Protein 7RKH (pdb70)

Solvent-accessible surface area: 84657 Å² total; per-residue (Å²): 64,18,6,0,1,0,1,0,2,20,0,41,45,8,19,18,8,37,2,1,0,0,0,0,0,1,1,40,13,50,4,2,22,0,0,0,0,3,0,10,10,9,0,1,34,33,11,13,85,31,46,14,104,69,102,14,12,13,2,0,0,45,62,5,3,25,2,13,22,17,0,0,12,2,3,13,11,2,35,4,52,3,37,105,38,1,0,0,0,0,0,25,0,2,37,68,0,11,56,80,8,95,154,34,53,29,149,16,126,9,1,47,3,23,15,25,0,0,67,5,0,11,83,19,0,73,102,0,0,106,59,67,5,20,151,70,47,104,95,6,21,0,0,2,0,0,3,2,25,16,6,32,19,36,21,0,22,5,0,2,28,0,0,7,24,0,23,142,133,17,36,158,89,37,0,0,0,0,1,0,0,16,1,14,48,29,156,61,82,17,30,8,63,3,0,23,40,6,2,80,65,0,25,47,55,15,2,85,4,11,0,0,0,0,28,3,88,71,108,13,76,161,83,6,13,77,92,0,21,106,37,0,68,14,19,64,104,27,12,0,17,5,44,72,46,130,22,39,1,31,11,0,39,21,0,41,147,49,120,1,13,86,40,0,72,76,22,0,97,2,59,121,21,120,38,81,158,124,17,124,106,110,1,51,93,30,47,65,46,2,79,90,17,4,147,51,41,99,106,31,98,90,60,2,66,0,0,0,0,2,40,62,3,105,59,122,79,2,6,25,1,4,20,25,0,0,38,1,0,1,15,91,25,146,64,60,24,69,29,24,53,1,59,1,47,19,1,31,85,134,26,66,159,134,42,125,104,124,24,99,86,6,50,101,94,0,58,51,12,58,0,0,0,0,3,8,32,73,18,54,200,7,5,54,0,2,7,39,0,0,74,61,0,52,128,57,28,20,16,0,0,0,0,13,10,0,0,8,2,0,0,5,0,1,0,65,76,51,29,51,77,123,98,1,9,7,35,57,59,72,99,166,87,168,50,101,31,36,3,1,26,77,102,162,76,21,42,2,69,92,46,0,51,5,52,123,137,3,115,98,0,41,0,25,91,0,33,11,164,70,80,77,8,95,9,7,0,47,7,112,49,1,3,20,56,172,30,14,117,55,0,56,79,151,10,0,33,0,0,0,28,20,129,84,36,116,42,6,0,0,0,0,11,120,77,13,87,0,0,0,0,0,0,0,16,0,6,13,38,4,62,9,58,98,3,8,49,0,0,14,0,0,0,0,15,17,24,70,38,24,53,127,15,15,155,92,37,57,185,65,19,5,0,0,0,1,0,2,20,0,41,44,7,19,18,8,39,2,1,0,0,0,0,0,1,0,41,13,50,3,2,22,0,0,0,0,3,0,10,10,8,0,1,34,32,10,12,85,33,45,14,105,69,100,13,12,12,2,0,0,45,59,5,3,22,1,14,23,18,0,1,12,2,3,13,11,3,35,4,51,3,38,105,39,0,0,0,0,0,0,26,0,2,37,67,0,10,56,80,8,99,152,35,52,26,150,15,125,8,0,47,3,22,16,25,0,0,68,6,0,10,81,18,0,72,104,0,0,107,60,68,5,21,152,69,48,103,94,7,21,0,0,2,0,0,1,2,25,17,8,32,20,35,21,0,22,4,0,1,28,0,0,6,25,0,22,141,133,18,36,159,89,38,1,0,0,0,1,0,0,16,2,12,48,28,151,62,83,16,32,8,63,3,0,24,39,7,3,82,65,0,25,46,54,15,2,86,4,11,0,0,0,0,27,3,90,70,106,13,76,162,82,6,13,77,92,0,21,105,38,0,70,15,20,64,105,27,12,1,17,6,42,73,47,130,25,39,1,31,11,0,37,20,0,41,148,50,116,1,13,86,39,0,70,76,23,0,96,3,58,122,22,121,38,79,159,126,16,126,106,112,2,53,93,29,46,67,45,2,78,89,18,5,148,50,41,100,105,31,97,90,61,2,68,0,0,0,0,2,41,63,2,105,62,122,78,2,5,25,1,3,21,25,0,0,38,1,0,1,16,93,25,150,62,59,25,67,29,24,54,1,60,2,48,18,1,32,85,132,25,66,158,136,43,127,103,121,24,100,84,6,49,102,94,0,57,50,13,57,0,0,0,0,3,8,33,73,17,55,199,7,5,55,0,2,8,40,0,0,76,61,0,53,129,58,29,20,15,0,0,0,0,13,10,0,0,7,2,0,0,4,0,2,0,63,76,50,30,51,79,122,100,1,9,6,35,57,57,74,100,167,85,169,51,99,30,36,3,0,26,78,101,163,76,19,41,2,70,92,46,0,51,6,53,123,136,3,116,97,0,40,0,24,92,0,33,11,163,70,81,76,8,95,8,6,0,46,7,113,48,1,3,20,56,173,32,14,118,56,0,56,80,150,10,0,33,0,0,0,29,21,129,84,36,116,43,4,0,0,0,0,12,121,77,13,86,0,0,0,0,0,0,0,16,0,6,12,38,4,64,9,59,96,4,8,48,0,0,14,0,0,0,0,16,16,25,70,39,23,54,129,15,16,158,93,38,57,185,65,18,6,0,0,0,1,0,3,19,0,41,45,9,17,18,8,38,3,1,0,0,0,0,0,0,1,41,13,52,4,2,23,0,0,0,0,3,0,10,11,9,0,1,35,32,10,13,85,31,45,13,104,70,100,13,12,14,2,0,0,46,60,4,3,25,1,14,24,18,0,0,12,2,3,12,11,3,34,4,53,3,37,107,38,1,0,0,0,0,0,25,0,2,38,68,0,11,55,79,8,96,155,34,51,27,151,17,129,10,1,46,3,21,16,25,0,0,67,6,0,10,82,18,0,73,103,0,0,106,58,67,5,20,151,70,46,105,96,8,20,0,0,2,0,0,2,2,26,17,7,31,21,36,21,0,21,5,0,2,26,0,0,8,24,0,22,141,131,17,37,158,87,38,1,0,0,0,1,0,0,16,1,14,48,29,154,62,80,17,32,8,62,2,0,23,40,7,2,82,64,0,24,47,55,14,2,85,5,11,0,0,0,0,26,3,88,71,105,13,76,162,84,6,13,76,92,0,22,106,38,0,69,15,20,64,104,27,12,1,17,5,43,73,47,128,22,39,2,29,11,0,37,19,0,42,148,50,116,0,13,85,40,0,73,77,22,0,94,2,58,122,22,119,40,79,156,125,17,127,106,112,1,53,93,28,47,66,44,2,79,90,18,5,146,52,42,98,105,31,97,90,61,2,66,0,0,0,0,2,40,60,3,106,62,123,79,2,5,25,1,3,22,25,0,0,37,1,0,2,16,92,25,150,63,58,26,70,28,24,55,1,59,2,46,18,1,33,85,133,25,65,160,134,44,122,104,123,25,101,86,7,51,104,93,0,56,51,13,58,0,0,0,0,3,8,32,73,18,55,200,7,4,55,0,2,7,38,0,0,75,59,0,50,124,57,28,20,16,0,0,0,0,13,11,0,0,7,2,0,0,6,0,1,0,62,75,52,29,51,79,122,99,1,9,7,36,56,57,75,100,166,89,169,50,100,30,36,3,1,27,77,102,161,76,19,42,2,70,93,46,0,51,5,53,121,138,2,116,95,0,40,0,24,91,0,34,12,165,70,79,76,8,93,9,6,0,47,7,112,47,1,3,21,56,173,32,15,116,56,0,57,78,152,9,0,33,0,0,0,28,21,129,85,37,116,43,5,0,0,0,1,12,120,78,13,86,0,0,0,0,0,0,0,16,0,6,13,38,4,64,9,58,97,3,8,49,0,0,15,0,0,0,0,14,17,24,70,37,22,53,127,15,15,158,92,38,58,185,65,19,6,0,0,0,1,0,3,20,0,39,44,8,18,18,9,39,2,1,0,0,0,0,0,1,0,40,14,51,3,2,23,0,0,0,0,2,0,10,10,10,0,1,35,32,10,13,83,31,45,12,104,70,102,13,12,14,2,0,0,44,61,4,3,22,0,14,24,17,0,0,13,2,3,13,11,2,34,5,52,3,37,106,38,1,0,0,0,0,0,26,0,2,38,68,0,10,56,79,8,95,155,34,51,26,150,17,128,10,1,47,4,22,16,25,0,0,68,6,0,10,82,19,0,74,104,0,0,104,60,67,6,19,152,71,48,104,95,7,20,0,0,2,0,0,2,2,26,17,8,31,20,38,21,0,22,5,0,1,27,0,0,7,25,0,22,142,131,17,37,158,86,38,1,0,0,0,1,0,0,16,1,13,49,27,152,61,83,17,32,8,64,3,0,24,39,6,2,82,64,0,26,47,55,15,2,87,4,11,0,0,0,0,28,2,89,71,106,13,76,161,84,7,13,76,91,0,20,105,40,0,70,16,19,64,105,26,13,0,17,4,41,73,47,129,23,40,1,29,12,0,36,20,0,42,147,49,118,1,14,85,41,1,71,76,22,0,95,2,59,122,21,120,39,79,158,125,16,124,106,112,1,51,94,29,48,64,45,2,79,91,18,4,147,53,40,99,105,30,99,92,60,1,66,0,0,0,0,2,38,60,2,105,60,124,80,2,6,25,1,4,20,25,0,0,37,1,0,2,14,92,24,149,63,58,25,69,30,24,54,1,59,1,46,18,1,32,85,132,25,65,158,134,42,125,103,122,24,98,86,6,51,103,94,0,57,51,13,58,0,0,0,0,2,8,33,74,20,55,200,6,5,57,0,2,8,39,0,0,75,62,0,52,126,57,28,20,14,0,0,0,0,13,10,0,0,8,3,0,0,4,0,2,0,64,76,51,28,52,79,122,100,1,8,6,36,56,57,75,100,166,88,169,49,99,30,34,3,1,27,78,100,163,76,19,41,2,68,91,47,0,50,5,53,121,139,3,118,95,0,41,0,25,91,0,33,12,166,72,80,76,7,95,9,6,0,46,6,112,48,1,4,20,55,174,31,14,116,55,0,55,80,149,11,0,33,0,0,0,28,21,128,85,37,119,44,5,0,0,0,1,12,119,77,12,86,0,0,0,0,0,0,0,16,0,7,13,38,4,64,9,59,97,3,8,50,0,0,16,0,0,0,0,15,17,25,70,38,22,54,128,15,15,157,92,37,58,182

Sequence (2236 aa):
MKYVVVSGGVISGIGKGVLASSTGMLLKTLGLKVTSIKIDPYMNIDAGTMSPLEHGECFVLDDGGETDLDLGNYERYLGITLSRDHNITTGKIYSHVISRERRGDYLGKTVQIVPHLTNAIQDWIQRVSKIPVDDTGLEPDVCIIELGGTVGDIESAPFVEALRQFQFEVGRENFALIHVSLVPVIHGEQKTKPTQAAIKDLRSLGLIPDMIACRCSEELNRSTIDKIAMFCHVGPEQVVNVHDVNSTYHVPLLLLKQHMIDYLHSRLKLGEVPLTLEDKERGSQLLTNWENMTKNLDDSDDVVKIALVGKYTNLKDSYLSVTKSLEHASMKCRRQLEILWVEASNLEPETQEVDKNKFHDSWNKLSSADGILVPGGFGTRGIEGMILAAKWARESGVPFLGVCLGLQVAAIEFARNVIGRPNSSSTEFLDETLLAPEDQVVITMRLGLRPTIFQPNSEWSNIRKLYGEVNEVHERHRHRYEINPKIVNDMESRGFIFVGKDETGQRCEIFELKGHPYYVGTQYHPEYTSKVLEPSRPFWGLVAAASGTLGEVIKDINLMKYVVVSGGVISGIGKGVLASSTGMLLKTLGLKVTSIKIDPYMNIDAGTMSPLEHGECFVLDDGGETDLDLGNYERYLGITLSRDHNITTGKIYSHVISRERRGDYLGKTVQIVPHLTNAIQDWIQRVSKIPVDDTGLEPDVCIIELGGTVGDIESAPFVEALRQFQFEVGRENFALIHVSLVPVIHGEQKTKPTQAAIKDLRSLGLIPDMIACRCSEELNRSTIDKIAMFCHVGPEQVVNVHDVNSTYHVPLLLLKQHMIDYLHSRLKLGEVPLTLEDKERGSQLLTNWENMTKNLDDSDDVVKIALVGKYTNLKDSYLSVTKSLEHASMKCRRQLEILWVEASNLEPETQEVDKNKFHDSWNKLSSADGILVPGGFGTRGIEGMILAAKWARESGVPFLGVCLGLQVAAIEFARNVIGRPNSSSTEFLDETLLAPEDQVVITMRLGLRPTIFQPNSEWSNIRKLYGEVNEVHERHRHRYEINPKIVNDMESRGFIFVGKDETGQRCEIFELKGHPYYVGTQYHPEYTSKVLEPSRPFWGLVAAASGTLGEVIKDINLMKYVVVSGGVISGIGKGVLASSTGMLLKTLGLKVTSIKIDPYMNIDAGTMSPLEHGECFVLDDGGETDLDLGNYERYLGITLSRDHNITTGKIYSHVISRERRGDYLGKTVQIVPHLTNAIQDWIQRVSKIPVDDTGLEPDVCIIELGGTVGDIESAPFVEALRQFQFEVGRENFALIHVSLVPVIHGEQKTKPTQAAIKDLRSLGLIPDMIACRCSEELNRSTIDKIAMFCHVGPEQVVNVHDVNSTYHVPLLLLKQHMIDYLHSRLKLGEVPLTLEDKERGSQLLTNWENMTKNLDDSDDVVKIALVGKYTNLKDSYLSVTKSLEHASMKCRRQLEILWVEASNLEPETQEVDKNKFHDSWNKLSSADGILVPGGFGTRGIEGMILAAKWARESGVPFLGVCLGLQVAAIEFARNVIGRPNSSSTEFLDETLLAPEDQVVITMRLGLRPTIFQPNSEWSNIRKLYGEVNEVHERHRHRYEINPKIVNDMESRGFIFVGKDETGQRCEIFELKGHPYYVGTQYHPEYTSKVLEPSRPFWGLVAAASGTLGEVIKDINLMKYVVVSGGVISGIGKGVLASSTGMLLKTLGLKVTSIKIDPYMNIDAGTMSPLEHGECFVLDDGGETDLDLGNYERYLGITLSRDHNITTGKIYSHVISRERRGDYLGKTVQIVPHLTNAIQDWIQRVSKIPVDDTGLEPDVCIIELGGTVGDIESAPFVEALRQFQFEVGRENFALIHVSLVPVIHGEQKTKPTQAAIKDLRSLGLIPDMIACRCSEELNRSTIDKIAMFCHVGPEQVVNVHDVNSTYHVPLLLLKQHMIDYLHSRLKLGEVPLTLEDKERGSQLLTNWENMTKNLDDSDDVVKIALVGKYTNLKDSYLSVTKSLEHASMKCRRQLEILWVEASNLEPETQEVDKNKFHDSWNKLSSADGILVPGGFGTRGIEGMILAAKWARESGVPFLGVCLGLQVAAIEFARNVIGRPNSSSTEFLDETLLAPEDQVVITMRLGLRPTIFQPNSEWSNIRKLYGEVNEVHERHRHRYEINPKIVNDMESRGFIFVGKDETGQRCEIFELKGHPYYVGTQYHPEYTSKVLEPSRPFWGLVAAASGTLGEVIKDINL

Foldseek 3Di:
DFEEEEAAAPWFPFCSLLVLLLLQLLVLLQLFFEAEAEEALDQDLACQPPDQVPQAAFFFAQVFGTHRCSVLSNCFSNVWGADSLSYHYNNNLVVVVVVCVVVCVVVPDDQDLPPRSLVSVLVSCVVRQQAGTDPVRHGGDYYYYYYGDHQPPPSCLSVLLSVLVNCVVDDQLRYAYEYEYEQEADPNDGDCVSVLVRQVSCVVSPHAHQAYEYEYQDFDDVVNLVVNCVSRVYDSLRYFTQHPDPDSLCRSVSCVVSCVVVSNCVSNVVVPPDDDPVSNVSSNVSVVLSVVLVVLQVPLEAEAEEEEEAAPLVVVSNCVLVVLLLVLLCSVVSYHYDYLSAHLLLCDVVVCVVPVPNNVSNVVSLVVHLAYEYEDYDAQRRLVSLLVSLVVCVVVQRAYEQEASGVVSNLVSCVCPPLPPVDAEDPRNDPPDPDDRHFKDFPCWDWRWAKKFFDDPLVVDLLVLLVEPDGIDIFTATDGMDGDQVCQVSSCVRQFDLGIAHPVSRGGAKTAGPVHPHHIYGNGDQSSVQHNNRRRSSSSCRRCSSVVNSVVSSVVNHD/DFEEEEAAAPWFPFCSLLVLLLLQLLVLLQLFFEAEAEEALDQDLACQPPDQVPQAAFFFAQVFGTHRCSVLSNCFSNVWGADSLSYHYNNNLVVVVVVCVVVCVVVPDDQDLPPRSLVSVLVSCVVRQQAGTDPVRHGGDYYYYYYGDHQPPPSCLSVLLSVLVNCVVDDQLRYAYEYEYEQEADPNDGDCVSVLVRQVSCVVSPHAHQAYEYEYQDFDDVVNLVVNCVSRVYDSLRYFTQHPDPDSLCRSVSCVVSCVVVSNCVSNVVVPPDDDPVSNVSSNVSVVLSVVLVVLQVPLEAEAEEEEEAAPLVVVSNCVLVVLLLVLLCSVVSYHYDYLSAHLLLCDVVVCVVPVPNNVSNVVSLVVHLAYEYEDYDAQRRLVSLLVSLVVCVVVQRAYEQEASGVVSNLVSCVCPPLPPVDAEDPRNDPPDPDDRHFKDFPCWDWRWAKKFFDDPLVVDLLVLLVEPDGIDIFTATDGMDGDQVCQVSSCVRQFDLGIAHPVSRGGAKTAGPVHPHHIYGNGDQSSVQHNNRRRSSSSCRRCSSVVNSVVSSVVNHD/DFEEEEAAAPWFPFCSLLVLLLLQLLVLLQLFFEAEAEEALDQDLACQPPDQVPQAAFFFAQVFGTHRCSVLSNCFSNVWGADSLSYHYNNNLVVVVVVCVVVCVVVPDDQDLPPRSLVSVLVSCVVRQQAGTDPVRHGGDYYYYYYGDHQPPPSCLSVLLSVLVNCVVDDQLRYAYEYEYEQEADPNDGDCVSVLVRQVSCVVSPHAHQAYEYEYQDFDDVVNLVVNCVSRVYDSLRYFTQHPDPDSLCRSVSCVVSCVVVSNCVSNVVVPPDDDPVSNVSSNVSVVLSVVLVVLQVPLEAEAEEEEEAAPLVVVSNCVLVVLLLVLLCSVVSYHYDYLSAHLLLCDVVVCVVPVPNNVSNVVSLVVHLAYEYEDYDAQRRLVSLLVSLVVCVVVQRAYEQEASGVVSNLVSCVCPPLPPVDAEDPRNDPPDPDDRHFKDFPCWDWRWAKKFFDDPLVVDLLVLLVEPDGIDIFTATDGMDGDQVCQVSSCVRQFDLGIAHPVSRGGAKTAGPVHPHHIYGNGDQSSVQHNNRRRSSSSCRRCSSVVNSVVSSVVNHD/DFEEEEAAAPWFPFCSLLVLLLLQLLVLLQLFFEAEAEEALDQDLACQPPDQVPQAAFFFAQVFGTHRCSVLSNCFSNVWGADSLSYHYNNNLVVVVVVCVVVCVVVPDDQDLPPRSLVSVLVSCVVRQQQGTDPVRHGGDYYYYYYGDHQPPPSCLSVLLSVLVNCVVDDQLRYAYEYEYEQEADPNDGDCVSVLVRQVSCVVSPHAHQAYEYEYQDFDDVVNLVVNCVSRVYDSLRYFTQHPDPDSLCRSVSCVVSCVVVSNCVSNVVVPPDDDPVSNVSSNVSVVLSVVLVVLQVPLEAEAEEEEEAAPLVVVSNCVLVVLLLVLLCSVVSYHYDYLSAHLLLCDVVVCVVPVPNNVSNVVSLVVHLAYEYEDYDAQRRLVSLLVSLVVCVVVQRAYEQEASGVVSNLVSCVCPPLPPVDAEDPRNDPPDPDDRHFKDFPCWDWRWAKKFFDDPLVVDLLVLLVEPDGIDIFTATDGMDGDQVCQVSSCVRQFDLGIAHPVSRGGAKTAGPVHPHHIYGNGDQSSVQHNNRRRSSSSCRRCSSVVNSVVSSVVNHD

B-factor: mean 43.9, std 13.52, range [17.15, 84.76]

Structure (mmCIF, N/CA/C/O backbone):
data_7RKH
#
_entry.id   7RKH
#
_cell.length_a   1.00
_cell.length_b   1.00
_cell.length_c   1.00
_cell.angle_alpha   90.00
_cell.angle_beta   90.00
_cell.angle_gamma   90.00
#
_symmetry.space_group_name_H-M   'P 1'
#
loop_
_entity.id
_entity.type
_entity.pdbx_description
1 polymer 'CTP synthase'
2 non-polymer "URIDINE 5'-TRIPHOSPHATE"
3 non-polymer "ADENOSINE-5'-TRIPHOSPHATE"
4 non-polymer 'MAGNESIUM ION'
#
loop_
_atom_site.group_PDB
_atom_site.id
_atom_site.type_symbol
_atom_site.label_atom_id
_atom_site.label_alt_id
_atom_site.label_comp_id
_atom_site.label_asym_id
_atom_site.label_entity_id
_atom_site.label_seq_id
_atom_site.pdbx_PDB_ins_code
_atom_site.Cartn_x
_atom_site.Cartn_y
_atom_site.Cartn_z
_atom_site.occupancy
_atom_site.B_iso_or_equiv
_atom_site.auth_seq_id
_atom_site.auth_comp_id
_atom_site.auth_asym_id
_atom_site.auth_atom_id
_atom_site.pdbx_PDB_model_num
ATOM 1 N N . MET A 1 1 ? 162.029 195.942 150.233 1.00 37.34 1 MET D N 1
ATOM 2 C CA . MET A 1 1 ? 160.970 194.927 150.339 1.00 37.34 1 MET D CA 1
ATOM 3 C C . MET A 1 1 ? 160.827 194.468 151.784 1.00 37.34 1 MET D C 1
ATOM 4 O O . MET A 1 1 ? 161.815 194.118 152.408 1.00 37.34 1 MET D O 1
ATOM 20 N N . LYS A 1 2 ? 159.621 194.457 152.342 1.00 37.34 2 LYS D N 1
ATOM 21 C CA . LYS A 1 2 ? 159.298 193.803 153.620 1.00 37.34 2 LYS D CA 1
ATOM 22 C C . LYS A 1 2 ? 158.885 192.355 153.360 1.00 37.34 2 LYS D C 1
ATOM 23 O O . LYS A 1 2 ? 158.285 192.075 152.335 1.00 37.34 2 LYS D O 1
ATOM 42 N N . TYR A 1 3 ? 159.152 191.451 154.282 1.00 37.34 3 TYR D N 1
ATOM 43 C CA . TYR A 1 3 ? 158.834 190.035 154.214 1.00 37.34 3 TYR D CA 1
ATOM 44 C C . TYR A 1 3 ? 158.041 189.618 155.442 1.00 37.34 3 TYR D C 1
ATOM 45 O O . TYR A 1 3 ? 158.516 189.742 156.563 1.00 37.34 3 TYR D O 1
ATOM 63 N N . VAL A 1 4 ? 156.874 189.016 155.237 1.00 37.34 4 VAL D N 1
ATOM 64 C CA . VAL A 1 4 ? 156.148 188.283 156.285 1.00 37.34 4 VAL D CA 1
ATOM 65 C C . VAL A 1 4 ? 156.263 186.810 155.950 1.00 37.34 4 VAL D C 1
ATOM 66 O O . VAL A 1 4 ? 155.693 186.374 154.971 1.00 37.34 4 VAL D O 1
ATOM 79 N N . VAL A 1 5 ? 156.966 186.015 156.739 1.00 37.34 5 VAL D N 1
ATOM 80 C CA . VAL A 1 5 ? 156.975 184.562 156.597 1.00 37.34 5 VAL D CA 1
ATOM 81 C C . VAL A 1 5 ? 155.839 183.984 157.420 1.00 37.34 5 VAL D C 1
ATOM 82 O O . VAL A 1 5 ? 155.756 184.236 158.608 1.00 37.34 5 VAL D O 1
ATOM 95 N N . VAL A 1 6 ? 154.972 183.184 156.828 1.00 37.34 6 VAL D N 1
ATOM 96 C CA . VAL A 1 6 ? 153.932 182.420 157.521 1.00 37.34 6 VAL D CA 1
ATOM 97 C C . VAL A 1 6 ? 154.325 180.961 157.492 1.00 37.34 6 VAL D C 1
ATOM 98 O O . VAL A 1 6 ? 154.603 180.421 156.430 1.00 37.34 6 VAL D O 1
ATOM 111 N N . SER A 1 7 ? 154.395 180.310 158.642 1.00 37.34 7 SER D N 1
ATOM 112 C CA . SER A 1 7 ? 155.114 179.052 158.779 1.00 37.34 7 SER D CA 1
ATOM 113 C C . SER A 1 7 ? 154.434 178.025 159.663 1.00 37.34 7 SER D C 1
ATOM 114 O O . SER A 1 7 ? 153.662 178.357 160.552 1.00 37.34 7 SER D O 1
ATOM 122 N N . GLY A 1 8 ? 154.839 176.784 159.433 1.00 37.34 8 GLY D N 1
ATOM 123 C CA . GLY A 1 8 ? 154.866 175.705 160.402 1.00 37.34 8 GLY D CA 1
ATOM 124 C C . GLY A 1 8 ? 153.577 175.297 161.060 1.00 37.34 8 GLY D C 1
ATOM 125 O O . GLY A 1 8 ? 152.526 175.305 160.438 1.00 37.34 8 GLY D O 1
ATOM 129 N N . GLY A 1 9 ? 153.724 174.837 162.296 1.00 37.34 9 GLY D N 1
ATOM 130 C CA . GLY A 1 9 ? 152.718 174.143 163.080 1.00 37.34 9 GLY D CA 1
ATOM 131 C C . GLY A 1 9 ? 152.945 172.641 163.118 1.00 37.34 9 GLY D C 1
ATOM 132 O O . GLY A 1 9 ? 153.649 172.078 162.288 1.00 37.34 9 GLY D O 1
ATOM 136 N N . VAL A 1 10 ? 152.311 171.968 164.071 1.00 37.34 10 VAL D N 1
ATOM 137 C CA . VAL A 1 10 ? 152.375 170.502 164.239 1.00 37.34 10 VAL D CA 1
ATOM 138 C C . VAL A 1 10 ? 151.711 169.698 163.117 1.00 37.34 10 VAL D C 1
ATOM 139 O O . VAL A 1 10 ? 152.002 168.520 162.961 1.00 37.34 10 VAL D O 1
ATOM 152 N N . ILE A 1 11 ? 150.843 170.326 162.328 1.00 37.34 11 ILE D N 1
ATOM 153 C CA . ILE A 1 11 ? 150.140 169.760 161.174 1.00 37.34 11 ILE D CA 1
ATOM 154 C C . ILE A 1 11 ? 150.188 170.729 159.990 1.00 37.34 11 ILE D C 1
ATOM 155 O O . ILE A 1 11 ? 150.196 171.937 160.169 1.00 37.34 11 ILE D O 1
ATOM 171 N N . SER A 1 12 ? 150.147 170.204 158.776 1.00 42.75 12 SER D N 1
ATOM 172 C CA . SER A 1 12 ? 149.636 170.911 157.599 1.00 42.75 12 SER D CA 1
ATOM 173 C C . SER A 1 12 ? 148.102 170.813 157.545 1.00 42.75 12 SER D C 1
ATOM 174 O O . SER A 1 12 ? 147.484 170.114 158.343 1.00 42.75 12 SER D O 1
ATOM 182 N N . GLY A 1 13 ? 147.447 171.513 156.637 1.00 39.27 13 GLY D N 1
ATOM 183 C CA . GLY A 1 13 ? 145.987 171.523 156.522 1.00 39.27 13 GLY D CA 1
ATOM 184 C C . GLY A 1 13 ? 145.274 172.315 157.615 1.00 39.27 13 GLY D C 1
ATOM 185 O O . GLY A 1 13 ? 144.185 171.938 158.033 1.00 39.27 13 GLY D O 1
ATOM 189 N N . ILE A 1 14 ? 145.908 173.369 158.117 1.00 37.42 14 ILE D N 1
ATOM 190 C CA . ILE A 1 14 ? 145.514 174.062 159.347 1.00 37.42 14 ILE D CA 1
ATOM 191 C C . ILE A 1 14 ? 144.983 175.475 159.108 1.00 37.42 14 ILE D C 1
ATOM 192 O O . ILE A 1 14 ? 144.044 175.898 159.767 1.00 37.42 14 ILE D O 1
ATOM 208 N N . GLY A 1 15 ? 145.582 176.216 158.191 1.00 37.34 15 GLY D N 1
ATOM 209 C CA . GLY A 1 15 ? 145.278 177.610 157.923 1.00 37.34 15 GLY D CA 1
ATOM 210 C C . GLY A 1 15 ? 146.451 178.481 157.504 1.00 37.34 15 GLY D C 1
ATOM 211 O O . GLY A 1 15 ? 146.266 179.688 157.495 1.00 37.34 15 GLY D O 1
ATOM 215 N N . LYS A 1 16 ? 147.656 177.982 157.196 1.00 37.34 16 LYS D N 1
ATOM 216 C CA . LYS A 1 16 ? 148.748 178.889 156.799 1.00 37.34 16 LYS D CA 1
ATOM 217 C C . LYS A 1 16 ? 148.356 179.694 155.567 1.00 37.34 16 LYS D C 1
ATOM 218 O O . LYS A 1 16 ? 148.566 180.892 155.563 1.00 37.34 16 LYS D O 1
ATOM 237 N N . GLY A 1 17 ? 147.769 179.073 154.556 1.00 37.34 17 GLY D N 1
ATOM 238 C CA . GLY A 1 17 ? 147.296 179.715 153.356 1.00 37.34 17 GLY D CA 1
ATOM 239 C C . GLY A 1 17 ? 146.172 180.700 153.603 1.00 37.34 17 GLY D C 1
ATOM 240 O O . GLY A 1 17 ? 146.256 181.839 153.153 1.00 37.34 17 GLY D O 1
ATOM 244 N N . VAL A 1 18 ? 145.143 180.349 154.367 1.00 37.34 18 VAL D N 1
ATOM 245 C CA . VAL A 1 18 ? 144.086 181.314 154.695 1.00 37.34 18 VAL D CA 1
ATOM 246 C C . VAL A 1 18 ? 144.625 182.468 155.531 1.00 37.34 18 VAL D C 1
ATOM 247 O O . VAL A 1 18 ? 144.264 183.611 155.281 1.00 37.34 18 VAL D O 1
ATOM 260 N N . LEU A 1 19 ? 145.512 182.221 156.486 1.00 37.34 19 LEU D N 1
ATOM 261 C CA . LEU A 1 19 ? 146.080 183.251 157.333 1.00 37.34 19 LEU D CA 1
ATOM 262 C C . LEU A 1 19 ? 147.070 184.139 156.587 1.00 37.34 19 LEU D C 1
ATOM 263 O O . LEU A 1 19 ? 147.038 185.348 156.764 1.00 37.34 19 LEU D O 1
ATOM 279 N N . ALA A 1 20 ? 147.904 183.582 155.716 1.00 37.34 20 ALA D N 1
ATOM 280 C CA . ALA A 1 20 ? 148.761 184.317 154.797 1.00 37.34 20 ALA D CA 1
ATOM 281 C C . ALA A 1 20 ? 147.941 185.206 153.874 1.00 37.34 20 ALA D C 1
ATOM 282 O O . ALA A 1 20 ? 148.185 186.404 153.799 1.00 37.34 20 ALA D O 1
ATOM 289 N N . SER A 1 21 ? 146.911 184.653 153.239 1.00 37.34 21 SER D N 1
ATOM 290 C CA . SER A 1 21 ? 146.006 185.374 152.347 1.00 37.34 21 SER D CA 1
ATOM 291 C C . SER A 1 21 ? 145.270 186.490 153.061 1.00 37.34 21 SER D C 1
ATOM 292 O O . SER A 1 21 ? 145.225 187.607 152.570 1.00 37.34 21 SER D O 1
ATOM 300 N N . SER A 1 22 ? 144.759 186.222 154.259 1.00 37.34 22 SER D N 1
ATOM 301 C CA . SER A 1 22 ? 144.157 187.223 155.127 1.00 37.34 22 SER D CA 1
ATOM 302 C C . SER A 1 22 ? 145.137 188.307 155.550 1.00 37.34 22 SER D C 1
ATOM 303 O O . SER A 1 22 ? 144.803 189.473 155.472 1.00 37.34 22 SER D O 1
ATOM 311 N N . THR A 1 23 ? 146.357 187.964 155.955 1.00 37.34 23 THR D N 1
ATOM 312 C CA . THR A 1 23 ? 147.384 188.929 156.366 1.00 37.34 23 THR D CA 1
ATOM 313 C C . THR A 1 23 ? 147.750 189.835 155.216 1.00 37.34 23 THR D C 1
ATOM 314 O O . THR A 1 23 ? 147.754 191.047 155.359 1.00 37.34 23 THR D O 1
ATOM 325 N N . GLY A 1 24 ? 147.996 189.260 154.047 1.00 37.34 24 GLY D N 1
ATOM 326 C CA . GLY A 1 24 ? 148.297 190.029 152.856 1.00 37.34 24 GLY D CA 1
ATOM 327 C C . GLY A 1 24 ? 147.145 190.925 152.441 1.00 37.34 24 GLY D C 1
ATOM 328 O O . GLY A 1 24 ? 147.378 192.068 152.074 1.00 37.34 24 GLY D O 1
ATOM 332 N N . MET A 1 25 ? 145.902 190.458 152.558 1.00 37.34 25 MET D N 1
ATOM 333 C CA . MET A 1 25 ? 144.713 191.254 152.270 1.00 37.34 25 MET D CA 1
ATOM 334 C C . MET A 1 25 ? 144.629 192.452 153.216 1.00 37.34 25 MET D C 1
ATOM 335 O O . MET A 1 25 ? 144.511 193.586 152.769 1.00 37.34 25 MET D O 1
ATOM 349 N N . LEU A 1 26 ? 144.838 192.239 154.516 1.00 37.34 26 LEU D N 1
ATOM 350 C CA . LEU A 1 26 ? 144.916 193.312 155.496 1.00 37.34 26 LEU D CA 1
ATOM 351 C C . LEU A 1 26 ? 146.043 194.303 155.223 1.00 37.34 26 LEU D C 1
ATOM 352 O O . LEU A 1 26 ? 145.793 195.494 155.311 1.00 37.34 26 LEU D O 1
ATOM 368 N N . LEU A 1 27 ? 147.245 193.897 154.837 1.00 37.34 27 LEU D N 1
ATOM 369 C CA . LEU A 1 27 ? 148.288 194.858 154.477 1.00 37.34 27 LEU D CA 1
ATOM 370 C C . LEU A 1 27 ? 147.899 195.649 153.234 1.00 37.34 27 LEU D C 1
ATOM 371 O O . LEU A 1 27 ? 148.146 196.845 153.167 1.00 37.34 27 LEU D O 1
ATOM 387 N N . LYS A 1 28 ? 147.180 195.041 152.295 1.00 37.34 28 LYS D N 1
ATOM 388 C CA . LYS A 1 28 ? 146.610 195.734 151.144 1.00 37.34 28 LYS D CA 1
ATOM 389 C C . LYS A 1 28 ? 145.565 196.774 151.538 1.00 37.34 28 LYS D C 1
ATOM 390 O O . LYS A 1 28 ? 145.433 197.779 150.863 1.00 37.34 28 LYS D O 1
ATOM 409 N N . THR A 1 29 ? 144.874 196.638 152.661 1.00 38.02 29 THR D N 1
ATOM 410 C CA . THR A 1 29 ? 143.972 197.682 153.171 1.00 38.02 29 THR D CA 1
ATOM 411 C C . THR A 1 29 ? 144.696 198.941 153.646 1.00 38.02 29 THR D C 1
ATOM 412 O O . THR A 1 29 ? 144.097 200.006 153.631 1.00 38.02 29 THR D O 1
ATOM 423 N N . LEU A 1 30 ? 145.989 198.882 153.977 1.00 38.35 30 LEU D N 1
ATOM 424 C CA . LEU A 1 30 ? 146.839 200.061 154.198 1.00 38.35 30 LEU D CA 1
ATOM 425 C C . LEU A 1 30 ? 147.335 200.690 152.884 1.00 38.35 30 LEU D C 1
ATOM 426 O O . LEU A 1 30 ? 148.093 201.649 152.905 1.00 38.35 30 LEU D O 1
ATOM 442 N N . GLY A 1 31 ? 146.950 200.142 151.734 1.00 41.54 31 GLY D N 1
ATOM 443 C CA . GLY A 1 31 ? 147.391 200.588 150.414 1.00 41.54 31 GLY D CA 1
ATOM 444 C C . GLY A 1 31 ? 148.729 200.014 149.962 1.00 41.54 31 GLY D C 1
ATOM 445 O O . GLY A 1 31 ? 149.204 200.359 148.886 1.00 41.54 31 GLY D O 1
ATOM 449 N N . LEU A 1 32 ? 149.339 199.133 150.751 1.00 37.34 32 LEU D N 1
ATOM 450 C CA . LEU A 1 32 ? 150.580 198.452 150.385 1.00 37.34 32 LEU D CA 1
ATOM 451 C C . LEU A 1 32 ? 150.345 197.547 149.182 1.00 37.34 32 LEU D C 1
ATOM 452 O O . LEU A 1 32 ? 149.316 196.889 149.077 1.00 37.34 32 LEU D O 1
ATOM 468 N N . LYS A 1 33 ? 151.311 197.483 148.281 1.00 37.34 33 LYS D N 1
ATOM 469 C CA . LYS A 1 33 ? 151.336 196.525 147.178 1.00 37.34 33 LYS D CA 1
ATOM 470 C C . LYS A 1 33 ? 151.872 195.215 147.729 1.00 37.34 33 LYS D C 1
ATOM 471 O O . LYS A 1 33 ? 153.002 195.181 148.201 1.00 37.34 33 LYS D O 1
ATOM 490 N N . VAL A 1 34 ? 151.083 194.154 147.721 1.00 37.34 34 VAL D N 1
ATOM 491 C CA . VAL A 1 34 ? 151.432 192.894 148.386 1.00 37.34 34 VAL D CA 1
ATOM 492 C C . VAL A 1 34 ? 151.615 191.789 147.365 1.00 37.34 34 VAL D C 1
ATOM 493 O O . VAL A 1 34 ? 150.689 191.480 146.635 1.00 37.34 34 VAL D O 1
ATOM 506 N N . THR A 1 35 ? 152.779 191.163 147.339 1.00 37.34 35 THR D N 1
ATOM 507 C CA . THR A 1 35 ? 153.041 189.918 146.615 1.00 37.34 35 THR D CA 1
ATOM 508 C C . THR A 1 35 ? 153.118 188.735 147.569 1.00 37.34 35 THR D C 1
ATOM 509 O O . THR A 1 35 ? 153.068 188.880 148.785 1.00 37.34 35 THR D O 1
ATOM 520 N N . SER A 1 36 ? 153.225 187.538 147.030 1.00 37.34 36 SER D N 1
ATOM 521 C CA . SER A 1 36 ? 153.245 186.300 147.790 1.00 37.34 36 SER D CA 1
ATOM 522 C C . SER A 1 36 ? 154.106 185.259 147.105 1.00 37.34 36 SER D C 1
ATOM 523 O O . SER A 1 36 ? 154.029 185.120 145.896 1.00 37.34 36 SER D O 1
ATOM 531 N N . ILE A 1 37 ? 154.837 184.466 147.872 1.00 37.34 37 ILE D N 1
ATOM 532 C CA . ILE A 1 37 ? 155.597 183.316 147.393 1.00 37.34 37 ILE D CA 1
ATOM 533 C C . ILE A 1 37 ? 155.177 182.108 148.215 1.00 37.34 37 ILE D C 1
ATOM 534 O O . ILE A 1 37 ? 155.189 182.167 149.431 1.00 37.34 37 ILE D O 1
ATOM 550 N N . LYS A 1 38 ? 154.852 180.989 147.588 1.00 37.34 38 LYS D N 1
ATOM 551 C CA . LYS A 1 38 ? 154.651 179.712 148.270 1.00 37.34 38 LYS D CA 1
ATOM 552 C C . LYS A 1 38 ? 155.934 178.912 148.172 1.00 37.34 38 LYS D C 1
ATOM 553 O O . LYS A 1 38 ? 156.514 178.820 147.102 1.00 37.34 38 LYS D O 1
ATOM 572 N N . ILE A 1 39 ? 156.386 178.330 149.271 1.00 37.34 39 ILE D N 1
ATOM 573 C CA . ILE A 1 39 ? 157.431 177.319 149.262 1.00 37.34 39 ILE D CA 1
ATOM 574 C C . ILE A 1 39 ? 156.764 175.987 149.572 1.00 37.34 39 ILE D C 1
ATOM 575 O O . ILE A 1 39 ? 156.289 175.769 150.675 1.00 37.34 39 ILE D O 1
ATOM 591 N N . ASP A 1 40 ? 156.748 175.076 148.618 1.00 37.34 40 ASP D N 1
ATOM 592 C CA . ASP A 1 40 ? 156.313 173.700 148.794 1.00 37.34 40 ASP D CA 1
ATOM 593 C C . ASP A 1 40 ? 157.551 172.809 148.844 1.00 37.34 40 ASP D C 1
ATOM 594 O O . ASP A 1 40 ? 158.090 172.464 147.802 1.00 37.34 40 ASP D O 1
ATOM 603 N N . PRO A 1 41 ? 158.055 172.426 150.022 1.00 37.34 41 PRO D N 1
ATOM 604 C CA . PRO A 1 41 ? 159.217 171.567 150.131 1.00 37.34 41 PRO D CA 1
ATOM 605 C C . PRO A 1 41 ? 158.863 170.135 149.742 1.00 37.34 41 PRO D C 1
ATOM 606 O O . PRO A 1 41 ? 158.695 169.283 150.589 1.00 37.34 41 PRO D O 1
ATOM 617 N N . TYR A 1 42 ? 158.714 169.870 148.453 1.00 37.34 42 TYR D N 1
ATOM 618 C CA . TYR A 1 42 ? 158.525 168.550 147.884 1.00 37.34 42 TYR D CA 1
ATOM 619 C C . TYR A 1 42 ? 159.294 168.374 146.571 1.00 37.34 42 TYR D C 1
ATOM 620 O O . TYR A 1 42 ? 159.645 169.337 145.894 1.00 37.34 42 TYR D O 1
ATOM 638 N N . MET A 1 43 ? 159.601 167.139 146.201 1.00 37.34 43 MET D N 1
ATOM 639 C CA . MET A 1 43 ? 160.417 166.822 145.035 1.00 37.34 43 MET D CA 1
ATOM 640 C C . MET A 1 43 ? 159.731 167.111 143.710 1.00 37.34 43 MET D C 1
ATOM 641 O O . MET A 1 43 ? 160.395 167.153 142.683 1.00 37.34 43 MET D O 1
ATOM 655 N N . ASN A 1 44 ? 158.416 167.285 143.698 1.00 37.34 44 ASN D N 1
ATOM 656 C CA . ASN A 1 44 ? 157.684 167.598 142.485 1.00 37.34 44 ASN D CA 1
ATOM 657 C C . ASN A 1 44 ? 158.110 168.975 141.985 1.00 37.34 44 ASN D C 1
ATOM 658 O O . ASN A 1 44 ? 158.072 169.940 142.747 1.00 37.34 44 ASN D O 1
ATOM 669 N N . ILE A 1 45 ? 158.515 169.110 140.728 1.00 37.34 45 ILE D N 1
ATOM 670 C CA . ILE A 1 45 ? 158.826 170.431 140.176 1.00 37.34 45 ILE D CA 1
ATOM 671 C C . ILE A 1 45 ? 157.582 171.315 140.137 1.00 37.34 45 ILE D C 1
ATOM 672 O O . ILE A 1 45 ? 157.680 172.517 140.339 1.00 37.34 45 ILE D O 1
ATOM 688 N N . ASP A 1 46 ? 156.406 170.740 139.947 1.00 37.34 46 ASP D N 1
ATOM 689 C CA . ASP A 1 46 ? 155.133 171.446 139.904 1.00 37.34 46 ASP D CA 1
ATOM 690 C C . ASP A 1 46 ? 153.994 170.491 140.303 1.00 37.34 46 ASP D C 1
ATOM 691 O O . ASP A 1 46 ? 154.202 169.289 140.440 1.00 37.34 46 ASP D O 1
ATOM 700 N N . ALA A 1 47 ? 152.775 170.999 140.477 1.00 40.05 47 ALA D N 1
ATOM 701 C CA . ALA A 1 47 ? 151.613 170.169 140.805 1.00 40.05 47 ALA D CA 1
ATOM 702 C C . ALA A 1 47 ? 150.914 169.577 139.564 1.00 40.05 47 ALA D C 1
ATOM 703 O O . ALA A 1 47 ? 149.800 169.082 139.660 1.00 40.05 47 ALA D O 1
ATOM 710 N N . GLY A 1 48 ? 151.526 169.625 138.385 1.00 43.64 48 GLY D N 1
ATOM 711 C CA . GLY A 1 48 ? 150.869 169.294 137.126 1.00 43.64 48 GLY D CA 1
ATOM 712 C C . GLY A 1 48 ? 150.492 167.828 136.970 1.00 43.64 48 GLY D C 1
ATOM 713 O O . GLY A 1 48 ? 149.398 167.514 136.518 1.00 43.64 48 GLY D O 1
ATOM 717 N N . THR A 1 49 ? 151.371 166.923 137.387 1.00 45.89 49 THR D N 1
ATOM 718 C CA . THR A 1 49 ? 151.166 165.464 137.316 1.00 45.89 49 THR D CA 1
ATOM 719 C C . THR A 1 49 ? 150.953 164.830 138.695 1.00 45.89 49 THR D C 1
ATOM 720 O O . THR A 1 49 ? 151.251 163.663 138.890 1.00 45.89 49 THR D O 1
ATOM 731 N N . MET A 1 50 ? 150.452 165.587 139.669 1.00 44.66 50 MET D N 1
ATOM 732 C CA . MET A 1 50 ? 149.921 165.059 140.936 1.00 44.66 50 MET D CA 1
ATOM 733 C C . MET A 1 50 ? 148.439 164.663 140.787 1.00 44.66 50 MET D C 1
ATOM 734 O O . MET A 1 50 ? 147.773 165.068 139.837 1.00 44.66 50 MET D O 1
ATOM 748 N N . SER A 1 51 ? 147.911 163.880 141.728 1.00 52.39 51 SER D N 1
ATOM 749 C CA . SER A 1 51 ? 146.492 163.486 141.823 1.00 52.39 51 SER D CA 1
ATOM 750 C C . SER A 1 51 ? 145.834 164.068 143.089 1.00 52.39 51 SER D C 1
ATOM 751 O O . SER A 1 51 ? 146.446 164.039 144.154 1.00 52.39 51 SER D O 1
ATOM 759 N N . PRO A 1 52 ? 144.596 164.597 143.024 1.00 58.08 52 PRO D N 1
ATOM 760 C CA . PRO A 1 52 ? 144.052 165.544 144.006 1.00 58.08 52 PRO D CA 1
ATOM 761 C C . PRO A 1 52 ? 143.685 164.990 145.389 1.00 58.08 52 PRO D C 1
ATOM 762 O O . PRO A 1 52 ? 143.206 165.736 146.238 1.00 58.08 52 PRO D O 1
ATOM 773 N N . LEU A 1 53 ? 143.924 163.711 145.666 1.00 63.22 53 LEU D N 1
ATOM 774 C CA . LEU A 1 53 ? 143.795 163.154 147.018 1.00 63.22 53 LEU D CA 1
ATOM 775 C C . LEU A 1 53 ? 144.870 163.680 147.985 1.00 63.22 53 LEU D C 1
ATOM 776 O O . LEU A 1 53 ? 144.700 163.634 149.200 1.00 63.22 53 LEU D O 1
ATOM 792 N N . GLU A 1 54 ? 145.973 164.191 147.451 1.00 59.70 54 GLU D N 1
ATOM 793 C CA . GLU A 1 54 ? 147.019 164.887 148.185 1.00 59.70 54 GLU D CA 1
ATOM 794 C C . GLU A 1 54 ? 147.005 166.353 147.752 1.00 59.70 54 GLU D C 1
ATOM 795 O O . GLU A 1 54 ? 147.087 166.658 146.564 1.00 59.70 54 GLU D O 1
ATOM 807 N N . HIS A 1 55 ? 146.864 167.273 148.707 1.00 59.40 55 HIS D N 1
ATOM 808 C CA . HIS A 1 55 ? 146.903 168.731 148.496 1.00 59.40 55 HIS D CA 1
ATOM 809 C C . HIS A 1 55 ? 145.824 169.334 147.566 1.00 59.40 55 HIS D C 1
ATOM 810 O O . HIS A 1 55 ? 145.963 170.462 147.101 1.00 59.40 55 HIS D O 1
ATOM 824 N N . GLY A 1 56 ? 144.712 168.635 147.334 1.00 54.74 56 GLY D N 1
ATOM 825 C CA . GLY A 1 56 ? 143.534 169.146 146.630 1.00 54.74 56 GLY D CA 1
ATOM 826 C C . GLY A 1 56 ? 143.742 169.433 145.142 1.00 54.74 56 GLY D C 1
ATOM 827 O O . GLY A 1 56 ? 144.537 168.789 144.468 1.00 54.74 56 GLY D O 1
ATOM 831 N N . GLU A 1 57 ? 142.988 170.384 144.596 1.00 47.36 57 GLU D N 1
ATOM 832 C CA . GLU A 1 57 ? 143.076 170.774 143.189 1.00 47.36 57 GLU D CA 1
ATOM 833 C C . GLU A 1 57 ? 144.463 171.297 142.778 1.00 47.36 57 GLU D C 1
ATOM 834 O O . GLU A 1 57 ? 145.150 171.981 143.529 1.00 47.36 57 GLU D O 1
ATOM 846 N N . CYS A 1 58 ? 144.780 171.097 141.502 1.00 44.78 58 CYS D N 1
ATOM 847 C CA . CYS A 1 58 ? 145.747 171.905 140.772 1.00 44.78 58 CYS D CA 1
ATOM 848 C C . CYS A 1 58 ? 145.190 173.309 140.494 1.00 44.78 58 CYS D C 1
ATOM 849 O O . CYS A 1 58 ? 144.021 173.455 140.141 1.00 44.78 58 CYS D O 1
ATOM 857 N N . PHE A 1 59 ? 146.020 174.343 140.595 1.00 37.34 59 PHE D N 1
ATOM 858 C CA . PHE A 1 59 ? 145.681 175.708 140.198 1.00 37.34 59 PHE D CA 1
ATOM 859 C C . PHE A 1 59 ? 146.490 176.124 138.970 1.00 37.34 59 PHE D C 1
ATOM 860 O O . PHE A 1 59 ? 147.709 175.982 138.974 1.00 37.34 59 PHE D O 1
ATOM 877 N N . VAL A 1 60 ? 145.851 176.659 137.930 1.00 37.34 60 VAL D N 1
ATOM 878 C CA . VAL A 1 60 ? 146.526 177.085 136.697 1.00 37.34 60 VAL D CA 1
ATOM 879 C C . VAL A 1 60 ? 146.729 178.591 136.674 1.00 37.34 60 VAL D C 1
ATOM 880 O O . VAL A 1 60 ? 145.817 179.361 136.950 1.00 37.34 60 VAL D O 1
ATOM 893 N N . LEU A 1 61 ? 147.944 179.010 136.349 1.00 37.34 61 LEU D N 1
ATOM 894 C CA . LEU A 1 61 ? 148.372 180.403 136.272 1.00 37.34 61 LEU D CA 1
ATOM 895 C C . LEU A 1 61 ? 148.228 180.964 134.861 1.00 37.34 61 LEU D C 1
ATOM 896 O O . LEU A 1 61 ? 148.031 180.213 133.916 1.00 37.34 61 LEU D O 1
ATOM 912 N N . ASP A 1 62 ? 148.386 182.271 134.669 1.00 38.46 62 ASP D N 1
ATOM 913 C CA . ASP A 1 62 ? 148.349 182.862 133.323 1.00 38.46 62 ASP D CA 1
ATOM 914 C C . ASP A 1 62 ? 149.430 182.294 132.396 1.00 38.46 62 ASP D C 1
ATOM 915 O O . ASP A 1 62 ? 149.174 182.052 131.226 1.00 38.46 62 ASP D O 1
ATOM 924 N N . ASP A 1 63 ? 150.630 182.029 132.906 1.00 37.34 63 ASP D N 1
ATOM 925 C CA . ASP A 1 63 ? 151.745 181.443 132.152 1.00 37.34 63 ASP D CA 1
ATOM 926 C C . ASP A 1 63 ? 151.601 179.926 131.942 1.00 37.34 63 ASP D C 1
ATOM 927 O O . ASP A 1 63 ? 152.454 179.293 131.324 1.00 37.34 63 ASP D O 1
ATOM 936 N N . GLY A 1 64 ? 150.521 179.320 132.437 1.00 37.76 64 GLY D N 1
ATOM 937 C CA . GLY A 1 64 ? 150.270 177.886 132.355 1.00 37.76 64 GLY D CA 1
ATOM 938 C C . GLY A 1 64 ? 151.015 177.062 133.401 1.00 37.76 64 GLY D C 1
ATOM 939 O O . GLY A 1 64 ? 151.090 175.847 133.267 1.00 37.76 64 GLY D O 1
ATOM 943 N N . GLY A 1 65 ? 151.577 177.685 134.435 1.00 37.34 65 GLY D N 1
ATOM 944 C CA . GLY A 1 65 ? 152.068 176.977 135.608 1.00 37.34 65 GLY D CA 1
ATOM 945 C C . GLY A 1 65 ? 150.954 176.189 136.284 1.00 37.34 65 GLY D C 1
ATOM 946 O O . GLY A 1 65 ? 149.844 176.678 136.406 1.00 37.34 65 GLY D O 1
ATOM 950 N N . GLU A 1 66 ? 151.242 174.970 136.721 1.00 39.81 66 GLU D N 1
ATOM 951 C CA . GLU A 1 66 ? 150.310 174.117 137.450 1.00 39.81 66 GLU D CA 1
ATOM 952 C C . GLU A 1 66 ? 150.801 174.012 138.884 1.00 39.81 66 GLU D C 1
ATOM 953 O O . GLU A 1 66 ? 151.890 173.513 139.144 1.00 39.81 66 GLU D O 1
ATOM 965 N N . THR A 1 67 ? 150.046 174.527 139.837 1.00 37.34 67 THR D N 1
ATOM 966 C CA . THR A 1 67 ? 150.593 174.932 141.137 1.00 37.34 67 THR D CA 1
ATOM 967 C C . THR A 1 67 ? 149.684 174.573 142.295 1.00 37.34 67 THR D C 1
ATOM 968 O O . THR A 1 67 ? 148.535 174.192 142.118 1.00 37.34 67 THR D O 1
ATOM 979 N N . ASP A 1 68 ? 150.222 174.642 143.503 1.00 38.98 68 ASP D N 1
ATOM 980 C CA . ASP A 1 68 ? 149.472 174.451 144.733 1.00 38.98 68 ASP D CA 1
ATOM 981 C C . ASP A 1 68 ? 148.302 175.445 144.835 1.00 38.98 68 ASP D C 1
ATOM 982 O O . ASP A 1 68 ? 148.441 176.622 144.502 1.00 38.98 68 ASP D O 1
ATOM 991 N N . LEU A 1 69 ? 147.148 174.978 145.308 1.00 38.02 69 LEU D N 1
ATOM 992 C CA . LEU A 1 69 ? 145.957 175.800 145.477 1.00 38.02 69 LEU D CA 1
ATOM 993 C C . LEU A 1 69 ? 146.136 177.020 146.394 1.00 38.02 69 LEU D C 1
ATOM 994 O O . LEU A 1 69 ? 145.313 177.936 146.374 1.00 38.02 69 LEU D O 1
ATOM 1010 N N . ASP A 1 70 ? 147.232 177.120 147.133 1.00 37.34 70 ASP D N 1
ATOM 1011 C CA . ASP A 1 70 ? 147.637 178.323 147.831 1.00 37.34 70 ASP D CA 1
ATOM 1012 C C . ASP A 1 70 ? 147.913 179.500 146.909 1.00 37.34 70 ASP D C 1
ATOM 1013 O O . ASP A 1 70 ? 147.528 180.613 147.247 1.00 37.34 70 ASP D O 1
ATOM 1022 N N . LEU A 1 71 ? 148.476 179.295 145.716 1.00 37.34 71 LEU D N 1
ATOM 1023 C CA . LEU A 1 71 ? 148.626 180.396 144.775 1.00 37.34 71 LEU D CA 1
ATOM 1024 C C . LEU A 1 71 ? 147.259 180.913 144.353 1.00 37.34 71 LEU D C 1
ATOM 1025 O O . LEU A 1 71 ? 147.067 182.114 144.246 1.00 37.34 71 LEU D O 1
ATOM 1041 N N . GLY A 1 72 ? 146.268 180.036 144.222 1.00 37.34 72 GLY D N 1
ATOM 1042 C CA . GLY A 1 72 ? 144.886 180.433 144.002 1.00 37.34 72 GLY D CA 1
ATOM 1043 C C . GLY A 1 72 ? 144.283 181.223 145.147 1.00 37.34 72 GLY D C 1
ATOM 1044 O O . GLY A 1 72 ? 143.569 182.186 144.906 1.00 37.34 72 GLY D O 1
ATOM 1048 N N . ASN A 1 73 ? 144.598 180.884 146.391 1.00 37.34 73 ASN D N 1
ATOM 1049 C CA . ASN A 1 73 ? 144.186 181.694 147.530 1.00 37.34 73 ASN D CA 1
ATOM 1050 C C . ASN A 1 73 ? 144.782 183.097 147.441 1.00 37.34 73 ASN D C 1
ATOM 1051 O O . ASN A 1 73 ? 144.061 184.072 147.603 1.00 37.34 73 ASN D O 1
ATOM 1062 N N . TYR A 1 74 ? 146.067 183.221 147.131 1.00 37.34 74 TYR D N 1
ATOM 1063 C CA . TYR A 1 74 ? 146.715 184.516 147.040 1.00 37.34 74 TYR D CA 1
ATOM 1064 C C . TYR A 1 74 ? 146.145 185.339 145.892 1.00 37.34 74 TYR D C 1
ATOM 1065 O O . TYR A 1 74 ? 145.836 186.508 146.077 1.00 37.34 74 TYR D O 1
ATOM 1083 N N . GLU A 1 75 ? 145.961 184.746 144.712 1.00 37.34 75 GLU D N 1
ATOM 1084 C CA . GLU A 1 75 ? 145.401 185.439 143.556 1.00 37.34 75 GLU D CA 1
ATOM 1085 C C . GLU A 1 75 ? 144.029 186.019 143.867 1.00 37.34 75 GLU D C 1
ATOM 1086 O O . GLU A 1 75 ? 143.792 187.185 143.547 1.00 37.34 75 GLU D O 1
ATOM 1098 N N . ARG A 1 76 ? 143.139 185.273 144.536 1.00 37.34 76 ARG D N 1
ATOM 1099 C CA . ARG A 1 76 ? 141.793 185.776 144.825 1.00 37.34 76 ARG D CA 1
ATOM 1100 C C . ARG A 1 76 ? 141.694 186.734 146.011 1.00 37.34 76 ARG D C 1
ATOM 1101 O O . ARG A 1 76 ? 140.910 187.663 145.930 1.00 37.34 76 ARG D O 1
ATOM 1122 N N . TYR A 1 77 ? 142.470 186.568 147.080 1.00 37.34 77 TYR D N 1
ATOM 1123 C CA . TYR A 1 77 ? 142.435 187.489 148.227 1.00 37.34 77 TYR D CA 1
ATOM 1124 C C . TYR A 1 77 ? 143.196 188.772 147.929 1.00 37.34 77 TYR D C 1
ATOM 1125 O O . TYR A 1 77 ? 142.684 189.866 148.143 1.00 37.34 77 TYR D O 1
ATOM 1143 N N . LEU A 1 78 ? 144.434 188.649 147.458 1.00 37.34 78 LEU D N 1
ATOM 1144 C CA . LEU A 1 78 ? 145.289 189.804 147.202 1.00 37.34 78 LEU D CA 1
ATOM 1145 C C . LEU A 1 78 ? 144.903 190.495 145.898 1.00 37.34 78 LEU D C 1
ATOM 1146 O O . LEU A 1 78 ? 145.222 191.663 145.718 1.00 37.34 78 LEU D O 1
ATOM 1162 N N . GLY A 1 79 ? 144.207 189.819 144.987 1.00 37.34 79 GLY D N 1
ATOM 1163 C CA . GLY A 1 79 ? 143.862 190.382 143.690 1.00 37.34 79 GLY D CA 1
ATOM 1164 C C . GLY A 1 79 ? 145.110 190.651 142.872 1.00 37.34 79 GLY D C 1
ATOM 1165 O O . GLY A 1 79 ? 145.357 191.788 142.503 1.00 37.34 79 GLY D O 1
ATOM 1169 N N . ILE A 1 80 ? 145.895 189.614 142.625 1.00 37.34 80 ILE D N 1
ATOM 1170 C CA . ILE A 1 80 ? 147.194 189.668 141.955 1.00 37.34 80 ILE D CA 1
ATOM 1171 C C . ILE A 1 80 ? 147.314 188.516 140.970 1.00 37.34 80 ILE D C 1
ATOM 1172 O O . ILE A 1 80 ? 146.597 187.533 141.084 1.00 37.34 80 ILE D O 1
ATOM 1188 N N . THR A 1 81 ? 148.227 188.626 140.017 1.00 37.34 81 THR D N 1
ATOM 1189 C CA . THR A 1 81 ? 148.554 187.565 139.067 1.00 37.34 81 THR D CA 1
ATOM 1190 C C . THR A 1 81 ? 149.946 187.037 139.349 1.00 37.34 81 THR D C 1
ATOM 1191 O O . THR A 1 81 ? 150.902 187.801 139.332 1.00 37.34 81 THR D O 1
ATOM 1202 N N . LEU A 1 82 ? 150.080 185.739 139.556 1.00 37.34 82 LEU D N 1
ATOM 1203 C CA . LEU A 1 82 ? 151.341 185.082 139.856 1.00 37.34 82 LEU D CA 1
ATOM 1204 C C . LEU A 1 82 ? 151.925 184.348 138.645 1.00 37.34 82 LEU D C 1
ATOM 1205 O O . LEU A 1 82 ? 151.209 183.926 137.740 1.00 37.34 82 LEU D O 1
ATOM 1221 N N . SER A 1 83 ? 153.242 184.187 138.621 1.00 37.34 83 SER D N 1
ATOM 1222 C CA . SER A 1 83 ? 153.969 183.360 137.665 1.00 37.34 83 SER D CA 1
ATOM 1223 C C . SER A 1 83 ? 154.358 182.029 138.301 1.00 37.34 83 SER D C 1
ATOM 1224 O O . SER A 1 83 ? 154.371 181.915 139.522 1.00 37.34 83 SER D O 1
ATOM 1232 N N . ARG A 1 84 ? 154.755 181.015 137.531 1.00 37.34 84 ARG D N 1
ATOM 1233 C CA . ARG A 1 84 ? 155.298 179.767 138.084 1.00 37.34 84 ARG D CA 1
ATOM 1234 C C . ARG A 1 84 ? 156.552 179.963 138.946 1.00 37.34 84 ARG D C 1
ATOM 1235 O O . ARG A 1 84 ? 156.889 179.086 139.725 1.00 37.34 84 ARG D O 1
ATOM 1256 N N . ASP A 1 85 ? 157.210 181.107 138.889 1.00 37.34 85 ASP D N 1
ATOM 1257 C CA . ASP A 1 85 ? 158.291 181.479 139.800 1.00 37.34 85 ASP D CA 1
ATOM 1258 C C . ASP A 1 85 ? 157.833 181.798 141.225 1.00 37.34 85 ASP D C 1
ATOM 1259 O O . ASP A 1 85 ? 158.625 181.670 142.151 1.00 37.34 85 ASP D O 1
ATOM 1268 N N . HIS A 1 86 ? 156.580 182.183 141.443 1.00 37.34 86 HIS D N 1
ATOM 1269 C CA . HIS A 1 86 ? 156.023 182.448 142.768 1.00 37.34 86 HIS D CA 1
ATOM 1270 C C . HIS A 1 86 ? 155.752 181.186 143.579 1.00 37.34 86 HIS D C 1
ATOM 1271 O O . HIS A 1 86 ? 155.399 181.288 144.745 1.00 37.34 86 HIS D O 1
ATOM 1285 N N . ASN A 1 87 ? 155.943 179.999 143.014 1.00 37.34 87 ASN D N 1
ATOM 1286 C CA . ASN A 1 87 ? 156.018 178.759 143.763 1.00 37.34 87 ASN D CA 1
ATOM 1287 C C . ASN A 1 87 ? 157.447 178.208 143.704 1.00 37.34 87 ASN D C 1
ATOM 1288 O O . ASN A 1 87 ? 157.915 177.838 142.635 1.00 37.34 87 ASN D O 1
ATOM 1299 N N . ILE A 1 88 ? 158.127 178.103 144.839 1.00 37.34 88 ILE D N 1
ATOM 1300 C CA . ILE A 1 88 ? 159.436 177.461 144.967 1.00 37.34 88 ILE D CA 1
ATOM 1301 C C . ILE A 1 88 ? 159.200 176.035 145.447 1.00 37.34 88 ILE D C 1
ATOM 1302 O O . ILE A 1 88 ? 158.421 175.825 146.366 1.00 37.34 88 ILE D O 1
ATOM 1318 N N . THR A 1 89 ? 159.883 175.041 144.895 1.00 37.34 89 THR D N 1
ATOM 1319 C CA . THR A 1 89 ? 159.811 173.664 145.392 1.00 37.34 89 THR D CA 1
ATOM 1320 C C . THR A 1 89 ? 161.194 173.085 145.604 1.00 37.34 89 THR D C 1
ATOM 1321 O O . THR A 1 89 ? 162.155 173.567 145.015 1.00 37.34 89 THR D O 1
ATOM 1332 N N . THR A 1 90 ? 161.329 172.046 146.422 1.00 37.34 90 THR D N 1
ATOM 1333 C CA . THR A 1 90 ? 162.573 171.272 146.508 1.00 37.34 90 THR D CA 1
ATOM 1334 C C . THR A 1 90 ? 163.011 170.816 145.120 1.00 37.34 90 THR D C 1
ATOM 1335 O O . THR A 1 90 ? 164.138 171.073 144.728 1.00 37.34 90 THR D O 1
ATOM 1346 N N . GLY A 1 91 ? 162.110 170.259 144.314 1.00 37.34 91 GLY D N 1
ATOM 1347 C CA . GLY A 1 91 ? 162.383 169.887 142.933 1.00 37.34 91 GLY D CA 1
ATOM 1348 C C . GLY A 1 91 ? 162.929 171.034 142.097 1.00 37.34 91 GLY D C 1
ATOM 1349 O O . GLY A 1 91 ? 163.956 170.877 141.455 1.00 37.34 91 GLY D O 1
ATOM 1353 N N . LYS A 1 92 ? 162.320 172.214 142.148 1.00 37.34 92 LYS D N 1
ATOM 1354 C CA . LYS A 1 92 ? 162.786 173.400 141.418 1.00 37.34 92 LYS D CA 1
ATOM 1355 C C . LYS A 1 92 ? 164.156 173.875 141.855 1.00 37.34 92 LYS D C 1
ATOM 1356 O O . LYS A 1 92 ? 164.992 174.151 141.010 1.00 37.34 92 LYS D O 1
ATOM 1375 N N . ILE A 1 93 ? 164.399 173.981 143.150 1.00 37.34 93 ILE D N 1
ATOM 1376 C CA . ILE A 1 93 ? 165.624 174.591 143.646 1.00 37.34 93 ILE D CA 1
ATOM 1377 C C . ILE A 1 93 ? 166.830 173.670 143.538 1.00 37.34 93 ILE D C 1
ATOM 1378 O O . ILE A 1 93 ? 167.898 174.120 143.157 1.00 37.34 93 ILE D O 1
ATOM 1394 N N . TYR A 1 94 ? 166.681 172.372 143.766 1.00 37.34 94 TYR D N 1
ATOM 1395 C CA . TYR A 1 94 ? 167.771 171.435 143.521 1.00 37.34 94 TYR D CA 1
ATOM 1396 C C . TYR A 1 94 ? 168.084 171.366 142.038 1.00 37.34 94 TYR D C 1
ATOM 1397 O O . TYR A 1 94 ? 169.239 171.490 141.658 1.00 37.34 94 TYR D O 1
ATOM 1415 N N . SER A 1 95 ? 167.073 171.288 141.178 1.00 37.34 95 SER D N 1
ATOM 1416 C CA . SER A 1 95 ? 167.256 171.312 139.732 1.00 37.34 95 SER D CA 1
ATOM 1417 C C . SER A 1 95 ? 167.991 172.570 139.258 1.00 37.34 95 SER D C 1
ATOM 1418 O O . SER A 1 95 ? 168.893 172.481 138.428 1.00 37.34 95 SER D O 1
ATOM 1426 N N . HIS A 1 96 ? 167.696 173.729 139.842 1.00 37.34 96 HIS D N 1
ATOM 1427 C CA . HIS A 1 96 ? 168.364 175.004 139.589 1.00 37.34 96 HIS D CA 1
ATOM 1428 C C . HIS A 1 96 ? 169.855 174.995 139.924 1.00 37.34 96 HIS D C 1
ATOM 1429 O O . HIS A 1 96 ? 170.660 175.280 139.048 1.00 37.34 96 HIS D O 1
ATOM 1443 N N . VAL A 1 97 ? 170.266 174.621 141.140 1.00 37.34 97 VAL D N 1
ATOM 1444 C CA . VAL A 1 97 ? 171.695 174.612 141.498 1.00 37.34 97 VAL D CA 1
ATOM 1445 C C . VAL A 1 97 ? 172.445 173.456 140.859 1.00 37.34 97 VAL D C 1
ATOM 1446 O O . VAL A 1 97 ? 173.625 173.597 140.580 1.00 37.34 97 VAL D O 1
ATOM 1459 N N . ILE A 1 98 ? 171.802 172.330 140.572 1.00 37.34 98 ILE D N 1
ATOM 1460 C CA . ILE A 1 98 ? 172.441 171.217 139.869 1.00 37.34 98 ILE D CA 1
ATOM 1461 C C . ILE A 1 98 ? 172.723 171.614 138.420 1.00 37.34 98 ILE D C 1
ATOM 1462 O O . ILE A 1 98 ? 173.816 171.395 137.931 1.00 37.34 98 ILE D O 1
ATOM 1478 N N . SER A 1 99 ? 171.811 172.312 137.745 1.00 37.34 99 SER D N 1
ATOM 1479 C CA . SER A 1 99 ? 172.067 172.891 136.419 1.00 37.34 99 SER D CA 1
ATOM 1480 C C . SER A 1 99 ? 173.202 173.908 136.444 1.00 37.34 99 SER D C 1
ATOM 1481 O O . SER A 1 99 ? 174.090 173.879 135.607 1.00 37.34 99 SER D O 1
ATOM 1489 N N . ARG A 1 100 ? 173.221 174.778 137.446 1.00 37.34 100 ARG D N 1
ATOM 1490 C CA . ARG A 1 100 ? 174.227 175.822 137.659 1.00 37.34 100 ARG D CA 1
ATOM 1491 C C . ARG A 1 100 ? 175.613 175.254 137.998 1.00 37.34 100 ARG D C 1
ATOM 1492 O O . ARG A 1 100 ? 176.617 175.776 137.536 1.00 37.34 100 ARG D O 1
ATOM 1513 N N . GLU A 1 101 ? 175.697 174.128 138.700 1.00 37.34 101 GLU D N 1
ATOM 1514 C CA . GLU A 1 101 ? 176.942 173.381 138.914 1.00 37.34 101 GLU D CA 1
ATOM 1515 C C . GLU A 1 101 ? 177.447 172.719 137.641 1.00 37.34 101 GLU D C 1
ATOM 1516 O O . GLU A 1 101 ? 178.621 172.853 137.320 1.00 37.34 101 GLU D O 1
ATOM 1528 N N . ARG A 1 102 ? 176.574 172.063 136.874 1.00 37.34 102 ARG D N 1
ATOM 1529 C CA . ARG A 1 102 ? 176.925 171.461 135.582 1.00 37.34 102 ARG D CA 1
ATOM 1530 C C . ARG A 1 102 ? 177.399 172.483 134.557 1.00 37.34 102 ARG D C 1
ATOM 1531 O O . ARG A 1 102 ? 178.288 172.197 133.762 1.00 37.34 102 ARG D O 1
ATOM 1552 N N . ARG A 1 103 ? 176.852 173.693 134.609 1.00 37.34 103 ARG D N 1
ATOM 1553 C CA . ARG A 1 103 ? 177.242 174.855 133.803 1.00 37.34 103 ARG D CA 1
ATOM 1554 C C . ARG A 1 103 ? 178.552 175.505 134.258 1.00 37.34 103 ARG D C 1
ATOM 1555 O O . ARG A 1 103 ? 179.058 176.386 133.581 1.00 37.34 103 ARG D O 1
ATOM 1576 N N . GLY A 1 104 ? 179.131 175.069 135.369 1.00 37.97 104 GLY D N 1
ATOM 1577 C CA . GLY A 1 104 ? 180.409 175.563 135.880 1.00 37.97 104 GLY D CA 1
ATOM 1578 C C . GLY A 1 104 ? 180.327 176.873 136.662 1.00 37.97 104 GLY D C 1
ATOM 1579 O O . GLY A 1 104 ? 181.365 177.420 137.020 1.00 37.97 104 GLY D O 1
ATOM 1583 N N . ASP A 1 105 ? 179.132 177.391 136.953 1.00 39.33 105 ASP D N 1
ATOM 1584 C CA . ASP A 1 105 ? 178.965 178.734 137.514 1.00 39.33 105 ASP D CA 1
ATOM 1585 C C . ASP A 1 105 ? 179.539 178.902 138.922 1.00 39.33 105 ASP D C 1
ATOM 1586 O O . ASP A 1 105 ? 179.812 180.018 139.347 1.00 39.33 105 ASP D O 1
ATOM 1595 N N . TYR A 1 106 ? 179.760 177.813 139.655 1.00 37.34 106 TYR D N 1
ATOM 1596 C CA . TYR A 1 106 ? 180.308 177.832 141.015 1.00 37.34 106 TYR D CA 1
ATOM 1597 C C . TYR A 1 106 ? 181.843 177.771 141.071 1.00 37.34 106 TYR D C 1
ATOM 1598 O O . TYR A 1 106 ? 182.418 177.520 142.129 1.00 37.34 106 TYR D O 1
ATOM 1616 N N . LEU A 1 107 ? 182.522 178.021 139.943 1.00 37.36 107 LEU D N 1
ATOM 1617 C CA . LEU A 1 107 ? 183.950 178.358 139.852 1.00 37.36 107 LEU D CA 1
ATOM 1618 C C . LEU A 1 107 ? 184.876 177.367 140.560 1.00 37.36 107 LEU D C 1
ATOM 1619 O O . LEU A 1 107 ? 185.805 177.742 141.266 1.00 37.36 107 LEU D O 1
ATOM 1635 N N . GLY A 1 108 ? 184.612 176.079 140.408 1.00 39.78 108 GLY D N 1
ATOM 1636 C CA . GLY A 1 108 ? 185.465 175.035 140.944 1.00 39.78 108 GLY D CA 1
ATOM 1637 C C . GLY A 1 108 ? 185.328 174.749 142.430 1.00 39.78 108 GLY D C 1
ATOM 1638 O O . GLY A 1 108 ? 186.000 173.845 142.914 1.00 39.78 108 GLY D O 1
ATOM 1642 N N . LYS A 1 109 ? 184.475 175.456 143.165 1.00 37.76 109 LYS D N 1
ATOM 1643 C CA . LYS A 1 109 ? 184.212 175.177 144.581 1.00 37.76 109 LYS D CA 1
ATOM 1644 C C . LYS A 1 109 ? 183.260 173.990 144.765 1.00 37.76 109 LYS D C 1
ATOM 1645 O O . LYS A 1 109 ? 182.488 173.659 143.874 1.00 37.76 109 LYS D O 1
ATOM 1664 N N . THR A 1 110 ? 183.273 173.358 145.934 1.00 37.34 110 THR D N 1
ATOM 1665 C CA . THR A 1 110 ? 182.278 172.370 146.362 1.00 37.34 110 THR D CA 1
ATOM 1666 C C . THR A 1 110 ? 180.930 173.049 146.507 1.00 37.34 110 THR D C 1
ATOM 1667 O O . THR A 1 110 ? 180.747 173.886 147.385 1.00 37.34 110 THR D O 1
ATOM 1678 N N . VAL A 1 111 ? 179.969 172.632 145.707 1.00 37.34 111 VAL D N 1
ATOM 1679 C CA . VAL A 1 111 ? 178.596 173.085 145.834 1.00 37.34 111 VAL D CA 1
ATOM 1680 C C . VAL A 1 111 ? 177.932 172.307 146.970 1.00 37.34 111 VAL D C 1
ATOM 1681 O O . VAL A 1 111 ? 177.948 171.087 146.994 1.00 37.34 111 VAL D O 1
ATOM 1694 N N . GLN A 1 112 ? 177.374 173.006 147.947 1.00 37.34 112 GLN D N 1
ATOM 1695 C CA . GLN A 1 112 ? 176.875 172.479 149.218 1.00 37.34 112 GLN D CA 1
ATOM 1696 C C . GLN A 1 112 ? 175.512 173.077 149.526 1.00 37.34 112 GLN D C 1
ATOM 1697 O O . GLN A 1 112 ? 175.178 174.134 149.010 1.00 37.34 112 GLN D O 1
ATOM 1711 N N . ILE A 1 113 ? 174.744 172.478 150.432 1.00 37.34 113 ILE D N 1
ATOM 1712 C CA . ILE A 1 113 ? 173.429 173.010 150.790 1.00 37.34 113 ILE D CA 1
ATOM 1713 C C . ILE A 1 113 ? 173.551 174.381 151.457 1.00 37.34 113 ILE D C 1
ATOM 1714 O O . ILE A 1 113 ? 172.929 175.324 150.993 1.00 37.34 113 ILE D O 1
ATOM 1730 N N . VAL A 1 114 ? 174.441 174.556 152.429 1.00 37.34 114 VAL D N 1
ATOM 1731 C CA . VAL A 1 114 ? 174.930 175.872 152.878 1.00 37.34 114 VAL D CA 1
ATOM 1732 C C . VAL A 1 114 ? 176.369 175.997 152.382 1.00 37.34 114 VAL D C 1
ATOM 1733 O O . VAL A 1 114 ? 177.142 175.084 152.637 1.00 37.34 114 VAL D O 1
ATOM 1746 N N . PRO A 1 115 ? 176.777 177.051 151.666 1.00 37.34 115 PRO D N 1
ATOM 1747 C CA . PRO A 1 115 ? 175.995 178.229 151.328 1.00 37.34 115 PRO D CA 1
ATOM 1748 C C . PRO A 1 115 ? 175.170 178.126 150.038 1.00 37.34 115 PRO D C 1
ATOM 1749 O O . PRO A 1 115 ? 174.282 178.933 149.845 1.00 37.34 115 PRO D O 1
ATOM 1760 N N . HIS A 1 116 ? 175.451 177.203 149.127 1.00 37.34 116 HIS D N 1
ATOM 1761 C CA . HIS A 1 116 ? 175.062 177.381 147.730 1.00 37.34 116 HIS D CA 1
ATOM 1762 C C . HIS A 1 116 ? 173.578 177.203 147.462 1.00 37.34 116 HIS D C 1
ATOM 1763 O O . HIS A 1 116 ? 173.006 178.002 146.730 1.00 37.34 116 HIS D O 1
ATOM 1777 N N . LEU A 1 117 ? 172.923 176.209 148.055 1.00 37.34 117 LEU D N 1
ATOM 1778 C CA . LEU A 1 117 ? 171.485 176.034 147.889 1.00 37.34 117 LEU D CA 1
ATOM 1779 C C . LEU A 1 117 ? 170.706 177.077 148.677 1.00 37.34 117 LEU D C 1
ATOM 1780 O O . LEU A 1 117 ? 169.766 177.650 148.155 1.00 37.34 117 LEU D O 1
ATOM 1796 N N . THR A 1 118 ? 171.110 177.417 149.891 1.00 37.34 118 THR D N 1
ATOM 1797 C CA . THR A 1 118 ? 170.439 178.457 150.668 1.00 37.34 118 THR D CA 1
ATOM 1798 C C . THR A 1 118 ? 170.650 179.847 150.096 1.00 37.34 118 THR D C 1
ATOM 1799 O O . THR A 1 118 ? 169.727 180.648 150.169 1.00 37.34 118 THR D O 1
ATOM 1810 N N . ASN A 1 119 ? 171.780 180.146 149.456 1.00 37.34 119 ASN D N 1
ATOM 1811 C CA . ASN A 1 119 ? 171.946 181.344 148.644 1.00 37.34 119 ASN D CA 1
ATOM 1812 C C . ASN A 1 119 ? 170.950 181.346 147.504 1.00 37.34 119 ASN D C 1
ATOM 1813 O O . ASN A 1 119 ? 170.217 182.306 147.360 1.00 37.34 119 ASN D O 1
ATOM 1824 N N . ALA A 1 120 ? 170.868 180.271 146.722 1.00 37.34 120 ALA D N 1
ATOM 1825 C CA . ALA A 1 120 ? 169.932 180.172 145.616 1.00 37.34 120 ALA D CA 1
ATOM 1826 C C . ALA A 1 120 ? 168.471 180.379 146.030 1.00 37.34 120 ALA D C 1
ATOM 1827 O O . ALA A 1 120 ? 167.740 181.044 145.315 1.00 37.34 120 ALA D O 1
ATOM 1834 N N . ILE A 1 121 ? 168.041 179.903 147.200 1.00 37.34 121 ILE D N 1
ATOM 1835 C CA . ILE A 1 121 ? 166.697 180.160 147.744 1.00 37.34 121 ILE D CA 1
ATOM 1836 C C . ILE A 1 121 ? 166.514 181.646 148.053 1.00 37.34 121 ILE D C 1
ATOM 1837 O O . ILE A 1 121 ? 165.512 182.239 147.682 1.00 37.34 121 ILE D O 1
ATOM 1853 N N . GLN A 1 122 ? 167.472 182.283 148.717 1.00 37.34 122 GLN D N 1
ATOM 1854 C CA . GLN A 1 122 ? 167.442 183.716 149.016 1.00 37.34 122 GLN D CA 1
ATOM 1855 C C . GLN A 1 122 ? 167.488 184.593 147.763 1.00 37.34 122 GLN D C 1
ATOM 1856 O O . GLN A 1 122 ? 166.800 185.598 147.689 1.00 37.34 122 GLN D O 1
ATOM 1870 N N . ASP A 1 123 ? 168.241 184.206 146.747 1.00 37.34 123 ASP D N 1
ATOM 1871 C CA . ASP A 1 123 ? 168.274 184.875 145.459 1.00 37.34 123 ASP D CA 1
ATOM 1872 C C . ASP A 1 123 ? 166.947 184.757 144.725 1.00 37.34 123 ASP D C 1
ATOM 1873 O O . ASP A 1 123 ? 166.477 185.732 144.161 1.00 37.34 123 ASP D O 1
ATOM 1882 N N . TRP A 1 124 ? 166.315 183.589 144.751 1.00 37.34 124 TRP D N 1
ATOM 1883 C CA . TRP A 1 124 ? 165.001 183.379 144.167 1.00 37.34 124 TRP D CA 1
ATOM 1884 C C . TRP A 1 124 ? 163.950 184.242 144.846 1.00 37.34 124 TRP D C 1
ATOM 1885 O O . TRP A 1 124 ? 163.214 184.945 144.169 1.00 37.34 124 TRP D O 1
ATOM 1906 N N . ILE A 1 125 ? 163.903 184.271 146.176 1.00 37.34 125 ILE D N 1
ATOM 1907 C CA . ILE A 1 125 ? 162.954 185.107 146.908 1.00 37.34 125 ILE D CA 1
ATOM 1908 C C . ILE A 1 125 ? 163.179 186.577 146.559 1.00 37.34 125 ILE D C 1
ATOM 1909 O O . ILE A 1 125 ? 162.220 187.262 146.211 1.00 37.34 125 ILE D O 1
ATOM 1925 N N . GLN A 1 126 ? 164.416 187.080 146.568 1.00 37.34 126 GLN D N 1
ATOM 1926 C CA . GLN A 1 126 ? 164.689 188.467 146.189 1.00 37.34 126 GLN D CA 1
ATOM 1927 C C . GLN A 1 126 ? 164.334 188.782 144.742 1.00 37.34 126 GLN D C 1
ATOM 1928 O O . GLN A 1 126 ? 163.635 189.759 144.514 1.00 37.34 126 GLN D O 1
ATOM 1942 N N . ARG A 1 127 ? 164.700 187.952 143.765 1.00 37.34 127 ARG D N 1
ATOM 1943 C CA . ARG A 1 127 ? 164.271 188.123 142.369 1.00 37.34 127 ARG D CA 1
ATOM 1944 C C . ARG A 1 127 ? 162.753 188.206 142.242 1.00 37.34 127 ARG D C 1
ATOM 1945 O O . ARG A 1 127 ? 162.216 189.165 141.707 1.00 37.34 127 ARG D O 1
ATOM 1966 N N . VAL A 1 128 ? 162.048 187.203 142.733 1.00 37.34 128 VAL D N 1
ATOM 1967 C CA . VAL A 1 128 ? 160.628 186.994 142.457 1.00 37.34 128 VAL D CA 1
ATOM 1968 C C . VAL A 1 128 ? 159.732 187.963 143.217 1.00 37.34 128 VAL D C 1
ATOM 1969 O O . VAL A 1 128 ? 158.716 188.405 142.700 1.00 37.34 128 VAL D O 1
ATOM 1982 N N . SER A 1 129 ? 160.115 188.375 144.418 1.00 37.34 129 SER D N 1
ATOM 1983 C CA . SER A 1 129 ? 159.377 189.382 145.178 1.00 37.34 129 SER D CA 1
ATOM 1984 C C . SER A 1 129 ? 159.379 190.764 144.527 1.00 37.34 129 SER D C 1
ATOM 1985 O O . SER A 1 129 ? 158.493 191.554 144.809 1.00 37.34 129 SER D O 1
ATOM 1993 N N . LYS A 1 130 ? 160.301 191.063 143.611 1.00 37.34 130 LYS D N 1
ATOM 1994 C CA . LYS A 1 130 ? 160.333 192.313 142.853 1.00 37.34 130 LYS D CA 1
ATOM 1995 C C . LYS A 1 130 ? 159.518 192.288 141.560 1.00 37.34 130 LYS D C 1
ATOM 1996 O O . LYS A 1 130 ? 159.299 193.334 140.957 1.00 37.34 130 LYS D O 1
ATOM 2015 N N . ILE A 1 131 ? 159.032 191.129 141.127 1.00 37.34 131 ILE D N 1
ATOM 2016 C CA . ILE A 1 131 ? 158.177 191.016 139.946 1.00 37.34 131 ILE D CA 1
ATOM 2017 C C . ILE A 1 131 ? 156.844 191.728 140.227 1.00 37.34 131 ILE D C 1
ATOM 2018 O O . ILE A 1 131 ? 156.224 191.421 141.241 1.00 37.34 131 ILE D O 1
ATOM 2034 N N . PRO A 1 132 ? 156.368 192.647 139.366 1.00 37.34 132 PRO D N 1
ATOM 2035 C CA . PRO A 1 132 ? 155.048 193.245 139.490 1.00 37.34 132 PRO D CA 1
ATOM 2036 C C . PRO A 1 132 ? 153.937 192.209 139.333 1.00 37.34 132 PRO D C 1
ATOM 2037 O O . PRO A 1 132 ? 153.926 191.462 138.365 1.00 37.34 132 PRO D O 1
ATOM 2048 N N . VAL A 1 133 ? 152.990 192.173 140.257 1.00 37.34 133 VAL D N 1
ATOM 2049 C CA . VAL A 1 133 ? 151.881 191.201 140.289 1.00 37.34 133 VAL D CA 1
ATOM 2050 C C . VAL A 1 133 ? 150.498 191.843 140.397 1.00 37.34 133 VAL D C 1
ATOM 2051 O O . VAL A 1 133 ? 149.519 191.214 140.016 1.00 37.34 133 VAL D O 1
ATOM 2064 N N . ASP A 1 134 ? 150.406 193.089 140.864 1.00 50.01 134 ASP D N 1
ATOM 2065 C CA . ASP A 1 134 ? 149.260 193.979 140.690 1.00 50.01 134 ASP D CA 1
ATOM 2066 C C . ASP A 1 134 ? 149.138 194.450 139.246 1.00 50.01 134 ASP D C 1
ATOM 2067 O O . ASP A 1 134 ? 150.114 194.488 138.500 1.00 50.01 134 ASP D O 1
ATOM 2076 N N . ASP A 1 135 ? 147.958 194.938 138.883 1.00 57.73 135 ASP D N 1
ATOM 2077 C CA . ASP A 1 135 ? 147.710 195.588 137.592 1.00 57.73 135 ASP D CA 1
ATOM 2078 C C . ASP A 1 135 ? 148.294 197.009 137.497 1.00 57.73 135 ASP D C 1
ATOM 2079 O O . ASP A 1 135 ? 148.441 197.539 136.397 1.00 57.73 135 ASP D O 1
ATOM 2088 N N . THR A 1 136 ? 148.701 197.629 138.606 1.00 52.52 136 THR D N 1
ATOM 2089 C CA . THR A 1 136 ? 149.435 198.907 138.604 1.00 52.52 136 THR D CA 1
ATOM 2090 C C . THR A 1 136 ? 150.835 198.792 137.999 1.00 52.52 136 THR D C 1
ATOM 2091 O O . THR A 1 136 ? 151.402 199.797 137.585 1.00 52.52 136 THR D O 1
ATOM 2102 N N . GLY A 1 137 ? 151.409 197.589 137.909 1.00 47.65 137 GLY D N 1
ATOM 2103 C CA . GLY A 1 137 ? 152.709 197.351 137.271 1.00 47.65 137 GLY D CA 1
ATOM 2104 C C . GLY A 1 137 ? 153.924 197.866 138.044 1.00 47.65 137 GLY D C 1
ATOM 2105 O O . GLY A 1 137 ? 155.035 197.883 137.520 1.00 47.65 137 GLY D O 1
ATOM 2109 N N . LEU A 1 138 ? 153.728 198.285 139.292 1.00 39.70 138 LEU D N 1
ATOM 2110 C CA . LEU A 1 138 ? 154.781 198.731 140.197 1.00 39.70 138 LEU D CA 1
ATOM 2111 C C . LEU A 1 138 ? 155.355 197.560 140.989 1.00 39.70 138 LEU D C 1
ATOM 2112 O O . LEU A 1 138 ? 154.688 196.561 141.225 1.00 39.70 138 LEU D O 1
ATOM 2128 N N . GLU A 1 139 ? 156.595 197.689 141.437 1.00 37.34 139 GLU D N 1
ATOM 2129 C CA . GLU A 1 139 ? 157.247 196.716 142.310 1.00 37.34 139 GLU D CA 1
ATOM 2130 C C . GLU A 1 139 ? 156.520 196.596 143.667 1.00 37.34 139 GLU D C 1
ATOM 2131 O O . GLU A 1 139 ? 156.105 197.619 144.207 1.00 37.34 139 GLU D O 1
ATOM 2143 N N . PRO A 1 140 ? 156.354 195.395 144.251 1.00 37.34 140 PRO D N 1
ATOM 2144 C CA . PRO A 1 140 ? 155.676 195.205 145.534 1.00 37.34 140 PRO D CA 1
ATOM 2145 C C . PRO A 1 140 ? 156.364 195.865 146.741 1.00 37.34 140 PRO D C 1
ATOM 2146 O O . PRO A 1 140 ? 157.563 196.118 146.736 1.00 37.34 140 PRO D O 1
ATOM 2157 N N . ASP A 1 141 ? 155.618 196.115 147.813 1.00 37.34 141 ASP D N 1
ATOM 2158 C CA . ASP A 1 141 ? 156.117 196.650 149.087 1.00 37.34 141 ASP D CA 1
ATOM 2159 C C . ASP A 1 141 ? 156.373 195.557 150.120 1.00 37.34 141 ASP D C 1
ATOM 2160 O O . ASP A 1 141 ? 157.380 195.569 150.823 1.00 37.34 141 ASP D O 1
ATOM 2169 N N . VAL A 1 142 ? 155.443 194.615 150.210 1.00 37.34 142 VAL D N 1
ATOM 2170 C CA . VAL A 1 142 ? 155.491 193.475 151.115 1.00 37.34 142 VAL D CA 1
ATOM 2171 C C . VAL A 1 142 ? 155.396 192.195 150.305 1.00 37.34 142 VAL D C 1
ATOM 2172 O O . VAL A 1 142 ? 154.582 192.101 149.396 1.00 37.34 142 VAL D O 1
ATOM 2185 N N . CYS A 1 143 ? 156.188 191.190 150.635 1.00 37.34 143 CYS D N 1
ATOM 2186 C CA . CYS A 1 143 ? 156.051 189.834 150.149 1.00 37.34 143 CYS D CA 1
ATOM 2187 C C . CYS A 1 143 ? 155.648 188.907 151.294 1.00 37.34 143 CYS D C 1
ATOM 2188 O O . CYS A 1 143 ? 156.374 188.781 152.273 1.00 37.34 143 CYS D O 1
ATOM 2196 N N . ILE A 1 144 ? 154.496 188.251 151.198 1.00 37.34 144 ILE D N 1
ATOM 2197 C CA . ILE A 1 144 ? 154.131 187.161 152.102 1.00 37.34 144 ILE D CA 1
ATOM 2198 C C . ILE A 1 144 ? 154.824 185.888 151.621 1.00 37.34 144 ILE D C 1
ATOM 2199 O O . ILE A 1 144 ? 154.545 185.416 150.535 1.00 37.34 144 ILE D O 1
ATOM 2215 N N . ILE A 1 145 ? 155.703 185.287 152.399 1.00 37.34 145 ILE D N 1
ATOM 2216 C CA . ILE A 1 145 ? 156.279 183.985 152.069 1.00 37.34 145 ILE D CA 1
ATOM 2217 C C . ILE A 1 145 ? 155.528 182.966 152.894 1.00 37.34 145 ILE D C 1
ATOM 2218 O O . ILE A 1 145 ? 155.524 183.043 154.107 1.00 37.34 145 ILE D O 1
ATOM 2234 N N . GLU A 1 146 ? 154.896 181.986 152.281 1.00 37.34 146 GLU D N 1
ATOM 2235 C CA . GLU A 1 146 ? 154.289 180.905 153.032 1.00 37.34 146 GLU D CA 1
ATOM 2236 C C . GLU A 1 146 ? 155.136 179.648 152.881 1.00 37.34 146 GLU D C 1
ATOM 2237 O O . GLU A 1 146 ? 155.261 179.083 151.799 1.00 37.34 146 GLU D O 1
ATOM 2249 N N . LEU A 1 147 ? 155.719 179.196 153.986 1.00 37.34 147 LEU D N 1
ATOM 2250 C CA . LEU A 1 147 ? 156.472 177.959 154.062 1.00 37.34 147 LEU D CA 1
ATOM 2251 C C . LEU A 1 147 ? 155.487 176.814 154.292 1.00 37.34 147 LEU D C 1
ATOM 2252 O O . LEU A 1 147 ? 154.924 176.683 155.371 1.00 37.34 147 LEU D O 1
ATOM 2268 N N . GLY A 1 148 ? 155.256 176.004 153.275 1.00 37.34 148 GLY D N 1
ATOM 2269 C CA . GLY A 1 148 ? 154.406 174.832 153.307 1.00 37.34 148 GLY D CA 1
ATOM 2270 C C . GLY A 1 148 ? 154.978 173.700 154.154 1.00 37.34 148 GLY D C 1
ATOM 2271 O O . GLY A 1 148 ? 156.170 173.664 154.436 1.00 37.34 148 GLY D O 1
ATOM 2275 N N . GLY A 1 149 ? 154.146 172.750 154.554 1.00 37.34 149 GLY D N 1
ATOM 2276 C CA . GLY A 1 149 ? 154.556 171.655 155.422 1.00 37.34 149 GLY D CA 1
ATOM 2277 C C . GLY A 1 149 ? 154.792 172.069 156.871 1.00 37.34 149 GLY D C 1
ATOM 2278 O O . GLY A 1 149 ? 154.293 173.090 157.336 1.00 37.34 149 GLY D O 1
ATOM 2282 N N . THR A 1 150 ? 155.550 171.268 157.604 1.00 38.47 150 THR D N 1
ATOM 2283 C CA . THR A 1 150 ? 155.871 171.464 159.014 1.00 38.47 150 THR D CA 1
ATOM 2284 C C . THR A 1 150 ? 157.345 171.840 159.161 1.00 38.47 150 THR D C 1
ATOM 2285 O O . THR A 1 150 ? 158.232 171.358 158.467 1.00 38.47 150 THR D O 1
ATOM 2296 N N . VAL A 1 151 ? 157.634 172.767 160.060 1.00 37.34 151 VAL D N 1
ATOM 2297 C CA . VAL A 1 151 ? 158.998 173.129 160.431 1.00 37.34 151 VAL D CA 1
ATOM 2298 C C . VAL A 1 151 ? 159.621 171.949 161.180 1.00 37.34 151 VAL D C 1
ATOM 2299 O O . VAL A 1 151 ? 158.994 171.383 162.066 1.00 37.34 151 VAL D O 1
ATOM 2312 N N . GLY A 1 152 ? 160.833 171.535 160.821 1.00 40.66 152 GLY D N 1
ATOM 2313 C CA . GLY A 1 152 ? 161.460 170.347 161.408 1.00 40.66 152 GLY D CA 1
ATOM 2314 C C . GLY A 1 152 ? 161.185 169.042 160.670 1.00 40.66 152 GLY D C 1
ATOM 2315 O O . GLY A 1 152 ? 161.683 167.997 161.078 1.00 40.66 152 GLY D O 1
ATOM 2319 N N . ASP A 1 153 ? 160.469 169.092 159.548 1.00 41.11 153 ASP D N 1
ATOM 2320 C CA . ASP A 1 153 ? 160.546 168.086 158.489 1.00 41.11 153 ASP D CA 1
ATOM 2321 C C . ASP A 1 153 ? 161.957 168.030 157.894 1.00 41.11 153 ASP D C 1
ATOM 2322 O O . ASP A 1 153 ? 162.636 169.048 157.801 1.00 41.11 153 ASP D O 1
ATOM 2331 N N . ILE A 1 154 ? 162.387 166.877 157.396 1.00 37.34 154 ILE D N 1
ATOM 2332 C CA . ILE A 1 154 ? 163.638 166.774 156.641 1.00 37.34 154 ILE D CA 1
ATOM 2333 C C . ILE A 1 154 ? 163.574 167.534 155.308 1.00 37.34 154 ILE D C 1
ATOM 2334 O O . ILE A 1 154 ? 164.558 168.113 154.868 1.00 37.34 154 ILE D O 1
ATOM 2350 N N . GLU A 1 155 ? 162.398 167.646 154.715 1.00 37.34 155 GLU D N 1
ATOM 2351 C CA . GLU A 1 155 ? 162.196 168.359 153.463 1.00 37.34 155 GLU D CA 1
ATOM 2352 C C . GLU A 1 155 ? 162.311 169.862 153.590 1.00 37.34 155 GLU D C 1
ATOM 2353 O O . GLU A 1 155 ? 162.765 170.520 152.666 1.00 37.34 155 GLU D O 1
ATOM 2365 N N . SER A 1 156 ? 161.863 170.417 154.715 1.00 37.34 156 SER D N 1
ATOM 2366 C CA . SER A 1 156 ? 161.872 171.869 154.928 1.00 37.34 156 SER D CA 1
ATOM 2367 C C . SER A 1 156 ? 163.205 172.392 155.462 1.00 37.34 156 SER D C 1
ATOM 2368 O O . SER A 1 156 ? 163.444 173.584 155.380 1.00 37.34 156 SER D O 1
ATOM 2376 N N . ALA A 1 157 ? 164.126 171.536 155.898 1.00 37.34 157 ALA D N 1
ATOM 2377 C CA . ALA A 1 157 ? 165.444 171.875 156.431 1.00 37.34 157 ALA D CA 1
ATOM 2378 C C . ALA A 1 157 ? 166.266 172.888 155.600 1.00 37.34 157 ALA D C 1
ATOM 2379 O O . ALA A 1 157 ? 166.681 173.896 156.171 1.00 37.34 157 ALA D O 1
ATOM 2386 N N . PRO A 1 158 ? 166.473 172.726 154.276 1.00 37.34 158 PRO D N 1
ATOM 2387 C CA . PRO A 1 158 ? 167.153 173.737 153.472 1.00 37.34 158 PRO D CA 1
ATOM 2388 C C . PRO A 1 158 ? 166.424 175.082 153.420 1.00 37.34 158 PRO D C 1
ATOM 2389 O O . PRO A 1 158 ? 167.064 176.120 153.352 1.00 37.34 158 PRO D O 1
ATOM 2400 N N . PHE A 1 159 ? 165.098 175.106 153.465 1.00 37.34 159 PHE D N 1
ATOM 2401 C CA . PHE A 1 159 ? 164.323 176.344 153.426 1.00 37.34 159 PHE D CA 1
ATOM 2402 C C . PHE A 1 159 ? 164.327 177.075 154.754 1.00 37.34 159 PHE D C 1
ATOM 2403 O O . PHE A 1 159 ? 164.440 178.287 154.757 1.00 37.34 159 PHE D O 1
ATOM 2420 N N . VAL A 1 160 ? 164.261 176.388 155.888 1.00 37.34 160 VAL D N 1
ATOM 2421 C CA . VAL A 1 160 ? 164.408 177.062 157.183 1.00 37.34 160 VAL D CA 1
ATOM 2422 C C . VAL A 1 160 ? 165.811 177.638 157.376 1.00 37.34 160 VAL D C 1
ATOM 2423 O O . VAL A 1 160 ? 165.904 178.755 157.850 1.00 37.34 160 VAL D O 1
ATOM 2436 N N . GLU A 1 161 ? 166.892 176.991 156.925 1.00 37.34 161 GLU D N 1
ATOM 2437 C CA . GLU A 1 161 ? 168.228 177.605 156.902 1.00 37.34 161 GLU D CA 1
ATOM 2438 C C . GLU A 1 161 ? 168.272 178.835 156.003 1.00 37.34 161 GLU D C 1
ATOM 2439 O O . GLU A 1 161 ? 168.762 179.881 156.414 1.00 37.34 161 GLU D O 1
ATOM 2451 N N . ALA A 1 162 ? 167.711 178.760 154.799 1.00 37.34 162 ALA D N 1
ATOM 2452 C CA . ALA A 1 162 ? 167.609 179.914 153.926 1.00 37.34 162 ALA D CA 1
ATOM 2453 C C . ALA A 1 162 ? 166.845 181.063 154.573 1.00 37.34 162 ALA D C 1
ATOM 2454 O O . ALA A 1 162 ? 167.284 182.193 154.485 1.00 37.34 162 ALA D O 1
ATOM 2461 N N . LEU A 1 163 ? 165.739 180.796 155.259 1.00 37.34 163 LEU D N 1
ATOM 2462 C CA . LEU A 1 163 ? 164.936 181.827 155.894 1.00 37.34 163 LEU D CA 1
ATOM 2463 C C . LEU A 1 163 ? 165.606 182.431 157.126 1.00 37.34 163 LEU D C 1
ATOM 2464 O O . LEU A 1 163 ? 165.553 183.647 157.275 1.00 37.34 163 LEU D O 1
ATOM 2480 N N . ARG A 1 164 ? 166.298 181.664 157.975 1.00 37.34 164 ARG D N 1
ATOM 2481 C CA . ARG A 1 164 ? 167.048 182.258 159.081 1.00 37.34 164 ARG D CA 1
ATOM 2482 C C . ARG A 1 164 ? 168.271 183.040 158.627 1.00 37.34 164 ARG D C 1
ATOM 2483 O O . ARG A 1 164 ? 168.595 184.042 159.239 1.00 37.34 164 ARG D O 1
ATOM 2504 N N . GLN A 1 165 ? 168.935 182.654 157.543 1.00 37.34 165 GLN D N 1
ATOM 2505 C CA . GLN A 1 165 ? 169.921 183.500 156.889 1.00 37.34 165 GLN D CA 1
ATOM 2506 C C . GLN A 1 165 ? 169.293 184.762 156.284 1.00 37.34 165 GLN D C 1
ATOM 2507 O O . GLN A 1 165 ? 169.805 185.861 156.483 1.00 37.34 165 GLN D O 1
ATOM 2521 N N . PHE A 1 166 ? 168.146 184.644 155.620 1.00 37.34 166 PHE D N 1
ATOM 2522 C CA . PHE A 1 166 ? 167.458 185.763 155.004 1.00 37.34 166 PHE D CA 1
ATOM 2523 C C . PHE A 1 166 ? 167.062 186.830 156.013 1.00 37.34 166 PHE D C 1
ATOM 2524 O O . PHE A 1 166 ? 167.236 188.008 155.746 1.00 37.34 166 PHE D O 1
ATOM 2541 N N . GLN A 1 167 ? 166.614 186.428 157.198 1.00 37.34 167 GLN D N 1
ATOM 2542 C CA . GLN A 1 167 ? 166.321 187.293 158.332 1.00 37.34 167 GLN D CA 1
ATOM 2543 C C . GLN A 1 167 ? 167.466 188.237 158.736 1.00 37.34 167 GLN D C 1
ATOM 2544 O O . GLN A 1 167 ? 167.196 189.229 159.399 1.00 37.34 167 GLN D O 1
ATOM 2558 N N . PHE A 1 168 ? 168.724 187.942 158.399 1.00 37.34 168 PHE D N 1
ATOM 2559 C CA . PHE A 1 168 ? 169.875 188.821 158.612 1.00 37.34 168 PHE D CA 1
ATOM 2560 C C . PHE A 1 168 ? 170.414 189.450 157.332 1.00 37.34 168 PHE D C 1
ATOM 2561 O O . PHE A 1 168 ? 171.034 190.504 157.398 1.00 37.34 168 PHE D O 1
ATOM 2578 N N . GLU A 1 169 ? 170.185 188.870 156.160 1.00 37.34 169 GLU D N 1
ATOM 2579 C CA . GLU A 1 169 ? 170.451 189.556 154.901 1.00 37.34 169 GLU D CA 1
ATOM 2580 C C . GLU A 1 169 ? 169.558 190.773 154.745 1.00 37.34 169 GLU D C 1
ATOM 2581 O O . GLU A 1 169 ? 170.063 191.862 154.503 1.00 37.34 169 GLU D O 1
ATOM 2593 N N . VAL A 1 170 ? 168.254 190.643 154.946 1.00 37.34 170 VAL D N 1
ATOM 2594 C CA . VAL A 1 170 ? 167.354 191.792 155.110 1.00 37.34 170 VAL D CA 1
ATOM 2595 C C . VAL A 1 170 ? 167.375 192.209 156.582 1.00 37.34 170 VAL D C 1
ATOM 2596 O O . VAL A 1 170 ? 167.617 191.390 157.454 1.00 37.34 170 VAL D O 1
ATOM 2609 N N . GLY A 1 171 ? 167.183 193.475 156.913 1.00 37.34 171 GLY D N 1
ATOM 2610 C CA . GLY A 1 171 ? 167.188 193.875 158.327 1.00 37.34 171 GLY D CA 1
ATOM 2611 C C . GLY A 1 171 ? 165.993 193.330 159.122 1.00 37.34 171 GLY D C 1
ATOM 2612 O O . GLY A 1 171 ? 164.973 192.958 158.547 1.00 37.34 171 GLY D O 1
ATOM 2616 N N . ARG A 1 172 ? 166.042 193.361 160.455 1.00 37.34 172 ARG D N 1
ATOM 2617 C CA . ARG A 1 172 ? 164.914 192.928 161.298 1.00 37.34 172 ARG D CA 1
ATOM 2618 C C . ARG A 1 172 ? 163.645 193.711 161.005 1.00 37.34 172 ARG D C 1
ATOM 2619 O O . ARG A 1 172 ? 162.583 193.121 160.906 1.00 37.34 172 ARG D O 1
ATOM 2640 N N . GLU A 1 173 ? 163.727 195.013 160.784 1.00 37.34 173 GLU D N 1
ATOM 2641 C CA . GLU A 1 173 ? 162.584 195.843 160.376 1.00 37.34 173 GLU D CA 1
ATOM 2642 C C . GLU A 1 173 ? 161.969 195.444 159.026 1.00 37.34 173 GLU D C 1
ATOM 2643 O O . GLU A 1 173 ? 160.916 195.959 158.668 1.00 37.34 173 GLU D O 1
ATOM 2655 N N . ASN A 1 174 ? 162.615 194.560 158.268 1.00 37.34 174 ASN D N 1
ATOM 2656 C CA . ASN A 1 174 ? 162.149 194.059 156.986 1.00 37.34 174 ASN D CA 1
ATOM 2657 C C . ASN A 1 174 ? 161.653 192.620 157.031 1.00 37.34 174 ASN D C 1
ATOM 2658 O O . ASN A 1 174 ? 161.066 192.204 156.058 1.00 37.34 174 ASN D O 1
ATOM 2669 N N . PHE A 1 175 ? 161.841 191.844 158.088 1.00 37.34 175 PHE D N 1
ATOM 2670 C CA . PHE A 1 175 ? 161.435 190.447 158.160 1.00 37.34 175 PHE D CA 1
ATOM 2671 C C . PHE A 1 175 ? 160.649 190.197 159.428 1.00 37.34 175 PHE D C 1
ATOM 2672 O O . PHE A 1 175 ? 161.164 190.469 160.506 1.00 37.34 175 PHE D O 1
ATOM 2689 N N . ALA A 1 176 ? 159.462 189.621 159.332 1.00 37.34 176 ALA D N 1
ATOM 2690 C CA . ALA A 1 176 ? 158.696 189.148 160.472 1.00 37.34 176 ALA D CA 1
ATOM 2691 C C . ALA A 1 176 ? 158.189 187.732 160.226 1.00 37.34 176 ALA D C 1
ATOM 2692 O O . ALA A 1 176 ? 157.808 187.397 159.115 1.00 37.34 176 ALA D O 1
ATOM 2699 N N . LEU A 1 177 ? 158.200 186.884 161.246 1.00 37.34 177 LEU D N 1
ATOM 2700 C CA . LEU A 1 177 ? 157.745 185.500 161.174 1.00 37.34 177 LEU D CA 1
ATOM 2701 C C . LEU A 1 177 ? 156.439 185.314 161.944 1.00 37.34 177 LEU D C 1
ATOM 2702 O O . LEU A 1 177 ? 156.390 185.563 163.140 1.00 37.34 177 LEU D O 1
ATOM 2718 N N . ILE A 1 178 ? 155.407 184.794 161.299 1.00 37.34 178 ILE D N 1
ATOM 2719 C CA . ILE A 1 178 ? 154.182 184.315 161.927 1.00 37.34 178 ILE D CA 1
ATOM 2720 C C . ILE A 1 178 ? 154.228 182.795 161.958 1.00 37.34 178 ILE D C 1
ATOM 2721 O O . ILE A 1 178 ? 154.430 182.154 160.931 1.00 37.34 178 ILE D O 1
ATOM 2737 N N . HIS A 1 179 ? 154.033 182.193 163.119 1.00 37.34 179 HIS D N 1
ATOM 2738 C CA . HIS A 1 179 ? 153.920 180.753 163.248 1.00 37.34 179 HIS D CA 1
ATOM 2739 C C . HIS A 1 179 ? 152.478 180.380 163.498 1.00 37.34 179 HIS D C 1
ATOM 2740 O O . HIS A 1 179 ? 151.867 180.902 164.413 1.00 37.34 179 HIS D O 1
ATOM 2754 N N . VAL A 1 180 ? 151.916 179.490 162.700 1.00 37.34 180 VAL D N 1
ATOM 2755 C CA . VAL A 1 180 ? 150.538 179.029 162.858 1.00 37.34 180 VAL D CA 1
ATOM 2756 C C . VAL A 1 180 ? 150.585 177.691 163.577 1.00 37.34 180 VAL D C 1
ATOM 2757 O O . VAL A 1 180 ? 151.356 176.831 163.192 1.00 37.34 180 VAL D O 1
ATOM 2770 N N . SER A 1 181 ? 149.815 177.482 164.638 1.00 37.34 181 SER D N 1
ATOM 2771 C CA . SER A 1 181 ? 149.858 176.228 165.411 1.00 37.34 181 SER D CA 1
ATOM 2772 C C . SER A 1 181 ? 148.485 175.789 165.903 1.00 37.34 181 SER D C 1
ATOM 2773 O O . SER A 1 181 ? 147.572 176.589 166.053 1.00 37.34 181 SER D O 1
ATOM 2781 N N . LEU A 1 182 ? 148.324 174.493 166.130 1.00 37.34 182 LEU D N 1
ATOM 2782 C CA . LEU A 1 182 ? 147.084 173.903 166.609 1.00 37.34 182 LEU D CA 1
ATOM 2783 C C . LEU A 1 182 ? 147.055 173.932 168.130 1.00 37.34 182 LEU D C 1
ATOM 2784 O O . LEU A 1 182 ? 147.965 173.414 168.767 1.00 37.34 182 LEU D O 1
ATOM 2800 N N . VAL A 1 183 ? 145.991 174.490 168.699 1.00 37.34 183 VAL D N 1
ATOM 2801 C CA . VAL A 1 183 ? 145.637 174.327 170.110 1.00 37.34 183 VAL D CA 1
ATOM 2802 C C . VAL A 1 183 ? 144.502 173.311 170.186 1.00 37.34 183 VAL D C 1
ATOM 2803 O O . VAL A 1 183 ? 143.354 173.695 169.976 1.00 37.34 183 VAL D O 1
ATOM 2816 N N . PRO A 1 184 ? 144.764 172.015 170.413 1.00 37.34 184 PRO D N 1
ATOM 2817 C CA . PRO A 1 184 ? 143.687 171.054 170.533 1.00 37.34 184 PRO D CA 1
ATOM 2818 C C . PRO A 1 184 ? 142.913 171.255 171.828 1.00 37.34 184 PRO D C 1
ATOM 2819 O O . PRO A 1 184 ? 143.443 171.728 172.831 1.00 37.34 184 PRO D O 1
ATOM 2830 N N . VAL A 1 185 ? 141.645 170.869 171.809 1.00 42.53 185 VAL D N 1
ATOM 2831 C CA . VAL A 1 185 ? 140.776 170.879 172.984 1.00 42.53 185 VAL D CA 1
ATOM 2832 C C . VAL A 1 185 ? 140.438 169.444 173.348 1.00 42.53 185 VAL D C 1
ATOM 2833 O O . VAL A 1 185 ? 139.909 168.704 172.527 1.00 42.53 185 VAL D O 1
ATOM 2846 N N . ILE A 1 186 ? 140.763 169.042 174.568 1.00 48.82 186 ILE D N 1
ATOM 2847 C CA . ILE A 1 186 ? 140.697 167.660 175.048 1.00 48.82 186 ILE D CA 1
ATOM 2848 C C . ILE A 1 186 ? 139.995 167.688 176.406 1.00 48.82 186 ILE D C 1
ATOM 2849 O O . ILE A 1 186 ? 140.528 168.228 177.364 1.00 48.82 186 ILE D O 1
ATOM 2865 N N . HIS A 1 187 ? 138.768 167.172 176.494 1.00 55.04 187 HIS D N 1
ATOM 2866 C CA . HIS A 1 187 ? 137.909 167.265 177.689 1.00 55.04 187 HIS D CA 1
ATOM 2867 C C . HIS A 1 187 ? 137.689 168.702 178.189 1.00 55.04 187 HIS D C 1
ATOM 2868 O O . HIS A 1 187 ? 137.635 168.961 179.388 1.00 55.04 187 HIS D O 1
ATOM 2882 N N . GLY A 1 188 ? 137.621 169.670 177.278 1.00 51.04 188 GLY D N 1
ATOM 2883 C CA . GLY A 1 188 ? 137.481 171.082 177.610 1.00 51.04 188 GLY D CA 1
ATOM 2884 C C . GLY A 1 188 ? 138.736 171.743 178.183 1.00 51.04 188 GLY D C 1
ATOM 2885 O O . GLY A 1 188 ? 138.713 172.938 178.466 1.00 51.04 188 GLY D O 1
ATOM 2889 N N . GLU A 1 189 ? 139.851 171.030 178.320 1.00 48.25 189 GLU D N 1
ATOM 2890 C CA . GLU A 1 189 ? 141.166 171.648 178.454 1.00 48.25 189 GLU D CA 1
ATOM 2891 C C . GLU A 1 189 ? 141.645 172.124 177.084 1.00 48.25 189 GLU D C 1
ATOM 2892 O O . GLU A 1 189 ? 141.689 171.333 176.149 1.00 48.25 189 GLU D O 1
ATOM 2904 N N . GLN A 1 190 ? 142.061 173.379 176.948 1.00 43.98 190 GLN D N 1
ATOM 2905 C CA . GLN A 1 190 ? 142.830 173.841 175.792 1.00 43.98 190 GLN D CA 1
ATOM 2906 C C . GLN A 1 190 ? 144.310 173.549 176.048 1.00 43.98 190 GLN D C 1
ATOM 2907 O O . GLN A 1 190 ? 144.871 174.034 177.024 1.00 43.98 190 GLN D O 1
ATOM 2921 N N . LYS A 1 191 ? 144.949 172.741 175.206 1.00 41.47 191 LYS D N 1
ATOM 2922 C CA . LYS A 1 191 ? 146.308 172.228 175.454 1.00 41.47 191 LYS D CA 1
ATOM 2923 C C . LYS A 1 191 ? 147.357 173.088 174.756 1.00 41.47 191 LYS D C 1
ATOM 2924 O O . LYS A 1 191 ? 147.379 173.177 173.541 1.00 41.47 191 LYS D O 1
ATOM 2943 N N . THR A 1 192 ? 148.272 173.692 175.505 1.00 50.11 192 THR D N 1
ATOM 2944 C CA . THR A 1 192 ? 149.357 174.544 174.968 1.00 50.11 192 THR D CA 1
ATOM 2945 C C . THR A 1 192 ? 150.591 173.768 174.489 1.00 50.11 192 THR D C 1
ATOM 2946 O O . THR A 1 192 ? 151.385 174.302 173.720 1.00 50.11 192 THR D O 1
ATOM 2957 N N . LYS A 1 193 ? 150.774 172.514 174.914 1.00 54.46 193 LYS D N 1
ATOM 2958 C CA . LYS A 1 193 ? 151.999 171.727 174.707 1.00 54.46 193 LYS D CA 1
ATOM 2959 C C . LYS A 1 193 ? 152.384 171.491 173.247 1.00 54.46 193 LYS D C 1
ATOM 2960 O O . LYS A 1 193 ? 153.567 171.640 172.964 1.00 54.46 193 LYS D O 1
ATOM 2979 N N . PRO A 1 194 ? 151.470 171.265 172.284 1.00 45.72 194 PRO D N 1
ATOM 2980 C CA . PRO A 1 194 ? 151.861 171.139 170.889 1.00 45.72 194 PRO D CA 1
ATOM 2981 C C . PRO A 1 194 ? 152.466 172.429 170.349 1.00 45.72 194 PRO D C 1
ATOM 2982 O O . PRO A 1 194 ? 153.459 172.381 169.640 1.00 45.72 194 PRO D O 1
ATOM 2993 N N . THR A 1 195 ? 151.955 173.593 170.744 1.00 39.04 195 THR D N 1
ATOM 2994 C CA . THR A 1 195 ? 152.531 174.885 170.343 1.00 39.04 195 THR D CA 1
ATOM 2995 C C . THR A 1 195 ? 153.873 175.143 171.016 1.00 39.04 195 THR D C 1
ATOM 2996 O O . THR A 1 195 ? 154.778 175.627 170.357 1.00 39.04 195 THR D O 1
ATOM 3007 N N . GLN A 1 196 ? 154.067 174.729 172.273 1.00 41.11 196 GLN D N 1
ATOM 3008 C CA . GLN A 1 196 ? 155.360 174.833 172.953 1.00 41.11 196 GLN D CA 1
ATOM 3009 C C . GLN A 1 196 ? 156.429 174.000 172.241 1.00 41.11 196 GLN D C 1
ATOM 3010 O O . GLN A 1 196 ? 157.522 174.493 171.999 1.00 41.11 196 GLN D O 1
ATOM 3024 N N . ALA A 1 197 ? 156.105 172.767 171.843 1.00 37.34 197 ALA D N 1
ATOM 3025 C CA . ALA A 1 197 ? 156.978 171.925 171.037 1.00 37.34 197 ALA D CA 1
ATOM 3026 C C . ALA A 1 197 ? 157.311 172.581 169.697 1.00 37.34 197 ALA D C 1
ATOM 3027 O O . ALA A 1 197 ? 158.467 172.601 169.296 1.00 37.34 197 ALA D O 1
ATOM 3034 N N . ALA A 1 198 ? 156.316 173.170 169.031 1.00 37.34 198 ALA D N 1
ATOM 3035 C CA . ALA A 1 198 ? 156.492 173.827 167.750 1.00 37.34 198 ALA D CA 1
ATOM 3036 C C . ALA A 1 198 ? 157.383 175.070 167.841 1.00 37.34 198 ALA D C 1
ATOM 3037 O O . ALA A 1 198 ? 158.258 175.251 167.007 1.00 37.34 198 ALA D O 1
ATOM 3044 N N . ILE A 1 199 ? 157.238 175.904 168.871 1.00 37.34 199 ILE D N 1
ATOM 3045 C CA . ILE A 1 199 ? 158.097 177.076 169.072 1.00 37.34 199 ILE D CA 1
ATOM 3046 C C . ILE A 1 199 ? 159.508 176.678 169.490 1.00 37.34 199 ILE D C 1
ATOM 3047 O O . ILE A 1 199 ? 160.462 177.306 169.046 1.00 37.34 199 ILE D O 1
ATOM 3063 N N . LYS A 1 200 ? 159.695 175.602 170.255 1.00 37.34 200 LYS D N 1
ATOM 3064 C CA . LYS A 1 200 ? 161.037 175.066 170.499 1.00 37.34 200 LYS D CA 1
ATOM 3065 C C . LYS A 1 200 ? 161.679 174.454 169.245 1.00 37.34 200 LYS D C 1
ATOM 3066 O O . LYS A 1 200 ? 162.865 174.662 169.032 1.00 37.34 200 LYS D O 1
ATOM 3085 N N . ASP A 1 201 ? 160.937 173.794 168.368 1.00 37.34 201 ASP D N 1
ATOM 3086 C CA . ASP A 1 201 ? 161.434 173.398 167.050 1.00 37.34 201 ASP D CA 1
ATOM 3087 C C . ASP A 1 201 ? 161.814 174.606 166.191 1.00 37.34 201 ASP D C 1
ATOM 3088 O O . ASP A 1 201 ? 162.853 174.579 165.551 1.00 37.34 201 ASP D O 1
ATOM 3097 N N . LEU A 1 202 ? 161.061 175.707 166.201 1.00 37.34 202 LEU D N 1
ATOM 3098 C CA . LEU A 1 202 ? 161.496 176.940 165.548 1.00 37.34 202 LEU D CA 1
ATOM 3099 C C . LEU A 1 202 ? 162.822 177.447 166.115 1.00 37.34 202 LEU D C 1
ATOM 3100 O O . LEU A 1 202 ? 163.768 177.640 165.359 1.00 37.34 202 LEU D O 1
ATOM 3116 N N . ARG A 1 203 ? 162.908 177.645 167.435 1.00 37.34 203 ARG D N 1
ATOM 3117 C CA . ARG A 1 203 ? 164.130 178.132 168.088 1.00 37.34 203 ARG D CA 1
ATOM 3118 C C . ARG A 1 203 ? 165.316 177.232 167.802 1.00 37.34 203 ARG D C 1
ATOM 3119 O O . ARG A 1 203 ? 166.405 177.719 167.551 1.00 37.34 203 ARG D O 1
ATOM 3140 N N . SER A 1 204 ? 165.101 175.923 167.780 1.00 37.34 204 SER D N 1
ATOM 3141 C CA . SER A 1 204 ? 166.097 174.917 167.439 1.00 37.34 204 SER D CA 1
ATOM 3142 C C . SER A 1 204 ? 166.694 175.116 166.048 1.00 37.34 204 SER D C 1
ATOM 3143 O O . SER A 1 204 ? 167.886 174.960 165.833 1.00 37.34 204 SER D O 1
ATOM 3151 N N . LEU A 1 205 ? 165.892 175.550 165.089 1.00 37.34 205 LEU D N 1
ATOM 3152 C CA . LEU A 1 205 ? 166.311 175.868 163.727 1.00 37.34 205 LEU D CA 1
ATOM 3153 C C . LEU A 1 205 ? 166.758 177.322 163.562 1.00 37.34 205 LEU D C 1
ATOM 3154 O O . LEU A 1 205 ? 167.031 177.756 162.451 1.00 37.34 205 LEU D O 1
ATOM 3170 N N . GLY A 1 206 ? 166.856 178.078 164.650 1.00 37.34 206 GLY D N 1
ATOM 3171 C CA . GLY A 1 206 ? 167.367 179.441 164.692 1.00 37.34 206 GLY D CA 1
ATOM 3172 C C . GLY A 1 206 ? 166.379 180.530 164.295 1.00 37.34 206 GLY D C 1
ATOM 3173 O O . GLY A 1 206 ? 166.796 181.608 163.892 1.00 37.34 206 GLY D O 1
ATOM 3177 N N . LEU A 1 207 ? 165.082 180.278 164.405 1.00 37.34 207 LEU D N 1
ATOM 3178 C CA . LEU A 1 207 ? 164.019 181.229 164.108 1.00 37.34 207 LEU D CA 1
ATOM 3179 C C . LEU A 1 207 ? 163.228 181.534 165.375 1.00 37.34 207 LEU D C 1
ATOM 3180 O O . LEU A 1 207 ? 163.002 180.663 166.205 1.00 37.34 207 LEU D O 1
ATOM 3196 N N . ILE A 1 208 ? 162.773 182.770 165.522 1.00 37.34 208 ILE D N 1
ATOM 3197 C CA . ILE A 1 208 ? 161.937 183.207 166.645 1.00 37.34 208 ILE D CA 1
ATOM 3198 C C . ILE A 1 208 ? 160.655 183.823 166.068 1.00 37.34 208 ILE D C 1
ATOM 3199 O O . ILE A 1 208 ? 160.751 184.723 165.240 1.00 37.34 208 ILE D O 1
ATOM 3215 N N . PRO A 1 209 ? 159.457 183.369 166.460 1.00 37.34 209 PRO D N 1
ATOM 3216 C CA . PRO A 1 209 ? 158.209 183.928 165.961 1.00 37.34 209 PRO D CA 1
ATOM 3217 C C . PRO A 1 209 ? 157.997 185.367 166.438 1.00 37.34 209 PRO D C 1
ATOM 3218 O O . PRO A 1 209 ? 158.071 185.662 167.622 1.00 37.34 209 PRO D O 1
ATOM 3229 N N . ASP A 1 210 ? 157.649 186.273 165.540 1.00 37.34 210 ASP D N 1
ATOM 3230 C CA . ASP A 1 210 ? 157.127 187.591 165.880 1.00 37.34 210 ASP D CA 1
ATOM 3231 C C . ASP A 1 210 ? 155.636 187.569 166.190 1.00 37.34 210 ASP D C 1
ATOM 3232 O O . ASP A 1 210 ? 155.167 188.395 166.956 1.00 37.34 210 ASP D O 1
ATOM 3241 N N . MET A 1 211 ? 154.905 186.603 165.657 1.00 37.34 211 MET D N 1
ATOM 3242 C CA . MET A 1 211 ? 153.523 186.290 165.977 1.00 37.34 211 MET D CA 1
ATOM 3243 C C . MET A 1 211 ? 153.358 184.796 166.193 1.00 37.34 211 MET D C 1
ATOM 3244 O O . MET A 1 211 ? 153.934 184.002 165.453 1.00 37.34 211 MET D O 1
ATOM 3258 N N . ILE A 1 212 ? 152.487 184.417 167.113 1.00 37.34 212 ILE D N 1
ATOM 3259 C CA . ILE A 1 212 ? 151.838 183.112 167.132 1.00 37.34 212 ILE D CA 1
ATOM 3260 C C . ILE A 1 212 ? 150.405 183.293 166.651 1.00 37.34 212 ILE D C 1
ATOM 3261 O O . ILE A 1 212 ? 149.679 184.107 167.200 1.00 37.34 212 ILE D O 1
ATOM 3277 N N . ALA A 1 213 ? 149.962 182.522 165.670 1.00 37.34 213 ALA D N 1
ATOM 3278 C CA . ALA A 1 213 ? 148.556 182.335 165.377 1.00 37.34 213 ALA D CA 1
ATOM 3279 C C . ALA A 1 213 ? 148.127 180.953 165.845 1.00 37.34 213 ALA D C 1
ATOM 3280 O O . ALA A 1 213 ? 148.686 179.940 165.439 1.00 37.34 213 ALA D O 1
ATOM 3287 N N . CYS A 1 214 ? 147.118 180.897 166.692 1.00 37.67 214 CYS D N 1
ATOM 3288 C CA . CYS A 1 214 ? 146.601 179.661 167.235 1.00 37.67 214 CYS D CA 1
ATOM 3289 C C . CYS A 1 214 ? 145.255 179.359 166.609 1.00 37.67 214 CYS D C 1
ATOM 3290 O O . CYS A 1 214 ? 144.333 180.169 166.642 1.00 37.67 214 CYS D O 1
ATOM 3298 N N . ARG A 1 215 ? 145.172 178.173 166.034 1.00 40.65 215 ARG D N 1
ATOM 3299 C CA . ARG A 1 215 ? 143.985 177.613 165.424 1.00 40.65 215 ARG D CA 1
ATOM 3300 C C . ARG A 1 215 ? 143.357 176.690 166.451 1.00 40.65 215 ARG D C 1
ATOM 3301 O O . ARG A 1 215 ? 144.026 175.813 166.986 1.00 40.65 215 ARG D O 1
ATOM 3322 N N . CYS A 1 216 ? 142.097 176.924 166.779 1.00 42.53 216 CYS D N 1
ATOM 3323 C CA . CYS A 1 216 ? 141.428 176.222 167.862 1.00 42.53 216 CYS D CA 1
ATOM 3324 C C . CYS A 1 216 ? 139.940 176.075 167.551 1.00 42.53 216 CYS D C 1
ATOM 3325 O O . CYS A 1 216 ? 139.360 176.943 166.905 1.00 42.53 216 CYS D O 1
ATOM 3333 N N . SER A 1 217 ? 139.283 175.037 168.048 1.00 48.32 217 SER D N 1
ATOM 3334 C CA . SER A 1 217 ? 137.834 174.951 167.897 1.00 48.32 217 SER D CA 1
ATOM 3335 C C . SER A 1 217 ? 136.868 175.856 168.673 1.00 48.32 217 SER D C 1
ATOM 3336 O O . SER A 1 217 ? 135.651 175.765 168.549 1.00 48.32 217 SER D O 1
ATOM 3344 N N . GLU A 1 218 ? 137.422 176.772 169.450 1.00 48.26 218 GLU D N 1
ATOM 3345 C CA . GLU A 1 218 ? 136.761 177.739 170.313 1.00 48.26 218 GLU D CA 1
ATOM 3346 C C . GLU A 1 218 ? 137.718 178.905 170.585 1.00 48.26 218 GLU D C 1
ATOM 3347 O O . GLU A 1 218 ? 138.894 178.836 170.260 1.00 48.26 218 GLU D O 1
ATOM 3359 N N . GLU A 1 219 ? 137.246 180.012 171.144 1.00 48.78 219 GLU D N 1
ATOM 3360 C CA . GLU A 1 219 ? 138.122 181.125 171.478 1.00 48.78 219 GLU D CA 1
ATOM 3361 C C . GLU A 1 219 ? 139.123 180.705 172.559 1.00 48.78 219 GLU D C 1
ATOM 3362 O O . GLU A 1 219 ? 138.750 180.053 173.537 1.00 48.78 219 GLU D O 1
ATOM 3374 N N . LEU A 1 220 ? 140.392 181.100 172.428 1.00 46.12 220 LEU D N 1
ATOM 3375 C CA . LEU A 1 220 ? 141.368 180.831 173.475 1.00 46.12 220 LEU D CA 1
ATOM 3376 C C . LEU A 1 220 ? 140.936 181.481 174.794 1.00 46.12 220 LEU D C 1
ATOM 3377 O O . LEU A 1 220 ? 140.515 182.635 174.810 1.00 46.12 220 LEU D O 1
ATOM 3393 N N . ASN A 1 221 ? 141.094 180.777 175.909 1.00 52.93 221 ASN D N 1
ATOM 3394 C CA . ASN A 1 221 ? 140.959 181.344 177.253 1.00 52.93 221 ASN D CA 1
ATOM 3395 C C . ASN A 1 221 ? 142.132 182.302 177.520 1.00 52.93 221 ASN D C 1
ATOM 3396 O O . ASN A 1 221 ? 143.231 182.050 177.033 1.00 52.93 221 ASN D O 1
ATOM 3407 N N . ARG A 1 222 ? 141.992 183.340 178.351 1.00 55.70 222 ARG D N 1
ATOM 3408 C CA . ARG A 1 222 ? 143.157 184.156 178.775 1.00 55.70 222 ARG D CA 1
ATOM 3409 C C . ARG A 1 222 ? 144.194 183.380 179.572 1.00 55.70 222 ARG D C 1
ATOM 3410 O O . ARG A 1 222 ? 145.373 183.669 179.432 1.00 55.70 222 ARG D O 1
ATOM 3431 N N . SER A 1 223 ? 143.811 182.320 180.277 1.00 51.13 223 SER D N 1
ATOM 3432 C CA . SER A 1 223 ? 144.765 181.334 180.810 1.00 51.13 223 SER D CA 1
ATOM 3433 C C . SER A 1 223 ? 145.641 180.752 179.694 1.00 51.13 223 SER D C 1
ATOM 3434 O O . SER A 1 223 ? 146.867 180.778 179.768 1.00 51.13 223 SER D O 1
ATOM 3442 N N . THR A 1 224 ? 145.025 180.286 178.611 1.00 48.67 224 THR D N 1
ATOM 3443 C CA . THR A 1 224 ? 145.722 179.692 177.466 1.00 48.67 224 THR D CA 1
ATOM 3444 C C . THR A 1 224 ? 146.639 180.696 176.781 1.00 48.67 224 THR D C 1
ATOM 3445 O O . THR A 1 224 ? 147.801 180.388 176.557 1.00 48.67 224 THR D O 1
ATOM 3456 N N . ILE A 1 225 ? 146.175 181.911 176.492 1.00 48.79 225 ILE D N 1
ATOM 3457 C CA . ILE A 1 225 ? 147.013 182.963 175.899 1.00 48.79 225 ILE D CA 1
ATOM 3458 C C . ILE A 1 225 ? 148.198 183.299 176.805 1.00 48.79 225 ILE D C 1
ATOM 3459 O O . ILE A 1 225 ? 149.320 183.394 176.323 1.00 48.79 225 ILE D O 1
ATOM 3475 N N . ASP A 1 226 ? 147.985 183.432 178.116 1.00 50.67 226 ASP D N 1
ATOM 3476 C CA . ASP A 1 226 ? 149.066 183.742 179.053 1.00 50.67 226 ASP D CA 1
ATOM 3477 C C . ASP A 1 226 ? 150.072 182.597 179.172 1.00 50.67 226 ASP D C 1
ATOM 3478 O O . ASP A 1 226 ? 151.270 182.851 179.195 1.00 50.67 226 ASP D O 1
ATOM 3487 N N . LYS A 1 227 ? 149.627 181.337 179.204 1.00 47.26 227 LYS D N 1
ATOM 3488 C CA . LYS A 1 227 ? 150.525 180.178 179.226 1.00 47.26 227 LYS D CA 1
ATOM 3489 C C . LYS A 1 227 ? 151.309 180.042 177.922 1.00 47.26 227 LYS D C 1
ATOM 3490 O O . LYS A 1 227 ? 152.494 179.742 177.955 1.00 47.26 227 LYS D O 1
ATOM 3509 N N . ILE A 1 228 ? 150.726 180.366 176.776 1.00 46.27 228 ILE D N 1
ATOM 3510 C CA . ILE A 1 228 ? 151.482 180.479 175.524 1.00 46.27 228 ILE D CA 1
ATOM 3511 C C . ILE A 1 228 ? 152.538 181.579 175.667 1.00 46.27 228 ILE D C 1
ATOM 3512 O O . ILE A 1 228 ? 153.711 181.298 175.485 1.00 46.27 228 ILE D O 1
ATOM 3528 N N . ALA A 1 229 ? 152.180 182.783 176.090 1.00 47.87 229 ALA D N 1
ATOM 3529 C CA . ALA A 1 229 ? 153.131 183.876 176.270 1.00 47.87 229 ALA D CA 1
ATOM 3530 C C . ALA A 1 229 ? 154.168 183.659 177.399 1.00 47.87 229 ALA D C 1
ATOM 3531 O O . ALA A 1 229 ? 155.162 184.374 177.462 1.00 47.87 229 ALA D O 1
ATOM 3538 N N . MET A 1 230 ? 153.987 182.693 178.306 1.00 53.53 230 MET D N 1
ATOM 3539 C CA . MET A 1 230 ? 155.034 182.242 179.235 1.00 53.53 230 MET D CA 1
ATOM 3540 C C . MET A 1 230 ? 156.035 181.284 178.579 1.00 53.53 230 MET D C 1
ATOM 3541 O O . MET A 1 230 ? 157.235 181.517 178.643 1.00 53.53 230 MET D O 1
ATOM 3555 N N . PHE A 1 231 ? 155.569 180.168 178.016 1.00 49.36 231 PHE D N 1
ATOM 3556 C CA . PHE A 1 231 ? 156.429 179.056 177.583 1.00 49.36 231 PHE D CA 1
ATOM 3557 C C . PHE A 1 231 ? 156.942 179.203 176.151 1.00 49.36 231 PHE D C 1
ATOM 3558 O O . PHE A 1 231 ? 157.916 178.555 175.781 1.00 49.36 231 PHE D O 1
ATOM 3575 N N . CYS A 1 232 ? 156.329 180.088 175.373 1.00 50.56 232 CYS D N 1
ATOM 3576 C CA . CYS A 1 232 ? 156.861 180.672 174.149 1.00 50.56 232 CYS D CA 1
ATOM 3577 C C . CYS A 1 232 ? 157.260 182.107 174.512 1.00 50.56 232 CYS D C 1
ATOM 3578 O O . CYS A 1 232 ? 156.502 182.798 175.179 1.00 50.56 232 CYS D O 1
ATOM 3586 N N . HIS A 1 233 ? 158.437 182.591 174.139 1.00 47.18 233 HIS D N 1
ATOM 3587 C CA . HIS A 1 233 ? 158.942 183.875 174.666 1.00 47.18 233 HIS D CA 1
ATOM 3588 C C . HIS A 1 233 ? 158.431 185.048 173.836 1.00 47.18 233 HIS D C 1
ATOM 3589 O O . HIS A 1 233 ? 159.164 185.656 173.065 1.00 47.18 233 HIS D O 1
ATOM 3603 N N . VAL A 1 234 ? 157.145 185.344 174.005 1.00 45.21 234 VAL D N 1
ATOM 3604 C CA . VAL A 1 234 ? 156.383 186.371 173.293 1.00 45.21 234 VAL D CA 1
ATOM 3605 C C . VAL A 1 234 ? 155.497 187.163 174.259 1.00 45.21 234 VAL D C 1
ATOM 3606 O O . VAL A 1 234 ? 155.165 186.692 175.336 1.00 45.21 234 VAL D O 1
ATOM 3619 N N . GLY A 1 235 ? 155.087 188.371 173.889 1.00 43.74 235 GLY D N 1
ATOM 3620 C CA . GLY A 1 235 ? 154.045 189.109 174.611 1.00 43.74 235 GLY D CA 1
ATOM 3621 C C . GLY A 1 235 ? 152.626 188.644 174.273 1.00 43.74 235 GLY D C 1
ATOM 3622 O O . GLY A 1 235 ? 152.412 188.093 173.206 1.00 43.74 235 GLY D O 1
ATOM 3626 N N . PRO A 1 236 ? 151.617 188.865 175.125 1.00 45.37 236 PRO D N 1
ATOM 3627 C CA . PRO A 1 236 ? 150.247 188.454 174.846 1.00 45.37 236 PRO D CA 1
ATOM 3628 C C . PRO A 1 236 ? 149.612 189.174 173.648 1.00 45.37 236 PRO D C 1
ATOM 3629 O O . PRO A 1 236 ? 148.670 188.653 173.063 1.00 45.37 236 PRO D O 1
ATOM 3640 N N . GLU A 1 237 ? 150.126 190.323 173.212 1.00 45.37 237 GLU D N 1
ATOM 3641 C CA . GLU A 1 237 ? 149.711 190.983 171.970 1.00 45.37 237 GLU D CA 1
ATOM 3642 C C . GLU A 1 237 ? 150.176 190.231 170.713 1.00 45.37 237 GLU D C 1
ATOM 3643 O O . GLU A 1 237 ? 149.609 190.398 169.637 1.00 45.37 237 GLU D O 1
ATOM 3655 N N . GLN A 1 238 ? 151.210 189.397 170.848 1.00 41.70 238 GLN D N 1
ATOM 3656 C CA . GLN A 1 238 ? 151.790 188.582 169.792 1.00 41.70 238 GLN D CA 1
ATOM 3657 C C . GLN A 1 238 ? 151.070 187.247 169.589 1.00 41.70 238 GLN D C 1
ATOM 3658 O O . GLN A 1 238 ? 151.462 186.486 168.718 1.00 41.70 238 GLN D O 1
ATOM 3672 N N . VAL A 1 239 ? 150.043 186.918 170.369 1.00 38.00 239 VAL D N 1
ATOM 3673 C CA . VAL A 1 239 ? 149.209 185.730 170.157 1.00 38.00 239 VAL D CA 1
ATOM 3674 C C . VAL A 1 239 ? 147.874 186.156 169.549 1.00 38.00 239 VAL D C 1
ATOM 3675 O O . VAL A 1 239 ? 147.161 186.971 170.129 1.00 38.00 239 VAL D O 1
ATOM 3688 N N . VAL A 1 240 ? 147.502 185.583 168.407 1.00 37.34 240 VAL D N 1
ATOM 3689 C CA . VAL A 1 240 ? 146.184 185.737 167.776 1.00 37.34 240 VAL D CA 1
ATOM 3690 C C . VAL A 1 240 ? 145.452 184.411 167.782 1.00 37.34 240 VAL D C 1
ATOM 3691 O O . VAL A 1 240 ? 146.045 183.340 167.804 1.00 37.34 240 VAL D O 1
ATOM 3704 N N . ASN A 1 241 ? 144.137 184.492 167.834 1.00 42.37 241 ASN D N 1
ATOM 3705 C CA . ASN A 1 241 ? 143.217 183.432 168.187 1.00 42.37 241 ASN D CA 1
ATOM 3706 C C . ASN A 1 241 ? 142.219 183.306 167.034 1.00 42.37 241 ASN D C 1
ATOM 3707 O O . ASN A 1 241 ? 141.366 184.167 166.851 1.00 42.37 241 ASN D O 1
ATOM 3718 N N . VAL A 1 242 ? 142.374 182.260 166.231 1.00 43.09 242 VAL D N 1
ATOM 3719 C CA . VAL A 1 242 ? 141.703 182.090 164.949 1.00 43.09 242 VAL D CA 1
ATOM 3720 C C . VAL A 1 242 ? 140.785 180.876 165.034 1.00 43.09 242 VAL D C 1
ATOM 3721 O O . VAL A 1 242 ? 141.201 179.738 164.822 1.00 43.09 242 VAL D O 1
ATOM 3734 N N . HIS A 1 243 ? 139.534 181.106 165.411 1.00 48.60 243 HIS D N 1
ATOM 3735 C CA . HIS A 1 243 ? 138.672 180.104 166.046 1.00 48.60 243 HIS D CA 1
ATOM 3736 C C . HIS A 1 243 ? 137.589 179.496 165.146 1.00 48.60 243 HIS D C 1
ATOM 3737 O O . HIS A 1 243 ? 136.403 179.572 165.442 1.00 48.60 243 HIS D O 1
ATOM 3751 N N . ASP A 1 244 ? 137.974 178.816 164.067 1.00 51.34 244 ASP D N 1
ATOM 3752 C CA . ASP A 1 244 ? 137.067 177.971 163.265 1.00 51.34 244 ASP D CA 1
ATOM 3753 C C . ASP A 1 244 ? 135.794 178.722 162.811 1.00 51.34 244 ASP D C 1
ATOM 3754 O O . ASP A 1 244 ? 134.665 178.292 163.046 1.00 51.34 244 ASP D O 1
ATOM 3763 N N . VAL A 1 245 ? 135.968 179.887 162.192 1.00 50.72 245 VAL D N 1
ATOM 3764 C CA . VAL A 1 245 ? 134.882 180.775 161.777 1.00 50.72 245 VAL D CA 1
ATOM 3765 C C . VAL A 1 245 ? 133.997 180.109 160.718 1.00 50.72 245 VAL D C 1
ATOM 3766 O O . VAL A 1 245 ? 134.454 179.278 159.933 1.00 50.72 245 VAL D O 1
ATOM 3779 N N . ASN A 1 246 ? 132.720 180.493 160.669 1.00 51.84 246 ASN D N 1
ATOM 3780 C CA . ASN A 1 246 ? 131.735 179.950 159.733 1.00 51.84 246 ASN D CA 1
ATOM 3781 C C . ASN A 1 246 ? 132.056 180.182 158.246 1.00 51.84 246 ASN D C 1
ATOM 3782 O O . ASN A 1 246 ? 131.545 179.455 157.396 1.00 51.84 246 ASN D O 1
ATOM 3793 N N . SER A 1 247 ? 132.904 181.161 157.907 1.00 45.58 247 SER D N 1
ATOM 3794 C CA . SER A 1 247 ? 133.461 181.333 156.564 1.00 45.58 247 SER D CA 1
ATOM 3795 C C . SER A 1 247 ? 134.817 182.033 156.570 1.00 45.58 247 SER D C 1
ATOM 3796 O O . SER A 1 247 ? 135.074 182.881 157.422 1.00 45.58 247 SER D O 1
ATOM 3804 N N . THR A 1 248 ? 135.680 181.723 155.604 1.00 39.83 248 THR D N 1
ATOM 3805 C CA . THR A 1 248 ? 137.035 182.280 155.506 1.00 39.83 248 THR D CA 1
ATOM 3806 C C . THR A 1 248 ? 137.067 183.777 155.231 1.00 39.83 248 THR D C 1
ATOM 3807 O O . THR A 1 248 ? 138.068 184.412 155.534 1.00 39.83 248 THR D O 1
ATOM 3818 N N . TYR A 1 249 ? 135.997 184.381 154.718 1.00 39.36 249 TYR D N 1
ATOM 3819 C CA . TYR A 1 249 ? 135.882 185.823 154.516 1.00 39.36 249 TYR D CA 1
ATOM 3820 C C . TYR A 1 249 ? 135.852 186.593 155.842 1.00 39.36 249 TYR D C 1
ATOM 3821 O O . TYR A 1 249 ? 136.279 187.741 155.900 1.00 39.36 249 TYR D O 1
ATOM 3839 N N . HIS A 1 250 ? 135.446 185.956 156.936 1.00 41.41 250 HIS D N 1
ATOM 3840 C CA . HIS A 1 250 ? 135.521 186.524 158.277 1.00 41.41 250 HIS D CA 1
ATOM 3841 C C . HIS A 1 250 ? 136.911 186.446 158.917 1.00 41.41 250 HIS D C 1
ATOM 3842 O O . HIS A 1 250 ? 137.184 187.226 159.819 1.00 41.41 250 HIS D O 1
ATOM 3856 N N . VAL A 1 251 ? 137.829 185.582 158.470 1.00 37.34 251 VAL D N 1
ATOM 3857 C CA . VAL A 1 251 ? 139.167 185.447 159.085 1.00 37.34 251 VAL D CA 1
ATOM 3858 C C . VAL A 1 251 ? 139.974 186.750 159.072 1.00 37.34 251 VAL D C 1
ATOM 3859 O O . VAL A 1 251 ? 140.506 187.093 160.120 1.00 37.34 251 VAL D O 1
ATOM 3872 N N . PRO A 1 252 ? 140.032 187.542 157.987 1.00 37.34 252 PRO D N 1
ATOM 3873 C CA . PRO A 1 252 ? 140.678 188.842 158.031 1.00 37.34 252 PRO D CA 1
ATOM 3874 C C . PRO A 1 252 ? 140.110 189.759 159.104 1.00 37.34 252 PRO D C 1
ATOM 3875 O O . PRO A 1 252 ? 140.845 190.512 159.718 1.00 37.34 252 PRO D O 1
ATOM 3886 N N . LEU A 1 253 ? 138.812 189.687 159.365 1.00 37.34 253 LEU D N 1
ATOM 3887 C CA . LEU A 1 253 ? 138.141 190.537 160.331 1.00 37.34 253 LEU D CA 1
ATOM 3888 C C . LEU A 1 253 ? 138.395 190.106 161.785 1.00 37.34 253 LEU D C 1
ATOM 3889 O O . LEU A 1 253 ? 138.483 190.979 162.638 1.00 37.34 253 LEU D O 1
ATOM 3905 N N . LEU A 1 254 ? 138.657 188.826 162.079 1.00 37.34 254 LEU D N 1
ATOM 3906 C CA . LEU A 1 254 ? 139.302 188.431 163.345 1.00 37.34 254 LEU D CA 1
ATOM 3907 C C . LEU A 1 254 ? 140.688 189.055 163.492 1.00 37.34 254 LEU D C 1
ATOM 3908 O O . LEU A 1 254 ? 140.975 189.721 164.473 1.00 37.34 254 LEU D O 1
ATOM 3924 N N . LEU A 1 255 ? 141.566 188.848 162.525 1.00 37.34 255 LEU D N 1
ATOM 3925 C CA . LEU A 1 255 ? 142.949 189.291 162.615 1.00 37.34 255 LEU D CA 1
ATOM 3926 C C . LEU A 1 255 ? 143.048 190.814 162.723 1.00 37.34 255 LEU D C 1
ATOM 3927 O O . LEU A 1 255 ? 143.914 191.332 163.422 1.00 37.34 255 LEU D O 1
ATOM 3943 N N . LEU A 1 256 ? 142.122 191.527 162.093 1.00 37.34 256 LEU D N 1
ATOM 3944 C CA . LEU A 1 256 ? 141.968 192.969 162.167 1.00 37.34 256 LEU D CA 1
ATOM 3945 C C . LEU A 1 256 ? 141.538 193.445 163.560 1.00 37.34 256 LEU D C 1
ATOM 3946 O O . LEU A 1 256 ? 142.225 194.285 164.139 1.00 37.34 256 LEU D O 1
ATOM 3962 N N . LYS A 1 257 ? 140.461 192.895 164.138 1.00 38.83 257 LYS D N 1
ATOM 3963 C CA . LYS A 1 257 ? 139.987 193.291 165.469 1.00 38.83 257 LYS D CA 1
ATOM 3964 C C . LYS A 1 257 ? 140.937 192.913 166.599 1.00 38.83 257 LYS D C 1
ATOM 3965 O O . LYS A 1 257 ? 141.036 193.642 167.574 1.00 38.83 257 LYS D O 1
ATOM 3984 N N . GLN A 1 258 ? 141.685 191.822 166.457 1.00 37.34 258 GLN D N 1
ATOM 3985 C CA . GLN A 1 258 ? 142.718 191.398 167.410 1.00 37.34 258 GLN D CA 1
ATOM 3986 C C . GLN A 1 258 ? 144.036 192.186 167.313 1.00 37.34 258 GLN D C 1
ATOM 3987 O O . GLN A 1 258 ? 145.030 191.797 167.914 1.00 37.34 258 GLN D O 1
ATOM 4001 N N . HIS A 1 259 ? 144.076 193.296 166.573 1.00 38.81 259 HIS D N 1
ATOM 4002 C CA . HIS A 1 259 ? 145.239 194.190 166.452 1.00 38.81 259 HIS D CA 1
ATOM 4003 C C . HIS A 1 259 ? 146.481 193.557 165.825 1.00 38.81 259 HIS D C 1
ATOM 4004 O O . HIS A 1 259 ? 147.579 194.073 165.997 1.00 38.81 259 HIS D O 1
ATOM 4018 N N . MET A 1 260 ? 146.335 192.494 165.036 1.00 39.90 260 MET D N 1
ATOM 4019 C CA . MET A 1 260 ? 147.464 191.938 164.302 1.00 39.90 260 MET D CA 1
ATOM 4020 C C . MET A 1 260 ? 148.058 192.960 163.345 1.00 39.90 260 MET D C 1
ATOM 4021 O O . MET A 1 260 ? 149.269 193.089 163.240 1.00 39.90 260 MET D O 1
ATOM 4035 N N . ILE A 1 261 ? 147.218 193.714 162.651 1.00 40.60 261 ILE D N 1
ATOM 4036 C CA . ILE A 1 261 ? 147.685 194.714 161.698 1.00 40.60 261 ILE D CA 1
ATOM 4037 C C . ILE A 1 261 ? 148.449 195.839 162.398 1.00 40.60 261 ILE D C 1
ATOM 4038 O O . ILE A 1 261 ? 149.462 196.286 161.878 1.00 40.60 261 ILE D O 1
ATOM 4054 N N . ASP A 1 262 ? 148.032 196.247 163.598 1.00 43.43 262 ASP D N 1
ATOM 4055 C CA . ASP A 1 262 ? 148.735 197.255 164.394 1.00 43.43 262 ASP D CA 1
ATOM 4056 C C . ASP A 1 262 ? 150.099 196.751 164.868 1.00 43.43 262 ASP D C 1
ATOM 4057 O O . ASP A 1 262 ? 151.075 197.497 164.855 1.00 43.43 262 ASP D O 1
ATOM 4066 N N . TYR A 1 263 ? 150.193 195.475 165.243 1.00 37.34 263 TYR D N 1
ATOM 4067 C CA . TYR A 1 263 ? 151.461 194.843 165.557 1.00 37.34 263 TYR D CA 1
ATOM 4068 C C . TYR A 1 263 ? 152.381 194.818 164.339 1.00 37.34 263 TYR D C 1
ATOM 4069 O O . TYR A 1 263 ? 153.488 195.334 164.409 1.00 37.34 263 TYR D O 1
ATOM 4087 N N . LEU A 1 264 ? 151.934 194.278 163.202 1.00 37.34 264 LEU D N 1
ATOM 4088 C CA . LEU A 1 264 ? 152.746 194.208 161.983 1.00 37.34 264 LEU D CA 1
ATOM 4089 C C . LEU A 1 264 ? 153.142 195.593 161.485 1.00 37.34 264 LEU D C 1
ATOM 4090 O O . LEU A 1 264 ? 154.271 195.765 161.044 1.00 37.34 264 LEU D O 1
ATOM 4106 N N . HIS A 1 265 ? 152.270 196.589 161.596 1.00 40.69 265 HIS D N 1
ATOM 4107 C CA . HIS A 1 265 ? 152.570 197.954 161.183 1.00 40.69 265 HIS D CA 1
ATOM 4108 C C . HIS A 1 265 ? 153.763 198.520 161.931 1.00 40.69 265 HIS D C 1
ATOM 4109 O O . HIS A 1 265 ? 154.699 198.999 161.307 1.00 40.69 265 HIS D O 1
ATOM 4123 N N . SER A 1 266 ? 153.785 198.388 163.250 1.00 37.80 266 SER D N 1
ATOM 4124 C CA . SER A 1 266 ? 154.915 198.744 164.099 1.00 37.80 266 SER D CA 1
ATOM 4125 C C . SER A 1 266 ? 156.151 197.860 163.867 1.00 37.80 266 SER D C 1
ATOM 4126 O O . SER A 1 266 ? 157.240 198.361 163.608 1.00 37.80 266 SER D O 1
ATOM 4134 N N . ARG A 1 267 ? 155.993 196.536 163.881 1.00 37.34 267 ARG D N 1
ATOM 4135 C CA . ARG A 1 267 ? 157.071 195.545 163.779 1.00 37.34 267 ARG D CA 1
ATOM 4136 C C . ARG A 1 267 ? 157.831 195.588 162.453 1.00 37.34 267 ARG D C 1
ATOM 4137 O O . ARG A 1 267 ? 159.023 195.299 162.435 1.00 37.34 267 ARG D O 1
ATOM 4158 N N . LEU A 1 268 ? 157.171 195.935 161.352 1.00 37.34 268 LEU D N 1
ATOM 4159 C CA . LEU A 1 268 ? 157.791 196.120 160.041 1.00 37.34 268 LEU D CA 1
ATOM 4160 C C . LEU A 1 268 ? 157.953 197.589 159.643 1.00 37.34 268 LEU D C 1
ATOM 4161 O O . LEU A 1 268 ? 158.339 197.869 158.511 1.00 37.34 268 LEU D O 1
ATOM 4177 N N . LYS A 1 269 ? 157.675 198.542 160.539 1.00 38.84 269 LYS D N 1
ATOM 4178 C CA . LYS A 1 269 ? 157.813 199.986 160.286 1.00 38.84 269 LYS D CA 1
ATOM 4179 C C . LYS A 1 269 ? 157.038 200.428 159.033 1.00 38.84 269 LYS D C 1
ATOM 4180 O O . LYS A 1 269 ? 157.549 201.171 158.205 1.00 38.84 269 LYS D O 1
ATOM 4199 N N . LEU A 1 270 ? 155.808 199.954 158.848 1.00 39.44 270 LEU D N 1
ATOM 4200 C CA . LEU A 1 270 ? 155.075 200.105 157.586 1.00 39.44 270 LEU D CA 1
ATOM 4201 C C . LEU A 1 270 ? 154.649 201.538 157.272 1.00 39.44 270 LEU D C 1
ATOM 4202 O O . LEU A 1 270 ? 154.507 201.877 156.105 1.00 39.44 270 LEU D O 1
ATOM 4218 N N . GLY A 1 271 ? 154.539 202.404 158.273 1.00 45.08 271 GLY D N 1
ATOM 4219 C CA . GLY A 1 271 ? 154.355 203.835 158.048 1.00 45.08 271 GLY D CA 1
ATOM 4220 C C . GLY A 1 271 ? 155.539 204.521 157.351 1.00 45.08 271 GLY D C 1
ATOM 4221 O O . GLY A 1 271 ? 155.385 205.635 156.855 1.00 45.08 271 GLY D O 1
ATOM 4225 N N . GLU A 1 272 ? 156.707 203.875 157.291 1.00 49.18 272 GLU D N 1
ATOM 4226 C CA . GLU A 1 272 ? 157.890 204.352 156.568 1.00 49.18 272 GLU D CA 1
ATOM 4227 C C . GLU A 1 272 ? 157.942 203.913 155.101 1.00 49.18 272 GLU D C 1
ATOM 4228 O O . GLU A 1 272 ? 158.810 204.370 154.360 1.00 49.18 272 GLU D O 1
ATOM 4240 N N . VAL A 1 273 ? 157.028 203.057 154.648 1.00 48.29 273 VAL D N 1
ATOM 4241 C CA . VAL A 1 273 ? 156.835 202.818 153.212 1.00 48.29 273 VAL D CA 1
ATOM 4242 C C . VAL A 1 273 ? 156.172 204.064 152.594 1.00 48.29 273 VAL D C 1
ATOM 4243 O O . VAL A 1 273 ? 155.166 204.533 153.126 1.00 48.29 273 VAL D O 1
ATOM 4256 N N . PRO A 1 274 ? 156.676 204.628 151.481 1.00 51.54 274 PRO D N 1
ATOM 4257 C CA . PRO A 1 274 ? 156.002 205.708 150.781 1.00 51.54 274 PRO D CA 1
ATOM 4258 C C . PRO A 1 274 ? 154.704 205.213 150.154 1.00 51.54 274 PRO D C 1
ATOM 4259 O O . PRO A 1 274 ? 154.697 204.274 149.360 1.00 51.54 274 PRO D O 1
ATOM 4270 N N . LEU A 1 275 ? 153.598 205.860 150.499 1.00 53.60 275 LEU D N 1
ATOM 4271 C CA . LEU A 1 275 ? 152.262 205.555 150.001 1.00 53.60 275 LEU D CA 1
ATOM 4272 C C . LEU A 1 275 ? 151.575 206.857 149.612 1.00 53.60 275 LEU D C 1
ATOM 4273 O O . LEU A 1 275 ? 151.623 207.842 150.350 1.00 53.60 275 LEU D O 1
ATOM 4289 N N . THR A 1 276 ? 150.927 206.861 148.456 1.00 61.99 276 THR D N 1
ATOM 4290 C CA . THR A 1 276 ? 150.201 208.025 147.946 1.00 61.99 276 THR D CA 1
ATOM 4291 C C . THR A 1 276 ? 148.770 208.064 148.467 1.00 61.99 276 THR D C 1
ATOM 4292 O O . THR A 1 276 ? 148.239 207.059 148.931 1.00 61.99 276 THR D O 1
ATOM 4303 N N . LEU A 1 277 ? 148.095 209.207 148.361 1.00 64.62 277 LEU D N 1
ATOM 4304 C CA . LEU A 1 277 ? 146.689 209.322 148.752 1.00 64.62 277 LEU D CA 1
ATOM 4305 C C . LEU A 1 277 ? 145.800 208.398 147.906 1.00 64.62 277 LEU D C 1
ATOM 4306 O O . LEU A 1 277 ? 144.810 207.883 148.414 1.00 64.62 277 LEU D O 1
ATOM 4322 N N . GLU A 1 278 ? 146.172 208.094 146.663 1.00 66.66 278 GLU D N 1
ATOM 4323 C CA . GLU A 1 278 ? 145.466 207.098 145.847 1.00 66.66 278 GLU D CA 1
ATOM 4324 C C . GLU A 1 278 ? 145.635 205.682 146.418 1.00 66.66 278 GLU D C 1
ATOM 4325 O O . GLU A 1 278 ? 144.665 204.937 146.505 1.00 66.66 278 GLU D O 1
ATOM 4337 N N . ASP A 1 279 ? 146.838 205.304 146.861 1.00 64.76 279 ASP D N 1
ATOM 4338 C CA . ASP A 1 279 ? 147.093 204.002 147.475 1.00 64.76 279 ASP D CA 1
ATOM 4339 C C . ASP A 1 279 ? 146.280 203.805 148.742 1.00 64.76 279 ASP D C 1
ATOM 4340 O O . ASP A 1 279 ? 145.580 202.802 148.876 1.00 64.76 279 ASP D O 1
ATOM 4349 N N . LYS A 1 280 ? 146.324 204.761 149.672 1.00 59.59 280 LYS D N 1
ATOM 4350 C CA . LYS A 1 280 ? 145.517 204.668 150.892 1.00 59.59 280 LYS D CA 1
ATOM 4351 C C . LYS A 1 280 ? 144.023 204.714 150.587 1.00 59.59 280 LYS D C 1
ATOM 4352 O O . LYS A 1 280 ? 143.243 204.053 151.266 1.00 59.59 280 LYS D O 1
ATOM 4371 N N . GLU A 1 281 ? 143.602 205.413 149.537 1.00 60.72 281 GLU D N 1
ATOM 4372 C CA . GLU A 1 281 ? 142.203 205.408 149.112 1.00 60.72 281 GLU D CA 1
ATOM 4373 C C . GLU A 1 281 ? 141.781 204.020 148.628 1.00 60.72 281 GLU D C 1
ATOM 4374 O O . GLU A 1 281 ? 140.842 203.465 149.188 1.00 60.72 281 GLU D O 1
ATOM 4386 N N . ARG A 1 282 ? 142.514 203.403 147.685 1.00 57.14 282 ARG D N 1
ATOM 4387 C CA . ARG A 1 282 ? 142.253 202.014 147.260 1.00 57.14 282 ARG D CA 1
ATOM 4388 C C . ARG A 1 282 ? 142.251 201.052 148.442 1.00 57.14 282 ARG D C 1
ATOM 4389 O O . ARG A 1 282 ? 141.388 200.191 148.527 1.00 57.14 282 ARG D O 1
ATOM 4410 N N . GLY A 1 283 ? 143.169 201.236 149.387 1.00 50.68 283 GLY D N 1
ATOM 4411 C CA . GLY A 1 283 ? 143.269 200.401 150.575 1.00 50.68 283 GLY D CA 1
ATOM 4412 C C . GLY A 1 283 ? 142.033 200.491 151.464 1.00 50.68 283 GLY D C 1
ATOM 4413 O O . GLY A 1 283 ? 141.442 199.474 151.813 1.00 50.68 283 GLY D O 1
ATOM 4417 N N . SER A 1 284 ? 141.587 201.701 151.779 1.00 53.65 284 SER D N 1
ATOM 4418 C CA . SER A 1 284 ? 140.370 201.934 152.558 1.00 53.65 284 SER D CA 1
ATOM 4419 C C . SER A 1 284 ? 139.108 201.462 151.830 1.00 53.65 284 SER D C 1
ATOM 4420 O O . SER A 1 284 ? 138.255 200.818 152.438 1.00 53.65 284 SER D O 1
ATOM 4428 N N . GLN A 1 285 ? 139.019 201.675 150.513 1.00 52.30 285 GLN D N 1
ATOM 4429 C CA . GLN A 1 285 ? 137.929 201.146 149.710 1.00 52.30 285 GLN D CA 1
ATOM 4430 C C . GLN A 1 285 ? 137.864 199.615 149.811 1.00 52.30 285 GLN D C 1
ATOM 4431 O O . GLN A 1 285 ? 136.798 199.090 150.109 1.00 52.30 285 GLN D O 1
ATOM 4445 N N . LEU A 1 286 ? 138.977 198.892 149.663 1.00 46.62 286 LEU D N 1
ATOM 4446 C CA . LEU A 1 286 ? 139.021 197.443 149.862 1.00 46.62 286 LEU D CA 1
ATOM 4447 C C . LEU A 1 286 ? 138.489 197.030 151.237 1.00 46.62 286 LEU D C 1
ATOM 4448 O O . LEU A 1 286 ? 137.677 196.115 151.319 1.00 46.62 286 LEU D O 1
ATOM 4464 N N . LEU A 1 287 ? 138.867 197.716 152.313 1.00 46.71 287 LEU D N 1
ATOM 4465 C CA . LEU A 1 287 ? 138.334 197.400 153.628 1.00 46.71 287 LEU D CA 1
ATOM 4466 C C . LEU A 1 287 ? 136.804 197.534 153.659 1.00 46.71 287 LEU D C 1
ATOM 4467 O O . LEU A 1 287 ? 136.112 196.623 154.104 1.00 46.71 287 LEU D O 1
ATOM 4483 N N . THR A 1 288 ? 136.260 198.633 153.132 1.00 46.67 288 THR D N 1
ATOM 4484 C CA . THR A 1 288 ? 134.811 198.839 153.097 1.00 46.67 288 THR D CA 1
ATOM 4485 C C . THR A 1 288 ? 134.112 197.813 152.213 1.00 46.67 288 THR D C 1
ATOM 4486 O O . THR A 1 288 ? 133.115 197.242 152.628 1.00 46.67 288 THR D O 1
ATOM 4497 N N . ASN A 1 289 ? 134.665 197.479 151.047 1.00 45.35 289 ASN D N 1
ATOM 4498 C CA . ASN A 1 289 ? 134.158 196.395 150.200 1.00 45.35 289 ASN D CA 1
ATOM 4499 C C . ASN A 1 289 ? 134.105 195.057 150.957 1.00 45.35 289 ASN D C 1
ATOM 4500 O O . ASN A 1 289 ? 133.107 194.351 150.908 1.00 45.35 289 ASN D O 1
ATOM 4511 N N . TRP A 1 290 ? 135.157 194.702 151.685 1.00 40.34 290 TRP D N 1
ATOM 4512 C CA . TRP A 1 290 ? 135.259 193.420 152.369 1.00 40.34 290 TRP D CA 1
ATOM 4513 C C . TRP A 1 290 ? 134.277 193.312 153.529 1.00 40.34 290 TRP D C 1
ATOM 4514 O O . TRP A 1 290 ? 133.591 192.309 153.709 1.00 40.34 290 TRP D O 1
ATOM 4535 N N . GLU A 1 291 ? 134.146 194.382 154.303 1.00 47.20 291 GLU D N 1
ATOM 4536 C CA . GLU A 1 291 ? 133.138 194.488 155.351 1.00 47.20 291 GLU D CA 1
ATOM 4537 C C . GLU A 1 291 ? 131.709 194.462 154.791 1.00 47.20 291 GLU D C 1
ATOM 4538 O O . GLU A 1 291 ? 130.864 193.759 155.334 1.00 47.20 291 GLU D O 1
ATOM 4550 N N . ASN A 1 292 ? 131.430 195.127 153.666 1.00 48.49 292 ASN D N 1
ATOM 4551 C CA . ASN A 1 292 ? 130.144 194.995 152.977 1.00 48.49 292 ASN D CA 1
ATOM 4552 C C . ASN A 1 292 ? 129.855 193.546 152.565 1.00 48.49 292 ASN D C 1
ATOM 4553 O O . ASN A 1 292 ? 128.832 192.997 152.950 1.00 48.49 292 ASN D O 1
ATOM 4564 N N . MET A 1 293 ? 130.733 192.883 151.811 1.00 47.80 293 MET D N 1
ATOM 4565 C CA . MET A 1 293 ? 130.455 191.510 151.377 1.00 47.80 293 MET D CA 1
ATOM 4566 C C . MET A 1 293 ? 130.368 190.516 152.537 1.00 47.80 293 MET D C 1
ATOM 4567 O O . MET A 1 293 ? 129.492 189.664 152.520 1.00 47.80 293 MET D O 1
ATOM 4581 N N . THR A 1 294 ? 131.164 190.647 153.595 1.00 49.12 294 THR D N 1
ATOM 4582 C CA . THR A 1 294 ? 131.011 189.786 154.780 1.00 49.12 294 THR D CA 1
ATOM 4583 C C . THR A 1 294 ? 129.685 189.998 155.492 1.00 49.12 294 THR D C 1
ATOM 4584 O O . THR A 1 294 ? 129.013 189.021 155.808 1.00 49.12 294 THR D O 1
ATOM 4595 N N . LYS A 1 295 ? 129.239 191.247 155.681 1.00 53.94 295 LYS D N 1
ATOM 4596 C CA . LYS A 1 295 ? 127.898 191.525 156.207 1.00 53.94 295 LYS D CA 1
ATOM 4597 C C . LYS A 1 295 ? 126.805 190.915 155.327 1.00 53.94 295 LYS D C 1
ATOM 4598 O O . LYS A 1 295 ? 125.922 190.241 155.832 1.00 53.94 295 LYS D O 1
ATOM 4617 N N . ASN A 1 296 ? 126.900 191.081 154.013 1.00 54.02 296 ASN D N 1
ATOM 4618 C CA . ASN A 1 296 ? 125.963 190.488 153.067 1.00 54.02 296 ASN D CA 1
ATOM 4619 C C . ASN A 1 296 ? 125.924 188.961 153.178 1.00 54.02 296 ASN D C 1
ATOM 4620 O O . ASN A 1 296 ? 124.840 188.395 153.240 1.00 54.02 296 ASN D O 1
ATOM 4631 N N . LEU A 1 297 ? 127.072 188.287 153.253 1.00 55.89 297 LEU D N 1
ATOM 4632 C CA . LEU A 1 297 ? 127.141 186.841 153.479 1.00 55.89 297 LEU D CA 1
ATOM 4633 C C . LEU A 1 297 ? 126.466 186.429 154.797 1.00 55.89 297 LEU D C 1
ATOM 4634 O O . LEU A 1 297 ? 125.725 185.454 154.840 1.00 55.89 297 LEU D O 1
ATOM 4650 N N . ASP A 1 298 ? 126.699 187.175 155.871 1.00 62.95 298 ASP D N 1
ATOM 4651 C CA . ASP A 1 298 ? 126.147 186.914 157.201 1.00 62.95 298 ASP D CA 1
ATOM 4652 C C . ASP A 1 298 ? 124.618 187.131 157.264 1.00 62.95 298 ASP D C 1
ATOM 4653 O O . ASP A 1 298 ? 123.877 186.325 157.822 1.00 62.95 298 ASP D O 1
ATOM 4662 N N . ASP A 1 299 ? 124.139 188.226 156.671 1.00 64.43 299 ASP D N 1
ATOM 4663 C CA . ASP A 1 299 ? 122.746 188.684 156.692 1.00 64.43 299 ASP D CA 1
ATOM 4664 C C . ASP A 1 299 ? 121.848 187.893 155.725 1.00 64.43 299 ASP D C 1
ATOM 4665 O O . ASP A 1 299 ? 120.826 187.330 156.118 1.00 64.43 299 ASP D O 1
ATOM 4674 N N . SER A 1 300 ? 122.225 187.840 154.449 1.00 64.43 300 SER D N 1
ATOM 4675 C CA . SER A 1 300 ? 121.376 187.373 153.349 1.00 74.79 300 SER D CA 1
ATOM 4676 C C . SER A 1 300 ? 121.362 185.843 153.221 1.00 74.79 300 SER D C 1
ATOM 4677 O O . SER A 1 300 ? 122.008 185.246 152.361 1.00 74.79 300 SER D O 1
ATOM 4684 N N . ASP A 1 301 ? 120.620 185.209 154.127 1.00 76.40 301 ASP D N 1
ATOM 4685 C CA . ASP A 1 301 ? 120.639 183.767 154.402 1.00 76.40 301 ASP D CA 1
ATOM 4686 C C . ASP A 1 301 ? 119.676 182.906 153.550 1.00 76.40 301 ASP D C 1
ATOM 4687 O O . ASP A 1 301 ? 119.531 181.713 153.811 1.00 76.40 301 ASP D O 1
ATOM 4696 N N . ASP A 1 302 ? 118.975 183.465 152.558 1.00 66.98 302 ASP D N 1
ATOM 4697 C CA . ASP A 1 302 ? 118.030 182.685 151.747 1.00 66.98 302 ASP D CA 1
ATOM 4698 C C . ASP A 1 302 ? 118.704 181.768 150.703 1.00 66.98 302 ASP D C 1
ATOM 4699 O O . ASP A 1 302 ? 119.522 182.213 149.898 1.00 66.98 302 ASP D O 1
ATOM 4708 N N . VAL A 1 303 ? 118.344 180.487 150.691 1.00 50.97 303 VAL D N 1
ATOM 4709 C CA . VAL A 1 30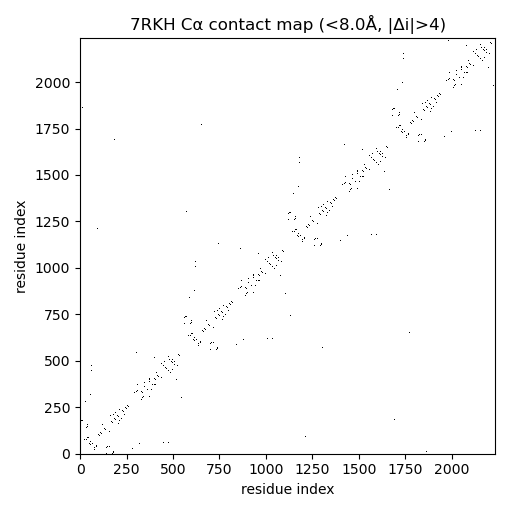3 ? 119.108 179.396 150.061 1.00 50.97 303 VAL D CA 1
ATOM 4710 C C . VAL A 1 303 ? 119.068 179.358 148.526 1.00 50.97 303 VAL D C 1
ATOM 4711 O O . VAL A 1 303 ? 118.051 179.650 147.901 1.00 50.97 303 VAL D O 1
ATOM 4724 N N . VAL A 1 304 ? 120.169 178.919 147.915 1.00 47.83 304 VAL D N 1
ATOM 4725 C CA . VAL A 1 304 ? 120.227 178.332 146.570 1.00 47.83 304 VAL D CA 1
ATOM 4726 C C . VAL A 1 304 ? 121.057 177.048 146.603 1.00 47.83 304 VAL D C 1
ATOM 4727 O O . VAL A 1 304 ? 122.152 177.033 147.156 1.00 47.83 304 VAL D O 1
ATOM 4740 N N . LYS A 1 305 ? 120.560 175.964 146.008 1.00 47.83 305 LYS D N 1
ATOM 4741 C CA . LYS A 1 305 ? 121.238 174.668 145.994 1.00 47.83 305 LYS D CA 1
ATOM 4742 C C . LYS A 1 305 ? 121.830 174.403 144.618 1.00 47.83 305 LYS D C 1
ATOM 4743 O O . LYS A 1 305 ? 121.080 174.202 143.667 1.00 47.83 305 LYS D O 1
ATOM 4762 N N . ILE A 1 306 ? 123.155 174.332 144.505 1.00 47.83 306 ILE D N 1
ATOM 4763 C CA . ILE A 1 306 ? 123.827 173.958 143.257 1.00 47.83 306 ILE D CA 1
ATOM 4764 C C . ILE A 1 306 ? 124.391 172.554 143.413 1.00 47.83 306 ILE D C 1
ATOM 4765 O O . ILE A 1 306 ? 125.191 172.292 144.309 1.00 47.83 306 ILE D O 1
ATOM 4781 N N . ALA A 1 307 ? 123.974 171.627 142.559 1.00 47.83 307 ALA D N 1
ATOM 4782 C CA . ALA A 1 307 ? 124.483 170.265 142.586 1.00 47.83 307 ALA D CA 1
ATOM 4783 C C . ALA A 1 307 ? 125.755 170.167 141.760 1.00 47.83 307 ALA D C 1
ATOM 4784 O O . ALA A 1 307 ? 125.761 170.486 140.576 1.00 47.83 307 ALA D O 1
ATOM 4791 N N . LEU A 1 308 ? 126.827 169.721 142.391 1.00 47.83 308 LEU D N 1
ATOM 4792 C CA . LEU A 1 308 ? 128.131 169.586 141.780 1.00 47.83 308 LEU D CA 1
ATOM 4793 C C . LEU A 1 308 ? 128.401 168.099 141.611 1.00 47.83 308 LEU D C 1
ATOM 4794 O O . LEU A 1 308 ? 128.517 167.362 142.585 1.00 47.83 308 LEU D O 1
ATOM 4810 N N . VAL A 1 309 ? 128.483 167.662 140.359 1.00 47.83 309 VAL D N 1
ATOM 4811 C CA . VAL A 1 309 ? 128.580 166.249 139.993 1.00 47.83 309 VAL D CA 1
ATOM 4812 C C . VAL A 1 309 ? 129.992 165.937 139.493 1.00 47.83 309 VAL D C 1
ATOM 4813 O O . VAL A 1 309 ? 130.383 166.407 138.433 1.00 47.83 309 VAL D O 1
ATOM 4826 N N . GLY A 1 310 ? 130.753 165.110 140.211 1.00 47.83 310 GLY D N 1
ATOM 4827 C CA . GLY A 1 310 ? 132.124 164.745 139.830 1.00 47.83 310 GLY D CA 1
ATOM 4828 C C . GLY A 1 310 ? 132.770 163.656 140.687 1.00 47.83 310 GLY D C 1
ATOM 4829 O O . GLY A 1 310 ? 132.156 163.171 141.636 1.00 47.83 310 GLY D O 1
ATOM 4833 N N . LYS A 1 311 ? 134.011 163.264 140.362 1.00 50.93 311 LYS D N 1
ATOM 4834 C CA . LYS A 1 311 ? 134.858 162.370 141.186 1.00 50.93 311 LYS D CA 1
ATOM 4835 C C . LYS A 1 311 ? 135.224 163.010 142.524 1.00 50.93 311 LYS D C 1
ATOM 4836 O O . LYS A 1 311 ? 135.194 164.227 142.625 1.00 50.93 311 LYS D O 1
ATOM 4855 N N . TYR A 1 312 ? 135.652 162.223 143.506 1.00 55.49 312 TYR D N 1
ATOM 4856 C CA . TYR A 1 312 ? 136.291 162.667 144.763 1.00 55.49 312 TYR D CA 1
ATOM 4857 C C . TYR A 1 312 ? 135.526 163.726 145.565 1.00 55.49 312 TYR D C 1
ATOM 4858 O O . TYR A 1 312 ? 136.113 164.439 146.376 1.00 55.49 312 TYR D O 1
ATOM 4876 N N . THR A 1 313 ? 134.218 163.871 145.364 1.00 48.90 313 THR D N 1
ATOM 4877 C CA . THR A 1 313 ? 133.416 164.938 145.985 1.00 48.90 313 THR D CA 1
ATOM 4878 C C . THR A 1 313 ? 133.285 164.811 147.507 1.00 48.90 313 THR D C 1
ATOM 4879 O O . THR A 1 313 ? 132.767 165.714 148.157 1.00 48.90 313 THR D O 1
ATOM 4890 N N . ASN A 1 314 ? 133.805 163.747 148.116 1.00 56.95 314 ASN D N 1
ATOM 4891 C CA . ASN A 1 314 ? 134.024 163.616 149.559 1.00 56.95 314 ASN D CA 1
ATOM 4892 C C . ASN A 1 314 ? 135.200 164.462 150.098 1.00 56.95 314 ASN D C 1
ATOM 4893 O O . ASN A 1 314 ? 135.218 164.800 151.278 1.00 56.95 314 ASN D O 1
ATOM 4904 N N . LEU A 1 315 ? 136.173 164.804 149.249 1.00 54.93 315 LEU D N 1
ATOM 4905 C CA . LEU A 1 315 ? 137.368 165.598 149.543 1.00 54.93 315 LEU D CA 1
ATOM 4906 C C . LEU A 1 315 ? 137.182 167.026 149.007 1.00 54.93 315 LEU D C 1
ATOM 4907 O O . LEU A 1 315 ? 137.529 167.324 147.869 1.00 54.93 315 LEU D O 1
ATOM 4923 N N . LYS A 1 316 ? 136.578 167.930 149.778 1.00 49.85 316 LYS D N 1
ATOM 4924 C CA . LYS A 1 316 ? 135.998 169.179 149.241 1.00 49.85 316 LYS D CA 1
ATOM 4925 C C . LYS A 1 316 ? 137.041 170.173 148.698 1.00 49.85 316 LYS D C 1
ATOM 4926 O O . LYS A 1 316 ? 136.743 170.934 147.781 1.00 49.85 316 LYS D O 1
ATOM 4945 N N . ASP A 1 317 ? 138.296 170.079 149.144 1.00 55.55 317 ASP D N 1
ATOM 4946 C CA . ASP A 1 317 ? 139.442 170.809 148.570 1.00 55.55 317 ASP D CA 1
ATOM 4947 C C . ASP A 1 317 ? 139.890 170.282 147.205 1.00 55.55 317 ASP D C 1
ATOM 4948 O O . ASP A 1 317 ? 140.643 170.947 146.508 1.00 55.55 317 ASP D O 1
ATOM 4957 N N . SER A 1 318 ? 139.382 169.142 146.749 1.00 48.80 318 SER D N 1
ATOM 4958 C CA . SER A 1 318 ? 139.505 168.701 145.360 1.00 48.80 318 SER D CA 1
ATOM 4959 C C . SER A 1 318 ? 138.809 169.633 144.361 1.00 48.80 318 SER D C 1
ATOM 4960 O O . SER A 1 318 ? 139.012 169.491 143.161 1.00 48.80 318 SER D O 1
ATOM 4968 N N . TYR A 1 319 ? 137.991 170.572 144.842 1.00 47.83 319 TYR D N 1
ATOM 4969 C CA . TYR A 1 319 ? 137.236 171.552 144.075 1.00 47.83 319 TYR D CA 1
ATOM 4970 C C . TYR A 1 319 ? 137.263 172.929 144.745 1.00 47.83 319 TYR D C 1
ATOM 4971 O O . TYR A 1 319 ? 136.259 173.631 144.744 1.00 47.83 319 TYR D O 1
ATOM 4989 N N . LEU A 1 320 ? 138.363 173.332 145.379 1.00 47.83 320 LEU D N 1
ATOM 4990 C CA . LEU A 1 320 ? 138.415 174.576 146.134 1.00 47.83 320 LEU D CA 1
ATOM 4991 C C . LEU A 1 320 ? 138.071 175.790 145.269 1.00 47.83 320 LEU D C 1
ATOM 4992 O O . LEU A 1 320 ? 137.244 176.604 145.663 1.00 47.83 320 LEU D O 1
ATOM 5008 N N . SER A 1 321 ? 138.651 175.935 144.088 1.00 47.83 321 SER D N 1
ATOM 5009 C CA . SER A 1 321 ? 138.400 177.066 143.203 1.00 47.83 321 SER D CA 1
ATOM 5010 C C . SER A 1 321 ? 136.971 177.079 142.700 1.00 47.83 321 SER D C 1
ATOM 5011 O O . SER A 1 321 ? 136.352 178.129 142.710 1.00 47.83 321 SER D O 1
ATOM 5019 N N . VAL A 1 322 ? 136.391 175.936 142.353 1.00 47.83 322 VAL D N 1
ATOM 5020 C CA . VAL A 1 322 ? 134.974 175.796 142.032 1.00 47.83 322 VAL D CA 1
ATOM 5021 C C . VAL A 1 322 ? 134.114 176.240 143.202 1.00 47.83 322 VAL D C 1
ATOM 5022 O O . VAL A 1 322 ? 133.246 177.079 143.025 1.00 47.83 322 VAL D O 1
ATOM 5035 N N . THR A 1 323 ? 134.370 175.728 144.400 1.00 47.83 323 THR D N 1
ATOM 5036 C CA . THR A 1 323 ? 133.635 176.068 145.615 1.00 47.83 323 THR D CA 1
ATOM 5037 C C . THR A 1 323 ? 133.689 177.560 145.878 1.00 47.83 323 THR D C 1
ATOM 5038 O O . THR A 1 323 ? 132.672 178.172 146.149 1.00 47.83 323 THR D O 1
ATOM 5049 N N . LYS A 1 324 ? 134.866 178.174 145.756 1.00 47.83 324 LYS D N 1
ATOM 5050 C CA . LYS A 1 324 ? 135.059 179.602 146.000 1.00 47.83 324 LYS D CA 1
ATOM 5051 C C . LYS A 1 324 ? 134.424 180.443 144.901 1.00 47.83 324 LYS D C 1
ATOM 5052 O O . LYS A 1 324 ? 133.735 181.400 145.199 1.00 47.83 324 LYS D O 1
ATOM 5071 N N . SER A 1 325 ? 134.543 180.044 143.646 1.00 47.83 325 SER D N 1
ATOM 5072 C CA . SER A 1 325 ? 133.895 180.687 142.510 1.00 47.83 325 SER D CA 1
ATOM 5073 C C . SER A 1 325 ? 132.369 180.674 142.641 1.00 47.83 325 SER D C 1
ATOM 5074 O O . SER A 1 325 ? 131.730 181.704 142.449 1.00 47.83 325 SER D O 1
ATOM 5082 N N . LEU A 1 326 ? 131.772 179.553 143.054 1.00 47.83 326 LEU D N 1
ATOM 5083 C CA . LEU A 1 326 ? 130.357 179.457 143.402 1.00 47.83 326 LEU D CA 1
ATOM 5084 C C . LEU A 1 326 ? 129.968 180.364 144.564 1.00 47.83 326 LEU D C 1
ATOM 5085 O O . LEU A 1 326 ? 128.932 181.009 144.507 1.00 47.83 326 LEU D O 1
ATOM 5101 N N . GLU A 1 327 ? 130.772 180.458 145.612 1.00 47.83 327 GLU D N 1
ATOM 5102 C CA . GLU A 1 327 ? 130.532 181.408 146.689 1.00 47.83 327 GLU D CA 1
ATOM 5103 C C . GLU A 1 327 ? 130.595 182.857 146.213 1.00 47.83 327 GLU D C 1
ATOM 5104 O O . GLU A 1 327 ? 129.741 183.639 146.586 1.00 47.83 327 GLU D O 1
ATOM 5116 N N . HIS A 1 328 ? 131.533 183.251 145.358 1.00 47.83 328 HIS D N 1
ATOM 5117 C CA . HIS A 1 328 ? 131.619 184.626 144.870 1.00 47.83 328 HIS D CA 1
ATOM 5118 C C . HIS A 1 328 ? 130.366 185.003 144.103 1.00 47.83 328 HIS D C 1
ATOM 5119 O O . HIS A 1 328 ? 129.797 186.063 144.320 1.00 47.83 328 HIS D O 1
ATOM 5133 N N . ALA A 1 329 ? 129.899 184.108 143.241 1.00 47.83 329 ALA D N 1
ATOM 5134 C CA . ALA A 1 329 ? 128.661 184.266 142.501 1.00 47.83 329 ALA D CA 1
ATOM 5135 C C . ALA A 1 329 ? 127.458 184.356 143.447 1.00 47.83 329 ALA D C 1
ATOM 5136 O O . ALA A 1 329 ? 126.663 185.286 143.355 1.00 47.83 329 ALA D O 1
ATOM 5143 N N . SER A 1 330 ? 127.345 183.438 144.402 1.00 48.53 330 SER D N 1
ATOM 5144 C CA . SER A 1 330 ? 126.246 183.433 145.354 1.00 48.53 330 SER D CA 1
ATOM 5145 C C . SER A 1 330 ? 126.227 184.660 146.251 1.00 48.53 330 SER D C 1
ATOM 5146 O O . SER A 1 330 ? 125.167 185.239 146.448 1.00 48.53 330 SER D O 1
ATOM 5154 N N . MET A 1 331 ? 127.374 185.128 146.740 1.00 51.21 331 MET D N 1
ATOM 5155 C CA . MET A 1 331 ? 127.462 186.365 147.524 1.00 51.21 331 MET D CA 1
ATOM 5156 C C . MET A 1 331 ? 127.088 187.588 146.688 1.00 51.21 331 MET D C 1
ATOM 5157 O O . MET A 1 331 ? 126.358 188.443 147.172 1.00 51.21 331 MET D O 1
ATOM 5171 N N . LYS A 1 332 ? 127.476 187.649 145.411 1.00 52.27 332 LYS D N 1
ATOM 5172 C CA . LYS A 1 332 ? 127.083 188.729 144.493 1.00 52.27 332 LYS D CA 1
ATOM 5173 C C . LYS A 1 332 ? 125.563 188.792 144.305 1.00 52.27 332 LYS D C 1
ATOM 5174 O O . LYS A 1 332 ? 124.988 189.873 144.253 1.00 52.27 332 LYS D O 1
ATOM 5193 N N . CYS A 1 333 ? 124.904 187.633 144.278 1.00 54.51 333 CYS D N 1
ATOM 5194 C CA . CYS A 1 333 ? 123.444 187.483 144.231 1.00 54.51 333 CYS D CA 1
ATOM 5195 C C . CYS A 1 333 ? 122.745 187.595 145.601 1.00 54.51 333 CYS D C 1
ATOM 5196 O O . CYS A 1 333 ? 121.527 187.476 145.672 1.00 54.51 333 CYS D O 1
ATOM 5204 N N . ARG A 1 334 ? 123.494 187.773 146.691 1.00 59.32 334 ARG D N 1
ATOM 5205 C CA . ARG A 1 334 ? 123.016 187.780 148.082 1.00 59.32 334 ARG D CA 1
ATOM 5206 C C . ARG A 1 334 ? 122.148 186.564 148.427 1.00 59.32 334 ARG D C 1
ATOM 5207 O O . ARG A 1 334 ? 121.074 186.700 149.004 1.00 59.32 334 ARG D O 1
ATOM 5228 N N . ARG A 1 335 ? 122.627 185.361 148.084 1.00 56.11 335 ARG D N 1
ATOM 5229 C CA . ARG A 1 335 ? 121.991 184.076 148.420 1.00 56.11 335 ARG D CA 1
ATOM 5230 C C . ARG A 1 335 ? 122.928 183.125 149.143 1.00 56.11 335 ARG D C 1
ATOM 5231 O O . ARG A 1 335 ? 124.119 183.080 148.863 1.00 56.11 335 ARG D O 1
ATOM 5252 N N . GLN A 1 336 ? 122.380 182.352 150.067 1.00 53.77 336 GLN D N 1
ATOM 5253 C CA . GLN A 1 336 ? 123.107 181.333 150.808 1.00 53.77 336 GLN D CA 1
ATOM 5254 C C . GLN A 1 336 ? 123.321 180.114 149.919 1.00 53.77 336 GLN D C 1
ATOM 5255 O O . GLN A 1 336 ? 1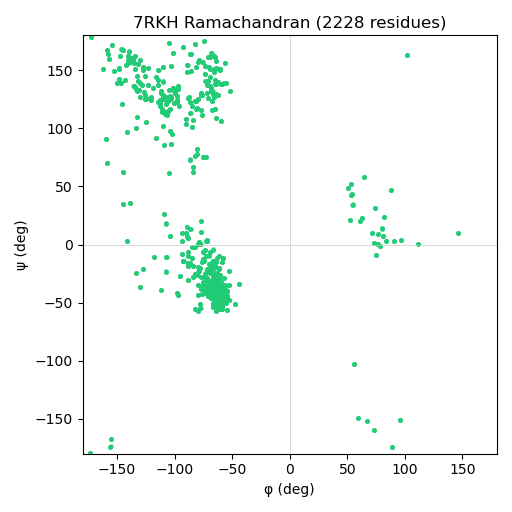22.375 179.425 149.578 1.00 53.77 336 GLN D O 1
ATOM 5269 N N . LEU A 1 337 ? 124.554 179.842 149.527 1.00 47.83 337 LEU D N 1
ATOM 5270 C CA . LEU A 1 337 ? 124.884 178.671 148.733 1.00 47.83 337 LEU D CA 1
ATOM 5271 C C . LEU A 1 337 ? 124.902 177.412 149.596 1.00 47.83 337 LEU D C 1
ATOM 5272 O O . LEU A 1 337 ? 125.615 177.347 150.590 1.00 47.83 337 LEU D O 1
ATOM 5288 N N . GLU A 1 338 ? 124.223 176.373 149.139 1.00 47.83 338 GLU D N 1
ATOM 5289 C CA . GLU A 1 338 ? 124.531 174.993 149.490 1.00 47.83 338 GLU D CA 1
ATOM 5290 C C . GLU A 1 338 ? 125.067 174.272 148.257 1.00 47.83 338 GLU D C 1
ATOM 5291 O O . GLU A 1 338 ? 124.480 174.353 147.176 1.00 47.83 338 GLU D O 1
ATOM 5303 N N . ILE A 1 339 ? 126.181 173.559 148.411 1.00 47.83 339 ILE D N 1
ATOM 5304 C CA . ILE A 1 339 ? 126.693 172.680 147.356 1.00 47.83 339 ILE D CA 1
ATOM 5305 C C . ILE A 1 339 ? 126.240 171.263 147.680 1.00 47.83 339 ILE D C 1
ATOM 5306 O O . ILE A 1 339 ? 126.525 170.730 148.750 1.00 47.83 339 ILE D O 1
ATOM 5322 N N . LEU A 1 340 ? 125.529 170.641 146.749 1.00 47.83 340 LEU D N 1
ATOM 5323 C CA . LEU A 1 340 ? 125.109 169.250 146.883 1.00 47.83 340 LEU D CA 1
ATOM 5324 C C . LEU A 1 340 ? 126.206 168.382 146.262 1.00 47.83 340 LEU D C 1
ATOM 5325 O O . LEU A 1 340 ? 126.365 168.362 145.044 1.00 47.83 340 LEU D O 1
ATOM 5341 N N . TRP A 1 341 ? 127.023 167.749 147.094 1.00 47.83 341 TRP D N 1
ATOM 5342 C CA . TRP A 1 341 ? 128.241 167.045 146.688 1.00 47.83 341 TRP D CA 1
ATOM 5343 C C . TRP A 1 341 ? 127.945 165.650 146.126 1.00 47.83 341 TRP D C 1
ATOM 5344 O O . TRP A 1 341 ? 128.032 164.649 146.828 1.00 47.83 341 TRP D O 1
ATOM 5365 N N . VAL A 1 342 ? 127.573 165.581 144.852 1.00 47.83 342 VAL D N 1
ATOM 5366 C CA . VAL A 1 342 ? 127.108 164.361 144.189 1.00 47.83 342 VAL D CA 1
ATOM 5367 C C . VAL A 1 342 ? 128.277 163.589 143.565 1.00 47.83 342 VAL D C 1
ATOM 5368 O O . VAL A 1 342 ? 128.855 163.999 142.560 1.00 47.83 342 VAL D O 1
ATOM 5381 N N . GLU A 1 343 ? 128.641 162.449 144.156 1.00 47.83 343 GLU D N 1
ATOM 5382 C CA . GLU A 1 343 ? 129.603 161.499 143.583 1.00 47.83 343 GLU D CA 1
ATOM 5383 C C . GLU A 1 343 ? 129.050 160.921 142.283 1.00 47.83 343 GLU D C 1
ATOM 5384 O O . GLU A 1 343 ? 128.108 160.135 142.309 1.00 47.83 343 GLU D O 1
ATOM 5396 N N . ALA A 1 344 ? 129.611 161.307 141.139 1.00 47.83 344 ALA D N 1
ATOM 5397 C CA . ALA A 1 344 ? 129.019 161.026 139.832 1.00 47.83 344 ALA D CA 1
ATOM 5398 C C . ALA A 1 344 ? 128.788 159.531 139.572 1.00 47.83 344 ALA D C 1
ATOM 5399 O O . ALA A 1 344 ? 127.791 159.151 138.972 1.00 47.83 344 ALA D O 1
ATOM 5406 N N . SER A 1 345 ? 129.686 158.679 140.059 1.00 47.83 345 SER D N 1
ATOM 5407 C CA . SER A 1 345 ? 129.586 157.222 139.988 1.00 47.83 345 SER D CA 1
ATOM 5408 C C . SER A 1 345 ? 128.329 156.665 140.667 1.00 47.83 345 SER D C 1
ATOM 5409 O O . SER A 1 345 ? 127.751 155.694 140.178 1.00 47.83 345 SER D O 1
ATOM 5417 N N . ASN A 1 346 ? 127.844 157.280 141.752 1.00 47.83 346 ASN D N 1
ATOM 5418 C CA . ASN A 1 346 ? 126.675 156.783 142.471 1.00 47.83 346 ASN D CA 1
ATOM 5419 C C . ASN A 1 346 ? 125.394 156.897 141.632 1.00 47.83 346 ASN D C 1
ATOM 5420 O O . ASN A 1 346 ? 124.506 156.070 141.797 1.00 47.83 346 ASN D O 1
ATOM 5431 N N . LEU A 1 347 ? 125.312 157.861 140.710 1.00 47.83 347 LEU D N 1
ATOM 5432 C CA . LEU A 1 347 ? 124.192 158.023 139.780 1.00 47.83 347 LEU D CA 1
ATOM 5433 C C . LEU A 1 347 ? 124.108 156.910 138.725 1.00 47.83 347 LEU D C 1
ATOM 5434 O O . LEU A 1 347 ? 123.053 156.728 138.118 1.00 47.83 347 LEU D O 1
ATOM 5450 N N . GLU A 1 348 ? 125.202 156.189 138.465 1.00 49.32 348 GLU D N 1
ATOM 5451 C CA . GLU A 1 348 ? 125.228 155.122 137.462 1.00 49.32 348 GLU D CA 1
ATOM 5452 C C . GLU A 1 348 ? 124.440 153.884 137.939 1.00 49.32 348 GLU D C 1
ATOM 5453 O O . GLU A 1 348 ? 124.609 153.475 139.094 1.00 49.32 348 GLU D O 1
ATOM 5465 N N . PRO A 1 349 ? 123.622 153.235 137.081 1.00 55.06 349 PRO D N 1
ATOM 5466 C CA . PRO A 1 349 ? 122.762 152.120 137.492 1.00 55.06 349 PRO D CA 1
ATOM 5467 C C . PRO A 1 349 ? 123.512 150.942 138.126 1.00 55.06 349 PRO D C 1
ATOM 5468 O O . PRO A 1 349 ? 122.992 150.281 139.017 1.00 55.06 349 PRO D O 1
ATOM 5479 N N . GLU A 1 350 ? 124.769 150.723 137.750 1.00 61.36 350 GLU D N 1
ATOM 5480 C CA . GLU A 1 350 ? 125.634 149.700 138.349 1.00 61.36 350 GLU D CA 1
ATOM 5481 C C . GLU A 1 350 ? 125.868 149.897 139.862 1.00 61.36 350 GLU D C 1
ATOM 5482 O O . GLU A 1 350 ? 126.068 148.919 140.577 1.00 61.36 350 GLU D O 1
ATOM 5494 N N . THR A 1 351 ? 125.775 151.127 140.388 1.00 56.24 351 THR D N 1
ATOM 5495 C CA . THR A 1 351 ? 125.780 151.385 141.840 1.00 56.24 351 THR D CA 1
ATOM 5496 C C . THR A 1 351 ? 124.545 150.803 142.514 1.00 56.24 351 THR D C 1
ATOM 5497 O O . THR A 1 351 ? 124.659 150.253 143.604 1.00 56.24 351 THR D O 1
ATOM 5508 N N . GLN A 1 352 ? 123.373 150.887 141.882 1.00 56.36 352 GLN D N 1
ATOM 5509 C CA . GLN A 1 352 ? 122.088 150.469 142.459 1.00 56.36 352 GLN D CA 1
ATOM 5510 C C . GLN A 1 352 ? 122.068 148.962 142.790 1.00 56.36 352 GLN D C 1
ATOM 5511 O O . GLN A 1 352 ? 121.422 148.536 143.743 1.00 56.36 352 GLN D O 1
ATOM 5525 N N . GLU A 1 353 ? 122.821 148.152 142.045 1.00 68.72 353 GLU D N 1
ATOM 5526 C CA . GLU A 1 353 ? 123.013 146.718 142.305 1.00 68.72 353 GLU D CA 1
ATOM 5527 C C . GLU A 1 353 ? 123.905 146.439 143.530 1.00 68.72 353 GLU D C 1
ATOM 5528 O O . GLU A 1 353 ? 123.756 145.405 144.184 1.00 68.72 353 GLU D O 1
ATOM 5540 N N . VAL A 1 354 ? 124.835 147.345 143.850 1.00 66.39 354 VAL D N 1
ATOM 5541 C CA . VAL A 1 354 ? 125.692 147.274 145.043 1.00 66.39 354 VAL D CA 1
ATOM 5542 C C . VAL A 1 354 ? 124.946 147.813 146.260 1.00 66.39 354 VAL D C 1
ATOM 5543 O O . VAL A 1 354 ? 124.800 147.116 147.257 1.00 66.39 354 VAL D O 1
ATOM 5556 N N . ASP A 1 355 ? 124.446 149.044 146.167 1.00 64.07 355 ASP D N 1
ATOM 5557 C CA . ASP A 1 355 ? 123.764 149.770 147.233 1.00 64.07 355 ASP D CA 1
ATOM 5558 C C . ASP A 1 355 ? 122.644 150.672 146.693 1.00 64.07 355 ASP D C 1
ATOM 5559 O O . ASP A 1 355 ? 122.880 151.630 145.954 1.00 64.07 355 ASP D O 1
ATOM 5568 N N . LYS A 1 356 ? 121.421 150.418 147.157 1.00 58.93 356 LYS D N 1
ATOM 5569 C CA . LYS A 1 356 ? 120.260 151.289 146.939 1.00 58.93 356 LYS D CA 1
ATOM 5570 C C . LYS A 1 356 ? 120.508 152.693 147.502 1.00 58.93 356 LYS D C 1
ATOM 5571 O O . LYS A 1 356 ? 120.203 153.683 146.842 1.00 58.93 356 LYS D O 1
ATOM 5590 N N . ASN A 1 357 ? 121.070 152.786 148.706 1.00 59.96 357 ASN D N 1
ATOM 5591 C CA . ASN A 1 357 ? 121.062 154.016 149.495 1.00 59.96 357 ASN D CA 1
ATOM 5592 C C . ASN A 1 357 ? 121.899 155.117 148.838 1.00 59.96 357 ASN D C 1
ATOM 5593 O O . ASN A 1 357 ? 121.361 156.178 148.549 1.00 59.96 357 ASN D O 1
ATOM 5604 N N . LYS A 1 358 ? 123.173 154.866 148.515 1.00 50.92 358 LYS D N 1
ATOM 5605 C CA . LYS A 1 358 ? 124.013 155.831 147.784 1.00 50.92 358 LYS D CA 1
ATOM 5606 C C . LYS A 1 358 ? 123.396 156.239 146.445 1.00 50.92 358 LYS D C 1
ATOM 5607 O O . LYS A 1 358 ? 123.355 157.431 146.151 1.00 50.92 358 LYS D O 1
ATOM 5626 N N . PHE A 1 359 ? 122.876 155.305 145.644 1.00 41.50 359 PHE D N 1
ATOM 5627 C CA . PHE A 1 359 ? 122.216 155.657 144.380 1.00 41.50 359 PHE D CA 1
ATOM 5628 C C . PHE A 1 359 ? 121.014 156.586 144.614 1.00 41.50 359 PHE D C 1
ATOM 5629 O O . PHE A 1 359 ? 120.942 157.646 144.006 1.00 41.50 359 PHE D O 1
ATOM 5646 N N . HIS A 1 360 ? 120.116 156.258 145.544 1.00 40.29 360 HIS D N 1
ATOM 5647 C CA . HIS A 1 360 ? 118.936 157.082 145.815 1.00 40.29 360 HIS D CA 1
ATOM 5648 C C . HIS A 1 360 ? 119.266 158.413 146.496 1.00 40.29 360 HIS D C 1
ATOM 5649 O O . HIS A 1 360 ? 118.703 159.426 146.102 1.00 40.29 360 HIS D O 1
ATOM 5663 N N . ASP A 1 361 ? 120.197 158.466 147.451 1.00 41.72 361 ASP D N 1
ATOM 5664 C CA . ASP A 1 361 ? 120.619 159.736 148.052 1.00 41.72 361 ASP D CA 1
ATOM 5665 C C . ASP A 1 361 ? 121.273 160.646 147.010 1.00 41.72 361 ASP D C 1
ATOM 5666 O O . ASP A 1 361 ? 120.942 161.827 146.944 1.00 41.72 361 ASP D O 1
ATOM 5675 N N . SER A 1 362 ? 122.144 160.114 146.148 1.00 34.19 362 SER D N 1
ATOM 5676 C CA . SER A 1 362 ? 122.803 160.917 145.118 1.00 34.19 362 SER D CA 1
ATOM 5677 C C . SER A 1 362 ? 121.837 161.415 144.043 1.00 34.19 362 SER D C 1
ATOM 5678 O O . SER A 1 362 ? 121.872 162.600 143.714 1.00 34.19 362 SER D O 1
ATOM 5686 N N . TRP A 1 363 ? 120.915 160.579 143.554 1.00 28.54 363 TRP D N 1
ATOM 5687 C CA . TRP A 1 363 ? 119.860 161.021 142.632 1.00 28.54 363 TRP D CA 1
ATOM 5688 C C . TRP A 1 363 ? 118.836 161.950 143.279 1.00 28.54 363 TRP D C 1
ATOM 5689 O O . TRP A 1 363 ? 118.386 162.883 142.626 1.00 28.54 363 TRP D O 1
ATOM 5710 N N . ASN A 1 364 ? 118.485 161.762 144.550 1.00 31.44 364 ASN D N 1
ATOM 5711 C CA . ASN A 1 364 ? 117.638 162.705 145.270 1.00 31.44 364 ASN D CA 1
ATOM 5712 C C . ASN A 1 364 ? 118.325 164.074 145.419 1.00 31.44 364 ASN D C 1
ATOM 5713 O O . ASN A 1 364 ? 117.727 165.085 145.075 1.00 31.44 364 ASN D O 1
ATOM 5724 N N . LYS A 1 365 ? 119.602 164.114 145.827 1.00 29.87 365 LYS D N 1
ATOM 5725 C CA . LYS A 1 365 ? 120.414 165.342 145.852 1.00 29.87 365 LYS D CA 1
ATOM 5726 C C . LYS A 1 365 ? 120.448 165.999 144.478 1.00 29.87 365 LYS D C 1
ATOM 5727 O O . LYS A 1 365 ? 120.137 167.176 144.380 1.00 29.87 365 LYS D O 1
ATOM 5746 N N . LEU A 1 366 ? 120.728 165.257 143.407 1.00 27.08 366 LEU D N 1
ATOM 5747 C CA . LEU A 1 366 ? 120.723 165.814 142.053 1.00 27.08 366 LEU D CA 1
ATOM 5748 C C . LEU A 1 366 ? 119.347 166.377 141.672 1.00 27.08 366 LEU D C 1
ATOM 5749 O O . LEU A 1 366 ? 119.258 167.475 141.149 1.00 27.08 366 LEU D O 1
ATOM 5765 N N . SER A 1 367 ? 118.271 165.679 142.022 1.00 29.51 367 SER D N 1
ATOM 5766 C CA . SER A 1 367 ? 116.904 166.155 141.842 1.00 29.51 367 SER D CA 1
ATOM 5767 C C . SER A 1 367 ? 116.585 167.399 142.675 1.00 29.51 367 SER D C 1
ATOM 5768 O O . SER A 1 367 ? 115.716 168.179 142.305 1.00 29.51 367 SER D O 1
ATOM 5776 N N . SER A 1 368 ? 117.276 167.609 143.798 1.00 29.71 368 SER D N 1
ATOM 5777 C CA . SER A 1 368 ? 117.102 168.752 144.699 1.00 29.71 368 SER D CA 1
ATOM 5778 C C . SER A 1 368 ? 117.773 170.035 144.200 1.00 29.71 368 SER D C 1
ATOM 5779 O O . SER A 1 368 ? 117.756 171.044 144.891 1.00 29.71 368 SER D O 1
ATOM 5787 N N . ALA A 1 369 ? 118.387 170.016 143.019 1.00 27.39 369 ALA D N 1
ATOM 5788 C CA . ALA A 1 369 ? 119.109 171.141 142.455 1.00 27.39 369 ALA D CA 1
ATOM 5789 C C . ALA A 1 369 ? 118.221 172.323 142.056 1.00 27.39 369 ALA D C 1
ATOM 5790 O O . ALA A 1 369 ? 117.234 172.174 141.336 1.00 27.39 369 ALA D O 1
ATOM 5797 N N . ASP A 1 370 ? 118.645 173.523 142.418 1.00 31.57 370 ASP D N 1
ATOM 5798 C CA . ASP A 1 370 ? 118.234 174.750 141.738 1.00 31.57 370 ASP D CA 1
ATOM 5799 C C . ASP A 1 370 ? 119.073 174.996 140.470 1.00 31.57 370 ASP D C 1
ATOM 5800 O O . ASP A 1 370 ? 118.599 175.608 139.521 1.00 31.57 370 ASP D O 1
ATOM 5809 N N . GLY A 1 371 ? 120.296 174.467 140.429 1.00 27.96 371 GLY D N 1
ATOM 5810 C CA . GLY A 1 371 ? 121.204 174.480 139.287 1.00 27.96 371 GLY D CA 1
ATOM 5811 C C . GLY A 1 371 ? 122.237 173.360 139.395 1.00 27.96 371 GLY D C 1
ATOM 5812 O O . GLY A 1 371 ? 122.416 172.782 140.464 1.00 27.96 371 GLY D O 1
ATOM 5816 N N . ILE A 1 372 ? 122.919 173.039 138.303 1.00 47.83 372 ILE D N 1
ATOM 5817 C CA . ILE A 1 372 ? 123.843 171.912 138.182 1.00 47.83 372 ILE D CA 1
ATOM 5818 C C . ILE A 1 372 ? 125.167 172.378 137.580 1.00 47.83 372 ILE D C 1
ATOM 5819 O O . ILE A 1 372 ? 125.223 173.159 136.633 1.00 47.83 372 ILE D O 1
ATOM 5835 N N . LEU A 1 373 ? 126.250 171.858 138.120 1.00 47.83 373 LEU D N 1
ATOM 5836 C CA . LEU A 1 373 ? 127.595 172.084 137.660 1.00 47.83 373 LEU D CA 1
ATOM 5837 C C . LEU A 1 373 ? 128.260 170.736 137.403 1.00 47.83 373 LEU D C 1
ATOM 5838 O O . LEU A 1 373 ? 128.308 169.891 138.292 1.00 47.83 373 LEU D O 1
ATOM 5854 N N . VAL A 1 374 ? 128.842 170.566 136.225 1.00 47.83 374 VAL D N 1
ATOM 5855 C CA . VAL A 1 374 ? 129.798 169.504 135.950 1.00 47.83 374 VAL D CA 1
ATOM 5856 C C . VAL A 1 374 ? 131.157 170.176 135.780 1.00 47.83 374 VAL D C 1
ATOM 5857 O O . VAL A 1 374 ? 131.393 170.818 134.755 1.00 47.83 374 VAL D O 1
ATOM 5870 N N . PRO A 1 375 ? 132.020 170.127 136.802 1.00 47.83 375 PRO D N 1
ATOM 5871 C CA . PRO A 1 375 ? 133.331 170.746 136.762 1.00 47.83 375 PRO D CA 1
ATOM 5872 C C . PRO A 1 375 ? 134.309 169.946 135.896 1.00 47.83 375 PRO D C 1
ATOM 5873 O O . PRO A 1 375 ? 134.001 168.851 135.429 1.00 47.83 375 PRO D O 1
ATOM 5884 N N . GLY A 1 376 ? 135.515 170.486 135.706 1.00 50.06 376 GLY D N 1
ATOM 5885 C CA . GLY A 1 376 ? 136.623 169.710 135.155 1.00 50.06 376 GLY D CA 1
ATOM 5886 C C . GLY A 1 376 ? 136.975 168.516 136.041 1.00 50.06 376 GLY D C 1
ATOM 5887 O O . GLY A 1 376 ? 136.763 168.550 137.253 1.00 50.06 376 GLY D O 1
ATOM 5891 N N . GLY A 1 377 ? 137.482 167.451 135.430 1.00 58.06 377 GLY D N 1
ATOM 5892 C CA . GLY A 1 377 ? 137.678 166.166 136.084 1.00 58.06 377 GLY D CA 1
ATOM 5893 C C . GLY A 1 377 ? 139.011 165.512 135.762 1.00 58.06 377 GLY D C 1
ATOM 5894 O O . GLY A 1 377 ? 139.668 165.814 134.768 1.00 58.06 377 GLY D O 1
ATOM 5898 N N . PHE A 1 378 ? 139.416 164.630 136.671 1.00 63.65 378 PHE D N 1
ATOM 5899 C CA . PHE A 1 378 ? 140.761 164.059 136.763 1.00 63.65 378 PHE D CA 1
ATOM 5900 C C . PHE A 1 378 ? 140.941 162.730 136.020 1.00 63.65 378 PHE D C 1
ATOM 5901 O O . PHE A 1 378 ? 142.068 162.272 135.838 1.00 63.65 378 PHE D O 1
ATOM 5918 N N . GLY A 1 379 ? 139.848 162.080 135.617 1.00 69.98 379 GLY D N 1
ATOM 5919 C CA . GLY A 1 379 ? 139.877 160.786 134.935 1.00 69.98 379 GLY D CA 1
ATOM 5920 C C . GLY A 1 379 ? 138.532 160.269 134.420 1.00 69.98 379 GLY D C 1
ATOM 5921 O O . GLY A 1 379 ? 137.497 160.901 134.567 1.00 69.98 379 GLY D O 1
ATOM 5925 N N . THR A 1 380 ? 138.550 159.093 133.806 1.00 68.05 380 THR D N 1
ATOM 5926 C CA . THR A 1 380 ? 137.417 158.462 133.103 1.00 68.05 380 THR D CA 1
ATOM 5927 C C . THR A 1 380 ? 136.319 157.910 134.018 1.00 68.05 380 THR D C 1
ATOM 5928 O O . THR A 1 380 ? 135.142 157.965 133.652 1.00 68.05 380 THR D O 1
ATOM 5939 N N . ARG A 1 381 ? 136.673 157.377 135.196 1.00 65.21 381 ARG D N 1
ATOM 5940 C CA . ARG A 1 381 ? 135.738 156.723 136.133 1.00 65.21 381 ARG D CA 1
ATOM 5941 C C . ARG A 1 381 ? 134.630 157.682 136.593 1.00 65.21 381 ARG D C 1
ATOM 5942 O O . ARG A 1 381 ? 134.870 158.587 137.382 1.00 65.21 381 ARG D O 1
ATOM 5963 N N . GLY A 1 382 ? 133.415 157.492 136.083 1.00 55.12 382 GLY D N 1
ATOM 5964 C CA . GLY A 1 382 ? 132.270 158.377 136.315 1.00 55.12 382 GLY D CA 1
ATOM 5965 C C . GLY A 1 382 ? 131.784 159.181 135.104 1.00 55.12 382 GLY D C 1
ATOM 5966 O O . GLY A 1 382 ? 130.829 159.933 135.266 1.00 55.12 382 GLY D O 1
ATOM 5970 N N . ILE A 1 383 ? 132.385 159.064 133.910 1.00 52.35 383 ILE D N 1
ATOM 5971 C CA . ILE A 1 383 ? 131.920 159.790 132.706 1.00 52.35 383 ILE D CA 1
ATOM 5972 C C . ILE A 1 383 ? 130.433 159.531 132.408 1.00 52.35 383 ILE D C 1
ATOM 5973 O O . ILE A 1 383 ? 129.694 160.485 132.192 1.00 52.35 383 ILE D O 1
ATOM 5989 N N . GLU A 1 384 ? 129.940 158.294 132.479 1.00 48.95 384 GLU D N 1
ATOM 5990 C CA . GLU A 1 384 ? 128.505 158.017 132.303 1.00 48.95 384 GLU D CA 1
ATOM 5991 C C . GLU A 1 384 ? 127.666 158.672 133.405 1.00 48.95 384 GLU D C 1
ATOM 5992 O O . GLU A 1 384 ? 126.649 159.298 133.118 1.00 48.95 384 GLU D O 1
ATOM 6004 N N . GLY A 1 385 ? 128.122 158.628 134.654 1.00 47.83 385 GLY D N 1
ATOM 6005 C CA . GLY A 1 385 ? 127.515 159.338 135.778 1.00 47.83 385 GLY D CA 1
ATOM 6006 C C . GLY A 1 385 ? 127.357 160.842 135.545 1.00 47.83 385 GLY D C 1
ATOM 6007 O O . GLY A 1 385 ? 126.333 161.432 135.877 1.00 47.83 385 GLY D O 1
ATOM 6011 N N . MET A 1 386 ? 128.348 161.474 134.925 1.00 47.83 386 MET D N 1
ATOM 6012 C CA . MET A 1 386 ? 128.280 162.879 134.525 1.00 47.83 386 MET D CA 1
ATOM 6013 C C . MET A 1 386 ? 127.387 163.110 133.293 1.00 47.83 386 MET D C 1
ATOM 6014 O O . MET A 1 386 ? 126.710 164.131 133.223 1.00 47.83 386 MET D O 1
ATOM 6028 N N . ILE A 1 387 ? 127.307 162.166 132.349 1.00 47.83 387 ILE D N 1
ATOM 6029 C CA . ILE A 1 387 ? 126.411 162.244 131.183 1.00 47.83 387 ILE D CA 1
ATOM 6030 C C . ILE A 1 387 ? 124.943 162.116 131.620 1.00 47.83 387 ILE D C 1
ATOM 6031 O O . ILE A 1 387 ? 124.073 162.798 131.082 1.00 47.83 387 ILE D O 1
ATOM 6047 N N . LEU A 1 388 ? 124.655 161.298 132.632 1.00 47.83 388 LEU D N 1
ATOM 6048 C CA . LEU A 1 388 ? 123.325 161.175 133.239 1.00 47.83 388 LEU D CA 1
ATOM 6049 C C . LEU A 1 388 ? 122.847 162.508 133.835 1.00 47.83 388 LEU D C 1
ATOM 6050 O O . LEU A 1 388 ? 121.717 162.922 133.606 1.00 47.83 388 LEU D O 1
ATOM 6066 N N . ALA A 1 389 ? 123.710 163.210 134.565 1.00 47.83 389 ALA D N 1
ATOM 6067 C CA . ALA A 1 389 ? 123.372 164.504 135.152 1.00 47.83 389 ALA D CA 1
ATOM 6068 C C . ALA A 1 389 ? 123.286 165.620 134.103 1.00 47.83 389 ALA D C 1
ATOM 6069 O O . ALA A 1 389 ? 122.377 166.437 134.146 1.00 47.83 389 ALA D O 1
ATOM 6076 N N . ALA A 1 390 ? 124.163 165.602 133.105 1.00 47.83 390 ALA D N 1
ATOM 6077 C CA . ALA A 1 390 ? 124.071 166.461 131.938 1.00 47.83 390 ALA D CA 1
ATOM 6078 C C . ALA A 1 390 ? 122.731 166.293 131.215 1.00 47.83 390 ALA D C 1
ATOM 6079 O O . ALA A 1 390 ? 122.119 167.296 130.848 1.00 47.83 390 ALA D O 1
ATOM 6086 N N . LYS A 1 391 ? 122.247 165.048 131.064 1.00 47.83 391 LYS D N 1
ATOM 6087 C CA . LYS A 1 391 ? 120.933 164.741 130.493 1.00 47.83 391 LYS D CA 1
ATOM 6088 C C . LYS A 1 391 ? 119.824 165.291 131.368 1.00 47.83 391 LYS D C 1
ATOM 6089 O O . LYS A 1 391 ? 119.035 166.090 130.886 1.00 47.83 391 LYS D O 1
ATOM 6108 N N . TRP A 1 392 ? 119.769 164.908 132.645 1.00 47.83 392 TRP D N 1
ATOM 6109 C CA . TRP A 1 392 ? 118.671 165.291 133.532 1.00 47.83 392 TRP D CA 1
ATOM 6110 C C . TRP A 1 392 ? 118.497 166.810 133.662 1.00 47.83 392 TRP D C 1
ATOM 6111 O O . TRP A 1 392 ? 117.374 167.304 133.675 1.00 47.83 392 TRP D O 1
ATOM 6132 N N . ALA A 1 393 ? 119.589 167.573 133.660 1.00 47.83 393 ALA D N 1
ATOM 6133 C CA . ALA A 1 393 ? 119.541 169.031 133.605 1.00 47.83 393 ALA D CA 1
ATOM 6134 C C . ALA A 1 393 ? 118.973 169.578 132.288 1.00 47.83 393 ALA D C 1
ATOM 6135 O O . ALA A 1 393 ? 118.191 170.528 132.288 1.00 47.83 393 ALA D O 1
ATOM 6142 N N . ARG A 1 394 ? 119.344 168.980 131.150 1.00 47.83 394 ARG D N 1
ATOM 6143 C CA . ARG A 1 394 ? 118.819 169.357 129.830 1.00 47.83 394 ARG D CA 1
ATOM 6144 C C . ARG A 1 394 ? 117.329 169.038 129.731 1.00 47.83 394 ARG D C 1
ATOM 6145 O O . ARG A 1 394 ? 116.532 169.873 129.317 1.00 47.83 394 ARG D O 1
ATOM 6166 N N . GLU A 1 395 ? 116.955 167.839 130.163 1.00 47.83 395 GLU D N 1
ATOM 6167 C CA . GLU A 1 395 ? 115.589 167.326 130.143 1.00 47.83 395 GLU D CA 1
ATOM 6168 C C . GLU A 1 395 ? 114.643 168.140 131.041 1.00 47.83 395 GLU D C 1
ATOM 6169 O O . GLU A 1 395 ? 113.559 168.517 130.612 1.00 47.83 395 GLU D O 1
ATOM 6181 N N . SER A 1 396 ? 115.051 168.441 132.276 1.00 47.83 396 SER D N 1
ATOM 6182 C CA . SER A 1 396 ? 114.201 169.090 133.284 1.00 47.83 396 SER D CA 1
ATOM 6183 C C . SER A 1 396 ? 114.319 170.615 133.333 1.00 47.83 396 SER D C 1
ATOM 6184 O O . SER A 1 396 ? 113.688 171.260 134.153 1.00 47.83 396 SER D O 1
ATOM 6192 N N . GLY A 1 397 ? 115.104 171.225 132.453 1.00 47.83 397 GLY D N 1
ATOM 6193 C CA . GLY A 1 397 ? 115.271 172.679 132.367 1.00 47.83 397 GLY D CA 1
ATOM 6194 C C . GLY A 1 397 ? 116.159 173.302 133.447 1.00 47.83 397 GLY D C 1
ATOM 6195 O O . GLY A 1 397 ? 116.340 174.516 133.445 1.00 47.83 397 GLY D O 1
ATOM 6199 N N . VAL A 1 398 ? 116.721 172.514 134.369 1.00 47.83 398 VAL D N 1
ATOM 6200 C CA . VAL A 1 398 ? 117.573 173.011 135.458 1.00 47.83 398 VAL D CA 1
ATOM 6201 C C . VAL A 1 398 ? 118.831 173.672 134.889 1.00 47.83 398 VAL D C 1
ATOM 6202 O O . VAL A 1 398 ? 119.499 173.052 134.069 1.00 47.83 398 VAL D O 1
ATOM 6215 N N . PRO A 1 399 ? 119.182 174.906 135.295 1.00 47.83 399 PRO D N 1
ATOM 6216 C CA . PRO A 1 399 ? 120.383 175.581 134.832 1.00 47.83 399 PRO D CA 1
ATOM 6217 C C . PRO A 1 399 ? 121.657 174.745 134.979 1.00 47.83 399 PRO D C 1
ATOM 6218 O O . PRO A 1 399 ? 121.900 174.192 136.039 1.00 47.83 399 PRO D O 1
ATOM 6229 N N . PHE A 1 400 ? 122.477 174.669 133.940 1.00 47.83 400 PHE D N 1
ATOM 6230 C CA . PHE A 1 400 ? 123.641 173.810 133.827 1.00 47.83 400 PHE D CA 1
ATOM 6231 C C . PHE A 1 400 ? 124.867 174.593 133.358 1.00 47.83 400 PHE D C 1
ATOM 6232 O O . PHE A 1 400 ? 124.821 175.301 132.349 1.00 47.83 400 PHE D O 1
ATOM 6249 N N . LEU A 1 401 ? 125.990 174.380 134.033 1.00 47.83 401 LEU D N 1
ATOM 6250 C CA . LEU A 1 401 ? 127.305 174.758 133.547 1.00 47.83 401 LEU D CA 1
ATOM 6251 C C . LEU A 1 401 ? 128.203 173.532 133.429 1.00 47.83 401 LEU D C 1
ATOM 6252 O O . LEU A 1 401 ? 128.411 172.803 134.390 1.00 47.83 401 LEU D O 1
ATOM 6268 N N . GLY A 1 402 ? 128.781 173.340 132.257 1.00 47.83 402 GLY D N 1
ATOM 6269 C CA . GLY A 1 402 ? 129.810 172.354 132.002 1.00 47.83 402 GLY D CA 1
ATOM 6270 C C . GLY A 1 402 ? 131.168 173.015 131.841 1.00 47.83 402 GLY D C 1
ATOM 6271 O O . GLY A 1 402 ? 131.433 173.670 130.841 1.00 47.83 402 GLY D O 1
ATOM 6275 N N . VAL A 1 403 ? 132.073 172.805 132.783 1.00 47.83 403 VAL D N 1
ATOM 6276 C CA . VAL A 1 403 ? 133.437 173.327 132.706 1.00 47.83 403 VAL D CA 1
ATOM 6277 C C . VAL A 1 403 ? 134.365 172.198 132.307 1.00 47.83 403 VAL D C 1
ATOM 6278 O O . VAL A 1 403 ? 134.394 171.161 132.959 1.00 47.83 403 VAL D O 1
ATOM 6291 N N . CYS A 1 404 ? 135.135 172.405 131.242 1.00 47.83 404 CYS D N 1
ATOM 6292 C CA . CYS A 1 404 ? 136.137 171.475 130.728 1.00 47.83 404 CYS D CA 1
ATOM 6293 C C . CYS A 1 404 ? 135.557 170.079 130.408 1.00 47.83 404 CYS D C 1
ATOM 6294 O O . CYS A 1 404 ? 134.846 169.940 129.414 1.00 47.83 404 CYS D O 1
ATOM 6302 N N . LEU A 1 405 ? 135.770 169.061 131.247 1.00 47.83 405 LEU D N 1
ATOM 6303 C CA . LEU A 1 405 ? 135.091 167.765 131.149 1.00 47.83 405 LEU D CA 1
ATOM 6304 C C . LEU A 1 405 ? 133.568 167.931 131.097 1.00 47.83 405 LEU D C 1
ATOM 6305 O O . LEU A 1 405 ? 132.899 167.231 130.354 1.00 47.83 405 LEU D O 1
ATOM 6321 N N . GLY A 1 406 ? 133.018 168.916 131.795 1.00 47.83 406 GLY D N 1
ATOM 6322 C CA . GLY A 1 406 ? 131.623 169.310 131.701 1.00 47.83 406 GLY D CA 1
ATOM 6323 C C . GLY A 1 406 ? 131.157 169.674 130.295 1.00 47.83 406 GLY D C 1
ATOM 6324 O O . GLY A 1 406 ? 130.143 169.155 129.855 1.00 47.83 406 GLY D O 1
ATOM 6328 N N . LEU A 1 407 ? 131.874 170.531 129.571 1.00 47.83 407 LEU D N 1
ATOM 6329 C CA . LEU A 1 407 ? 131.566 170.804 128.162 1.00 47.83 407 LEU D CA 1
ATOM 6330 C C . LEU A 1 407 ? 131.651 169.511 127.355 1.00 47.83 407 LEU D C 1
ATOM 6331 O O . LEU A 1 407 ? 130.787 169.241 126.530 1.00 47.83 407 LEU D O 1
ATOM 6347 N N . GLN A 1 408 ? 132.665 168.688 127.601 1.00 49.29 408 GLN D N 1
ATOM 6348 C CA . GLN A 1 408 ? 132.833 167.455 126.840 1.00 49.29 408 GLN D CA 1
ATOM 6349 C C . GLN A 1 408 ? 131.671 166.473 127.083 1.00 49.29 408 GLN D C 1
ATOM 6350 O O . GLN A 1 408 ? 131.054 166.036 126.117 1.00 49.29 408 GLN D O 1
ATOM 6364 N N . VAL A 1 409 ? 131.258 166.211 128.329 1.00 47.83 409 VAL D N 1
ATOM 6365 C CA . VAL A 1 409 ? 130.044 165.418 128.590 1.00 47.83 409 VAL D CA 1
ATOM 6366 C C . VAL A 1 409 ? 128.758 166.091 128.092 1.00 47.83 409 VAL D C 1
ATOM 6367 O O . VAL A 1 409 ? 127.861 165.389 127.651 1.00 47.83 409 VAL D O 1
ATOM 6380 N N . ALA A 1 410 ? 128.649 167.419 128.085 1.00 47.83 410 ALA D N 1
ATOM 6381 C CA . ALA A 1 410 ? 127.472 168.097 127.545 1.00 47.83 410 ALA D CA 1
ATOM 6382 C C . ALA A 1 410 ? 127.326 167.892 126.031 1.00 47.83 410 ALA D C 1
ATOM 6383 O O . ALA A 1 410 ? 126.218 167.704 125.546 1.00 47.83 410 ALA D O 1
ATOM 6390 N N . ALA A 1 411 ? 128.430 167.922 125.288 1.00 51.65 411 ALA D N 1
ATOM 6391 C CA . ALA A 1 411 ? 128.396 167.688 123.854 1.00 51.65 411 ALA D CA 1
ATOM 6392 C C . ALA A 1 411 ? 128.124 166.205 123.528 1.00 51.65 411 ALA D C 1
ATOM 6393 O O . ALA A 1 411 ? 127.335 165.902 122.646 1.00 51.65 411 ALA D O 1
ATOM 6400 N N . ILE A 1 412 ? 128.734 165.285 124.278 1.00 52.39 412 ILE D N 1
ATOM 6401 C CA . ILE A 1 412 ? 128.509 163.837 124.214 1.00 52.39 412 ILE D CA 1
ATOM 6402 C C . ILE A 1 412 ? 127.032 163.495 124.472 1.00 52.39 412 ILE D C 1
ATOM 6403 O O . ILE A 1 412 ? 126.418 162.767 123.702 1.00 52.39 412 ILE D O 1
ATOM 6419 N N . GLU A 1 413 ? 126.429 164.026 125.533 1.00 50.27 413 GLU D N 1
ATOM 6420 C CA . GLU A 1 413 ? 125.029 163.806 125.863 1.00 50.27 413 GLU D CA 1
ATOM 6421 C C . GLU A 1 413 ? 124.078 164.303 124.764 1.00 50.27 413 GLU D C 1
ATOM 6422 O O . GLU A 1 413 ? 123.188 163.584 124.320 1.00 50.27 413 GLU D O 1
ATOM 6434 N N . PHE A 1 414 ? 124.306 165.512 124.270 1.00 56.34 414 PHE D N 1
ATOM 6435 C CA . PHE A 1 414 ? 123.538 166.103 123.197 1.00 56.34 414 PHE D CA 1
ATOM 6436 C C . PHE A 1 414 ? 123.688 165.334 121.888 1.00 56.34 414 PHE D C 1
ATOM 6437 O O . PHE A 1 414 ? 122.704 165.091 121.189 1.00 56.34 414 PHE D O 1
ATOM 6454 N N . ALA A 1 415 ? 124.885 164.857 121.563 1.00 60.70 415 ALA D N 1
ATOM 6455 C CA . ALA A 1 415 ? 125.053 163.982 120.416 1.00 60.70 415 ALA D CA 1
ATOM 6456 C C . ALA A 1 415 ? 124.238 162.686 120.570 1.00 60.70 415 ALA D C 1
ATOM 6457 O O . ALA A 1 415 ? 123.500 162.313 119.656 1.00 60.70 415 ALA D O 1
ATOM 6464 N N . ARG A 1 416 ? 124.280 162.059 121.748 1.00 58.22 416 ARG D N 1
ATOM 6465 C CA . ARG A 1 416 ? 123.567 160.810 122.041 1.00 58.22 416 ARG D CA 1
ATOM 6466 C C . ARG A 1 416 ? 122.046 160.954 122.042 1.00 58.22 416 ARG D C 1
ATOM 6467 O O . ARG A 1 416 ? 121.363 160.048 121.572 1.00 58.22 416 ARG D O 1
ATOM 6488 N N . ASN A 1 417 ? 121.516 162.078 122.515 1.00 39.69 417 ASN D N 1
ATOM 6489 C CA . ASN A 1 417 ? 120.090 162.221 122.801 1.00 39.69 417 ASN D CA 1
ATOM 6490 C C . ASN A 1 417 ? 119.354 163.292 121.975 1.00 39.69 417 ASN D C 1
ATOM 6491 O O . ASN A 1 417 ? 118.132 163.324 122.005 1.00 39.69 417 ASN D O 1
ATOM 6502 N N . VAL A 1 418 ? 120.042 164.159 121.233 1.00 39.69 418 VAL D N 1
ATOM 6503 C CA . VAL A 1 418 ? 119.408 165.260 120.475 1.00 39.69 418 VAL D CA 1
ATOM 6504 C C . VAL A 1 418 ? 119.841 165.338 119.012 1.00 39.69 418 VAL D C 1
ATOM 6505 O O . VAL A 1 418 ? 119.001 165.590 118.150 1.00 39.69 418 VAL D O 1
ATOM 6518 N N . ILE A 1 419 ? 121.105 165.057 118.690 1.00 39.69 419 ILE D N 1
ATOM 6519 C CA . ILE A 1 419 ? 121.528 164.899 117.288 1.00 39.69 419 ILE D CA 1
ATOM 6520 C C . ILE A 1 419 ? 121.051 163.551 116.725 1.00 39.69 419 ILE D C 1
ATOM 6521 O O . ILE A 1 419 ? 120.714 163.450 115.549 1.00 39.69 419 ILE D O 1
ATOM 6537 N N . GLY A 1 420 ? 120.993 162.519 117.570 1.00 39.69 420 GLY D N 1
ATOM 6538 C CA . GLY A 1 420 ? 120.609 161.165 117.187 1.00 39.69 420 GLY D CA 1
ATOM 6539 C C . GLY A 1 420 ? 121.781 160.320 116.701 1.00 39.69 420 GLY D C 1
ATOM 6540 O O . GLY A 1 420 ? 121.691 159.679 115.657 1.00 39.69 420 GLY D O 1
ATOM 6544 N N . ARG A 1 421 ? 122.891 160.338 117.440 1.00 39.69 421 ARG D N 1
ATOM 6545 C CA . ARG A 1 421 ? 124.058 159.461 117.281 1.00 39.69 421 ARG D CA 1
ATOM 6546 C C . ARG A 1 421 ? 124.093 158.478 118.470 1.00 39.69 421 ARG D C 1
ATOM 6547 O O . ARG A 1 421 ? 124.717 158.789 119.480 1.00 39.69 421 ARG D O 1
ATOM 6568 N N . PRO A 1 422 ? 123.406 157.325 118.451 1.00 39.69 422 PRO D N 1
ATOM 6569 C CA . PRO A 1 422 ? 123.061 156.600 119.688 1.00 39.69 422 PRO D CA 1
ATOM 6570 C C . PRO A 1 422 ? 124.217 155.902 120.426 1.00 39.69 422 PRO D C 1
ATOM 6571 O O . PRO A 1 422 ? 123.988 155.184 121.399 1.00 39.69 422 PRO D O 1
ATOM 6582 N N . ASN A 1 423 ? 125.444 156.074 119.946 1.00 39.69 423 ASN D N 1
ATOM 6583 C CA . ASN A 1 423 ? 126.670 155.396 120.351 1.00 39.69 423 ASN D CA 1
ATOM 6584 C C . ASN A 1 423 ? 127.896 156.333 120.374 1.00 39.69 423 ASN D C 1
ATOM 6585 O O . ASN A 1 423 ? 129.012 155.861 120.592 1.00 39.69 423 ASN D O 1
ATOM 6596 N N . SER A 1 424 ? 127.742 157.635 120.106 1.00 39.69 424 SER D N 1
ATOM 6597 C CA . SER A 1 424 ? 128.879 158.565 120.010 1.00 39.69 424 SER D CA 1
ATOM 6598 C C . SER A 1 424 ? 129.614 158.756 121.343 1.00 39.69 424 SER D C 1
ATOM 6599 O O . SER A 1 424 ? 129.020 158.619 122.412 1.00 39.69 424 SER D O 1
ATOM 6607 N N . SER A 1 425 ? 130.930 158.994 121.312 1.00 39.69 425 SER D N 1
ATOM 6608 C CA . SER A 1 425 ? 131.751 158.864 122.523 1.00 39.69 425 SER D CA 1
ATOM 6609 C C . SER A 1 425 ? 133.052 159.680 122.537 1.00 39.69 425 SER D C 1
ATOM 6610 O O . SER A 1 425 ? 133.331 160.509 121.675 1.00 39.69 425 SER D O 1
ATOM 6618 N N . SER A 1 426 ? 133.850 159.459 123.576 1.00 39.69 426 SER D N 1
ATOM 6619 C CA . SER A 1 426 ? 135.067 160.165 123.954 1.00 39.69 426 SER D CA 1
ATOM 6620 C C . SER A 1 426 ? 136.309 159.292 123.763 1.00 39.69 426 SER D C 1
ATOM 6621 O O . SER A 1 426 ? 136.383 158.178 124.275 1.00 39.69 426 SER D O 1
ATOM 6629 N N . THR A 1 427 ? 137.313 159.823 123.067 1.00 39.69 427 THR D N 1
ATOM 6630 C CA . THR A 1 427 ? 138.608 159.162 122.873 1.00 39.69 427 THR D CA 1
ATOM 6631 C C . THR A 1 427 ? 139.319 158.949 124.204 1.00 39.69 427 THR D C 1
ATOM 6632 O O . THR A 1 427 ? 140.061 157.989 124.366 1.00 39.69 427 THR D O 1
ATOM 6643 N N . GLU A 1 428 ? 139.100 159.831 125.177 1.00 39.69 428 GLU D N 1
ATOM 6644 C CA . GLU A 1 428 ? 139.612 159.656 126.531 1.00 39.69 428 GLU D CA 1
ATOM 6645 C C . GLU A 1 428 ? 138.940 158.467 127.229 1.00 39.69 428 GLU D C 1
ATOM 6646 O O . GLU A 1 428 ? 139.620 157.652 127.844 1.00 39.69 428 GLU D O 1
ATOM 6658 N N . PHE A 1 429 ? 137.616 158.349 127.113 1.00 39.69 429 PHE D N 1
ATOM 6659 C CA . PHE A 1 429 ? 136.811 157.341 127.802 1.00 39.69 429 PHE D CA 1
ATOM 6660 C C . PHE A 1 429 ? 137.028 155.923 127.257 1.00 39.69 429 PHE D C 1
ATOM 6661 O O . PHE A 1 429 ? 137.159 154.996 128.045 1.00 39.69 429 PHE D O 1
ATOM 6678 N N . LEU A 1 430 ? 137.070 155.738 125.933 1.00 39.69 430 LEU D N 1
ATOM 6679 C CA . LEU A 1 430 ? 137.219 154.431 125.282 1.00 39.69 430 LEU D CA 1
ATOM 6680 C C . LEU A 1 430 ? 138.097 154.514 124.031 1.00 39.69 430 LEU D C 1
ATOM 6681 O O . LEU A 1 430 ? 137.966 155.429 123.221 1.00 39.69 430 LEU D O 1
ATOM 6697 N N . ASP A 1 431 ? 138.918 153.483 123.824 1.00 39.69 431 ASP D N 1
ATOM 6698 C CA . ASP A 1 431 ? 139.664 153.258 122.578 1.00 39.69 431 ASP D CA 1
ATOM 6699 C C . ASP A 1 431 ? 139.795 151.752 122.244 1.00 39.69 431 ASP D C 1
ATOM 6700 O O . ASP A 1 431 ? 140.820 151.286 121.757 1.00 39.69 431 ASP D O 1
ATOM 6709 N N . GLU A 1 432 ? 138.774 150.951 122.569 1.00 39.69 432 GLU D N 1
ATOM 6710 C CA . GLU A 1 432 ? 138.748 149.494 122.342 1.00 39.69 432 GLU D CA 1
ATOM 6711 C C . GLU A 1 432 ? 138.562 149.100 120.870 1.00 39.69 432 GLU D C 1
ATOM 6712 O O . GLU A 1 432 ? 138.994 148.029 120.450 1.00 39.69 432 GLU D O 1
ATOM 6724 N N . THR A 1 433 ? 137.958 149.972 120.069 1.00 39.69 433 THR D N 1
ATOM 6725 C CA . THR A 1 433 ? 137.962 149.926 118.604 1.00 39.69 433 THR D CA 1
ATOM 6726 C C . THR A 1 433 ? 138.105 151.341 118.054 1.00 39.69 433 THR D C 1
ATOM 6727 O O . THR A 1 433 ? 137.835 152.312 118.760 1.00 39.69 433 THR D O 1
ATOM 6737 N N . LEU A 1 434 ? 138.493 151.475 116.788 1.00 39.69 434 LEU D N 1
ATOM 6738 C CA . LEU A 1 434 ? 138.553 152.750 116.076 1.00 39.69 434 LEU D CA 1
ATOM 6739 C C . LEU A 1 434 ? 137.147 153.230 115.695 1.00 39.69 434 LEU D C 1
ATOM 6740 O O . LEU A 1 434 ? 136.724 153.135 114.543 1.00 39.69 434 LEU D O 1
ATOM 6756 N N . LEU A 1 435 ? 136.414 153.728 116.688 1.00 39.69 435 LEU D N 1
ATOM 6757 C CA . LEU A 1 435 ? 135.066 154.278 116.556 1.00 39.69 435 LEU D CA 1
ATOM 6758 C C . LEU A 1 435 ? 135.025 155.399 115.504 1.00 39.69 435 LEU D C 1
ATOM 6759 O O . LEU A 1 435 ? 135.900 156.252 115.459 1.00 39.69 435 LEU D O 1
ATOM 6775 N N . ALA A 1 436 ? 133.985 155.440 114.683 1.00 39.69 436 ALA D N 1
ATOM 6776 C CA . ALA A 1 436 ? 133.721 156.562 113.785 1.00 39.69 436 ALA D CA 1
ATOM 6777 C C . ALA A 1 436 ? 133.050 157.785 114.463 1.00 39.69 436 ALA D C 1
ATOM 6778 O O . ALA A 1 436 ? 133.477 158.907 114.192 1.00 39.69 436 ALA D O 1
ATOM 6785 N N . PRO A 1 437 ? 132.034 157.647 115.344 1.00 39.69 437 PRO D N 1
ATOM 6786 C CA . PRO A 1 437 ? 131.376 158.789 115.984 1.00 39.69 437 PRO D CA 1
ATOM 6787 C C . PRO A 1 437 ? 132.134 159.280 117.239 1.00 39.69 437 PRO D C 1
ATOM 6788 O O . PRO A 1 437 ? 131.629 159.240 118.357 1.00 39.69 437 PRO D O 1
ATOM 6799 N N . GLU A 1 438 ? 133.373 159.745 117.078 1.00 39.69 438 GLU D N 1
ATOM 6800 C CA . GLU A 1 438 ? 134.146 160.356 118.170 1.00 39.69 438 GLU D CA 1
ATOM 6801 C C . GLU A 1 438 ? 133.836 161.855 118.291 1.00 39.69 438 GLU D C 1
ATOM 6802 O O . GLU A 1 438 ? 134.173 162.649 117.412 1.00 39.69 438 GLU D O 1
ATOM 6814 N N . ASP A 1 439 ? 133.204 162.258 119.394 1.00 39.69 439 ASP D N 1
ATOM 6815 C CA . ASP A 1 439 ? 132.884 163.662 119.680 1.00 39.69 439 ASP D CA 1
ATOM 6816 C C . ASP A 1 439 ? 134.009 164.383 120.424 1.00 39.69 439 ASP D C 1
ATOM 6817 O O . ASP A 1 439 ? 134.187 165.581 120.259 1.00 39.69 439 ASP D O 1
ATOM 6826 N N . GLN A 1 440 ? 134.778 163.665 121.237 1.00 39.69 440 GLN D N 1
ATOM 6827 C CA . GLN A 1 440 ? 135.891 164.207 122.009 1.00 39.69 440 GLN D CA 1
ATOM 6828 C C . GLN A 1 440 ? 137.196 163.502 121.615 1.00 39.69 440 GLN D C 1
ATOM 6829 O O . GLN A 1 440 ? 137.267 162.275 121.634 1.00 39.69 440 GLN D O 1
ATOM 6843 N N . VAL A 1 441 ? 138.205 164.276 121.206 1.00 39.69 441 VAL D N 1
ATOM 6844 C CA . VAL A 1 441 ? 139.426 163.868 120.473 1.00 39.69 441 VAL D CA 1
ATOM 6845 C C . VAL A 1 441 ? 140.636 164.700 120.927 1.00 39.69 441 VAL D C 1
ATOM 6846 O O . VAL A 1 441 ? 140.456 165.690 121.626 1.00 39.69 441 VAL D O 1
ATOM 6859 N N . VAL A 1 442 ? 141.867 164.321 120.572 1.00 39.69 442 VAL D N 1
ATOM 6860 C CA . VAL A 1 442 ? 143.103 165.035 120.963 1.00 39.69 442 VAL D CA 1
ATOM 6861 C C . VAL A 1 442 ? 143.581 165.969 119.845 1.00 39.69 442 VAL D C 1
ATOM 6862 O O . VAL A 1 442 ? 143.659 165.550 118.694 1.00 39.69 442 VAL D O 1
ATOM 6875 N N . ILE A 1 443 ? 143.960 167.206 120.187 1.00 39.69 443 ILE D N 1
ATOM 6876 C CA . ILE A 1 443 ? 144.712 168.132 119.310 1.00 39.69 443 ILE D CA 1
ATOM 6877 C C . ILE A 1 443 ? 145.703 168.983 120.120 1.00 39.69 443 ILE D C 1
ATOM 6878 O O . ILE A 1 443 ? 145.331 169.883 120.858 1.00 39.69 443 ILE D O 1
ATOM 6894 N N . THR A 1 444 ? 151.765 168.379 124.493 1.00 39.69 456 THR D N 1
ATOM 6895 C CA . THR A 1 444 ? 151.211 167.370 125.412 1.00 39.69 456 THR D CA 1
ATOM 6896 C C . THR A 1 444 ? 150.099 167.908 126.321 1.00 39.69 456 THR D C 1
ATOM 6897 O O . THR A 1 444 ? 149.429 167.130 126.999 1.00 39.69 456 THR D O 1
ATOM 6908 N N . MET A 1 445 ? 149.875 169.222 126.344 1.00 39.69 457 MET D N 1
ATOM 6909 C CA . MET A 1 445 ? 148.823 169.897 127.113 1.00 39.69 457 MET D CA 1
ATOM 6910 C C . MET A 1 445 ? 148.592 171.305 126.573 1.00 39.69 457 MET D C 1
ATOM 6911 O O . MET A 1 445 ? 149.522 171.937 126.087 1.00 39.69 457 MET D O 1
ATOM 6925 N N . ARG A 1 446 ? 147.378 171.832 126.707 1.00 59.57 458 ARG D N 1
ATOM 6926 C CA . ARG A 1 446 ? 147.065 173.241 126.420 1.00 59.57 458 ARG D CA 1
ATOM 6927 C C . ARG A 1 446 ? 146.751 173.954 127.725 1.00 59.57 458 ARG D C 1
ATOM 6928 O O . ARG A 1 446 ? 145.767 173.640 128.392 1.00 59.57 458 ARG D O 1
ATOM 6949 N N . LEU A 1 447 ? 147.614 174.901 128.076 1.00 52.62 459 LEU D N 1
ATOM 6950 C CA . LEU A 1 447 ? 147.703 175.528 129.389 1.00 52.62 459 LEU D CA 1
ATOM 6951 C C . LEU A 1 447 ? 147.774 177.048 129.281 1.00 52.62 459 LEU D C 1
ATOM 6952 O O . LEU A 1 447 ? 148.244 177.586 128.276 1.00 52.62 459 LEU D O 1
ATOM 6968 N N . GLY A 1 448 ? 147.354 177.736 130.340 1.00 47.83 460 GLY D N 1
ATOM 6969 C CA . GLY A 1 448 ? 147.572 179.173 130.509 1.00 47.83 460 GLY D CA 1
ATOM 6970 C C . GLY A 1 448 ? 146.492 180.071 129.929 1.00 47.83 460 GLY D C 1
ATOM 6971 O O . GLY A 1 448 ? 145.442 179.608 129.499 1.00 47.83 460 GLY D O 1
ATOM 6975 N N . LEU A 1 449 ? 146.720 181.377 129.970 1.00 47.83 461 LEU D N 1
ATOM 6976 C CA . LEU A 1 449 ? 145.783 182.394 129.518 1.00 47.83 461 LEU D CA 1
ATOM 6977 C C . LEU A 1 449 ? 145.771 182.483 127.994 1.00 47.83 461 LEU D C 1
ATOM 6978 O O . LEU A 1 449 ? 146.769 182.855 127.384 1.00 47.83 461 LEU D O 1
ATOM 6994 N N . ARG A 1 450 ? 144.631 182.165 127.382 1.00 53.13 462 ARG D N 1
ATOM 6995 C CA . ARG A 1 450 ? 144.427 182.164 125.924 1.00 53.13 462 ARG D CA 1
ATOM 6996 C C . ARG A 1 450 ? 143.200 183.009 125.561 1.00 53.13 462 ARG D C 1
ATOM 6997 O O . ARG A 1 450 ? 142.275 183.080 126.369 1.00 53.13 462 ARG D O 1
ATOM 7018 N N . PRO A 1 451 ? 143.151 183.633 124.373 1.00 57.20 463 PRO D N 1
ATOM 7019 C CA . PRO A 1 451 ? 141.988 184.385 123.924 1.00 57.20 463 PRO D CA 1
ATOM 7020 C C . PRO A 1 451 ? 140.917 183.452 123.350 1.00 57.20 463 PRO D C 1
ATOM 7021 O O . PRO A 1 451 ? 141.146 182.748 122.378 1.00 57.20 463 PRO D O 1
ATOM 7032 N N . THR A 1 452 ? 139.713 183.516 123.891 1.00 62.09 464 THR D N 1
ATOM 7033 C CA . THR A 1 452 ? 138.504 183.026 123.232 1.00 62.09 464 THR D CA 1
ATOM 7034 C C . THR A 1 452 ? 137.815 184.215 122.587 1.00 62.09 464 THR D C 1
ATOM 7035 O O . THR A 1 452 ? 137.550 185.217 123.238 1.00 62.09 464 THR D O 1
ATOM 7046 N N . ILE A 1 453 ? 137.508 184.116 121.303 1.00 65.17 465 ILE D N 1
ATOM 7047 C CA . ILE A 1 453 ? 136.766 185.106 120.528 1.00 65.17 465 ILE D CA 1
ATOM 7048 C C . ILE A 1 453 ? 135.320 184.627 120.384 1.00 65.17 465 ILE D C 1
ATOM 7049 O O . ILE A 1 453 ? 135.070 183.454 120.117 1.00 65.17 465 ILE D O 1
ATOM 7065 N N . PHE A 1 454 ? 134.358 185.524 120.601 1.00 67.05 466 PHE D N 1
ATOM 7066 C CA . PHE A 1 454 ? 132.942 185.271 120.338 1.00 67.05 466 PHE D CA 1
ATOM 7067 C C . PHE A 1 454 ? 132.633 185.263 118.838 1.00 67.05 466 PHE D C 1
ATOM 7068 O O . PHE A 1 454 ? 133.113 186.106 118.080 1.00 67.05 466 PHE D O 1
ATOM 7085 N N . GLN A 1 455 ? 131.768 184.342 118.414 1.00 71.68 467 GLN D N 1
ATOM 7086 C CA . GLN A 1 455 ? 131.315 184.250 117.029 1.00 71.68 467 GLN D CA 1
ATOM 7087 C C . GLN A 1 455 ? 130.324 185.390 116.679 1.00 71.68 467 GLN D C 1
ATOM 7088 O O . GLN A 1 455 ? 129.628 185.878 117.574 1.00 71.68 467 GLN D O 1
ATOM 7102 N N . PRO A 1 456 ? 130.194 185.820 115.413 1.00 74.79 468 PRO D N 1
ATOM 7103 C CA . PRO A 1 456 ? 129.563 187.107 115.089 1.00 74.79 468 PRO D CA 1
ATOM 7104 C C . PRO A 1 456 ? 128.075 187.245 115.438 1.00 74.79 468 PRO D C 1
ATOM 7105 O O . PRO A 1 456 ? 127.636 188.292 115.911 1.00 74.79 468 PRO D O 1
ATOM 7116 N N . ASN A 1 457 ? 127.298 186.180 115.239 1.00 75.86 469 ASN D N 1
ATOM 7117 C CA . ASN A 1 457 ? 125.856 186.142 115.505 1.00 75.86 469 ASN D CA 1
ATOM 7118 C C . ASN A 1 457 ? 125.512 185.617 116.914 1.00 75.86 469 ASN D C 1
ATOM 7119 O O . ASN A 1 457 ? 124.352 185.359 117.222 1.00 75.86 469 ASN D O 1
ATOM 7130 N N . SER A 1 458 ? 126.506 185.454 117.791 1.00 70.33 470 SER D N 1
ATOM 7131 C CA . SER A 1 458 ? 126.321 184.902 119.141 1.00 70.33 470 SER D CA 1
ATOM 7132 C C . SER A 1 458 ? 125.555 185.795 120.129 1.00 70.33 470 SER D C 1
ATOM 7133 O O . SER A 1 458 ? 125.284 185.350 121.243 1.00 70.33 470 SER D O 1
ATOM 7141 N N . GLU A 1 459 ? 125.211 187.043 119.806 1.00 70.24 471 GLU D N 1
ATOM 7142 C CA . GLU A 1 459 ? 124.729 188.017 120.800 1.00 70.24 471 GLU D CA 1
ATOM 7143 C C . GLU A 1 459 ? 123.380 187.673 121.467 1.00 70.24 471 GLU D C 1
ATOM 7144 O O . GLU A 1 459 ? 123.094 188.163 122.555 1.00 70.24 471 GLU D O 1
ATOM 7156 N N . TRP A 1 460 ? 122.570 186.780 120.894 1.00 63.64 472 TRP D N 1
ATOM 7157 C CA . TRP A 1 460 ? 121.387 186.243 121.572 1.00 63.64 472 TRP D CA 1
ATOM 7158 C C . TRP A 1 460 ? 121.746 185.509 122.875 1.00 63.64 472 TRP D C 1
ATOM 7159 O O . TRP A 1 460 ? 120.958 185.506 123.820 1.00 63.64 472 TRP D O 1
ATOM 7180 N N . SER A 1 461 ? 122.920 184.872 122.928 1.00 61.05 473 SER D N 1
ATOM 7181 C CA . SER A 1 461 ? 123.302 183.970 124.019 1.00 61.05 473 SER D CA 1
ATOM 7182 C C . SER A 1 461 ? 123.529 184.704 125.333 1.00 61.05 473 SER D C 1
ATOM 7183 O O . SER A 1 461 ? 124.151 185.765 125.407 1.00 61.05 473 SER D O 1
ATOM 7191 N N . ASN A 1 462 ? 123.012 184.112 126.397 1.00 59.83 474 ASN D N 1
ATOM 7192 C CA . ASN A 1 462 ? 123.063 184.662 127.740 1.00 59.83 474 ASN D CA 1
ATOM 7193 C C . ASN A 1 462 ? 124.498 184.688 128.260 1.00 59.83 474 ASN D C 1
ATOM 7194 O O . ASN A 1 462 ? 124.870 185.638 128.941 1.00 59.83 474 ASN D O 1
ATOM 7205 N N . ILE A 1 463 ? 125.326 183.706 127.899 1.00 58.02 475 ILE D N 1
ATOM 7206 C CA . ILE A 1 463 ? 126.736 183.667 128.282 1.00 58.02 475 ILE D CA 1
ATOM 7207 C C . ILE A 1 463 ? 127.528 184.845 127.731 1.00 58.02 475 ILE D C 1
ATOM 7208 O O . ILE A 1 463 ? 128.223 185.508 128.490 1.00 58.02 475 ILE D O 1
ATOM 7224 N N . ARG A 1 464 ? 127.377 185.215 126.460 1.00 67.60 476 ARG D N 1
ATOM 7225 C CA . ARG A 1 464 ? 127.987 186.451 125.963 1.00 67.60 476 ARG D CA 1
ATOM 7226 C C . ARG A 1 464 ? 127.440 187.669 126.696 1.00 67.60 476 ARG D C 1
ATOM 7227 O O . ARG A 1 464 ? 128.207 188.516 127.129 1.00 67.60 476 ARG D O 1
ATOM 7248 N N . LYS A 1 465 ? 126.130 187.737 126.916 1.00 64.72 477 LYS D N 1
ATOM 7249 C CA . LYS A 1 465 ? 125.490 188.858 127.617 1.00 64.72 477 LYS D CA 1
ATOM 7250 C C . LYS A 1 465 ? 125.952 189.007 129.074 1.00 64.72 477 LYS D C 1
ATOM 7251 O O . LYS A 1 465 ? 125.973 190.120 129.577 1.00 64.72 477 LYS D O 1
ATOM 7270 N N . LEU A 1 466 ? 126.402 187.933 129.726 1.00 58.57 478 LEU D N 1
ATOM 7271 C CA . LEU A 1 466 ? 127.084 187.934 131.028 1.00 58.57 478 LEU D CA 1
ATOM 7272 C C . LEU A 1 466 ? 128.525 188.463 130.975 1.00 58.57 478 LEU D C 1
ATOM 7273 O O . LEU A 1 466 ? 128.993 189.046 131.948 1.00 58.57 478 LEU D O 1
ATOM 7289 N N . TYR A 1 467 ? 129.252 188.298 129.876 1.00 60.43 479 TYR D N 1
ATOM 7290 C CA . TYR A 1 467 ? 130.516 189.018 129.657 1.00 60.43 479 TYR D CA 1
ATOM 7291 C C . TYR A 1 467 ? 130.308 190.458 129.176 1.00 60.43 479 TYR D C 1
ATOM 7292 O O . TYR A 1 467 ? 131.160 191.311 129.412 1.00 60.43 479 TYR D O 1
ATOM 7310 N N . GLY A 1 468 ? 129.163 190.748 128.559 1.00 69.11 480 GLY D N 1
ATOM 7311 C CA . GLY A 1 468 ? 128.773 192.064 128.074 1.00 69.11 480 GLY D CA 1
ATOM 7312 C C . GLY A 1 468 ? 129.087 192.282 126.594 1.00 69.11 480 GLY D C 1
ATOM 7313 O O . GLY A 1 468 ? 129.107 191.352 125.798 1.00 69.11 480 GLY D O 1
ATOM 7317 N N . GLU A 1 469 ? 129.341 193.525 126.210 1.00 69.64 481 GLU D N 1
ATOM 7318 C CA . GLU A 1 469 ? 129.568 193.960 124.825 1.00 69.64 481 GLU D CA 1
ATOM 7319 C C . GLU A 1 469 ? 130.856 193.409 124.165 1.00 69.64 481 GLU D C 1
ATOM 7320 O O . GLU A 1 469 ? 131.053 193.561 122.958 1.00 69.64 481 GLU D O 1
ATOM 7332 N N . VAL A 1 470 ? 131.768 192.847 124.958 1.00 67.05 482 VAL D N 1
ATOM 7333 C CA . VAL A 1 470 ? 133.134 192.493 124.553 1.00 67.05 482 VAL D CA 1
ATOM 7334 C C . VAL A 1 470 ? 133.174 191.385 123.487 1.00 67.05 482 VAL D C 1
ATOM 7335 O O . VAL A 1 470 ? 132.269 190.559 123.403 1.00 67.05 482 VAL D O 1
ATOM 7348 N N . ASN A 1 471 ? 134.209 191.388 122.640 1.00 66.79 483 ASN D N 1
ATOM 7349 C CA . ASN A 1 471 ? 134.440 190.399 121.578 1.00 66.79 483 ASN D CA 1
ATOM 7350 C C . ASN A 1 471 ? 135.381 189.246 121.972 1.00 66.79 483 ASN D C 1
ATOM 7351 O O . ASN A 1 471 ? 135.285 188.148 121.435 1.00 66.79 483 ASN D O 1
ATOM 7362 N N . GLU A 1 472 ? 136.289 189.496 122.914 1.00 66.45 484 GLU D N 1
ATOM 7363 C CA . GLU A 1 472 ? 137.248 188.536 123.468 1.00 66.45 484 GLU D CA 1
ATOM 7364 C C . GLU A 1 472 ? 136.955 188.282 124.949 1.00 66.45 484 GLU D C 1
ATOM 7365 O O . GLU A 1 472 ? 136.698 189.214 125.699 1.00 66.45 484 GLU D O 1
ATOM 7377 N N . VAL A 1 473 ? 137.101 187.043 125.407 1.00 59.63 485 VAL D N 1
ATOM 7378 C CA . VAL A 1 473 ? 137.320 186.740 126.827 1.00 59.63 485 VAL D CA 1
ATOM 7379 C C . VAL A 1 473 ? 138.666 186.059 126.952 1.00 59.63 485 VAL D C 1
ATOM 7380 O O . VAL A 1 473 ? 139.000 185.189 126.160 1.00 59.63 485 VAL D O 1
ATOM 7393 N N . HIS A 1 474 ? 139.469 186.476 127.924 1.00 57.55 486 HIS D N 1
ATOM 7394 C CA . HIS A 1 474 ? 140.789 185.911 128.210 1.00 57.55 486 HIS D CA 1
ATOM 7395 C C . HIS A 1 474 ? 140.675 185.023 129.442 1.00 57.55 486 HIS D C 1
ATOM 7396 O O . HIS A 1 474 ? 140.321 185.488 130.517 1.00 57.55 486 HIS D O 1
ATOM 7410 N N . GLU A 1 475 ? 140.929 183.731 129.287 1.00 47.87 487 GLU D N 1
ATOM 7411 C CA . GLU A 1 475 ? 140.632 182.708 130.296 1.00 47.87 487 GLU D CA 1
ATOM 7412 C C . GLU A 1 475 ? 141.659 181.567 130.247 1.00 47.87 487 GLU D C 1
ATOM 7413 O O . GLU A 1 475 ? 142.403 181.419 129.276 1.00 47.87 487 GLU D O 1
ATOM 7425 N N . ARG A 1 476 ? 141.740 180.769 131.313 1.00 47.83 488 ARG D N 1
ATOM 7426 C CA . ARG A 1 476 ? 142.830 179.813 131.531 1.00 47.83 488 ARG D CA 1
ATOM 7427 C C . ARG A 1 476 ? 142.431 178.392 131.184 1.00 47.83 488 ARG D C 1
ATOM 7428 O O . ARG A 1 476 ? 141.364 177.928 131.560 1.00 47.83 488 ARG D O 1
ATOM 7449 N N . HIS A 1 477 ? 143.298 177.691 130.474 1.00 47.92 489 HIS D N 1
ATOM 7450 C CA . HIS A 1 477 ? 143.035 176.369 129.924 1.00 47.92 489 HIS D CA 1
ATOM 7451 C C . HIS A 1 477 ? 143.831 175.268 130.622 1.00 47.92 489 HIS D C 1
ATOM 7452 O O . HIS A 1 477 ? 144.896 175.522 131.173 1.00 47.92 489 HIS D O 1
ATOM 7466 N N . ARG A 1 478 ? 143.306 174.041 130.616 1.00 51.10 490 ARG D N 1
ATOM 7467 C CA . ARG A 1 478 ? 143.965 172.829 131.119 1.00 51.10 490 ARG D CA 1
ATOM 7468 C C . ARG A 1 478 ? 143.331 171.586 130.494 1.00 51.10 490 ARG D C 1
ATOM 7469 O O . ARG A 1 478 ? 142.580 170.863 131.140 1.00 51.10 490 ARG D O 1
ATOM 7490 N N . HIS A 1 479 ? 143.564 171.382 129.204 1.00 57.25 491 HIS D N 1
ATOM 7491 C CA . HIS A 1 479 ? 142.982 170.259 128.471 1.00 57.25 491 HIS D CA 1
ATOM 7492 C C . HIS A 1 479 ? 143.867 169.792 127.316 1.00 57.25 491 HIS D C 1
ATOM 7493 O O . HIS A 1 479 ? 144.438 170.579 126.578 1.00 57.25 491 HIS D O 1
ATOM 7507 N N . ARG A 1 480 ? 143.965 168.479 127.152 1.00 71.71 492 ARG D N 1
ATOM 7508 C CA . ARG A 1 480 ? 144.621 167.810 126.019 1.00 71.71 492 ARG D CA 1
ATOM 7509 C C . ARG A 1 480 ? 143.590 167.384 124.967 1.00 71.71 492 ARG D C 1
ATOM 7510 O O . ARG A 1 480 ? 143.779 167.591 123.771 1.00 71.71 492 ARG D O 1
ATOM 7531 N N . TYR A 1 481 ? 142.459 166.859 125.423 1.00 70.25 493 TYR D N 1
ATOM 7532 C CA . TYR A 1 481 ? 141.267 166.584 124.621 1.00 70.25 493 TYR D CA 1
ATOM 7533 C C . TYR A 1 481 ? 140.403 167.829 124.401 1.00 70.25 493 TYR D C 1
ATOM 7534 O O . TYR A 1 481 ? 140.334 168.699 125.266 1.00 70.25 493 TYR D O 1
ATOM 7552 N N . GLU A 1 482 ? 139.652 167.878 123.304 1.00 69.26 494 GLU D N 1
ATOM 7553 C CA . GLU A 1 482 ? 138.476 168.751 123.144 1.00 69.26 494 GLU D CA 1
ATOM 7554 C C . GLU A 1 482 ? 137.492 168.200 122.100 1.00 69.26 494 GLU D C 1
ATOM 7555 O O . GLU A 1 482 ? 137.573 167.034 121.724 1.00 69.26 494 GLU D O 1
ATOM 7567 N N . ILE A 1 483 ? 136.516 169.004 121.668 1.00 69.60 495 ILE D N 1
ATOM 7568 C CA . ILE A 1 483 ? 135.491 168.601 120.699 1.00 69.60 495 ILE D CA 1
ATOM 7569 C C . ILE A 1 483 ? 136.079 168.392 119.293 1.00 69.60 495 ILE D C 1
ATOM 7570 O O . ILE A 1 483 ? 136.959 169.124 118.852 1.00 69.60 495 ILE D O 1
ATOM 7586 N N . ASN A 1 484 ? 135.558 167.405 118.564 1.00 76.86 496 ASN D N 1
ATOM 7587 C CA . ASN A 1 484 ? 135.880 167.119 117.166 1.00 76.86 496 ASN D CA 1
ATOM 7588 C C . ASN A 1 484 ? 135.382 168.241 116.222 1.00 76.86 496 ASN D C 1
ATOM 7589 O O . ASN A 1 484 ? 134.173 168.395 116.061 1.00 76.86 496 ASN D O 1
ATOM 7600 N N . PRO A 1 485 ? 136.261 168.978 115.522 1.00 78.00 497 PRO D N 1
ATOM 7601 C CA . PRO A 1 485 ? 135.886 170.160 114.738 1.00 78.00 497 PRO D CA 1
ATOM 7602 C C . PRO A 1 485 ? 135.041 169.875 113.491 1.00 78.00 497 PRO D C 1
ATOM 7603 O O . PRO A 1 485 ? 134.427 170.791 112.962 1.00 78.00 497 PRO D O 1
ATOM 7614 N N . LYS A 1 486 ? 134.962 168.627 113.015 1.00 80.76 498 LYS D N 1
ATOM 7615 C CA . LYS A 1 486 ? 134.069 168.249 111.902 1.00 80.76 498 LYS D CA 1
ATOM 7616 C C . LYS A 1 486 ? 132.603 168.076 112.323 1.00 80.76 498 LYS D C 1
ATOM 7617 O O . LYS A 1 486 ? 131.719 168.185 111.493 1.00 80.76 498 LYS D O 1
ATOM 7636 N N . ILE A 1 487 ? 132.342 167.812 113.603 1.00 79.98 499 ILE D N 1
ATOM 7637 C CA . ILE A 1 487 ? 130.994 167.546 114.140 1.00 79.98 499 ILE D CA 1
ATOM 7638 C C . ILE A 1 487 ? 130.235 168.836 114.474 1.00 79.98 499 ILE D C 1
ATOM 7639 O O . ILE A 1 487 ? 129.009 168.871 114.432 1.00 79.98 499 ILE D O 1
ATOM 7655 N N . VAL A 1 488 ? 130.938 169.920 114.802 1.00 80.22 500 VAL D N 1
ATOM 7656 C CA . VAL A 1 488 ? 130.313 171.095 115.430 1.00 80.22 500 VAL D CA 1
ATOM 7657 C C . VAL A 1 488 ? 129.222 171.739 114.575 1.00 80.22 500 VAL D C 1
ATOM 7658 O O . VAL A 1 488 ? 128.183 172.092 115.117 1.00 80.22 500 VAL D O 1
ATOM 7671 N N . ASN A 1 489 ? 129.387 171.837 113.253 1.00 84.76 501 ASN D N 1
ATOM 7672 C CA . ASN A 1 489 ? 128.375 172.457 112.394 1.00 84.76 501 ASN D CA 1
ATOM 7673 C C . ASN A 1 489 ? 127.102 171.595 112.231 1.00 84.76 501 ASN D C 1
ATOM 7674 O O . ASN A 1 489 ? 126.040 172.132 111.926 1.00 84.76 501 ASN D O 1
ATOM 7685 N N . ASP A 1 490 ? 127.179 170.283 112.477 1.00 81.27 502 ASP D N 1
ATOM 7686 C CA . ASP A 1 490 ? 126.009 169.407 112.607 1.00 81.27 502 ASP D CA 1
ATOM 7687 C C . ASP A 1 490 ? 125.343 169.613 113.981 1.00 81.27 502 ASP D C 1
ATOM 7688 O O . ASP A 1 490 ? 124.130 169.779 114.080 1.00 81.27 502 ASP D O 1
ATOM 7697 N N . MET A 1 491 ? 126.134 169.714 115.047 1.00 74.17 503 MET D N 1
ATOM 7698 C CA . MET A 1 491 ? 125.642 169.971 116.403 1.00 74.17 503 MET D CA 1
ATOM 7699 C C . MET A 1 491 ? 124.973 171.350 116.562 1.00 74.17 503 MET D C 1
ATOM 7700 O O . MET A 1 491 ? 123.945 171.465 117.234 1.00 74.17 503 MET D O 1
ATOM 7714 N N . GLU A 1 492 ? 125.461 172.382 115.872 1.00 73.55 504 GLU D N 1
ATOM 7715 C CA . GLU A 1 492 ? 124.799 173.689 115.846 1.00 73.55 504 GLU D CA 1
ATOM 7716 C C . GLU A 1 492 ? 123.399 173.656 115.205 1.00 73.55 504 GLU D C 1
ATOM 7717 O O . GLU A 1 492 ? 122.560 174.485 115.553 1.00 73.55 504 GLU D O 1
ATOM 7729 N N . SER A 1 493 ? 123.091 172.698 114.322 1.00 76.08 505 SER D N 1
ATOM 7730 C CA . SER A 1 493 ? 121.779 172.630 113.651 1.00 76.08 505 SER D CA 1
ATOM 7731 C C . SER A 1 493 ? 120.613 172.395 114.626 1.00 76.08 505 SER D C 1
ATOM 7732 O O . SER A 1 493 ? 119.521 172.933 114.434 1.00 76.08 505 SER D O 1
ATOM 7740 N N . ARG A 1 494 ? 120.849 171.648 115.707 1.00 69.48 506 ARG D N 1
ATOM 7741 C CA . ARG A 1 494 ? 119.881 171.378 116.778 1.00 69.48 506 ARG D CA 1
ATOM 7742 C C . ARG A 1 494 ? 119.940 172.415 117.920 1.00 69.48 506 ARG D C 1
ATOM 7743 O O . ARG A 1 494 ? 119.318 172.221 118.956 1.00 69.48 506 ARG D O 1
ATOM 7764 N N . GLY A 1 495 ? 120.672 173.522 117.745 1.00 62.38 507 GLY D N 1
ATOM 7765 C CA . GLY A 1 495 ? 120.716 174.666 118.670 1.00 62.38 507 GLY D CA 1
ATOM 7766 C C . GLY A 1 495 ? 121.859 174.712 119.685 1.00 62.38 507 GLY D C 1
ATOM 7767 O O . GLY A 1 495 ? 121.878 175.618 120.513 1.00 62.38 507 GLY D O 1
ATOM 7771 N N . PHE A 1 496 ? 122.810 173.781 119.652 1.00 60.14 508 PHE D N 1
ATOM 7772 C CA . PHE A 1 496 ? 123.984 173.745 120.544 1.00 60.14 508 PHE D CA 1
ATOM 7773 C C . PHE A 1 496 ? 125.112 174.639 119.991 1.00 60.14 508 PHE D C 1
ATOM 7774 O O . PHE A 1 496 ? 126.128 174.176 119.490 1.00 60.14 508 PHE D O 1
ATOM 7791 N N . ILE A 1 497 ? 124.876 175.948 119.969 1.00 58.73 509 ILE D N 1
ATOM 7792 C CA . ILE A 1 497 ? 125.733 176.930 119.298 1.00 58.73 509 ILE D CA 1
ATOM 7793 C C . ILE A 1 497 ? 127.064 177.102 120.039 1.00 58.73 509 ILE D C 1
ATOM 7794 O O . ILE A 1 497 ? 127.091 177.473 121.215 1.00 58.73 509 ILE D O 1
ATOM 7810 N N . PHE A 1 498 ? 128.189 176.942 119.345 1.00 60.34 510 PHE D N 1
ATOM 7811 C CA . PHE A 1 498 ? 129.514 177.242 119.883 1.00 60.34 510 PHE D CA 1
ATOM 7812 C C . PHE A 1 498 ? 129.788 178.743 119.800 1.00 60.34 510 PHE D C 1
ATOM 7813 O O . PHE A 1 498 ? 130.506 179.247 118.941 1.00 60.34 510 PHE D O 1
ATOM 7830 N N . VAL A 1 499 ? 129.173 179.443 120.748 1.00 59.39 511 VAL D N 1
ATOM 7831 C CA . VAL A 1 499 ? 129.234 180.876 121.002 1.00 59.39 511 VAL D CA 1
ATOM 7832 C C . VAL A 1 499 ? 130.644 181.482 120.937 1.00 59.39 511 VAL D C 1
ATOM 7833 O O . VAL A 1 499 ? 130.778 182.619 120.487 1.00 59.39 511 VAL D O 1
ATOM 7846 N N . GLY A 1 500 ? 131.699 180.773 121.340 1.00 60.31 512 GLY D N 1
ATOM 7847 C CA . GLY A 1 500 ? 133.067 181.282 121.269 1.00 60.31 512 GLY D CA 1
ATOM 7848 C C . GLY A 1 500 ? 134.129 180.216 121.038 1.00 60.31 512 GLY D C 1
ATOM 7849 O O . GLY A 1 500 ? 133.947 179.051 121.391 1.00 60.31 512 GLY D O 1
ATOM 7853 N N . LYS A 1 501 ? 135.235 180.616 120.411 1.00 65.46 513 LYS D N 1
ATOM 7854 C CA . LYS A 1 501 ? 136.291 179.756 119.863 1.00 65.46 513 LYS D CA 1
ATOM 7855 C C . LYS A 1 501 ? 137.672 180.406 119.978 1.00 65.46 513 LYS D C 1
ATOM 7856 O O . LYS A 1 501 ? 137.780 181.611 120.173 1.00 65.46 513 LYS D O 1
ATOM 7875 N N . ASP A 1 502 ? 138.724 179.632 119.748 1.00 70.30 514 ASP D N 1
ATOM 7876 C CA . ASP A 1 502 ? 140.055 180.154 119.441 1.00 70.30 514 ASP D CA 1
ATOM 7877 C C . ASP A 1 502 ? 140.007 181.079 118.208 1.00 70.30 514 ASP D C 1
ATOM 7878 O O . ASP A 1 502 ? 139.137 180.924 117.355 1.00 70.30 514 ASP D O 1
ATOM 7887 N N . GLU A 1 503 ? 140.950 182.003 118.048 1.00 78.56 515 GLU D N 1
ATOM 7888 C CA . GLU A 1 503 ? 140.979 182.942 116.914 1.00 78.56 515 GLU D CA 1
ATOM 7889 C C . GLU A 1 503 ? 141.100 182.245 115.549 1.00 78.56 515 GLU D C 1
ATOM 7890 O O . GLU A 1 503 ? 140.749 182.808 114.514 1.00 78.56 515 GLU D O 1
ATOM 7902 N N . THR A 1 504 ? 141.568 181.001 115.543 1.00 79.70 516 THR D N 1
ATOM 7903 C CA . THR A 1 504 ? 141.659 180.126 114.371 1.00 79.70 516 THR D CA 1
ATOM 7904 C C . THR A 1 504 ? 140.303 179.671 113.837 1.00 79.70 516 THR D C 1
ATOM 7905 O O . THR A 1 504 ? 140.206 179.260 112.682 1.00 79.70 516 THR D O 1
ATOM 7916 N N . GLY A 1 505 ? 139.264 179.656 114.669 1.00 77.20 517 GLY D N 1
ATOM 7917 C CA . GLY A 1 505 ? 138.019 178.933 114.403 1.00 77.20 517 GLY D CA 1
ATOM 7918 C C . GLY A 1 505 ? 138.101 177.407 114.569 1.00 77.20 517 GLY D C 1
ATOM 7919 O O . GLY A 1 505 ? 137.075 176.738 114.535 1.00 77.20 517 GLY D O 1
ATOM 7923 N N . GLN A 1 506 ? 139.293 176.830 114.762 1.00 78.11 518 GLN D N 1
ATOM 7924 C CA . GLN A 1 506 ? 139.507 175.375 114.794 1.00 78.11 518 GLN D CA 1
ATOM 7925 C C . GLN A 1 506 ? 139.288 174.731 116.178 1.00 78.11 518 GLN D C 1
ATOM 7926 O O . GLN A 1 506 ? 139.163 173.510 116.274 1.00 78.11 518 GLN D O 1
ATOM 7940 N N . ARG A 1 507 ? 139.252 175.524 117.257 1.00 70.39 519 ARG D N 1
ATOM 7941 C CA . ARG A 1 507 ? 139.093 175.063 118.656 1.00 70.39 519 ARG D CA 1
ATOM 7942 C C . ARG A 1 507 ? 137.857 175.691 119.299 1.00 70.39 519 ARG D C 1
ATOM 7943 O O . ARG A 1 507 ? 137.743 176.914 119.295 1.00 70.39 519 ARG D O 1
ATOM 7964 N N . CYS A 1 508 ? 136.940 174.902 119.850 1.00 66.91 520 CYS D N 1
ATOM 7965 C CA . CYS A 1 508 ? 135.656 175.398 120.378 1.00 66.91 520 CYS D CA 1
ATOM 7966 C C . CYS A 1 508 ? 135.687 175.563 121.901 1.00 66.91 520 CYS D C 1
ATOM 7967 O O . CYS A 1 508 ? 136.100 174.661 122.618 1.00 66.91 520 CYS D O 1
ATOM 7975 N N . GLU A 1 509 ? 135.261 176.719 122.413 1.00 57.89 521 GLU D N 1
ATOM 7976 C CA . GLU A 1 509 ? 135.640 177.167 123.760 1.00 57.89 521 GLU D CA 1
ATOM 7977 C C . GLU A 1 509 ? 134.507 177.698 124.641 1.00 57.89 521 GLU D C 1
ATOM 7978 O O . GLU A 1 509 ? 134.618 177.609 125.858 1.00 57.89 521 GLU D O 1
ATOM 7990 N N . ILE A 1 510 ? 133.405 178.186 124.067 1.00 48.98 522 ILE D N 1
ATOM 7991 C CA . ILE A 1 510 ? 132.152 178.454 124.773 1.00 48.98 522 ILE D CA 1
ATOM 7992 C C . ILE A 1 510 ? 131.003 177.934 123.927 1.00 48.98 522 ILE D C 1
ATOM 7993 O O . ILE A 1 510 ? 130.952 178.211 122.733 1.00 48.98 522 ILE D O 1
ATOM 8009 N N . PHE A 1 511 ? 130.041 177.261 124.534 1.00 47.83 523 PHE D N 1
ATOM 8010 C CA . PHE A 1 511 ? 128.756 176.969 123.906 1.00 47.83 523 PHE D CA 1
ATOM 8011 C C . PHE A 1 511 ? 127.588 177.416 124.787 1.00 47.83 523 PHE D C 1
ATOM 8012 O O . PHE A 1 511 ? 127.693 177.417 126.010 1.00 47.83 523 PHE D O 1
ATOM 8029 N N . GLU A 1 512 ? 126.457 177.727 124.161 1.00 51.63 524 GLU D N 1
ATOM 8030 C CA . GLU A 1 512 ? 125.148 177.802 124.812 1.00 51.63 524 GLU D CA 1
ATOM 8031 C C . GLU A 1 512 ? 124.090 177.076 123.976 1.00 51.63 524 GLU D C 1
ATOM 8032 O O . GLU A 1 512 ? 124.016 177.257 122.763 1.00 51.63 524 GLU D O 1
ATOM 8044 N N . LEU A 1 513 ? 123.256 176.258 124.606 1.00 49.94 525 LEU D N 1
ATOM 8045 C CA . LEU A 1 513 ? 122.094 175.632 123.978 1.00 49.94 525 LEU D CA 1
ATOM 8046 C C . LEU A 1 513 ? 120.895 176.591 123.954 1.00 49.94 525 LEU D C 1
ATOM 8047 O O . LEU A 1 513 ? 120.449 177.052 125.000 1.00 49.94 525 LEU D O 1
ATOM 8063 N N . LYS A 1 514 ? 120.345 176.860 122.764 1.00 52.67 526 LYS D N 1
ATOM 8064 C CA . LYS A 1 514 ? 119.192 177.762 122.552 1.00 52.67 526 LYS D CA 1
ATOM 8065 C C . LYS A 1 514 ? 117.926 177.391 123.331 1.00 52.67 526 LYS D C 1
ATOM 8066 O O . LYS A 1 514 ? 117.301 178.259 123.931 1.00 52.67 526 LYS D O 1
ATOM 8085 N N . GLY A 1 515 ? 117.544 176.115 123.318 1.00 47.94 527 GLY D N 1
ATOM 8086 C CA . GLY A 1 515 ? 116.277 175.604 123.851 1.00 47.94 527 GLY D CA 1
ATOM 8087 C C . GLY A 1 515 ? 116.187 175.469 125.373 1.00 47.94 527 GLY D C 1
ATOM 8088 O O . GLY A 1 515 ? 115.370 174.691 125.861 1.00 47.94 527 GLY D O 1
ATOM 8092 N N . HIS A 1 516 ? 117.038 176.164 126.127 1.00 47.83 528 HIS D N 1
ATOM 8093 C CA . HIS A 1 516 ? 117.189 176.021 127.574 1.00 47.83 528 HIS D CA 1
ATOM 8094 C C . HIS A 1 516 ? 117.550 177.368 128.219 1.00 47.83 528 HIS D C 1
ATOM 8095 O O . HIS A 1 516 ? 118.350 178.102 127.639 1.00 47.83 528 HIS D O 1
ATOM 8109 N N . PRO A 1 517 ? 116.991 177.741 129.385 1.00 47.83 529 PRO D N 1
ATOM 8110 C CA . PRO A 1 517 ? 117.238 179.051 129.988 1.00 47.83 529 PRO D CA 1
ATOM 8111 C C . PRO A 1 517 ? 118.706 179.300 130.351 1.00 47.83 529 PRO D C 1
ATOM 8112 O O . PRO A 1 517 ? 119.165 180.440 130.287 1.00 47.83 529 PRO D O 1
ATOM 8123 N N . TYR A 1 518 ? 119.448 178.251 130.714 1.00 47.83 530 TYR D N 1
ATOM 8124 C CA . TYR A 1 518 ? 120.884 178.321 130.952 1.00 47.83 530 TYR D CA 1
ATOM 8125 C C . TYR A 1 518 ? 121.514 176.926 130.851 1.00 47.83 530 TYR D C 1
ATOM 8126 O O . TYR A 1 518 ? 121.582 176.205 131.836 1.00 47.83 530 TYR D O 1
ATOM 8144 N N . TYR A 1 519 ? 121.979 176.517 129.676 1.00 47.83 531 TYR D N 1
ATOM 8145 C CA . TYR A 1 519 ? 122.720 175.265 129.489 1.00 47.83 531 TYR D CA 1
ATOM 8146 C C . TYR A 1 519 ? 123.938 175.569 128.638 1.00 47.83 531 TYR D C 1
ATOM 8147 O O . TYR A 1 519 ? 123.840 175.782 127.430 1.00 47.83 531 TYR D O 1
ATOM 8165 N N . VAL A 1 520 ? 125.069 175.697 129.323 1.00 47.83 532 VAL D N 1
ATOM 8166 C CA . VAL A 1 520 ? 126.270 176.384 128.860 1.00 47.83 532 VAL D CA 1
ATOM 8167 C C . VAL A 1 520 ? 127.481 175.528 129.178 1.00 47.83 532 VAL D C 1
ATOM 8168 O O . VAL A 1 520 ? 127.468 174.740 130.120 1.00 47.83 532 VAL D O 1
ATOM 8181 N N . GLY A 1 521 ? 128.572 175.708 128.454 1.00 47.83 533 GLY D N 1
ATOM 8182 C CA . GLY A 1 521 ? 129.853 175.193 128.898 1.00 47.83 533 GLY D CA 1
ATOM 8183 C C . GLY A 1 521 ? 131.046 175.903 128.297 1.00 47.83 533 GLY D C 1
ATOM 8184 O O . GLY A 1 521 ? 130.948 176.566 127.270 1.00 47.83 533 GLY D O 1
ATOM 8188 N N . THR A 1 522 ? 132.175 175.754 128.975 1.00 47.83 534 THR D N 1
ATOM 8189 C CA . THR A 1 522 ? 133.437 176.430 128.688 1.00 47.83 534 THR D CA 1
ATOM 8190 C C . THR A 1 522 ? 134.558 175.412 128.601 1.00 47.83 534 THR D C 1
ATOM 8191 O O . THR A 1 522 ? 134.637 174.497 129.415 1.00 47.83 534 THR D O 1
ATOM 8202 N N . GLN A 1 523 ? 135.445 175.543 127.623 1.00 49.87 535 GLN D N 1
ATOM 8203 C CA . GLN A 1 523 ? 136.626 174.688 127.545 1.00 49.87 535 GLN D CA 1
ATOM 8204 C C . GLN A 1 523 ? 137.738 175.179 128.488 1.00 49.87 535 GLN D C 1
ATOM 8205 O O . GLN A 1 523 ? 138.530 174.384 128.985 1.00 49.87 535 GLN D O 1
ATOM 8219 N N . TYR A 1 524 ? 137.764 176.475 128.799 1.00 47.83 536 TYR D N 1
ATOM 8220 C CA . TYR A 1 524 ? 138.562 177.041 129.877 1.00 47.83 536 TYR D CA 1
ATOM 8221 C C . TYR A 1 524 ? 137.945 176.753 131.238 1.00 47.83 536 TYR D C 1
ATOM 8222 O O . TYR A 1 524 ? 136.741 176.553 131.358 1.00 47.83 536 TYR D O 1
ATOM 8240 N N . HIS A 1 525 ? 138.791 176.788 132.260 1.00 47.83 537 HIS D N 1
ATOM 8241 C CA . HIS A 1 525 ? 138.454 176.780 133.675 1.00 47.83 537 HIS D CA 1
ATOM 8242 C C . HIS A 1 525 ? 138.154 178.206 134.142 1.00 47.83 537 HIS D C 1
ATOM 8243 O O . HIS A 1 525 ? 139.088 178.983 134.341 1.00 47.83 537 HIS D O 1
ATOM 8257 N N . PRO A 1 526 ? 136.883 178.613 134.284 1.00 47.83 538 PRO D N 1
ATOM 8258 C CA . PRO A 1 526 ? 136.544 179.973 134.653 1.00 47.83 538 PRO D CA 1
ATOM 8259 C C . PRO A 1 526 ? 136.771 180.228 136.143 1.00 47.83 538 PRO D C 1
ATOM 8260 O O . PRO A 1 526 ? 136.774 181.376 136.562 1.00 47.83 538 PRO D O 1
ATOM 8271 N N . GLU A 1 527 ? 136.936 179.193 136.968 1.00 47.83 539 GLU D N 1
ATOM 8272 C CA . GLU A 1 527 ? 137.191 179.347 138.392 1.00 47.83 539 GLU D CA 1
ATOM 8273 C C . GLU A 1 527 ? 138.462 180.125 138.652 1.00 47.83 539 GLU D C 1
ATOM 8274 O O . GLU A 1 527 ? 138.502 180.954 139.551 1.00 47.83 539 GLU D O 1
ATOM 8286 N N . TYR A 1 528 ? 139.516 179.850 137.889 1.00 47.83 540 TYR D N 1
ATOM 8287 C CA . TYR A 1 528 ? 140.854 180.346 138.181 1.00 47.83 540 TYR D CA 1
ATOM 8288 C C . TYR A 1 528 ? 140.985 181.855 138.034 1.00 47.83 540 TYR D C 1
ATOM 8289 O O . TYR A 1 528 ? 141.864 182.448 138.639 1.00 47.83 540 TYR D O 1
ATOM 8307 N N . THR A 1 529 ? 140.088 182.489 137.289 1.00 47.83 541 THR D N 1
ATOM 8308 C CA . THR A 1 529 ? 140.022 183.941 137.123 1.00 47.83 541 THR D CA 1
ATOM 8309 C C . THR A 1 529 ? 139.064 184.635 138.101 1.00 47.83 541 THR D C 1
ATOM 8310 O O . THR A 1 529 ? 139.100 185.856 138.184 1.00 47.83 541 THR D O 1
ATOM 8321 N N . SER A 1 530 ? 138.262 183.914 138.895 1.00 48.55 542 SER D N 1
ATOM 8322 C CA . SER A 1 530 ? 137.300 184.501 139.848 1.00 48.55 542 SER D CA 1
ATOM 8323 C C . SER A 1 530 ? 137.949 185.311 140.983 1.00 48.55 542 SER D C 1
ATOM 8324 O O . SER A 1 530 ? 138.955 184.902 141.556 1.00 48.55 542 SER D O 1
ATOM 8332 N N . LYS A 1 531 ? 137.365 186.466 141.326 1.00 51.35 543 LYS D N 1
ATOM 8333 C CA . LYS A 1 531 ? 137.783 187.335 142.440 1.00 51.35 543 LYS D CA 1
ATOM 8334 C C . LYS A 1 531 ? 136.627 187.556 143.411 1.00 51.35 543 LYS D C 1
ATOM 8335 O O . LYS A 1 531 ? 135.472 187.555 143.013 1.00 51.35 543 LYS D O 1
ATOM 8354 N N . VAL A 1 532 ? 136.929 187.795 144.683 1.00 51.15 544 VAL D N 1
ATOM 8355 C CA . VAL A 1 532 ? 135.930 187.834 145.770 1.00 51.15 544 VAL D CA 1
ATOM 8356 C C . VAL A 1 532 ? 134.821 188.866 145.532 1.00 51.15 544 VAL D C 1
ATOM 8357 O O . VAL A 1 532 ? 133.651 188.606 145.803 1.00 51.15 544 VAL D O 1
ATOM 8370 N N . LEU A 1 533 ? 135.192 190.029 144.998 1.00 59.15 545 LEU D N 1
ATOM 8371 C CA . LEU A 1 533 ? 134.311 191.161 144.734 1.00 59.15 545 LEU D CA 1
ATOM 8372 C C . LEU A 1 533 ? 133.725 191.148 143.306 1.00 59.15 545 LEU D C 1
ATOM 8373 O O . LEU A 1 533 ? 132.751 191.847 143.033 1.00 59.15 545 LEU D O 1
ATOM 8389 N N . GLU A 1 534 ? 134.274 190.337 142.398 1.00 56.83 546 GLU D N 1
ATOM 8390 C CA . GLU A 1 534 ? 133.866 190.198 140.993 1.00 56.83 546 GLU D CA 1
ATOM 8391 C C . GLU A 1 534 ? 133.940 188.722 140.555 1.00 56.83 546 GLU D C 1
ATOM 8392 O O . GLU A 1 534 ? 135.018 188.240 140.202 1.00 56.83 546 GLU D O 1
ATOM 8404 N N . PRO A 1 535 ? 132.824 187.974 140.584 1.00 50.58 547 PRO D N 1
ATOM 8405 C CA . PRO A 1 535 ? 132.814 186.558 140.247 1.00 50.58 547 PRO D CA 1
ATOM 8406 C C . PRO A 1 535 ? 133.148 186.295 138.781 1.00 50.58 547 PRO D C 1
ATOM 8407 O O . PRO A 1 535 ? 132.992 187.155 137.921 1.00 50.58 547 PRO D O 1
ATOM 8418 N N . SER A 1 536 ? 133.505 185.052 138.498 1.00 49.14 548 SER D N 1
ATOM 8419 C CA . SER A 1 536 ? 133.646 184.555 137.138 1.00 49.14 548 SER D CA 1
ATOM 8420 C C . SER A 1 536 ? 132.292 184.511 136.447 1.00 49.14 548 SER D C 1
ATOM 8421 O O . SER A 1 536 ? 131.335 183.965 136.993 1.00 49.14 548 SER D O 1
ATOM 8429 N N . ARG A 1 537 ? 132.179 185.069 135.243 1.00 48.49 549 ARG D N 1
ATOM 8430 C CA . ARG A 1 537 ? 130.873 185.265 134.587 1.00 48.49 549 ARG D CA 1
ATOM 8431 C C . ARG A 1 537 ? 130.068 183.979 134.337 1.00 48.49 549 ARG D C 1
ATOM 8432 O O . ARG A 1 537 ? 128.892 183.991 134.665 1.00 48.49 549 ARG D O 1
ATOM 8453 N N . PRO A 1 538 ? 130.623 182.843 133.887 1.00 47.83 550 PRO D N 1
ATOM 8454 C CA . PRO A 1 538 ? 129.863 181.601 133.758 1.00 47.83 550 PRO D CA 1
ATOM 8455 C C . PRO A 1 538 ? 129.234 181.096 135.068 1.00 47.83 550 PRO D C 1
ATOM 8456 O O . PRO A 1 538 ? 128.104 180.611 135.054 1.00 47.83 550 PRO D O 1
ATOM 8467 N N . PHE A 1 539 ? 129.934 181.246 136.196 1.00 47.83 551 PHE D N 1
ATOM 8468 C CA . PHE A 1 539 ? 129.473 180.894 137.540 1.00 47.83 551 PHE D CA 1
ATOM 8469 C C . PHE A 1 539 ? 128.476 181.917 138.082 1.00 47.83 551 PHE D C 1
ATOM 8470 O O . PHE A 1 539 ? 127.526 181.535 138.749 1.00 47.83 551 PHE D O 1
ATOM 8487 N N . TRP A 1 540 ? 128.638 183.205 137.785 1.00 48.41 552 TRP D N 1
ATOM 8488 C CA . TRP A 1 540 ? 127.632 184.220 138.116 1.00 48.41 552 TRP D CA 1
ATOM 8489 C C . TRP A 1 540 ? 126.334 183.945 137.368 1.00 48.41 552 TRP D C 1
ATOM 8490 O O . TRP A 1 540 ? 125.281 183.885 137.990 1.00 48.41 552 TRP D O 1
ATOM 8511 N N . GLY A 1 541 ? 126.419 183.637 136.074 1.00 47.83 553 GLY D N 1
ATOM 8512 C CA . GLY A 1 541 ? 125.304 183.157 135.275 1.00 47.83 553 GLY D CA 1
ATOM 8513 C C . GLY A 1 541 ? 124.621 181.926 135.837 1.00 47.83 553 GLY D C 1
ATOM 8514 O O . GLY A 1 541 ? 123.409 181.935 136.000 1.00 47.83 553 GLY D O 1
ATOM 8518 N N . LEU A 1 542 ? 125.371 180.890 136.213 1.00 47.83 554 LEU D N 1
ATOM 8519 C CA . LEU A 1 542 ? 124.795 179.679 136.801 1.00 47.83 554 LEU D CA 1
ATOM 8520 C C . LEU A 1 542 ? 124.012 179.984 138.075 1.00 47.83 554 LEU D C 1
ATOM 8521 O O . LEU A 1 542 ? 122.851 179.611 138.185 1.00 47.83 554 LEU D O 1
ATOM 8537 N N . VAL A 1 543 ? 124.609 180.660 139.053 1.00 47.83 555 VAL D N 1
ATOM 8538 C CA . VAL A 1 543 ? 123.922 180.924 140.321 1.00 47.83 555 VAL D CA 1
ATOM 8539 C C . VAL A 1 543 ? 122.759 181.896 140.125 1.00 47.83 555 VAL D C 1
ATOM 8540 O O . VAL A 1 543 ? 121.706 181.706 140.723 1.00 47.83 555 VAL D O 1
ATOM 8553 N N . ALA A 1 544 ? 122.873 182.894 139.252 1.00 47.83 556 ALA D N 1
ATOM 8554 C CA . ALA A 1 544 ? 121.781 183.816 138.966 1.00 47.83 556 ALA D CA 1
ATOM 8555 C C . ALA A 1 544 ? 120.602 183.107 138.287 1.00 47.83 556 ALA D C 1
ATOM 8556 O O . ALA A 1 544 ? 119.460 183.291 138.697 1.00 47.83 556 ALA D O 1
ATOM 8563 N N . ALA A 1 545 ? 120.854 182.235 137.312 1.00 47.83 557 ALA D N 1
ATOM 8564 C CA . ALA A 1 545 ? 119.834 181.396 136.700 1.00 47.83 557 ALA D CA 1
ATOM 8565 C C . ALA A 1 545 ? 119.162 180.471 137.722 1.00 47.83 557 ALA D C 1
ATOM 8566 O O . ALA A 1 545 ? 117.937 180.423 137.798 1.00 47.83 557 ALA D O 1
ATOM 8573 N N . ALA A 1 546 ? 119.933 179.796 138.570 1.00 47.83 558 ALA D N 1
ATOM 8574 C CA . ALA A 1 546 ? 119.413 178.930 139.618 1.00 47.83 558 ALA D CA 1
ATOM 8575 C C . ALA A 1 546 ? 118.557 179.692 140.644 1.00 47.83 558 ALA D C 1
ATOM 8576 O O . ALA A 1 546 ? 117.565 179.178 141.149 1.00 47.83 558 ALA D O 1
ATOM 8583 N N . SER A 1 547 ? 118.899 180.948 140.923 1.00 47.83 559 SER D N 1
ATOM 8584 C CA . SER A 1 547 ? 118.134 181.848 141.786 1.00 47.83 559 SER D CA 1
ATOM 8585 C C . SER A 1 547 ? 116.863 182.397 141.118 1.00 47.83 559 SER D C 1
ATOM 8586 O O . SER A 1 547 ? 116.038 183.009 141.788 1.00 47.83 559 SER D O 1
ATOM 8594 N N . GLY A 1 548 ? 116.701 182.231 139.802 1.00 53.21 560 GLY D N 1
ATOM 8595 C CA . GLY A 1 548 ? 115.629 182.847 139.013 1.00 53.21 560 GLY D CA 1
ATOM 8596 C C . GLY A 1 548 ? 115.839 184.334 138.698 1.00 53.21 560 GLY D C 1
ATOM 8597 O O . GLY A 1 548 ? 114.926 185.002 138.216 1.00 53.21 560 GLY D O 1
ATOM 8601 N N . THR A 1 549 ? 117.029 184.861 138.995 1.00 57.29 561 THR D N 1
ATOM 8602 C CA . THR A 1 549 ? 117.387 186.290 138.950 1.00 57.29 561 THR D CA 1
ATOM 8603 C C . THR A 1 549 ? 118.306 186.632 137.777 1.00 57.29 561 THR D C 1
ATOM 8604 O O . THR A 1 549 ? 118.978 187.662 137.806 1.00 57.29 561 THR D O 1
ATOM 8615 N N . LEU A 1 550 ? 118.395 185.781 136.750 1.00 56.54 562 LEU D N 1
ATOM 8616 C CA . LEU A 1 550 ? 119.364 185.931 135.661 1.00 56.54 562 LEU D CA 1
ATOM 8617 C C . LEU A 1 550 ? 119.205 187.240 134.894 1.00 56.54 562 LEU D C 1
ATOM 8618 O O . LEU A 1 550 ? 120.185 187.939 134.682 1.00 56.54 562 LEU D O 1
ATOM 8634 N N . GLY A 1 551 ? 117.984 187.607 134.528 1.00 67.77 563 GLY D N 1
ATOM 8635 C CA . GLY A 1 551 ? 117.703 188.875 133.867 1.00 67.77 563 GLY D CA 1
ATOM 8636 C C . GLY A 1 551 ? 118.160 190.084 134.678 1.00 67.77 563 GLY D C 1
ATOM 8637 O O . GLY A 1 551 ? 118.796 190.980 134.139 1.00 67.77 563 GLY D O 1
ATOM 8641 N N . GLU A 1 552 ? 117.935 190.090 135.989 1.00 68.42 564 GLU D N 1
ATOM 8642 C CA . GLU A 1 552 ? 118.369 191.180 136.870 1.00 68.42 564 GLU D CA 1
ATOM 8643 C C . GLU A 1 552 ? 119.903 191.284 136.939 1.00 68.42 564 GLU D C 1
ATOM 86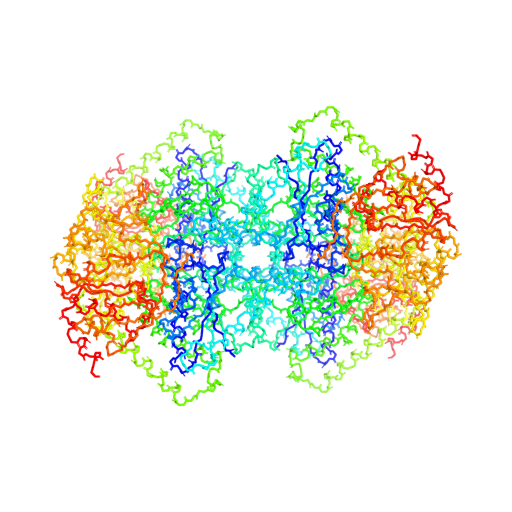44 O O . GLU A 1 552 ? 120.451 192.382 136.906 1.00 68.42 564 GLU D O 1
ATOM 8656 N N . VAL A 1 553 ? 120.616 190.155 136.976 1.00 69.72 565 VAL D N 1
ATOM 8657 C CA . VAL A 1 553 ? 122.087 190.115 136.954 1.00 69.72 565 VAL D CA 1
ATOM 8658 C C . VAL A 1 553 ? 122.652 190.518 135.590 1.00 69.72 565 VAL D C 1
ATOM 8659 O O . VAL A 1 553 ? 123.608 191.286 135.528 1.00 69.72 565 VAL D O 1
ATOM 8672 N N . ILE A 1 554 ? 122.056 190.066 134.488 1.00 75.75 566 ILE D N 1
ATOM 8673 C CA . ILE A 1 554 ? 122.462 190.469 133.138 1.00 75.75 566 ILE D CA 1
ATOM 8674 C C . ILE A 1 554 ? 122.215 191.972 132.938 1.00 75.75 566 ILE D C 1
ATOM 8675 O O . ILE A 1 554 ? 123.032 192.656 132.323 1.00 75.75 566 ILE D O 1
ATOM 8691 N N . LYS A 1 555 ? 121.147 192.521 133.517 1.00 74.08 567 LYS D N 1
ATOM 8692 C CA . LYS A 1 555 ? 120.842 193.959 133.499 1.00 74.08 567 LYS D CA 1
ATOM 8693 C C . LYS A 1 555 ? 121.862 194.791 134.280 1.00 74.08 567 LYS D C 1
ATOM 8694 O O . LYS A 1 555 ? 122.243 195.858 133.820 1.00 74.08 567 LYS D O 1
ATOM 8713 N N . ASP A 1 556 ? 122.341 194.308 135.425 1.00 82.75 568 ASP D N 1
ATOM 8714 C CA . ASP A 1 556 ? 123.369 194.992 136.230 1.00 82.75 568 ASP D CA 1
ATOM 8715 C C . ASP A 1 556 ? 124.722 195.045 135.499 1.00 82.75 568 ASP D C 1
ATOM 8716 O O . ASP A 1 556 ? 125.426 196.051 135.536 1.00 82.75 568 ASP D O 1
ATOM 8725 N N . ILE A 1 557 ? 125.085 193.979 134.786 1.00 30.00 569 ILE D N 1
ATOM 8726 C CA . ILE A 1 557 ? 126.349 193.889 134.044 1.00 30.00 569 ILE D CA 1
ATOM 8727 C C . ILE A 1 557 ? 126.379 194.857 132.851 1.00 30.00 569 ILE D C 1
ATOM 8728 O O . ILE A 1 557 ? 127.367 195.554 132.635 1.00 30.00 569 ILE D O 1
ATOM 8744 N N . ASN A 1 558 ? 125.306 194.912 132.060 1.00 30.00 570 ASN D N 1
ATOM 8745 C CA . ASN A 1 558 ? 125.239 195.675 130.804 1.00 30.00 570 ASN D CA 1
ATOM 8746 C C . ASN A 1 558 ? 124.888 197.170 130.969 1.00 30.00 570 ASN D C 1
ATOM 8747 O O . ASN A 1 558 ? 124.837 197.916 129.992 1.00 30.00 570 ASN D O 1
ATOM 8758 N N . LEU A 1 559 ? 124.640 197.630 132.190 1.00 30.00 571 LEU D N 1
ATOM 8759 C CA . LEU A 1 559 ? 124.229 198.999 132.500 1.00 30.00 571 LEU D CA 1
ATOM 8760 C C . LEU A 1 559 ? 125.295 200.033 132.101 1.00 30.00 571 LEU D C 1
ATOM 8761 O O . LEU A 1 559 ? 126.379 200.099 132.680 1.00 30.00 571 LEU D O 1
ATOM 8777 N N . MET B 1 1 ? 173.971 195.958 185.749 1.00 37.34 1 MET A N 1
ATOM 8778 C CA . MET B 1 1 ? 175.030 194.943 185.644 1.00 37.34 1 MET A CA 1
ATOM 8779 C C . MET B 1 1 ? 175.174 194.483 184.199 1.00 37.34 1 MET A C 1
ATOM 8780 O O . MET B 1 1 ? 174.186 194.132 183.575 1.00 37.34 1 MET A O 1
ATOM 8796 N N . LYS B 1 2 ? 176.380 194.471 183.641 1.00 37.34 2 LYS A N 1
ATOM 8797 C CA . LYS B 1 2 ? 176.703 193.816 182.364 1.00 37.34 2 LYS A CA 1
ATOM 8798 C C . LYS B 1 2 ? 177.116 192.368 182.625 1.00 37.34 2 LYS A C 1
ATOM 8799 O O . LYS B 1 2 ? 177.716 192.089 183.651 1.00 37.34 2 LYS A O 1
ATOM 8818 N N . TYR B 1 3 ? 176.849 191.463 181.704 1.00 37.34 3 TYR A N 1
ATOM 8819 C CA . TYR B 1 3 ? 177.167 190.048 181.773 1.00 37.34 3 TYR A CA 1
ATOM 8820 C C . TYR B 1 3 ? 177.961 189.630 180.546 1.00 37.34 3 TYR A C 1
ATOM 8821 O O . TYR B 1 3 ? 177.486 189.752 179.425 1.00 37.34 3 TYR A O 1
ATOM 8839 N N . VAL B 1 4 ? 179.128 189.028 180.751 1.00 37.34 4 VAL A N 1
ATOM 8840 C CA . VAL B 1 4 ? 179.854 188.294 179.704 1.00 37.34 4 VAL A CA 1
ATOM 8841 C C . VAL B 1 4 ? 179.739 186.821 180.041 1.00 37.34 4 VAL A C 1
ATOM 8842 O O . VAL B 1 4 ? 180.309 186.386 181.020 1.00 37.34 4 VAL A O 1
ATOM 8855 N N . VAL B 1 5 ? 179.036 186.026 179.252 1.00 37.34 5 VAL A N 1
ATOM 8856 C CA . VAL B 1 5 ? 179.027 184.573 179.395 1.00 37.34 5 VAL A CA 1
ATOM 8857 C C . VAL B 1 5 ? 180.164 183.994 178.573 1.00 37.34 5 VAL A C 1
ATOM 8858 O O . VAL B 1 5 ? 180.247 184.245 177.385 1.00 37.34 5 VAL A O 1
ATOM 8871 N N . VAL B 1 6 ? 181.031 183.195 179.166 1.00 37.34 6 VAL A N 1
ATOM 8872 C CA . VAL B 1 6 ? 182.071 182.430 178.474 1.00 37.34 6 VAL A CA 1
ATOM 8873 C C . VAL B 1 6 ? 181.678 180.971 178.504 1.00 37.34 6 VAL A C 1
ATOM 8874 O O . VAL B 1 6 ? 181.400 180.432 179.567 1.00 37.34 6 VAL A O 1
ATOM 8887 N N . SER B 1 7 ? 181.608 180.319 177.355 1.00 37.34 7 SER A N 1
ATOM 8888 C CA . SER B 1 7 ? 180.889 179.061 177.219 1.00 37.34 7 SER A CA 1
ATOM 8889 C C . SER B 1 7 ? 181.570 178.033 176.336 1.00 37.34 7 SER A C 1
ATOM 8890 O O . SER B 1 7 ? 182.342 178.364 175.447 1.00 37.34 7 SER A O 1
ATOM 8898 N N . GLY B 1 8 ? 181.165 176.792 176.567 1.00 37.34 8 GLY A N 1
ATOM 8899 C CA . GLY B 1 8 ? 181.138 175.712 175.599 1.00 37.34 8 GLY A CA 1
ATOM 8900 C C . GLY B 1 8 ? 182.427 175.304 174.941 1.00 37.34 8 GLY A C 1
ATOM 8901 O O . GLY B 1 8 ? 183.478 175.313 175.563 1.00 37.34 8 GLY A O 1
ATOM 8905 N N . GLY B 1 9 ? 182.280 174.843 173.706 1.00 37.34 9 GLY A N 1
ATOM 8906 C CA . GLY B 1 9 ? 183.286 174.148 172.922 1.00 37.34 9 GLY A CA 1
ATOM 8907 C C . GLY B 1 9 ? 183.060 172.646 172.886 1.00 37.34 9 GLY A C 1
ATOM 8908 O O . GLY B 1 9 ? 182.356 172.084 173.716 1.00 37.34 9 GLY A O 1
ATOM 8912 N N . VAL B 1 10 ? 183.694 171.972 171.933 1.00 37.34 10 VAL A N 1
ATOM 8913 C CA . VAL B 1 10 ? 183.630 170.506 171.767 1.00 37.34 10 VAL A CA 1
ATOM 8914 C C . VAL B 1 10 ? 184.294 169.703 172.890 1.00 37.34 10 VAL A C 1
ATOM 8915 O O . VAL B 1 10 ? 184.003 168.525 173.047 1.00 37.34 10 VAL A O 1
ATOM 8928 N N . ILE B 1 11 ? 185.162 170.332 173.678 1.00 37.34 11 ILE A N 1
ATOM 8929 C CA . ILE B 1 11 ? 185.865 169.767 174.833 1.00 37.34 11 ILE A CA 1
ATOM 8930 C C . ILE B 1 11 ? 185.816 170.737 176.016 1.00 37.34 11 ILE A C 1
ATOM 8931 O O . ILE B 1 11 ? 185.808 171.945 175.836 1.00 37.34 11 ILE A O 1
ATOM 8947 N N . SER B 1 12 ? 185.857 170.213 177.230 1.00 42.75 12 SER A N 1
ATOM 8948 C CA . SER B 1 12 ? 186.368 170.922 178.407 1.00 42.75 12 SER A CA 1
ATOM 8949 C C . SER B 1 12 ? 187.902 170.824 178.461 1.00 42.75 12 SER A C 1
ATOM 8950 O O . SER B 1 12 ? 188.520 170.124 177.664 1.00 42.75 12 SER A O 1
ATOM 8958 N N . GLY B 1 13 ? 188.557 171.525 179.369 1.00 39.27 13 GLY A N 1
ATOM 8959 C CA . GLY B 1 13 ? 190.017 171.535 179.484 1.00 39.27 13 GLY A CA 1
ATOM 8960 C C . GLY B 1 13 ? 190.730 172.326 178.390 1.00 39.27 13 GLY A C 1
ATOM 8961 O O . GLY B 1 13 ? 191.819 171.949 177.973 1.00 39.27 13 GLY A O 1
ATOM 8965 N N . ILE B 1 14 ? 190.096 173.380 177.887 1.00 37.42 14 ILE A N 1
ATOM 8966 C CA . ILE B 1 14 ? 190.490 174.071 176.656 1.00 37.42 14 ILE A CA 1
ATOM 8967 C C . ILE B 1 14 ? 191.021 175.485 176.894 1.00 37.42 14 ILE A C 1
ATOM 8968 O O . ILE B 1 14 ? 191.960 175.907 176.235 1.00 37.42 14 ILE A O 1
ATOM 8984 N N . GLY B 1 15 ? 190.422 176.227 177.811 1.00 37.34 15 GLY A N 1
ATOM 8985 C CA . GLY B 1 15 ? 190.725 177.621 178.077 1.00 37.34 15 GLY A CA 1
ATOM 8986 C C . GLY B 1 15 ? 189.552 178.492 178.495 1.00 37.34 15 GLY A C 1
ATOM 8987 O O . GLY B 1 15 ? 189.737 179.699 178.503 1.00 37.34 15 GLY A O 1
ATOM 8991 N N . LYS B 1 16 ? 188.347 177.993 178.804 1.00 37.34 16 LYS A N 1
ATOM 8992 C CA . LYS B 1 16 ? 187.255 178.900 179.200 1.00 37.34 16 LYS A CA 1
ATOM 8993 C C . LYS B 1 16 ? 187.647 179.707 180.431 1.00 37.34 16 LYS A C 1
ATOM 8994 O O . LYS B 1 16 ? 187.437 180.905 180.434 1.00 37.34 16 LYS A O 1
ATOM 9013 N N . GLY B 1 17 ? 188.234 179.087 181.443 1.00 37.34 17 GLY A N 1
ATOM 9014 C CA . GLY B 1 17 ? 188.707 179.730 182.642 1.00 37.34 17 GLY A CA 1
ATOM 9015 C C . GLY B 1 17 ? 189.830 180.715 182.394 1.00 37.34 17 GLY A C 1
ATOM 9016 O O . GLY B 1 17 ? 189.746 181.854 182.843 1.00 37.34 17 GLY A O 1
ATOM 9020 N N . VAL B 1 18 ? 190.860 180.363 181.631 1.00 37.34 18 VAL A N 1
ATOM 9021 C CA . VAL B 1 18 ? 191.917 181.328 181.302 1.00 37.34 18 VAL A CA 1
ATOM 9022 C C . VAL B 1 18 ? 191.378 182.481 180.465 1.00 37.34 18 VAL A C 1
ATOM 9023 O O . VAL B 1 18 ? 191.738 183.624 180.714 1.00 37.34 18 VAL A O 1
ATOM 9036 N N . LEU B 1 19 ? 190.491 182.233 179.510 1.00 37.34 19 LEU A N 1
ATOM 9037 C CA . LEU B 1 19 ? 189.923 183.262 178.662 1.00 37.34 19 LEU A CA 1
ATOM 9038 C C . LEU B 1 19 ? 188.932 184.151 179.407 1.00 37.34 19 LEU A C 1
ATOM 9039 O O . LEU B 1 19 ? 188.964 185.360 179.229 1.00 37.34 19 LEU A O 1
ATOM 9055 N N . ALA B 1 20 ? 188.098 183.594 180.279 1.00 37.34 20 ALA A N 1
ATOM 9056 C CA . ALA B 1 20 ? 187.241 184.330 181.197 1.00 37.34 20 ALA A CA 1
ATOM 9057 C C . ALA B 1 20 ? 188.061 185.220 182.119 1.00 37.34 20 ALA A C 1
ATOM 9058 O O . ALA B 1 20 ? 187.817 186.418 182.193 1.00 37.34 20 ALA A O 1
ATOM 9065 N N . SER B 1 21 ? 189.091 184.668 182.755 1.00 37.34 21 SER A N 1
ATOM 9066 C CA . SER B 1 21 ? 189.996 185.390 183.646 1.00 37.34 21 SER A CA 1
ATOM 9067 C C . SER B 1 21 ? 190.732 186.505 182.931 1.00 37.34 21 SER A C 1
ATOM 9068 O O . SER B 1 21 ? 190.777 187.623 183.421 1.00 37.34 21 SER A O 1
ATOM 9076 N N . SER B 1 22 ? 191.243 186.236 181.734 1.00 37.34 22 SER A N 1
ATOM 9077 C CA . SER B 1 22 ? 191.845 187.236 180.865 1.00 37.34 22 SER A CA 1
ATOM 9078 C C . SER B 1 22 ? 190.865 188.320 180.441 1.00 37.34 22 SER A C 1
ATOM 9079 O O . SER B 1 22 ? 191.199 189.486 180.518 1.00 37.34 22 SER A O 1
ATOM 9087 N N . THR B 1 23 ? 189.645 187.976 180.036 1.00 37.34 23 THR A N 1
ATOM 9088 C CA . THR B 1 23 ? 188.618 188.941 179.624 1.00 37.34 23 THR A CA 1
ATOM 9089 C C . THR B 1 23 ? 188.252 189.848 180.773 1.00 37.34 23 THR A C 1
ATOM 9090 O O . THR B 1 23 ? 188.248 191.060 180.629 1.00 37.34 23 THR A O 1
ATOM 9101 N N . GLY B 1 24 ? 188.006 189.274 181.942 1.00 37.34 24 GLY A N 1
ATOM 9102 C CA . GLY B 1 24 ? 187.704 190.044 183.133 1.00 37.34 24 GLY A CA 1
ATOM 9103 C C . GLY B 1 24 ? 188.856 190.941 183.547 1.00 37.34 24 GLY A C 1
ATOM 9104 O O . GLY B 1 24 ? 188.623 192.084 183.913 1.00 37.34 24 GLY A O 1
ATOM 9108 N N . MET B 1 25 ? 190.099 190.474 183.431 1.00 37.34 25 MET A N 1
ATOM 9109 C CA . MET B 1 25 ? 191.288 191.270 183.718 1.00 37.34 25 MET A CA 1
ATOM 9110 C C . MET B 1 25 ? 191.372 192.467 182.771 1.00 37.34 25 MET A C 1
ATOM 9111 O O . MET B 1 25 ? 191.490 193.602 183.217 1.00 37.34 25 MET A O 1
ATOM 9125 N N . LEU B 1 26 ? 191.163 192.253 181.471 1.00 37.34 26 LEU A N 1
ATOM 9126 C CA . LEU B 1 26 ? 191.085 193.325 180.490 1.00 37.34 26 LEU A CA 1
ATOM 9127 C C . LEU B 1 26 ? 189.958 194.316 180.762 1.00 37.34 26 LEU A C 1
ATOM 9128 O O . LEU B 1 26 ? 190.208 195.507 180.673 1.00 37.34 26 LEU A O 1
ATOM 9144 N N . LEU B 1 27 ? 188.756 193.910 181.148 1.00 37.34 27 LEU A N 1
ATOM 9145 C CA . LEU B 1 27 ? 187.713 194.872 181.507 1.00 37.34 27 LEU A CA 1
ATOM 9146 C C . LEU B 1 27 ? 188.102 195.664 182.750 1.00 37.34 27 LEU A C 1
ATOM 9147 O O . LEU B 1 27 ? 187.855 196.860 182.816 1.00 37.34 27 LEU A O 1
ATOM 9163 N N . LYS B 1 28 ? 188.821 195.057 183.689 1.00 37.34 28 LYS A N 1
ATOM 9164 C CA . LYS B 1 28 ? 189.390 195.751 184.840 1.00 37.34 28 LYS A CA 1
ATOM 9165 C C . LYS B 1 28 ? 190.435 196.790 184.445 1.00 37.34 28 LYS A C 1
ATOM 9166 O O . LYS B 1 28 ? 190.567 197.796 185.119 1.00 37.34 28 LYS A O 1
ATOM 9185 N N . THR B 1 29 ? 191.126 196.654 183.322 1.00 38.02 29 THR A N 1
ATOM 9186 C CA . THR B 1 29 ? 192.028 197.697 182.811 1.00 38.02 29 THR A CA 1
ATOM 9187 C C . THR B 1 29 ? 191.304 198.956 182.335 1.00 38.02 29 THR A C 1
ATOM 9188 O O . THR B 1 29 ? 191.903 200.021 182.349 1.00 38.02 29 THR A O 1
ATOM 9199 N N . LEU B 1 30 ? 190.011 198.896 182.004 1.00 38.35 30 LEU A N 1
ATOM 9200 C CA . LEU B 1 30 ? 189.161 200.075 181.782 1.00 38.35 30 LEU A CA 1
ATOM 9201 C C . LEU B 1 30 ? 188.665 200.705 183.095 1.00 38.35 30 LEU A C 1
ATOM 9202 O O . LEU B 1 30 ? 187.907 201.664 183.073 1.00 38.35 30 LEU A O 1
ATOM 9218 N N . GLY B 1 31 ? 189.050 200.158 184.246 1.00 41.54 31 GLY A N 1
ATOM 9219 C CA . GLY B 1 31 ? 188.609 200.605 185.565 1.00 41.54 31 GLY A CA 1
ATOM 9220 C C . GLY B 1 31 ? 187.271 200.032 186.018 1.00 41.54 31 GLY A C 1
ATOM 9221 O O . GLY B 1 31 ? 186.796 200.377 187.093 1.00 41.54 31 GLY A O 1
ATOM 9225 N N . LEU B 1 32 ? 186.661 199.150 185.229 1.00 37.34 32 LEU A N 1
ATOM 9226 C CA . LEU B 1 32 ? 185.420 198.469 185.596 1.00 37.34 32 LEU A CA 1
ATOM 9227 C C . LEU B 1 32 ? 185.655 197.565 186.800 1.00 37.34 32 LEU A C 1
ATOM 9228 O O . LEU B 1 32 ? 186.684 196.907 186.905 1.00 37.34 32 LEU A O 1
ATOM 9244 N N . LYS B 1 33 ? 184.689 197.502 187.701 1.00 37.34 33 LYS A N 1
ATOM 9245 C CA . LYS B 1 33 ? 184.664 196.545 188.804 1.00 37.34 33 LYS A CA 1
ATOM 9246 C C . LYS B 1 33 ? 184.128 195.234 188.255 1.00 37.34 33 LYS A C 1
ATOM 9247 O O . LYS B 1 33 ? 182.998 195.200 187.782 1.00 37.34 33 LYS A O 1
ATOM 9266 N N . VAL B 1 34 ? 184.917 194.173 188.264 1.00 37.34 34 VAL A N 1
ATOM 9267 C CA . VAL B 1 34 ? 184.568 192.913 187.600 1.00 37.34 34 VAL A CA 1
ATOM 9268 C C . VAL B 1 34 ? 184.385 191.809 188.622 1.00 37.34 34 VAL A C 1
ATOM 9269 O O . VAL B 1 34 ? 185.311 191.500 189.352 1.00 37.34 34 VAL A O 1
ATOM 9282 N N . THR B 1 35 ? 183.221 191.182 188.648 1.00 37.34 35 THR A N 1
ATOM 9283 C CA . THR B 1 35 ? 182.959 189.938 189.373 1.00 37.34 35 THR A CA 1
ATOM 9284 C C . THR B 1 35 ? 182.883 188.754 188.420 1.00 37.34 35 THR A C 1
ATOM 9285 O O . THR B 1 35 ? 182.933 188.898 187.204 1.00 37.34 35 THR A O 1
ATOM 9296 N N . SER B 1 36 ? 182.776 187.558 188.960 1.00 37.34 36 SER A N 1
ATOM 9297 C CA . SER B 1 36 ? 182.756 186.319 188.201 1.00 37.34 36 SER A CA 1
ATOM 9298 C C . SER B 1 36 ? 181.895 185.279 188.887 1.00 37.34 36 SER A C 1
ATOM 9299 O O . SER B 1 36 ? 181.972 185.141 190.096 1.00 37.34 36 SER A O 1
ATOM 9307 N N . ILE B 1 37 ? 181.164 184.485 188.121 1.00 37.34 37 ILE A N 1
ATOM 9308 C CA . ILE B 1 37 ? 180.404 183.335 188.601 1.00 37.34 37 ILE A CA 1
ATOM 9309 C C . ILE B 1 37 ? 180.825 182.126 187.780 1.00 37.34 37 ILE A C 1
ATOM 9310 O O . ILE B 1 37 ? 180.813 182.184 186.564 1.00 37.34 37 ILE A O 1
ATOM 9326 N N . LYS B 1 38 ? 181.150 181.008 188.408 1.00 37.34 38 LYS A N 1
ATOM 9327 C CA . LYS B 1 38 ? 181.351 179.730 187.727 1.00 37.34 38 LYS A CA 1
ATOM 9328 C C . LYS B 1 38 ? 180.068 178.930 187.826 1.00 37.34 38 LYS A C 1
ATOM 9329 O O . LYS B 1 38 ? 179.488 178.839 188.896 1.00 37.34 38 LYS A O 1
ATOM 9348 N N . ILE B 1 39 ? 179.616 178.347 186.727 1.00 37.34 39 ILE A N 1
ATOM 9349 C CA . ILE B 1 39 ? 178.571 177.336 186.737 1.00 37.34 39 ILE A CA 1
ATOM 9350 C C . ILE B 1 39 ? 179.238 176.004 186.428 1.00 37.34 39 ILE A C 1
ATOM 9351 O O . ILE B 1 39 ? 179.714 175.785 185.325 1.00 37.34 39 ILE A O 1
ATOM 9367 N N . ASP B 1 40 ? 179.254 175.094 187.383 1.00 37.34 40 ASP A N 1
ATOM 9368 C CA . ASP B 1 40 ? 179.690 173.718 187.208 1.00 37.34 40 ASP A CA 1
ATOM 9369 C C . ASP B 1 40 ? 178.452 172.827 187.159 1.00 37.34 40 ASP A C 1
ATOM 9370 O O . ASP B 1 40 ? 177.913 172.482 188.201 1.00 37.34 40 ASP A O 1
ATOM 9379 N N . PRO B 1 41 ? 177.948 172.442 185.981 1.00 37.34 41 PRO A N 1
ATOM 9380 C CA . PRO B 1 41 ? 176.786 171.583 185.873 1.00 37.34 41 PRO A CA 1
ATOM 9381 C C . PRO B 1 41 ? 177.140 170.152 186.263 1.00 37.34 41 PRO A C 1
ATOM 9382 O O . PRO B 1 41 ? 177.308 169.299 185.417 1.00 37.34 41 PRO A O 1
ATOM 9393 N N . TYR B 1 42 ? 177.289 169.888 187.552 1.00 37.34 42 TYR A N 1
ATOM 9394 C CA . TYR B 1 42 ? 177.478 168.568 188.123 1.00 37.34 42 TYR A CA 1
ATOM 9395 C C . TYR B 1 42 ? 176.709 168.393 189.436 1.00 37.34 42 TYR A C 1
ATOM 9396 O O . TYR B 1 42 ? 176.358 169.357 190.112 1.00 37.34 42 TYR A O 1
ATOM 9414 N N . MET B 1 43 ? 176.402 167.159 189.807 1.00 37.34 43 MET A N 1
ATOM 9415 C CA . MET B 1 43 ? 175.586 166.843 190.973 1.00 37.34 43 MET A CA 1
ATOM 9416 C C . MET B 1 43 ? 176.272 167.133 192.298 1.00 37.34 43 MET A C 1
ATOM 9417 O O . MET B 1 43 ? 175.608 167.176 193.325 1.00 37.34 43 MET A O 1
ATOM 9431 N N . ASN B 1 44 ? 177.587 167.307 192.310 1.00 37.34 44 ASN A N 1
ATOM 9432 C CA . ASN B 1 44 ? 178.318 167.621 193.523 1.00 37.34 44 ASN A CA 1
ATOM 9433 C C . ASN B 1 44 ? 177.892 168.999 194.021 1.00 37.34 44 ASN A C 1
ATOM 9434 O O . ASN B 1 44 ? 177.930 169.963 193.259 1.00 37.34 44 ASN A O 1
ATOM 9445 N N . ILE B 1 45 ? 177.487 169.135 195.278 1.00 37.34 45 ILE A N 1
ATOM 9446 C CA . ILE B 1 45 ? 177.176 170.456 195.829 1.00 37.34 45 ILE A CA 1
ATOM 9447 C C . ILE B 1 45 ? 178.420 171.340 195.867 1.00 37.34 45 ILE A C 1
ATOM 9448 O O . ILE B 1 45 ? 178.322 172.542 195.664 1.00 37.34 45 ILE A O 1
ATOM 9464 N N . ASP B 1 46 ? 179.596 170.766 196.058 1.00 37.34 46 ASP A N 1
ATOM 9465 C CA . ASP B 1 46 ? 180.869 171.472 196.101 1.00 37.34 46 ASP A CA 1
ATOM 9466 C C . ASP B 1 46 ? 182.008 170.517 195.703 1.00 37.34 46 ASP A C 1
ATOM 9467 O O . ASP B 1 46 ? 181.800 169.315 195.567 1.00 37.34 46 ASP A O 1
ATOM 9476 N N . ALA B 1 47 ? 183.227 171.025 195.528 1.00 40.05 47 ALA A N 1
ATOM 9477 C CA . ALA B 1 47 ? 184.389 170.194 195.201 1.00 40.05 47 ALA A CA 1
ATOM 9478 C C . ALA B 1 47 ? 185.088 169.604 196.443 1.00 40.05 47 ALA A C 1
ATOM 9479 O O . ALA B 1 47 ? 186.202 169.109 196.347 1.00 40.05 47 ALA A O 1
ATOM 9486 N N . GLY B 1 48 ? 184.476 169.653 197.622 1.00 43.64 48 GLY A N 1
ATOM 9487 C CA . GLY B 1 48 ? 185.133 169.323 198.881 1.00 43.64 48 GLY A CA 1
ATOM 9488 C C . GLY B 1 48 ? 185.510 167.857 199.038 1.00 43.64 48 GLY A C 1
ATOM 9489 O O . GLY B 1 48 ? 186.604 167.544 199.491 1.00 43.64 48 GLY A O 1
ATOM 9493 N N . THR B 1 49 ? 184.631 166.952 198.622 1.00 45.89 49 THR A N 1
ATOM 9494 C CA . THR B 1 49 ? 184.836 165.493 198.694 1.00 45.89 49 THR A CA 1
ATOM 9495 C C . THR B 1 49 ? 185.049 164.857 197.316 1.00 45.89 49 THR A C 1
ATOM 9496 O O . THR B 1 49 ? 184.751 163.690 197.122 1.00 45.89 49 THR A O 1
ATOM 9507 N N . MET B 1 50 ? 185.550 165.614 196.341 1.00 44.66 50 MET A N 1
ATOM 9508 C CA . MET B 1 50 ? 186.082 165.085 195.075 1.00 44.66 50 MET A CA 1
ATOM 9509 C C . MET B 1 50 ? 187.564 164.689 195.225 1.00 44.66 50 MET A C 1
ATOM 9510 O O . MET B 1 50 ? 188.229 165.095 196.174 1.00 44.66 50 MET A O 1
ATOM 9524 N N . SER B 1 51 ? 188.092 163.905 194.284 1.00 52.39 51 SER A N 1
ATOM 9525 C CA . SER B 1 51 ? 189.511 163.511 194.190 1.00 52.39 51 SER A CA 1
ATOM 9526 C C . SER B 1 51 ? 190.169 164.092 192.923 1.00 52.39 51 SER A C 1
ATOM 9527 O O . SER B 1 51 ? 189.557 164.062 191.858 1.00 52.39 51 SER A O 1
ATOM 9535 N N . PRO B 1 52 ? 191.407 164.621 192.988 1.00 58.08 52 PRO A N 1
ATOM 9536 C CA . PRO B 1 52 ? 191.951 165.567 192.005 1.00 58.08 52 PRO A CA 1
ATOM 9537 C C . PRO B 1 52 ? 192.318 165.012 190.623 1.00 58.08 52 PRO A C 1
ATOM 9538 O O . PRO B 1 52 ? 192.797 165.758 189.773 1.00 58.08 52 PRO A O 1
ATOM 9549 N N . LEU B 1 53 ? 192.079 163.733 190.347 1.00 63.22 53 LEU A N 1
ATOM 9550 C CA . LEU B 1 53 ? 192.209 163.175 188.996 1.00 63.22 53 LEU A CA 1
ATOM 9551 C C . LEU B 1 53 ? 191.134 163.700 188.028 1.00 63.22 53 LEU A C 1
ATOM 9552 O O . LEU B 1 53 ? 191.304 163.653 186.813 1.00 63.22 53 LEU A O 1
ATOM 9568 N N . GLU B 1 54 ? 190.030 164.211 188.561 1.00 59.70 54 GLU A N 1
ATOM 9569 C CA . GLU B 1 54 ? 188.985 164.906 187.827 1.00 59.70 54 GLU A CA 1
ATOM 9570 C C . GLU B 1 54 ? 188.998 166.373 188.258 1.00 59.70 54 GLU A C 1
ATOM 9571 O O . GLU B 1 54 ? 188.916 166.679 189.446 1.00 59.70 54 GLU A O 1
ATOM 9583 N N . HIS B 1 55 ? 189.139 167.292 187.302 1.00 59.40 55 HIS A N 1
ATOM 9584 C CA . HIS B 1 55 ? 189.100 168.750 187.512 1.00 59.40 55 HIS A CA 1
ATOM 9585 C C . HIS B 1 55 ? 190.179 169.354 188.442 1.00 59.40 55 HIS A C 1
ATOM 9586 O O . HIS B 1 55 ? 190.040 170.482 188.906 1.00 59.40 55 HIS A O 1
ATOM 9600 N N . GLY B 1 56 ? 191.291 168.655 188.674 1.00 54.74 56 GLY A N 1
ATOM 9601 C CA . GLY B 1 56 ? 192.469 169.167 189.378 1.00 54.74 56 GLY A CA 1
ATOM 9602 C C . GLY B 1 56 ? 192.261 169.455 190.866 1.00 54.74 56 GLY A C 1
ATOM 9603 O O . GLY B 1 56 ? 191.466 168.812 191.540 1.00 54.74 56 GLY A O 1
ATOM 9607 N N . GLU B 1 57 ? 193.014 170.407 191.411 1.00 47.36 57 GLU A N 1
ATOM 9608 C CA . GLU B 1 57 ? 192.926 170.798 192.818 1.00 47.36 57 GLU A CA 1
ATOM 9609 C C . GLU B 1 57 ? 191.539 171.322 193.228 1.00 47.36 57 GLU A C 1
ATOM 9610 O O . GLU B 1 57 ? 190.852 172.005 192.476 1.00 47.36 57 GLU A O 1
ATOM 9622 N N . CYS B 1 58 ? 191.222 171.123 194.504 1.00 44.78 58 CYS A N 1
ATOM 9623 C CA . CYS B 1 58 ? 190.255 171.931 195.233 1.00 44.78 58 CYS A CA 1
ATOM 9624 C C . CYS B 1 58 ? 190.812 173.336 195.510 1.00 44.78 58 CYS A C 1
ATOM 9625 O O . CYS B 1 58 ? 191.980 173.482 195.863 1.00 44.78 58 CYS A O 1
ATOM 9633 N N . PHE B 1 59 ? 189.981 174.369 195.408 1.00 37.34 59 PHE A N 1
ATOM 9634 C CA . PHE B 1 59 ? 190.320 175.735 195.804 1.00 37.34 59 PHE A CA 1
ATOM 9635 C C . PHE B 1 59 ? 189.511 176.152 197.031 1.00 37.34 59 PHE A C 1
ATOM 9636 O O . PHE B 1 59 ? 188.292 176.010 197.027 1.00 37.34 59 PHE A O 1
ATOM 9653 N N . VAL B 1 60 ? 190.150 176.688 198.071 1.00 37.34 60 VAL A N 1
ATOM 9654 C CA . VAL B 1 60 ? 189.475 177.115 199.304 1.00 37.34 60 VAL A CA 1
ATOM 9655 C C . VAL B 1 60 ? 189.271 178.621 199.325 1.00 37.34 60 VAL A C 1
ATOM 9656 O O . VAL B 1 60 ? 190.183 179.391 199.049 1.00 37.34 60 VAL A O 1
ATOM 9669 N N . LEU B 1 61 ? 188.056 179.040 199.650 1.00 37.34 61 LEU A N 1
ATOM 9670 C CA . LEU B 1 61 ? 187.628 180.433 199.725 1.00 37.34 61 LEU A CA 1
ATOM 9671 C C . LEU B 1 61 ? 187.772 180.995 201.136 1.00 37.34 61 LEU A C 1
ATOM 9672 O O . LEU B 1 61 ? 187.969 180.245 202.082 1.00 37.34 61 LEU A O 1
ATOM 9688 N N . ASP B 1 62 ? 187.614 182.302 201.327 1.00 38.46 62 ASP A N 1
ATOM 9689 C CA . ASP B 1 62 ? 187.650 182.895 202.672 1.00 38.46 62 ASP A CA 1
ATOM 9690 C C . ASP B 1 62 ? 186.569 182.327 203.600 1.00 38.46 62 ASP A C 1
ATOM 9691 O O . ASP B 1 62 ? 186.825 182.086 204.770 1.00 38.46 62 ASP A O 1
ATOM 9700 N N . ASP B 1 63 ? 185.369 182.062 203.090 1.00 37.34 63 ASP A N 1
ATOM 9701 C CA . ASP B 1 63 ? 184.254 181.476 203.844 1.00 37.34 63 ASP A CA 1
ATOM 9702 C C . ASP B 1 63 ? 184.399 179.959 204.055 1.00 37.34 63 ASP A C 1
ATOM 9703 O O . ASP B 1 63 ? 183.546 179.327 204.674 1.00 37.34 63 ASP A O 1
ATOM 9712 N N . GLY B 1 64 ? 185.479 179.353 203.561 1.00 37.76 64 GLY A N 1
ATOM 9713 C CA . GLY B 1 64 ? 185.730 177.919 203.644 1.00 37.76 64 GLY A CA 1
ATOM 9714 C C . GLY B 1 64 ? 184.985 177.094 202.599 1.00 37.76 64 GLY A C 1
ATOM 9715 O O . GLY B 1 64 ? 184.910 175.879 202.734 1.00 37.76 64 GLY A O 1
ATOM 9719 N N . GLY B 1 65 ? 184.423 177.716 201.564 1.00 37.34 65 GLY A N 1
ATOM 9720 C CA . GLY B 1 65 ? 183.932 177.007 200.392 1.00 37.34 65 GLY A CA 1
ATOM 9721 C C . GLY B 1 65 ? 185.047 176.219 199.717 1.00 37.34 65 GLY A C 1
ATOM 9722 O O . GLY B 1 65 ? 186.157 176.708 199.595 1.00 37.34 65 GLY A O 1
ATOM 9726 N N . GLU B 1 66 ? 184.759 174.999 199.281 1.00 39.81 66 GLU A N 1
ATOM 9727 C CA . GLU B 1 66 ? 185.691 174.146 198.553 1.00 39.81 66 GLU A CA 1
ATOM 9728 C C . GLU B 1 66 ? 185.200 174.039 197.119 1.00 39.81 66 GLU A C 1
ATOM 9729 O O . GLU B 1 66 ? 184.111 173.540 196.859 1.00 39.81 66 GLU A O 1
ATOM 9741 N N . THR B 1 67 ? 185.955 174.554 196.165 1.00 37.34 67 THR A N 1
ATOM 9742 C CA . THR B 1 67 ? 185.408 174.957 194.865 1.00 37.34 67 THR A CA 1
ATOM 9743 C C . THR B 1 67 ? 186.318 174.597 193.707 1.00 37.34 67 THR A C 1
ATOM 9744 O O . THR B 1 67 ? 187.467 174.217 193.885 1.00 37.34 67 THR A O 1
ATOM 9755 N N . ASP B 1 68 ? 185.780 174.665 192.499 1.00 38.98 68 ASP A N 1
ATOM 9756 C CA . ASP B 1 68 ? 186.530 174.473 191.270 1.00 38.98 68 ASP A CA 1
ATOM 9757 C C . ASP B 1 68 ? 187.700 175.467 191.167 1.00 38.98 68 ASP A C 1
ATOM 9758 O O . ASP B 1 68 ? 187.561 176.645 191.499 1.00 38.98 68 ASP A O 1
ATOM 9767 N N . LEU B 1 69 ? 188.854 175.000 190.694 1.00 38.02 69 LEU A N 1
ATOM 9768 C CA . LEU B 1 69 ? 190.045 175.822 190.525 1.00 38.02 69 LEU A CA 1
ATOM 9769 C C . LEU B 1 69 ? 189.866 177.041 189.607 1.00 38.02 69 LEU A C 1
ATOM 9770 O O . LEU B 1 69 ? 190.689 177.957 189.626 1.00 38.02 69 LEU A O 1
ATOM 9786 N N . ASP B 1 70 ? 188.770 177.140 188.867 1.00 37.34 70 ASP A N 1
ATOM 9787 C CA . ASP B 1 70 ? 188.365 178.343 188.168 1.00 37.34 70 ASP A CA 1
ATOM 9788 C C . ASP B 1 70 ? 188.089 179.520 189.089 1.00 37.34 70 ASP A C 1
ATOM 9789 O O . ASP B 1 70 ? 188.474 180.633 188.750 1.00 37.34 70 ASP A O 1
ATOM 9798 N N . LEU B 1 71 ? 187.526 179.316 190.282 1.00 37.34 71 LEU A N 1
ATOM 9799 C CA . LEU B 1 71 ? 187.375 180.418 191.222 1.00 37.34 71 LEU A CA 1
ATOM 9800 C C . LEU B 1 71 ? 188.742 180.936 191.644 1.00 37.34 71 LEU A C 1
ATOM 9801 O O . LEU B 1 71 ? 188.934 182.137 191.750 1.00 37.34 71 LEU A O 1
ATOM 9817 N N . GLY B 1 72 ? 189.733 180.059 191.776 1.00 37.34 72 GLY A N 1
ATOM 9818 C CA . GLY B 1 72 ? 191.115 180.456 191.996 1.00 37.34 72 GLY A CA 1
ATOM 9819 C C . GLY B 1 72 ? 191.718 181.245 190.850 1.00 37.34 72 GLY A C 1
ATOM 9820 O O . GLY B 1 72 ? 192.432 182.209 191.090 1.00 37.34 72 GLY A O 1
ATOM 9824 N N . ASN B 1 73 ? 191.403 180.905 189.606 1.00 37.34 73 ASN A N 1
ATOM 9825 C CA . ASN B 1 73 ? 191.816 181.714 188.467 1.00 37.34 73 ASN A CA 1
ATOM 9826 C C . ASN B 1 73 ? 191.219 183.117 188.554 1.00 37.34 73 ASN A C 1
ATOM 9827 O O . ASN B 1 73 ? 191.940 184.092 188.392 1.00 37.34 73 ASN A O 1
ATOM 9838 N N . TYR B 1 74 ? 189.934 183.241 188.864 1.00 37.34 74 TYR A N 1
ATOM 9839 C CA . TYR B 1 74 ? 189.286 184.536 188.954 1.00 37.34 74 TYR A CA 1
ATOM 9840 C C . TYR B 1 74 ? 189.856 185.361 190.101 1.00 37.34 74 TYR A C 1
ATOM 9841 O O . TYR B 1 74 ? 190.165 186.529 189.915 1.00 37.34 74 TYR A O 1
ATOM 9859 N N . GLU B 1 75 ? 190.040 184.769 191.282 1.00 37.34 75 GLU A N 1
ATOM 9860 C CA . GLU B 1 75 ? 190.600 185.463 192.437 1.00 37.34 75 GLU A CA 1
ATOM 9861 C C . GLU B 1 75 ? 191.972 186.043 192.126 1.00 37.34 75 GLU A C 1
ATOM 9862 O O . GLU B 1 75 ? 192.208 187.209 192.445 1.00 37.34 75 GLU A O 1
ATOM 9874 N N . ARG B 1 76 ? 192.862 185.296 191.458 1.00 37.34 76 ARG A N 1
ATOM 9875 C CA . ARG B 1 76 ? 194.208 185.799 191.168 1.00 37.34 76 ARG A CA 1
ATOM 9876 C C . ARG B 1 76 ? 194.307 186.756 189.982 1.00 37.34 76 ARG A C 1
ATOM 9877 O O . ARG B 1 76 ? 195.091 187.685 190.062 1.00 37.34 76 ARG A O 1
ATOM 9898 N N . TYR B 1 77 ? 193.531 186.589 188.913 1.00 37.34 77 TYR A N 1
ATOM 9899 C CA . TYR B 1 77 ? 193.566 187.509 187.765 1.00 37.34 77 TYR A CA 1
ATOM 9900 C C . TYR B 1 77 ? 192.805 188.792 188.062 1.00 37.34 77 TYR A C 1
ATOM 9901 O O . TYR B 1 77 ? 193.317 189.886 187.847 1.00 37.34 77 TYR A O 1
ATOM 9919 N N . LEU B 1 78 ? 191.567 188.669 188.532 1.00 37.34 78 LEU A N 1
ATOM 9920 C CA . LEU B 1 78 ? 190.712 189.824 188.787 1.00 37.34 78 LEU A CA 1
ATOM 9921 C C . LEU B 1 78 ? 191.097 190.517 190.091 1.00 37.34 78 LEU A C 1
ATOM 9922 O O . LEU B 1 78 ? 190.778 191.685 190.270 1.00 37.34 78 LEU A O 1
ATOM 9938 N N . GLY B 1 79 ? 191.793 189.842 191.002 1.00 37.34 79 GLY A N 1
ATOM 9939 C CA . GLY B 1 79 ? 192.138 190.406 192.299 1.00 37.34 79 GLY A CA 1
ATOM 9940 C C . GLY B 1 79 ? 190.890 190.675 193.117 1.00 37.34 79 GLY A C 1
ATOM 9941 O O . GLY B 1 79 ? 190.643 191.813 193.485 1.00 37.34 79 GLY A O 1
ATOM 9945 N N . ILE B 1 80 ? 190.105 189.639 193.364 1.00 37.34 80 ILE A N 1
ATOM 9946 C CA . ILE B 1 80 ? 188.806 189.693 194.034 1.00 37.34 80 ILE A CA 1
ATOM 9947 C C . ILE B 1 80 ? 188.686 188.542 195.020 1.00 37.34 80 ILE A C 1
ATOM 9948 O O . ILE B 1 80 ? 189.403 187.559 194.907 1.00 37.34 80 ILE A O 1
ATOM 9964 N N . THR B 1 81 ? 187.773 188.653 195.973 1.00 37.34 81 THR A N 1
ATOM 9965 C CA . THR B 1 81 ? 187.446 187.592 196.924 1.00 37.34 81 THR A CA 1
ATOM 9966 C C . THR B 1 81 ? 186.054 187.064 196.642 1.00 37.34 81 THR A C 1
ATOM 9967 O O . THR B 1 81 ? 185.098 187.828 196.658 1.00 37.34 81 THR A O 1
ATOM 9978 N N . LEU B 1 82 ? 185.920 185.766 196.436 1.00 37.34 82 LEU A N 1
ATOM 9979 C CA . LEU B 1 82 ? 184.659 185.108 196.137 1.00 37.34 82 LEU A CA 1
ATOM 9980 C C . LEU B 1 82 ? 184.075 184.375 197.348 1.00 37.34 82 LEU A C 1
ATOM 9981 O O . LEU B 1 82 ? 184.791 183.954 198.254 1.00 37.34 82 LEU A O 1
ATOM 9997 N N . SER B 1 83 ? 182.758 184.214 197.372 1.00 37.34 83 SER A N 1
ATOM 9998 C CA . SER B 1 83 ? 182.031 183.388 198.329 1.00 37.34 83 SER A CA 1
ATOM 9999 C C . SER B 1 83 ? 181.642 182.056 197.694 1.00 37.34 83 SER A C 1
ATOM 10000 O O . SER B 1 83 ? 181.629 181.941 196.473 1.00 37.34 83 SER A O 1
ATOM 10008 N N . ARG B 1 84 ? 181.245 181.043 198.465 1.00 37.34 84 ARG A N 1
ATOM 10009 C CA . ARG B 1 84 ? 180.702 179.795 197.913 1.00 37.34 84 ARG A CA 1
ATOM 10010 C C . ARG B 1 84 ? 179.449 179.990 197.051 1.00 37.34 84 ARG A C 1
ATOM 10011 O O . ARG B 1 84 ? 179.112 179.112 196.272 1.00 37.34 84 ARG A O 1
ATOM 10032 N N . ASP B 1 85 ? 178.790 181.134 197.107 1.00 37.34 85 ASP A N 1
ATOM 10033 C CA . ASP B 1 85 ? 177.709 181.505 196.195 1.00 37.34 85 ASP A CA 1
ATOM 10034 C C . ASP B 1 85 ? 178.168 181.822 194.770 1.00 37.34 85 ASP A C 1
ATOM 10035 O O . ASP B 1 85 ? 177.376 181.693 193.844 1.00 37.34 85 ASP A O 1
ATOM 10044 N N . HIS B 1 86 ? 179.421 182.207 194.552 1.00 37.34 86 HIS A N 1
ATOM 10045 C CA . HIS B 1 86 ? 179.978 182.471 193.226 1.00 37.34 86 HIS A CA 1
ATOM 10046 C C . HIS B 1 86 ? 180.249 181.209 192.417 1.00 37.34 86 HIS A C 1
ATOM 10047 O O . HIS B 1 86 ? 180.602 181.310 191.251 1.00 37.34 86 HIS A O 1
ATOM 10061 N N . ASN B 1 87 ? 180.058 180.022 192.983 1.00 37.34 87 ASN A N 1
ATOM 10062 C CA . ASN B 1 87 ? 179.983 178.781 192.235 1.00 37.34 87 ASN A CA 1
ATOM 10063 C C . ASN B 1 87 ? 178.554 178.230 192.294 1.00 37.34 87 ASN A C 1
ATOM 10064 O O . ASN B 1 87 ? 178.086 177.861 193.363 1.00 37.34 87 ASN A O 1
ATOM 10075 N N . ILE B 1 88 ? 177.875 178.124 191.159 1.00 37.34 88 ILE A N 1
ATOM 10076 C CA . ILE B 1 88 ? 176.566 177.482 191.032 1.00 37.34 88 ILE A CA 1
ATOM 10077 C C . ILE B 1 88 ? 176.802 176.055 190.553 1.00 37.34 88 ILE A C 1
ATOM 10078 O O . ILE B 1 88 ? 177.581 175.845 189.634 1.00 37.34 88 ILE A O 1
ATOM 10094 N N . THR B 1 89 ? 176.119 175.062 191.106 1.00 37.34 89 THR A N 1
ATOM 10095 C CA . THR B 1 89 ? 176.191 173.684 190.610 1.00 37.34 89 THR A CA 1
ATOM 10096 C C . THR B 1 89 ? 174.808 173.105 190.398 1.00 37.34 89 THR A C 1
ATOM 10097 O O . THR B 1 89 ? 173.847 173.587 190.987 1.00 37.34 89 THR A O 1
ATOM 10108 N N . THR B 1 90 ? 174.673 172.065 189.581 1.00 37.34 90 THR A N 1
ATOM 10109 C CA . THR B 1 90 ? 173.430 171.291 189.496 1.00 37.34 90 THR A CA 1
ATOM 10110 C C . THR B 1 90 ? 172.991 170.836 190.884 1.00 37.34 90 THR A C 1
ATOM 10111 O O . THR B 1 90 ? 171.864 171.094 191.276 1.00 37.34 90 THR A O 1
ATOM 10122 N N . GLY B 1 91 ? 173.892 170.280 191.691 1.00 37.34 91 GLY A N 1
ATOM 10123 C CA . GLY B 1 91 ? 173.619 169.909 193.072 1.00 37.34 91 GLY A CA 1
ATOM 10124 C C . GLY B 1 91 ? 173.073 171.057 193.907 1.00 37.34 91 GLY A C 1
ATOM 10125 O O . GLY B 1 91 ? 172.046 170.901 194.549 1.00 37.34 91 GLY A O 1
ATOM 10129 N N . LYS B 1 92 ? 173.682 172.237 193.855 1.00 37.34 92 LYS A N 1
ATOM 10130 C CA . LYS B 1 92 ? 173.216 173.424 194.584 1.00 37.34 92 LYS A CA 1
ATOM 10131 C C . LYS B 1 92 ? 171.846 173.898 194.146 1.00 37.34 92 LYS A C 1
ATOM 10132 O O . LYS B 1 92 ? 171.009 174.175 194.991 1.00 37.34 92 LYS A O 1
ATOM 10151 N N . ILE B 1 93 ? 171.603 174.003 192.851 1.00 37.34 93 ILE A N 1
ATOM 10152 C CA . ILE B 1 93 ? 170.378 174.612 192.354 1.00 37.34 93 ILE A CA 1
ATOM 10153 C C . ILE B 1 93 ? 169.172 173.691 192.463 1.00 37.34 93 ILE A C 1
ATOM 10154 O O . ILE B 1 93 ? 168.104 174.142 192.843 1.00 37.34 93 ILE A O 1
ATOM 10170 N N . TYR B 1 94 ? 169.321 172.393 192.236 1.00 37.34 94 TYR A N 1
ATOM 10171 C CA . TYR B 1 94 ? 168.231 171.456 192.482 1.00 37.34 94 TYR A CA 1
ATOM 10172 C C . TYR B 1 94 ? 167.918 171.389 193.965 1.00 37.34 94 TYR A C 1
ATOM 10173 O O . TYR B 1 94 ? 166.763 171.513 194.345 1.00 37.34 94 TYR A O 1
ATOM 10191 N N . SER B 1 95 ? 168.929 171.311 194.825 1.00 37.34 95 SER A N 1
ATOM 10192 C CA . SER B 1 95 ? 168.746 171.337 196.271 1.00 37.34 95 SER A CA 1
ATOM 10193 C C . SER B 1 95 ? 168.010 172.595 196.744 1.00 37.34 95 SER A C 1
ATOM 10194 O O . SER B 1 95 ? 167.108 172.507 197.574 1.00 37.34 95 SER A O 1
ATOM 10202 N N . HIS B 1 96 ? 168.305 173.754 196.159 1.00 37.34 96 HIS A N 1
ATOM 10203 C CA . HIS B 1 96 ? 167.637 175.029 196.411 1.00 37.34 96 HIS A CA 1
ATOM 10204 C C . HIS B 1 96 ? 166.146 175.019 196.075 1.00 37.34 96 HIS A C 1
ATOM 10205 O O . HIS B 1 96 ? 165.341 175.305 196.951 1.00 37.34 96 HIS A O 1
ATOM 10219 N N . VAL B 1 97 ? 165.735 174.644 194.860 1.00 37.34 97 VAL A N 1
ATOM 10220 C CA . VAL B 1 97 ? 164.306 174.635 194.501 1.00 37.34 97 VAL A CA 1
ATOM 10221 C C . VAL B 1 97 ? 163.557 173.479 195.141 1.00 37.34 97 VAL A C 1
ATOM 10222 O O . VAL B 1 97 ? 162.376 173.620 195.420 1.00 37.34 97 VAL A O 1
ATOM 10235 N N . ILE B 1 98 ? 164.200 172.353 195.429 1.00 37.34 98 ILE A N 1
ATOM 10236 C CA . ILE B 1 98 ? 163.561 171.241 196.133 1.00 37.34 98 ILE A CA 1
ATOM 10237 C C . ILE B 1 98 ? 163.278 171.639 197.582 1.00 37.34 98 ILE A C 1
ATOM 10238 O O . ILE B 1 98 ? 162.185 171.421 198.071 1.00 37.34 98 ILE A O 1
ATOM 10254 N N . SER B 1 99 ? 164.190 172.338 198.257 1.00 37.34 99 SER A N 1
ATOM 10255 C CA . SER B 1 99 ? 163.934 172.918 199.582 1.00 37.34 99 SER A CA 1
ATOM 10256 C C . SER B 1 99 ? 162.799 173.935 199.556 1.00 37.34 99 SER A C 1
ATOM 10257 O O . SER B 1 99 ? 161.911 173.907 200.393 1.00 37.34 99 SER A O 1
ATOM 10265 N N . ARG B 1 100 ? 162.780 174.804 198.553 1.00 37.34 100 ARG A N 1
ATOM 10266 C CA . ARG B 1 100 ? 161.774 175.848 198.339 1.00 37.34 100 ARG A CA 1
ATOM 10267 C C . ARG B 1 100 ? 160.388 175.279 198.000 1.00 37.34 100 ARG A C 1
ATOM 10268 O O . ARG B 1 100 ? 159.384 175.802 198.462 1.00 37.34 100 ARG A O 1
ATOM 10289 N N . GLU B 1 101 ? 160.304 174.153 197.299 1.00 37.34 101 GLU A N 1
ATOM 10290 C CA . GLU B 1 101 ? 159.059 173.405 197.086 1.00 37.34 101 GLU A CA 1
ATOM 10291 C C . GLU B 1 101 ? 158.554 172.744 198.359 1.00 37.34 101 GLU A C 1
ATOM 10292 O O . GLU B 1 101 ? 157.380 172.879 198.680 1.00 37.34 101 GLU A O 1
ATOM 10304 N N . ARG B 1 102 ? 159.427 172.089 199.127 1.00 37.34 102 ARG A N 1
ATOM 10305 C CA . ARG B 1 102 ? 159.076 171.488 200.420 1.00 37.34 102 ARG A CA 1
ATOM 10306 C C . ARG B 1 102 ? 158.602 172.511 201.444 1.00 37.34 102 ARG A C 1
ATOM 10307 O O . ARG B 1 102 ? 157.713 172.226 202.239 1.00 37.34 102 ARG A O 1
ATOM 10328 N N . ARG B 1 103 ? 159.149 173.721 201.391 1.00 37.34 103 ARG A N 1
ATOM 10329 C CA . ARG B 1 103 ? 158.758 174.884 202.195 1.00 37.34 103 ARG A CA 1
ATOM 10330 C C . ARG B 1 103 ? 157.448 175.533 201.740 1.00 37.34 103 ARG A C 1
ATOM 10331 O O . ARG B 1 103 ? 156.942 176.415 202.416 1.00 37.34 103 ARG A O 1
ATOM 10352 N N . GLY B 1 104 ? 156.870 175.096 200.629 1.00 37.97 104 GLY A N 1
ATOM 10353 C CA . GLY B 1 104 ? 155.592 175.590 200.117 1.00 37.97 104 GLY A CA 1
ATOM 10354 C C . GLY B 1 104 ? 155.674 176.899 199.334 1.00 37.97 104 GLY A C 1
ATOM 10355 O O . GLY B 1 104 ? 154.636 177.446 198.976 1.00 37.97 104 GLY A O 1
ATOM 10359 N N . ASP B 1 105 ? 156.869 177.417 199.043 1.00 39.33 105 ASP A N 1
ATOM 10360 C CA . ASP B 1 105 ? 157.035 178.759 198.481 1.00 39.33 105 ASP A CA 1
ATOM 10361 C C . ASP B 1 105 ? 156.462 178.926 197.073 1.00 39.33 105 ASP A C 1
ATOM 10362 O O . ASP B 1 105 ? 156.189 180.042 196.646 1.00 39.33 105 ASP A O 1
ATOM 10371 N N . TYR B 1 106 ? 156.241 177.836 196.340 1.00 37.34 106 TYR A N 1
ATOM 10372 C CA . TYR B 1 106 ? 155.693 177.854 194.980 1.00 37.34 106 TYR A CA 1
ATOM 10373 C C . TYR B 1 106 ? 154.158 177.793 194.924 1.00 37.34 106 TYR A C 1
ATOM 10374 O O . TYR B 1 106 ? 153.583 177.541 193.866 1.00 37.34 106 TYR A O 1
ATOM 10392 N N . LEU B 1 107 ? 153.479 178.044 196.052 1.00 37.36 107 LEU A N 1
ATOM 10393 C CA . LEU B 1 107 ? 152.051 178.381 196.142 1.00 37.36 107 LEU A CA 1
ATOM 10394 C C . LEU B 1 107 ? 151.125 177.389 195.435 1.00 37.36 107 LEU A C 1
ATOM 10395 O O . LEU B 1 107 ? 150.196 177.763 194.729 1.00 37.36 107 LEU A O 1
ATOM 10411 N N . GLY B 1 108 ? 151.389 176.101 195.588 1.00 39.78 108 GLY A N 1
ATOM 10412 C CA . GLY B 1 108 ? 150.536 175.057 195.053 1.00 39.78 108 GLY A CA 1
ATOM 10413 C C . GLY B 1 108 ? 150.674 174.769 193.567 1.00 39.78 108 GLY A C 1
ATOM 10414 O O . GLY B 1 108 ? 150.002 173.865 193.084 1.00 39.78 108 GLY A O 1
ATOM 10418 N N . LYS B 1 109 ? 151.527 175.476 192.832 1.00 37.76 109 LYS A N 1
ATOM 10419 C CA . LYS B 1 109 ? 151.790 175.195 191.416 1.00 37.76 109 LYS A CA 1
ATOM 10420 C C . LYS B 1 109 ? 152.742 174.008 191.233 1.00 37.76 109 LYS A C 1
ATOM 10421 O O . LYS B 1 109 ? 153.514 173.678 192.125 1.00 37.76 109 LYS A O 1
ATOM 10440 N N . THR B 1 110 ? 152.729 173.375 190.065 1.00 37.34 110 THR A N 1
ATOM 10441 C CA . THR B 1 110 ? 153.724 172.387 189.638 1.00 37.34 110 THR A CA 1
ATOM 10442 C C . THR B 1 110 ? 155.072 173.066 189.493 1.00 37.34 110 THR A C 1
ATOM 10443 O O . THR B 1 110 ? 155.255 173.902 188.614 1.00 37.34 110 THR A O 1
ATOM 10454 N N . VAL B 1 111 ? 156.033 172.650 190.293 1.00 37.34 111 VAL A N 1
ATOM 10455 C CA . VAL B 1 111 ? 157.406 173.103 190.166 1.00 37.34 111 VAL A CA 1
ATOM 10456 C C . VAL B 1 111 ? 158.071 172.324 189.031 1.00 37.34 111 VAL A C 1
ATOM 10457 O O . VAL B 1 111 ? 158.055 171.104 189.008 1.00 37.34 111 VAL A O 1
ATOM 10470 N N . GLN B 1 112 ? 158.629 173.022 188.053 1.00 37.34 112 GLN A N 1
ATOM 10471 C CA . GLN B 1 112 ? 159.128 172.494 186.783 1.00 37.34 112 GLN A CA 1
ATOM 10472 C C . GLN B 1 112 ? 160.491 173.092 186.474 1.00 37.34 112 GLN A C 1
ATOM 10473 O O . GLN B 1 112 ? 160.825 174.149 186.989 1.00 37.34 112 GLN A O 1
ATOM 10487 N N . ILE B 1 113 ? 161.259 172.492 185.569 1.00 37.34 113 ILE A N 1
ATOM 10488 C CA . ILE B 1 113 ? 162.574 173.024 185.211 1.00 37.34 113 ILE A CA 1
ATOM 10489 C C . ILE B 1 113 ? 162.452 174.394 184.542 1.00 37.34 113 ILE A C 1
ATOM 10490 O O . ILE B 1 113 ? 163.074 175.338 185.006 1.00 37.34 113 ILE A O 1
ATOM 10506 N N . VAL B 1 114 ? 161.562 174.568 183.570 1.00 37.34 114 VAL A N 1
ATOM 10507 C CA . VAL B 1 114 ? 161.073 175.884 183.120 1.00 37.34 114 VAL A CA 1
ATOM 10508 C C . VAL B 1 114 ? 159.634 176.009 183.616 1.00 37.34 114 VAL A C 1
ATOM 10509 O O . VAL B 1 114 ? 158.861 175.096 183.361 1.00 37.34 114 VAL A O 1
ATOM 10522 N N . PRO B 1 115 ? 159.226 177.064 184.331 1.00 37.34 115 PRO A N 1
ATOM 10523 C CA . PRO B 1 115 ? 160.007 178.242 184.668 1.00 37.34 115 PRO A CA 1
ATOM 10524 C C . PRO B 1 115 ? 160.832 178.140 185.958 1.00 37.34 115 PRO A C 1
ATOM 10525 O O . PRO B 1 115 ? 161.720 178.948 186.150 1.00 37.34 115 PRO A O 1
ATOM 10536 N N . HIS B 1 116 ? 160.551 177.218 186.870 1.00 37.34 116 HIS A N 1
ATOM 10537 C CA . HIS B 1 116 ? 160.940 177.398 188.266 1.00 37.34 116 HIS A CA 1
ATOM 10538 C C . HIS B 1 116 ? 162.424 177.220 188.535 1.00 37.34 116 HIS A C 1
ATOM 10539 O O . HIS B 1 116 ? 162.996 178.020 189.266 1.00 37.34 116 HIS A O 1
ATOM 10553 N N . LEU B 1 117 ? 163.079 176.226 187.943 1.00 37.34 117 LEU A N 1
ATOM 10554 C CA . LEU B 1 117 ? 164.517 176.051 188.109 1.00 37.34 117 LEU A CA 1
ATOM 10555 C C . LEU B 1 117 ? 165.296 177.093 187.320 1.00 37.34 117 LEU A C 1
ATOM 10556 O O . LEU B 1 117 ? 166.236 177.667 187.842 1.00 37.34 117 LEU A O 1
ATOM 10572 N N . THR B 1 118 ? 164.892 177.432 186.106 1.00 37.34 118 THR A N 1
ATOM 10573 C CA . THR B 1 118 ? 165.563 178.471 185.328 1.00 37.34 118 THR A CA 1
ATOM 10574 C C . THR B 1 118 ? 165.352 179.862 185.899 1.00 37.34 118 THR A C 1
ATOM 10575 O O . THR B 1 118 ? 166.275 180.663 185.825 1.00 37.34 118 THR A O 1
ATOM 10586 N N . ASN B 1 119 ? 164.222 180.161 186.538 1.00 37.34 119 ASN A N 1
ATOM 10587 C CA . ASN B 1 119 ? 164.056 181.360 187.349 1.00 37.34 119 ASN A CA 1
ATOM 10588 C C . ASN B 1 119 ? 165.052 181.363 188.489 1.00 37.34 119 ASN A C 1
ATOM 10589 O O . ASN B 1 119 ? 165.784 182.323 188.633 1.00 37.34 119 ASN A O 1
ATOM 10600 N N . ALA B 1 120 ? 165.134 180.289 189.272 1.00 37.34 120 ALA A N 1
ATOM 10601 C CA . ALA B 1 120 ? 166.069 180.191 190.379 1.00 37.34 120 ALA A CA 1
ATOM 10602 C C . ALA B 1 120 ? 167.530 180.398 189.965 1.00 37.34 120 ALA A C 1
ATOM 10603 O O . ALA B 1 120 ? 168.261 181.064 190.679 1.00 37.34 120 ALA A O 1
ATOM 10610 N N . ILE B 1 121 ? 167.961 179.921 188.795 1.00 37.34 121 ILE A N 1
ATOM 10611 C CA . ILE B 1 121 ? 169.305 180.178 188.251 1.00 37.34 121 ILE A CA 1
ATOM 10612 C C . ILE B 1 121 ? 169.488 181.663 187.941 1.00 37.34 121 ILE A C 1
ATOM 10613 O O . ILE B 1 121 ? 170.489 182.257 188.311 1.00 37.34 121 ILE A O 1
ATOM 10629 N N . GLN B 1 122 ? 168.530 182.300 187.276 1.00 37.34 122 GLN A N 1
ATOM 10630 C CA . GLN B 1 122 ? 168.559 183.732 186.976 1.00 37.34 122 GLN A CA 1
ATOM 10631 C C . GLN B 1 122 ? 168.513 184.610 188.228 1.00 37.34 122 GLN A C 1
ATOM 10632 O O . GLN B 1 122 ? 169.201 185.616 188.301 1.00 37.34 122 GLN A O 1
ATOM 10646 N N . ASP B 1 123 ? 167.760 184.224 189.244 1.00 37.34 123 ASP A N 1
ATOM 10647 C CA . ASP B 1 123 ? 167.727 184.894 190.532 1.00 37.34 123 ASP A CA 1
ATOM 10648 C C . ASP B 1 123 ? 169.054 184.777 191.266 1.00 37.34 123 ASP A C 1
ATOM 10649 O O . ASP B 1 123 ? 169.524 185.753 191.829 1.00 37.34 123 ASP A O 1
ATOM 10658 N N . TRP B 1 124 ? 169.686 183.609 191.241 1.00 37.34 124 TRP A N 1
ATOM 10659 C CA . TRP B 1 124 ? 171.000 183.400 191.825 1.00 37.34 124 TRP A CA 1
ATOM 10660 C C . TRP B 1 124 ? 172.051 184.262 191.146 1.00 37.34 124 TRP A C 1
ATOM 10661 O O . TRP B 1 124 ? 172.787 184.966 191.822 1.00 37.34 124 TRP A O 1
ATOM 10682 N N . ILE B 1 125 ? 172.098 184.290 189.816 1.00 37.34 125 ILE A N 1
ATOM 10683 C CA . ILE B 1 125 ? 173.047 185.126 189.083 1.00 37.34 125 ILE A CA 1
ATOM 10684 C C . ILE B 1 125 ? 172.822 186.596 189.431 1.00 37.34 125 ILE A C 1
ATOM 10685 O O . ILE B 1 125 ? 173.781 187.281 189.778 1.00 37.34 125 ILE A O 1
ATOM 10701 N N . GLN B 1 126 ? 171.585 187.099 189.421 1.00 37.34 126 GLN A N 1
ATOM 10702 C CA . GLN B 1 126 ? 171.312 188.486 189.799 1.00 37.34 126 GLN A CA 1
ATOM 10703 C C . GLN B 1 126 ? 171.666 188.802 191.246 1.00 37.34 126 GLN A C 1
ATOM 10704 O O . GLN B 1 126 ? 172.365 189.780 191.473 1.00 37.34 126 GLN A O 1
ATOM 10718 N N . ARG B 1 127 ? 171.300 187.973 192.223 1.00 37.34 127 ARG A N 1
ATOM 10719 C CA . ARG B 1 127 ? 171.729 188.146 193.619 1.00 37.34 127 ARG A CA 1
ATOM 10720 C C . ARG B 1 127 ? 173.247 188.229 193.746 1.00 37.34 127 ARG A C 1
ATOM 10721 O O . ARG B 1 127 ? 173.784 189.188 194.281 1.00 37.34 127 ARG A O 1
ATOM 10742 N N . VAL B 1 128 ? 173.952 187.226 193.256 1.00 37.34 128 VAL A N 1
ATOM 10743 C CA . VAL B 1 128 ? 175.372 187.017 193.533 1.00 37.34 128 VAL A CA 1
ATOM 10744 C C . VAL B 1 128 ? 176.268 187.985 192.772 1.00 37.34 128 VAL A C 1
ATOM 10745 O O . VAL B 1 128 ? 177.284 188.428 193.289 1.00 37.34 128 VAL A O 1
ATOM 10758 N N . SER B 1 129 ? 175.885 188.396 191.571 1.00 37.34 129 SER A N 1
ATOM 10759 C CA . SER B 1 129 ? 176.623 189.403 190.810 1.00 37.34 129 SER A CA 1
ATOM 10760 C C . SER B 1 129 ? 176.621 190.785 191.460 1.00 37.34 129 SER A C 1
ATOM 10761 O O . SER B 1 129 ? 177.507 191.575 191.177 1.00 37.34 129 SER A O 1
ATOM 10769 N N . LYS B 1 130 ? 175.699 191.085 192.375 1.00 37.34 130 LYS A N 1
ATOM 10770 C CA . LYS B 1 130 ? 175.667 192.336 193.132 1.00 37.34 130 LYS A CA 1
ATOM 10771 C C . LYS B 1 130 ? 176.481 192.312 194.425 1.00 37.34 130 LYS A C 1
ATOM 10772 O O . LYS B 1 130 ? 176.700 193.358 195.027 1.00 37.34 130 LYS A O 1
ATOM 10791 N N . ILE B 1 131 ? 176.968 191.153 194.859 1.00 37.34 131 ILE A N 1
ATOM 10792 C CA . ILE B 1 131 ? 177.822 191.042 196.040 1.00 37.34 131 ILE A CA 1
ATOM 10793 C C . ILE B 1 131 ? 179.155 191.753 195.759 1.00 37.34 131 ILE A C 1
ATOM 10794 O O . ILE B 1 131 ? 179.776 191.446 194.745 1.00 37.34 131 ILE A O 1
ATOM 10810 N N . PRO B 1 132 ? 179.631 192.673 196.619 1.00 37.34 132 PRO A N 1
ATOM 10811 C CA . PRO B 1 132 ? 180.951 193.271 196.495 1.00 37.34 132 PRO A CA 1
ATOM 10812 C C . PRO B 1 132 ? 182.062 192.236 196.653 1.00 37.34 132 PRO A C 1
ATOM 10813 O O . PRO B 1 132 ? 182.073 191.489 197.622 1.00 37.34 132 PRO A O 1
ATOM 10824 N N . VAL B 1 133 ? 183.009 192.199 195.729 1.00 37.34 133 VAL A N 1
ATOM 10825 C CA . VAL B 1 133 ? 184.118 191.227 195.698 1.00 37.34 133 VAL A CA 1
ATOM 10826 C C . VAL B 1 133 ? 185.501 191.869 195.590 1.00 37.34 133 VAL A C 1
ATOM 10827 O O . VAL B 1 133 ? 186.480 191.240 195.971 1.00 37.34 133 VAL A O 1
ATOM 10840 N N . ASP B 1 134 ? 185.593 193.115 195.122 1.00 50.01 134 ASP A N 1
ATOM 10841 C CA . ASP B 1 134 ? 186.739 194.005 195.295 1.00 50.01 134 ASP A CA 1
ATOM 10842 C C . ASP B 1 134 ? 186.861 194.477 196.739 1.00 50.01 134 ASP A C 1
ATOM 10843 O O . ASP B 1 134 ? 185.885 194.516 197.484 1.00 50.01 134 ASP A O 1
ATOM 10852 N N . ASP B 1 135 ? 188.041 194.966 197.101 1.00 57.73 135 ASP A N 1
ATOM 10853 C CA . ASP B 1 135 ? 188.289 195.617 198.392 1.00 57.73 135 ASP A CA 1
ATOM 10854 C C . ASP B 1 135 ? 187.704 197.038 198.485 1.00 57.73 135 ASP A C 1
ATOM 10855 O O . ASP B 1 135 ? 187.557 197.569 199.585 1.00 57.73 135 ASP A O 1
ATOM 10864 N N . THR B 1 136 ? 187.297 197.657 197.376 1.00 52.52 136 THR A N 1
ATOM 10865 C CA . THR B 1 136 ? 186.563 198.935 197.377 1.00 52.52 136 THR A CA 1
ATOM 10866 C C . THR B 1 136 ? 185.163 198.820 197.981 1.00 52.52 136 THR A C 1
ATOM 10867 O O . THR B 1 136 ? 184.596 199.825 198.394 1.00 52.52 136 THR A O 1
ATOM 10878 N N . GLY B 1 137 ? 184.589 197.617 198.072 1.00 47.65 137 GLY A N 1
ATOM 10879 C CA . GLY B 1 137 ? 183.289 197.380 198.710 1.00 47.65 137 GLY A CA 1
ATOM 10880 C C . GLY B 1 137 ? 182.074 197.894 197.937 1.00 47.65 137 GLY A C 1
ATOM 10881 O O . GLY B 1 137 ? 180.963 197.911 198.461 1.00 47.65 137 GLY A O 1
ATOM 10885 N N . LEU B 1 138 ? 182.271 198.312 196.689 1.00 39.70 138 LEU A N 1
ATOM 10886 C CA . LEU B 1 138 ? 181.218 198.757 195.783 1.00 39.70 138 LEU A CA 1
ATOM 10887 C C . LEU B 1 138 ? 180.644 197.585 194.992 1.00 39.70 138 LEU A C 1
ATOM 10888 O O . LEU B 1 138 ? 181.311 196.586 194.757 1.00 39.70 138 LEU A O 1
ATOM 10904 N N . GLU B 1 139 ? 179.404 197.713 194.544 1.00 37.34 139 GLU A N 1
ATOM 10905 C CA . GLU B 1 139 ? 178.752 196.739 193.671 1.00 37.34 139 GLU A CA 1
ATOM 10906 C C . GLU B 1 139 ? 179.479 196.618 192.315 1.00 37.34 139 GLU A C 1
ATOM 10907 O O . GLU B 1 139 ? 179.894 197.641 191.774 1.00 37.34 139 GLU A O 1
ATOM 10919 N N . PRO B 1 140 ? 179.646 195.417 191.732 1.00 37.34 140 PRO A N 1
ATOM 10920 C CA . PRO B 1 140 ? 180.324 195.226 190.449 1.00 37.34 140 PRO A CA 1
ATOM 10921 C C . PRO B 1 140 ? 179.636 195.885 189.241 1.00 37.34 140 PRO A C 1
ATOM 10922 O O . PRO B 1 140 ? 178.437 196.137 189.246 1.00 37.34 140 PRO A O 1
ATOM 10933 N N . ASP B 1 141 ? 180.382 196.134 188.169 1.00 37.34 141 ASP A N 1
ATOM 10934 C CA . ASP B 1 141 ? 179.883 196.668 186.895 1.00 37.34 141 ASP A CA 1
ATOM 10935 C C . ASP B 1 141 ? 179.627 195.574 185.863 1.00 37.34 141 ASP A C 1
ATOM 10936 O O . ASP B 1 141 ? 178.620 195.585 185.159 1.00 37.34 141 ASP A O 1
ATOM 10945 N N . VAL B 1 142 ? 180.557 194.632 185.774 1.00 37.34 142 VAL A N 1
ATOM 10946 C CA . VAL B 1 142 ? 180.510 193.491 184.870 1.00 37.34 142 VAL A CA 1
ATOM 10947 C C . VAL B 1 142 ? 180.605 192.211 185.681 1.00 37.34 142 VAL A C 1
ATOM 10948 O O . VAL B 1 142 ? 181.419 192.118 186.590 1.00 37.34 142 VAL A O 1
ATOM 10961 N N . CYS B 1 143 ? 179.813 191.206 185.352 1.00 37.34 143 CYS A N 1
ATOM 10962 C CA . CYS B 1 143 ? 179.950 189.851 185.839 1.00 37.34 143 CYS A CA 1
ATOM 10963 C C . CYS B 1 143 ? 180.353 188.923 184.695 1.00 37.34 143 CYS A C 1
ATOM 10964 O O . CYS B 1 143 ? 179.627 188.796 183.716 1.00 37.34 143 CYS A O 1
ATOM 10972 N N . ILE B 1 144 ? 181.505 188.267 184.791 1.00 37.34 144 ILE A N 1
ATOM 10973 C CA . ILE B 1 144 ? 181.871 187.176 183.889 1.00 37.34 144 ILE A CA 1
ATOM 10974 C C . ILE B 1 144 ? 181.178 185.903 184.371 1.00 37.34 144 ILE A C 1
ATOM 10975 O O . ILE B 1 144 ? 181.456 185.432 185.457 1.00 37.34 144 ILE A O 1
ATOM 10991 N N . ILE B 1 145 ? 180.299 185.302 183.593 1.00 37.34 145 ILE A N 1
ATOM 10992 C CA . ILE B 1 145 ? 179.723 184.000 183.924 1.00 37.34 145 ILE A CA 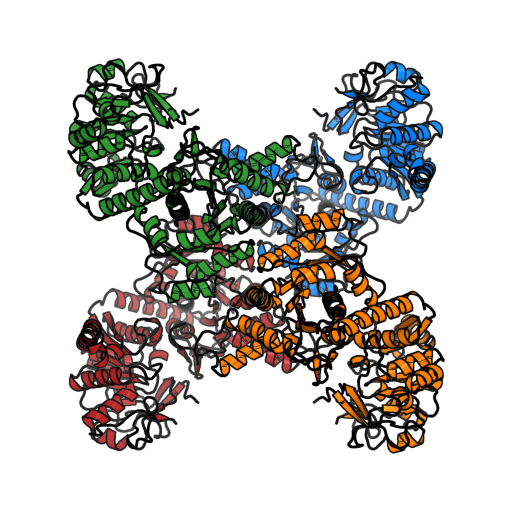1
ATOM 10993 C C . ILE B 1 145 ? 180.474 182.980 183.100 1.00 37.34 145 ILE A C 1
ATOM 10994 O O . ILE B 1 145 ? 180.478 183.056 181.887 1.00 37.34 145 ILE A O 1
ATOM 11010 N N . GLU B 1 146 ? 181.106 182.001 183.714 1.00 37.34 146 GLU A N 1
ATOM 11011 C CA . GLU B 1 146 ? 181.713 180.919 182.964 1.00 37.34 146 GLU A CA 1
ATOM 11012 C C . GLU B 1 146 ? 180.866 179.662 183.116 1.00 37.34 146 GLU A C 1
ATOM 11013 O O . GLU B 1 146 ? 180.741 179.098 184.199 1.00 37.34 146 GLU A O 1
ATOM 11025 N N . LEU B 1 147 ? 180.284 179.209 182.011 1.00 37.34 147 LEU A N 1
ATOM 11026 C CA . LEU B 1 147 ? 179.531 177.972 181.936 1.00 37.34 147 LEU A CA 1
ATOM 11027 C C . LEU B 1 147 ? 180.516 176.827 181.708 1.00 37.34 147 LEU A C 1
ATOM 11028 O O . LEU B 1 147 ? 181.079 176.695 180.629 1.00 37.34 147 LEU A O 1
ATOM 11044 N N . GLY B 1 148 ? 180.747 176.018 182.725 1.00 37.34 148 GLY A N 1
ATOM 11045 C CA . GLY B 1 148 ? 181.597 174.846 182.695 1.00 37.34 148 GLY A CA 1
ATOM 11046 C C . GLY B 1 148 ? 181.025 173.713 181.849 1.00 37.34 148 GLY A C 1
ATOM 11047 O O . GLY B 1 148 ? 179.833 173.677 181.566 1.00 37.34 148 GLY A O 1
ATOM 11051 N N . GLY B 1 149 ? 181.857 172.763 181.450 1.00 37.34 149 GLY A N 1
ATOM 11052 C CA . GLY B 1 149 ? 181.448 171.667 180.582 1.00 37.34 149 GLY A CA 1
ATOM 11053 C C . GLY B 1 149 ? 181.212 172.080 179.133 1.00 37.34 149 GLY A C 1
ATOM 11054 O O . GLY B 1 149 ? 181.711 173.100 178.667 1.00 37.34 149 GLY A O 1
ATOM 11058 N N . THR B 1 150 ? 180.454 171.278 178.401 1.00 38.47 150 THR A N 1
ATOM 11059 C CA . THR B 1 150 ? 180.133 171.473 176.990 1.00 38.47 150 THR A CA 1
ATOM 11060 C C . THR B 1 150 ? 178.659 171.848 176.843 1.00 38.47 150 THR A C 1
ATOM 11061 O O . THR B 1 150 ? 177.772 171.367 177.537 1.00 38.47 150 THR A O 1
ATOM 11072 N N . VAL B 1 151 ? 178.370 172.774 175.943 1.00 37.34 151 VAL A N 1
ATOM 11073 C CA . VAL B 1 151 ? 177.006 173.136 175.572 1.00 37.34 151 VAL A CA 1
ATOM 11074 C C . VAL B 1 151 ? 176.383 171.955 174.823 1.00 37.34 151 VAL A C 1
ATOM 11075 O O . VAL B 1 151 ? 177.011 171.388 173.938 1.00 37.34 151 VAL A O 1
ATOM 11088 N N . GLY B 1 152 ? 175.171 171.541 175.183 1.00 40.66 152 GLY A N 1
ATOM 11089 C CA . GLY B 1 152 ? 174.545 170.353 174.597 1.00 40.66 152 GLY A CA 1
ATOM 11090 C C . GLY B 1 152 ? 174.820 169.048 175.336 1.00 40.66 152 GLY A C 1
ATOM 11091 O O . GLY B 1 152 ? 174.322 168.003 174.929 1.00 40.66 152 GLY A O 1
ATOM 11095 N N . ASP B 1 153 ? 175.536 169.100 176.458 1.00 41.11 153 ASP A N 1
ATOM 11096 C CA . ASP B 1 153 ? 175.459 168.095 177.518 1.00 41.11 153 ASP A CA 1
ATOM 11097 C C . ASP B 1 153 ? 174.047 168.039 178.113 1.00 41.11 153 ASP A C 1
ATOM 11098 O O . ASP B 1 153 ? 173.368 169.057 178.205 1.00 41.11 153 ASP A O 1
ATOM 11107 N N . ILE B 1 154 ? 173.618 166.886 178.612 1.00 37.34 154 ILE A N 1
ATOM 11108 C CA . ILE B 1 154 ? 172.366 166.784 179.367 1.00 37.34 154 ILE A CA 1
ATOM 11109 C C . ILE B 1 154 ? 172.430 167.545 180.699 1.00 37.34 154 ILE A C 1
ATOM 11110 O O . ILE B 1 154 ? 171.446 168.124 181.138 1.00 37.34 154 ILE A O 1
ATOM 11126 N N . GLU B 1 155 ? 173.606 167.658 181.292 1.00 37.34 155 GLU A N 1
ATOM 11127 C CA . GLU B 1 155 ? 173.808 168.372 182.543 1.00 37.34 155 GLU A CA 1
ATOM 11128 C C . GLU B 1 155 ? 173.693 169.875 182.415 1.00 37.34 155 GLU A C 1
ATOM 11129 O O . GLU B 1 155 ? 173.238 170.534 183.338 1.00 37.34 155 GLU A O 1
ATOM 11141 N N . SER B 1 156 ? 174.141 170.429 181.290 1.00 37.34 156 SER A N 1
ATOM 11142 C CA . SER B 1 156 ? 174.132 171.881 181.075 1.00 37.34 156 SER A CA 1
ATOM 11143 C C . SER B 1 156 ? 172.799 172.403 180.541 1.00 37.34 156 SER A C 1
ATOM 11144 O O . SER B 1 156 ? 172.559 173.595 180.621 1.00 37.34 156 SER A O 1
ATOM 11152 N N . ALA B 1 157 ? 171.878 171.546 180.105 1.00 37.34 157 ALA A N 1
ATOM 11153 C CA . ALA B 1 157 ? 170.560 171.885 179.572 1.00 37.34 157 ALA A CA 1
ATOM 11154 C C . ALA B 1 157 ? 169.738 172.898 180.402 1.00 37.34 157 ALA A C 1
ATOM 11155 O O . ALA B 1 157 ? 169.323 173.906 179.830 1.00 37.34 157 ALA A O 1
ATOM 11162 N N . PRO B 1 158 ? 169.530 172.738 181.726 1.00 37.34 158 PRO A N 1
ATOM 11163 C CA . PRO B 1 158 ? 168.850 173.749 182.529 1.00 37.34 158 PRO A CA 1
ATOM 11164 C C . PRO B 1 158 ? 169.579 175.094 182.580 1.00 37.34 158 PRO A C 1
ATOM 11165 O O . PRO B 1 158 ? 168.939 176.132 182.647 1.00 37.34 158 PRO A O 1
ATOM 11176 N N . PHE B 1 159 ? 170.905 175.119 182.535 1.00 37.34 159 PHE A N 1
ATOM 11177 C CA . PHE B 1 159 ? 171.680 176.357 182.573 1.00 37.34 159 PHE A CA 1
ATOM 11178 C C . PHE B 1 159 ? 171.676 177.086 181.244 1.00 37.34 159 PHE A C 1
ATOM 11179 O O . PHE B 1 159 ? 171.563 178.298 181.240 1.00 37.34 159 PHE A O 1
ATOM 11196 N N . VAL B 1 160 ? 171.742 176.398 180.111 1.00 37.34 160 VAL A N 1
ATOM 11197 C CA . VAL B 1 160 ? 171.595 177.071 178.815 1.00 37.34 160 VAL A CA 1
ATOM 11198 C C . VAL B 1 160 ? 170.192 177.647 178.622 1.00 37.34 160 VAL A C 1
ATOM 11199 O O . VAL B 1 160 ? 170.099 178.763 178.146 1.00 37.34 160 VAL A O 1
ATOM 11212 N N . GLU B 1 161 ? 169.111 177.000 179.073 1.00 37.34 161 GLU A N 1
ATOM 11213 C CA . GLU B 1 161 ? 167.775 177.614 179.095 1.00 37.34 161 GLU A CA 1
ATOM 11214 C C . GLU B 1 161 ? 167.731 178.845 179.993 1.00 37.34 161 GLU A C 1
ATOM 11215 O O . GLU B 1 161 ? 167.241 179.890 179.581 1.00 37.34 161 GLU A O 1
ATOM 11227 N N . ALA B 1 162 ? 168.292 178.771 181.197 1.00 37.34 162 ALA A N 1
ATOM 11228 C CA . ALA B 1 162 ? 168.394 179.926 182.069 1.00 37.34 162 ALA A CA 1
ATOM 11229 C C . ALA B 1 162 ? 169.158 181.074 181.421 1.00 37.34 162 ALA A C 1
ATOM 11230 O O . ALA B 1 162 ? 168.718 182.204 181.508 1.00 37.34 162 ALA A O 1
ATOM 11237 N N . LEU B 1 163 ? 170.264 180.807 180.736 1.00 37.34 163 LEU A N 1
ATOM 11238 C CA . LEU B 1 163 ? 171.067 181.837 180.100 1.00 37.34 163 LEU A CA 1
ATOM 11239 C C . LEU B 1 163 ? 170.397 182.440 178.867 1.00 37.34 163 LEU A C 1
ATOM 11240 O O . LEU B 1 163 ? 170.450 183.656 178.717 1.00 37.34 163 LEU A O 1
ATOM 11256 N N . ARG B 1 164 ? 169.705 181.672 178.019 1.00 37.34 164 ARG A N 1
ATOM 11257 C CA . ARG B 1 164 ? 168.955 182.265 176.912 1.00 37.34 164 ARG A CA 1
ATOM 11258 C C . ARG B 1 164 ? 167.732 183.048 177.365 1.00 37.34 164 ARG A C 1
ATOM 11259 O O . ARG B 1 164 ? 167.408 184.049 176.752 1.00 37.34 164 ARG A O 1
ATOM 11280 N N . GLN B 1 165 ? 167.068 182.662 178.450 1.00 37.34 165 GLN A N 1
ATOM 11281 C CA . GLN B 1 165 ? 166.082 183.509 179.103 1.00 37.34 165 GLN A CA 1
ATOM 11282 C C . GLN B 1 165 ? 166.709 184.772 179.707 1.00 37.34 165 GLN A C 1
ATOM 11283 O O . GLN B 1 165 ? 166.197 185.870 179.507 1.00 37.34 165 GLN A O 1
ATOM 11297 N N . PHE B 1 166 ? 167.856 184.654 180.371 1.00 37.34 166 PHE A N 1
ATOM 11298 C CA . PHE B 1 166 ? 168.544 185.774 180.986 1.00 37.34 166 PHE A CA 1
ATOM 11299 C C . PHE B 1 166 ? 168.940 186.840 179.976 1.00 37.34 166 PHE A C 1
ATOM 11300 O O . PHE B 1 166 ? 168.766 188.018 180.242 1.00 37.34 166 PHE A O 1
ATOM 11317 N N . GLN B 1 167 ? 169.388 186.437 178.791 1.00 37.34 167 GLN A N 1
ATOM 11318 C CA . GLN B 1 167 ? 169.681 187.301 177.657 1.00 37.34 167 GLN A CA 1
ATOM 11319 C C . GLN B 1 167 ? 168.536 188.245 177.252 1.00 37.34 167 GLN A C 1
ATOM 11320 O O . GLN B 1 167 ? 168.806 189.236 176.588 1.00 37.34 167 GLN A O 1
ATOM 11334 N N . PHE B 1 168 ? 167.278 187.950 177.589 1.00 37.34 168 PHE A N 1
ATOM 11335 C CA . PHE B 1 168 ? 166.127 188.828 177.375 1.00 37.34 168 PHE A CA 1
ATOM 11336 C C . PHE B 1 168 ? 165.588 189.458 178.654 1.00 37.34 168 PHE A C 1
ATOM 11337 O O . PHE B 1 168 ? 164.968 190.512 178.587 1.00 37.34 168 PHE A O 1
ATOM 11354 N N . GLU B 1 169 ? 165.817 188.880 179.827 1.00 37.34 169 GLU A N 1
ATOM 11355 C CA . GLU B 1 169 ? 165.551 189.567 181.085 1.00 37.34 169 GLU A CA 1
ATOM 11356 C C . GLU B 1 169 ? 166.443 190.784 181.240 1.00 37.34 169 GLU A C 1
ATOM 11357 O O . GLU B 1 169 ? 165.938 191.873 181.481 1.00 37.34 169 GLU A O 1
ATOM 11369 N N . VAL B 1 170 ? 167.747 190.654 181.039 1.00 37.34 170 VAL A N 1
ATOM 11370 C CA . VAL B 1 170 ? 168.647 191.803 180.875 1.00 37.34 170 VAL A CA 1
ATOM 11371 C C . VAL B 1 170 ? 168.627 192.218 179.402 1.00 37.34 170 VAL A C 1
ATOM 11372 O O . VAL B 1 170 ? 168.385 191.399 178.531 1.00 37.34 170 VAL A O 1
ATOM 11385 N N . GLY B 1 171 ? 168.818 193.484 179.070 1.00 37.34 171 GLY A N 1
ATOM 11386 C CA . GLY B 1 171 ? 168.814 193.883 177.656 1.00 37.34 171 GLY A CA 1
ATOM 11387 C C . GLY B 1 171 ? 170.009 193.337 176.861 1.00 37.34 171 GLY A C 1
ATOM 11388 O O . GLY B 1 171 ? 171.029 192.966 177.437 1.00 37.34 171 GLY A O 1
ATOM 11392 N N . ARG B 1 172 ? 169.960 193.367 175.528 1.00 37.34 172 ARG A N 1
ATOM 11393 C CA . ARG B 1 172 ? 171.088 192.933 174.686 1.00 37.34 172 ARG A CA 1
ATOM 11394 C C . ARG B 1 172 ? 172.357 193.717 174.978 1.00 37.34 172 ARG A C 1
ATOM 11395 O O . ARG B 1 172 ? 173.419 193.127 175.078 1.00 37.34 172 ARG A O 1
ATOM 11416 N N . GLU B 1 173 ? 172.275 195.019 175.198 1.00 37.34 173 GLU A N 1
ATOM 11417 C CA . GLU B 1 173 ? 173.418 195.850 175.606 1.00 37.34 173 GLU A CA 1
ATOM 11418 C C . GLU B 1 173 ? 174.032 195.452 176.956 1.00 37.34 173 GLU A C 1
ATOM 11419 O O . GLU B 1 173 ? 175.085 195.967 177.314 1.00 37.34 173 GLU A O 1
ATOM 11431 N N . ASN B 1 174 ? 173.386 194.568 177.715 1.00 37.34 174 ASN A N 1
ATOM 11432 C CA . ASN B 1 174 ? 173.852 194.069 178.997 1.00 37.34 174 ASN A CA 1
ATOM 11433 C C . ASN B 1 174 ? 174.349 192.630 178.954 1.00 37.34 174 ASN A C 1
ATOM 11434 O O . ASN B 1 174 ? 174.935 192.215 179.927 1.00 37.34 174 ASN A O 1
ATOM 11445 N N . PHE B 1 175 ? 174.161 191.853 177.897 1.00 37.34 175 PHE A N 1
ATOM 11446 C CA . PHE B 1 175 ? 174.567 190.456 177.827 1.00 37.34 175 PHE A CA 1
ATOM 11447 C C . PHE B 1 175 ? 175.353 190.205 176.559 1.00 37.34 175 PHE A C 1
ATOM 11448 O O . PHE B 1 175 ? 174.838 190.476 175.481 1.00 37.34 175 PHE A O 1
ATOM 11465 N N . ALA B 1 176 ? 176.540 189.629 176.656 1.00 37.34 176 ALA A N 1
ATOM 11466 C CA . ALA B 1 176 ? 177.306 189.155 175.516 1.00 37.34 176 ALA A CA 1
ATOM 11467 C C . ALA B 1 176 ? 177.814 187.739 175.763 1.00 37.34 176 ALA A C 1
ATOM 11468 O O . ALA B 1 176 ? 178.194 187.405 176.875 1.00 37.34 176 ALA A O 1
ATOM 11475 N N . LEU B 1 177 ? 177.803 186.890 174.744 1.00 37.34 177 LEU A N 1
ATOM 11476 C CA . LEU B 1 177 ? 178.258 185.506 174.818 1.00 37.34 177 LEU A CA 1
ATOM 11477 C C . LEU B 1 177 ? 179.564 185.320 174.048 1.00 37.34 177 LEU A C 1
ATOM 11478 O O . LEU B 1 177 ? 179.613 185.568 172.852 1.00 37.34 177 LEU A O 1
ATOM 11494 N N . ILE B 1 178 ? 180.596 184.801 174.693 1.00 37.34 178 ILE A N 1
ATOM 11495 C CA . ILE B 1 178 ? 181.821 184.321 174.066 1.00 37.34 178 ILE A CA 1
ATOM 11496 C C . ILE B 1 178 ? 181.775 182.801 174.036 1.00 37.34 178 ILE A C 1
ATOM 11497 O O . ILE B 1 178 ? 181.573 182.161 175.064 1.00 37.34 178 ILE A O 1
ATOM 11513 N N . HIS B 1 179 ? 181.971 182.198 172.876 1.00 37.34 179 HIS A N 1
ATOM 11514 C CA . HIS B 1 179 ? 182.084 180.758 172.748 1.00 37.34 179 HIS A CA 1
ATOM 11515 C C . HIS B 1 179 ? 183.526 180.385 172.499 1.00 37.34 179 HIS A C 1
ATOM 11516 O O . HIS B 1 179 ? 184.137 180.906 171.583 1.00 37.34 179 HIS A O 1
ATOM 11530 N N . VAL B 1 180 ? 184.088 179.496 173.298 1.00 37.34 180 VAL A N 1
ATOM 11531 C CA . VAL B 1 180 ? 185.466 179.035 173.140 1.00 37.34 180 VAL A CA 1
ATOM 11532 C C . VAL B 1 180 ? 185.419 177.696 172.423 1.00 37.34 180 VAL A C 1
ATOM 11533 O O . VAL B 1 180 ? 184.648 176.836 172.808 1.00 37.34 180 VAL A O 1
ATOM 11546 N N . SER B 1 181 ? 186.189 177.486 171.362 1.00 37.34 181 SER A N 1
ATOM 11547 C CA . SER B 1 181 ? 186.147 176.232 170.590 1.00 37.34 181 SER A CA 1
ATOM 11548 C C . SER B 1 181 ? 187.520 175.792 170.099 1.00 37.34 181 SER A C 1
ATOM 11549 O O . SER B 1 181 ? 188.433 176.592 169.948 1.00 37.34 181 SER A O 1
ATOM 11557 N N . LEU B 1 182 ? 187.681 174.496 169.873 1.00 37.34 182 LEU A N 1
ATOM 11558 C CA . LEU B 1 182 ? 188.921 173.906 169.394 1.00 37.34 182 LEU A CA 1
ATOM 11559 C C . LEU B 1 182 ? 188.950 173.933 167.873 1.00 37.34 182 LEU A C 1
ATOM 11560 O O . LEU B 1 182 ? 188.040 173.415 167.237 1.00 37.34 182 LEU A O 1
ATOM 11576 N N . VAL B 1 183 ? 190.014 174.491 167.304 1.00 37.34 183 VAL A N 1
ATOM 11577 C CA . VAL B 1 183 ? 190.368 174.327 165.893 1.00 37.34 183 VAL A CA 1
ATOM 11578 C C . VAL B 1 183 ? 191.504 173.311 165.818 1.00 37.34 183 VAL A C 1
ATOM 11579 O O . VAL B 1 183 ? 192.651 173.695 166.028 1.00 37.34 183 VAL A O 1
ATOM 11592 N N . PRO B 1 184 ? 191.242 172.015 165.592 1.00 37.34 184 PRO A N 1
ATOM 11593 C CA . PRO B 1 184 ? 192.319 171.054 165.473 1.00 37.34 184 PRO A CA 1
ATOM 11594 C C . PRO B 1 184 ? 193.093 171.254 164.178 1.00 37.34 184 PRO A C 1
ATOM 11595 O O . PRO B 1 184 ? 192.563 171.726 163.175 1.00 37.34 184 PRO A O 1
ATOM 11606 N N . VAL B 1 185 ? 194.361 170.868 164.198 1.00 42.53 185 VAL A N 1
ATOM 11607 C CA . VAL B 1 185 ? 195.230 170.877 163.023 1.00 42.53 185 VAL A CA 1
ATOM 11608 C C . VAL B 1 185 ? 195.568 169.441 162.660 1.00 42.53 185 VAL A C 1
ATOM 11609 O O . VAL B 1 185 ? 196.097 168.702 163.482 1.00 42.53 185 VAL A O 1
ATOM 11622 N N . ILE B 1 186 ? 195.244 169.038 161.441 1.00 48.82 186 ILE A N 1
ATOM 11623 C CA . ILE B 1 186 ? 195.310 167.656 160.962 1.00 48.82 186 ILE A CA 1
ATOM 11624 C C . ILE B 1 186 ? 196.012 167.683 159.604 1.00 48.82 186 ILE A C 1
ATOM 11625 O O . ILE B 1 186 ? 195.479 168.222 158.645 1.00 48.82 186 ILE A O 1
ATOM 11641 N N . HIS B 1 187 ? 197.239 167.167 159.517 1.00 55.04 187 HIS A N 1
ATOM 11642 C CA . HIS B 1 187 ? 198.098 167.259 158.322 1.00 55.04 187 HIS A CA 1
ATOM 11643 C C . HIS B 1 187 ? 198.318 168.695 157.820 1.00 55.04 187 HIS A C 1
ATOM 11644 O O . HIS B 1 187 ? 198.372 168.953 156.621 1.00 55.04 187 HIS A O 1
ATOM 11658 N N . GLY B 1 188 ? 198.386 169.664 158.731 1.00 51.04 188 GLY A N 1
ATOM 11659 C CA . GLY B 1 188 ? 198.526 171.076 158.397 1.00 51.04 188 GLY A CA 1
ATOM 11660 C C . GLY B 1 188 ? 197.271 171.736 157.824 1.00 51.04 188 GLY A C 1
ATOM 11661 O O . GLY B 1 188 ? 197.294 172.931 157.539 1.00 51.04 188 GLY A O 1
ATOM 11665 N N . GLU B 1 189 ? 196.156 171.023 157.687 1.00 48.25 189 GLU A N 1
ATOM 11666 C CA . GLU B 1 189 ? 194.841 171.641 157.552 1.00 48.25 189 GLU A CA 1
ATOM 11667 C C . GLU B 1 189 ? 194.362 172.118 158.922 1.00 48.25 189 GLU A C 1
ATOM 11668 O O . GLU B 1 189 ? 194.318 171.328 159.857 1.00 48.25 189 GLU A O 1
ATOM 11680 N N . GLN B 1 190 ? 193.945 173.373 159.057 1.00 43.98 190 GLN A N 1
ATOM 11681 C CA . GLN B 1 190 ? 193.176 173.836 160.212 1.00 43.98 190 GLN A CA 1
ATOM 11682 C C . GLN B 1 190 ? 191.696 173.544 159.956 1.00 43.98 190 GLN A C 1
ATOM 11683 O O . GLN B 1 190 ? 191.135 174.028 158.980 1.00 43.98 190 GLN A O 1
ATOM 11697 N N . LYS B 1 191 ? 191.057 172.736 160.799 1.00 41.47 191 LYS A N 1
ATOM 11698 C CA . LYS B 1 191 ? 189.698 172.223 160.551 1.00 41.47 191 LYS A CA 1
ATOM 11699 C C . LYS B 1 191 ? 188.649 173.083 161.248 1.00 41.47 191 LYS A C 1
ATOM 11700 O O . LYS B 1 191 ? 188.627 173.173 162.463 1.00 41.47 191 LYS A O 1
ATOM 11719 N N . THR B 1 192 ? 187.734 173.687 160.498 1.00 50.11 192 THR A N 1
ATOM 11720 C CA . THR B 1 192 ? 186.649 174.539 161.035 1.00 50.11 192 THR A CA 1
ATOM 11721 C C . THR B 1 192 ? 185.415 173.763 161.514 1.00 50.11 192 THR A C 1
ATOM 11722 O O . THR B 1 192 ? 184.621 174.298 162.282 1.00 50.11 192 THR A O 1
ATOM 11733 N N . LYS B 1 193 ? 185.232 172.509 161.090 1.00 54.46 193 LYS A N 1
ATOM 11734 C CA . LYS B 1 193 ? 184.007 171.722 161.298 1.00 54.46 193 LYS A CA 1
ATOM 11735 C C . LYS B 1 193 ? 183.622 171.487 162.758 1.00 54.46 193 LYS A C 1
ATOM 11736 O O . LYS B 1 193 ? 182.439 171.636 163.041 1.00 54.46 193 LYS A O 1
ATOM 11755 N N . PRO B 1 194 ? 184.536 171.262 163.721 1.00 45.72 194 PRO A N 1
ATOM 11756 C CA . PRO B 1 194 ? 184.145 171.137 165.116 1.00 45.72 194 PRO A CA 1
ATOM 11757 C C . PRO B 1 194 ? 183.540 172.428 165.655 1.00 45.72 194 PRO A C 1
ATOM 11758 O O . PRO B 1 194 ? 182.547 172.380 166.364 1.00 45.72 194 PRO A O 1
ATOM 11769 N N . THR B 1 195 ? 184.051 173.591 165.259 1.00 39.04 195 THR A N 1
ATOM 11770 C CA . THR B 1 195 ? 183.474 174.884 165.659 1.00 39.04 195 THR A CA 1
ATOM 11771 C C . THR B 1 195 ? 182.132 175.141 164.985 1.00 39.04 195 THR A C 1
ATOM 11772 O O . THR B 1 195 ? 181.227 175.625 165.644 1.00 39.04 195 THR A O 1
ATOM 11783 N N . GLN B 1 196 ? 181.939 174.726 163.729 1.00 41.11 196 GLN A N 1
ATOM 11784 C CA . GLN B 1 196 ? 180.646 174.829 163.048 1.00 41.11 196 GLN A CA 1
ATOM 11785 C C . GLN B 1 196 ? 179.577 173.997 163.761 1.00 41.11 196 GLN A C 1
ATOM 11786 O O . GLN B 1 196 ? 178.484 174.490 164.002 1.00 41.11 196 GLN A O 1
ATOM 11800 N N . ALA B 1 197 ? 179.901 172.764 164.160 1.00 37.34 197 ALA A N 1
ATOM 11801 C CA . ALA B 1 197 ? 179.028 171.923 164.967 1.00 37.34 197 ALA A CA 1
ATOM 11802 C C . ALA B 1 197 ? 178.695 172.580 166.306 1.00 37.34 197 ALA A C 1
ATOM 11803 O O . ALA B 1 197 ? 177.538 172.600 166.707 1.00 37.34 197 ALA A O 1
ATOM 11810 N N . ALA B 1 198 ? 179.689 173.169 166.972 1.00 37.34 198 ALA A N 1
ATOM 11811 C CA . ALA B 1 198 ? 179.513 173.828 168.252 1.00 37.34 198 ALA A CA 1
ATOM 11812 C C . ALA B 1 198 ? 178.622 175.070 168.160 1.00 37.34 198 ALA A C 1
ATOM 11813 O O . ALA B 1 198 ? 177.747 175.252 168.994 1.00 37.34 198 ALA A O 1
ATOM 11820 N N . ILE B 1 199 ? 178.767 175.904 167.129 1.00 37.34 199 ILE A N 1
ATOM 11821 C CA . ILE B 1 199 ? 177.908 177.075 166.927 1.00 37.34 199 ILE A CA 1
ATOM 11822 C C . ILE B 1 199 ? 176.497 176.677 166.509 1.00 37.34 199 ILE A C 1
ATOM 11823 O O . ILE B 1 199 ? 175.543 177.305 166.953 1.00 37.34 199 ILE A O 1
ATOM 11839 N N . LYS B 1 200 ? 176.310 175.600 165.745 1.00 37.34 200 LYS A N 1
ATOM 11840 C CA . LYS B 1 200 ? 174.968 175.064 165.501 1.00 37.34 200 LYS A CA 1
ATOM 11841 C C . LYS B 1 200 ? 174.326 174.453 166.756 1.00 37.34 200 LYS A C 1
ATOM 11842 O O . LYS B 1 200 ? 173.140 174.661 166.969 1.00 37.34 200 LYS A O 1
ATOM 11861 N N . ASP B 1 201 ? 175.068 173.794 167.634 1.00 37.34 201 ASP A N 1
ATOM 11862 C CA . ASP B 1 201 ? 174.571 173.399 168.952 1.00 37.34 201 ASP A CA 1
ATOM 11863 C C . ASP B 1 201 ? 174.191 174.607 169.810 1.00 37.34 201 ASP A C 1
ATOM 11864 O O . ASP B 1 201 ? 173.152 174.581 170.450 1.00 37.34 201 ASP A O 1
ATOM 11873 N N . LEU B 1 202 ? 174.944 175.709 169.799 1.00 37.34 202 LEU A N 1
ATOM 11874 C CA . LEU B 1 202 ? 174.508 176.942 170.451 1.00 37.34 202 LEU A CA 1
ATOM 11875 C C . LEU B 1 202 ? 173.183 177.448 169.883 1.00 37.34 202 LEU A C 1
ATOM 11876 O O . LEU B 1 202 ? 172.236 177.642 170.639 1.00 37.34 202 LEU A O 1
ATOM 11892 N N . ARG B 1 203 ? 173.097 177.645 168.563 1.00 37.34 203 ARG A N 1
ATOM 11893 C CA . ARG B 1 203 ? 171.875 178.131 167.909 1.00 37.34 203 ARG A CA 1
ATOM 11894 C C . ARG B 1 203 ? 170.689 177.232 168.196 1.00 37.34 203 ARG A C 1
ATOM 11895 O O . ARG B 1 203 ? 169.600 177.719 168.446 1.00 37.34 203 ARG A O 1
ATOM 11916 N N . SER B 1 204 ? 170.904 175.923 168.219 1.00 37.34 204 SER A N 1
ATOM 11917 C CA . SER B 1 204 ? 169.908 174.917 168.561 1.00 37.34 204 SER A CA 1
ATOM 11918 C C . SER B 1 204 ? 169.311 175.117 169.952 1.00 37.34 204 SER A C 1
ATOM 11919 O O . SER B 1 204 ? 168.119 174.961 170.167 1.00 37.34 204 SER A O 1
ATOM 11927 N N . LEU B 1 205 ? 170.113 175.552 170.910 1.00 37.34 205 LEU A N 1
ATOM 11928 C CA . LEU B 1 205 ? 169.693 175.871 172.272 1.00 37.34 205 LEU A CA 1
ATOM 11929 C C . LEU B 1 205 ? 169.246 177.325 172.436 1.00 37.34 205 LEU A C 1
ATOM 11930 O O . LEU B 1 205 ? 168.973 177.760 173.546 1.00 37.34 205 LEU A O 1
ATOM 11946 N N . GLY B 1 206 ? 169.148 178.080 171.347 1.00 37.34 206 GLY A N 1
ATOM 11947 C CA . GLY B 1 206 ? 168.637 179.443 171.304 1.00 37.34 206 GLY A CA 1
ATOM 11948 C C . GLY B 1 206 ? 169.625 180.533 171.700 1.00 37.34 206 GLY A C 1
ATOM 11949 O O . GLY B 1 206 ? 169.208 181.611 172.102 1.00 37.34 206 GLY A O 1
ATOM 11953 N N . LEU B 1 207 ? 170.922 180.281 171.590 1.00 37.34 207 LEU A N 1
ATOM 11954 C CA . LEU B 1 207 ? 171.985 181.232 171.887 1.00 37.34 207 LEU A CA 1
ATOM 11955 C C . LEU B 1 207 ? 172.776 181.536 170.619 1.00 37.34 207 LEU A C 1
ATOM 11956 O O . LEU B 1 207 ? 173.002 180.664 169.790 1.00 37.34 207 LEU A O 1
ATOM 11972 N N . ILE B 1 208 ? 173.231 182.772 170.471 1.00 37.34 208 ILE A N 1
ATOM 11973 C CA . ILE B 1 208 ? 174.067 183.208 169.348 1.00 37.34 208 ILE A CA 1
ATOM 11974 C C . ILE B 1 208 ? 175.349 183.825 169.925 1.00 37.34 208 ILE A C 1
ATOM 11975 O O . ILE B 1 208 ? 175.253 184.725 170.752 1.00 37.34 208 ILE A O 1
ATOM 11991 N N . PRO B 1 209 ? 176.547 183.370 169.533 1.00 37.34 209 PRO A N 1
ATOM 11992 C CA . PRO B 1 209 ? 177.795 183.930 170.032 1.00 37.34 209 PRO A CA 1
ATOM 11993 C C . PRO B 1 209 ? 178.007 185.369 169.554 1.00 37.34 209 PRO A C 1
ATOM 11994 O O . PRO B 1 209 ? 177.933 185.663 168.369 1.00 37.34 209 PRO A O 1
ATOM 12005 N N . ASP B 1 210 ? 178.354 186.275 170.451 1.00 37.34 210 ASP A N 1
ATOM 12006 C CA . ASP B 1 210 ? 178.876 187.593 170.110 1.00 37.34 210 ASP A CA 1
ATOM 12007 C C . ASP B 1 210 ? 180.367 187.571 169.800 1.00 37.34 210 ASP A C 1
ATOM 12008 O O . ASP B 1 210 ? 180.836 188.396 169.033 1.00 37.34 210 ASP A O 1
ATOM 12017 N N . MET B 1 211 ? 181.098 186.606 170.334 1.00 37.34 211 MET A N 1
ATOM 12018 C CA . MET B 1 211 ? 182.480 186.293 170.014 1.00 37.34 211 MET A CA 1
ATOM 12019 C C . MET B 1 211 ? 182.646 184.798 169.800 1.00 37.34 211 MET A C 1
ATOM 12020 O O . MET B 1 211 ? 182.070 184.005 170.540 1.00 37.34 211 MET A O 1
ATOM 12034 N N . ILE B 1 212 ? 183.517 184.419 168.880 1.00 37.34 212 ILE A N 1
ATOM 12035 C CA . ILE B 1 212 ? 184.166 183.114 168.862 1.00 37.34 212 ILE A CA 1
ATOM 12036 C C . ILE B 1 212 ? 185.599 183.295 169.344 1.00 37.34 212 ILE A C 1
ATOM 12037 O O . ILE B 1 212 ? 186.325 184.109 168.794 1.00 37.34 212 ILE A O 1
ATOM 12053 N N . ALA B 1 213 ? 186.042 182.525 170.325 1.00 37.34 213 ALA A N 1
ATOM 12054 C CA . ALA B 1 213 ? 187.448 182.339 170.619 1.00 37.34 213 ALA A CA 1
ATOM 12055 C C . ALA B 1 213 ? 187.877 180.956 170.152 1.00 37.34 213 ALA A C 1
ATOM 12056 O O . ALA B 1 213 ? 187.318 179.944 170.559 1.00 37.34 213 ALA A O 1
ATOM 12063 N N . CYS B 1 214 ? 188.886 180.900 169.305 1.00 37.67 214 CYS A N 1
ATOM 12064 C CA . CYS B 1 214 ? 189.403 179.663 168.763 1.00 37.67 214 CYS A CA 1
ATOM 12065 C C . CYS B 1 214 ? 190.749 179.362 169.390 1.00 37.67 214 CYS A C 1
ATOM 12066 O O . CYS B 1 214 ? 191.671 180.172 169.356 1.00 37.67 214 CYS A O 1
ATOM 12074 N N . ARG B 1 215 ? 190.832 178.176 169.966 1.00 40.65 215 ARG A N 1
ATOM 12075 C CA . ARG B 1 215 ? 192.019 177.617 170.576 1.00 40.65 215 ARG A CA 1
ATOM 12076 C C . ARG B 1 215 ? 192.648 176.693 169.550 1.00 40.65 215 ARG A C 1
ATOM 12077 O O . ARG B 1 215 ? 191.979 175.816 169.016 1.00 40.65 215 ARG A O 1
ATOM 12098 N N . CYS B 1 216 ? 193.908 176.927 169.222 1.00 42.53 216 CYS A N 1
ATOM 12099 C CA . CYS B 1 216 ? 194.577 176.224 168.140 1.00 42.53 216 CYS A CA 1
ATOM 12100 C C . CYS B 1 216 ? 196.065 176.078 168.451 1.00 42.53 216 CYS A C 1
ATOM 12101 O O . CYS B 1 216 ? 196.645 176.946 169.097 1.00 42.53 216 CYS A O 1
ATOM 12109 N N . SER B 1 217 ? 196.722 175.039 167.955 1.00 48.32 217 SER A N 1
ATOM 12110 C CA . SER B 1 217 ? 198.171 174.954 168.107 1.00 48.32 217 SER A CA 1
ATOM 12111 C C . SER B 1 217 ? 199.137 175.858 167.330 1.00 48.32 217 SER A C 1
ATOM 12112 O O . SER B 1 217 ? 200.354 175.767 167.454 1.00 48.32 217 SER A O 1
ATOM 12120 N N . GLU B 1 218 ? 198.583 176.773 166.552 1.00 48.26 218 GLU A N 1
ATOM 12121 C CA . GLU B 1 218 ? 199.244 177.740 165.688 1.00 48.26 218 GLU A CA 1
ATOM 12122 C C . GLU B 1 218 ? 198.287 178.905 165.415 1.00 48.26 218 GLU A C 1
ATOM 12123 O O . GLU B 1 218 ? 197.111 178.836 165.740 1.00 48.26 218 GLU A O 1
ATOM 12135 N N . GLU B 1 219 ? 198.759 180.012 164.855 1.00 48.78 219 GLU A N 1
ATOM 12136 C CA . GLU B 1 219 ? 197.883 181.124 164.520 1.00 48.78 219 GLU A CA 1
ATOM 12137 C C . GLU B 1 219 ? 196.882 180.703 163.439 1.00 48.78 219 GLU A C 1
ATOM 12138 O O . GLU B 1 219 ? 197.255 180.050 162.462 1.00 48.78 219 GLU A O 1
ATOM 12150 N N . LEU B 1 220 ? 195.613 181.098 163.570 1.00 46.12 220 LEU A N 1
ATOM 12151 C CA . LEU B 1 220 ? 194.637 180.828 162.523 1.00 46.12 220 LEU A CA 1
ATOM 12152 C C . LEU B 1 220 ? 195.069 181.477 161.203 1.00 46.12 220 LEU A C 1
ATOM 12153 O O . LEU B 1 220 ? 195.490 182.631 161.186 1.00 46.12 220 LEU A O 1
ATOM 12169 N N . ASN B 1 221 ? 194.911 180.772 160.089 1.00 52.93 221 ASN A N 1
ATOM 12170 C CA . ASN B 1 221 ? 195.047 181.338 158.745 1.00 52.93 221 ASN A CA 1
ATOM 12171 C C . ASN B 1 221 ? 193.873 182.295 158.477 1.00 52.93 221 ASN A C 1
ATOM 12172 O O . ASN B 1 221 ? 192.774 182.044 158.964 1.00 52.93 221 ASN A O 1
ATOM 12183 N N . ARG B 1 222 ? 194.013 183.333 157.645 1.00 55.70 222 ARG A N 1
ATOM 12184 C CA . ARG B 1 222 ? 192.848 184.148 157.220 1.00 55.70 222 ARG A CA 1
ATOM 12185 C C . ARG B 1 222 ? 191.812 183.371 156.423 1.00 55.70 222 ARG A C 1
ATOM 12186 O O . ARG B 1 222 ? 190.633 183.660 156.563 1.00 55.70 222 ARG A O 1
ATOM 12207 N N . SER B 1 223 ? 192.195 182.311 155.719 1.00 51.13 223 SER A N 1
ATOM 12208 C CA . SER B 1 223 ? 191.241 181.324 155.187 1.00 51.13 223 SER A CA 1
ATOM 12209 C C . SER B 1 223 ? 190.365 180.743 156.303 1.00 51.13 223 SER A C 1
ATOM 12210 O O . SER B 1 223 ? 189.139 180.769 156.229 1.00 51.13 223 SER A O 1
ATOM 12218 N N . THR B 1 224 ? 190.981 180.278 157.387 1.00 48.67 224 THR A N 1
ATOM 12219 C CA . THR B 1 224 ? 190.284 179.685 158.532 1.00 48.67 224 THR A CA 1
ATOM 12220 C C . THR B 1 224 ? 189.367 180.690 159.216 1.00 48.67 224 THR A C 1
ATOM 12221 O O . THR B 1 224 ? 188.205 180.382 159.440 1.00 48.67 224 THR A O 1
ATOM 12232 N N . ILE B 1 225 ? 189.830 181.905 159.504 1.00 48.79 225 ILE A N 1
ATOM 12233 C CA . ILE B 1 225 ? 188.992 182.957 160.096 1.00 48.79 225 ILE A CA 1
ATOM 12234 C C . ILE B 1 225 ? 187.807 183.292 159.190 1.00 48.79 225 ILE A C 1
ATOM 12235 O O . ILE B 1 225 ? 186.685 183.388 159.672 1.00 48.79 225 ILE A O 1
ATOM 12251 N N . ASP B 1 226 ? 188.020 183.424 157.879 1.00 50.67 226 ASP A N 1
ATOM 12252 C CA . ASP B 1 226 ? 186.940 183.733 156.941 1.00 50.67 226 ASP A CA 1
ATOM 12253 C C . ASP B 1 226 ? 185.934 182.588 156.823 1.00 50.67 226 ASP A C 1
ATOM 12254 O O . ASP B 1 226 ? 184.736 182.842 156.800 1.00 50.67 226 ASP A O 1
ATOM 12263 N N . LYS B 1 227 ? 186.379 181.328 156.792 1.00 47.26 227 LYS A N 1
ATOM 12264 C CA . LYS B 1 227 ? 185.481 180.169 156.771 1.00 47.26 227 LYS A CA 1
ATOM 12265 C C . LYS B 1 227 ? 184.697 180.034 158.075 1.00 47.26 227 LYS A C 1
ATOM 12266 O O . LYS B 1 227 ? 183.512 179.734 158.042 1.00 47.26 227 LYS A O 1
ATOM 12285 N N . ILE B 1 228 ? 185.280 180.359 159.221 1.00 46.27 228 ILE A N 1
ATOM 12286 C CA . ILE B 1 228 ? 184.523 180.473 160.473 1.00 46.27 228 ILE A CA 1
ATOM 12287 C C . ILE B 1 228 ? 183.467 181.573 160.329 1.00 46.27 228 ILE A C 1
ATOM 12288 O O . ILE B 1 228 ? 182.294 181.292 160.511 1.00 46.27 228 ILE A O 1
ATOM 12304 N N . ALA B 1 229 ? 183.825 182.777 159.905 1.00 47.87 229 ALA A N 1
ATOM 12305 C CA . ALA B 1 229 ? 182.874 183.869 159.724 1.00 47.87 229 ALA A CA 1
ATOM 12306 C C . ALA B 1 229 ? 181.837 183.651 158.595 1.00 47.87 229 ALA A C 1
ATOM 12307 O O . ALA B 1 229 ? 180.843 184.366 158.531 1.00 47.87 229 ALA A O 1
ATOM 12314 N N . MET B 1 230 ? 182.019 182.684 157.689 1.00 53.53 230 MET A N 1
ATOM 12315 C CA . MET B 1 230 ? 180.972 182.232 156.760 1.00 53.53 230 MET A CA 1
ATOM 12316 C C . MET B 1 230 ? 179.971 181.275 157.417 1.00 53.53 230 MET A C 1
ATOM 12317 O O . MET B 1 230 ? 178.771 181.508 157.352 1.00 53.53 230 MET A O 1
ATOM 12331 N N . PHE B 1 231 ? 180.437 180.159 157.981 1.00 49.36 231 PHE A N 1
ATOM 12332 C CA . PHE B 1 231 ? 179.577 179.048 158.415 1.00 49.36 231 PHE A CA 1
ATOM 12333 C C . PHE B 1 231 ? 179.064 179.196 159.846 1.00 49.36 231 PHE A C 1
ATOM 12334 O O . PHE B 1 231 ? 178.090 178.548 160.217 1.00 49.36 231 PHE A O 1
ATOM 12351 N N . CYS B 1 232 ? 179.676 180.082 160.624 1.00 50.56 232 CYS A N 1
ATOM 12352 C CA . CYS B 1 232 ? 179.144 180.667 161.847 1.00 50.56 232 CYS A CA 1
ATOM 12353 C C . CYS B 1 232 ? 178.745 182.101 161.483 1.00 50.56 232 CYS A C 1
ATOM 12354 O O . CYS B 1 232 ? 179.503 182.792 160.815 1.00 50.56 232 CYS A O 1
ATOM 12362 N N . HIS B 1 233 ? 177.568 182.586 161.855 1.00 47.18 233 HIS A N 1
ATOM 12363 C CA . HIS B 1 233 ? 177.063 183.869 161.327 1.00 47.18 233 HIS A CA 1
ATOM 12364 C C . HIS B 1 233 ? 177.574 185.043 162.156 1.00 47.18 233 HIS A C 1
ATOM 12365 O O . HIS B 1 233 ? 176.841 185.652 162.926 1.00 47.18 233 HIS A O 1
ATOM 12379 N N . VAL B 1 234 ? 178.860 185.339 161.987 1.00 45.21 234 VAL A N 1
ATOM 12380 C CA . VAL B 1 234 ? 179.621 186.367 162.698 1.00 45.21 234 VAL A CA 1
ATOM 12381 C C . VAL B 1 234 ? 180.508 187.158 161.731 1.00 45.21 234 VAL A C 1
ATOM 12382 O O . VAL B 1 234 ? 180.840 186.686 160.655 1.00 45.21 234 VAL A O 1
ATOM 12395 N N . GLY B 1 235 ? 180.917 188.366 162.100 1.00 43.74 235 GLY A N 1
ATOM 12396 C CA . GLY B 1 235 ? 181.959 189.104 161.378 1.00 43.74 235 GLY A CA 1
ATOM 12397 C C . GLY B 1 235 ? 183.378 188.639 161.716 1.00 43.74 235 GLY A C 1
ATOM 12398 O O . GLY B 1 235 ? 183.592 188.089 162.784 1.00 43.74 235 GLY A O 1
ATOM 12402 N N . PRO B 1 236 ? 184.387 188.860 160.864 1.00 45.37 236 PRO A N 1
ATOM 12403 C CA . PRO B 1 236 ? 185.757 188.449 161.144 1.00 45.37 236 PRO A CA 1
ATOM 12404 C C . PRO B 1 236 ? 186.392 189.170 162.341 1.00 45.37 236 PRO A C 1
ATOM 12405 O O . PRO B 1 236 ? 187.334 188.650 162.927 1.00 45.37 236 PRO A O 1
ATOM 12416 N N . GLU B 1 237 ? 185.878 190.319 162.776 1.00 45.37 237 GLU A N 1
ATOM 12417 C CA . GLU B 1 237 ? 186.293 190.981 164.018 1.00 45.37 237 GLU A CA 1
ATOM 12418 C C . GLU B 1 237 ? 185.828 190.230 165.275 1.00 45.37 237 GLU A C 1
ATOM 12419 O O . GLU B 1 237 ? 186.395 190.398 166.351 1.00 45.37 237 GLU A O 1
ATOM 12431 N N . GLN B 1 238 ? 184.794 189.395 165.141 1.00 41.70 238 GLN A N 1
ATOM 12432 C CA . GLN B 1 238 ? 184.214 188.581 166.198 1.00 41.70 238 GLN A CA 1
ATOM 12433 C C . GLN B 1 238 ? 184.934 187.247 166.402 1.00 41.70 238 GLN A C 1
ATOM 12434 O O . GLN B 1 238 ? 184.542 186.486 167.273 1.00 41.70 238 GLN A O 1
ATOM 12448 N N . VAL B 1 239 ? 185.961 186.917 165.622 1.00 38.00 239 VAL A N 1
ATOM 12449 C CA . VAL B 1 239 ? 186.795 185.729 165.835 1.00 38.00 239 VAL A CA 1
ATOM 12450 C C . VAL B 1 239 ? 188.130 186.156 166.443 1.00 38.00 239 VAL A C 1
ATOM 12451 O O . VAL B 1 239 ? 188.843 186.971 165.863 1.00 38.00 239 VAL A O 1
ATOM 12464 N N . VAL B 1 240 ? 188.502 185.584 167.586 1.00 37.34 240 VAL A N 1
ATOM 12465 C CA . VAL B 1 240 ? 189.820 185.739 168.217 1.00 37.34 240 VAL A CA 1
ATOM 12466 C C . VAL B 1 240 ? 190.552 184.413 168.212 1.00 37.34 240 VAL A C 1
ATOM 12467 O O . VAL B 1 240 ? 189.959 183.342 168.191 1.00 37.34 240 VAL A O 1
ATOM 12480 N N . ASN B 1 241 ? 191.867 184.494 168.160 1.00 42.37 241 ASN A N 1
ATOM 12481 C CA . ASN B 1 241 ? 192.787 183.434 167.808 1.00 42.37 241 ASN A CA 1
ATOM 12482 C C . ASN B 1 241 ? 193.785 183.309 168.962 1.00 42.37 241 ASN A C 1
ATOM 12483 O O . ASN B 1 241 ? 194.638 184.170 169.144 1.00 42.37 241 ASN A O 1
ATOM 12494 N N . VAL B 1 242 ? 193.630 182.264 169.766 1.00 43.09 242 VAL A N 1
ATOM 12495 C CA . VAL B 1 242 ? 194.301 182.095 171.048 1.00 43.09 242 VAL A CA 1
ATOM 12496 C C . VAL B 1 242 ? 195.219 180.881 170.964 1.00 43.09 242 VAL A C 1
ATOM 12497 O O . VAL B 1 242 ? 194.803 179.743 171.177 1.00 43.09 242 VAL A O 1
ATOM 12510 N N . HIS B 1 243 ? 196.470 181.111 170.587 1.00 48.60 243 HIS A N 1
ATOM 12511 C CA . HIS B 1 243 ? 197.332 180.108 169.953 1.00 48.60 243 HIS A CA 1
ATOM 12512 C C . HIS B 1 243 ? 198.415 179.501 170.854 1.00 48.60 243 HIS A C 1
ATOM 12513 O O . HIS B 1 243 ? 199.601 179.577 170.558 1.00 48.60 243 HIS A O 1
ATOM 12527 N N . ASP B 1 244 ? 198.030 178.822 171.933 1.00 51.34 244 ASP A N 1
ATOM 12528 C CA . ASP B 1 244 ? 198.937 177.978 172.736 1.00 51.34 244 ASP A CA 1
ATOM 12529 C C . ASP B 1 244 ? 200.210 178.729 173.190 1.00 51.34 244 ASP A C 1
ATOM 12530 O O . ASP B 1 244 ? 201.339 178.299 172.955 1.00 51.34 244 ASP A O 1
ATOM 12539 N N . VAL B 1 245 ? 200.036 179.895 173.808 1.00 50.72 245 VAL A N 1
ATOM 12540 C CA . VAL B 1 245 ? 201.122 180.783 174.222 1.00 50.72 245 VAL A CA 1
ATOM 12541 C C . VAL B 1 245 ? 202.006 180.119 175.282 1.00 50.72 245 VAL A C 1
ATOM 12542 O O . VAL B 1 245 ? 201.549 179.288 176.067 1.00 50.72 245 VAL A O 1
ATOM 12555 N N . ASN B 1 246 ? 203.283 180.503 175.330 1.00 51.84 246 ASN A N 1
ATOM 12556 C CA . ASN B 1 246 ? 204.268 179.961 176.267 1.00 51.84 246 ASN A CA 1
ATOM 12557 C C . ASN B 1 246 ? 203.947 180.194 177.754 1.00 51.84 246 ASN A C 1
ATOM 12558 O O . ASN B 1 246 ? 204.458 179.468 178.605 1.00 51.84 246 ASN A O 1
ATOM 12569 N N . SER B 1 247 ? 203.099 181.173 178.092 1.00 45.58 247 SER A N 1
ATOM 12570 C CA . SER B 1 247 ? 202.542 181.346 179.435 1.00 45.58 247 SER A CA 1
ATOM 12571 C C . SER B 1 247 ? 201.186 182.046 179.428 1.00 45.58 247 SER A C 1
ATOM 12572 O O . SER B 1 247 ? 200.929 182.893 178.575 1.00 45.58 247 SER A O 1
ATOM 12580 N N . THR B 1 248 ? 200.323 181.737 180.394 1.00 39.83 248 THR A N 1
ATOM 12581 C CA . THR B 1 248 ? 198.968 182.294 180.491 1.00 39.83 248 THR A CA 1
ATOM 12582 C C . THR B 1 248 ? 198.935 183.791 180.765 1.00 39.83 248 THR A C 1
ATOM 12583 O O . THR B 1 248 ? 197.934 184.426 180.461 1.00 39.83 248 THR A O 1
ATOM 12594 N N . TYR B 1 249 ? 200.005 184.396 181.277 1.00 39.36 249 TYR A N 1
ATOM 12595 C CA . TYR B 1 249 ? 200.120 185.838 181.478 1.00 39.36 249 TYR A CA 1
ATOM 12596 C C . TYR B 1 249 ? 200.150 186.607 180.151 1.00 39.36 249 TYR A C 1
ATOM 12597 O O . TYR B 1 249 ? 199.723 187.755 180.092 1.00 39.36 249 TYR A O 1
ATOM 12615 N N . HIS B 1 250 ? 200.556 185.969 179.058 1.00 41.41 250 HIS A N 1
ATOM 12616 C CA . HIS B 1 250 ? 200.481 186.536 177.717 1.00 41.41 250 HIS A CA 1
ATOM 12617 C C . HIS B 1 250 ? 199.092 186.457 177.076 1.00 41.41 250 HIS A C 1
ATOM 12618 O O . HIS B 1 250 ? 198.819 187.236 176.174 1.00 41.41 250 HIS A O 1
ATOM 12632 N N . VAL B 1 251 ? 198.174 185.593 177.524 1.00 37.34 251 VAL A N 1
ATOM 12633 C CA . VAL B 1 251 ? 196.836 185.457 176.909 1.00 37.34 251 VAL A CA 1
ATOM 12634 C C . VAL B 1 251 ? 196.028 186.760 176.921 1.00 37.34 251 VAL A C 1
ATOM 12635 O O . VAL B 1 251 ? 195.497 187.102 175.872 1.00 37.34 251 VAL A O 1
ATOM 12648 N N . PRO B 1 252 ? 195.970 187.553 178.005 1.00 37.34 252 PRO A N 1
ATOM 12649 C CA . PRO B 1 252 ? 195.324 188.853 177.960 1.00 37.34 252 PRO A CA 1
ATOM 12650 C C . PRO B 1 252 ? 195.892 189.769 176.886 1.00 37.34 252 PRO A C 1
ATOM 12651 O O . PRO B 1 252 ? 195.157 190.522 176.271 1.00 37.34 252 PRO A O 1
ATOM 12662 N N . LEU B 1 253 ? 197.190 189.697 176.625 1.00 37.34 253 LEU A N 1
ATOM 12663 C CA . LEU B 1 253 ? 197.861 190.546 175.659 1.00 37.34 253 LEU A CA 1
ATOM 12664 C C . LEU B 1 253 ? 197.607 190.114 174.205 1.00 37.34 253 LEU A C 1
ATOM 12665 O O . LEU B 1 253 ? 197.519 190.986 173.351 1.00 37.34 253 LEU A O 1
ATOM 12681 N N . LEU B 1 254 ? 197.346 188.834 173.912 1.00 37.34 254 LEU A N 1
ATOM 12682 C CA . LEU B 1 254 ? 196.701 188.438 172.646 1.00 37.34 254 LEU A CA 1
ATOM 12683 C C . LEU B 1 254 ? 195.315 189.061 172.499 1.00 37.34 254 LEU A C 1
ATOM 12684 O O . LEU B 1 254 ? 195.028 189.726 171.517 1.00 37.34 254 LEU A O 1
ATOM 12700 N N . LEU B 1 255 ? 194.437 188.855 173.466 1.00 37.34 255 LEU A N 1
ATOM 12701 C CA . LEU B 1 255 ? 193.054 189.298 173.375 1.00 37.34 255 LEU A CA 1
ATOM 12702 C C . LEU B 1 255 ? 192.955 190.821 173.266 1.00 37.34 255 LEU A C 1
ATOM 12703 O O . LEU B 1 255 ? 192.089 191.338 172.566 1.00 37.34 255 LEU A O 1
ATOM 12719 N N . LEU B 1 256 ? 193.880 191.534 173.895 1.00 37.34 256 LEU A N 1
ATOM 12720 C CA . LEU B 1 256 ? 194.034 192.976 173.820 1.00 37.34 256 LEU A CA 1
ATOM 12721 C C . LEU B 1 256 ? 194.464 193.451 172.427 1.00 37.34 256 LEU A C 1
ATOM 12722 O O . LEU B 1 256 ? 193.777 194.291 171.847 1.00 37.34 256 LEU A O 1
ATOM 12738 N N . LYS B 1 257 ? 195.541 192.901 171.849 1.00 38.83 257 LYS A N 1
ATOM 12739 C CA . LYS B 1 257 ? 196.016 193.296 170.518 1.00 38.83 257 LYS A CA 1
ATOM 12740 C C . LYS B 1 257 ? 195.066 192.916 169.388 1.00 38.83 257 LYS A C 1
ATOM 12741 O O . LYS B 1 257 ? 194.967 193.645 168.412 1.00 38.83 257 LYS A O 1
ATOM 12760 N N . GLN B 1 258 ? 194.318 191.825 169.531 1.00 37.34 258 GLN A N 1
ATOM 12761 C CA . GLN B 1 258 ? 193.285 191.401 168.578 1.00 37.34 258 GLN A CA 1
ATOM 12762 C C . GLN B 1 258 ? 191.967 192.188 168.674 1.00 37.34 258 GLN A C 1
ATOM 12763 O O . GLN B 1 258 ? 190.973 191.799 168.074 1.00 37.34 258 GLN A O 1
ATOM 12777 N N . HIS B 1 259 ? 191.927 193.299 169.413 1.00 38.81 259 HIS A N 1
ATOM 12778 C CA . HIS B 1 259 ? 190.764 194.193 169.533 1.00 38.81 259 HIS A CA 1
ATOM 12779 C C . HIS B 1 259 ? 189.522 193.561 170.161 1.00 38.81 259 HIS A C 1
ATOM 12780 O O . HIS B 1 259 ? 188.424 194.076 169.988 1.00 38.81 259 HIS A O 1
ATOM 12794 N N . MET B 1 260 ? 189.668 192.498 170.951 1.00 39.90 260 MET A N 1
ATOM 12795 C CA . MET B 1 260 ? 188.539 191.943 171.685 1.00 39.90 260 MET A CA 1
ATOM 12796 C C . MET B 1 260 ? 187.944 192.966 172.641 1.00 39.90 260 MET A C 1
ATOM 12797 O O . MET B 1 260 ? 186.733 193.095 172.746 1.00 39.90 260 MET A O 1
ATOM 12811 N N . ILE B 1 261 ? 188.784 193.720 173.335 1.00 40.60 261 ILE A N 1
ATOM 12812 C CA . ILE B 1 261 ? 188.317 194.721 174.287 1.00 40.60 261 ILE A CA 1
ATOM 12813 C C . ILE B 1 261 ? 187.553 195.845 173.585 1.00 40.60 261 ILE A C 1
ATOM 12814 O O . ILE B 1 261 ? 186.540 196.293 174.105 1.00 40.60 261 ILE A O 1
ATOM 12830 N N . ASP B 1 262 ? 187.970 196.252 172.385 1.00 43.43 262 ASP A N 1
ATOM 12831 C CA . ASP B 1 262 ? 187.267 197.260 171.588 1.00 43.43 262 ASP A CA 1
ATOM 12832 C C . ASP B 1 262 ? 185.903 196.755 171.114 1.00 43.43 262 ASP A C 1
ATOM 12833 O O . ASP B 1 262 ? 184.927 197.501 171.127 1.00 43.43 262 ASP A O 1
ATOM 12842 N N . TYR B 1 263 ? 185.809 195.479 170.741 1.00 37.34 263 TYR A N 1
ATOM 12843 C CA . TYR B 1 263 ? 184.541 194.846 170.427 1.00 37.34 263 TYR A CA 1
ATOM 12844 C C . TYR B 1 263 ? 183.621 194.822 171.645 1.00 37.34 263 TYR A C 1
ATOM 12845 O O . TYR B 1 263 ? 182.514 195.338 171.574 1.00 37.34 263 TYR A O 1
ATOM 12863 N N . LEU B 1 264 ? 184.068 194.283 172.782 1.00 37.34 264 LEU A N 1
ATOM 12864 C CA . LEU B 1 264 ? 183.256 194.214 174.001 1.00 37.34 264 LEU A CA 1
ATOM 12865 C C . LEU B 1 264 ? 182.860 195.600 174.498 1.00 37.34 264 LEU A C 1
ATOM 12866 O O . LEU B 1 264 ? 181.731 195.772 174.939 1.00 37.34 264 LEU A O 1
ATOM 12882 N N . HIS B 1 265 ? 183.732 196.596 174.386 1.00 40.69 265 HIS A N 1
ATOM 12883 C CA . HIS B 1 265 ? 183.432 197.961 174.798 1.00 40.69 265 HIS A CA 1
ATOM 12884 C C . HIS B 1 265 ? 182.239 198.526 174.049 1.00 40.69 265 HIS A C 1
ATOM 12885 O O . HIS B 1 265 ? 181.302 199.006 174.673 1.00 40.69 265 HIS A O 1
ATOM 12899 N N . SER B 1 266 ? 182.217 198.393 172.730 1.00 37.80 266 SER A N 1
ATOM 12900 C CA . SER B 1 266 ? 181.087 198.748 171.881 1.00 37.80 266 SER A CA 1
ATOM 12901 C C . SER B 1 266 ? 179.851 197.864 172.114 1.00 37.80 266 SER A C 1
ATOM 12902 O O . SER B 1 266 ? 178.762 198.365 172.372 1.00 37.80 266 SER A O 1
ATOM 12910 N N . ARG B 1 267 ? 180.009 196.540 172.101 1.00 37.34 267 ARG A N 1
ATOM 12911 C CA . ARG B 1 267 ? 178.931 195.549 172.204 1.00 37.34 267 ARG A CA 1
ATOM 12912 C C . ARG B 1 267 ? 178.171 195.593 173.529 1.00 37.34 267 ARG A C 1
ATOM 12913 O O . ARG B 1 267 ? 176.979 195.304 173.548 1.00 37.34 267 ARG A O 1
ATOM 12934 N N . LEU B 1 268 ? 178.831 195.941 174.630 1.00 37.34 268 LEU A N 1
ATOM 12935 C CA . LEU B 1 268 ? 178.211 196.127 175.941 1.00 37.34 268 LEU A CA 1
ATOM 12936 C C . LEU B 1 268 ? 178.048 197.597 176.338 1.00 37.34 268 LEU A C 1
ATOM 12937 O O . LEU B 1 268 ? 177.662 197.878 177.469 1.00 37.34 268 LEU A O 1
ATOM 12953 N N . LYS B 1 269 ? 178.326 198.549 175.441 1.00 38.84 269 LYS A N 1
ATOM 12954 C CA . LYS B 1 269 ? 178.188 199.993 175.692 1.00 38.84 269 LYS A CA 1
ATOM 12955 C C . LYS B 1 269 ? 178.963 200.436 176.945 1.00 38.84 269 LYS A C 1
ATOM 12956 O O . LYS B 1 269 ? 178.452 201.180 177.772 1.00 38.84 269 LYS A O 1
ATOM 12975 N N . LEU B 1 270 ? 180.193 199.963 177.131 1.00 39.44 270 LEU A N 1
ATOM 12976 C CA . LEU B 1 270 ? 180.926 200.115 178.393 1.00 39.44 270 LEU A CA 1
ATOM 12977 C C . LEU B 1 270 ? 181.352 201.548 178.705 1.00 39.44 270 LEU A C 1
ATOM 12978 O O . LEU B 1 270 ? 181.493 201.888 179.872 1.00 39.44 270 LEU A O 1
ATOM 12994 N N . GLY B 1 271 ? 181.462 202.413 177.704 1.00 45.08 271 GLY A N 1
ATOM 12995 C CA . GLY B 1 271 ? 181.645 203.845 177.927 1.00 45.08 271 GLY A CA 1
ATOM 12996 C C . GLY B 1 271 ? 180.461 204.531 178.624 1.00 45.08 271 GLY A C 1
ATOM 12997 O O . GLY B 1 271 ? 180.615 205.646 179.119 1.00 45.08 271 GLY A O 1
ATOM 13001 N N . GLU B 1 272 ? 179.293 203.885 178.684 1.00 49.18 272 GLU A N 1
ATOM 13002 C CA . GLU B 1 272 ? 178.110 204.363 179.406 1.00 49.18 272 GLU A CA 1
ATOM 13003 C C . GLU B 1 272 ? 178.058 203.925 180.874 1.00 49.18 272 GLU A C 1
ATOM 13004 O O . GLU B 1 272 ? 177.190 204.382 181.614 1.00 49.18 272 GLU A O 1
ATOM 13016 N N . VAL B 1 273 ? 178.972 203.069 181.328 1.00 48.29 273 VAL A N 1
ATOM 13017 C CA . VAL B 1 273 ? 179.165 202.832 182.764 1.00 48.29 273 VAL A CA 1
ATOM 13018 C C . VAL B 1 273 ? 179.828 204.078 183.381 1.00 48.29 273 VAL A C 1
ATOM 13019 O O . VAL B 1 273 ? 180.834 204.547 182.849 1.00 48.29 273 VAL A O 1
ATOM 13032 N N . PRO B 1 274 ? 179.323 204.643 184.493 1.00 51.54 274 PRO A N 1
ATOM 13033 C CA . PRO B 1 274 ? 179.997 205.724 185.193 1.00 51.54 274 PRO A CA 1
ATOM 13034 C C . PRO B 1 274 ? 181.295 205.230 185.820 1.00 51.54 274 PRO A C 1
ATOM 13035 O O . PRO B 1 274 ? 181.302 204.291 186.615 1.00 51.54 274 PRO A O 1
ATOM 13046 N N . LEU B 1 275 ? 182.401 205.877 185.475 1.00 53.60 275 LEU A N 1
ATOM 13047 C CA . LEU B 1 275 ? 183.737 205.572 185.973 1.00 53.60 275 LEU A CA 1
ATOM 13048 C C . LEU B 1 275 ? 184.424 206.875 186.361 1.00 53.60 275 LEU A C 1
ATOM 13049 O O . LEU B 1 275 ? 184.376 207.859 185.622 1.00 53.60 275 LEU A O 1
ATOM 13065 N N . THR B 1 276 ? 185.072 206.880 187.517 1.00 61.99 276 THR A N 1
ATOM 13066 C CA . THR B 1 276 ? 185.798 208.044 188.026 1.00 61.99 276 THR A CA 1
ATOM 13067 C C . THR B 1 276 ? 187.229 208.083 187.505 1.00 61.99 276 THR A C 1
ATOM 13068 O O . THR B 1 276 ? 187.760 207.078 187.042 1.00 61.99 276 THR A O 1
ATOM 13079 N N . LEU B 1 277 ? 187.903 209.226 187.610 1.00 64.62 277 LEU A N 1
ATOM 13080 C CA . LEU B 1 277 ? 189.310 209.341 187.220 1.00 64.62 277 LEU A CA 1
ATOM 13081 C C . LEU B 1 277 ? 190.199 208.418 188.066 1.00 64.62 277 LEU A C 1
ATOM 13082 O O . LEU B 1 277 ? 191.189 207.902 187.559 1.00 64.62 277 LEU A O 1
ATOM 13098 N N . GLU B 1 278 ? 189.826 208.115 189.310 1.00 66.66 278 GLU A N 1
ATOM 13099 C CA . GLU B 1 278 ? 190.532 207.120 190.127 1.00 66.66 278 GLU A CA 1
ATOM 13100 C C . GLU B 1 278 ? 190.364 205.703 189.557 1.00 66.66 278 GLU A C 1
ATOM 13101 O O . GLU B 1 278 ? 191.334 204.958 189.471 1.00 66.66 278 GLU A O 1
ATOM 13113 N N . ASP B 1 279 ? 189.161 205.325 189.114 1.00 64.76 279 ASP A N 1
ATOM 13114 C CA . ASP B 1 279 ? 188.906 204.022 188.501 1.00 64.76 279 ASP A CA 1
ATOM 13115 C C . ASP B 1 279 ? 189.719 203.824 187.235 1.00 64.76 279 ASP A C 1
ATOM 13116 O O . ASP B 1 279 ? 190.419 202.821 187.102 1.00 64.76 279 ASP A O 1
ATOM 13125 N N . LYS B 1 280 ? 189.675 204.779 186.304 1.00 59.59 280 LYS A N 1
ATOM 13126 C CA . LYS B 1 280 ? 190.482 204.685 185.084 1.00 59.59 280 LYS A CA 1
ATOM 13127 C C . LYS B 1 280 ? 191.976 204.732 185.389 1.00 59.59 280 LYS A C 1
ATOM 13128 O O . LYS B 1 280 ? 192.756 204.070 184.711 1.00 59.59 280 LYS A O 1
ATOM 13147 N N . GLU B 1 281 ? 192.397 205.432 186.438 1.00 60.72 281 GLU A N 1
ATOM 13148 C CA . GLU B 1 281 ? 193.796 205.427 186.864 1.00 60.72 281 GLU A CA 1
ATOM 13149 C C . GLU B 1 281 ? 194.218 204.040 187.349 1.00 60.72 281 GLU A C 1
ATOM 13150 O O . GLU B 1 281 ? 195.157 203.484 186.790 1.00 60.72 281 GLU A O 1
ATOM 13162 N N . ARG B 1 282 ? 193.485 203.423 188.292 1.00 57.14 282 ARG A N 1
ATOM 13163 C CA . ARG B 1 282 ? 193.746 202.035 188.719 1.00 57.14 282 ARG A CA 1
ATOM 13164 C C . ARG B 1 282 ? 193.748 201.072 187.538 1.00 57.14 282 ARG A C 1
ATOM 13165 O O . ARG B 1 282 ? 194.612 200.211 187.453 1.00 57.14 282 ARG A O 1
ATOM 13186 N N . GLY B 1 283 ? 192.831 201.255 186.592 1.00 50.68 283 GLY A N 1
ATOM 13187 C CA . GLY B 1 283 ? 192.731 200.419 185.405 1.00 50.68 283 GLY A CA 1
ATOM 13188 C C . GLY B 1 283 ? 193.967 200.508 184.516 1.00 50.68 283 GLY A C 1
ATOM 13189 O O . GLY B 1 283 ? 194.558 199.491 184.168 1.00 50.68 283 GLY A O 1
ATOM 13193 N N . SER B 1 284 ? 194.413 201.718 184.200 1.00 53.65 284 SER A N 1
ATOM 13194 C CA . SER B 1 284 ? 195.630 201.950 183.421 1.00 53.65 284 SER A CA 1
ATOM 13195 C C . SER B 1 284 ? 196.892 201.479 184.150 1.00 53.65 284 SER A C 1
ATOM 13196 O O . SER B 1 284 ? 197.745 200.835 183.542 1.00 53.65 284 SER A O 1
ATOM 13204 N N . GLN B 1 285 ? 196.981 201.693 185.466 1.00 52.30 285 GLN A N 1
ATOM 13205 C CA . GLN B 1 285 ? 198.071 201.165 186.270 1.00 52.30 285 GLN A CA 1
ATOM 13206 C C . GLN B 1 285 ? 198.136 199.634 186.170 1.00 52.30 285 GLN A C 1
ATOM 13207 O O . GLN B 1 285 ? 199.202 199.109 185.873 1.00 52.30 285 GLN A O 1
ATOM 13221 N N . LEU B 1 286 ? 197.023 198.911 186.319 1.00 46.62 286 LEU A N 1
ATOM 13222 C CA . LEU B 1 286 ? 196.979 197.462 186.121 1.00 46.62 286 LEU A CA 1
ATOM 13223 C C . LEU B 1 286 ? 197.511 197.048 184.747 1.00 46.62 286 LEU A C 1
ATOM 13224 O O . LEU B 1 286 ? 198.323 196.133 184.666 1.00 46.62 286 LEU A O 1
ATOM 13240 N N . LEU B 1 287 ? 197.133 197.733 183.670 1.00 46.71 287 LEU A N 1
ATOM 13241 C CA . LEU B 1 287 ? 197.667 197.415 182.355 1.00 46.71 287 LEU A CA 1
ATOM 13242 C C . LEU B 1 287 ? 199.197 197.550 182.324 1.00 46.71 287 LEU A C 1
ATOM 13243 O O . LEU B 1 287 ? 199.889 196.638 181.880 1.00 46.71 287 LEU A O 1
ATOM 13259 N N . THR B 1 288 ? 199.740 198.649 182.851 1.00 46.67 288 THR A N 1
ATOM 13260 C CA . THR B 1 288 ? 201.189 198.855 182.886 1.00 46.67 288 THR A CA 1
ATOM 13261 C C . THR B 1 288 ? 201.888 197.830 183.771 1.00 46.67 288 THR A C 1
ATOM 13262 O O . THR B 1 288 ? 202.885 197.259 183.356 1.00 46.67 288 THR A O 1
ATOM 13273 N N . ASN B 1 289 ? 201.335 197.497 184.937 1.00 45.35 289 ASN A N 1
ATOM 13274 C CA . ASN B 1 289 ? 201.842 196.414 185.785 1.00 45.35 289 ASN A CA 1
ATOM 13275 C C . ASN B 1 289 ? 201.895 195.075 185.029 1.00 45.35 289 ASN A C 1
ATOM 13276 O O . ASN B 1 289 ? 202.894 194.369 185.079 1.00 45.35 289 ASN A O 1
ATOM 13287 N N . TRP B 1 290 ? 200.844 194.720 184.301 1.00 40.34 290 TRP A N 1
ATOM 13288 C CA . TRP B 1 290 ? 200.742 193.437 183.618 1.00 40.34 290 TRP A CA 1
ATOM 13289 C C . TRP B 1 290 ? 201.724 193.328 182.459 1.00 40.34 290 TRP A C 1
ATOM 13290 O O . TRP B 1 290 ? 202.410 192.325 182.280 1.00 40.34 290 TRP A O 1
ATOM 13311 N N . GLU B 1 291 ? 201.855 194.397 181.684 1.00 47.20 291 GLU A N 1
ATOM 13312 C CA . GLU B 1 291 ? 202.863 194.502 180.636 1.00 47.20 291 GLU A CA 1
ATOM 13313 C C . GLU B 1 291 ? 204.292 194.477 181.196 1.00 47.20 291 GLU A C 1
ATOM 13314 O O . GLU B 1 291 ? 205.137 193.774 180.654 1.00 47.20 291 GLU A O 1
ATOM 13326 N N . ASN B 1 292 ? 204.571 195.143 182.320 1.00 48.49 292 ASN A N 1
ATOM 13327 C CA . ASN B 1 292 ? 205.857 195.012 183.010 1.00 48.49 292 ASN A CA 1
ATOM 13328 C C . ASN B 1 292 ? 206.146 193.563 183.423 1.00 48.49 292 ASN A C 1
ATOM 13329 O O . ASN B 1 292 ? 207.169 193.014 183.039 1.00 48.49 292 ASN A O 1
ATOM 13340 N N . MET B 1 293 ? 205.268 192.901 184.178 1.00 47.80 293 MET A N 1
ATOM 13341 C CA . MET B 1 293 ? 205.546 191.528 184.613 1.00 47.80 293 MET A CA 1
ATOM 13342 C C . MET B 1 293 ? 205.633 190.533 183.454 1.00 47.80 293 MET A C 1
ATOM 13343 O O . MET B 1 293 ? 206.509 189.681 183.472 1.00 47.80 293 MET A O 1
ATOM 13357 N N . THR B 1 294 ? 204.837 190.663 182.395 1.00 49.12 294 THR A N 1
ATOM 13358 C CA . THR B 1 294 ? 204.991 189.801 181.211 1.00 49.12 294 THR A CA 1
ATOM 13359 C C . THR B 1 294 ? 206.317 190.013 180.499 1.00 49.12 294 THR A C 1
ATOM 13360 O O . THR B 1 294 ? 206.989 189.036 180.184 1.00 49.12 294 THR A O 1
ATOM 13371 N N . LYS B 1 295 ? 206.763 191.262 180.309 1.00 53.94 295 LYS A N 1
ATOM 13372 C CA . LYS B 1 295 ? 208.104 191.539 179.783 1.00 53.94 295 LYS A CA 1
ATOM 13373 C C . LYS B 1 295 ? 209.197 190.930 180.664 1.00 53.94 295 LYS A C 1
ATOM 13374 O O . LYS B 1 295 ? 210.080 190.256 180.160 1.00 53.94 295 LYS A O 1
ATOM 13393 N N . ASN B 1 296 ? 209.101 191.097 181.978 1.00 54.02 296 ASN A N 1
ATOM 13394 C CA . ASN B 1 296 ? 210.038 190.505 182.924 1.00 54.02 296 ASN A CA 1
ATOM 13395 C C . ASN B 1 296 ? 210.077 188.978 182.815 1.00 54.02 296 ASN A C 1
ATOM 13396 O O . ASN B 1 296 ? 211.162 188.412 182.753 1.00 54.02 296 ASN A O 1
ATOM 13407 N N . LEU B 1 297 ? 208.930 188.304 182.740 1.00 55.89 297 LEU A N 1
ATOM 13408 C CA . LEU B 1 297 ? 208.861 186.858 182.515 1.00 55.89 297 LEU A CA 1
ATOM 13409 C C . LEU B 1 297 ? 209.536 186.445 181.198 1.00 55.89 297 LEU A C 1
ATOM 13410 O O . LEU B 1 297 ? 210.277 185.470 181.156 1.00 55.89 297 LEU A O 1
ATOM 13426 N N . ASP B 1 298 ? 209.303 187.190 180.123 1.00 62.95 298 ASP A N 1
ATOM 13427 C CA . ASP B 1 298 ? 209.855 186.928 178.794 1.00 62.95 298 ASP A CA 1
ATOM 13428 C C . ASP B 1 298 ? 211.384 187.145 178.731 1.00 62.95 298 ASP A C 1
ATOM 13429 O O . ASP B 1 298 ? 212.125 186.338 178.173 1.00 62.95 298 ASP A O 1
ATOM 13438 N N . ASP B 1 299 ? 211.863 188.240 179.323 1.00 64.43 299 ASP A N 1
ATOM 13439 C CA . ASP B 1 299 ? 213.256 188.698 179.301 1.00 64.43 299 ASP A CA 1
ATOM 13440 C C . ASP B 1 299 ? 214.154 187.908 180.269 1.00 64.43 299 ASP A C 1
ATOM 13441 O O . ASP B 1 299 ? 215.176 187.345 179.877 1.00 64.43 299 ASP A O 1
ATOM 13450 N N . SER B 1 300 ? 213.777 187.857 181.545 1.00 64.43 300 SER A N 1
ATOM 13451 C CA . SER B 1 300 ? 214.626 187.391 182.646 1.00 74.79 300 SER A CA 1
ATOM 13452 C C . SER B 1 300 ? 214.640 185.861 182.775 1.00 74.79 300 SER A C 1
ATOM 13453 O O . SER B 1 300 ? 213.994 185.264 183.636 1.00 74.79 300 SER A O 1
ATOM 13460 N N . ASP B 1 301 ? 215.382 185.226 181.870 1.00 76.40 301 ASP A N 1
ATOM 13461 C CA . ASP B 1 301 ? 215.363 183.784 181.596 1.00 76.40 301 ASP A CA 1
ATOM 13462 C C . ASP B 1 301 ? 216.326 182.924 182.449 1.00 76.40 301 ASP A C 1
ATOM 13463 O O . ASP B 1 301 ? 216.471 181.730 182.189 1.00 76.40 301 ASP A O 1
ATOM 13472 N N . ASP B 1 302 ? 217.027 183.484 183.441 1.00 66.98 302 ASP A N 1
ATOM 13473 C CA . ASP B 1 302 ? 217.972 182.704 184.252 1.00 66.98 302 ASP A CA 1
ATOM 13474 C C . ASP B 1 302 ? 217.298 181.788 185.297 1.00 66.98 302 ASP A C 1
ATOM 13475 O O . ASP B 1 302 ? 216.480 182.234 186.102 1.00 66.98 302 ASP A O 1
ATOM 13484 N N . VAL B 1 303 ? 217.658 180.507 185.310 1.00 50.97 303 VAL A N 1
ATOM 13485 C CA . VAL B 1 303 ? 216.894 179.417 185.941 1.00 50.97 303 VAL A CA 1
ATOM 13486 C C . VAL B 1 303 ? 216.934 179.380 187.476 1.00 50.97 303 VAL A C 1
ATOM 13487 O O . VAL B 1 303 ? 217.951 179.673 188.101 1.00 50.97 303 VAL A O 1
ATOM 13500 N N . VAL B 1 304 ? 215.833 178.942 188.088 1.00 47.83 304 VAL A N 1
ATOM 13501 C CA . VAL B 1 304 ? 215.775 178.356 189.433 1.00 47.83 304 VAL A CA 1
ATOM 13502 C C . VAL B 1 304 ? 214.945 177.072 189.401 1.00 47.83 304 VAL A C 1
ATOM 13503 O O . VAL B 1 304 ? 213.850 177.056 188.848 1.00 47.83 304 VAL A O 1
ATOM 13516 N N . LYS B 1 305 ? 215.442 175.988 189.997 1.00 47.83 305 LYS A N 1
ATOM 13517 C CA . LYS B 1 305 ? 214.764 174.692 190.012 1.00 47.83 305 LYS A CA 1
ATOM 13518 C C . LYS B 1 305 ? 214.172 174.428 191.388 1.00 47.83 305 LYS A C 1
ATOM 13519 O O . LYS B 1 305 ? 214.922 174.228 192.340 1.00 47.83 305 LYS A O 1
ATOM 13538 N N . ILE B 1 306 ? 212.847 174.357 191.501 1.00 47.83 306 ILE A N 1
ATOM 13539 C CA . ILE B 1 306 ? 212.175 173.984 192.750 1.00 47.83 306 ILE A CA 1
ATOM 13540 C C . ILE B 1 306 ? 211.611 172.580 192.595 1.00 47.83 306 ILE A C 1
ATOM 13541 O O . ILE B 1 306 ? 210.811 172.317 191.699 1.00 47.83 306 ILE A O 1
ATOM 13557 N N . ALA B 1 307 ? 212.028 171.654 193.450 1.00 47.83 307 ALA A N 1
ATOM 13558 C CA . ALA B 1 307 ? 211.519 170.292 193.424 1.00 47.83 307 ALA A CA 1
ATOM 13559 C C . ALA B 1 307 ? 210.247 170.195 194.250 1.00 47.83 307 ALA A C 1
ATOM 13560 O O . ALA B 1 307 ? 210.241 170.515 195.433 1.00 47.83 307 ALA A O 1
ATOM 13567 N N . LEU B 1 308 ? 209.175 169.748 193.619 1.00 47.83 308 LEU A N 1
ATOM 13568 C CA . LEU B 1 308 ? 207.871 169.613 194.230 1.00 47.83 308 LEU A CA 1
ATOM 13569 C C . LEU B 1 308 ? 207.601 168.126 194.400 1.00 47.83 308 LEU A C 1
ATOM 13570 O O . LEU B 1 308 ? 207.485 167.389 193.427 1.00 47.83 308 LEU A O 1
ATOM 13586 N N . VAL B 1 309 ? 207.519 167.691 195.653 1.00 47.83 309 VAL A N 1
ATOM 13587 C CA . VAL B 1 309 ? 207.422 166.278 196.020 1.00 47.83 309 VAL A CA 1
ATOM 13588 C C . VAL B 1 309 ? 206.010 165.966 196.520 1.00 47.83 309 VAL A C 1
ATOM 13589 O O . VAL B 1 309 ? 205.619 166.437 197.579 1.00 47.83 309 VAL A O 1
ATOM 13602 N N . GLY B 1 310 ? 205.249 165.138 195.803 1.00 47.83 310 GLY A N 1
ATOM 13603 C CA . GLY B 1 310 ? 203.878 164.774 196.184 1.00 47.83 310 GLY A CA 1
ATOM 13604 C C . GLY B 1 310 ? 203.233 163.684 195.328 1.00 47.83 310 GLY A C 1
ATOM 13605 O O . GLY B 1 310 ? 203.847 163.198 194.379 1.00 47.83 310 GLY A O 1
ATOM 13609 N N . LYS B 1 311 ? 201.992 163.292 195.653 1.00 50.93 311 LYS A N 1
ATOM 13610 C CA . LYS B 1 311 ? 201.145 162.397 194.829 1.00 50.93 311 LYS A CA 1
ATOM 13611 C C . LYS B 1 311 ? 200.779 163.036 193.491 1.00 50.93 311 LYS A C 1
ATOM 13612 O O . LYS B 1 311 ? 200.809 164.253 193.389 1.00 50.93 311 LYS A O 1
ATOM 13631 N N . TYR B 1 312 ? 200.351 162.248 192.509 1.00 55.49 312 TYR A N 1
ATOM 13632 C CA . TYR B 1 312 ? 199.712 162.691 191.252 1.00 55.49 312 TYR A CA 1
ATOM 13633 C C . TYR B 1 312 ? 200.477 163.749 190.449 1.00 55.49 312 TYR A C 1
ATOM 13634 O O . TYR B 1 312 ? 199.890 164.461 189.637 1.00 55.49 312 TYR A O 1
ATOM 13652 N N . THR B 1 313 ? 201.785 163.894 190.650 1.00 48.90 313 THR A N 1
ATOM 13653 C CA . THR B 1 313 ? 202.587 164.961 190.028 1.00 48.90 313 THR A CA 1
ATOM 13654 C C . THR B 1 313 ? 202.718 164.833 188.506 1.00 48.90 313 THR A C 1
ATOM 13655 O O . THR B 1 313 ? 203.236 165.735 187.856 1.00 48.90 313 THR A O 1
ATOM 13666 N N . ASN B 1 314 ? 202.199 163.768 187.898 1.00 56.95 314 ASN A N 1
ATOM 13667 C CA . ASN B 1 314 ? 201.980 163.636 186.455 1.00 56.95 314 ASN A CA 1
ATOM 13668 C C . ASN B 1 314 ? 200.804 164.481 185.916 1.00 56.95 314 ASN A C 1
ATOM 13669 O O . ASN B 1 314 ? 200.786 164.818 184.735 1.00 56.95 314 ASN A O 1
ATOM 13680 N N . LEU B 1 315 ? 199.831 164.824 186.764 1.00 54.93 315 LEU A N 1
ATOM 13681 C CA . LEU B 1 315 ? 198.636 165.617 186.469 1.00 54.93 315 LEU A CA 1
ATOM 13682 C C . LEU B 1 315 ? 198.821 167.046 187.004 1.00 54.93 315 LEU A C 1
ATOM 13683 O O . LEU B 1 315 ? 198.474 167.345 188.142 1.00 54.93 315 LEU A O 1
ATOM 13699 N N . LYS B 1 316 ? 199.425 167.949 186.232 1.00 49.85 316 LYS A N 1
ATOM 13700 C CA . LYS B 1 316 ? 200.005 169.199 186.768 1.00 49.85 316 LYS A CA 1
ATOM 13701 C C . LYS B 1 316 ? 198.962 170.193 187.310 1.00 49.85 316 LYS A C 1
ATOM 13702 O O . LYS B 1 316 ? 199.260 170.955 188.226 1.00 49.85 316 LYS A O 1
ATOM 13721 N N . ASP B 1 317 ? 197.707 170.098 186.864 1.00 55.55 317 ASP A N 1
ATOM 13722 C CA . ASP B 1 317 ? 196.561 170.829 187.437 1.00 55.55 317 ASP A CA 1
ATOM 13723 C C . ASP B 1 317 ? 196.113 170.303 188.803 1.00 55.55 317 ASP A C 1
ATOM 13724 O O . ASP B 1 317 ? 195.360 170.969 189.499 1.00 55.55 317 ASP A O 1
ATOM 13733 N N . SER B 1 318 ? 196.621 169.164 189.260 1.00 48.80 318 SER A N 1
ATOM 13734 C CA . SER B 1 318 ? 196.498 168.724 190.649 1.00 48.80 318 SER A CA 1
ATOM 13735 C C . SER B 1 318 ? 197.193 169.657 191.647 1.00 48.80 318 SER A C 1
ATOM 13736 O O . SER B 1 318 ? 196.990 169.516 192.847 1.00 48.80 318 SER A O 1
ATOM 13744 N N . TYR B 1 319 ? 198.011 170.595 191.166 1.00 47.83 319 TYR A N 1
ATOM 13745 C CA . TYR B 1 319 ? 198.766 171.576 191.932 1.00 47.83 319 TYR A CA 1
ATOM 13746 C C . TYR B 1 319 ? 198.739 172.953 191.261 1.00 47.83 319 TYR A C 1
ATOM 13747 O O . TYR B 1 319 ? 199.743 173.655 191.261 1.00 47.83 319 TYR A O 1
ATOM 13765 N N . LEU B 1 320 ? 197.639 173.355 190.626 1.00 47.83 320 LEU A N 1
ATOM 13766 C CA . LEU B 1 320 ? 197.587 174.598 189.870 1.00 47.83 320 LEU A CA 1
ATOM 13767 C C . LEU B 1 320 ? 197.931 175.813 190.734 1.00 47.83 320 LEU A C 1
ATOM 13768 O O . LEU B 1 320 ? 198.758 176.627 190.339 1.00 47.83 320 LEU A O 1
ATOM 13784 N N . SER B 1 321 ? 197.351 175.959 191.915 1.00 47.83 321 SER A N 1
ATOM 13785 C CA . SER B 1 321 ? 197.601 177.091 192.799 1.00 47.83 321 SER A CA 1
ATOM 13786 C C . SER B 1 321 ? 199.030 177.104 193.302 1.00 47.83 321 SER A C 1
ATOM 13787 O O . SER B 1 321 ? 199.649 178.155 193.291 1.00 47.83 321 SER A O 1
ATOM 13795 N N . VAL B 1 322 ? 199.610 175.962 193.650 1.00 47.83 322 VAL A N 1
ATOM 13796 C CA . VAL B 1 322 ? 201.027 175.822 193.971 1.00 47.83 322 VAL A CA 1
ATOM 13797 C C . VAL B 1 322 ? 201.888 176.265 192.801 1.00 47.83 322 VAL A C 1
ATOM 13798 O O . VAL B 1 322 ? 202.755 177.105 192.977 1.00 47.83 322 VAL A O 1
ATOM 13811 N N . THR B 1 323 ? 201.632 175.752 191.603 1.00 47.83 323 THR A N 1
ATOM 13812 C CA . THR B 1 323 ? 202.367 176.091 190.388 1.00 47.83 323 THR A CA 1
ATOM 13813 C C . THR B 1 323 ? 202.313 177.583 190.124 1.00 47.83 323 THR A C 1
ATOM 13814 O O . THR B 1 323 ? 203.330 178.195 189.853 1.00 47.83 323 THR A O 1
ATOM 13825 N N . LYS B 1 324 ? 201.136 178.197 190.245 1.00 47.83 324 LYS A N 1
ATOM 13826 C CA . LYS B 1 324 ? 200.943 179.625 190.000 1.00 47.83 324 LYS A CA 1
ATOM 13827 C C . LYS B 1 324 ? 201.577 180.467 191.098 1.00 47.83 324 LYS A C 1
ATOM 13828 O O . LYS B 1 324 ? 202.266 181.424 190.799 1.00 47.83 324 LYS A O 1
ATOM 13847 N N . SER B 1 325 ? 201.458 180.069 192.354 1.00 47.83 325 SER A N 1
ATOM 13848 C CA . SER B 1 325 ? 202.106 180.713 193.489 1.00 47.83 325 SER A CA 1
ATOM 13849 C C . SER B 1 325 ? 203.632 180.700 193.358 1.00 47.83 325 SER A C 1
ATOM 13850 O O . SER B 1 325 ? 204.271 181.730 193.549 1.00 47.83 325 SER A O 1
ATOM 13858 N N . LEU B 1 326 ? 204.229 179.579 192.946 1.00 47.83 326 LEU A N 1
ATOM 13859 C CA . LEU B 1 326 ? 205.644 179.483 192.599 1.00 47.83 326 LEU A CA 1
ATOM 13860 C C . LEU B 1 326 ? 206.033 180.389 191.436 1.00 47.83 326 LEU A C 1
ATOM 13861 O O . LEU B 1 326 ? 207.069 181.034 191.492 1.00 47.83 326 LEU A O 1
ATOM 13877 N N . GLU B 1 327 ? 205.229 180.482 190.388 1.00 47.83 327 GLU A N 1
ATOM 13878 C CA . GLU B 1 327 ? 205.469 181.431 189.310 1.00 47.83 327 GLU A CA 1
ATOM 13879 C C . GLU B 1 327 ? 205.406 182.880 189.785 1.00 47.83 327 GLU A C 1
ATOM 13880 O O . GLU B 1 327 ? 206.260 183.662 189.411 1.00 47.83 327 GLU A O 1
ATOM 13892 N N . HIS B 1 328 ? 204.468 183.275 190.639 1.00 47.83 328 HIS A N 1
ATOM 13893 C CA . HIS B 1 328 ? 204.382 184.650 191.126 1.00 47.83 328 HIS A CA 1
ATOM 13894 C C . HIS B 1 328 ? 205.635 185.028 191.893 1.00 47.83 328 HIS A C 1
ATOM 13895 O O . HIS B 1 328 ? 206.204 186.088 191.675 1.00 47.83 328 HIS A O 1
ATOM 13909 N N . ALA B 1 329 ? 206.102 184.134 192.756 1.00 47.83 329 ALA A N 1
ATOM 13910 C CA . ALA B 1 329 ? 207.340 184.293 193.496 1.00 47.83 329 ALA A CA 1
ATOM 13911 C C . ALA B 1 329 ? 208.543 184.382 192.550 1.00 47.83 329 ALA A C 1
ATOM 13912 O O . ALA B 1 329 ? 209.338 185.312 192.641 1.00 47.83 329 ALA A O 1
ATOM 13919 N N . SER B 1 330 ? 208.656 183.463 191.595 1.00 48.53 330 SER A N 1
ATOM 13920 C CA . SER B 1 330 ? 209.755 183.457 190.644 1.00 48.53 330 SER A CA 1
ATOM 13921 C C . SER B 1 330 ? 209.774 184.683 189.746 1.00 48.53 330 SER A C 1
ATOM 13922 O O . SER B 1 330 ? 210.834 185.262 189.548 1.00 48.53 330 SER A O 1
ATOM 13930 N N . MET B 1 331 ? 208.627 185.151 189.256 1.00 51.21 331 MET A N 1
ATOM 13931 C CA . MET B 1 331 ? 208.539 186.387 188.471 1.00 51.21 331 MET A CA 1
ATOM 13932 C C . MET B 1 331 ? 208.913 187.611 189.306 1.00 51.21 331 MET A C 1
ATOM 13933 O O . MET B 1 331 ? 209.643 188.466 188.821 1.00 51.21 331 MET A O 1
ATOM 13947 N N . LYS B 1 332 ? 208.525 187.673 190.583 1.00 52.27 332 LYS A N 1
ATOM 13948 C CA . LYS B 1 332 ? 208.917 188.754 191.500 1.00 52.27 332 LYS A CA 1
ATOM 13949 C C . LYS B 1 332 ? 210.437 188.817 191.688 1.00 52.27 332 LYS A C 1
ATOM 13950 O O . LYS B 1 332 ? 211.012 189.898 191.739 1.00 52.27 332 LYS A O 1
ATOM 13969 N N . CYS B 1 333 ? 211.096 187.658 191.716 1.00 54.51 333 CYS A N 1
ATOM 13970 C CA . CYS B 1 333 ? 212.556 187.509 191.763 1.00 54.51 333 CYS A CA 1
ATOM 13971 C C . CYS B 1 333 ? 213.256 187.619 190.393 1.00 54.51 333 CYS A C 1
ATOM 13972 O O . CYS B 1 333 ? 214.474 187.501 190.323 1.00 54.51 333 CYS A O 1
ATOM 13980 N N . ARG B 1 334 ? 212.507 187.796 189.303 1.00 59.32 334 ARG A N 1
ATOM 13981 C CA . ARG B 1 334 ? 212.985 187.802 187.912 1.00 59.32 334 ARG A CA 1
ATOM 13982 C C . ARG B 1 334 ? 213.853 186.586 187.568 1.00 59.32 334 ARG A C 1
ATOM 13983 O O . ARG B 1 334 ? 214.927 186.722 186.991 1.00 59.32 334 ARG A O 1
ATOM 14004 N N . ARG B 1 335 ? 213.374 185.383 187.912 1.00 56.11 335 ARG A N 1
ATOM 14005 C CA . ARG B 1 335 ? 214.010 184.098 187.578 1.00 56.11 335 ARG A CA 1
ATOM 14006 C C . ARG B 1 335 ? 213.074 183.146 186.855 1.00 56.11 335 ARG A C 1
ATOM 14007 O O . ARG B 1 335 ? 211.883 183.101 187.135 1.00 56.11 335 ARG A O 1
ATOM 14028 N N . GLN B 1 336 ? 213.622 182.372 185.932 1.00 53.77 336 GLN A N 1
ATOM 14029 C CA . GLN B 1 336 ? 212.895 181.353 185.192 1.00 53.77 336 GLN A CA 1
ATOM 14030 C C . GLN B 1 336 ? 212.681 180.135 186.082 1.00 53.77 336 GLN A C 1
ATOM 14031 O O . GLN B 1 336 ? 213.627 179.446 186.424 1.00 53.77 336 GLN A O 1
ATOM 14045 N N . LEU B 1 337 ? 211.448 179.863 186.474 1.00 47.83 337 LEU A N 1
ATOM 14046 C CA . LEU B 1 337 ? 211.118 178.692 187.269 1.00 47.83 337 LEU A CA 1
ATOM 14047 C C . LEU B 1 337 ? 211.100 177.433 186.407 1.00 47.83 337 LEU A C 1
ATOM 14048 O O . LEU B 1 337 ? 210.387 177.367 185.413 1.00 47.83 337 LEU A O 1
ATOM 14064 N N . GLU B 1 338 ? 211.779 176.394 186.865 1.00 47.83 338 GLU A N 1
ATOM 14065 C CA . GLU B 1 338 ? 211.472 175.014 186.515 1.00 47.83 338 GLU A CA 1
ATOM 14066 C C . GLU B 1 338 ? 210.935 174.294 187.749 1.00 47.83 338 GLU A C 1
ATOM 14067 O O . GLU B 1 338 ? 211.522 174.376 188.830 1.00 47.83 338 GLU A O 1
ATOM 14079 N N . ILE B 1 339 ? 209.822 173.581 187.596 1.00 47.83 339 ILE A N 1
ATOM 14080 C CA . ILE B 1 339 ? 209.310 172.702 188.651 1.00 47.83 339 ILE A CA 1
ATOM 14081 C C . ILE B 1 339 ? 209.763 171.285 188.329 1.00 47.83 339 ILE A C 1
ATOM 14082 O O . ILE B 1 339 ? 209.478 170.751 187.259 1.00 47.83 339 ILE A O 1
ATOM 14098 N N . LEU B 1 340 ? 210.474 170.664 189.260 1.00 47.83 340 LEU A N 1
ATOM 14099 C CA . LEU B 1 340 ? 210.894 169.273 189.128 1.00 47.83 340 LEU A CA 1
ATOM 14100 C C . LEU B 1 340 ? 209.797 168.405 189.749 1.00 47.83 340 LEU A C 1
ATOM 14101 O O . LEU B 1 340 ? 209.638 168.387 190.967 1.00 47.83 340 LEU A O 1
ATOM 14117 N N . TRP B 1 341 ? 208.980 167.772 188.918 1.00 47.83 341 TRP A N 1
ATOM 14118 C CA . TRP B 1 341 ? 207.762 167.068 189.324 1.00 47.83 341 TRP A CA 1
ATOM 14119 C C . TRP B 1 341 ? 208.058 165.673 189.887 1.00 47.83 341 TRP A C 1
ATOM 14120 O O . TRP B 1 341 ? 207.971 164.672 189.186 1.00 47.83 341 TRP A O 1
ATOM 14141 N N . VAL B 1 342 ? 208.430 165.606 191.162 1.00 47.83 342 VAL A N 1
ATOM 14142 C CA . VAL B 1 342 ? 208.895 164.386 191.826 1.00 47.83 342 VAL A CA 1
ATOM 14143 C C . VAL B 1 342 ? 207.726 163.615 192.450 1.00 47.83 342 VAL A C 1
ATOM 14144 O O . VAL B 1 342 ? 207.148 164.026 193.455 1.00 47.83 342 VAL A O 1
ATOM 14157 N N . GLU B 1 343 ? 207.362 162.474 191.860 1.00 47.83 343 GLU A N 1
ATOM 14158 C CA . GLU B 1 343 ? 206.400 161.525 192.434 1.00 47.83 343 GLU A CA 1
ATOM 14159 C C . GLU B 1 343 ? 206.953 160.948 193.735 1.00 47.83 343 GLU A C 1
ATOM 14160 O O . GLU B 1 343 ? 207.895 160.162 193.709 1.00 47.83 343 GLU A O 1
ATOM 14172 N N . ALA B 1 344 ? 206.392 161.335 194.878 1.00 47.83 344 ALA A N 1
ATOM 14173 C CA . ALA B 1 344 ? 206.984 161.055 196.185 1.00 47.83 344 ALA A CA 1
ATOM 14174 C C . ALA B 1 344 ? 207.215 159.560 196.447 1.00 47.83 344 ALA A C 1
ATOM 14175 O O . ALA B 1 344 ? 208.212 159.181 197.047 1.00 47.83 344 ALA A O 1
ATOM 14182 N N . SER B 1 345 ? 206.317 158.708 195.960 1.00 47.83 345 SER A N 1
ATOM 14183 C CA . SER B 1 345 ? 206.417 157.251 196.033 1.00 47.83 345 SER A CA 1
ATOM 14184 C C . SER B 1 345 ? 207.674 156.693 195.354 1.00 47.83 345 SER A C 1
ATOM 14185 O O . SER B 1 345 ? 208.252 155.723 195.844 1.00 47.83 345 SER A O 1
ATOM 14193 N N . ASN B 1 346 ? 208.160 157.307 194.269 1.00 47.83 346 ASN A N 1
ATOM 14194 C CA . ASN B 1 346 ? 209.329 156.810 193.551 1.00 47.83 346 ASN A CA 1
ATOM 14195 C C . ASN B 1 346 ? 210.610 156.925 194.390 1.00 47.83 346 ASN A C 1
ATOM 14196 O O . ASN B 1 346 ? 211.498 156.098 194.226 1.00 47.83 346 ASN A O 1
ATOM 14207 N N . LEU B 1 347 ? 210.691 157.890 195.311 1.00 47.83 347 LEU A N 1
ATOM 14208 C CA . LEU B 1 347 ? 211.811 158.053 196.241 1.00 47.83 347 LEU A CA 1
ATOM 14209 C C . LEU B 1 347 ? 211.895 156.941 197.297 1.00 47.83 347 LEU A C 1
ATOM 14210 O O . LEU B 1 347 ? 212.950 156.759 197.904 1.00 47.83 347 LEU A O 1
ATOM 14226 N N . GLU B 1 348 ? 210.801 156.220 197.557 1.00 49.32 348 GLU A N 1
ATOM 14227 C CA . GLU B 1 348 ? 210.775 155.154 198.561 1.00 49.32 348 GLU A CA 1
ATOM 14228 C C . GLU B 1 348 ? 211.563 153.915 198.086 1.00 49.32 348 GLU A C 1
ATOM 14229 O O . GLU B 1 348 ? 211.395 153.505 196.931 1.00 49.32 348 GLU A O 1
ATOM 14241 N N . PRO B 1 349 ? 212.381 153.267 198.944 1.00 55.06 349 PRO A N 1
ATOM 14242 C CA . PRO B 1 349 ? 213.242 152.152 198.534 1.00 55.06 349 PRO A CA 1
ATOM 14243 C C . PRO B 1 349 ? 212.492 150.973 197.901 1.00 55.06 349 PRO A C 1
ATOM 14244 O O . PRO B 1 349 ? 213.012 150.311 197.011 1.00 55.06 349 PRO A O 1
ATOM 14255 N N . GLU B 1 350 ? 211.235 150.754 198.277 1.00 61.36 350 GLU A N 1
ATOM 14256 C CA . GLU B 1 350 ? 210.370 149.731 197.679 1.00 61.36 350 GLU A CA 1
ATOM 14257 C C . GLU B 1 350 ? 210.136 149.926 196.166 1.00 61.36 350 GLU A C 1
ATOM 14258 O O . GLU B 1 350 ? 209.936 148.948 195.452 1.00 61.36 350 GLU A O 1
ATOM 14270 N N . THR B 1 351 ? 210.229 151.156 195.639 1.00 56.24 351 THR A N 1
ATOM 14271 C CA . THR B 1 351 ? 210.224 151.413 194.187 1.00 56.24 351 THR A CA 1
ATOM 14272 C C . THR B 1 351 ? 211.459 150.830 193.513 1.00 56.24 351 THR A C 1
ATOM 14273 O O . THR B 1 351 ? 211.346 150.279 192.424 1.00 56.24 351 THR A O 1
ATOM 14284 N N . GLN B 1 352 ? 212.631 150.915 194.145 1.00 56.36 352 GLN A N 1
ATOM 14285 C CA . GLN B 1 352 ? 213.916 150.496 193.569 1.00 56.36 352 GLN A CA 1
ATOM 14286 C C . GLN B 1 352 ? 213.937 148.989 193.239 1.00 56.36 352 GLN A C 1
ATOM 14287 O O . GLN B 1 352 ? 214.583 148.562 192.287 1.00 56.36 352 GLN A O 1
ATOM 14301 N N . GLU B 1 353 ? 213.184 148.180 193.985 1.00 68.72 353 GLU A N 1
ATOM 14302 C CA . GLU B 1 353 ? 212.992 146.745 193.726 1.00 68.72 353 GLU A CA 1
ATOM 14303 C C . GLU B 1 353 ? 212.100 146.465 192.501 1.00 68.72 353 GLU A C 1
ATOM 14304 O O . GLU B 1 353 ? 212.249 145.431 191.848 1.00 68.72 353 GLU A O 1
ATOM 14316 N N . VAL B 1 354 ? 211.170 147.371 192.180 1.00 66.39 354 VAL A N 1
ATOM 14317 C CA . VAL B 1 354 ? 210.313 147.299 190.987 1.00 66.39 354 VAL A CA 1
ATOM 14318 C C . VAL B 1 354 ? 211.059 147.837 189.770 1.00 66.39 354 VAL A C 1
ATOM 14319 O O . VAL B 1 354 ? 211.205 147.139 188.774 1.00 66.39 354 VAL A O 1
ATOM 14332 N N . ASP B 1 355 ? 211.559 149.068 189.862 1.00 64.07 355 ASP A N 1
ATOM 14333 C CA . ASP B 1 355 ? 212.241 149.793 188.795 1.00 64.07 355 ASP A CA 1
ATOM 14334 C C . ASP B 1 355 ? 213.361 150.696 189.335 1.00 64.07 355 ASP A C 1
ATOM 14335 O O . ASP B 1 355 ? 213.125 151.654 190.073 1.00 64.07 355 ASP A O 1
ATOM 14344 N N . LYS B 1 356 ? 214.584 150.441 188.871 1.00 58.93 356 LYS A N 1
ATOM 14345 C CA . LYS B 1 356 ? 215.745 151.313 189.088 1.00 58.93 356 LYS A CA 1
ATOM 14346 C C . LYS B 1 356 ? 215.497 152.716 188.524 1.00 58.93 356 LYS A C 1
ATOM 14347 O O . LYS B 1 356 ? 215.802 153.707 189.183 1.00 58.93 356 LYS A O 1
ATOM 14366 N N . ASN B 1 357 ? 214.935 152.808 187.320 1.00 59.96 357 ASN A N 1
ATOM 14367 C CA . ASN B 1 357 ? 214.943 154.037 186.530 1.00 59.96 357 ASN A CA 1
ATOM 14368 C C . ASN B 1 357 ? 214.106 155.139 187.186 1.00 59.96 357 ASN A C 1
ATOM 14369 O O . ASN B 1 357 ? 214.644 156.200 187.474 1.00 59.96 357 ASN A O 1
ATOM 14380 N N . LYS B 1 358 ? 212.832 154.888 187.509 1.00 50.92 358 LYS A N 1
ATOM 14381 C CA . LYS B 1 358 ? 211.991 155.853 188.239 1.00 50.92 358 LYS A CA 1
ATOM 14382 C C . LYS B 1 358 ? 212.608 156.263 189.578 1.00 50.92 358 LYS A C 1
ATOM 14383 O O . LYS B 1 358 ? 212.649 157.455 189.870 1.00 50.92 358 LYS A O 1
ATOM 14402 N N . PHE B 1 359 ? 213.128 155.329 190.379 1.00 41.50 359 PHE A N 1
ATOM 14403 C CA . PHE B 1 359 ? 213.788 155.683 191.643 1.00 41.50 359 PHE A CA 1
ATOM 14404 C C . PHE B 1 359 ? 214.990 156.612 191.409 1.00 41.50 359 PHE A C 1
ATOM 14405 O O . PHE B 1 359 ? 215.062 157.672 192.016 1.00 41.50 359 PHE A O 1
ATOM 14422 N N . HIS B 1 360 ? 215.888 156.283 190.479 1.00 40.29 360 HIS A N 1
ATOM 14423 C CA . HIS B 1 360 ? 217.068 157.107 190.207 1.00 40.29 360 HIS A CA 1
ATOM 14424 C C . HIS B 1 360 ? 216.738 158.437 189.525 1.00 40.29 360 HIS A C 1
ATOM 14425 O O . HIS B 1 360 ? 217.301 159.450 189.918 1.00 40.29 360 HIS A O 1
ATOM 14439 N N . ASP B 1 361 ? 215.807 158.489 188.570 1.00 41.72 361 ASP A N 1
ATOM 14440 C CA . ASP B 1 361 ? 215.385 159.759 187.968 1.00 41.72 361 ASP A CA 1
ATOM 14441 C C . ASP B 1 361 ? 214.731 160.669 189.009 1.00 41.72 361 ASP A C 1
ATOM 14442 O O . ASP B 1 361 ? 215.062 161.850 189.074 1.00 41.72 361 ASP A O 1
ATOM 14451 N N . SER B 1 362 ? 213.860 160.138 189.871 1.00 34.19 362 SER A N 1
ATOM 14452 C CA . SER B 1 362 ? 213.201 160.942 190.900 1.00 34.19 362 SER A CA 1
ATOM 14453 C C . SER B 1 362 ? 214.166 161.441 191.975 1.00 34.19 362 SER A C 1
ATOM 14454 O O . SER B 1 362 ? 214.131 162.626 192.303 1.00 34.19 362 SER A O 1
ATOM 14462 N N . TRP B 1 363 ? 215.088 160.606 192.465 1.00 28.54 363 TRP A N 1
ATOM 14463 C CA . TRP B 1 363 ? 216.143 161.048 193.387 1.00 28.54 363 TRP A CA 1
ATOM 14464 C C . TRP B 1 363 ? 217.167 161.977 192.739 1.00 28.54 363 TRP A C 1
ATOM 14465 O O . TRP B 1 363 ? 217.617 162.911 193.391 1.00 28.54 363 TRP A O 1
ATOM 14486 N N . ASN B 1 364 ? 217.518 161.788 191.468 1.00 31.44 364 ASN A N 1
ATOM 14487 C CA . ASN B 1 364 ? 218.365 162.730 190.747 1.00 31.44 364 ASN A CA 1
ATOM 14488 C C . ASN B 1 364 ? 217.678 164.099 190.597 1.00 31.44 364 ASN A C 1
ATOM 14489 O O . ASN B 1 364 ? 218.276 165.111 190.940 1.00 31.44 364 ASN A O 1
ATOM 14500 N N . LYS B 1 365 ? 216.401 164.139 190.189 1.00 29.87 365 LYS A N 1
ATOM 14501 C CA . LYS B 1 365 ? 215.589 165.367 190.163 1.00 29.87 365 LYS A CA 1
ATOM 14502 C C . LYS B 1 365 ? 215.555 166.025 191.536 1.00 29.87 365 LYS A C 1
ATOM 14503 O O . LYS B 1 365 ? 215.866 167.202 191.633 1.00 29.87 365 LYS A O 1
ATOM 14522 N N . LEU B 1 366 ? 215.275 165.284 192.608 1.00 27.08 366 LEU A N 1
ATOM 14523 C CA . LEU B 1 366 ? 215.280 165.842 193.961 1.00 27.08 366 LEU A CA 1
ATOM 14524 C C . LEU B 1 366 ? 216.655 166.405 194.342 1.00 27.08 366 LEU A C 1
ATOM 14525 O O . LEU B 1 366 ? 216.744 167.504 194.864 1.00 27.08 366 LEU A O 1
ATOM 14541 N N . SER B 1 367 ? 217.732 165.707 193.993 1.00 29.51 367 SER A N 1
ATOM 14542 C CA . SER B 1 367 ? 219.099 166.184 194.172 1.00 29.51 367 SER A CA 1
ATOM 14543 C C . SER B 1 367 ? 219.417 167.427 193.338 1.00 29.51 367 SER A C 1
ATOM 14544 O O . SER B 1 367 ? 220.286 168.207 193.708 1.00 29.51 367 SER A O 1
ATOM 14552 N N . SER B 1 368 ? 218.727 167.636 192.215 1.00 29.71 368 SER A N 1
ATOM 14553 C CA . SER B 1 368 ? 218.901 168.778 191.313 1.00 29.71 368 SER A CA 1
ATOM 14554 C C . SER B 1 368 ? 218.229 170.061 191.811 1.00 29.71 368 SER A C 1
ATOM 14555 O O . SER B 1 368 ? 218.246 171.070 191.119 1.00 29.71 368 SER A O 1
ATOM 14563 N N . ALA B 1 369 ? 217.615 170.043 192.992 1.00 27.39 369 ALA A N 1
ATOM 14564 C CA . ALA B 1 369 ? 216.893 171.169 193.555 1.00 27.39 369 ALA A CA 1
ATOM 14565 C C . ALA B 1 369 ? 217.781 172.351 193.953 1.00 27.39 369 ALA A C 1
ATOM 14566 O O . ALA B 1 369 ? 218.768 172.203 194.673 1.00 27.39 369 ALA A O 1
ATOM 14573 N N . ASP B 1 370 ? 217.357 173.551 193.590 1.00 31.57 370 ASP A N 1
ATOM 14574 C CA . ASP B 1 370 ? 217.768 174.778 194.269 1.00 31.57 370 ASP A CA 1
ATOM 14575 C C . ASP B 1 370 ? 216.928 175.026 195.536 1.00 31.57 370 ASP A C 1
ATOM 14576 O O . ASP B 1 370 ? 217.402 175.638 196.485 1.00 31.57 370 ASP A O 1
ATOM 14585 N N . GLY B 1 371 ? 215.705 174.496 195.578 1.00 27.96 371 GLY A N 1
ATOM 14586 C CA . GLY B 1 371 ? 214.797 174.510 196.719 1.00 27.96 371 GLY A CA 1
ATOM 14587 C C . GLY B 1 371 ? 213.764 173.390 196.612 1.00 27.96 371 GLY A C 1
ATOM 14588 O O . GLY B 1 371 ? 213.586 172.811 195.544 1.00 27.96 371 GLY A O 1
ATOM 14592 N N . ILE B 1 372 ? 213.082 173.070 197.704 1.00 47.83 372 ILE A N 1
ATOM 14593 C CA . ILE B 1 372 ? 212.158 171.943 197.826 1.00 47.83 372 ILE A CA 1
ATOM 14594 C C . ILE B 1 372 ? 210.834 172.409 198.428 1.00 47.83 372 ILE A C 1
ATOM 14595 O O . ILE B 1 372 ? 210.778 173.191 199.374 1.00 47.83 372 ILE A O 1
ATOM 14611 N N . LEU B 1 373 ? 209.751 171.889 197.888 1.00 47.83 373 LEU A N 1
ATOM 14612 C CA . LEU B 1 373 ? 208.406 172.115 198.348 1.00 47.83 373 LEU A CA 1
ATOM 14613 C C . LEU B 1 373 ? 207.741 170.767 198.606 1.00 47.83 373 LEU A C 1
ATOM 14614 O O . LEU B 1 373 ? 207.694 169.921 197.718 1.00 47.83 373 LEU A O 1
ATOM 14630 N N . VAL B 1 374 ? 207.159 170.598 199.784 1.00 47.83 374 VAL A N 1
ATOM 14631 C CA . VAL B 1 374 ? 206.203 169.536 200.060 1.00 47.83 374 VAL A CA 1
ATOM 14632 C C . VAL B 1 374 ? 204.844 170.208 200.229 1.00 47.83 374 VAL A C 1
ATOM 14633 O O . VAL B 1 374 ? 204.608 170.851 201.253 1.00 47.83 374 VAL A O 1
ATOM 14646 N N . PRO B 1 375 ? 203.981 170.158 199.207 1.00 47.83 375 PRO A N 1
ATOM 14647 C CA . PRO B 1 375 ? 202.670 170.777 199.246 1.00 47.83 375 PRO A CA 1
ATOM 14648 C C . PRO B 1 375 ? 201.692 169.978 200.113 1.00 47.83 375 PRO A C 1
ATOM 14649 O O . PRO B 1 375 ? 202.000 168.883 200.581 1.00 47.83 375 PRO A O 1
ATOM 14660 N N . GLY B 1 376 ? 200.486 170.518 200.302 1.00 50.06 376 GLY A N 1
ATOM 14661 C CA . GLY B 1 376 ? 199.378 169.742 200.854 1.00 50.06 376 GLY A CA 1
ATOM 14662 C C . GLY B 1 376 ? 199.026 168.547 199.969 1.00 50.06 376 GLY A C 1
ATOM 14663 O O . GLY B 1 376 ? 199.239 168.580 198.757 1.00 50.06 376 GLY A O 1
ATOM 14667 N N . GLY B 1 377 ? 198.519 167.483 200.581 1.00 58.06 377 GLY A N 1
ATOM 14668 C CA . GLY B 1 377 ? 198.324 166.197 199.928 1.00 58.06 377 GLY A CA 1
ATOM 14669 C C . GLY B 1 377 ? 196.991 165.543 200.250 1.00 58.06 377 GLY A C 1
ATOM 14670 O O . GLY B 1 377 ? 196.334 165.846 201.244 1.00 58.06 377 GLY A O 1
ATOM 14674 N N . PHE B 1 378 ? 196.586 164.661 199.342 1.00 63.65 378 PHE A N 1
ATOM 14675 C CA . PHE B 1 378 ? 195.241 164.089 199.250 1.00 63.65 378 PHE A CA 1
ATOM 14676 C C . PHE B 1 378 ? 195.061 162.761 199.994 1.00 63.65 378 PHE A C 1
ATOM 14677 O O . PHE B 1 378 ? 193.934 162.303 200.177 1.00 63.65 378 PHE A O 1
ATOM 14694 N N . GLY B 1 379 ? 196.154 162.112 200.398 1.00 69.98 379 GLY A N 1
ATOM 14695 C CA . GLY B 1 379 ? 196.125 160.818 201.081 1.00 69.98 379 GLY A CA 1
ATOM 14696 C C . GLY B 1 379 ? 197.470 160.302 201.597 1.00 69.98 379 GLY A C 1
ATOM 14697 O O . GLY B 1 379 ? 198.505 160.934 201.449 1.00 69.98 379 GLY A O 1
ATOM 14701 N N . THR B 1 380 ? 197.452 159.126 202.212 1.00 68.05 380 THR A N 1
ATOM 14702 C CA . THR B 1 380 ? 198.585 158.496 202.916 1.00 68.05 380 THR A CA 1
ATOM 14703 C C . THR B 1 380 ? 199.683 157.943 202.001 1.00 68.05 380 THR A C 1
ATOM 14704 O O . THR B 1 380 ? 200.860 157.999 202.367 1.00 68.05 380 THR A O 1
ATOM 14715 N N . ARG B 1 381 ? 199.330 157.409 200.824 1.00 65.21 381 ARG A N 1
ATOM 14716 C CA . ARG B 1 381 ? 200.265 156.755 199.887 1.00 65.21 381 ARG A CA 1
ATOM 14717 C C . ARG B 1 381 ? 201.373 157.713 199.427 1.00 65.21 381 ARG A C 1
ATOM 14718 O O . ARG B 1 381 ? 201.133 158.618 198.637 1.00 65.21 381 ARG A O 1
ATOM 14739 N N . GLY B 1 382 ? 202.588 157.524 199.937 1.00 55.12 382 GLY A N 1
ATOM 14740 C CA . GLY B 1 382 ? 203.733 158.409 199.704 1.00 55.12 382 GLY A CA 1
ATOM 14741 C C . GLY B 1 382 ? 204.218 159.214 200.915 1.00 55.12 382 GLY A C 1
ATOM 14742 O O . GLY B 1 382 ? 205.173 159.966 200.752 1.00 55.12 382 GLY A O 1
ATOM 14746 N N . ILE B 1 383 ? 203.617 159.098 202.109 1.00 52.35 383 ILE A N 1
ATOM 14747 C CA . ILE B 1 383 ? 204.082 159.825 203.312 1.00 52.35 383 ILE A CA 1
ATOM 14748 C C . ILE B 1 383 ? 205.569 159.566 203.611 1.00 52.35 383 ILE A C 1
ATOM 14749 O O . ILE B 1 383 ? 206.308 160.521 203.826 1.00 52.35 383 ILE A O 1
ATOM 14765 N N . GLU B 1 384 ? 206.062 158.329 203.541 1.00 48.95 384 GLU A N 1
ATOM 14766 C CA . GLU B 1 384 ? 207.497 158.053 203.717 1.00 48.95 384 GLU A CA 1
ATOM 14767 C C . GLU B 1 384 ? 208.336 158.707 202.615 1.00 48.95 384 GLU A C 1
ATOM 14768 O O . GLU B 1 384 ? 209.353 159.333 202.901 1.00 48.95 384 GLU A O 1
ATOM 14780 N N . GLY B 1 385 ? 207.880 158.662 201.366 1.00 47.83 385 GLY A N 1
ATOM 14781 C CA . GLY B 1 385 ? 208.487 159.371 200.241 1.00 47.83 385 GLY A CA 1
ATOM 14782 C C . GLY B 1 385 ? 208.645 160.875 200.473 1.00 47.83 385 GLY A C 1
ATOM 14783 O O . GLY B 1 385 ? 209.669 161.465 200.140 1.00 47.83 385 GLY A O 1
ATOM 14787 N N . MET B 1 386 ? 207.654 161.507 201.092 1.00 47.83 386 MET A N 1
ATOM 14788 C CA . MET B 1 386 ? 207.722 162.913 201.491 1.00 47.83 386 MET A CA 1
ATOM 14789 C C . MET B 1 386 ? 208.615 163.145 202.723 1.00 47.83 386 MET A C 1
ATOM 14790 O O . MET B 1 386 ? 209.292 164.166 202.792 1.00 47.83 386 MET A O 1
ATOM 14804 N N . ILE B 1 387 ? 208.695 162.202 203.668 1.00 47.83 387 ILE A N 1
ATOM 14805 C CA . ILE B 1 387 ? 209.591 162.281 204.834 1.00 47.83 387 ILE A CA 1
ATOM 14806 C C . ILE B 1 387 ? 211.059 162.153 204.397 1.00 47.83 387 ILE A C 1
ATOM 14807 O O . ILE B 1 387 ? 211.928 162.835 204.935 1.00 47.83 387 ILE A O 1
ATOM 14823 N N . LEU B 1 388 ? 211.347 161.334 203.386 1.00 47.83 388 LEU A N 1
ATOM 14824 C CA . LEU B 1 388 ? 212.677 161.211 202.779 1.00 47.83 388 LEU A CA 1
ATOM 14825 C C . LEU B 1 388 ? 213.155 162.543 202.182 1.00 47.83 388 LEU A C 1
ATOM 14826 O O . LEU B 1 388 ? 214.285 162.957 202.411 1.00 47.83 388 LEU A O 1
ATOM 14842 N N . ALA B 1 389 ? 212.292 163.244 201.451 1.00 47.83 389 ALA A N 1
ATOM 14843 C CA . ALA B 1 389 ? 212.630 164.538 200.863 1.00 47.83 389 ALA A CA 1
ATOM 14844 C C . ALA B 1 389 ? 212.716 165.655 201.911 1.00 47.83 389 ALA A C 1
ATOM 14845 O O . ALA B 1 389 ? 213.624 166.472 201.867 1.00 47.83 389 ALA A O 1
ATOM 14852 N N . ALA B 1 390 ? 211.838 165.638 202.909 1.00 47.83 390 ALA A N 1
ATOM 14853 C CA . ALA B 1 390 ? 211.930 166.498 204.075 1.00 47.83 390 ALA A CA 1
ATOM 14854 C C . ALA B 1 390 ? 213.270 166.330 204.799 1.00 47.83 390 ALA A C 1
ATOM 14855 O O . ALA B 1 390 ? 213.882 167.334 205.165 1.00 47.83 390 ALA A O 1
ATOM 14862 N N . LYS B 1 391 ? 213.754 165.086 204.951 1.00 47.83 391 LYS A N 1
ATOM 14863 C CA . LYS B 1 391 ? 215.068 164.779 205.522 1.00 47.83 391 LYS A CA 1
ATOM 14864 C C . LYS B 1 391 ? 216.177 165.329 204.647 1.00 47.83 391 LYS A C 1
ATOM 14865 O O . LYS B 1 391 ? 216.966 166.128 205.128 1.00 47.83 391 LYS A O 1
ATOM 14884 N N . TRP B 1 392 ? 216.232 164.944 203.370 1.00 47.83 392 TRP A N 1
ATOM 14885 C CA . TRP B 1 392 ? 217.330 165.327 202.483 1.00 47.83 392 TRP A CA 1
ATOM 14886 C C . TRP B 1 392 ? 217.504 166.846 202.352 1.00 47.83 392 TRP A C 1
ATOM 14887 O O . TRP B 1 392 ? 218.627 167.340 202.338 1.00 47.83 392 TRP A O 1
ATOM 14908 N N . ALA B 1 393 ? 216.412 167.609 202.353 1.00 47.83 393 ALA A N 1
ATOM 14909 C CA . ALA B 1 393 ? 216.460 169.067 202.407 1.00 47.83 393 ALA A CA 1
ATOM 14910 C C . ALA B 1 393 ? 217.028 169.615 203.723 1.00 47.83 393 ALA A C 1
ATOM 14911 O O . ALA B 1 393 ? 217.810 170.565 203.722 1.00 47.83 393 ALA A O 1
ATOM 14918 N N . ARG B 1 394 ? 216.657 169.018 204.862 1.00 47.83 394 ARG A N 1
ATOM 14919 C CA . ARG B 1 394 ? 217.182 169.396 206.181 1.00 47.83 394 ARG A CA 1
ATOM 14920 C C . ARG B 1 394 ? 218.672 169.077 206.281 1.00 47.83 394 ARG A C 1
ATOM 14921 O O . ARG B 1 394 ? 219.468 169.913 206.694 1.00 47.83 394 ARG A O 1
ATOM 14942 N N . GLU B 1 395 ? 219.046 167.878 205.850 1.00 47.83 395 GLU A N 1
ATOM 14943 C CA . GLU B 1 395 ? 220.412 167.365 205.871 1.00 47.83 395 GLU A CA 1
ATOM 14944 C C . GLU B 1 395 ? 221.358 168.179 204.972 1.00 47.83 395 GLU A C 1
ATOM 14945 O O . GLU B 1 395 ? 222.442 168.556 205.401 1.00 47.83 395 GLU A O 1
ATOM 14957 N N . SER B 1 396 ? 220.950 168.478 203.737 1.00 47.83 396 SER A N 1
ATOM 14958 C CA . SER B 1 396 ? 221.800 169.127 202.728 1.00 47.83 396 SER A CA 1
ATOM 14959 C C . SER B 1 396 ? 221.682 170.651 202.678 1.00 47.83 396 SER A C 1
ATOM 14960 O O . SER B 1 396 ? 222.313 171.296 201.857 1.00 47.83 396 SER A O 1
ATOM 14968 N N . GLY B 1 397 ? 220.897 171.262 203.557 1.00 47.83 397 GLY A N 1
ATOM 14969 C CA . GLY B 1 397 ? 220.729 172.716 203.642 1.00 47.83 397 GLY A CA 1
ATOM 14970 C C . GLY B 1 397 ? 219.842 173.338 202.561 1.00 47.83 397 GLY A C 1
ATOM 14971 O O . GLY B 1 397 ? 219.660 174.552 202.562 1.00 47.83 397 GLY A O 1
ATOM 14975 N N . VAL B 1 398 ? 219.280 172.549 201.640 1.00 47.83 398 VAL A N 1
ATOM 14976 C CA . VAL B 1 398 ? 218.428 173.045 200.550 1.00 47.83 398 VAL A CA 1
ATOM 14977 C C . VAL B 1 398 ? 217.170 173.707 201.118 1.00 47.83 398 VAL A C 1
ATOM 14978 O O . VAL B 1 398 ? 216.502 173.087 201.939 1.00 47.83 398 VAL A O 1
ATOM 14991 N N . PRO B 1 399 ? 216.819 174.940 200.711 1.00 47.83 399 PRO A N 1
ATOM 14992 C CA . PRO B 1 399 ? 215.617 175.615 201.174 1.00 47.83 399 PRO A CA 1
ATOM 14993 C C . PRO B 1 399 ? 214.344 174.779 201.027 1.00 47.83 399 PRO A C 1
ATOM 14994 O O . PRO B 1 399 ? 214.101 174.225 199.968 1.00 47.83 399 PRO A O 1
ATOM 15005 N N . PHE B 1 400 ? 213.523 174.704 202.066 1.00 47.83 400 PHE A N 1
ATOM 15006 C CA . PHE B 1 400 ? 212.360 173.845 202.180 1.00 47.83 400 PHE A CA 1
ATOM 15007 C C . PHE B 1 400 ? 211.133 174.628 202.648 1.00 47.83 400 PHE A C 1
ATOM 15008 O O . PHE B 1 400 ? 211.179 175.337 203.656 1.00 47.83 400 PHE A O 1
ATOM 15025 N N . LEU B 1 401 ? 210.011 174.415 201.973 1.00 47.83 401 LEU A N 1
ATOM 15026 C CA . LEU B 1 401 ? 208.695 174.793 202.458 1.00 47.83 401 LEU A CA 1
ATOM 15027 C C . LEU B 1 401 ? 207.798 173.567 202.577 1.00 47.83 401 LEU A C 1
ATOM 15028 O O . LEU B 1 401 ? 207.590 172.837 201.617 1.00 47.83 401 LEU A O 1
ATOM 15044 N N . GLY B 1 402 ? 207.219 173.376 203.749 1.00 47.83 402 GLY A N 1
ATOM 15045 C CA . GLY B 1 402 ? 206.190 172.390 204.005 1.00 47.83 402 GLY A CA 1
ATOM 15046 C C . GLY B 1 402 ? 204.832 173.051 204.165 1.00 47.83 402 GLY A C 1
ATOM 15047 O O . GLY B 1 402 ? 204.567 173.707 205.165 1.00 47.83 402 GLY A O 1
ATOM 15051 N N . VAL B 1 403 ? 203.928 172.840 203.223 1.00 47.83 403 VAL A N 1
ATOM 15052 C CA . VAL B 1 403 ? 202.563 173.362 203.300 1.00 47.83 403 VAL A CA 1
ATOM 15053 C C . VAL B 1 403 ? 201.636 172.233 203.700 1.00 47.83 403 VAL A C 1
ATOM 15054 O O . VAL B 1 403 ? 201.607 171.196 203.049 1.00 47.83 403 VAL A O 1
ATOM 15067 N N . CYS B 1 404 ? 200.865 172.441 204.764 1.00 47.83 404 CYS A N 1
ATOM 15068 C CA . CYS B 1 404 ? 199.863 171.511 205.279 1.00 47.83 404 CYS A CA 1
ATOM 15069 C C . CYS B 1 404 ? 200.444 170.116 205.600 1.00 47.83 404 CYS A C 1
ATOM 15070 O O . CYS B 1 404 ? 201.154 169.978 206.595 1.00 47.83 404 CYS A O 1
ATOM 15078 N N . LEU B 1 405 ? 200.231 169.097 204.762 1.00 47.83 405 LEU A N 1
ATOM 15079 C CA . LEU B 1 405 ? 200.910 167.801 204.862 1.00 47.83 405 LEU A CA 1
ATOM 15080 C C . LEU B 1 405 ? 202.433 167.967 204.914 1.00 47.83 405 LEU A C 1
ATOM 15081 O O . LEU B 1 405 ? 203.102 167.268 205.657 1.00 47.83 405 LEU A O 1
ATOM 15097 N N . GLY B 1 406 ? 202.983 168.952 204.215 1.00 47.83 406 GLY A N 1
ATOM 15098 C CA . GLY B 1 406 ? 204.378 169.346 204.309 1.00 47.83 406 GLY A CA 1
ATOM 15099 C C . GLY B 1 406 ? 204.844 169.711 205.714 1.00 47.83 406 GLY A C 1
ATOM 15100 O O . GLY B 1 406 ? 205.858 169.193 206.155 1.00 47.83 406 GLY A O 1
ATOM 15104 N N . LEU B 1 407 ? 204.126 170.569 206.438 1.00 47.83 407 LEU A N 1
ATOM 15105 C CA . LEU B 1 407 ? 204.434 170.843 207.846 1.00 47.83 407 LEU A CA 1
ATOM 15106 C C . LEU B 1 407 ? 204.349 169.551 208.654 1.00 47.83 407 LEU A C 1
ATOM 15107 O O . LEU B 1 407 ? 205.213 169.282 209.480 1.00 47.83 407 LEU A O 1
ATOM 15123 N N . GLN B 1 408 ? 203.335 168.728 208.409 1.00 49.29 408 GLN A N 1
ATOM 15124 C CA . GLN B 1 408 ? 203.167 167.495 209.171 1.00 49.29 408 GLN A CA 1
ATOM 15125 C C . GLN B 1 408 ? 204.329 166.513 208.929 1.00 49.29 408 GLN A C 1
ATOM 15126 O O . GLN B 1 408 ? 204.946 166.077 209.896 1.00 49.29 408 GLN A O 1
ATOM 15140 N N . VAL B 1 409 ? 204.743 166.250 207.683 1.00 47.83 409 VAL A N 1
ATOM 15141 C CA . VAL B 1 409 ? 205.957 165.457 207.423 1.00 47.83 409 VAL A CA 1
ATOM 15142 C C . VAL B 1 409 ? 207.243 166.131 207.921 1.00 47.83 409 VAL A C 1
ATOM 15143 O O . VAL B 1 409 ? 208.140 165.429 208.363 1.00 47.83 409 VAL A O 1
ATOM 15156 N N . ALA B 1 410 ? 207.352 167.459 207.927 1.00 47.83 410 ALA A N 1
ATOM 15157 C CA . ALA B 1 410 ? 208.528 168.137 208.466 1.00 47.83 410 ALA A CA 1
ATOM 15158 C C . ALA B 1 410 ? 208.674 167.934 209.981 1.00 47.83 410 ALA A C 1
ATOM 15159 O O . ALA B 1 410 ? 209.782 167.746 210.466 1.00 47.83 410 ALA A O 1
ATOM 15166 N N . ALA B 1 411 ? 207.570 167.964 210.723 1.00 51.65 411 ALA A N 1
ATOM 15167 C CA . ALA B 1 411 ? 207.604 167.731 212.158 1.00 51.65 411 ALA A CA 1
ATOM 15168 C C . ALA B 1 411 ? 207.876 166.249 212.485 1.00 51.65 411 ALA A C 1
ATOM 15169 O O . ALA B 1 411 ? 208.665 165.947 213.367 1.00 51.65 411 ALA A O 1
ATOM 15176 N N . ILE B 1 412 ? 207.266 165.328 211.736 1.00 52.39 412 ILE A N 1
ATOM 15177 C CA . ILE B 1 412 ? 207.491 163.880 211.801 1.00 52.39 412 ILE A CA 1
ATOM 15178 C C . ILE B 1 412 ? 208.968 163.538 211.544 1.00 52.39 412 ILE A C 1
ATOM 15179 O O . ILE B 1 412 ? 209.582 162.811 212.314 1.00 52.39 412 ILE A O 1
ATOM 15195 N N . GLU B 1 413 ? 209.572 164.068 210.482 1.00 50.27 413 GLU A N 1
ATOM 15196 C CA . GLU B 1 413 ? 210.972 163.848 210.152 1.00 50.27 413 GLU A CA 1
ATOM 15197 C C . GLU B 1 413 ? 211.922 164.346 211.251 1.00 50.27 413 GLU A C 1
ATOM 15198 O O . GLU B 1 413 ? 212.812 163.628 211.696 1.00 50.27 413 GLU A O 1
ATOM 15210 N N . PHE B 1 414 ? 211.694 165.556 211.744 1.00 56.34 414 PHE A N 1
ATOM 15211 C CA . PHE B 1 414 ? 212.462 166.148 212.817 1.00 56.34 414 PHE A CA 1
ATOM 15212 C C . PHE B 1 414 ? 212.312 165.380 214.126 1.00 56.34 414 PHE A C 1
ATOM 15213 O O . PHE B 1 414 ? 213.296 165.137 214.826 1.00 56.34 414 PHE A O 1
ATOM 15230 N N . ALA B 1 415 ? 211.115 164.903 214.452 1.00 60.70 415 ALA A N 1
ATOM 15231 C CA . ALA B 1 415 ? 210.947 164.029 215.599 1.00 60.70 415 ALA A CA 1
ATOM 15232 C C . ALA B 1 415 ? 211.762 162.733 215.447 1.00 60.70 415 ALA A C 1
ATOM 15233 O O . ALA B 1 415 ? 212.500 162.361 216.361 1.00 60.70 415 ALA A O 1
ATOM 15240 N N . ARG B 1 416 ? 211.720 162.105 214.269 1.00 58.22 416 ARG A N 1
ATOM 15241 C CA . ARG B 1 416 ? 212.433 160.856 213.977 1.00 58.22 416 ARG A CA 1
ATOM 15242 C C . ARG B 1 416 ? 213.954 161.000 213.976 1.00 58.22 416 ARG A C 1
ATOM 15243 O O . ARG B 1 416 ? 214.637 160.094 214.447 1.00 58.22 416 ARG A O 1
ATOM 15264 N N . ASN B 1 417 ? 214.484 162.123 213.503 1.00 39.69 417 ASN A N 1
ATOM 15265 C CA . ASN B 1 417 ? 215.910 162.266 213.217 1.00 39.69 417 ASN A CA 1
ATOM 15266 C C . ASN B 1 417 ? 216.646 163.338 214.042 1.00 39.69 417 ASN A C 1
ATOM 15267 O O . ASN B 1 417 ? 217.868 163.370 214.012 1.00 39.69 417 ASN A O 1
ATOM 15278 N N . VAL B 1 418 ? 215.958 164.206 214.783 1.00 39.69 418 VAL A N 1
ATOM 15279 C CA . VAL B 1 418 ? 216.592 165.308 215.540 1.00 39.69 418 VAL A CA 1
ATOM 15280 C C . VAL B 1 418 ? 216.159 165.387 217.003 1.00 39.69 418 VAL A C 1
ATOM 15281 O O . VAL B 1 418 ? 216.998 165.640 217.865 1.00 39.69 418 VAL A O 1
ATOM 15294 N N . ILE B 1 419 ? 214.895 165.106 217.325 1.00 39.69 419 ILE A N 1
ATOM 15295 C CA . ILE B 1 419 ? 214.471 164.949 218.727 1.00 39.69 419 ILE A CA 1
ATOM 15296 C C . ILE B 1 419 ? 214.948 163.602 219.291 1.00 39.69 419 ILE A C 1
ATOM 15297 O O . ILE B 1 419 ? 215.285 163.502 220.467 1.00 39.69 419 ILE A O 1
ATOM 15313 N N . GLY B 1 420 ? 215.007 162.569 218.447 1.00 39.69 420 GLY A N 1
ATOM 15314 C CA . GLY B 1 420 ? 215.391 161.215 218.831 1.00 39.69 420 GLY A CA 1
ATOM 15315 C C . GLY B 1 420 ? 214.219 160.371 219.318 1.00 39.69 420 GLY A C 1
ATOM 15316 O O . GLY B 1 420 ? 214.309 159.731 220.363 1.00 39.69 420 GLY A O 1
ATOM 15320 N N . ARG B 1 421 ? 213.109 160.388 218.579 1.00 39.69 421 ARG A N 1
ATOM 15321 C CA . ARG B 1 421 ? 211.942 159.511 218.739 1.00 39.69 421 ARG A CA 1
ATOM 15322 C C . ARG B 1 421 ? 211.907 158.527 217.550 1.00 39.69 421 ARG A C 1
ATOM 15323 O O . ARG B 1 421 ? 211.283 158.837 216.540 1.00 39.69 421 ARG A O 1
ATOM 15344 N N . PRO B 1 422 ? 212.594 157.374 217.571 1.00 39.69 422 PRO A N 1
ATOM 15345 C CA . PRO B 1 422 ? 212.940 156.648 216.334 1.00 39.69 422 PRO A CA 1
ATOM 15346 C C . PRO B 1 422 ? 211.784 155.949 215.597 1.00 39.69 422 PRO A C 1
ATOM 15347 O O . PRO B 1 422 ? 212.013 155.230 214.624 1.00 39.69 422 PRO A O 1
ATOM 15358 N N . ASN B 1 423 ? 210.557 156.121 216.076 1.00 39.69 423 ASN A N 1
ATOM 15359 C CA . ASN B 1 423 ? 209.331 155.443 215.672 1.00 39.69 423 ASN A CA 1
ATOM 15360 C C . ASN B 1 423 ? 208.105 156.380 215.648 1.00 39.69 423 ASN A C 1
ATOM 15361 O O . ASN B 1 423 ? 206.989 155.907 215.430 1.00 39.69 423 ASN A O 1
ATOM 15372 N N . SER B 1 424 ? 208.259 157.682 215.915 1.00 39.69 424 SER A N 1
ATOM 15373 C CA . SER B 1 424 ? 207.121 158.612 216.010 1.00 39.69 424 SER A CA 1
ATOM 15374 C C . SER B 1 424 ? 206.387 158.802 214.676 1.00 39.69 424 SER A C 1
ATOM 15375 O O . SER B 1 424 ? 206.981 158.664 213.608 1.00 39.69 424 SER A O 1
ATOM 15383 N N . SER B 1 425 ? 205.071 159.039 214.707 1.00 39.69 425 SER A N 1
ATOM 15384 C CA . SER B 1 425 ? 204.250 158.908 213.496 1.00 39.69 425 SER A CA 1
ATOM 15385 C C . SER B 1 425 ? 202.949 159.724 213.481 1.00 39.69 425 SER A C 1
ATOM 15386 O O . SER B 1 425 ? 202.669 160.554 214.342 1.00 39.69 425 SER A O 1
ATOM 15394 N N . SER B 1 426 ? 202.151 159.502 212.442 1.00 39.69 426 SER A N 1
ATOM 15395 C CA . SER B 1 426 ? 200.934 160.208 212.063 1.00 39.69 426 SER A CA 1
ATOM 15396 C C . SER B 1 426 ? 199.692 159.335 212.255 1.00 39.69 426 SER A C 1
ATOM 15397 O O . SER B 1 426 ? 199.618 158.220 211.744 1.00 39.69 426 SER A O 1
ATOM 15405 N N . THR B 1 427 ? 198.688 159.866 212.950 1.00 39.69 427 THR A N 1
ATOM 15406 C CA . THR B 1 427 ? 197.393 159.205 213.145 1.00 39.69 427 THR A CA 1
ATOM 15407 C C . THR B 1 427 ? 196.682 158.991 211.814 1.00 39.69 427 THR A C 1
ATOM 15408 O O . THR B 1 427 ? 195.940 158.031 211.653 1.00 39.69 427 THR A O 1
ATOM 15419 N N . GLU B 1 428 ? 196.901 159.872 210.840 1.00 39.69 428 GLU A N 1
ATOM 15420 C CA . GLU B 1 428 ? 196.389 159.696 209.486 1.00 39.69 428 GLU A CA 1
ATOM 15421 C C . GLU B 1 428 ? 197.061 158.506 208.789 1.00 39.69 428 GLU A C 1
ATOM 15422 O O . GLU B 1 428 ? 196.382 157.691 208.175 1.00 39.69 428 GLU A O 1
ATOM 15434 N N . PHE B 1 429 ? 198.385 158.388 208.906 1.00 39.69 429 PHE A N 1
ATOM 15435 C CA . PHE B 1 429 ? 199.191 157.380 208.218 1.00 39.69 429 PHE A CA 1
ATOM 15436 C C . PHE B 1 429 ? 198.974 155.962 208.764 1.00 39.69 429 PHE A C 1
ATOM 15437 O O . PHE B 1 429 ? 198.843 155.035 207.977 1.00 39.69 429 PHE A O 1
ATOM 15454 N N . LEU B 1 430 ? 198.932 155.779 210.088 1.00 39.69 430 LEU A N 1
ATOM 15455 C CA . LEU B 1 430 ? 198.783 154.472 210.740 1.00 39.69 430 LEU A CA 1
ATOM 15456 C C . LEU B 1 430 ? 197.904 154.556 211.991 1.00 39.69 430 LEU A C 1
ATOM 15457 O O . LEU B 1 430 ? 198.035 155.472 212.800 1.00 39.69 430 LEU A O 1
ATOM 15473 N N . ASP B 1 431 ? 197.084 153.525 212.199 1.00 39.69 431 ASP A N 1
ATOM 15474 C CA . ASP B 1 431 ? 196.337 153.301 213.445 1.00 39.69 431 ASP A CA 1
ATOM 15475 C C . ASP B 1 431 ? 196.207 151.796 213.780 1.00 39.69 431 ASP A C 1
ATOM 15476 O O . ASP B 1 431 ? 195.181 151.330 214.268 1.00 39.69 431 ASP A O 1
ATOM 15485 N N . GLU B 1 432 ? 197.228 150.994 213.456 1.00 39.69 432 GLU A N 1
ATOM 15486 C CA . GLU B 1 432 ? 197.254 149.538 213.685 1.00 39.69 432 GLU A CA 1
ATOM 15487 C C . GLU B 1 432 ? 197.440 149.145 215.157 1.00 39.69 432 GLU A C 1
ATOM 15488 O O . GLU B 1 432 ? 197.008 148.074 215.578 1.00 39.69 432 GLU A O 1
ATOM 15500 N N . THR B 1 433 ? 198.043 150.018 215.957 1.00 39.69 433 THR A N 1
ATOM 15501 C CA . THR B 1 433 ? 198.039 149.973 217.422 1.00 39.69 433 THR A CA 1
ATOM 15502 C C . THR B 1 433 ? 197.896 151.389 217.971 1.00 39.69 433 THR A C 1
ATOM 15503 O O . THR B 1 433 ? 198.166 152.359 217.264 1.00 39.69 433 THR A O 1
ATOM 15513 N N . LEU B 1 434 ? 197.508 151.524 219.237 1.00 39.69 434 LEU A N 1
ATOM 15514 C CA . LEU B 1 434 ? 197.448 152.799 219.948 1.00 39.69 434 LEU A CA 1
ATOM 15515 C C . LEU B 1 434 ? 198.853 153.280 220.328 1.00 39.69 434 LEU A C 1
ATOM 15516 O O . LEU B 1 434 ? 199.276 153.186 221.481 1.00 39.69 434 LEU A O 1
ATOM 15532 N N . LEU B 1 435 ? 199.587 153.777 219.335 1.00 39.69 435 LEU A N 1
ATOM 15533 C CA . LEU B 1 435 ? 200.934 154.327 219.467 1.00 39.69 435 LEU A CA 1
ATOM 15534 C C . LEU B 1 435 ? 200.975 155.449 220.518 1.00 39.69 435 LEU A C 1
ATOM 15535 O O . LEU B 1 435 ? 200.100 156.302 220.562 1.00 39.69 435 LEU A O 1
ATOM 15551 N N . ALA B 1 436 ? 202.015 155.491 221.339 1.00 39.69 436 ALA A N 1
ATOM 15552 C CA . ALA B 1 436 ? 202.279 156.614 222.236 1.00 39.69 436 ALA A CA 1
ATOM 15553 C C . ALA B 1 436 ? 202.950 157.836 221.557 1.00 39.69 436 ALA A C 1
ATOM 15554 O O . ALA B 1 436 ? 202.523 158.959 221.827 1.00 39.69 436 ALA A O 1
ATOM 15561 N N . PRO B 1 437 ? 203.966 157.698 220.676 1.00 39.69 437 PRO A N 1
ATOM 15562 C CA . PRO B 1 437 ? 204.624 158.839 220.035 1.00 39.69 437 PRO A CA 1
ATOM 15563 C C . PRO B 1 437 ? 203.866 159.329 218.780 1.00 39.69 437 PRO A C 1
ATOM 15564 O O . PRO B 1 437 ? 204.371 159.288 217.662 1.00 39.69 437 PRO A O 1
ATOM 15575 N N . GLU B 1 438 ? 202.627 159.794 218.940 1.00 39.69 438 GLU A N 1
ATOM 15576 C CA . GLU B 1 438 ? 201.854 160.404 217.847 1.00 39.69 438 GLU A CA 1
ATOM 15577 C C . GLU B 1 438 ? 202.164 161.903 217.725 1.00 39.69 438 GLU A C 1
ATOM 15578 O O . GLU B 1 438 ? 201.827 162.698 218.603 1.00 39.69 438 GLU A O 1
ATOM 15590 N N . ASP B 1 439 ? 202.796 162.305 216.622 1.00 39.69 439 ASP A N 1
ATOM 15591 C CA . ASP B 1 439 ? 203.116 163.709 216.335 1.00 39.69 439 ASP A CA 1
ATOM 15592 C C . ASP B 1 439 ? 201.991 164.429 215.590 1.00 39.69 439 ASP A C 1
ATOM 15593 O O . ASP B 1 439 ? 201.813 165.627 215.754 1.00 39.69 439 ASP A O 1
ATOM 15602 N N . GLN B 1 440 ? 201.222 163.710 214.777 1.00 39.69 440 GLN A N 1
ATOM 15603 C CA . GLN B 1 440 ? 200.109 164.251 214.005 1.00 39.69 440 GLN A CA 1
ATOM 15604 C C . GLN B 1 440 ? 198.804 163.546 214.399 1.00 39.69 440 GLN A C 1
ATOM 15605 O O . GLN B 1 440 ? 198.733 162.319 214.381 1.00 39.69 440 GLN A O 1
ATOM 15619 N N . VAL B 1 441 ? 197.795 164.321 214.807 1.00 39.69 441 VAL A N 1
ATOM 15620 C CA . VAL B 1 441 ? 196.574 163.913 215.540 1.00 39.69 441 VAL A CA 1
ATOM 15621 C C . VAL B 1 441 ? 195.364 164.745 215.086 1.00 39.69 441 VAL A C 1
ATOM 15622 O O . VAL B 1 441 ? 195.544 165.734 214.386 1.00 39.69 441 VAL A O 1
ATOM 15635 N N . VAL B 1 442 ? 194.133 164.366 215.441 1.00 39.69 442 VAL A N 1
ATOM 15636 C CA . VAL B 1 442 ? 192.897 165.079 215.049 1.00 39.69 442 VAL A CA 1
ATOM 15637 C C . VAL B 1 442 ? 192.419 166.014 216.166 1.00 39.69 442 VAL A C 1
ATOM 15638 O O . VAL B 1 442 ? 192.340 165.596 217.317 1.00 39.69 442 VAL A O 1
ATOM 15651 N N . ILE B 1 443 ? 192.039 167.251 215.823 1.00 39.69 443 ILE A N 1
ATOM 15652 C CA . ILE B 1 443 ? 191.287 168.178 216.699 1.00 39.69 443 ILE A CA 1
ATOM 15653 C C . ILE B 1 443 ? 190.296 169.028 215.888 1.00 39.69 443 ILE A C 1
ATOM 15654 O O . ILE B 1 443 ? 190.668 169.927 215.149 1.00 39.69 443 ILE A O 1
ATOM 15670 N N . THR B 1 444 ? 184.235 168.419 211.515 1.00 39.69 456 THR A N 1
ATOM 15671 C CA . THR B 1 444 ? 184.789 167.409 210.597 1.00 39.69 456 THR A CA 1
ATOM 15672 C C . THR B 1 444 ? 185.901 167.947 209.687 1.00 39.69 456 THR A C 1
ATOM 15673 O O . THR B 1 444 ? 186.571 167.168 209.010 1.00 39.69 456 THR A O 1
ATOM 15684 N N . MET B 1 445 ? 186.125 169.261 209.663 1.00 39.69 457 MET A N 1
ATOM 15685 C CA . MET B 1 445 ? 187.177 169.935 208.894 1.00 39.69 457 MET A CA 1
ATOM 15686 C C . MET B 1 445 ? 187.408 171.344 209.433 1.00 39.69 457 MET A C 1
ATOM 15687 O O . MET B 1 445 ? 186.478 171.976 209.918 1.00 39.69 457 MET A O 1
ATOM 15701 N N . ARG B 1 446 ? 188.622 171.871 209.298 1.00 59.57 458 ARG A N 1
ATOM 15702 C CA . ARG B 1 446 ? 188.935 173.280 209.584 1.00 59.57 458 ARG A CA 1
ATOM 15703 C C . ARG B 1 446 ? 189.249 173.992 208.278 1.00 59.57 458 ARG A C 1
ATOM 15704 O O . ARG B 1 446 ? 190.233 173.677 207.612 1.00 59.57 458 ARG A O 1
ATOM 15725 N N . LEU B 1 447 ? 188.386 174.938 207.926 1.00 52.62 459 LEU A N 1
ATOM 15726 C CA . LEU B 1 447 ? 188.297 175.564 206.613 1.00 52.62 459 LEU A CA 1
ATOM 15727 C C . LEU B 1 447 ? 188.226 177.084 206.719 1.00 52.62 459 LEU A C 1
ATOM 15728 O O . LEU B 1 447 ? 187.755 177.623 207.724 1.00 52.62 459 LEU A O 1
ATOM 15744 N N . GLY B 1 448 ? 188.646 177.771 205.660 1.00 47.83 460 GLY A N 1
ATOM 15745 C CA . GLY B 1 448 ? 188.427 179.208 205.490 1.00 47.83 460 GLY A CA 1
ATOM 15746 C C . GLY B 1 448 ? 189.507 180.107 206.069 1.00 47.83 460 GLY A C 1
ATOM 15747 O O . GLY B 1 448 ? 190.557 179.644 206.499 1.00 47.83 460 GLY A O 1
ATOM 15751 N N . LEU B 1 449 ? 189.279 181.413 206.027 1.00 47.83 461 LEU A N 1
ATOM 15752 C CA . LEU B 1 449 ? 190.216 182.430 206.478 1.00 47.83 461 LEU A CA 1
ATOM 15753 C C . LEU B 1 449 ? 190.228 182.521 208.002 1.00 47.83 461 LEU A C 1
ATOM 15754 O O . LEU B 1 449 ? 189.230 182.893 208.611 1.00 47.83 461 LEU A O 1
ATOM 15770 N N . ARG B 1 450 ? 191.368 182.203 208.614 1.00 53.13 462 ARG A N 1
ATOM 15771 C CA . ARG B 1 450 ? 191.572 182.204 210.072 1.00 53.13 462 ARG A CA 1
ATOM 15772 C C . ARG B 1 450 ? 192.798 183.049 210.435 1.00 53.13 462 ARG A C 1
ATOM 15773 O O . ARG B 1 450 ? 193.723 183.120 209.627 1.00 53.13 462 ARG A O 1
ATOM 15794 N N . PRO B 1 451 ? 192.847 183.674 211.622 1.00 57.20 463 PRO A N 1
ATOM 15795 C CA . PRO B 1 451 ? 194.010 184.427 212.071 1.00 57.20 463 PRO A CA 1
ATOM 15796 C C . PRO B 1 451 ? 195.081 183.494 212.646 1.00 57.20 463 PRO A C 1
ATOM 15797 O O . PRO B 1 451 ? 194.852 182.791 213.618 1.00 57.20 463 PRO A O 1
ATOM 15808 N N . THR B 1 452 ? 196.285 183.558 212.105 1.00 62.09 464 THR A N 1
ATOM 15809 C CA . THR B 1 452 ? 197.494 183.069 212.764 1.00 62.09 464 THR A CA 1
ATOM 15810 C C . THR B 1 452 ? 198.183 184.259 213.408 1.00 62.09 464 THR A C 1
ATOM 15811 O O . THR B 1 452 ? 198.448 185.260 212.756 1.00 62.09 464 THR A O 1
ATOM 15822 N N . ILE B 1 453 ? 198.490 184.161 214.692 1.00 65.17 465 ILE A N 1
ATOM 15823 C CA . ILE B 1 453 ? 199.231 185.151 215.467 1.00 65.17 465 ILE A CA 1
ATOM 15824 C C . ILE B 1 453 ? 200.678 184.673 215.611 1.00 65.17 465 ILE A C 1
ATOM 15825 O O . ILE B 1 453 ? 200.928 183.500 215.879 1.00 65.17 465 ILE A O 1
ATOM 15841 N N . PHE B 1 454 ? 201.639 185.570 215.394 1.00 67.05 466 PHE A N 1
ATOM 15842 C CA . PHE B 1 454 ? 203.055 185.317 215.657 1.00 67.05 466 PHE A CA 1
ATOM 15843 C C . PHE B 1 454 ? 203.364 185.310 217.157 1.00 67.05 466 PHE A C 1
ATOM 15844 O O . PHE B 1 454 ? 202.884 186.154 217.914 1.00 67.05 466 PHE A O 1
ATOM 15861 N N . GLN B 1 455 ? 204.229 184.390 217.582 1.00 71.68 467 GLN A N 1
ATOM 15862 C CA . GLN B 1 455 ? 204.682 184.299 218.967 1.00 71.68 467 GLN A CA 1
ATOM 15863 C C . GLN B 1 455 ? 205.673 185.440 219.316 1.00 71.68 467 GLN A C 1
ATOM 15864 O O . GLN B 1 455 ? 206.369 185.927 218.421 1.00 71.68 467 GLN A O 1
ATOM 15878 N N . PRO B 1 456 ? 205.803 185.871 220.582 1.00 74.79 468 PRO A N 1
ATOM 15879 C CA . PRO B 1 456 ? 206.434 187.158 220.905 1.00 74.79 468 PRO A CA 1
ATOM 15880 C C . PRO B 1 456 ? 207.922 187.296 220.556 1.00 74.79 468 PRO A C 1
ATOM 15881 O O . PRO B 1 456 ? 208.360 188.343 220.082 1.00 74.79 468 PRO A O 1
ATOM 15892 N N . ASN B 1 457 ? 208.699 186.231 220.756 1.00 75.86 469 ASN A N 1
ATOM 15893 C CA . ASN B 1 457 ? 210.141 186.193 220.490 1.00 75.86 469 ASN A CA 1
ATOM 15894 C C . ASN B 1 457 ? 210.485 185.667 219.082 1.00 75.86 469 ASN A C 1
ATOM 15895 O O . ASN B 1 457 ? 211.645 185.409 218.774 1.00 75.86 469 ASN A O 1
ATOM 15906 N N . SER B 1 458 ? 209.491 185.503 218.205 1.00 70.33 470 SER A N 1
ATOM 15907 C CA . SER B 1 458 ? 209.676 184.950 216.855 1.00 70.33 470 SER A CA 1
ATOM 15908 C C . SER B 1 458 ? 210.442 185.842 215.867 1.00 70.33 470 SER A C 1
ATOM 15909 O O . SER B 1 458 ? 210.714 185.396 214.753 1.00 70.33 470 SER A O 1
ATOM 15917 N N . GLU B 1 459 ? 210.786 187.090 216.189 1.00 70.24 471 GLU A N 1
ATOM 15918 C CA . GLU B 1 459 ? 211.268 188.064 215.194 1.00 70.24 471 GLU A CA 1
ATOM 15919 C C . GLU B 1 459 ? 212.617 187.719 214.527 1.00 70.24 471 GLU A C 1
ATOM 15920 O O . GLU B 1 459 ? 212.903 188.208 213.439 1.00 70.24 471 GLU A O 1
ATOM 15932 N N . TRP B 1 460 ? 213.427 186.827 215.101 1.00 63.64 472 TRP A N 1
ATOM 15933 C CA . TRP B 1 460 ? 214.610 186.289 214.424 1.00 63.64 472 TRP A CA 1
ATOM 15934 C C . TRP B 1 460 ? 214.252 185.554 213.121 1.00 63.64 472 TRP A C 1
ATOM 15935 O O . TRP B 1 460 ? 215.040 185.550 212.176 1.00 63.64 472 TRP A O 1
ATOM 15956 N N . SER B 1 461 ? 213.078 184.917 213.069 1.00 61.05 473 SER A N 1
ATOM 15957 C CA . SER B 1 461 ? 212.696 184.014 211.979 1.00 61.05 473 SER A CA 1
ATOM 15958 C C . SER B 1 461 ? 212.469 184.747 210.664 1.00 61.05 473 SER A C 1
ATOM 15959 O O . SER B 1 461 ? 211.847 185.808 210.589 1.00 61.05 473 SER A O 1
ATOM 15967 N N . ASN B 1 462 ? 212.986 184.154 209.600 1.00 59.83 474 ASN A N 1
ATOM 15968 C CA . ASN B 1 462 ? 212.935 184.703 208.257 1.00 59.83 474 ASN A CA 1
ATOM 15969 C C . ASN B 1 462 ? 211.501 184.728 207.737 1.00 59.83 474 ASN A C 1
ATOM 15970 O O . ASN B 1 462 ? 211.129 185.677 207.055 1.00 59.83 474 ASN A O 1
ATOM 15981 N N . ILE B 1 463 ? 210.673 183.746 208.099 1.00 58.02 475 ILE A N 1
ATOM 15982 C CA . ILE B 1 463 ? 209.263 183.707 207.715 1.00 58.02 475 ILE A CA 1
ATOM 15983 C C . ILE B 1 463 ? 208.470 184.885 208.265 1.00 58.02 475 ILE A C 1
ATOM 15984 O O . ILE B 1 463 ? 207.775 185.547 207.505 1.00 58.02 475 ILE A O 1
ATOM 16000 N N . ARG B 1 464 ? 208.621 185.256 209.536 1.00 67.60 476 ARG A N 1
ATOM 16001 C CA . ARG B 1 464 ? 208.011 186.493 210.032 1.00 67.60 476 ARG A CA 1
ATOM 16002 C C . ARG B 1 464 ? 208.558 187.710 209.298 1.00 67.60 476 ARG A C 1
ATOM 16003 O O . ARG B 1 464 ? 207.791 188.556 208.864 1.00 67.60 476 ARG A O 1
ATOM 16024 N N . LYS B 1 465 ? 209.868 187.778 209.078 1.00 64.72 477 LYS A N 1
ATOM 16025 C CA . LYS B 1 465 ? 210.508 188.898 208.376 1.00 64.72 477 LYS A CA 1
ATOM 16026 C C . LYS B 1 465 ? 210.046 189.046 206.919 1.00 64.72 477 LYS A C 1
ATOM 16027 O O . LYS B 1 465 ? 210.025 190.159 206.415 1.00 64.72 477 LYS A O 1
ATOM 16046 N N . LEU B 1 466 ? 209.596 187.971 206.268 1.00 58.57 478 LEU A N 1
ATOM 16047 C CA . LEU B 1 466 ? 208.915 187.971 204.965 1.00 58.57 478 LEU A CA 1
ATOM 16048 C C . LEU B 1 466 ? 207.473 188.500 205.018 1.00 58.57 478 LEU A C 1
ATOM 16049 O O . LEU B 1 466 ? 207.006 189.082 204.044 1.00 58.57 478 LEU A O 1
ATOM 16065 N N . TYR B 1 467 ? 206.746 188.336 206.117 1.00 60.43 479 TYR A N 1
ATOM 16066 C CA . TYR B 1 467 ? 205.482 189.056 206.335 1.00 60.43 479 TYR A CA 1
ATOM 16067 C C . TYR B 1 467 ? 205.690 190.496 206.815 1.00 60.43 479 TYR A C 1
ATOM 16068 O O . TYR B 1 467 ? 204.838 191.349 206.578 1.00 60.43 479 TYR A O 1
ATOM 16086 N N . GLY B 1 468 ? 206.835 190.787 207.432 1.00 69.11 480 GLY A N 1
ATOM 16087 C CA . GLY B 1 468 ? 207.225 192.104 207.916 1.00 69.11 480 GLY A CA 1
ATOM 16088 C C . GLY B 1 468 ? 206.910 192.323 209.395 1.00 69.11 480 GLY A C 1
ATOM 16089 O O . GLY B 1 468 ? 206.890 191.394 210.192 1.00 69.11 480 GLY A O 1
ATOM 16093 N N . GLU B 1 469 ? 206.656 193.566 209.778 1.00 69.64 481 GLU A N 1
ATOM 16094 C CA . GLU B 1 469 ? 206.429 194.002 211.163 1.00 69.64 481 GLU A CA 1
ATOM 16095 C C . GLU B 1 469 ? 205.141 193.452 211.823 1.00 69.64 481 GLU A C 1
ATOM 16096 O O . GLU B 1 469 ? 204.944 193.605 213.030 1.00 69.64 481 GLU A O 1
ATOM 16108 N N . VAL B 1 470 ? 204.229 192.889 211.030 1.00 67.05 482 VAL A N 1
ATOM 16109 C CA . VAL B 1 470 ? 202.863 192.535 211.436 1.00 67.05 482 VAL A CA 1
ATOM 16110 C C . VAL B 1 470 ? 202.823 191.428 212.503 1.00 67.05 482 VAL A C 1
ATOM 16111 O O . VAL B 1 470 ? 203.728 190.602 212.587 1.00 67.05 482 VAL A O 1
ATOM 16124 N N . ASN B 1 471 ? 201.788 191.432 213.349 1.00 66.79 483 ASN A N 1
ATOM 16125 C CA . ASN B 1 471 ? 201.557 190.444 214.412 1.00 66.79 483 ASN A CA 1
ATOM 16126 C C . ASN B 1 471 ? 200.616 189.290 214.019 1.00 66.79 483 ASN A C 1
ATOM 16127 O O . ASN B 1 471 ? 200.712 188.193 214.557 1.00 66.79 483 ASN A O 1
ATOM 16138 N N . GLU B 1 472 ? 199.708 189.539 213.077 1.00 66.45 484 GLU A N 1
ATOM 16139 C CA . GLU B 1 472 ? 198.749 188.579 212.524 1.00 66.45 484 GLU A CA 1
ATOM 16140 C C . GLU B 1 472 ? 199.043 188.323 211.043 1.00 66.45 484 GLU A C 1
ATOM 16141 O O . GLU B 1 472 ? 199.300 189.255 210.292 1.00 66.45 484 GLU A O 1
ATOM 16153 N N . VAL B 1 473 ? 198.897 187.084 210.586 1.00 59.63 485 VAL A N 1
ATOM 16154 C CA . VAL B 1 473 ? 198.678 186.780 209.166 1.00 59.63 485 VAL A CA 1
ATOM 16155 C C . VAL B 1 473 ? 197.332 186.098 209.042 1.00 59.63 485 VAL A C 1
ATOM 16156 O O . VAL B 1 473 ? 196.998 185.229 209.834 1.00 59.63 485 VAL A O 1
ATOM 16169 N N . HIS B 1 474 ? 196.529 186.514 208.069 1.00 57.55 486 HIS A N 1
ATOM 16170 C CA . HIS B 1 474 ? 195.209 185.949 207.783 1.00 57.55 486 HIS A CA 1
ATOM 16171 C C . HIS B 1 474 ? 195.324 185.060 206.552 1.00 57.55 486 HIS A C 1
ATOM 16172 O O . HIS B 1 474 ? 195.678 185.524 205.477 1.00 57.55 486 HIS A O 1
ATOM 16186 N N . GLU B 1 475 ? 195.070 183.768 206.708 1.00 47.87 487 GLU A N 1
ATOM 16187 C CA . GLU B 1 475 ? 195.367 182.744 205.700 1.00 47.87 487 GLU A CA 1
ATOM 16188 C C . GLU B 1 475 ? 194.340 181.603 205.750 1.00 47.87 487 GLU A C 1
ATOM 16189 O O . GLU B 1 475 ? 193.596 181.456 206.721 1.00 47.87 487 GLU A O 1
ATOM 16201 N N . ARG B 1 476 ? 194.259 180.804 204.685 1.00 47.83 488 ARG A N 1
ATOM 16202 C CA . ARG B 1 476 ? 193.170 179.848 204.468 1.00 47.83 488 ARG A CA 1
ATOM 16203 C C . ARG B 1 476 ? 193.569 178.427 204.816 1.00 47.83 488 ARG A C 1
ATOM 16204 O O . ARG B 1 476 ? 194.636 177.963 204.441 1.00 47.83 488 ARG A O 1
ATOM 16225 N N . HIS B 1 477 ? 192.702 177.727 205.527 1.00 47.92 489 HIS A N 1
ATOM 16226 C CA . HIS B 1 477 ? 192.965 176.405 206.078 1.00 47.92 489 HIS A CA 1
ATOM 16227 C C . HIS B 1 477 ? 192.169 175.304 205.381 1.00 47.92 489 HIS A C 1
ATOM 16228 O O . HIS B 1 477 ? 191.104 175.557 204.829 1.00 47.92 489 HIS A O 1
ATOM 16242 N N . ARG B 1 478 ? 192.694 174.077 205.388 1.00 51.10 490 ARG A N 1
ATOM 16243 C CA . ARG B 1 478 ? 192.035 172.864 204.886 1.00 51.10 490 ARG A CA 1
ATOM 16244 C C . ARG B 1 478 ? 192.669 171.622 205.512 1.00 51.10 490 ARG A C 1
ATOM 16245 O O . ARG B 1 478 ? 193.421 170.898 204.867 1.00 51.10 490 ARG A O 1
ATOM 16266 N N . HIS B 1 479 ? 192.436 171.419 206.802 1.00 57.25 491 HIS A N 1
ATOM 16267 C CA . HIS B 1 479 ? 193.018 170.297 207.536 1.00 57.25 491 HIS A CA 1
ATOM 16268 C C . HIS B 1 479 ? 192.133 169.831 208.692 1.00 57.25 491 HIS A C 1
ATOM 16269 O O . HIS B 1 479 ? 191.562 170.618 209.429 1.00 57.25 491 HIS A O 1
ATOM 16283 N N . ARG B 1 480 ? 192.035 168.518 208.857 1.00 71.71 492 ARG A N 1
ATOM 16284 C CA . ARG B 1 480 ? 191.379 167.850 209.990 1.00 71.71 492 ARG A CA 1
ATOM 16285 C C . ARG B 1 480 ? 192.410 167.425 211.043 1.00 71.71 492 ARG A C 1
ATOM 16286 O O . ARG B 1 480 ? 192.221 167.633 212.239 1.00 71.71 492 ARG A O 1
ATOM 16307 N N . TYR B 1 481 ? 193.541 166.899 210.587 1.00 70.25 493 TYR A N 1
ATOM 16308 C CA . TYR B 1 481 ? 194.733 166.625 211.390 1.00 70.25 493 TYR A CA 1
ATOM 16309 C C . TYR B 1 481 ? 195.597 167.871 211.609 1.00 70.25 493 TYR A C 1
ATOM 16310 O O . TYR B 1 481 ? 195.666 168.740 210.743 1.00 70.25 493 TYR A O 1
ATOM 16328 N N . GLU B 1 482 ? 196.348 167.921 212.706 1.00 69.26 494 GLU A N 1
ATOM 16329 C CA . GLU B 1 482 ? 197.524 168.794 212.865 1.00 69.26 494 GLU A CA 1
ATOM 16330 C C . GLU B 1 482 ? 198.508 168.244 213.910 1.00 69.26 494 GLU A C 1
ATOM 16331 O O . GLU B 1 482 ? 198.427 167.078 214.287 1.00 69.26 494 GLU A O 1
ATOM 16343 N N . ILE B 1 483 ? 199.483 169.048 214.341 1.00 69.60 495 ILE A N 1
ATOM 16344 C CA . ILE B 1 483 ? 200.508 168.646 215.311 1.00 69.60 495 ILE A CA 1
ATOM 16345 C C . ILE B 1 483 ? 199.920 168.439 216.717 1.00 69.60 495 ILE A C 1
ATOM 16346 O O . ILE B 1 483 ? 199.040 169.171 217.157 1.00 69.60 495 ILE A O 1
ATOM 16362 N N . ASN B 1 484 ? 200.441 167.452 217.447 1.00 76.86 496 ASN A N 1
ATOM 16363 C CA . ASN B 1 484 ? 200.119 167.168 218.845 1.00 76.86 496 ASN A CA 1
ATOM 16364 C C . ASN B 1 484 ? 200.617 168.291 219.788 1.00 76.86 496 ASN A C 1
ATOM 16365 O O . ASN B 1 484 ? 201.826 168.445 219.949 1.00 76.86 496 ASN A O 1
ATOM 16376 N N . PRO B 1 485 ? 199.738 169.028 220.487 1.00 78.00 497 PRO A N 1
ATOM 16377 C CA . PRO B 1 485 ? 200.112 170.211 221.270 1.00 78.00 497 PRO A CA 1
ATOM 16378 C C . PRO B 1 485 ? 200.957 169.927 222.518 1.00 78.00 497 PRO A C 1
ATOM 16379 O O . PRO B 1 485 ? 201.571 170.844 223.046 1.00 78.00 497 PRO A O 1
ATOM 16390 N N . LYS B 1 486 ? 201.036 168.679 222.995 1.00 80.76 498 LYS A N 1
ATOM 16391 C CA . LYS B 1 486 ? 201.929 168.303 224.108 1.00 80.76 498 LYS A CA 1
ATOM 16392 C C . LYS B 1 486 ? 203.395 168.129 223.688 1.00 80.76 498 LYS A C 1
ATOM 16393 O O . LYS B 1 486 ? 204.279 168.239 224.518 1.00 80.76 498 LYS A O 1
ATOM 16412 N N . ILE B 1 487 ? 203.656 167.864 222.408 1.00 79.98 499 ILE A N 1
ATOM 16413 C CA . ILE B 1 487 ? 205.005 167.598 221.871 1.00 79.98 499 ILE A CA 1
ATOM 16414 C C . ILE B 1 487 ? 205.764 168.888 221.536 1.00 79.98 499 ILE A C 1
ATOM 16415 O O . ILE B 1 487 ? 206.989 168.923 221.578 1.00 79.98 499 ILE A O 1
ATOM 16431 N N . VAL B 1 488 ? 205.060 169.971 221.207 1.00 80.22 500 VAL A N 1
ATOM 16432 C CA . VAL B 1 488 ? 205.685 171.146 220.578 1.00 80.22 500 VAL A CA 1
ATOM 16433 C C . VAL B 1 488 ? 206.776 171.791 221.433 1.00 80.22 500 VAL A C 1
ATOM 16434 O O . VAL B 1 488 ? 207.815 172.143 220.891 1.00 80.22 500 VAL A O 1
ATOM 16447 N N . ASN B 1 489 ? 206.611 171.890 222.755 1.00 84.76 501 ASN A N 1
ATOM 16448 C CA . ASN B 1 489 ? 207.623 172.511 223.613 1.00 84.76 501 ASN A CA 1
ATOM 16449 C C . ASN B 1 489 ? 208.896 171.649 223.777 1.00 84.76 501 ASN A C 1
ATOM 16450 O O . ASN B 1 489 ? 209.958 172.186 224.082 1.00 84.76 501 ASN A O 1
ATOM 16461 N N . ASP B 1 490 ? 208.819 170.337 223.532 1.00 81.27 502 ASP A N 1
ATOM 16462 C CA . ASP B 1 490 ? 209.989 169.461 223.403 1.00 81.27 502 ASP A CA 1
ATOM 16463 C C . ASP B 1 490 ? 210.655 169.666 222.029 1.00 81.27 502 ASP A C 1
ATOM 16464 O O . ASP B 1 490 ? 211.868 169.832 221.930 1.00 81.27 502 ASP A O 1
ATOM 16473 N N . MET B 1 491 ? 209.864 169.766 220.963 1.00 74.17 503 MET A N 1
ATOM 16474 C CA . MET B 1 491 ? 210.357 170.021 219.607 1.00 74.17 503 MET A CA 1
ATOM 16475 C C . MET B 1 491 ? 211.025 171.400 219.447 1.00 74.17 503 MET A C 1
ATOM 16476 O O . MET B 1 491 ? 212.054 171.515 218.775 1.00 74.17 503 MET A O 1
ATOM 16490 N N . GLU B 1 492 ? 210.537 172.433 220.136 1.00 73.55 504 GLU A N 1
ATOM 16491 C CA . GLU B 1 492 ? 211.199 173.740 220.161 1.00 73.55 504 GLU A CA 1
ATOM 16492 C C . GLU B 1 492 ? 212.599 173.708 220.802 1.00 73.55 504 GLU A C 1
ATOM 16493 O O . GLU B 1 492 ? 213.438 174.537 220.453 1.00 73.55 504 GLU A O 1
ATOM 16505 N N . SER B 1 493 ? 212.907 172.751 221.686 1.00 76.08 505 SER A N 1
ATOM 16506 C CA . SER B 1 493 ? 214.219 172.683 222.357 1.00 76.08 505 SER A CA 1
ATOM 16507 C C . SER B 1 493 ? 215.385 172.448 221.382 1.00 76.08 505 SER A C 1
ATOM 16508 O O . SER B 1 493 ? 216.477 172.986 221.574 1.00 76.08 505 SER A O 1
ATOM 16516 N N . ARG B 1 494 ? 215.149 171.700 220.302 1.00 69.48 506 ARG A N 1
ATOM 16517 C CA . ARG B 1 494 ? 216.118 171.429 219.231 1.00 69.48 506 ARG A CA 1
ATOM 16518 C C . ARG B 1 494 ? 216.059 172.465 218.088 1.00 69.48 506 ARG A C 1
ATOM 16519 O O . ARG B 1 494 ? 216.681 172.270 217.053 1.00 69.48 506 ARG A O 1
ATOM 16540 N N . GLY B 1 495 ? 215.326 173.572 218.262 1.00 62.38 507 GLY A N 1
ATOM 16541 C CA . GLY B 1 495 ? 215.282 174.715 217.336 1.00 62.38 507 GLY A CA 1
ATOM 16542 C C . GLY B 1 495 ? 214.140 174.760 216.321 1.00 62.38 507 GLY A C 1
ATOM 16543 O O . GLY B 1 495 ? 214.121 175.665 215.492 1.00 62.38 507 GLY A O 1
ATOM 16547 N N . PHE B 1 496 ? 213.189 173.829 216.355 1.00 60.14 508 PHE A N 1
ATOM 16548 C CA . PHE B 1 496 ? 212.015 173.792 215.463 1.00 60.14 508 PHE A CA 1
ATOM 16549 C C . PHE B 1 496 ? 210.887 174.686 216.015 1.00 60.14 508 PHE A C 1
ATOM 16550 O O . PHE B 1 496 ? 209.871 174.224 216.516 1.00 60.14 508 PHE A O 1
ATOM 16567 N N . ILE B 1 497 ? 211.122 175.995 216.036 1.00 58.73 509 ILE A N 1
ATOM 16568 C CA . ILE B 1 497 ? 210.265 176.978 216.706 1.00 58.73 509 ILE A CA 1
ATOM 16569 C C . ILE B 1 497 ? 208.934 177.149 215.964 1.00 58.73 509 ILE A C 1
ATOM 16570 O O . ILE B 1 497 ? 208.907 177.519 214.788 1.00 58.73 509 ILE A O 1
ATOM 16586 N N . PHE B 1 498 ? 207.809 176.990 216.658 1.00 60.34 510 PHE A N 1
ATOM 16587 C CA . PHE B 1 498 ? 206.484 177.289 216.120 1.00 60.34 510 PHE A CA 1
ATOM 16588 C C . PHE B 1 498 ? 206.210 178.790 216.201 1.00 60.34 510 PHE A C 1
ATOM 16589 O O . PHE B 1 498 ? 205.492 179.295 217.060 1.00 60.34 510 PHE A O 1
ATOM 16606 N N . VAL B 1 499 ? 206.825 179.489 215.253 1.00 59.39 511 VAL A N 1
ATOM 16607 C CA . VAL B 1 499 ? 206.764 180.922 214.998 1.00 59.39 511 VAL A CA 1
ATOM 16608 C C . VAL B 1 499 ? 205.354 181.528 215.062 1.00 59.39 511 VAL A C 1
ATOM 16609 O O . VAL B 1 499 ? 205.220 182.665 215.511 1.00 59.39 511 VAL A O 1
ATOM 16622 N N . GLY B 1 500 ? 204.299 180.818 214.659 1.00 60.31 512 GLY A N 1
ATOM 16623 C CA . GLY B 1 500 ? 202.931 181.327 214.730 1.00 60.31 512 GLY A CA 1
ATOM 16624 C C . GLY B 1 500 ? 201.869 180.261 214.961 1.00 60.31 512 GLY A C 1
ATOM 16625 O O . GLY B 1 500 ? 202.051 179.096 214.610 1.00 60.31 512 GLY A O 1
ATOM 16629 N N . LYS B 1 501 ? 200.763 180.662 215.588 1.00 65.46 513 LYS A N 1
ATOM 16630 C CA . LYS B 1 501 ? 199.707 179.802 216.137 1.00 65.46 513 LYS A CA 1
ATOM 16631 C C . LYS B 1 501 ? 198.326 180.452 216.021 1.00 65.46 513 LYS A C 1
ATOM 16632 O O . LYS B 1 501 ? 198.218 181.657 215.825 1.00 65.46 513 LYS A O 1
ATOM 16651 N N . ASP B 1 502 ? 197.274 179.678 216.251 1.00 70.30 514 ASP A N 1
ATOM 16652 C CA . ASP B 1 502 ? 195.943 180.200 216.558 1.00 70.30 514 ASP A CA 1
ATOM 16653 C C . ASP B 1 502 ? 195.991 181.126 217.790 1.00 70.30 514 ASP A C 1
ATOM 16654 O O . ASP B 1 502 ? 196.861 180.972 218.643 1.00 70.30 514 ASP A O 1
ATOM 16663 N N . GLU B 1 503 ? 195.047 182.050 217.949 1.00 78.56 515 GLU A N 1
ATOM 16664 C CA . GLU B 1 503 ? 195.018 182.990 219.082 1.00 78.56 515 GLU A CA 1
ATOM 16665 C C . GLU B 1 503 ? 194.897 182.294 220.448 1.00 78.56 515 GLU A C 1
ATOM 16666 O O . GLU B 1 503 ? 195.248 182.858 221.482 1.00 78.56 515 GLU A O 1
ATOM 16678 N N . THR B 1 504 ? 194.429 181.050 220.455 1.00 79.70 516 THR A N 1
ATOM 16679 C CA . THR B 1 504 ? 194.338 180.176 221.628 1.00 79.70 516 THR A CA 1
ATOM 16680 C C . THR B 1 504 ? 195.694 179.722 222.162 1.00 79.70 516 THR A C 1
ATOM 16681 O O . THR B 1 504 ? 195.791 179.312 223.317 1.00 79.70 516 THR A O 1
ATOM 16692 N N . GLY B 1 505 ? 196.733 179.706 221.330 1.00 77.20 517 GLY A N 1
ATOM 16693 C CA . GLY B 1 505 ? 197.978 178.984 221.597 1.00 77.20 517 GLY A CA 1
ATOM 16694 C C . GLY B 1 505 ? 197.897 177.458 221.432 1.00 77.20 517 GLY A C 1
ATOM 16695 O O . GLY B 1 505 ? 198.923 176.789 221.467 1.00 77.20 517 GLY A O 1
ATOM 16699 N N . GLN B 1 506 ? 196.705 176.880 221.240 1.00 78.11 518 GLN A N 1
ATOM 16700 C CA . GLN B 1 506 ? 196.491 175.425 221.209 1.00 78.11 518 GLN A CA 1
ATOM 16701 C C . GLN B 1 506 ? 196.710 174.780 219.826 1.00 78.11 518 GLN A C 1
ATOM 16702 O O . GLN B 1 506 ? 196.835 173.559 219.731 1.00 78.11 518 GLN A O 1
ATOM 16716 N N . ARG B 1 507 ? 196.746 175.572 218.746 1.00 70.39 519 ARG A N 1
ATOM 16717 C CA . ARG B 1 507 ? 196.905 175.110 217.347 1.00 70.39 519 ARG A CA 1
ATOM 16718 C C . ARG B 1 507 ? 198.141 175.737 216.704 1.00 70.39 519 ARG A C 1
ATOM 16719 O O . ARG B 1 507 ? 198.255 176.960 216.707 1.00 70.39 519 ARG A O 1
ATOM 16740 N N . CYS B 1 508 ? 199.059 174.948 216.154 1.00 66.91 520 CYS A N 1
ATOM 16741 C CA . CYS B 1 508 ? 200.343 175.444 215.626 1.00 66.91 520 CYS A CA 1
ATOM 16742 C C . CYS B 1 508 ? 200.312 175.607 214.102 1.00 66.91 520 CYS A C 1
ATOM 16743 O O . CYS B 1 508 ? 199.899 174.705 213.386 1.00 66.91 520 CYS A O 1
ATOM 16751 N N . GLU B 1 509 ? 200.738 176.763 213.589 1.00 57.89 521 GLU A N 1
ATOM 16752 C CA . GLU B 1 509 ? 200.359 177.210 212.242 1.00 57.89 521 GLU A CA 1
ATOM 16753 C C . GLU B 1 509 ? 201.492 177.740 211.361 1.00 57.89 521 GLU A C 1
ATOM 16754 O O . GLU B 1 509 ? 201.381 177.650 210.144 1.00 57.89 521 GLU A O 1
ATOM 16766 N N . ILE B 1 510 ? 202.594 178.229 211.934 1.00 48.98 522 ILE A N 1
ATOM 16767 C CA . ILE B 1 510 ? 203.847 178.496 211.228 1.00 48.98 522 ILE A CA 1
ATOM 16768 C C . ILE B 1 510 ? 204.996 177.977 212.075 1.00 48.98 522 ILE A C 1
ATOM 16769 O O . ILE B 1 510 ? 205.047 178.255 213.269 1.00 48.98 522 ILE A O 1
ATOM 16785 N N . PHE B 1 511 ? 205.958 177.304 211.469 1.00 47.83 523 PHE A N 1
ATOM 16786 C CA . PHE B 1 511 ? 207.243 177.012 212.097 1.00 47.83 523 PHE A CA 1
ATOM 16787 C C . PHE B 1 511 ? 208.411 177.459 211.216 1.00 47.83 523 PHE A C 1
ATOM 16788 O O . PHE B 1 511 ? 208.306 177.459 209.993 1.00 47.83 523 PHE A O 1
ATOM 16805 N N . GLU B 1 512 ? 209.542 177.770 211.842 1.00 51.63 524 GLU A N 1
ATOM 16806 C CA . GLU B 1 512 ? 210.851 177.845 211.191 1.00 51.63 524 GLU A CA 1
ATOM 16807 C C . GLU B 1 512 ? 211.909 177.120 212.028 1.00 51.63 524 GLU A C 1
ATOM 16808 O O . GLU B 1 512 ? 211.983 177.302 213.240 1.00 51.63 524 GLU A O 1
ATOM 16820 N N . LEU B 1 513 ? 212.743 176.301 211.399 1.00 49.94 525 LEU A N 1
ATOM 16821 C CA . LEU B 1 513 ? 213.905 175.676 212.027 1.00 49.94 525 LEU A CA 1
ATOM 16822 C C . LEU B 1 513 ? 215.104 176.635 212.051 1.00 49.94 525 LEU A C 1
ATOM 16823 O O . LEU B 1 513 ? 215.550 177.095 211.004 1.00 49.94 525 LEU A O 1
ATOM 16839 N N . LYS B 1 514 ? 215.654 176.905 213.240 1.00 52.67 526 LYS A N 1
ATOM 16840 C CA . LYS B 1 514 ? 216.807 177.808 213.452 1.00 52.67 526 LYS A CA 1
ATOM 16841 C C . LYS B 1 514 ? 218.073 177.436 212.673 1.00 52.67 526 LYS A C 1
ATOM 16842 O O . LYS B 1 514 ? 218.698 178.304 212.073 1.00 52.67 526 LYS A O 1
ATOM 16861 N N . GLY B 1 515 ? 218.455 176.160 212.687 1.00 47.94 527 GLY A N 1
ATOM 16862 C CA . GLY B 1 515 ? 219.722 175.649 212.155 1.00 47.94 527 GLY A CA 1
ATOM 16863 C C . GLY B 1 515 ? 219.812 175.512 210.633 1.00 47.94 527 GLY A C 1
ATOM 16864 O O . GLY B 1 515 ? 220.629 174.734 210.146 1.00 47.94 527 GLY A O 1
ATOM 16868 N N . HIS B 1 516 ? 218.961 176.207 209.878 1.00 47.83 528 HIS A N 1
ATOM 16869 C CA . HIS B 1 516 ? 218.810 176.062 208.432 1.00 47.83 528 HIS A CA 1
ATOM 16870 C C . HIS B 1 516 ? 218.449 177.409 207.785 1.00 47.83 528 HIS A C 1
ATOM 16871 O O . HIS B 1 516 ? 217.649 178.143 208.365 1.00 47.83 528 HIS A O 1
ATOM 16885 N N . PRO B 1 517 ? 219.009 177.781 206.619 1.00 47.83 529 PRO A N 1
ATOM 16886 C CA . PRO B 1 517 ? 218.761 179.090 206.015 1.00 47.83 529 PRO A CA 1
ATOM 16887 C C . PRO B 1 517 ? 217.293 179.339 205.651 1.00 47.83 529 PRO A C 1
ATOM 16888 O O . PRO B 1 517 ? 216.834 180.479 205.714 1.00 47.83 529 PRO A O 1
ATOM 16899 N N . TYR B 1 518 ? 216.552 178.289 205.289 1.00 47.83 530 TYR A N 1
ATOM 16900 C CA . TYR B 1 518 ? 215.116 178.359 205.051 1.00 47.83 530 TYR A CA 1
ATOM 16901 C C . TYR B 1 518 ? 214.486 176.964 205.153 1.00 47.83 530 TYR A C 1
ATOM 16902 O O . TYR B 1 518 ? 214.418 176.242 204.169 1.00 47.83 530 TYR A O 1
ATOM 16920 N N . TYR B 1 519 ? 214.021 176.556 206.328 1.00 47.83 531 TYR A N 1
ATOM 16921 C CA . TYR B 1 519 ? 213.280 175.304 206.516 1.00 47.83 531 TYR A CA 1
ATOM 16922 C C . TYR B 1 519 ? 212.062 175.609 207.367 1.00 47.83 531 TYR A C 1
ATOM 16923 O O . TYR B 1 519 ? 212.159 175.823 208.575 1.00 47.83 531 TYR A O 1
ATOM 16941 N N . VAL B 1 520 ? 210.931 175.736 206.682 1.00 47.83 532 VAL A N 1
ATOM 16942 C CA . VAL B 1 520 ? 209.730 176.423 207.144 1.00 47.83 532 VAL A CA 1
ATOM 16943 C C . VAL B 1 520 ? 208.519 175.567 206.827 1.00 47.83 532 VAL A C 1
ATOM 16944 O O . VAL B 1 520 ? 208.532 174.778 205.885 1.00 47.83 532 VAL A O 1
ATOM 16957 N N . GLY B 1 521 ? 207.428 175.747 207.550 1.00 47.83 533 GLY A N 1
ATOM 16958 C CA . GLY B 1 521 ? 206.147 175.232 207.107 1.00 47.83 533 GLY A CA 1
ATOM 16959 C C . GLY B 1 521 ? 204.954 175.942 207.707 1.00 47.83 533 GLY A C 1
ATOM 16960 O O . GLY B 1 521 ? 205.051 176.606 208.733 1.00 47.83 533 GLY A O 1
ATOM 16964 N N . THR B 1 522 ? 203.825 175.792 207.029 1.00 47.83 534 THR A N 1
ATOM 16965 C CA . THR B 1 522 ? 202.563 176.469 207.315 1.00 47.83 534 THR A CA 1
ATOM 16966 C C . THR B 1 522 ? 201.442 175.450 207.403 1.00 47.83 534 THR A C 1
ATOM 16967 O O . THR B 1 522 ? 201.363 174.535 206.590 1.00 47.83 534 THR A O 1
ATOM 16978 N N . GLN B 1 523 ? 200.555 175.582 208.381 1.00 49.87 535 GLN A N 1
ATOM 16979 C CA . GLN B 1 523 ? 199.374 174.727 208.459 1.00 49.87 535 GLN A CA 1
ATOM 16980 C C . GLN B 1 523 ? 198.262 175.217 207.516 1.00 49.87 535 GLN A C 1
ATOM 16981 O O . GLN B 1 523 ? 197.470 174.422 207.019 1.00 49.87 535 GLN A O 1
ATOM 16995 N N . TYR B 1 524 ? 198.236 176.513 207.203 1.00 47.83 536 TYR A N 1
ATOM 16996 C CA . TYR B 1 524 ? 197.438 177.078 206.125 1.00 47.83 536 TYR A CA 1
ATOM 16997 C C . TYR B 1 524 ? 198.055 176.789 204.764 1.00 47.83 536 TYR A C 1
ATOM 16998 O O . TYR B 1 524 ? 199.259 176.589 204.644 1.00 47.83 536 TYR A O 1
ATOM 17016 N N . HIS B 1 525 ? 197.209 176.823 203.742 1.00 47.83 537 HIS A N 1
ATOM 17017 C CA . HIS B 1 525 ? 197.546 176.813 202.327 1.00 47.83 537 HIS A CA 1
ATOM 17018 C C . HIS B 1 525 ? 197.846 178.239 201.859 1.00 47.83 537 HIS A C 1
ATOM 17019 O O . HIS B 1 525 ? 196.912 179.016 201.659 1.00 47.83 537 HIS A O 1
ATOM 17033 N N . PRO B 1 526 ? 199.117 178.646 201.717 1.00 47.83 538 PRO A N 1
ATOM 17034 C CA . PRO B 1 526 ? 199.456 180.006 201.346 1.00 47.83 538 PRO A CA 1
ATOM 17035 C C . PRO B 1 526 ? 199.229 180.259 199.856 1.00 47.83 538 PRO A C 1
ATOM 17036 O O . PRO B 1 526 ? 199.226 181.407 199.436 1.00 47.83 538 PRO A O 1
ATOM 17047 N N . GLU B 1 527 ? 199.064 179.224 199.032 1.00 47.83 539 GLU A N 1
ATOM 17048 C CA . GLU B 1 527 ? 198.810 179.376 197.608 1.00 47.83 539 GLU A CA 1
ATOM 17049 C C . GLU B 1 527 ? 197.538 180.154 197.347 1.00 47.83 539 GLU A C 1
ATOM 17050 O O . GLU B 1 527 ? 197.499 180.982 196.447 1.00 47.83 539 GLU A O 1
ATOM 17062 N N . TYR B 1 528 ? 196.484 179.880 198.110 1.00 47.83 540 TYR A N 1
ATOM 17063 C CA . TYR B 1 528 ? 195.146 180.375 197.817 1.00 47.83 540 TYR A CA 1
ATOM 17064 C C . TYR B 1 528 ? 195.015 181.884 197.963 1.00 47.83 540 TYR A C 1
ATOM 17065 O O . TYR B 1 528 ? 194.136 182.477 197.357 1.00 47.83 540 TYR A O 1
ATOM 17083 N N . THR B 1 529 ? 195.912 182.519 198.708 1.00 47.83 541 THR A N 1
ATOM 17084 C CA . THR B 1 529 ? 195.978 183.971 198.872 1.00 47.83 541 THR A CA 1
ATOM 17085 C C . THR B 1 529 ? 196.936 184.664 197.894 1.00 47.83 541 THR A C 1
ATOM 17086 O O . THR B 1 529 ? 196.900 185.885 197.810 1.00 47.83 541 THR A O 1
ATOM 17097 N N . SER B 1 530 ? 197.738 183.943 197.101 1.00 48.55 542 SER A N 1
ATOM 17098 C CA . SER B 1 530 ? 198.700 184.529 196.147 1.00 48.55 542 SER A CA 1
ATOM 17099 C C . SER B 1 530 ? 198.051 185.338 195.011 1.00 48.55 542 SER A C 1
ATOM 17100 O O . SER B 1 530 ? 197.045 184.928 194.439 1.00 48.55 542 SER A O 1
ATOM 17108 N N . LYS B 1 531 ? 198.635 186.493 194.667 1.00 51.35 543 LYS A N 1
ATOM 17109 C CA . LYS B 1 531 ? 198.217 187.361 193.553 1.00 51.35 543 LYS A CA 1
ATOM 17110 C C . LYS B 1 531 ? 199.373 187.581 192.582 1.00 51.35 543 LYS A C 1
ATOM 17111 O O . LYS B 1 531 ? 200.528 187.580 192.980 1.00 51.35 543 LYS A O 1
ATOM 17130 N N . VAL B 1 532 ? 199.071 187.819 191.309 1.00 51.15 544 VAL A N 1
ATOM 17131 C CA . VAL B 1 532 ? 200.071 187.857 190.222 1.00 51.15 544 VAL A CA 1
ATOM 17132 C C . VAL B 1 532 ? 201.179 188.889 190.460 1.00 51.15 544 VAL A C 1
ATOM 17133 O O . VAL B 1 532 ? 202.349 188.629 190.189 1.00 51.15 544 VAL A O 1
ATOM 17146 N N . LEU B 1 533 ? 200.808 190.053 190.992 1.00 59.15 545 LEU A N 1
ATOM 17147 C CA . LEU B 1 533 ? 201.689 191.185 191.256 1.00 59.15 545 LEU A CA 1
ATOM 17148 C C . LEU B 1 533 ? 202.275 191.173 192.684 1.00 59.15 545 LEU A C 1
ATOM 17149 O O . LEU B 1 533 ? 203.249 191.873 192.956 1.00 59.15 545 LEU A O 1
ATOM 17165 N N . GLU B 1 534 ? 201.726 190.363 193.592 1.00 56.83 546 GLU A N 1
ATOM 17166 C CA . GLU B 1 534 ? 202.134 190.225 194.998 1.00 56.83 546 GLU A CA 1
ATOM 17167 C C . GLU B 1 534 ? 202.060 188.750 195.437 1.00 56.83 546 GLU A C 1
ATOM 17168 O O . GLU B 1 534 ? 200.982 188.268 195.790 1.00 56.83 546 GLU A O 1
ATOM 17180 N N . PRO B 1 535 ? 203.176 188.002 195.409 1.00 50.58 547 PRO A N 1
ATOM 17181 C CA . PRO B 1 535 ? 203.186 186.586 195.747 1.00 50.58 547 PRO A CA 1
ATOM 17182 C C . PRO B 1 535 ? 202.852 186.324 197.213 1.00 50.58 547 PRO A C 1
ATOM 17183 O O . PRO B 1 535 ? 203.008 187.185 198.072 1.00 50.58 547 PRO A O 1
ATOM 17194 N N . SER B 1 536 ? 202.495 185.082 197.497 1.00 49.14 548 SER A N 1
ATOM 17195 C CA . SER B 1 536 ? 202.354 184.586 198.858 1.00 49.14 548 SER A CA 1
ATOM 17196 C C . SER B 1 536 ? 203.708 184.543 199.549 1.00 49.14 548 SER A C 1
ATOM 17197 O O . SER B 1 536 ? 204.665 183.996 199.003 1.00 49.14 548 SER A O 1
ATOM 17205 N N . ARG B 1 537 ? 203.820 185.102 200.752 1.00 48.49 549 ARG A N 1
ATOM 17206 C CA . ARG B 1 537 ? 205.126 185.298 201.408 1.00 48.49 549 ARG A CA 1
ATOM 17207 C C . ARG B 1 537 ? 205.931 184.013 201.660 1.00 48.49 549 ARG A C 1
ATOM 17208 O O . ARG B 1 537 ? 207.108 184.025 201.332 1.00 48.49 549 ARG A O 1
ATOM 17229 N N . PRO B 1 538 ? 205.377 182.877 202.111 1.00 47.83 550 PRO A N 1
ATOM 17230 C CA . PRO B 1 538 ? 206.137 181.635 202.241 1.00 47.83 550 PRO A CA 1
ATOM 17231 C C . PRO B 1 538 ? 206.766 181.129 200.931 1.00 47.83 550 PRO A C 1
ATOM 17232 O O . PRO B 1 538 ? 207.896 180.644 200.946 1.00 47.83 550 PRO A O 1
ATOM 17243 N N . PHE B 1 539 ? 206.066 181.278 199.803 1.00 47.83 551 PHE A N 1
ATOM 17244 C CA . PHE B 1 539 ? 206.527 180.925 198.459 1.00 47.83 551 PHE A CA 1
ATOM 17245 C C . PHE B 1 539 ? 207.524 181.948 197.917 1.00 47.83 551 PHE A C 1
ATOM 17246 O O . PHE B 1 539 ? 208.474 181.565 197.250 1.00 47.83 551 PHE A O 1
ATOM 17263 N N . TRP B 1 540 ? 207.362 183.236 198.213 1.00 48.41 552 TRP A N 1
ATOM 17264 C CA . TRP B 1 540 ? 208.368 184.251 197.881 1.00 48.41 552 TRP A CA 1
ATOM 17265 C C . TRP B 1 540 ? 209.666 183.976 198.629 1.00 48.41 552 TRP A C 1
ATOM 17266 O O . TRP B 1 540 ? 210.719 183.916 198.007 1.00 48.41 552 TRP A O 1
ATOM 17287 N N . GLY B 1 541 ? 209.581 183.670 199.923 1.00 47.83 553 GLY A N 1
ATOM 17288 C CA . GLY B 1 541 ? 210.696 183.190 200.723 1.00 47.83 553 GLY A CA 1
ATOM 17289 C C . GLY B 1 541 ? 211.379 181.959 200.162 1.00 47.83 553 GLY A C 1
ATOM 17290 O O . GLY B 1 541 ? 212.591 181.968 199.999 1.00 47.83 553 GLY A O 1
ATOM 17294 N N . LEU B 1 542 ? 210.629 180.923 199.787 1.00 47.83 554 LEU A N 1
ATOM 17295 C CA . LEU B 1 542 ? 211.205 179.711 199.200 1.00 47.83 554 LEU A CA 1
ATOM 17296 C C . LEU B 1 542 ? 211.988 180.015 197.926 1.00 47.83 554 LEU A C 1
ATOM 17297 O O . LEU B 1 542 ? 213.149 179.642 197.817 1.00 47.83 554 LEU A O 1
ATOM 17313 N N . VAL B 1 543 ? 211.391 180.690 196.947 1.00 47.83 555 VAL A N 1
ATOM 17314 C CA . VAL B 1 543 ? 212.079 180.953 195.679 1.00 47.83 555 VAL A CA 1
ATOM 17315 C C . VAL B 1 543 ? 213.241 181.925 195.874 1.00 47.83 555 VAL A C 1
ATOM 17316 O O . VAL B 1 543 ? 214.295 181.735 195.277 1.00 47.83 555 VAL A O 1
ATOM 17329 N N . ALA B 1 544 ? 213.127 182.924 196.747 1.00 47.83 556 ALA A N 1
ATOM 17330 C CA . ALA B 1 544 ? 214.219 183.847 197.032 1.00 47.83 556 ALA A CA 1
ATOM 17331 C C . ALA B 1 544 ? 215.398 183.138 197.712 1.00 47.83 556 ALA A C 1
ATOM 17332 O O . ALA B 1 544 ? 216.540 183.322 197.302 1.00 47.83 556 ALA A O 1
ATOM 17339 N N . ALA B 1 545 ? 215.146 182.267 198.687 1.00 47.83 557 ALA A N 1
ATOM 17340 C CA . ALA B 1 545 ? 216.166 181.429 199.300 1.00 47.83 557 ALA A CA 1
ATOM 17341 C C . ALA B 1 545 ? 216.838 180.503 198.279 1.00 47.83 557 ALA A C 1
ATOM 17342 O O . ALA B 1 545 ? 218.063 180.455 198.203 1.00 47.83 557 ALA A O 1
ATOM 17349 N N . ALA B 1 546 ? 216.068 179.827 197.432 1.00 47.83 558 ALA A N 1
ATOM 17350 C CA . ALA B 1 546 ? 216.588 178.960 196.385 1.00 47.83 558 ALA A CA 1
ATOM 17351 C C . ALA B 1 546 ? 217.444 179.721 195.358 1.00 47.83 558 ALA A C 1
ATOM 17352 O O . ALA B 1 546 ? 218.436 179.207 194.854 1.00 47.83 558 ALA A O 1
ATOM 17359 N N . SER B 1 547 ? 217.102 180.977 195.078 1.00 47.83 559 SER A N 1
ATOM 17360 C CA . SER B 1 547 ? 217.867 181.876 194.214 1.00 47.83 559 SER A CA 1
ATOM 17361 C C . SER B 1 547 ? 219.138 182.426 194.882 1.00 47.83 559 SER A C 1
ATOM 17362 O O . SER B 1 547 ? 219.963 183.038 194.211 1.00 47.83 559 SER A O 1
ATOM 17370 N N . GLY B 1 548 ? 219.299 182.261 196.198 1.00 53.21 560 GLY A N 1
ATOM 17371 C CA . GLY B 1 548 ? 220.371 182.878 196.987 1.00 53.21 560 GLY A CA 1
ATOM 17372 C C . GLY B 1 548 ? 220.161 184.365 197.300 1.00 53.21 560 GLY A C 1
ATOM 17373 O O . GLY B 1 548 ? 221.074 185.034 197.782 1.00 53.21 560 GLY A O 1
ATOM 17377 N N . THR B 1 549 ? 218.971 184.892 197.003 1.00 57.29 561 THR A N 1
ATOM 17378 C CA . THR B 1 549 ? 218.613 186.321 197.046 1.00 57.29 561 THR A CA 1
ATOM 17379 C C . THR B 1 549 ? 217.694 186.664 198.219 1.00 57.29 561 THR A C 1
ATOM 17380 O O . THR B 1 549 ? 217.022 187.694 198.189 1.00 57.29 561 THR A O 1
ATOM 17391 N N . LEU B 1 550 ? 217.605 185.814 199.247 1.00 56.54 562 LEU A N 1
ATOM 17392 C CA . LEU B 1 550 ? 216.635 185.965 200.335 1.00 56.54 562 LEU A CA 1
ATOM 17393 C C . LEU B 1 550 ? 216.794 187.275 201.101 1.00 56.54 562 LEU A C 1
ATOM 17394 O O . LEU B 1 550 ? 215.814 187.974 201.312 1.00 56.54 562 LEU A O 1
ATOM 17410 N N . GLY B 1 551 ? 218.015 187.642 201.467 1.00 67.77 563 GLY A N 1
ATOM 17411 C CA . GLY B 1 551 ? 218.296 188.911 202.127 1.00 67.77 563 GLY A CA 1
ATOM 17412 C C . GLY B 1 551 ? 217.839 190.119 201.315 1.00 67.77 563 GLY A C 1
ATOM 17413 O O . GLY B 1 551 ? 217.203 191.015 201.853 1.00 67.77 563 GLY A O 1
ATOM 17417 N N . GLU B 1 552 ? 218.064 190.124 200.004 1.00 68.42 564 GLU A N 1
ATOM 17418 C CA . GLU B 1 552 ? 217.630 191.213 199.122 1.00 68.42 564 GLU A CA 1
ATOM 17419 C C . GLU B 1 552 ? 216.096 191.317 199.052 1.00 68.42 564 GLU A C 1
ATOM 17420 O O . GLU B 1 552 ? 215.548 192.415 199.084 1.00 68.42 564 GLU A O 1
ATOM 17432 N N . VAL B 1 553 ? 215.383 190.187 199.016 1.00 69.72 565 VAL A N 1
ATOM 17433 C CA . VAL B 1 553 ? 213.912 190.147 199.038 1.00 69.72 565 VAL A CA 1
ATOM 17434 C C . VAL B 1 553 ? 213.347 190.552 200.402 1.00 69.72 565 VAL A C 1
ATOM 17435 O O . VAL B 1 553 ? 212.391 191.319 200.463 1.00 69.72 565 VAL A O 1
ATOM 17448 N N . ILE B 1 554 ? 213.943 190.101 201.504 1.00 75.75 566 ILE A N 1
ATOM 17449 C CA . ILE B 1 554 ? 213.537 190.505 202.854 1.00 75.75 566 ILE A CA 1
ATOM 17450 C C . ILE B 1 554 ? 213.783 192.008 203.052 1.00 75.75 566 ILE A C 1
ATOM 17451 O O . ILE B 1 554 ? 212.966 192.692 203.667 1.00 75.75 566 ILE A O 1
ATOM 17467 N N . LYS B 1 555 ? 214.851 192.557 202.473 1.00 74.08 567 LYS A N 1
ATOM 17468 C CA . LYS B 1 555 ? 215.156 193.995 202.490 1.00 74.08 567 LYS A CA 1
ATOM 17469 C C . LYS B 1 555 ? 214.136 194.826 201.708 1.00 74.08 567 LYS A C 1
ATOM 17470 O O . LYS B 1 555 ? 213.755 195.893 202.167 1.00 74.08 567 LYS A O 1
ATOM 17489 N N . ASP B 1 556 ? 213.657 194.342 200.563 1.00 82.75 568 ASP A N 1
ATOM 17490 C CA . ASP B 1 556 ? 212.629 195.025 199.758 1.00 82.75 568 ASP A CA 1
ATOM 17491 C C . ASP B 1 556 ? 211.276 195.078 200.488 1.00 82.75 568 ASP A C 1
ATOM 17492 O O . ASP B 1 556 ? 210.572 196.084 200.450 1.00 82.75 568 ASP A O 1
ATOM 17501 N N . ILE B 1 557 ? 210.913 194.013 201.202 1.00 30.00 569 ILE A N 1
ATOM 17502 C CA . ILE B 1 557 ? 209.649 193.923 201.944 1.00 30.00 569 ILE A CA 1
ATOM 17503 C C . ILE B 1 557 ? 209.619 194.893 203.136 1.00 30.00 569 ILE A C 1
ATOM 17504 O O . ILE B 1 557 ? 208.631 195.590 203.352 1.00 30.00 569 ILE A O 1
ATOM 17520 N N . ASN B 1 558 ? 210.692 194.948 203.927 1.00 30.00 570 ASN A N 1
ATOM 17521 C CA . ASN B 1 558 ? 210.759 195.713 205.183 1.00 30.00 570 ASN A CA 1
ATOM 17522 C C . ASN B 1 558 ? 211.110 197.207 205.016 1.00 30.00 570 ASN A C 1
ATOM 17523 O O . ASN B 1 558 ? 211.160 197.954 205.993 1.00 30.00 570 ASN A O 1
ATOM 17534 N N . LEU B 1 559 ? 211.358 197.666 203.795 1.00 30.00 571 LEU A N 1
ATOM 17535 C CA . LEU B 1 559 ? 211.769 199.035 203.484 1.00 30.00 571 LEU A CA 1
ATOM 17536 C C . LEU B 1 559 ? 210.702 200.069 203.882 1.00 30.00 571 LEU A C 1
ATOM 17537 O O . LEU B 1 559 ? 209.618 200.135 203.303 1.00 30.00 571 LEU A O 1
ATOM 17553 N N . MET C 1 1 ? 173.984 140.048 150.225 1.00 37.34 1 MET B N 1
ATOM 17554 C CA . MET C 1 1 ? 175.042 141.063 150.331 1.00 37.34 1 MET B CA 1
ATOM 17555 C C . MET C 1 1 ? 175.185 141.522 151.777 1.00 37.34 1 MET B C 1
ATOM 17556 O O . MET C 1 1 ? 174.196 141.871 152.400 1.00 37.34 1 MET B O 1
ATOM 17572 N N . LYS C 1 2 ? 176.390 141.533 152.335 1.00 37.34 2 LYS B N 1
ATOM 17573 C CA . LYS C 1 2 ? 176.713 142.186 153.613 1.00 37.34 2 LYS B CA 1
ATOM 17574 C C . LYS C 1 2 ? 177.125 143.635 153.354 1.00 37.34 2 LYS B C 1
ATOM 17575 O O . LYS C 1 2 ? 177.726 143.915 152.329 1.00 37.34 2 LYS B O 1
ATOM 17594 N N . TYR C 1 3 ? 176.858 144.538 154.276 1.00 37.34 3 TYR B N 1
ATOM 17595 C CA . TYR C 1 3 ? 177.175 145.954 154.209 1.00 37.34 3 TYR B CA 1
ATOM 17596 C C . TYR C 1 3 ? 177.968 146.371 155.437 1.00 37.34 3 TYR B C 1
ATOM 17597 O O . TYR C 1 3 ? 177.492 146.247 156.558 1.00 37.34 3 TYR B O 1
ATOM 17615 N N . VAL C 1 4 ? 179.135 146.974 155.233 1.00 37.34 4 VAL B N 1
ATOM 17616 C CA . VAL C 1 4 ? 179.860 147.706 156.281 1.00 37.34 4 VAL B CA 1
ATOM 17617 C C . VAL C 1 4 ? 179.745 149.180 155.947 1.00 37.34 4 VAL B C 1
ATOM 17618 O O . VAL C 1 4 ? 180.315 149.616 154.968 1.00 37.34 4 VAL B O 1
ATOM 17631 N N . VAL C 1 5 ? 179.041 149.974 156.736 1.00 37.34 5 VAL B N 1
ATOM 17632 C CA . VAL C 1 5 ? 179.032 151.427 156.594 1.00 37.34 5 VAL B CA 1
ATOM 17633 C C . VAL C 1 5 ? 180.168 152.005 157.418 1.00 37.34 5 VAL B C 1
ATOM 17634 O O . VAL C 1 5 ? 180.250 151.753 158.606 1.00 37.34 5 VAL B O 1
ATOM 17647 N N . VAL C 1 6 ? 181.035 152.806 156.826 1.00 37.34 6 VAL B N 1
ATOM 17648 C CA . VAL C 1 6 ? 182.074 153.570 157.520 1.00 37.34 6 VAL B CA 1
ATOM 17649 C C . VAL C 1 6 ? 181.681 155.029 157.491 1.00 37.34 6 VAL B C 1
ATOM 17650 O O . VAL C 1 6 ? 181.403 155.569 156.429 1.00 37.34 6 VAL B O 1
ATOM 17663 N N . SER C 1 7 ? 181.610 155.679 158.641 1.00 37.34 7 SER B N 1
ATOM 17664 C CA . SER C 1 7 ? 180.891 156.937 158.778 1.00 37.34 7 SER B CA 1
ATOM 17665 C C . SER C 1 7 ? 181.570 157.964 159.663 1.00 37.34 7 SER B C 1
ATOM 17666 O O . SER C 1 7 ? 182.342 157.632 160.552 1.00 37.34 7 SER B O 1
ATOM 17674 N N . GLY C 1 8 ? 181.165 159.205 159.433 1.00 37.34 8 GLY B N 1
ATOM 17675 C CA . GLY C 1 8 ? 181.137 160.284 160.402 1.00 37.34 8 GLY B CA 1
ATOM 17676 C C . GLY C 1 8 ? 182.426 160.692 161.061 1.00 37.34 8 GLY B C 1
ATOM 17677 O O . GLY C 1 8 ? 183.477 160.684 160.440 1.00 37.34 8 GLY B O 1
ATOM 17681 N N . GLY C 1 9 ? 182.278 161.151 162.297 1.00 37.34 9 GLY B N 1
ATOM 17682 C CA . GLY C 1 9 ? 183.284 161.845 163.082 1.00 37.34 9 GLY B CA 1
ATOM 17683 C C . GLY C 1 9 ? 183.056 163.347 163.120 1.00 37.34 9 GLY B C 1
ATOM 17684 O O . GLY C 1 9 ? 182.352 163.910 162.290 1.00 37.34 9 GLY B O 1
ATOM 17688 N N . VAL C 1 10 ? 183.690 164.020 164.074 1.00 37.34 10 VAL B N 1
ATOM 17689 C CA . VAL C 1 10 ? 183.625 165.486 164.242 1.00 37.34 10 VAL B CA 1
ATOM 17690 C C . VAL C 1 10 ? 184.289 166.291 163.120 1.00 37.34 10 VAL B C 1
ATOM 17691 O O . VAL C 1 10 ? 183.998 167.469 162.965 1.00 37.34 10 VAL B O 1
ATOM 17704 N N . ILE C 1 11 ? 185.158 165.663 162.332 1.00 37.34 11 ILE B N 1
ATOM 17705 C CA . ILE C 1 11 ? 185.861 166.230 161.178 1.00 37.34 11 ILE B CA 1
ATOM 17706 C C . ILE C 1 11 ? 185.814 165.261 159.994 1.00 37.34 11 ILE B C 1
ATOM 17707 O O . ILE C 1 11 ? 185.806 164.053 160.172 1.00 37.34 11 ILE B O 1
ATOM 17723 N N . SER C 1 12 ? 185.855 165.786 158.780 1.00 42.75 12 SER B N 1
ATOM 17724 C CA . SER C 1 12 ? 186.367 165.080 157.603 1.00 42.75 12 SER B CA 1
ATOM 17725 C C . SER C 1 12 ? 187.901 165.178 157.550 1.00 42.75 12 SER B C 1
ATOM 17726 O O . SER C 1 12 ? 188.518 165.877 158.348 1.00 42.75 12 SER B O 1
ATOM 17734 N N . GLY C 1 13 ? 188.557 164.479 156.642 1.00 39.27 13 GLY B N 1
ATOM 17735 C CA . GLY C 1 13 ? 190.017 164.469 156.527 1.00 39.27 13 GLY B CA 1
ATOM 17736 C C . GLY C 1 13 ? 190.729 163.677 157.620 1.00 39.27 13 GLY B C 1
ATOM 17737 O O . GLY C 1 13 ? 191.818 164.054 158.039 1.00 39.27 13 GLY B O 1
ATOM 17741 N N . ILE C 1 14 ? 190.095 162.623 158.122 1.00 37.42 14 ILE B N 1
ATOM 17742 C CA . ILE C 1 14 ? 190.489 161.929 159.352 1.00 37.42 14 ILE B CA 1
ATOM 17743 C C . ILE C 1 14 ? 191.021 160.517 159.113 1.00 37.42 14 ILE B C 1
ATOM 17744 O O . ILE C 1 14 ? 191.959 160.094 159.772 1.00 37.42 14 ILE B O 1
ATOM 17760 N N . GLY C 1 15 ? 190.422 159.776 158.195 1.00 37.34 15 GLY B N 1
ATOM 17761 C CA . GLY C 1 15 ? 190.727 158.382 157.927 1.00 37.34 15 GLY B CA 1
ATOM 17762 C C . GLY C 1 15 ? 189.554 157.511 157.507 1.00 37.34 15 GLY B C 1
ATOM 17763 O O . GLY C 1 15 ? 189.739 156.304 157.498 1.00 37.34 15 GLY B O 1
ATOM 17767 N N . LYS C 1 16 ? 188.349 158.009 157.199 1.00 37.34 16 LYS B N 1
ATOM 17768 C CA . LYS C 1 16 ? 187.257 157.102 156.801 1.00 37.34 16 LYS B CA 1
ATOM 17769 C C . LYS C 1 16 ? 187.650 156.298 155.569 1.00 37.34 16 LYS B C 1
ATOM 17770 O O . LYS C 1 16 ? 187.440 155.100 155.564 1.00 37.34 16 LYS B O 1
ATOM 17789 N N . GLY C 1 17 ? 188.237 156.919 154.558 1.00 37.34 17 GLY B N 1
ATOM 17790 C CA . GLY C 1 17 ? 188.711 156.278 153.358 1.00 37.34 17 GLY B CA 1
ATOM 17791 C C . GLY C 1 17 ? 189.835 155.293 153.605 1.00 37.34 17 GLY B C 1
ATOM 17792 O O . GLY C 1 17 ? 189.752 154.154 153.155 1.00 37.34 17 GLY B O 1
ATOM 17796 N N . VAL C 1 18 ? 190.864 155.644 154.370 1.00 37.34 18 VAL B N 1
ATOM 17797 C CA . VAL C 1 18 ? 191.921 154.679 154.698 1.00 37.34 18 VAL B CA 1
ATOM 17798 C C . VAL C 1 18 ? 191.382 153.525 155.534 1.00 37.34 18 VAL B C 1
ATOM 17799 O O . VAL C 1 18 ? 191.743 152.382 155.283 1.00 37.34 18 VAL B O 1
ATOM 17812 N N . LEU C 1 19 ? 190.494 153.771 156.488 1.00 37.34 19 LEU B N 1
ATOM 17813 C CA . LEU C 1 19 ? 189.926 152.741 157.335 1.00 37.34 19 LEU B CA 1
ATOM 17814 C C . LEU C 1 19 ? 188.937 151.853 156.588 1.00 37.34 19 LEU B C 1
ATOM 17815 O O . LEU C 1 19 ? 188.969 150.644 156.765 1.00 37.34 19 LEU B O 1
ATOM 17831 N N . ALA C 1 20 ? 188.103 152.410 155.717 1.00 37.34 20 ALA B N 1
ATOM 17832 C CA . ALA C 1 20 ? 187.247 151.675 154.797 1.00 37.34 20 ALA B CA 1
ATOM 17833 C C . ALA C 1 20 ? 188.067 150.786 153.874 1.00 37.34 20 ALA B C 1
ATOM 17834 O O . ALA C 1 20 ? 187.824 149.588 153.799 1.00 37.34 20 ALA B O 1
ATOM 17841 N N . SER C 1 21 ? 189.097 151.340 153.240 1.00 37.34 21 SER B N 1
ATOM 17842 C CA . SER C 1 21 ? 190.003 150.619 152.348 1.00 37.34 21 SER B CA 1
ATOM 17843 C C . SER C 1 21 ? 190.739 149.503 153.062 1.00 37.34 21 SER B C 1
ATOM 17844 O O . SER C 1 21 ? 190.784 148.386 152.571 1.00 37.34 21 SER B O 1
ATOM 17852 N N . SER C 1 22 ? 191.249 149.771 154.260 1.00 37.34 22 SER B N 1
ATOM 17853 C CA . SER C 1 22 ? 191.851 148.770 155.128 1.00 37.34 22 SER B CA 1
ATOM 17854 C C . SER C 1 22 ? 190.871 147.686 155.551 1.00 37.34 22 SER B C 1
ATOM 17855 O O . SER C 1 22 ? 191.206 146.520 155.472 1.00 37.34 22 SER B O 1
ATOM 17863 N N . THR C 1 23 ? 189.651 148.028 155.955 1.00 37.34 23 THR B N 1
ATOM 17864 C CA . THR C 1 23 ? 188.624 147.063 156.366 1.00 37.34 23 THR B CA 1
ATOM 17865 C C . THR C 1 23 ? 188.259 146.157 155.215 1.00 37.34 23 THR B C 1
ATOM 17866 O O . THR C 1 23 ? 188.255 144.945 155.358 1.00 37.34 23 THR B O 1
ATOM 17877 N N . GLY C 1 24 ? 188.013 146.732 154.046 1.00 37.34 24 GLY B N 1
ATOM 17878 C CA . GLY C 1 24 ? 187.713 145.964 152.855 1.00 37.34 24 GLY B CA 1
ATOM 17879 C C . GLY C 1 24 ? 188.865 145.068 152.440 1.00 37.34 24 GLY B C 1
ATOM 17880 O O . GLY C 1 24 ? 188.633 143.925 152.073 1.00 37.34 24 GLY B O 1
ATOM 17884 N N . MET C 1 25 ? 190.108 145.535 152.558 1.00 37.34 25 MET B N 1
ATOM 17885 C CA . MET C 1 25 ? 191.297 144.740 152.270 1.00 37.34 25 MET B CA 1
ATOM 17886 C C . MET C 1 25 ? 191.381 143.541 153.216 1.00 37.34 25 MET B C 1
ATOM 17887 O O . MET C 1 25 ? 191.500 142.408 152.768 1.00 37.34 25 MET B O 1
ATOM 17901 N N . LEU C 1 26 ? 191.172 143.754 154.516 1.00 37.34 26 LEU B N 1
ATOM 17902 C CA . LEU C 1 26 ? 191.094 142.681 155.495 1.00 37.34 26 LEU B CA 1
ATOM 17903 C C . LEU C 1 26 ? 189.967 141.689 155.222 1.00 37.34 26 LEU B C 1
ATOM 17904 O O . LEU C 1 26 ? 190.217 140.498 155.309 1.00 37.34 26 LEU B O 1
ATOM 17920 N N . LEU C 1 27 ? 188.765 142.095 154.835 1.00 37.34 27 LEU B N 1
ATOM 17921 C CA . LEU C 1 27 ? 187.723 141.134 154.474 1.00 37.34 27 LEU B CA 1
ATOM 17922 C C . LEU C 1 27 ? 188.112 140.344 153.231 1.00 37.34 27 LEU B C 1
ATOM 17923 O O . LEU C 1 27 ? 187.866 139.147 153.164 1.00 37.34 27 LEU B O 1
ATOM 17939 N N . LYS C 1 28 ? 188.831 140.952 152.293 1.00 37.34 28 LYS B N 1
ATOM 17940 C CA . LYS C 1 28 ? 189.402 140.259 151.142 1.00 37.34 28 LYS B CA 1
ATOM 17941 C C . LYS C 1 28 ? 190.447 139.220 151.536 1.00 37.34 28 LYS B C 1
ATOM 17942 O O . LYS C 1 28 ? 190.580 138.215 150.861 1.00 37.34 28 LYS B O 1
ATOM 17961 N N . THR C 1 29 ? 191.138 139.355 152.659 1.00 38.02 29 THR B N 1
ATOM 17962 C CA . THR C 1 29 ? 192.040 138.312 153.169 1.00 38.02 29 THR B CA 1
ATOM 17963 C C . THR C 1 29 ? 191.316 137.052 153.644 1.00 38.02 29 THR B C 1
ATOM 17964 O O . THR C 1 29 ? 191.915 135.987 153.629 1.00 38.02 29 THR B O 1
ATOM 17975 N N . LEU C 1 30 ? 190.023 137.111 153.974 1.00 38.35 30 LEU B N 1
ATOM 17976 C CA . LEU C 1 30 ? 189.173 135.931 154.195 1.00 38.35 30 LEU B CA 1
ATOM 17977 C C . LEU C 1 30 ? 188.678 135.303 152.880 1.00 38.35 30 LEU B C 1
ATOM 17978 O O . LEU C 1 30 ? 187.920 134.344 152.901 1.00 38.35 30 LEU B O 1
ATOM 17994 N N . GLY C 1 31 ? 189.063 135.851 151.730 1.00 41.54 31 GLY B N 1
ATOM 17995 C CA . GLY C 1 31 ? 188.623 135.405 150.410 1.00 41.54 31 GLY B CA 1
ATOM 17996 C C . GLY C 1 31 ? 187.285 135.979 149.958 1.00 41.54 31 GLY B C 1
ATOM 17997 O O . GLY C 1 31 ? 186.810 135.634 148.882 1.00 41.54 31 GLY B O 1
ATOM 18001 N N . LEU C 1 32 ? 186.674 136.860 150.747 1.00 37.34 32 LEU B N 1
ATOM 18002 C CA . LEU C 1 32 ? 185.433 137.541 150.381 1.00 37.34 32 LEU B CA 1
ATOM 18003 C C . LEU C 1 32 ? 185.668 138.446 149.178 1.00 37.34 32 LEU B C 1
ATOM 18004 O O . LEU C 1 32 ? 186.697 139.104 149.073 1.00 37.34 32 LEU B O 1
ATOM 18020 N N . LYS C 1 33 ? 184.703 138.510 148.277 1.00 37.34 33 LYS B N 1
ATOM 18021 C CA . LYS C 1 33 ? 184.678 139.468 147.174 1.00 37.34 33 LYS B CA 1
ATOM 18022 C C . LYS C 1 33 ? 184.141 140.778 147.725 1.00 37.34 33 LYS B C 1
ATOM 18023 O O . LYS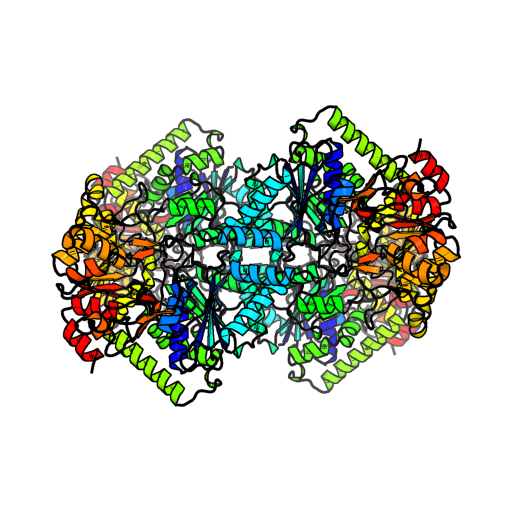 C 1 33 ? 183.011 140.812 148.197 1.00 37.34 33 LYS B O 1
ATOM 18042 N N . VAL C 1 34 ? 184.930 141.839 147.718 1.00 37.34 34 VAL B N 1
ATOM 18043 C CA . VAL C 1 34 ? 184.580 143.099 148.383 1.00 37.34 34 VAL B CA 1
ATOM 18044 C C . VAL C 1 34 ? 184.398 144.204 147.362 1.00 37.34 34 VAL B C 1
ATOM 18045 O O . VAL C 1 34 ? 185.324 144.514 146.633 1.00 37.34 34 VAL B O 1
ATOM 18058 N N . THR C 1 35 ? 183.233 144.830 147.336 1.00 37.34 35 THR B N 1
ATOM 18059 C CA . THR C 1 35 ? 182.971 146.075 146.612 1.00 37.34 35 THR B CA 1
ATOM 18060 C C . THR C 1 35 ? 182.894 147.258 147.566 1.00 37.34 35 THR B C 1
ATOM 18061 O O . THR C 1 35 ? 182.943 147.112 148.782 1.00 37.34 35 THR B O 1
ATOM 18072 N N . SER C 1 36 ? 182.787 148.455 147.028 1.00 37.34 36 SER B N 1
ATOM 18073 C CA . SER C 1 36 ? 182.766 149.693 147.788 1.00 37.34 36 SER B CA 1
ATOM 18074 C C . SER C 1 36 ? 181.905 150.734 147.103 1.00 37.34 36 SER B C 1
ATOM 18075 O O . SER C 1 36 ? 181.982 150.873 145.894 1.00 37.34 36 SER B O 1
ATOM 18083 N N . ILE C 1 37 ? 181.173 151.526 147.870 1.00 37.34 37 ILE B N 1
ATOM 18084 C CA . ILE C 1 37 ? 180.413 152.676 147.391 1.00 37.34 37 ILE B CA 1
ATOM 18085 C C . ILE C 1 37 ? 180.833 153.884 148.213 1.00 37.34 37 ILE B C 1
ATOM 18086 O O . ILE C 1 37 ? 180.820 153.825 149.429 1.00 37.34 37 ILE B O 1
ATOM 18102 N N . LYS C 1 38 ? 181.158 155.003 147.587 1.00 37.34 38 LYS B N 1
ATOM 18103 C CA . LYS C 1 38 ? 181.358 156.280 148.269 1.00 37.34 38 LYS B CA 1
ATOM 18104 C C . LYS C 1 38 ? 180.075 157.080 148.171 1.00 37.34 38 LYS B C 1
ATOM 18105 O O . LYS C 1 38 ? 179.495 157.172 147.101 1.00 37.34 38 LYS B O 1
ATOM 18124 N N . ILE C 1 39 ? 179.622 157.661 149.270 1.00 37.34 39 ILE B N 1
ATOM 18125 C CA . ILE C 1 39 ? 178.577 158.672 149.261 1.00 37.34 39 ILE B CA 1
ATOM 18126 C C . ILE C 1 39 ? 179.244 160.004 149.572 1.00 37.34 39 ILE B C 1
ATOM 18127 O O . ILE C 1 39 ? 179.718 160.222 150.675 1.00 37.34 39 ILE B O 1
ATOM 18143 N N . ASP C 1 40 ? 179.260 160.916 148.618 1.00 37.34 40 ASP B N 1
ATOM 18144 C CA . ASP C 1 40 ? 179.694 162.292 148.794 1.00 37.34 40 ASP B CA 1
ATOM 18145 C C . ASP C 1 40 ? 178.456 163.182 148.844 1.00 37.34 40 ASP B C 1
ATOM 18146 O O . ASP C 1 40 ? 177.917 163.527 147.802 1.00 37.34 40 ASP B O 1
ATOM 18155 N N . PRO C 1 41 ? 177.951 163.565 150.022 1.00 37.34 41 PRO B N 1
ATOM 18156 C CA . PRO C 1 41 ? 176.789 164.423 150.131 1.00 37.34 41 PRO B CA 1
ATOM 18157 C C . PRO C 1 41 ? 177.143 165.856 149.742 1.00 37.34 41 PRO B C 1
ATOM 18158 O O . PRO C 1 41 ? 177.310 166.707 150.590 1.00 37.34 41 PRO B O 1
ATOM 18169 N N . TYR C 1 42 ? 177.292 166.121 148.454 1.00 37.34 42 TYR B N 1
ATOM 18170 C CA . TYR C 1 42 ? 177.481 167.441 147.885 1.00 37.34 42 TYR B CA 1
ATOM 18171 C C . TYR C 1 42 ? 176.713 167.617 146.572 1.00 37.34 42 TYR B C 1
ATOM 18172 O O . TYR C 1 42 ? 176.362 166.655 145.894 1.00 37.34 42 TYR B O 1
ATOM 18190 N N . MET C 1 43 ? 176.406 168.852 146.202 1.00 37.34 43 MET B N 1
ATOM 18191 C CA . MET C 1 43 ? 175.590 169.170 145.036 1.00 37.34 43 MET B CA 1
ATOM 18192 C C . MET C 1 43 ? 176.277 168.881 143.711 1.00 37.34 43 MET B C 1
ATOM 18193 O O . MET C 1 43 ? 175.613 168.839 142.684 1.00 37.34 43 MET B O 1
ATOM 18207 N N . ASN C 1 44 ? 177.592 168.708 143.699 1.00 37.34 44 ASN B N 1
ATOM 18208 C CA . ASN C 1 44 ? 178.324 168.395 142.487 1.00 37.34 44 ASN B CA 1
ATOM 18209 C C . ASN C 1 44 ? 177.899 167.018 141.986 1.00 37.34 44 ASN B C 1
ATOM 18210 O O . ASN C 1 44 ? 177.937 166.053 142.748 1.00 37.34 44 ASN B O 1
ATOM 18221 N N . ILE C 1 45 ? 177.494 166.883 140.729 1.00 37.34 45 ILE B N 1
ATOM 18222 C CA . ILE C 1 45 ? 177.184 165.562 140.176 1.00 37.34 45 ILE B CA 1
ATOM 18223 C C . ILE C 1 45 ? 178.428 164.679 140.138 1.00 37.34 45 ILE B C 1
ATOM 18224 O O . ILE C 1 45 ? 178.330 163.477 140.339 1.00 37.34 45 ILE B O 1
ATOM 18240 N N . ASP C 1 46 ? 179.604 165.254 139.948 1.00 37.34 46 ASP B N 1
ATOM 18241 C CA . ASP C 1 46 ? 180.877 164.549 139.906 1.00 37.34 46 ASP B CA 1
ATOM 18242 C C . ASP C 1 46 ? 182.016 165.504 140.305 1.00 37.34 46 ASP B C 1
ATOM 18243 O O . ASP C 1 46 ? 181.807 166.706 140.443 1.00 37.34 46 ASP B O 1
ATOM 18252 N N . ALA C 1 47 ? 183.235 164.996 140.480 1.00 40.05 47 ALA B N 1
ATOM 18253 C CA . ALA C 1 47 ? 184.397 165.826 140.808 1.00 40.05 47 ALA B CA 1
ATOM 18254 C C . ALA C 1 47 ? 185.096 166.419 139.568 1.00 40.05 47 ALA B C 1
ATOM 18255 O O . ALA C 1 47 ? 186.210 166.914 139.664 1.00 40.05 47 ALA B O 1
ATOM 18262 N N . GLY C 1 48 ? 184.484 166.371 138.389 1.00 43.64 48 GLY B N 1
ATOM 18263 C CA . GLY C 1 48 ? 185.142 166.702 137.130 1.00 43.64 48 GLY B CA 1
ATOM 18264 C C . GLY C 1 48 ? 185.519 168.169 136.975 1.00 43.64 48 GLY B C 1
ATOM 18265 O O . GLY C 1 48 ? 186.613 168.483 136.523 1.00 43.64 48 GLY B O 1
ATOM 18269 N N . THR C 1 49 ? 184.639 169.073 137.391 1.00 45.89 49 THR B N 1
ATOM 18270 C CA . THR C 1 49 ? 184.844 170.532 137.321 1.00 45.89 49 THR B CA 1
ATOM 18271 C C . THR C 1 49 ? 185.056 171.166 138.700 1.00 45.89 49 THR B C 1
ATOM 18272 O O . THR C 1 49 ? 184.758 172.333 138.895 1.00 45.89 49 THR B O 1
ATOM 18283 N N . MET C 1 50 ? 185.557 170.409 139.674 1.00 44.66 50 MET B N 1
ATOM 18284 C CA . MET C 1 50 ? 186.087 170.937 140.942 1.00 44.66 50 MET B CA 1
ATOM 18285 C C . MET C 1 50 ? 187.569 171.333 140.793 1.00 44.66 50 MET B C 1
ATOM 18286 O O . MET C 1 50 ? 188.236 170.928 139.843 1.00 44.66 50 MET B O 1
ATOM 18300 N N . SER C 1 51 ? 188.097 172.116 141.735 1.00 52.39 51 SER B N 1
ATOM 18301 C CA . SER C 1 51 ? 189.515 172.510 141.830 1.00 52.39 51 SER B CA 1
ATOM 18302 C C . SER C 1 51 ? 190.173 171.928 143.097 1.00 52.39 51 SER B C 1
ATOM 18303 O O . SER C 1 51 ? 189.561 171.957 144.161 1.00 52.39 51 SER B O 1
ATOM 18311 N N . PRO C 1 52 ? 191.411 171.399 143.032 1.00 58.08 52 PRO B N 1
ATOM 18312 C CA . PRO C 1 52 ? 191.955 170.452 144.014 1.00 58.08 52 PRO B CA 1
ATOM 18313 C C . PRO C 1 52 ? 192.321 171.006 145.397 1.00 58.08 52 PRO B C 1
ATOM 18314 O O . PRO C 1 52 ? 192.800 170.260 146.246 1.00 58.08 52 PRO B O 1
ATOM 18325 N N . LEU C 1 53 ? 192.082 172.285 145.674 1.00 63.22 53 LEU B N 1
ATOM 18326 C CA . LEU C 1 53 ? 192.210 172.841 147.027 1.00 63.22 53 LEU B CA 1
ATOM 18327 C C . LEU C 1 53 ? 191.135 172.315 147.993 1.00 63.22 53 LEU B C 1
ATOM 18328 O O . LEU C 1 53 ? 191.304 172.361 149.208 1.00 63.22 53 LEU B O 1
ATOM 18344 N N . GLU C 1 54 ? 190.032 171.804 147.458 1.00 59.70 54 GLU B N 1
ATOM 18345 C CA . GLU C 1 54 ? 188.986 171.107 148.192 1.00 59.70 54 GLU B CA 1
ATOM 18346 C C . GLU C 1 54 ? 189.001 169.641 147.758 1.00 59.70 54 GLU B C 1
ATOM 18347 O O . GLU C 1 54 ? 188.919 169.337 146.570 1.00 59.70 54 GLU B O 1
ATOM 18359 N N . HIS C 1 55 ? 189.142 168.721 148.713 1.00 59.40 55 HIS B N 1
ATOM 18360 C CA . HIS C 1 55 ? 189.103 167.263 148.502 1.00 59.40 55 HIS B CA 1
ATOM 18361 C C . HIS C 1 55 ? 190.183 166.661 147.572 1.00 59.40 55 HIS B C 1
ATOM 18362 O O . HIS C 1 55 ? 190.044 165.533 147.107 1.00 59.40 55 HIS B O 1
ATOM 18376 N N . GLY C 1 56 ? 191.295 167.360 147.341 1.00 54.74 56 GLY B N 1
ATOM 18377 C CA . GLY C 1 56 ? 192.473 166.850 146.637 1.00 54.74 56 GLY B CA 1
ATOM 18378 C C . GLY C 1 56 ? 192.266 166.563 145.149 1.00 54.74 56 GLY B C 1
ATOM 18379 O O . GLY C 1 56 ? 191.471 167.207 144.475 1.00 54.74 56 GLY B O 1
ATOM 18383 N N . GLU C 1 57 ? 193.020 165.612 144.603 1.00 47.36 57 GLU B N 1
ATOM 18384 C CA . GLU C 1 57 ? 192.933 165.223 143.196 1.00 47.36 57 GLU B CA 1
ATOM 18385 C C . GLU C 1 57 ? 191.546 164.699 142.784 1.00 47.36 57 GLU B C 1
ATOM 18386 O O . GLU C 1 57 ? 190.859 164.015 143.534 1.00 47.36 57 GLU B O 1
ATOM 18398 N N . CYS C 1 58 ? 191.230 164.900 141.508 1.00 44.78 58 CYS B N 1
ATOM 18399 C CA . CYS C 1 58 ? 190.263 164.092 140.777 1.00 44.78 58 CYS B CA 1
ATOM 18400 C C . CYS C 1 58 ? 190.821 162.688 140.499 1.00 44.78 58 CYS B C 1
ATOM 18401 O O . CYS C 1 58 ? 191.990 162.542 140.146 1.00 44.78 58 CYS B O 1
ATOM 18409 N N . PHE C 1 59 ? 189.991 161.654 140.599 1.00 37.34 59 PHE B N 1
ATOM 18410 C CA . PHE C 1 59 ? 190.330 160.289 140.202 1.00 37.34 59 PHE B CA 1
ATOM 18411 C C . PHE C 1 59 ? 189.522 159.873 138.974 1.00 37.34 59 PHE B C 1
ATOM 18412 O O . PHE C 1 59 ? 188.303 160.015 138.977 1.00 37.34 59 PHE B O 1
ATOM 18429 N N . VAL C 1 60 ? 190.161 159.339 137.934 1.00 37.34 60 VAL B N 1
ATOM 18430 C CA . VAL C 1 60 ? 189.487 158.913 136.700 1.00 37.34 60 VAL B CA 1
ATOM 18431 C C . VAL C 1 60 ? 189.284 157.407 136.677 1.00 37.34 60 VAL B C 1
ATOM 18432 O O . VAL C 1 60 ? 190.197 156.637 136.953 1.00 37.34 60 VAL B O 1
ATOM 18445 N N . LEU C 1 61 ? 188.070 156.987 136.351 1.00 37.34 61 LEU B N 1
ATOM 18446 C CA . LEU C 1 61 ? 187.642 155.594 136.274 1.00 37.34 61 LEU B CA 1
ATOM 18447 C C . LEU C 1 61 ? 187.787 155.034 134.863 1.00 37.34 61 LEU B C 1
ATOM 18448 O O . LEU C 1 61 ? 187.984 155.785 133.918 1.00 37.34 61 LEU B O 1
ATOM 18464 N N . ASP C 1 62 ? 187.629 153.727 134.670 1.00 38.46 62 ASP B N 1
ATOM 18465 C CA . ASP C 1 62 ? 187.667 153.136 133.324 1.00 38.46 62 ASP B CA 1
ATOM 18466 C C . ASP C 1 62 ? 186.586 153.704 132.397 1.00 38.46 62 ASP B C 1
ATOM 18467 O O . ASP C 1 62 ? 186.843 153.947 131.227 1.00 38.46 62 ASP B O 1
ATOM 18476 N N . ASP C 1 63 ? 185.386 153.969 132.906 1.00 37.34 63 ASP B N 1
ATOM 18477 C CA . ASP C 1 63 ? 184.271 154.555 132.152 1.00 37.34 63 ASP B CA 1
ATOM 18478 C C . ASP C 1 63 ? 184.415 156.072 131.943 1.00 37.34 63 ASP B C 1
ATOM 18479 O O . ASP C 1 63 ? 183.562 156.705 131.324 1.00 37.34 63 ASP B O 1
ATOM 18488 N N . GLY C 1 64 ? 185.494 156.678 132.438 1.00 37.76 64 GLY B N 1
ATOM 18489 C CA . GLY C 1 64 ? 185.745 158.112 132.357 1.00 37.76 64 GLY B CA 1
ATOM 18490 C C . GLY C 1 64 ? 184.999 158.935 133.403 1.00 37.76 64 GLY B C 1
ATOM 18491 O O . GLY C 1 64 ? 184.924 160.151 133.269 1.00 37.76 64 GLY B O 1
ATOM 18495 N N . GLY C 1 65 ? 184.437 158.312 134.436 1.00 37.34 65 GLY B N 1
ATOM 18496 C CA . GLY C 1 65 ? 183.945 159.020 135.609 1.00 37.34 65 GLY B CA 1
ATOM 18497 C C . GLY C 1 65 ? 185.059 159.808 136.286 1.00 37.34 65 GLY B C 1
ATOM 18498 O O . GLY C 1 65 ? 186.169 159.319 136.408 1.00 37.34 65 GLY B O 1
ATOM 18502 N N . GLU C 1 66 ? 184.770 161.026 136.723 1.00 39.81 66 GLU B N 1
ATOM 18503 C CA . GLU C 1 66 ? 185.702 161.879 137.453 1.00 39.81 66 GLU B CA 1
ATOM 18504 C C . GLU C 1 66 ? 185.210 161.984 138.887 1.00 39.81 66 GLU B C 1
ATOM 18505 O O . GLU C 1 66 ? 184.121 162.483 139.146 1.00 39.81 66 GLU B O 1
ATOM 18517 N N . THR C 1 67 ? 185.965 161.469 139.840 1.00 37.34 67 THR B N 1
ATOM 18518 C CA . THR C 1 67 ? 185.418 161.063 141.139 1.00 37.34 67 THR B CA 1
ATOM 18519 C C . THR C 1 67 ? 186.326 161.422 142.298 1.00 37.34 67 THR B C 1
ATOM 18520 O O . THR C 1 67 ? 187.475 161.804 142.121 1.00 37.34 67 THR B O 1
ATOM 18531 N N . ASP C 1 68 ? 185.788 161.353 143.506 1.00 38.98 68 ASP B N 1
ATOM 18532 C CA . ASP C 1 68 ? 186.537 161.544 144.736 1.00 38.98 68 ASP B CA 1
ATOM 18533 C C . ASP C 1 68 ? 187.707 160.550 144.838 1.00 38.98 68 ASP B C 1
ATOM 18534 O O . ASP C 1 68 ? 187.569 159.373 144.505 1.00 38.98 68 ASP B O 1
ATOM 18543 N N . LEU C 1 69 ? 188.861 161.017 145.312 1.00 38.02 69 LEU B N 1
ATOM 18544 C CA . LEU C 1 69 ? 190.052 160.195 145.481 1.00 38.02 69 LEU B CA 1
ATOM 18545 C C . LEU C 1 69 ? 189.873 158.975 146.398 1.00 38.02 69 LEU B C 1
ATOM 18546 O O . LEU C 1 69 ? 190.696 158.059 146.378 1.00 38.02 69 LEU B O 1
ATOM 18562 N N . ASP C 1 70 ? 188.777 158.874 147.136 1.00 37.34 70 ASP B N 1
ATOM 18563 C CA . ASP C 1 70 ? 188.372 157.671 147.834 1.00 37.34 70 ASP B CA 1
ATOM 18564 C C . ASP C 1 70 ? 188.097 156.494 146.911 1.00 37.34 70 ASP B C 1
ATOM 18565 O O . ASP C 1 70 ? 188.482 155.381 147.249 1.00 37.34 70 ASP B O 1
ATOM 18574 N N . LEU C 1 71 ? 187.534 156.700 145.718 1.00 37.34 71 LEU B N 1
ATOM 18575 C CA . LEU C 1 71 ? 187.385 155.599 144.777 1.00 37.34 71 LEU B CA 1
ATOM 18576 C C . LEU C 1 71 ? 188.752 155.082 144.355 1.00 37.34 71 LEU B C 1
ATOM 18577 O O . LEU C 1 71 ? 188.944 153.881 144.248 1.00 37.34 71 LEU B O 1
ATOM 18593 N N . GLY C 1 72 ? 189.743 155.960 144.225 1.00 37.34 72 GLY B N 1
ATOM 18594 C CA . GLY C 1 72 ? 191.125 155.563 144.005 1.00 37.34 72 GLY B CA 1
ATOM 18595 C C . GLY C 1 72 ? 191.728 154.773 145.150 1.00 37.34 72 GLY B C 1
ATOM 18596 O O . GLY C 1 72 ? 192.442 153.810 144.909 1.00 37.34 72 GLY B O 1
ATOM 18600 N N . ASN C 1 73 ? 191.412 155.111 146.394 1.00 37.34 73 ASN B N 1
ATOM 18601 C CA . ASN C 1 73 ? 191.824 154.301 147.533 1.00 37.34 73 ASN B CA 1
ATOM 18602 C C . ASN C 1 73 ? 191.228 152.898 147.443 1.00 37.34 73 ASN B C 1
ATOM 18603 O O . ASN C 1 73 ? 191.949 151.923 147.605 1.00 37.34 73 ASN B O 1
ATOM 18614 N N . TYR C 1 74 ? 189.943 152.774 147.133 1.00 37.34 74 TYR B N 1
ATOM 18615 C CA . TYR C 1 74 ? 189.296 151.479 147.041 1.00 37.34 74 TYR B CA 1
ATOM 18616 C C . TYR C 1 74 ? 189.867 150.656 145.893 1.00 37.34 74 TYR B C 1
ATOM 18617 O O . TYR C 1 74 ? 190.176 149.487 146.078 1.00 37.34 74 TYR B O 1
ATOM 18635 N N . GLU C 1 75 ? 190.051 151.250 144.713 1.00 37.34 75 GLU B N 1
ATOM 18636 C CA . GLU C 1 75 ? 190.611 150.557 143.557 1.00 37.34 75 GLU B CA 1
ATOM 18637 C C . GLU C 1 75 ? 191.984 149.977 143.869 1.00 37.34 75 GLU B C 1
ATOM 18638 O O . GLU C 1 75 ? 192.221 148.811 143.549 1.00 37.34 75 GLU B O 1
ATOM 18650 N N . ARG C 1 76 ? 192.873 150.723 144.538 1.00 37.34 76 ARG B N 1
ATOM 18651 C CA . ARG C 1 76 ? 194.219 150.221 144.828 1.00 37.34 76 ARG B CA 1
ATOM 18652 C C . ARG C 1 76 ? 194.318 149.262 146.014 1.00 37.34 76 ARG B C 1
ATOM 18653 O O . ARG C 1 76 ? 195.102 148.333 145.933 1.00 37.34 76 ARG B O 1
ATOM 18674 N N . TYR C 1 77 ? 193.541 149.428 147.082 1.00 37.34 77 TYR B N 1
ATOM 18675 C CA . TYR C 1 77 ? 193.576 148.506 148.229 1.00 37.34 77 TYR B CA 1
ATOM 18676 C C . TYR C 1 77 ? 192.816 147.223 147.930 1.00 37.34 77 TYR B C 1
ATOM 18677 O O . TYR C 1 77 ? 193.328 146.129 148.144 1.00 37.34 77 TYR B O 1
ATOM 18695 N N . LEU C 1 78 ? 191.578 147.346 147.459 1.00 37.34 78 LEU B N 1
ATOM 18696 C CA . LEU C 1 78 ? 190.723 146.191 147.202 1.00 37.34 78 LEU B CA 1
ATOM 18697 C C . LEU C 1 78 ? 191.110 145.500 145.898 1.00 37.34 78 LEU B C 1
ATOM 18698 O O . LEU C 1 78 ? 190.791 144.332 145.718 1.00 37.34 78 LEU B O 1
ATOM 18714 N N . GLY C 1 79 ? 191.806 146.177 144.988 1.00 37.34 79 GLY B N 1
ATOM 18715 C CA . GLY C 1 79 ? 192.152 145.614 143.691 1.00 37.34 79 GLY B CA 1
ATOM 18716 C C . GLY C 1 79 ? 190.904 145.345 142.872 1.00 37.34 79 GLY B C 1
ATOM 18717 O O . GLY C 1 79 ? 190.658 144.208 142.503 1.00 37.34 79 GLY B O 1
ATOM 18721 N N . ILE C 1 80 ? 190.119 146.382 142.625 1.00 37.34 80 ILE B N 1
ATOM 18722 C CA . ILE C 1 80 ? 188.820 146.328 141.954 1.00 37.34 80 ILE B CA 1
ATOM 18723 C C . ILE C 1 80 ? 188.700 147.480 140.970 1.00 37.34 80 ILE B C 1
ATOM 18724 O O . ILE C 1 80 ? 189.417 148.463 141.084 1.00 37.34 80 ILE B O 1
ATOM 18740 N N . THR C 1 81 ? 187.788 147.370 140.016 1.00 37.34 81 THR B N 1
ATOM 18741 C CA . THR C 1 81 ? 187.461 148.431 139.067 1.00 37.34 81 THR B CA 1
ATOM 18742 C C . THR C 1 81 ? 186.069 148.959 139.348 1.00 37.34 81 THR B C 1
ATOM 18743 O O . THR C 1 81 ? 185.113 148.195 139.331 1.00 37.34 81 THR B O 1
ATOM 18754 N N . LEU C 1 82 ? 185.934 150.257 139.555 1.00 37.34 82 LEU B N 1
ATOM 18755 C CA . LEU C 1 82 ? 184.673 150.914 139.855 1.00 37.34 82 LEU B CA 1
ATOM 18756 C C . LEU C 1 82 ? 184.089 151.648 138.644 1.00 37.34 82 LEU B C 1
ATOM 18757 O O . LEU C 1 82 ? 184.805 152.070 137.740 1.00 37.34 82 LEU B O 1
ATOM 18773 N N . SER C 1 83 ? 182.772 151.808 138.620 1.00 37.34 83 SER B N 1
ATOM 18774 C CA . SER C 1 83 ? 182.045 152.635 137.664 1.00 37.34 83 SER B CA 1
ATOM 18775 C C . SER C 1 83 ? 181.656 153.966 138.300 1.00 37.34 83 SER B C 1
ATOM 18776 O O . SER C 1 83 ? 181.642 154.080 139.521 1.00 37.34 83 SER B O 1
ATOM 18784 N N . ARG C 1 84 ? 181.259 154.980 137.530 1.00 37.34 84 ARG B N 1
ATOM 18785 C CA . ARG C 1 84 ? 180.715 156.228 138.083 1.00 37.34 84 ARG B CA 1
ATOM 18786 C C . ARG C 1 84 ? 179.461 156.031 138.945 1.00 37.34 84 ARG B C 1
ATOM 18787 O O . ARG C 1 84 ? 179.123 156.908 139.724 1.00 37.34 84 ARG B O 1
ATOM 18808 N N . ASP C 1 85 ? 178.803 154.887 138.887 1.00 37.34 85 ASP B N 1
ATOM 18809 C CA . ASP C 1 85 ? 177.722 154.515 139.797 1.00 37.34 85 ASP B CA 1
ATOM 18810 C C . ASP C 1 85 ? 178.179 154.195 141.222 1.00 37.34 85 ASP B C 1
ATOM 18811 O O . ASP C 1 85 ? 177.387 154.323 142.148 1.00 37.34 85 ASP B O 1
ATOM 18820 N N . HIS C 1 86 ? 179.432 153.811 141.441 1.00 37.34 86 HIS B N 1
ATOM 18821 C CA . HIS C 1 86 ? 179.989 153.545 142.766 1.00 37.34 86 HIS B CA 1
ATOM 18822 C C . HIS C 1 86 ? 180.259 154.807 143.577 1.00 37.34 86 HIS B C 1
ATOM 18823 O O . HIS C 1 86 ? 180.612 154.705 144.744 1.00 37.34 86 HIS B O 1
ATOM 18837 N N . ASN C 1 87 ? 180.068 155.994 143.013 1.00 37.34 87 ASN B N 1
ATOM 18838 C CA . ASN C 1 87 ? 179.993 157.234 143.762 1.00 37.34 87 ASN B CA 1
ATOM 18839 C C . ASN C 1 87 ? 178.564 157.785 143.703 1.00 37.34 87 ASN B C 1
ATOM 18840 O O . ASN C 1 87 ? 178.096 158.155 142.634 1.00 37.34 87 ASN B O 1
ATOM 18851 N N . ILE C 1 88 ? 177.883 157.889 144.837 1.00 37.34 88 ILE B N 1
ATOM 18852 C CA . ILE C 1 88 ? 176.574 158.531 144.965 1.00 37.34 88 ILE B CA 1
ATOM 18853 C C . ILE C 1 88 ? 176.809 159.957 145.446 1.00 37.34 88 ILE B C 1
ATOM 18854 O O . ILE C 1 88 ? 177.588 160.167 146.365 1.00 37.34 88 ILE B O 1
ATOM 18870 N N . THR C 1 89 ? 176.126 160.951 144.894 1.00 37.34 89 THR B N 1
ATOM 18871 C CA . THR C 1 89 ? 176.198 162.328 145.391 1.00 37.34 89 THR B CA 1
ATOM 18872 C C . THR C 1 89 ? 174.814 162.906 145.603 1.00 37.34 89 THR B C 1
ATOM 18873 O O . THR C 1 89 ? 173.854 162.424 145.013 1.00 37.34 89 THR B O 1
ATOM 18884 N N . THR C 1 90 ? 174.679 163.945 146.421 1.00 37.34 90 THR B N 1
ATOM 18885 C CA . THR C 1 90 ? 173.435 164.719 146.507 1.00 37.34 90 THR B CA 1
ATOM 18886 C C . THR C 1 90 ? 172.997 165.175 145.119 1.00 37.34 90 THR B C 1
ATOM 18887 O O . THR C 1 90 ? 171.870 164.918 144.726 1.00 37.34 90 THR B O 1
ATOM 18898 N N . GLY C 1 91 ? 173.898 165.732 144.313 1.00 37.34 91 GLY B N 1
ATOM 18899 C CA . GLY C 1 91 ? 173.626 166.105 142.932 1.00 37.34 91 GLY B CA 1
ATOM 18900 C C . GLY C 1 91 ? 173.080 164.958 142.096 1.00 37.34 91 GLY B C 1
ATOM 18901 O O . GLY C 1 91 ? 172.054 165.115 141.453 1.00 37.34 91 GLY B O 1
ATOM 18905 N N . LYS C 1 92 ? 173.690 163.778 142.146 1.00 37.34 92 LYS B N 1
ATOM 18906 C CA . LYS C 1 92 ? 173.224 162.592 141.416 1.00 37.34 92 LYS B CA 1
ATOM 18907 C C . LYS C 1 92 ? 171.854 162.117 141.852 1.00 37.34 92 LYS B C 1
ATOM 18908 O O . LYS C 1 92 ? 171.019 161.841 141.007 1.00 37.34 92 LYS B O 1
ATOM 18927 N N . ILE C 1 93 ? 171.611 162.010 143.147 1.00 37.34 93 ILE B N 1
ATOM 18928 C CA . ILE C 1 93 ? 170.386 161.400 143.642 1.00 37.34 93 ILE B CA 1
ATOM 18929 C C . ILE C 1 93 ? 169.179 162.320 143.534 1.00 37.34 93 ILE B C 1
ATOM 18930 O O . ILE C 1 93 ? 168.112 161.870 143.153 1.00 37.34 93 ILE B O 1
ATOM 18946 N N . TYR C 1 94 ? 169.328 163.618 143.763 1.00 37.34 94 TYR B N 1
ATOM 18947 C CA . TYR C 1 94 ? 168.238 164.555 143.518 1.00 37.34 94 TYR B CA 1
ATOM 18948 C C . TYR C 1 94 ? 167.925 164.624 142.034 1.00 37.34 94 TYR B C 1
ATOM 18949 O O . TYR C 1 94 ? 166.771 164.500 141.654 1.00 37.34 94 TYR B O 1
ATOM 18967 N N . SER C 1 95 ? 168.937 164.703 141.175 1.00 37.34 95 SER B N 1
ATOM 18968 C CA . SER C 1 95 ? 168.754 164.679 139.729 1.00 37.34 95 SER B CA 1
ATOM 18969 C C . SER C 1 95 ? 168.020 163.421 139.254 1.00 37.34 95 SER B C 1
ATOM 18970 O O . SER C 1 95 ? 167.118 163.510 138.424 1.00 37.34 95 SER B O 1
ATOM 18978 N N . HIS C 1 96 ? 168.315 162.262 139.838 1.00 37.34 96 HIS B N 1
ATOM 18979 C CA . HIS C 1 96 ? 167.647 160.987 139.584 1.00 37.34 96 HIS B CA 1
ATOM 18980 C C . HIS C 1 96 ? 166.156 160.996 139.919 1.00 37.34 96 HIS B C 1
ATOM 18981 O O . HIS C 1 96 ? 165.352 160.711 139.042 1.00 37.34 96 HIS B O 1
ATOM 18995 N N . VAL C 1 97 ? 165.745 161.369 141.135 1.00 37.34 97 VAL B N 1
ATOM 18996 C CA . VAL C 1 97 ? 164.315 161.378 141.492 1.00 37.34 97 VAL B CA 1
ATOM 18997 C C . VAL C 1 97 ? 163.565 162.534 140.853 1.00 37.34 97 VAL B C 1
ATOM 18998 O O . VAL C 1 97 ? 162.386 162.392 140.574 1.00 37.34 97 VAL B O 1
ATOM 19011 N N . ILE C 1 98 ? 164.208 163.660 140.567 1.00 37.34 98 ILE B N 1
ATOM 19012 C CA . ILE C 1 98 ? 163.569 164.773 139.864 1.00 37.34 98 ILE B CA 1
ATOM 19013 C C . ILE C 1 98 ? 163.288 164.376 138.414 1.00 37.34 98 ILE B C 1
ATOM 19014 O O . ILE C 1 98 ? 162.195 164.595 137.925 1.00 37.34 98 ILE B O 1
ATOM 19030 N N . SER C 1 99 ? 164.200 163.679 137.740 1.00 37.34 99 SER B N 1
ATOM 19031 C CA . SER C 1 99 ? 163.945 163.100 136.413 1.00 37.34 99 SER B CA 1
ATOM 19032 C C . SER C 1 99 ? 162.810 162.083 136.438 1.00 37.34 99 SER B C 1
ATOM 19033 O O . SER C 1 99 ? 161.923 162.112 135.600 1.00 37.34 99 SER B O 1
ATOM 19041 N N . ARG C 1 100 ? 162.791 161.212 137.439 1.00 37.34 100 ARG B N 1
ATOM 19042 C CA . ARG C 1 100 ? 161.785 160.168 137.652 1.00 37.34 100 ARG B CA 1
ATOM 19043 C C . ARG C 1 100 ? 160.399 160.736 137.990 1.00 37.34 100 ARG B C 1
ATOM 19044 O O . ARG C 1 100 ? 159.395 160.214 137.528 1.00 37.34 100 ARG B O 1
ATOM 19065 N N . GLU C 1 101 ? 160.314 161.861 138.693 1.00 37.34 101 GLU B N 1
ATOM 19066 C CA . GLU C 1 101 ? 159.069 162.608 138.906 1.00 37.34 101 GLU B CA 1
ATOM 19067 C C . GLU C 1 101 ? 158.565 163.270 137.633 1.00 37.34 101 GLU B C 1
ATOM 19068 O O . GLU C 1 101 ? 157.391 163.136 137.312 1.00 37.34 101 GLU B O 1
ATOM 19080 N N . ARG C 1 102 ? 159.438 163.927 136.867 1.00 37.34 102 ARG B N 1
ATOM 19081 C CA . ARG C 1 102 ? 159.087 164.529 135.575 1.00 37.34 102 ARG B CA 1
ATOM 19082 C C . ARG C 1 102 ? 158.614 163.507 134.549 1.00 37.34 102 ARG B C 1
ATOM 19083 O O . ARG C 1 102 ? 157.725 163.793 133.754 1.00 37.34 102 ARG B O 1
ATOM 19104 N N . ARG C 1 103 ? 159.161 162.297 134.601 1.00 37.34 103 ARG B N 1
ATOM 19105 C CA . ARG C 1 103 ? 158.772 161.136 133.795 1.00 37.34 103 ARG B CA 1
ATOM 19106 C C . ARG C 1 103 ? 157.462 160.485 134.249 1.00 37.34 103 ARG B C 1
ATOM 19107 O O . ARG C 1 103 ? 156.956 159.604 133.572 1.00 37.34 103 ARG B O 1
ATOM 19128 N N . GLY C 1 104 ? 156.882 160.921 135.360 1.00 37.97 104 GLY B N 1
ATOM 19129 C CA . GLY C 1 104 ? 155.604 160.426 135.870 1.00 37.97 104 GLY B CA 1
ATOM 19130 C C . GLY C 1 104 ? 155.686 159.116 136.652 1.00 37.97 104 GLY B C 1
ATOM 19131 O O . GLY C 1 104 ? 154.648 158.568 137.009 1.00 37.97 104 GLY B O 1
ATOM 19135 N N . ASP C 1 105 ? 156.881 158.598 136.943 1.00 39.33 105 ASP B N 1
ATOM 19136 C CA . ASP C 1 105 ? 157.048 157.255 137.504 1.00 39.33 105 ASP B CA 1
ATOM 19137 C C . ASP C 1 105 ? 156.474 157.086 138.912 1.00 39.33 105 ASP B C 1
ATOM 19138 O O . ASP C 1 105 ? 156.201 155.970 139.336 1.00 39.33 105 ASP B O 1
ATOM 19147 N N . TYR C 1 106 ? 156.252 158.175 139.645 1.00 37.34 106 TYR B N 1
ATOM 19148 C CA . TYR C 1 106 ? 155.704 158.156 141.005 1.00 37.34 106 TYR B CA 1
ATOM 19149 C C . TYR C 1 106 ? 154.168 158.216 141.060 1.00 37.34 106 TYR B C 1
ATOM 19150 O O . TYR C 1 106 ? 153.593 158.467 142.118 1.00 37.34 106 TYR B O 1
ATOM 19168 N N . LEU C 1 107 ? 153.490 157.966 139.932 1.00 37.36 107 LEU B N 1
ATOM 19169 C CA . LEU C 1 107 ? 152.062 157.629 139.840 1.00 37.36 107 LEU B CA 1
ATOM 19170 C C . LEU C 1 107 ? 151.136 158.620 140.548 1.00 37.36 107 LEU B C 1
ATOM 19171 O O . LEU C 1 107 ? 150.206 158.244 141.253 1.00 37.36 107 LEU B O 1
ATOM 19187 N N . GLY C 1 108 ? 151.399 159.908 140.396 1.00 39.78 108 GLY B N 1
ATOM 19188 C CA . GLY C 1 108 ? 150.546 160.951 140.932 1.00 39.78 108 GLY B CA 1
ATOM 19189 C C . GLY C 1 108 ? 150.682 161.237 142.418 1.00 39.78 108 GLY B C 1
ATOM 19190 O O . GLY C 1 108 ? 150.010 162.141 142.902 1.00 39.78 108 GLY B O 1
ATOM 19194 N N . LYS C 1 109 ? 151.535 160.530 143.154 1.00 37.76 109 LYS B N 1
ATOM 19195 C CA . LYS C 1 109 ? 151.797 160.809 144.570 1.00 37.76 109 LYS B CA 1
ATOM 19196 C C . LYS C 1 109 ? 152.749 161.996 144.755 1.00 37.76 109 LYS B C 1
ATOM 19197 O O . LYS C 1 109 ? 153.521 162.327 143.864 1.00 37.76 109 LYS B O 1
ATOM 19216 N N . THR C 1 110 ? 152.735 162.627 145.924 1.00 37.34 110 THR B N 1
ATOM 19217 C CA . THR C 1 110 ? 153.730 163.615 146.352 1.00 37.34 110 THR B CA 1
ATOM 19218 C C . THR C 1 110 ? 155.078 162.937 146.498 1.00 37.34 110 THR B C 1
ATOM 19219 O O . THR C 1 110 ? 155.261 162.100 147.376 1.00 37.34 110 THR B O 1
ATOM 19230 N N . VAL C 1 111 ? 156.039 163.354 145.698 1.00 37.34 111 VAL B N 1
ATOM 19231 C CA . VAL C 1 111 ? 157.412 162.902 145.826 1.00 37.34 111 VAL B CA 1
ATOM 19232 C C . VAL C 1 111 ? 158.076 163.679 146.962 1.00 37.34 111 VAL B C 1
ATOM 19233 O O . VAL C 1 111 ? 158.059 164.899 146.986 1.00 37.34 111 VAL B O 1
ATOM 19246 N N . GLN C 1 112 ? 158.633 162.980 147.939 1.00 37.34 112 GLN B N 1
ATOM 19247 C CA . GLN C 1 112 ? 159.132 163.507 149.211 1.00 37.34 112 GLN B CA 1
ATOM 19248 C C . GLN C 1 112 ? 160.495 162.909 149.519 1.00 37.34 112 GLN B C 1
ATOM 19249 O O . GLN C 1 112 ? 160.829 161.853 149.003 1.00 37.34 112 GLN B O 1
ATOM 19263 N N . ILE C 1 113 ? 161.262 163.508 150.425 1.00 37.34 113 ILE B N 1
ATOM 19264 C CA . ILE C 1 113 ? 162.577 162.977 150.784 1.00 37.34 113 ILE B CA 1
ATOM 19265 C C . ILE C 1 113 ? 162.455 161.605 151.450 1.00 37.34 113 ILE B C 1
ATOM 19266 O O . ILE C 1 113 ? 163.078 160.663 150.986 1.00 37.34 113 ILE B O 1
ATOM 19282 N N . VAL C 1 114 ? 161.565 161.430 152.422 1.00 37.34 114 VAL B N 1
ATOM 19283 C CA . VAL C 1 114 ? 161.076 160.114 152.870 1.00 37.34 114 VAL B CA 1
ATOM 19284 C C . VAL C 1 114 ? 159.637 159.988 152.374 1.00 37.34 114 VAL B C 1
ATOM 19285 O O . VAL C 1 114 ? 158.864 160.901 152.629 1.00 37.34 114 VAL B O 1
ATOM 19298 N N . PRO C 1 115 ? 159.230 158.934 151.657 1.00 37.34 115 PRO B N 1
ATOM 19299 C CA . PRO C 1 115 ? 160.012 157.757 151.319 1.00 37.34 115 PRO B CA 1
ATOM 19300 C C . PRO C 1 115 ? 160.838 157.860 150.030 1.00 37.34 115 PRO B C 1
ATOM 19301 O O . PRO C 1 115 ? 161.726 157.054 149.837 1.00 37.34 115 PRO B O 1
ATOM 19312 N N . HIS C 1 116 ? 160.557 158.783 149.119 1.00 37.34 116 HIS B N 1
ATOM 19313 C CA . HIS C 1 116 ? 160.947 158.606 147.722 1.00 37.34 116 HIS B CA 1
ATOM 19314 C C . HIS C 1 116 ? 162.431 158.784 147.454 1.00 37.34 116 HIS B C 1
ATOM 19315 O O . HIS C 1 116 ? 163.003 157.986 146.722 1.00 37.34 116 HIS B O 1
ATOM 19329 N N . LEU C 1 117 ? 163.085 159.778 148.048 1.00 37.34 117 LEU B N 1
ATOM 19330 C CA . LEU C 1 117 ? 164.523 159.954 147.883 1.00 37.34 117 LEU B CA 1
ATOM 19331 C C . LEU C 1 117 ? 165.302 158.911 148.671 1.00 37.34 117 LEU B C 1
ATOM 19332 O O . LEU C 1 117 ? 166.243 158.338 148.149 1.00 37.34 117 LEU B O 1
ATOM 19348 N N . THR C 1 118 ? 164.898 158.570 149.884 1.00 37.34 118 THR B N 1
ATOM 19349 C CA . THR C 1 118 ? 165.569 157.530 150.661 1.00 37.34 118 THR B CA 1
ATOM 19350 C C . THR C 1 118 ? 165.358 156.140 150.089 1.00 37.34 118 THR B C 1
ATOM 19351 O O . THR C 1 118 ? 166.282 155.340 150.162 1.00 37.34 118 THR B O 1
ATOM 19362 N N . ASN C 1 119 ? 164.229 155.841 149.448 1.00 37.34 119 ASN B N 1
ATOM 19363 C CA . ASN C 1 119 ? 164.063 154.644 148.636 1.00 37.34 119 ASN B CA 1
ATOM 19364 C C . ASN C 1 119 ? 165.060 154.642 147.496 1.00 37.34 119 ASN B C 1
ATOM 19365 O O . ASN C 1 119 ? 165.793 153.682 147.352 1.00 37.34 119 ASN B O 1
ATOM 19376 N N . ALA C 1 120 ? 165.142 155.717 146.715 1.00 37.34 120 ALA B N 1
ATOM 19377 C CA . ALA C 1 120 ? 166.078 155.817 145.609 1.00 37.34 120 ALA B CA 1
ATOM 19378 C C . ALA C 1 120 ? 167.539 155.610 146.024 1.00 37.34 120 ALA B C 1
ATOM 19379 O O . ALA C 1 120 ? 168.271 154.946 145.309 1.00 37.34 120 ALA B O 1
ATOM 19386 N N . ILE C 1 121 ? 167.969 156.086 147.194 1.00 37.34 121 ILE B N 1
ATOM 19387 C CA . ILE C 1 121 ? 169.312 155.829 147.738 1.00 37.34 121 ILE B CA 1
ATOM 19388 C C . ILE C 1 121 ? 169.496 154.343 148.047 1.00 37.34 121 ILE B C 1
ATOM 19389 O O . ILE C 1 121 ? 170.498 153.751 147.676 1.00 37.34 121 ILE B O 1
ATOM 19405 N N . GLN C 1 122 ? 168.538 153.706 148.710 1.00 37.34 122 GLN B N 1
ATOM 19406 C CA . GLN C 1 122 ? 168.568 152.273 149.009 1.00 37.34 122 GLN B CA 1
ATOM 19407 C C . GLN C 1 122 ? 168.523 151.396 147.756 1.00 37.34 122 GLN B C 1
ATOM 19408 O O . GLN C 1 122 ? 169.211 150.391 147.682 1.00 37.34 122 GLN B O 1
ATOM 19422 N N . ASP C 1 123 ? 167.770 151.783 146.740 1.00 37.34 123 ASP B N 1
ATOM 19423 C CA . ASP C 1 123 ? 167.738 151.114 145.451 1.00 37.34 123 ASP B CA 1
ATOM 19424 C C . ASP C 1 123 ? 169.065 151.233 144.718 1.00 37.34 123 ASP B C 1
ATOM 19425 O O . ASP C 1 123 ? 169.535 150.258 144.154 1.00 37.34 123 ASP B O 1
ATOM 19434 N N . TRP C 1 124 ? 169.697 152.401 144.745 1.00 37.34 124 TRP B N 1
ATOM 19435 C CA . TRP C 1 124 ? 171.011 152.612 144.161 1.00 37.34 124 TRP B CA 1
ATOM 19436 C C . TRP C 1 124 ? 172.062 151.749 144.840 1.00 37.34 124 TRP B C 1
ATOM 19437 O O . TRP C 1 124 ? 172.798 151.046 144.163 1.00 37.34 124 TRP B O 1
ATOM 19458 N N . ILE C 1 125 ? 172.108 151.719 146.170 1.00 37.34 125 ILE B N 1
ATOM 19459 C CA . ILE C 1 125 ? 173.057 150.883 146.902 1.00 37.34 125 ILE B CA 1
ATOM 19460 C C . ILE C 1 125 ? 172.833 149.413 146.553 1.00 37.34 125 ILE B C 1
ATOM 19461 O O . ILE C 1 125 ? 173.792 148.729 146.205 1.00 37.34 125 ILE B O 1
ATOM 19477 N N . GLN C 1 126 ? 171.596 148.910 146.561 1.00 37.34 126 GLN B N 1
ATOM 19478 C CA . GLN C 1 126 ? 171.323 147.523 146.182 1.00 37.34 126 GLN B CA 1
ATOM 19479 C C . GLN C 1 126 ? 171.679 147.209 144.735 1.00 37.34 126 GLN B C 1
ATOM 19480 O O . GLN C 1 126 ? 172.378 146.232 144.507 1.00 37.34 126 GLN B O 1
ATOM 19494 N N . ARG C 1 127 ? 171.313 148.039 143.758 1.00 37.34 127 ARG B N 1
ATOM 19495 C CA . ARG C 1 127 ? 171.743 147.868 142.362 1.00 37.34 127 ARG B CA 1
ATOM 19496 C C . ARG C 1 127 ? 173.261 147.786 142.236 1.00 37.34 127 ARG B C 1
ATOM 19497 O O . ARG C 1 127 ? 173.798 146.827 141.701 1.00 37.34 127 ARG B O 1
ATOM 19518 N N . VAL C 1 128 ? 173.965 148.789 142.727 1.00 37.34 128 VAL B N 1
ATOM 19519 C CA . VAL C 1 128 ? 175.385 148.998 142.452 1.00 37.34 128 VAL B CA 1
ATOM 19520 C C . VAL C 1 128 ? 176.281 148.029 143.212 1.00 37.34 128 VAL B C 1
ATOM 19521 O O . VAL C 1 128 ? 177.298 147.588 142.695 1.00 37.34 128 VAL B O 1
ATOM 19534 N N . SER C 1 129 ? 175.898 147.617 144.413 1.00 37.34 129 SER B N 1
ATOM 19535 C CA . SER C 1 129 ? 176.636 146.610 145.173 1.00 37.34 129 SER B CA 1
ATOM 19536 C C . SER C 1 129 ? 176.634 145.228 144.521 1.00 37.34 129 SER B C 1
ATOM 19537 O O . SER C 1 129 ? 177.521 144.438 144.803 1.00 37.34 129 SER B O 1
ATOM 19545 N N . LYS C 1 130 ? 175.713 144.929 143.605 1.00 37.34 130 LYS B N 1
ATOM 19546 C CA . LYS C 1 130 ? 175.682 143.679 142.846 1.00 37.34 130 LYS B CA 1
ATOM 19547 C C . LYS C 1 130 ? 176.497 143.705 141.554 1.00 37.34 130 LYS B C 1
ATOM 19548 O O . LYS C 1 130 ? 176.717 142.659 140.951 1.00 37.34 130 LYS B O 1
ATOM 19567 N N . ILE C 1 131 ? 176.983 144.864 141.121 1.00 37.34 131 ILE B N 1
ATOM 19568 C CA . ILE C 1 131 ? 177.838 144.978 139.941 1.00 37.34 131 ILE B CA 1
ATOM 19569 C C . ILE C 1 131 ? 179.171 144.266 140.222 1.00 37.34 131 ILE B C 1
ATOM 19570 O O . ILE C 1 131 ? 179.791 144.573 141.236 1.00 37.34 131 ILE B O 1
ATOM 19586 N N . PRO C 1 132 ? 179.648 143.347 139.361 1.00 37.34 132 PRO B N 1
ATOM 19587 C CA . PRO C 1 132 ? 180.968 142.750 139.485 1.00 37.34 132 PRO B CA 1
ATOM 19588 C C . PRO C 1 132 ? 182.079 143.786 139.329 1.00 37.34 132 PRO B C 1
ATOM 19589 O O . PRO C 1 132 ? 182.090 144.533 138.361 1.00 37.34 132 PRO B O 1
ATOM 19600 N N . VAL C 1 133 ? 183.026 143.822 140.253 1.00 37.34 133 VAL B N 1
ATOM 19601 C CA . VAL C 1 133 ? 184.134 144.794 140.286 1.00 37.34 133 VAL B CA 1
ATOM 19602 C C . VAL C 1 133 ? 185.517 144.153 140.394 1.00 37.34 133 VAL B C 1
ATOM 19603 O O . VAL C 1 133 ? 186.496 144.782 140.014 1.00 37.34 133 VAL B O 1
ATOM 19616 N N . ASP C 1 134 ? 185.610 142.906 140.861 1.00 50.01 134 ASP B N 1
ATOM 19617 C CA . ASP C 1 134 ? 186.756 142.017 140.687 1.00 50.01 134 ASP B CA 1
ATOM 19618 C C . ASP C 1 134 ? 186.879 141.546 139.243 1.00 50.01 134 ASP B C 1
ATOM 19619 O O . ASP C 1 134 ? 185.903 141.508 138.497 1.00 50.01 134 ASP B O 1
ATOM 19628 N N . ASP C 1 135 ? 188.059 141.059 138.881 1.00 57.73 135 ASP B N 1
ATOM 19629 C CA . ASP C 1 135 ? 188.308 140.409 137.590 1.00 57.73 135 ASP B CA 1
ATOM 19630 C C . ASP C 1 135 ? 187.724 138.988 137.494 1.00 57.73 135 ASP B C 1
ATOM 19631 O O . ASP C 1 135 ? 187.578 138.458 136.394 1.00 57.73 135 ASP B O 1
ATOM 19640 N N . THR C 1 136 ? 187.317 138.368 138.603 1.00 52.52 136 THR B N 1
ATOM 19641 C CA . THR C 1 136 ? 186.583 137.089 138.600 1.00 52.52 136 THR B CA 1
ATOM 19642 C C . THR C 1 136 ? 185.183 137.204 137.994 1.00 52.52 136 THR B C 1
ATOM 19643 O O . THR C 1 136 ? 184.617 136.199 137.580 1.00 52.52 136 THR B O 1
ATOM 19654 N N . GLY C 1 137 ? 184.609 138.407 137.904 1.00 47.65 137 GLY B N 1
ATOM 19655 C CA . GLY C 1 137 ? 183.309 138.645 137.266 1.00 47.65 137 GLY B CA 1
ATOM 19656 C C . GLY C 1 137 ? 182.094 138.129 138.038 1.00 47.65 137 GLY B C 1
ATOM 19657 O O . GLY C 1 137 ? 180.983 138.112 137.514 1.00 47.65 137 GLY B O 1
ATOM 19661 N N . LEU C 1 138 ? 182.290 137.710 139.286 1.00 39.70 138 LEU B N 1
ATOM 19662 C CA . LEU C 1 138 ? 181.236 137.264 140.191 1.00 39.70 138 LEU B CA 1
ATOM 19663 C C . LEU C 1 138 ? 180.662 138.434 140.983 1.00 39.70 138 LEU B C 1
ATOM 19664 O O . LEU C 1 138 ? 181.328 139.433 141.219 1.00 39.70 138 LEU B O 1
ATOM 19680 N N . GLU C 1 139 ? 179.422 138.305 141.430 1.00 37.34 139 GLU B N 1
ATOM 19681 C CA . GLU C 1 139 ? 178.769 139.277 142.303 1.00 37.34 139 GLU B CA 1
ATOM 19682 C C . GLU C 1 139 ? 179.495 139.397 143.661 1.00 37.34 139 GLU B C 1
ATOM 19683 O O . GLU C 1 139 ? 179.910 138.374 144.201 1.00 37.34 139 GLU B O 1
ATOM 19695 N N . PRO C 1 140 ? 179.661 140.598 144.245 1.00 37.34 140 PRO B N 1
ATOM 19696 C CA . PRO C 1 140 ? 180.338 140.788 145.528 1.00 37.34 140 PRO B CA 1
ATOM 19697 C C . PRO C 1 140 ? 179.650 140.127 146.735 1.00 37.34 140 PRO B C 1
ATOM 19698 O O . PRO C 1 140 ? 178.451 139.874 146.729 1.00 37.34 140 PRO B O 1
ATOM 19709 N N . ASP C 1 141 ? 180.396 139.877 147.807 1.00 37.34 141 ASP B N 1
ATOM 19710 C CA . ASP C 1 141 ? 179.896 139.342 149.081 1.00 37.34 141 ASP B CA 1
ATOM 19711 C C . ASP C 1 141 ? 179.639 140.434 150.114 1.00 37.34 141 ASP B C 1
ATOM 19712 O O . ASP C 1 141 ? 178.632 140.422 150.817 1.00 37.34 141 ASP B O 1
ATOM 19721 N N . VAL C 1 142 ? 180.569 141.376 150.205 1.00 37.34 142 VAL B N 1
ATOM 19722 C CA . VAL C 1 142 ? 180.521 142.516 151.110 1.00 37.34 142 VAL B CA 1
ATOM 19723 C C . VAL C 1 142 ? 180.616 143.796 150.300 1.00 37.34 142 VAL B C 1
ATOM 19724 O O . VAL C 1 142 ? 181.430 143.891 149.392 1.00 37.34 142 VAL B O 1
ATOM 19737 N N . CYS C 1 143 ? 179.823 144.801 150.630 1.00 37.34 143 CYS B N 1
ATOM 19738 C CA . CYS C 1 143 ? 179.960 146.157 150.145 1.00 37.34 143 CYS B CA 1
ATOM 19739 C C . CYS C 1 143 ? 180.362 147.084 151.290 1.00 37.34 143 CYS B C 1
ATOM 19740 O O . CYS C 1 143 ? 179.636 147.210 152.269 1.00 37.34 143 CYS B O 1
ATOM 19748 N N . ILE C 1 144 ? 181.514 147.740 151.195 1.00 37.34 144 ILE B N 1
ATOM 19749 C CA . ILE C 1 144 ? 181.878 148.830 152.099 1.00 37.34 144 ILE B CA 1
ATOM 19750 C C . ILE C 1 144 ? 181.185 150.103 151.618 1.00 37.34 144 ILE B C 1
ATOM 19751 O O . ILE C 1 144 ? 181.465 150.576 150.533 1.00 37.34 144 ILE B O 1
ATOM 19767 N N . ILE C 1 145 ? 180.306 150.704 152.396 1.00 37.34 145 ILE B N 1
ATOM 19768 C CA . ILE C 1 145 ? 179.730 152.006 152.066 1.00 37.34 145 ILE B CA 1
ATOM 19769 C C . ILE C 1 145 ? 180.480 153.025 152.892 1.00 37.34 145 ILE B C 1
ATOM 19770 O O . ILE C 1 145 ? 180.484 152.947 154.105 1.00 37.34 145 ILE B O 1
ATOM 19786 N N . GLU C 1 146 ? 181.112 154.005 152.280 1.00 37.34 146 GLU B N 1
ATOM 19787 C CA . GLU C 1 146 ? 181.718 155.086 153.031 1.00 37.34 146 GLU B CA 1
ATOM 19788 C C . GLU C 1 146 ? 180.871 156.343 152.880 1.00 37.34 146 GLU B C 1
ATOM 19789 O O . GLU C 1 146 ? 180.746 156.908 151.798 1.00 37.34 146 GLU B O 1
ATOM 19801 N N . LEU C 1 147 ? 180.288 156.794 153.985 1.00 37.34 147 LEU B N 1
ATOM 19802 C CA . LEU C 1 147 ? 179.534 158.031 154.061 1.00 37.34 147 LEU B CA 1
ATOM 19803 C C . LEU C 1 147 ? 180.519 159.176 154.292 1.00 37.34 147 LEU B C 1
ATOM 19804 O O . LEU C 1 147 ? 181.081 159.307 155.371 1.00 37.34 147 LEU B O 1
ATOM 19820 N N . GLY C 1 148 ? 180.750 159.987 153.275 1.00 37.34 148 GLY B N 1
ATOM 19821 C CA . GLY C 1 148 ? 181.600 161.159 153.308 1.00 37.34 148 GLY B CA 1
ATOM 19822 C C . GLY C 1 148 ? 181.027 162.290 154.155 1.00 37.34 148 GLY B C 1
ATOM 19823 O O . GLY C 1 148 ? 179.835 162.326 154.437 1.00 37.34 148 GLY B O 1
ATOM 19827 N N . GLY C 1 149 ? 181.859 163.240 154.556 1.00 37.34 149 GLY B N 1
ATOM 19828 C CA . GLY C 1 149 ? 181.448 164.335 155.424 1.00 37.34 149 GLY B CA 1
ATOM 19829 C C . GLY C 1 149 ? 181.212 163.921 156.873 1.00 37.34 149 GLY B C 1
ATOM 19830 O O . GLY C 1 149 ? 181.711 162.900 157.337 1.00 37.34 149 GLY B O 1
ATOM 19834 N N . THR C 1 150 ? 180.453 164.721 157.605 1.00 38.47 150 THR B N 1
ATOM 19835 C CA . THR C 1 150 ? 180.132 164.525 159.015 1.00 38.47 150 THR B CA 1
ATOM 19836 C C . THR C 1 150 ? 178.658 164.148 159.162 1.00 38.47 150 THR B C 1
ATOM 19837 O O . THR C 1 150 ? 177.771 164.630 158.467 1.00 38.47 150 THR B O 1
ATOM 19848 N N . VAL C 1 151 ? 178.368 163.221 160.060 1.00 37.34 151 VAL B N 1
ATOM 19849 C CA . VAL C 1 151 ? 177.004 162.858 160.431 1.00 37.34 151 VAL B CA 1
ATOM 19850 C C . VAL C 1 151 ? 176.381 164.038 161.180 1.00 37.34 151 VAL B C 1
ATOM 19851 O O . VAL C 1 151 ? 177.007 164.604 162.066 1.00 37.34 151 VAL B O 1
ATOM 19864 N N . GLY C 1 152 ? 175.169 164.452 160.820 1.00 40.66 152 GLY B N 1
ATOM 19865 C CA . GLY C 1 152 ? 174.541 165.640 161.407 1.00 40.66 152 GLY B CA 1
ATOM 19866 C C . GLY C 1 152 ? 174.816 166.945 160.670 1.00 40.66 152 GLY B C 1
ATOM 19867 O O . GLY C 1 152 ? 174.318 167.990 161.078 1.00 40.66 152 GLY B O 1
ATOM 19871 N N . ASP C 1 153 ? 175.533 166.895 159.548 1.00 41.11 153 ASP B N 1
ATOM 19872 C CA . ASP C 1 153 ? 175.456 167.902 158.489 1.00 41.11 153 ASP B CA 1
ATOM 19873 C C . ASP C 1 153 ? 174.045 167.957 157.894 1.00 41.11 153 ASP B C 1
ATOM 19874 O O . ASP C 1 153 ? 173.366 166.939 157.800 1.00 41.11 153 ASP B O 1
ATOM 19883 N N . ILE C 1 154 ? 173.615 169.110 157.396 1.00 37.34 154 ILE B N 1
ATOM 19884 C CA . ILE C 1 154 ? 172.364 169.213 156.641 1.00 37.34 154 ILE B CA 1
ATOM 19885 C C . ILE C 1 154 ? 172.429 168.454 155.307 1.00 37.34 154 ILE B C 1
ATOM 19886 O O . ILE C 1 154 ? 171.445 167.875 154.867 1.00 37.34 154 ILE B O 1
ATOM 19902 N N . GLU C 1 155 ? 173.605 168.342 154.715 1.00 37.34 155 GLU B N 1
ATOM 19903 C CA . GLU C 1 155 ? 173.808 167.630 153.463 1.00 37.34 155 GLU B CA 1
ATOM 19904 C C . GLU C 1 155 ? 173.693 166.127 153.589 1.00 37.34 155 GLU B C 1
ATOM 19905 O O . GLU C 1 155 ? 173.240 165.469 152.665 1.00 37.34 155 GLU B O 1
ATOM 19917 N N . SER C 1 156 ? 174.141 165.571 154.714 1.00 37.34 156 SER B N 1
ATOM 19918 C CA . SER C 1 156 ? 174.132 164.119 154.927 1.00 37.34 156 SER B CA 1
ATOM 19919 C C . SER C 1 156 ? 172.799 163.596 155.460 1.00 37.34 156 SER B C 1
ATOM 19920 O O . SER C 1 156 ? 172.561 162.404 155.378 1.00 37.34 156 SER B O 1
ATOM 19928 N N . ALA C 1 157 ? 171.878 164.451 155.896 1.00 37.34 157 ALA B N 1
ATOM 19929 C CA . ALA C 1 157 ? 170.560 164.112 156.428 1.00 37.34 157 ALA B CA 1
ATOM 19930 C C . ALA C 1 157 ? 169.738 163.099 155.597 1.00 37.34 157 ALA B C 1
ATOM 19931 O O . ALA C 1 157 ? 169.323 162.091 156.167 1.00 37.34 157 ALA B O 1
ATOM 19938 N N . PRO C 1 158 ? 169.532 163.261 154.273 1.00 37.34 158 PRO B N 1
ATOM 19939 C CA . PRO C 1 158 ? 168.852 162.250 153.468 1.00 37.34 158 PRO B CA 1
ATOM 19940 C C . PRO C 1 158 ? 169.582 160.906 153.416 1.00 37.34 158 PRO B C 1
ATOM 19941 O O . PRO C 1 158 ? 168.942 159.867 153.347 1.00 37.34 158 PRO B O 1
ATOM 19952 N N . PHE C 1 159 ? 170.908 160.882 153.462 1.00 37.34 159 PHE B N 1
ATOM 19953 C CA . PHE C 1 159 ? 171.683 159.644 153.422 1.00 37.34 159 PHE B CA 1
ATOM 19954 C C . PHE C 1 159 ? 171.679 158.913 154.750 1.00 37.34 159 PHE B C 1
ATOM 19955 O O . PHE C 1 159 ? 171.566 157.701 154.753 1.00 37.34 159 PHE B O 1
ATOM 19972 N N . VAL C 1 160 ? 171.744 159.599 155.884 1.00 37.34 160 VAL B N 1
ATOM 19973 C CA . VAL C 1 160 ? 171.597 158.925 157.179 1.00 37.34 160 VAL B CA 1
ATOM 19974 C C . VAL C 1 160 ? 170.194 158.349 157.371 1.00 37.34 160 VAL B C 1
ATOM 19975 O O . VAL C 1 160 ? 170.101 157.231 157.845 1.00 37.34 160 VAL B O 1
ATOM 19988 N N . GLU C 1 161 ? 169.113 158.995 156.920 1.00 37.34 161 GLU B N 1
ATOM 19989 C CA . GLU C 1 161 ? 167.777 158.381 156.897 1.00 37.34 161 GLU B CA 1
ATOM 19990 C C . GLU C 1 161 ? 167.734 157.151 155.997 1.00 37.34 161 GLU B C 1
ATOM 19991 O O . GLU C 1 161 ? 167.244 156.105 156.408 1.00 37.34 161 GLU B O 1
ATOM 20003 N N . ALA C 1 162 ? 168.295 157.227 154.793 1.00 37.34 162 ALA B N 1
ATOM 20004 C CA . ALA C 1 162 ? 168.398 156.073 153.920 1.00 37.34 162 ALA B CA 1
ATOM 20005 C C . ALA C 1 162 ? 169.162 154.924 154.567 1.00 37.34 162 ALA B C 1
ATOM 20006 O O . ALA C 1 162 ? 168.723 153.794 154.479 1.00 37.34 162 ALA B O 1
ATOM 20013 N N . LEU C 1 163 ? 170.268 155.191 155.254 1.00 37.34 163 LEU B N 1
ATOM 20014 C CA . LEU C 1 163 ? 171.071 154.160 155.889 1.00 37.34 163 LEU B CA 1
ATOM 20015 C C . LEU C 1 163 ? 170.400 153.556 157.120 1.00 37.34 163 LEU B C 1
ATOM 20016 O O . LEU C 1 163 ? 170.453 152.340 157.269 1.00 37.34 163 LEU B O 1
ATOM 20032 N N . ARG C 1 164 ? 169.708 154.322 157.969 1.00 37.34 164 ARG B N 1
ATOM 20033 C CA . ARG C 1 164 ? 168.957 153.728 159.075 1.00 37.34 164 ARG B CA 1
ATOM 20034 C C . ARG C 1 164 ? 167.735 152.946 158.620 1.00 37.34 164 ARG B C 1
ATOM 20035 O O . ARG C 1 164 ? 167.411 151.943 159.231 1.00 37.34 164 ARG B O 1
ATOM 20056 N N . GLN C 1 165 ? 167.071 153.332 157.536 1.00 37.34 165 GLN B N 1
ATOM 20057 C CA . GLN C 1 165 ? 166.086 152.486 156.881 1.00 37.34 165 GLN B CA 1
ATOM 20058 C C . GLN C 1 165 ? 166.714 151.224 156.276 1.00 37.34 165 GLN B C 1
ATOM 20059 O O . GLN C 1 165 ? 166.202 150.125 156.474 1.00 37.34 165 GLN B O 1
ATOM 20073 N N . PHE C 1 166 ? 167.861 151.342 155.612 1.00 37.34 166 PHE B N 1
ATOM 20074 C CA . PHE C 1 166 ? 168.550 150.224 154.996 1.00 37.34 166 PHE B CA 1
ATOM 20075 C C . PHE C 1 166 ? 168.946 149.157 156.005 1.00 37.34 166 PHE B C 1
ATOM 20076 O O . PHE C 1 166 ? 168.772 147.979 155.738 1.00 37.34 166 PHE B O 1
ATOM 20093 N N . GLN C 1 167 ? 169.393 149.558 157.191 1.00 37.34 167 GLN B N 1
ATOM 20094 C CA . GLN C 1 167 ? 169.686 148.693 158.324 1.00 37.34 167 GLN B CA 1
ATOM 20095 C C . GLN C 1 167 ? 168.541 147.749 158.728 1.00 37.34 167 GLN B C 1
ATOM 20096 O O . GLN C 1 167 ? 168.811 146.757 159.391 1.00 37.34 167 GLN B O 1
ATOM 20110 N N . PHE C 1 168 ? 167.283 148.044 158.390 1.00 37.34 168 PHE B N 1
ATOM 20111 C CA . PHE C 1 168 ? 166.132 147.164 158.603 1.00 37.34 168 PHE B CA 1
ATOM 20112 C C . PHE C 1 168 ? 165.594 146.535 157.322 1.00 37.34 168 PHE B C 1
ATOM 20113 O O . PHE C 1 168 ? 164.974 145.481 157.388 1.00 37.34 168 PHE B O 1
ATOM 20130 N N . GLU C 1 169 ? 165.823 147.116 156.150 1.00 37.34 169 GLU B N 1
ATOM 20131 C CA . GLU C 1 169 ? 165.558 146.430 154.891 1.00 37.34 169 GLU B CA 1
ATOM 20132 C C . GLU C 1 169 ? 166.451 145.213 154.735 1.00 37.34 169 GLU B C 1
ATOM 20133 O O . GLU C 1 169 ? 165.947 144.124 154.493 1.00 37.34 169 GLU B O 1
ATOM 20145 N N . VAL C 1 170 ? 167.755 145.344 154.937 1.00 37.34 170 VAL B N 1
ATOM 20146 C CA . VAL C 1 170 ? 168.655 144.195 155.101 1.00 37.34 170 VAL B CA 1
ATOM 20147 C C . VAL C 1 170 ? 168.634 143.777 156.573 1.00 37.34 170 VAL B C 1
ATOM 20148 O O . VAL C 1 170 ? 168.391 144.596 157.445 1.00 37.34 170 VAL B O 1
ATOM 20161 N N . GLY C 1 171 ? 168.826 142.511 156.903 1.00 37.34 171 GLY B N 1
ATOM 20162 C CA . GLY C 1 171 ? 168.821 142.111 158.317 1.00 37.34 171 GLY B CA 1
ATOM 20163 C C . GLY C 1 171 ? 170.015 142.656 159.113 1.00 37.34 171 GLY B C 1
ATOM 20164 O O . GLY C 1 171 ? 171.035 143.028 158.538 1.00 37.34 171 GLY B O 1
ATOM 20168 N N . ARG C 1 172 ? 169.966 142.625 160.446 1.00 37.34 172 ARG B N 1
ATOM 20169 C CA . ARG C 1 172 ? 171.093 143.058 161.289 1.00 37.34 172 ARG B CA 1
ATOM 20170 C C . ARG C 1 172 ? 172.363 142.275 160.997 1.00 37.34 172 ARG B C 1
ATOM 20171 O O . ARG C 1 172 ? 173.424 142.865 160.898 1.00 37.34 172 ARG B O 1
ATOM 20192 N N . GLU C 1 173 ? 172.281 140.973 160.775 1.00 37.34 173 GLU B N 1
ATOM 20193 C CA . GLU C 1 173 ? 173.424 140.144 160.367 1.00 37.34 173 GLU B CA 1
ATOM 20194 C C . GLU C 1 173 ? 174.040 140.543 159.018 1.00 37.34 173 GLU B C 1
ATOM 20195 O O . GLU C 1 173 ? 175.093 140.028 158.660 1.00 37.34 173 GLU B O 1
ATOM 20207 N N . ASN C 1 174 ? 173.394 141.427 158.260 1.00 37.34 174 ASN B N 1
ATOM 20208 C CA . ASN C 1 174 ? 173.860 141.929 156.978 1.00 37.34 174 ASN B CA 1
ATOM 20209 C C . ASN C 1 174 ? 174.356 143.368 157.024 1.00 37.34 174 ASN B C 1
ATOM 20210 O O . ASN C 1 174 ? 174.943 143.784 156.051 1.00 37.34 174 ASN B O 1
ATOM 20221 N N . PHE C 1 175 ? 174.167 144.143 158.081 1.00 37.34 175 PHE B N 1
ATOM 20222 C CA . PHE C 1 175 ? 174.573 145.541 158.153 1.00 37.34 175 PHE B CA 1
ATOM 20223 C C . PHE C 1 175 ? 175.358 145.790 159.422 1.00 37.34 175 PHE B C 1
ATOM 20224 O O . PHE C 1 175 ? 174.843 145.518 160.500 1.00 37.34 175 PHE B O 1
ATOM 20241 N N . ALA C 1 176 ? 176.545 146.367 159.327 1.00 37.34 176 ALA B N 1
ATOM 20242 C CA . ALA C 1 176 ? 177.311 146.840 160.467 1.00 37.34 176 ALA B CA 1
ATOM 20243 C C . ALA C 1 176 ? 177.817 148.256 160.222 1.00 37.34 176 ALA B C 1
ATOM 20244 O O . ALA C 1 176 ? 178.199 148.591 159.111 1.00 37.34 176 ALA B O 1
ATOM 20251 N N . LEU C 1 177 ? 177.806 149.103 161.242 1.00 37.34 177 LEU B N 1
ATOM 20252 C CA . LEU C 1 177 ? 178.260 150.488 161.170 1.00 37.34 177 LEU B CA 1
ATOM 20253 C C . LEU C 1 177 ? 179.566 150.674 161.941 1.00 37.34 177 LEU B C 1
ATOM 20254 O O . LEU C 1 177 ? 179.615 150.424 163.137 1.00 37.34 177 LEU B O 1
ATOM 20270 N N . ILE C 1 178 ? 180.598 151.194 161.297 1.00 37.34 178 ILE B N 1
ATOM 20271 C CA . ILE C 1 178 ? 181.823 151.673 161.925 1.00 37.34 178 ILE B CA 1
ATOM 20272 C C . ILE C 1 178 ? 181.776 153.193 161.957 1.00 37.34 178 ILE B C 1
ATOM 20273 O O . ILE C 1 178 ? 181.575 153.835 160.930 1.00 37.34 178 ILE B O 1
ATOM 20289 N N . HIS C 1 179 ? 181.971 153.795 163.118 1.00 37.34 179 HIS B N 1
ATOM 20290 C CA . HIS C 1 179 ? 182.083 155.235 163.247 1.00 37.34 179 HIS B CA 1
ATOM 20291 C C . HIS C 1 179 ? 183.525 155.608 163.498 1.00 37.34 179 HIS B C 1
ATOM 20292 O O . HIS C 1 179 ? 184.136 155.086 164.413 1.00 37.34 179 HIS B O 1
ATOM 20306 N N . VAL C 1 180 ? 184.087 156.499 162.701 1.00 37.34 180 VAL B N 1
ATOM 20307 C CA . VAL C 1 180 ? 185.465 156.960 162.859 1.00 37.34 180 VAL B CA 1
ATOM 20308 C C . VAL C 1 180 ? 185.417 158.298 163.579 1.00 37.34 180 VAL B C 1
ATOM 20309 O O . VAL C 1 180 ? 184.646 159.158 163.194 1.00 37.34 180 VAL B O 1
ATOM 20322 N N . SER C 1 181 ? 186.187 158.507 164.640 1.00 37.34 181 SER B N 1
ATOM 20323 C CA . SER C 1 181 ? 186.143 159.760 165.413 1.00 37.34 181 SER B CA 1
ATOM 20324 C C . SER C 1 181 ? 187.516 160.200 165.906 1.00 37.34 181 SER B C 1
ATOM 20325 O O . SER C 1 181 ? 188.429 159.400 166.056 1.00 37.34 181 SER B O 1
ATOM 20333 N N . LEU C 1 182 ? 187.676 161.496 166.133 1.00 37.34 182 LEU B N 1
ATOM 20334 C CA . LEU C 1 182 ? 188.916 162.086 166.613 1.00 37.34 182 LEU B CA 1
ATOM 20335 C C . LEU C 1 182 ? 188.945 162.056 168.134 1.00 37.34 182 LEU B C 1
ATOM 20336 O O . LEU C 1 182 ? 188.034 162.574 168.771 1.00 37.34 182 LEU B O 1
ATOM 20352 N N . VAL C 1 183 ? 190.008 161.498 168.703 1.00 37.34 183 VAL B N 1
ATOM 20353 C CA . VAL C 1 183 ? 190.362 161.661 170.115 1.00 37.34 183 VAL B CA 1
ATOM 20354 C C . VAL C 1 183 ? 191.497 162.677 170.191 1.00 37.34 183 VAL B C 1
ATOM 20355 O O . VAL C 1 183 ? 192.645 162.294 169.982 1.00 37.34 183 VAL B O 1
ATOM 20368 N N . PRO C 1 184 ? 191.234 163.973 170.419 1.00 37.34 184 PRO B N 1
ATOM 20369 C CA . PRO C 1 184 ? 192.311 164.935 170.539 1.00 37.34 184 PRO B CA 1
ATOM 20370 C C . PRO C 1 184 ? 193.084 164.733 171.835 1.00 37.34 184 PRO B C 1
ATOM 20371 O O . PRO C 1 184 ? 192.554 164.260 172.837 1.00 37.34 184 PRO B O 1
ATOM 20382 N N . VAL C 1 185 ? 194.352 165.120 171.816 1.00 42.53 185 VAL B N 1
ATOM 20383 C CA . VAL C 1 185 ? 195.221 165.110 172.992 1.00 42.53 185 VAL B CA 1
ATOM 20384 C C . VAL C 1 185 ? 195.558 166.545 173.356 1.00 42.53 185 VAL B C 1
ATOM 20385 O O . VAL C 1 185 ? 196.087 167.285 172.536 1.00 42.53 185 VAL B O 1
ATOM 20398 N N . ILE C 1 186 ? 195.233 166.946 174.576 1.00 48.82 186 ILE B N 1
ATOM 20399 C CA . ILE C 1 186 ? 195.298 168.328 175.057 1.00 48.82 186 ILE B CA 1
ATOM 20400 C C . ILE C 1 186 ? 196.000 168.300 176.415 1.00 48.82 186 ILE B C 1
ATOM 20401 O O . ILE C 1 186 ? 195.466 167.759 177.372 1.00 48.82 186 ILE B O 1
ATOM 20417 N N . HIS C 1 187 ? 197.226 168.816 176.503 1.00 55.04 187 HIS B N 1
ATOM 20418 C CA . HIS C 1 187 ? 198.085 168.723 177.699 1.00 55.04 187 HIS B CA 1
ATOM 20419 C C . HIS C 1 187 ? 198.305 167.286 178.198 1.00 55.04 187 HIS B C 1
ATOM 20420 O O . HIS C 1 187 ? 198.359 167.027 179.397 1.00 55.04 187 HIS B O 1
ATOM 20434 N N . GLY C 1 188 ? 198.374 166.318 177.287 1.00 51.04 188 GLY B N 1
ATOM 20435 C CA . GLY C 1 188 ? 198.514 164.906 177.619 1.00 51.04 188 GLY B CA 1
ATOM 20436 C C . GLY C 1 188 ? 197.259 164.245 178.191 1.00 51.04 188 GLY B C 1
ATOM 20437 O O . GLY C 1 188 ? 197.282 163.050 178.474 1.00 51.04 188 GLY B O 1
ATOM 20441 N N . GLU C 1 189 ? 196.144 164.957 178.328 1.00 48.25 189 GLU B N 1
ATOM 20442 C CA . GLU C 1 189 ? 194.829 164.339 178.461 1.00 48.25 189 GLU B CA 1
ATOM 20443 C C . GLU C 1 189 ? 194.350 163.863 177.091 1.00 48.25 189 GLU B C 1
ATOM 20444 O O . GLU C 1 189 ? 194.307 164.654 176.156 1.00 48.25 189 GLU B O 1
ATOM 20456 N N . GLN C 1 190 ? 193.935 162.608 176.954 1.00 43.98 190 GLN B N 1
ATOM 20457 C CA . GLN C 1 190 ? 193.166 162.146 175.798 1.00 43.98 190 GLN B CA 1
ATOM 20458 C C . GLN C 1 190 ? 191.686 162.438 176.053 1.00 43.98 190 GLN B C 1
ATOM 20459 O O . GLN C 1 190 ? 191.125 161.952 177.029 1.00 43.98 190 GLN B O 1
ATOM 20473 N N . LYS C 1 191 ? 191.047 163.246 175.211 1.00 41.47 191 LYS B N 1
ATOM 20474 C CA . LYS C 1 191 ? 189.688 163.758 175.459 1.00 41.47 191 LYS B CA 1
ATOM 20475 C C . LYS C 1 191 ? 188.640 162.898 174.760 1.00 41.47 191 LYS B C 1
ATOM 20476 O O . LYS C 1 191 ? 188.618 162.810 173.545 1.00 41.47 191 LYS B O 1
ATOM 20495 N N . THR C 1 192 ? 187.725 162.294 175.509 1.00 50.11 192 THR B N 1
ATOM 20496 C CA . THR C 1 192 ? 186.640 161.442 174.971 1.00 50.11 192 THR B CA 1
ATOM 20497 C C . THR C 1 192 ? 185.406 162.218 174.492 1.00 50.11 192 THR B C 1
ATOM 20498 O O . THR C 1 192 ? 184.612 161.684 173.722 1.00 50.11 192 THR B O 1
ATOM 20509 N N . LYS C 1 193 ? 185.222 163.471 174.917 1.00 54.46 193 LYS B N 1
ATOM 20510 C CA . LYS C 1 193 ? 183.997 164.258 174.710 1.00 54.46 193 LYS B CA 1
ATOM 20511 C C . LYS C 1 193 ? 183.613 164.494 173.250 1.00 54.46 193 LYS B C 1
ATOM 20512 O O . LYS C 1 193 ? 182.430 164.345 172.966 1.00 54.46 193 LYS B O 1
ATOM 20531 N N . PRO C 1 194 ? 184.527 164.721 172.287 1.00 45.72 194 PRO B N 1
ATOM 20532 C CA . PRO C 1 194 ? 184.137 164.847 170.892 1.00 45.72 194 PRO B CA 1
ATOM 20533 C C . PRO C 1 194 ? 183.532 163.557 170.351 1.00 45.72 194 PRO B C 1
ATOM 20534 O O . PRO C 1 194 ? 182.540 163.605 169.642 1.00 45.72 194 PRO B O 1
ATOM 20545 N N . THR C 1 195 ? 184.043 162.393 170.746 1.00 39.04 195 THR B N 1
ATOM 20546 C CA . THR C 1 195 ? 183.468 161.101 170.345 1.00 39.04 195 THR B CA 1
ATOM 20547 C C . THR C 1 195 ? 182.126 160.843 171.017 1.00 39.04 195 THR B C 1
ATOM 20548 O O . THR C 1 195 ? 181.221 160.359 170.358 1.00 39.04 195 THR B O 1
ATOM 20559 N N . GLN C 1 196 ? 181.931 161.256 172.274 1.00 41.11 196 GLN B N 1
ATOM 20560 C CA . GLN C 1 196 ? 180.638 161.152 172.954 1.00 41.11 196 GLN B CA 1
ATOM 20561 C C . GLN C 1 196 ? 179.569 161.985 172.241 1.00 41.11 196 GLN B C 1
ATOM 20562 O O . GLN C 1 196 ? 178.476 161.491 171.999 1.00 41.11 196 GLN B O 1
ATOM 20576 N N . ALA C 1 197 ? 179.893 163.218 171.844 1.00 37.34 197 ALA B N 1
ATOM 20577 C CA . ALA C 1 197 ? 179.020 164.060 171.038 1.00 37.34 197 ALA B CA 1
ATOM 20578 C C . ALA C 1 197 ? 178.688 163.404 169.697 1.00 37.34 197 ALA B C 1
ATOM 20579 O O . ALA C 1 197 ? 177.532 163.384 169.296 1.00 37.34 197 ALA B O 1
ATOM 20586 N N . ALA C 1 198 ? 179.683 162.816 169.032 1.00 37.34 198 ALA B N 1
ATOM 20587 C CA . ALA C 1 198 ? 179.508 162.159 167.750 1.00 37.34 198 ALA B CA 1
ATOM 20588 C C . ALA C 1 198 ? 178.617 160.916 167.841 1.00 37.34 198 ALA B C 1
ATOM 20589 O O . ALA C 1 198 ? 177.742 160.735 167.006 1.00 37.34 198 ALA B O 1
ATOM 20596 N N . ILE C 1 199 ? 178.762 160.081 168.870 1.00 37.34 199 ILE B N 1
ATOM 20597 C CA . ILE C 1 199 ? 177.903 158.909 169.071 1.00 37.34 199 ILE B CA 1
ATOM 20598 C C . ILE C 1 199 ? 176.492 159.307 169.488 1.00 37.34 199 ILE B C 1
ATOM 20599 O O . ILE C 1 199 ? 175.538 158.679 169.044 1.00 37.34 199 ILE B O 1
ATOM 20615 N N . LYS C 1 200 ? 176.304 160.382 170.254 1.00 37.34 200 LYS B N 1
ATOM 20616 C CA . LYS C 1 200 ? 174.962 160.918 170.497 1.00 37.34 200 LYS B CA 1
ATOM 20617 C C . LYS C 1 200 ? 174.320 161.530 169.243 1.00 37.34 200 LYS B C 1
ATOM 20618 O O . LYS C 1 200 ? 173.134 161.322 169.030 1.00 37.34 200 LYS B O 1
ATOM 20637 N N . ASP C 1 201 ? 175.062 162.191 168.367 1.00 37.34 201 ASP B N 1
ATOM 20638 C CA . ASP C 1 201 ? 174.566 162.587 167.048 1.00 37.34 201 ASP B CA 1
ATOM 20639 C C . ASP C 1 201 ? 174.187 161.379 166.189 1.00 37.34 201 ASP B C 1
ATOM 20640 O O . ASP C 1 201 ? 173.148 161.406 165.549 1.00 37.34 201 ASP B O 1
ATOM 20649 N N . LEU C 1 202 ? 174.940 160.278 166.199 1.00 37.34 202 LEU B N 1
ATOM 20650 C CA . LEU C 1 202 ? 174.505 159.045 165.545 1.00 37.34 202 LEU B CA 1
ATOM 20651 C C . LEU C 1 202 ? 173.179 158.538 166.112 1.00 37.34 202 LEU B C 1
ATOM 20652 O O . LEU C 1 202 ? 172.234 158.345 165.355 1.00 37.34 202 LEU B O 1
ATOM 20668 N N . ARG C 1 203 ? 173.093 158.339 167.432 1.00 37.34 203 ARG B N 1
ATOM 20669 C CA . ARG C 1 203 ? 171.871 157.852 168.084 1.00 37.34 203 ARG B CA 1
ATOM 20670 C C . ARG C 1 203 ? 170.685 158.752 167.798 1.00 37.34 203 ARG B C 1
ATOM 20671 O O . ARG C 1 203 ? 169.596 158.264 167.546 1.00 37.34 203 ARG B O 1
ATOM 20692 N N . SER C 1 204 ? 170.899 160.061 167.776 1.00 37.34 204 SER B N 1
ATOM 20693 C CA . SER C 1 204 ? 169.903 161.067 167.435 1.00 37.34 204 SER B CA 1
ATOM 20694 C C . SER C 1 204 ? 169.307 160.868 166.044 1.00 37.34 204 SER B C 1
ATOM 20695 O O . SER C 1 204 ? 168.115 161.024 165.828 1.00 37.34 204 SER B O 1
ATOM 20703 N N . LEU C 1 205 ? 170.109 160.434 165.085 1.00 37.34 205 LEU B N 1
ATOM 20704 C CA . LEU C 1 205 ? 169.691 160.117 163.723 1.00 37.34 205 LEU B CA 1
ATOM 20705 C C . LEU C 1 205 ? 169.244 158.663 163.557 1.00 37.34 205 LEU B C 1
ATOM 20706 O O . LEU C 1 205 ? 168.972 158.229 162.446 1.00 37.34 205 LEU B O 1
ATOM 20722 N N . GLY C 1 206 ? 169.146 157.906 164.645 1.00 37.34 206 GLY B N 1
ATOM 20723 C CA . GLY C 1 206 ? 168.635 156.543 164.686 1.00 37.34 206 GLY B CA 1
ATOM 20724 C C . GLY C 1 206 ? 169.624 155.454 164.289 1.00 37.34 206 GLY B C 1
ATOM 20725 O O . GLY C 1 206 ? 169.207 154.376 163.886 1.00 37.34 206 GLY B O 1
ATOM 20729 N N . LEU C 1 207 ? 170.921 155.707 164.400 1.00 37.34 207 LEU B N 1
ATOM 20730 C CA . LEU C 1 207 ? 171.984 154.756 164.103 1.00 37.34 207 LEU B CA 1
ATOM 20731 C C . LEU C 1 207 ? 172.775 154.451 165.370 1.00 37.34 207 LEU B C 1
ATOM 20732 O O . LEU C 1 207 ? 173.000 155.322 166.201 1.00 37.34 207 LEU B O 1
ATOM 20748 N N . ILE C 1 208 ? 173.230 153.215 165.517 1.00 37.34 208 ILE B N 1
ATOM 20749 C CA . ILE C 1 208 ? 174.066 152.778 166.640 1.00 37.34 208 ILE B CA 1
ATOM 20750 C C . ILE C 1 208 ? 175.348 152.162 166.064 1.00 37.34 208 ILE B C 1
ATOM 20751 O O . ILE C 1 208 ? 175.253 151.263 165.235 1.00 37.34 208 ILE B O 1
ATOM 20767 N N . PRO C 1 209 ? 176.546 152.617 166.456 1.00 37.34 209 PRO B N 1
ATOM 20768 C CA . PRO C 1 209 ? 177.794 152.058 165.958 1.00 37.34 209 PRO B CA 1
ATOM 20769 C C . PRO C 1 209 ? 178.006 150.619 166.434 1.00 37.34 209 PRO B C 1
ATOM 20770 O O . PRO C 1 209 ? 177.932 150.324 167.618 1.00 37.34 209 PRO B O 1
ATOM 20781 N N . ASP C 1 210 ? 178.355 149.713 165.536 1.00 37.34 210 ASP B N 1
ATOM 20782 C CA . ASP C 1 210 ? 178.877 148.395 165.876 1.00 37.34 210 ASP B CA 1
ATOM 20783 C C . ASP C 1 210 ? 180.368 148.418 166.187 1.00 37.34 210 ASP B C 1
ATOM 20784 O O . ASP C 1 210 ? 180.837 147.592 166.953 1.00 37.34 210 ASP B O 1
ATOM 20793 N N . MET C 1 211 ? 181.099 149.384 165.654 1.00 37.34 211 MET B N 1
ATOM 20794 C CA . MET C 1 211 ? 182.481 149.697 165.975 1.00 37.34 211 MET B CA 1
ATOM 20795 C C . MET C 1 211 ? 182.645 151.191 166.191 1.00 37.34 211 MET B C 1
ATOM 20796 O O . MET C 1 211 ? 182.069 151.985 165.451 1.00 37.34 211 MET B O 1
ATOM 20810 N N . ILE C 1 212 ? 183.516 151.570 167.112 1.00 37.34 212 ILE B N 1
ATOM 20811 C CA . ILE C 1 212 ? 184.164 152.875 167.132 1.00 37.34 212 ILE B CA 1
ATOM 20812 C C . ILE C 1 212 ? 185.598 152.695 166.651 1.00 37.34 212 ILE B C 1
ATOM 20813 O O . ILE C 1 212 ? 186.324 151.881 167.200 1.00 37.34 212 ILE B O 1
ATOM 20829 N N . ALA C 1 213 ? 186.041 153.466 165.670 1.00 37.34 213 ALA B N 1
ATOM 20830 C CA . ALA C 1 213 ? 187.447 153.654 165.378 1.00 37.34 213 ALA B CA 1
ATOM 20831 C C . ALA C 1 213 ? 187.875 155.036 165.847 1.00 37.34 213 ALA B C 1
ATOM 20832 O O . ALA C 1 213 ? 187.316 156.049 165.441 1.00 37.34 213 ALA B O 1
ATOM 20839 N N . CYS C 1 214 ? 188.884 155.092 166.694 1.00 37.67 214 CYS B N 1
ATOM 20840 C CA . CYS C 1 214 ? 189.400 156.328 167.238 1.00 37.67 214 CYS B CA 1
ATOM 20841 C C . CYS C 1 214 ? 190.747 156.630 166.612 1.00 37.67 214 CYS B C 1
ATOM 20842 O O . CYS C 1 214 ? 191.669 155.821 166.645 1.00 37.67 214 CYS B O 1
ATOM 20850 N N . ARG C 1 215 ? 190.830 157.816 166.038 1.00 40.65 215 ARG B N 1
ATOM 20851 C CA . ARG C 1 215 ? 192.017 158.377 165.428 1.00 40.65 215 ARG B CA 1
ATOM 20852 C C . ARG C 1 215 ? 192.644 159.300 166.456 1.00 40.65 215 ARG B C 1
ATOM 20853 O O . ARG C 1 215 ? 191.974 160.176 166.991 1.00 40.65 215 ARG B O 1
ATOM 20874 N N . CYS C 1 216 ? 193.904 159.066 166.784 1.00 42.53 216 CYS B N 1
ATOM 20875 C CA . CYS C 1 216 ? 194.572 159.768 167.868 1.00 42.53 216 CYS B CA 1
ATOM 20876 C C . CYS C 1 216 ? 196.060 159.915 167.557 1.00 42.53 216 CYS B C 1
ATOM 20877 O O . CYS C 1 216 ? 196.641 159.048 166.911 1.00 42.53 216 CYS B O 1
ATOM 20885 N N . SER C 1 217 ? 196.717 160.953 168.055 1.00 48.32 217 SER B N 1
ATOM 20886 C CA . SER C 1 217 ? 198.166 161.040 167.905 1.00 48.32 217 SER B CA 1
ATOM 20887 C C . SER C 1 217 ? 199.132 160.135 168.681 1.00 48.32 217 SER B C 1
ATOM 20888 O O . SER C 1 217 ? 200.349 160.226 168.557 1.00 48.32 217 SER B O 1
ATOM 20896 N N . GLU C 1 218 ? 198.578 159.218 169.457 1.00 48.26 218 GLU B N 1
ATOM 20897 C CA . GLU C 1 218 ? 199.239 158.251 170.320 1.00 48.26 218 GLU B CA 1
ATOM 20898 C C . GLU C 1 218 ? 198.282 157.085 170.591 1.00 48.26 218 GLU B C 1
ATOM 20899 O O . GLU C 1 218 ? 197.106 157.154 170.266 1.00 48.26 218 GLU B O 1
ATOM 20911 N N . GLU C 1 219 ? 198.754 155.978 171.150 1.00 48.78 219 GLU B N 1
ATOM 20912 C CA . GLU C 1 219 ? 197.878 154.865 171.484 1.00 48.78 219 GLU B CA 1
ATOM 20913 C C . GLU C 1 219 ? 196.877 155.284 172.564 1.00 48.78 219 GLU B C 1
ATOM 20914 O O . GLU C 1 219 ? 197.249 155.936 173.543 1.00 48.78 219 GLU B O 1
ATOM 20926 N N . LEU C 1 220 ? 195.608 154.889 172.433 1.00 46.12 220 LEU B N 1
ATOM 20927 C CA . LEU C 1 220 ? 194.631 155.157 173.479 1.00 46.12 220 LEU B CA 1
ATOM 20928 C C . LEU C 1 220 ? 195.063 154.507 174.798 1.00 46.12 220 LEU B C 1
ATOM 20929 O O . LEU C 1 220 ? 195.484 153.353 174.814 1.00 46.12 220 LEU B O 1
ATOM 20945 N N . ASN C 1 221 ? 194.904 155.211 175.914 1.00 52.93 221 ASN B N 1
ATOM 20946 C CA . ASN C 1 221 ? 195.039 154.643 177.257 1.00 52.93 221 ASN B CA 1
ATOM 20947 C C . ASN C 1 221 ? 193.866 153.685 177.524 1.00 52.93 221 ASN B C 1
ATOM 20948 O O . ASN C 1 221 ? 192.767 153.937 177.036 1.00 52.93 221 ASN B O 1
ATOM 20959 N N . ARG C 1 222 ? 194.006 152.647 178.354 1.00 55.70 222 ARG B N 1
ATOM 20960 C CA . ARG C 1 222 ? 192.841 151.830 178.778 1.00 55.70 222 ARG B CA 1
ATOM 20961 C C . ARG C 1 222 ? 191.803 152.606 179.575 1.00 55.70 222 ARG B C 1
ATOM 20962 O O . ARG C 1 222 ? 190.625 152.316 179.434 1.00 55.70 222 ARG B O 1
ATOM 20983 N N . SER C 1 223 ? 192.186 153.666 180.280 1.00 51.13 223 SER B N 1
ATOM 20984 C CA . SER C 1 223 ? 191.231 154.651 180.813 1.00 51.13 223 SER B CA 1
ATOM 20985 C C . SER C 1 223 ? 190.356 155.233 179.697 1.00 51.13 223 SER B C 1
ATOM 20986 O O . SER C 1 223 ? 189.130 155.207 179.770 1.00 51.13 223 SER B O 1
ATOM 20994 N N . THR C 1 224 ? 190.972 155.700 178.614 1.00 48.67 224 THR B N 1
ATOM 20995 C CA . THR C 1 224 ? 190.275 156.294 177.469 1.00 48.67 224 THR B CA 1
ATOM 20996 C C . THR C 1 224 ? 189.359 155.290 176.783 1.00 48.67 224 THR B C 1
ATOM 20997 O O . THR C 1 224 ? 188.197 155.598 176.559 1.00 48.67 224 THR B O 1
ATOM 21008 N N . ILE C 1 225 ? 189.823 154.075 176.494 1.00 48.79 225 ILE B N 1
ATOM 21009 C CA . ILE C 1 225 ? 188.986 153.023 175.900 1.00 48.79 225 ILE B CA 1
ATOM 21010 C C . ILE C 1 225 ? 187.801 152.687 176.806 1.00 48.79 225 ILE B C 1
ATOM 21011 O O . ILE C 1 225 ? 186.679 152.591 176.323 1.00 48.79 225 ILE B O 1
ATOM 21027 N N . ASP C 1 226 ? 188.013 152.553 178.117 1.00 50.67 226 ASP B N 1
ATOM 21028 C CA . ASP C 1 226 ? 186.932 152.243 179.053 1.00 50.67 226 ASP B CA 1
ATOM 21029 C C . ASP C 1 226 ? 185.925 153.387 179.172 1.00 50.67 226 ASP B C 1
ATOM 21030 O O . ASP C 1 226 ? 184.727 153.133 179.195 1.00 50.67 226 ASP B O 1
ATOM 21039 N N . LYS C 1 227 ? 186.370 154.647 179.205 1.00 47.26 227 LYS B N 1
ATOM 21040 C CA . LYS C 1 227 ? 185.472 155.806 179.227 1.00 47.26 227 LYS B CA 1
ATOM 21041 C C . LYS C 1 227 ? 184.688 155.942 177.923 1.00 47.26 227 LYS B C 1
ATOM 21042 O O . LYS C 1 227 ? 183.503 156.242 177.955 1.00 47.26 227 LYS B O 1
ATOM 21061 N N . ILE C 1 228 ? 185.272 155.619 176.777 1.00 46.27 228 ILE B N 1
ATOM 21062 C CA . ILE C 1 228 ? 184.516 155.506 175.524 1.00 46.27 228 ILE B CA 1
ATOM 21063 C C . ILE C 1 228 ? 183.461 154.406 175.667 1.00 46.27 228 ILE B C 1
ATOM 21064 O O . ILE C 1 228 ? 182.288 154.686 175.484 1.00 46.27 228 ILE B O 1
ATOM 21080 N N . ALA C 1 229 ? 183.819 153.202 176.089 1.00 47.87 229 ALA B N 1
ATOM 21081 C CA . ALA C 1 229 ? 182.868 152.108 176.269 1.00 47.87 229 ALA B CA 1
ATOM 21082 C C . ALA C 1 229 ? 181.830 152.325 177.397 1.00 47.87 229 ALA B C 1
ATOM 21083 O O . ALA C 1 229 ? 180.837 151.609 177.460 1.00 47.87 229 ALA B O 1
ATOM 21090 N N . MET C 1 230 ? 182.011 153.291 178.305 1.00 53.53 230 MET B N 1
ATOM 21091 C CA . MET C 1 230 ? 180.963 153.741 179.233 1.00 53.53 230 MET B CA 1
ATOM 21092 C C . MET C 1 230 ? 179.962 154.699 178.577 1.00 53.53 230 MET B C 1
ATOM 21093 O O . MET C 1 230 ? 178.762 154.466 178.641 1.00 53.53 230 MET B O 1
ATOM 21107 N N . PHE C 1 231 ? 180.428 155.815 178.015 1.00 49.36 231 PHE B N 1
ATOM 21108 C CA . PHE C 1 231 ? 179.568 156.927 177.582 1.00 49.36 231 PHE B CA 1
ATOM 21109 C C . PHE C 1 231 ? 179.056 156.780 176.150 1.00 49.36 231 PHE B C 1
ATOM 21110 O O . PHE C 1 231 ? 178.082 157.428 175.779 1.00 49.36 231 PHE B O 1
ATOM 21127 N N . CYS C 1 232 ? 179.669 155.896 175.372 1.00 50.56 232 CYS B N 1
ATOM 21128 C CA . CYS C 1 232 ? 179.138 155.312 174.147 1.00 50.56 232 CYS B CA 1
ATOM 21129 C C . CYS C 1 232 ? 178.739 153.877 174.510 1.00 50.56 232 CYS B C 1
ATOM 21130 O O . CYS C 1 232 ? 179.497 153.186 175.177 1.00 50.56 232 CYS B O 1
ATOM 21138 N N . HIS C 1 233 ? 177.562 153.393 174.136 1.00 47.18 233 HIS B N 1
ATOM 21139 C CA . HIS C 1 233 ? 177.058 152.108 174.662 1.00 47.18 233 HIS B CA 1
ATOM 21140 C C . HIS C 1 233 ? 177.569 150.936 173.832 1.00 47.18 233 HIS B C 1
ATOM 21141 O O . HIS C 1 233 ? 176.837 150.328 173.061 1.00 47.18 233 HIS B O 1
ATOM 21155 N N . VAL C 1 234 ? 178.855 150.640 174.002 1.00 45.21 234 VAL B N 1
ATOM 21156 C CA . VAL C 1 234 ? 179.618 149.613 173.290 1.00 45.21 234 VAL B CA 1
ATOM 21157 C C . VAL C 1 234 ? 180.504 148.821 174.256 1.00 45.21 234 VAL B C 1
ATOM 21158 O O . VAL C 1 234 ? 180.835 149.292 175.333 1.00 45.21 234 VAL B O 1
ATOM 21171 N N . GLY C 1 235 ? 180.914 147.614 173.886 1.00 43.74 235 GLY B N 1
ATOM 21172 C CA . GLY C 1 235 ? 181.956 146.876 174.608 1.00 43.74 235 GLY B CA 1
ATOM 21173 C C . GLY C 1 235 ? 183.375 147.341 174.271 1.00 43.74 235 GLY B C 1
ATOM 21174 O O . GLY C 1 235 ? 183.589 147.892 173.204 1.00 43.74 235 GLY B O 1
ATOM 21178 N N . PRO C 1 236 ? 184.384 147.120 175.123 1.00 45.37 236 PRO B N 1
ATOM 21179 C CA . PRO C 1 236 ? 185.754 147.532 174.845 1.00 45.37 236 PRO B CA 1
ATOM 21180 C C . PRO C 1 236 ? 186.389 146.812 173.647 1.00 45.37 236 PRO B C 1
ATOM 21181 O O . PRO C 1 236 ? 187.331 147.333 173.062 1.00 45.37 236 PRO B O 1
ATOM 21192 N N . GLU C 1 237 ? 185.876 145.663 173.210 1.00 45.37 237 GLU B N 1
ATOM 21193 C CA . GLU C 1 237 ? 186.291 145.004 171.968 1.00 45.37 237 GLU B CA 1
ATOM 21194 C C . GLU C 1 237 ? 185.827 145.756 170.711 1.00 45.37 237 GLU B C 1
ATOM 21195 O O . GLU C 1 237 ? 186.394 145.589 169.635 1.00 45.37 237 GLU B O 1
ATOM 21207 N N . GLN C 1 238 ? 184.793 146.589 170.846 1.00 41.70 238 GLN B N 1
ATOM 21208 C CA . GLN C 1 238 ? 184.213 147.405 169.790 1.00 41.70 238 GLN B CA 1
ATOM 21209 C C . GLN C 1 238 ? 184.932 148.740 169.588 1.00 41.70 238 GLN B C 1
ATOM 21210 O O . GLN C 1 238 ? 184.541 149.501 168.717 1.00 41.70 238 GLN B O 1
ATOM 21224 N N . VAL C 1 239 ? 185.959 149.069 170.368 1.00 38.00 239 VAL B N 1
ATOM 21225 C CA . VAL C 1 239 ? 186.793 150.257 170.157 1.00 38.00 239 VAL B CA 1
ATOM 21226 C C . VAL C 1 239 ? 188.128 149.832 169.549 1.00 38.00 239 VAL B C 1
ATOM 21227 O O . VAL C 1 239 ? 188.841 149.017 170.129 1.00 38.00 239 VAL B O 1
ATOM 21240 N N . VAL C 1 240 ? 188.500 150.405 168.408 1.00 37.34 240 VAL B N 1
ATOM 21241 C CA . VAL C 1 240 ? 189.819 150.252 167.777 1.00 37.34 240 VAL B CA 1
ATOM 21242 C C . VAL C 1 240 ? 190.550 151.578 167.784 1.00 37.34 240 VAL B C 1
ATOM 21243 O O . VAL C 1 240 ? 189.957 152.649 167.806 1.00 37.34 240 VAL B O 1
ATOM 21256 N N . ASN C 1 241 ? 191.865 151.497 167.836 1.00 42.37 241 ASN B N 1
ATOM 21257 C CA . ASN C 1 241 ? 192.785 152.557 168.190 1.00 42.37 241 ASN B CA 1
ATOM 21258 C C . ASN C 1 241 ? 193.783 152.684 167.037 1.00 42.37 241 ASN B C 1
ATOM 21259 O O . ASN C 1 241 ? 194.637 151.823 166.854 1.00 42.37 241 ASN B O 1
ATOM 21270 N N . VAL C 1 242 ? 193.628 153.730 166.235 1.00 43.09 242 VAL B N 1
ATOM 21271 C CA . VAL C 1 242 ? 194.300 153.901 164.953 1.00 43.09 242 VAL B CA 1
ATOM 21272 C C . VAL C 1 242 ? 195.218 155.115 165.039 1.00 43.09 242 VAL B C 1
ATOM 21273 O O . VAL C 1 242 ? 194.801 156.253 164.827 1.00 43.09 242 VAL B O 1
ATOM 21286 N N . HIS C 1 243 ? 196.469 154.885 165.416 1.00 48.60 243 HIS B N 1
ATOM 21287 C CA . HIS C 1 243 ? 197.330 155.887 166.052 1.00 48.60 243 HIS B CA 1
ATOM 21288 C C . HIS C 1 243 ? 198.413 156.496 165.152 1.00 48.60 243 HIS B C 1
ATOM 21289 O O . HIS C 1 243 ? 199.599 156.420 165.449 1.00 48.60 243 HIS B O 1
ATOM 21303 N N . ASP C 1 244 ? 198.028 157.176 164.073 1.00 51.34 244 ASP B N 1
ATOM 21304 C CA . ASP C 1 244 ? 198.936 158.021 163.272 1.00 51.34 244 ASP B CA 1
ATOM 21305 C C . ASP C 1 244 ? 200.209 157.271 162.818 1.00 51.34 244 ASP B C 1
ATOM 21306 O O . ASP C 1 244 ? 201.338 157.701 163.054 1.00 51.34 244 ASP B O 1
ATOM 21315 N N . VAL C 1 245 ? 200.035 156.106 162.199 1.00 50.72 245 VAL B N 1
ATOM 21316 C CA . VAL C 1 245 ? 201.122 155.218 161.784 1.00 50.72 245 VAL B CA 1
ATOM 21317 C C . VAL C 1 245 ? 202.007 155.885 160.726 1.00 50.72 245 VAL B C 1
ATOM 21318 O O . VAL C 1 245 ? 201.550 156.716 159.941 1.00 50.72 245 VAL B O 1
ATOM 21331 N N . ASN C 1 246 ? 203.284 155.501 160.677 1.00 51.84 246 ASN B N 1
ATOM 21332 C CA . ASN C 1 246 ? 204.270 156.045 159.742 1.00 51.84 246 ASN B CA 1
ATOM 21333 C C . ASN C 1 246 ? 203.949 155.813 158.254 1.00 51.84 246 ASN B C 1
ATOM 21334 O O . ASN C 1 246 ? 204.460 156.541 157.405 1.00 51.84 246 ASN B O 1
ATOM 21345 N N . SER C 1 247 ? 203.102 154.834 157.915 1.00 45.58 247 SER B N 1
ATOM 21346 C CA . SER C 1 247 ? 202.545 154.662 156.571 1.00 45.58 247 SER B CA 1
ATOM 21347 C C . SER C 1 247 ? 201.189 153.962 156.577 1.00 45.58 247 SER B C 1
ATOM 21348 O O . SER C 1 247 ? 200.932 153.114 157.428 1.00 45.58 247 SER B O 1
ATOM 21356 N N . THR C 1 248 ? 200.327 154.272 155.610 1.00 39.83 248 THR B N 1
ATOM 21357 C CA . THR C 1 248 ? 198.972 153.715 155.512 1.00 39.83 248 THR B CA 1
ATOM 21358 C C . THR C 1 248 ? 198.940 152.218 155.236 1.00 39.83 248 THR B C 1
ATOM 21359 O O . THR C 1 248 ? 197.939 151.582 155.539 1.00 39.83 248 THR B O 1
ATOM 21370 N N . TYR C 1 249 ? 200.011 151.614 154.724 1.00 39.36 249 TYR B N 1
ATOM 21371 C CA . TYR C 1 249 ? 200.126 150.172 154.521 1.00 39.36 249 TYR B CA 1
ATOM 21372 C C . TYR C 1 249 ? 200.156 149.402 155.847 1.00 39.36 249 TYR B C 1
ATOM 21373 O O . TYR C 1 249 ? 199.729 148.254 155.904 1.00 39.36 249 TYR B O 1
ATOM 21391 N N . HIS C 1 250 ? 200.561 150.039 156.941 1.00 41.41 250 HIS B N 1
ATOM 21392 C CA . HIS C 1 250 ? 200.486 149.470 158.282 1.00 41.41 250 HIS B CA 1
ATOM 21393 C C . HIS C 1 250 ? 199.096 149.548 158.922 1.00 41.41 250 HIS B C 1
ATOM 21394 O O . HIS C 1 250 ? 198.822 148.767 159.823 1.00 41.41 250 HIS B O 1
ATOM 21408 N N . VAL C 1 251 ? 198.177 150.412 158.474 1.00 37.34 251 VAL B N 1
ATOM 21409 C CA . VAL C 1 251 ? 196.839 150.546 159.089 1.00 37.34 251 VAL B CA 1
ATOM 21410 C C . VAL C 1 251 ? 196.033 149.243 159.075 1.00 37.34 251 VAL B C 1
ATOM 21411 O O . VAL C 1 251 ? 195.500 148.899 160.123 1.00 37.34 251 VAL B O 1
ATOM 21424 N N . PRO C 1 252 ? 195.975 148.451 157.990 1.00 37.34 252 PRO B N 1
ATOM 21425 C CA . PRO C 1 252 ? 195.330 147.151 158.033 1.00 37.34 252 PRO B CA 1
ATOM 21426 C C . PRO C 1 252 ? 195.897 146.234 159.106 1.00 37.34 252 PRO B C 1
ATOM 21427 O O . PRO C 1 252 ? 195.162 145.480 159.720 1.00 37.34 252 PRO B O 1
ATOM 21438 N N . LEU C 1 253 ? 197.195 146.306 159.368 1.00 37.34 253 LEU B N 1
ATOM 21439 C CA . LEU C 1 253 ? 197.866 145.456 160.334 1.00 37.34 253 LEU B CA 1
ATOM 21440 C C . LEU C 1 253 ? 197.611 145.886 161.788 1.00 37.34 253 LEU B C 1
ATOM 21441 O O . LEU C 1 253 ? 197.523 145.013 162.641 1.00 37.34 253 LEU B O 1
ATOM 21457 N N . LEU C 1 254 ? 197.349 147.166 162.082 1.00 37.34 254 LEU B N 1
ATOM 21458 C CA . LEU C 1 254 ? 196.703 147.561 163.348 1.00 37.34 254 LEU B CA 1
ATOM 21459 C C . LEU C 1 254 ? 195.317 146.936 163.494 1.00 37.34 254 LEU B C 1
ATOM 21460 O O . LEU C 1 254 ? 195.030 146.270 164.475 1.00 37.34 254 LEU B O 1
ATOM 21476 N N . LEU C 1 255 ? 194.440 147.143 162.527 1.00 37.34 255 LEU B N 1
ATOM 21477 C CA . LEU C 1 255 ? 193.057 146.700 162.616 1.00 37.34 255 LEU B CA 1
ATOM 21478 C C . LEU C 1 255 ? 192.958 145.177 162.724 1.00 37.34 255 LEU B C 1
ATOM 21479 O O . LEU C 1 255 ? 192.092 144.659 163.422 1.00 37.34 255 LEU B O 1
ATOM 21495 N N . LEU C 1 256 ? 193.885 144.464 162.094 1.00 37.34 256 LEU B N 1
ATOM 21496 C CA . LEU C 1 256 ? 194.039 143.022 162.168 1.00 37.34 256 LEU B CA 1
ATOM 21497 C C . LEU C 1 256 ? 194.469 142.546 163.561 1.00 37.34 256 LEU B C 1
ATOM 21498 O O . LEU C 1 256 ? 193.781 141.706 164.139 1.00 37.34 256 LEU B O 1
ATOM 21514 N N . LYS C 1 257 ? 195.545 143.096 164.139 1.00 38.83 257 LYS B N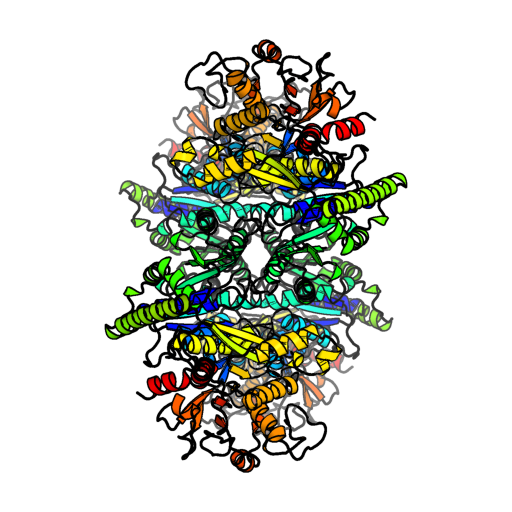 1
ATOM 21515 C CA . LYS C 1 257 ? 196.019 142.700 165.470 1.00 38.83 257 LYS B CA 1
ATOM 21516 C C . LYS C 1 257 ? 195.068 143.077 166.600 1.00 38.83 257 LYS B C 1
ATOM 21517 O O . LYS C 1 257 ? 194.969 142.348 167.575 1.00 38.83 257 LYS B O 1
ATOM 21536 N N . GLN C 1 258 ? 194.320 144.168 166.458 1.00 37.34 258 GLN B N 1
ATOM 21537 C CA . GLN C 1 258 ? 193.286 144.592 167.411 1.00 37.34 258 GLN B CA 1
ATOM 21538 C C . GLN C 1 258 ? 191.969 143.803 167.313 1.00 37.34 258 GLN B C 1
ATOM 21539 O O . GLN C 1 258 ? 190.974 144.192 167.914 1.00 37.34 258 GLN B O 1
ATOM 21553 N N . HIS C 1 259 ? 191.929 142.694 166.573 1.00 38.81 259 HIS B N 1
ATOM 21554 C CA . HIS C 1 259 ? 190.767 141.799 166.451 1.00 38.81 259 HIS B CA 1
ATOM 21555 C C . HIS C 1 259 ? 189.525 142.432 165.824 1.00 38.81 259 HIS B C 1
ATOM 21556 O O . HIS C 1 259 ? 188.427 141.916 165.995 1.00 38.81 259 HIS B O 1
ATOM 21570 N N . MET C 1 260 ? 189.671 143.495 165.035 1.00 39.90 260 MET B N 1
ATOM 21571 C CA . MET C 1 260 ? 188.542 144.051 164.301 1.00 39.90 260 MET B CA 1
ATOM 21572 C C . MET C 1 260 ? 187.948 143.029 163.343 1.00 39.90 260 MET B C 1
ATOM 21573 O O . MET C 1 260 ? 186.738 142.900 163.238 1.00 39.90 260 MET B O 1
ATOM 21587 N N . ILE C 1 261 ? 188.789 142.276 162.649 1.00 40.60 261 ILE B N 1
ATOM 21588 C CA . ILE C 1 261 ? 188.323 141.276 161.696 1.00 40.60 261 ILE B CA 1
ATOM 21589 C C . ILE C 1 261 ? 187.559 140.151 162.395 1.00 40.60 261 ILE B C 1
ATOM 21590 O O . ILE C 1 261 ? 186.546 139.704 161.875 1.00 40.60 261 ILE B O 1
ATOM 21606 N N . ASP C 1 262 ? 187.975 139.742 163.595 1.00 43.43 262 ASP B N 1
ATOM 21607 C CA . ASP C 1 262 ? 187.272 138.734 164.391 1.00 43.43 262 ASP B CA 1
ATOM 21608 C C . ASP C 1 262 ? 185.908 139.238 164.864 1.00 43.43 262 ASP B C 1
ATOM 21609 O O . ASP C 1 262 ? 184.932 138.491 164.851 1.00 43.43 262 ASP B O 1
ATOM 21618 N N . TYR C 1 263 ? 185.813 140.513 165.240 1.00 37.34 263 TYR B N 1
ATOM 21619 C CA . TYR C 1 263 ? 184.545 141.145 165.553 1.00 37.34 263 TYR B CA 1
ATOM 21620 C C . TYR C 1 263 ? 183.626 141.170 164.335 1.00 37.34 263 TYR B C 1
ATOM 21621 O O . TYR C 1 263 ? 182.519 140.654 164.404 1.00 37.34 263 TYR B O 1
ATOM 21639 N N . LEU C 1 264 ? 184.073 141.711 163.198 1.00 37.34 264 LEU B N 1
ATOM 21640 C CA . LEU C 1 264 ? 183.261 141.781 161.979 1.00 37.34 264 LEU B CA 1
ATOM 21641 C C . LEU C 1 264 ? 182.866 140.396 161.480 1.00 37.34 264 LEU B C 1
ATOM 21642 O O . LEU C 1 264 ? 181.737 140.224 161.039 1.00 37.34 264 LEU B O 1
ATOM 21658 N N . HIS C 1 265 ? 183.738 139.400 161.591 1.00 40.69 265 HIS B N 1
ATOM 21659 C CA . HIS C 1 265 ? 183.439 138.035 161.178 1.00 40.69 265 HIS B CA 1
ATOM 21660 C C . HIS C 1 265 ? 182.245 137.468 161.925 1.00 40.69 265 HIS B C 1
ATOM 21661 O O . HIS C 1 265 ? 181.310 136.989 161.301 1.00 40.69 265 HIS B O 1
ATOM 21675 N N . SER C 1 266 ? 182.223 137.600 163.244 1.00 37.80 266 SER B N 1
ATOM 21676 C CA . SER C 1 266 ? 181.093 137.243 164.093 1.00 37.80 266 SER B CA 1
ATOM 21677 C C . SER C 1 266 ? 179.857 138.127 163.860 1.00 37.80 266 SER B C 1
ATOM 21678 O O . SER C 1 266 ? 178.768 137.626 163.601 1.00 37.80 266 SER B O 1
ATOM 21686 N N . ARG C 1 267 ? 180.014 139.451 163.875 1.00 37.34 267 ARG B N 1
ATOM 21687 C CA . ARG C 1 267 ? 178.936 140.442 163.773 1.00 37.34 267 ARG B CA 1
ATOM 21688 C C . ARG C 1 267 ? 178.177 140.399 162.446 1.00 37.34 267 ARG B C 1
ATOM 21689 O O . ARG C 1 267 ? 176.984 140.688 162.428 1.00 37.34 267 ARG B O 1
ATOM 21710 N N . LEU C 1 268 ? 178.837 140.053 161.346 1.00 37.34 268 LEU B N 1
ATOM 21711 C CA . LEU C 1 268 ? 178.218 139.868 160.034 1.00 37.34 268 LEU B CA 1
ATOM 21712 C C . LEU C 1 268 ? 178.056 138.399 159.636 1.00 37.34 268 LEU B C 1
ATOM 21713 O O . LEU C 1 268 ? 177.671 138.119 158.504 1.00 37.34 268 LEU B O 1
ATOM 21729 N N . LYS C 1 269 ? 178.334 137.446 160.532 1.00 38.84 269 LYS B N 1
ATOM 21730 C CA . LYS C 1 269 ? 178.197 136.002 160.278 1.00 38.84 269 LYS B CA 1
ATOM 21731 C C . LYS C 1 269 ? 178.972 135.560 159.025 1.00 38.84 269 LYS B C 1
ATOM 21732 O O . LYS C 1 269 ? 178.462 134.818 158.197 1.00 38.84 269 LYS B O 1
ATOM 21751 N N . LEU C 1 270 ? 180.202 136.035 158.841 1.00 39.44 270 LEU B N 1
ATOM 21752 C CA . LEU C 1 270 ? 180.936 135.884 157.579 1.00 39.44 270 LEU B CA 1
ATOM 21753 C C . LEU C 1 270 ? 181.362 134.452 157.265 1.00 39.44 270 LEU B C 1
ATOM 21754 O O . LEU C 1 270 ? 181.505 134.113 156.098 1.00 39.44 270 LEU B O 1
ATOM 21770 N N . GLY C 1 271 ? 181.472 133.585 158.266 1.00 45.08 271 GLY B N 1
ATOM 21771 C CA . GLY C 1 271 ? 181.656 132.154 158.040 1.00 45.08 271 GLY B CA 1
ATOM 21772 C C . GLY C 1 271 ? 180.473 131.468 157.343 1.00 45.08 271 GLY B C 1
ATOM 21773 O O . GLY C 1 271 ? 180.627 130.354 156.846 1.00 45.08 271 GLY B O 1
ATOM 21777 N N . GLU C 1 272 ? 179.305 132.114 157.282 1.00 49.18 272 GLU B N 1
ATOM 21778 C CA . GLU C 1 272 ? 178.122 131.637 156.559 1.00 49.18 272 GLU B CA 1
ATOM 21779 C C . GLU C 1 272 ? 178.071 132.076 155.092 1.00 49.18 272 GLU B C 1
ATOM 21780 O O . GLU C 1 272 ? 177.203 131.619 154.350 1.00 49.18 272 GLU B O 1
ATOM 21792 N N . VAL C 1 273 ? 178.985 132.933 154.640 1.00 48.29 273 VAL B N 1
ATOM 21793 C CA . VAL C 1 273 ? 179.178 133.172 153.204 1.00 48.29 273 VAL B CA 1
ATOM 21794 C C . VAL C 1 273 ? 179.842 131.927 152.586 1.00 48.29 273 VAL B C 1
ATOM 21795 O O . VAL C 1 273 ? 180.848 131.458 153.118 1.00 48.29 273 VAL B O 1
ATOM 21808 N N . PRO C 1 274 ? 179.338 131.363 151.472 1.00 51.54 274 PRO B N 1
ATOM 21809 C CA . PRO C 1 274 ? 180.013 130.283 150.772 1.00 51.54 274 PRO B CA 1
ATOM 21810 C C . PRO C 1 274 ? 181.311 130.779 150.146 1.00 51.54 274 PRO B C 1
ATOM 21811 O O . PRO C 1 274 ? 181.318 131.718 149.352 1.00 51.54 274 PRO B O 1
ATOM 21822 N N . LEU C 1 275 ? 182.417 130.132 150.491 1.00 53.60 275 LEU B N 1
ATOM 21823 C CA . LEU C 1 275 ? 183.753 130.437 149.994 1.00 53.60 275 LEU B CA 1
ATOM 21824 C C . LEU C 1 275 ? 184.441 129.136 149.605 1.00 53.60 275 LEU B C 1
ATOM 21825 O O . LEU C 1 275 ? 184.393 128.150 150.342 1.00 53.60 275 LEU B O 1
ATOM 21841 N N . THR C 1 276 ? 185.089 129.132 148.449 1.00 61.99 276 THR B N 1
ATOM 21842 C CA . THR C 1 276 ? 185.816 127.968 147.939 1.00 61.99 276 THR B CA 1
ATOM 21843 C C . THR C 1 276 ? 187.246 127.930 148.460 1.00 61.99 276 THR B C 1
ATOM 21844 O O . THR C 1 276 ? 187.777 128.935 148.925 1.00 61.99 276 THR B O 1
ATOM 21855 N N . LEU C 1 277 ? 187.922 126.787 148.354 1.00 64.62 277 LEU B N 1
ATOM 21856 C CA . LEU C 1 277 ? 189.328 126.672 148.746 1.00 64.62 277 LEU B CA 1
ATOM 21857 C C . LEU C 1 277 ? 190.217 127.597 147.901 1.00 64.62 277 LEU B C 1
ATOM 21858 O O . LEU C 1 277 ? 191.206 128.112 148.409 1.00 64.62 277 LEU B O 1
ATOM 21874 N N . GLU C 1 278 ? 189.845 127.901 146.657 1.00 66.66 278 GLU B N 1
ATOM 21875 C CA . GLU C 1 278 ? 190.551 128.897 145.842 1.00 66.66 278 GLU B CA 1
ATOM 21876 C C . GLU C 1 278 ? 190.382 130.313 146.413 1.00 66.66 278 GLU B C 1
ATOM 21877 O O . GLU C 1 278 ? 191.351 131.058 146.501 1.00 66.66 278 GLU B O 1
ATOM 21889 N N . ASP C 1 279 ? 189.178 130.691 146.856 1.00 64.76 279 ASP B N 1
ATOM 21890 C CA . ASP C 1 279 ? 188.923 131.992 147.470 1.00 64.76 279 ASP B CA 1
ATOM 21891 C C . ASP C 1 279 ? 189.735 132.189 148.738 1.00 64.76 279 ASP B C 1
ATOM 21892 O O . ASP C 1 279 ? 190.435 133.192 148.872 1.00 64.76 279 ASP B O 1
ATOM 21901 N N . LYS C 1 280 ? 189.691 131.233 149.667 1.00 59.59 280 LYS B N 1
ATOM 21902 C CA . LYS C 1 280 ? 190.498 131.326 150.888 1.00 59.59 280 LYS B CA 1
ATOM 21903 C C . LYS C 1 280 ? 191.992 131.280 150.583 1.00 59.59 280 LYS B C 1
ATOM 21904 O O . LYS C 1 280 ? 192.771 131.941 151.263 1.00 59.59 280 LYS B O 1
ATOM 21923 N N . GLU C 1 281 ? 192.413 130.582 149.533 1.00 60.72 281 GLU B N 1
ATOM 21924 C CA . GLU C 1 281 ? 193.812 130.587 149.109 1.00 60.72 281 GLU B CA 1
ATOM 21925 C C . GLU C 1 281 ? 194.234 131.975 148.625 1.00 60.72 281 GLU B C 1
ATOM 21926 O O . GLU C 1 281 ? 195.173 132.531 149.186 1.00 60.72 281 GLU B O 1
ATOM 21938 N N . ARG C 1 282 ? 193.502 132.593 147.682 1.00 57.14 282 ARG B N 1
ATOM 21939 C CA . ARG C 1 282 ? 193.762 133.982 147.258 1.00 57.14 282 ARG B CA 1
ATOM 21940 C C . ARG C 1 282 ? 193.764 134.943 148.440 1.00 57.14 282 ARG B C 1
ATOM 21941 O O . ARG C 1 282 ? 194.626 135.805 148.526 1.00 57.14 282 ARG B O 1
ATOM 21962 N N . GLY C 1 283 ? 192.845 134.759 149.385 1.00 50.68 283 GLY B N 1
ATOM 21963 C CA . GLY C 1 283 ? 192.745 135.593 150.573 1.00 50.68 283 GLY B CA 1
ATOM 21964 C C . GLY C 1 283 ? 193.980 135.504 151.462 1.00 50.68 283 GLY B C 1
ATOM 21965 O O . GLY C 1 283 ? 194.571 136.521 151.812 1.00 50.68 283 GLY B O 1
ATOM 21969 N N . SER C 1 284 ? 194.426 134.294 151.777 1.00 53.65 284 SER B N 1
ATOM 21970 C CA . SER C 1 284 ? 195.643 134.061 152.557 1.00 53.65 284 SER B CA 1
ATOM 21971 C C . SER C 1 284 ? 196.905 134.533 151.829 1.00 53.65 284 SER B C 1
ATOM 21972 O O . SER C 1 284 ? 197.758 135.177 152.438 1.00 53.65 284 SER B O 1
ATOM 21980 N N . GLN C 1 285 ? 196.995 134.321 150.512 1.00 52.30 285 GLN B N 1
ATOM 21981 C CA . GLN C 1 285 ? 198.085 134.850 149.710 1.00 52.30 285 GLN B CA 1
ATOM 21982 C C . GLN C 1 285 ? 198.150 136.381 149.811 1.00 52.30 285 GLN B C 1
ATOM 21983 O O . GLN C 1 285 ? 199.215 136.906 150.110 1.00 52.30 285 GLN B O 1
ATOM 21997 N N . LEU C 1 286 ? 197.037 137.104 149.663 1.00 46.62 286 LEU B N 1
ATOM 21998 C CA . LEU C 1 286 ? 196.992 138.553 149.862 1.00 46.62 286 LEU B CA 1
ATOM 21999 C C . LEU C 1 286 ? 197.523 138.966 151.238 1.00 46.62 286 LEU B C 1
ATOM 22000 O O . LEU C 1 286 ? 198.335 139.881 151.320 1.00 46.62 286 LEU B O 1
ATOM 22016 N N . LEU C 1 287 ? 197.145 138.279 152.313 1.00 46.71 287 LEU B N 1
ATOM 22017 C CA . LEU C 1 287 ? 197.678 138.595 153.629 1.00 46.71 287 LEU B CA 1
ATOM 22018 C C . LEU C 1 287 ? 199.208 138.461 153.660 1.00 46.71 287 LEU B C 1
ATOM 22019 O O . LEU C 1 287 ? 199.899 139.372 154.106 1.00 46.71 287 LEU B O 1
ATOM 22035 N N . THR C 1 288 ? 199.752 137.363 153.133 1.00 46.67 288 THR B N 1
ATOM 22036 C CA . THR C 1 288 ? 201.201 137.157 153.099 1.00 46.67 288 THR B CA 1
ATOM 22037 C C . THR C 1 288 ? 201.900 138.183 152.215 1.00 46.67 288 THR B C 1
ATOM 22038 O O . THR C 1 288 ? 202.897 138.755 152.631 1.00 46.67 288 THR B O 1
ATOM 22049 N N . ASN C 1 289 ? 201.348 138.518 151.049 1.00 45.35 289 ASN B N 1
ATOM 22050 C CA . ASN C 1 289 ? 201.855 139.602 150.203 1.00 45.35 289 ASN B CA 1
ATOM 22051 C C . ASN C 1 289 ? 201.907 140.940 150.960 1.00 45.35 289 ASN B C 1
ATOM 22052 O O . ASN C 1 289 ? 202.905 141.646 150.912 1.00 45.35 289 ASN B O 1
ATOM 22063 N N . TRP C 1 290 ? 200.855 141.294 151.688 1.00 40.34 290 TRP B N 1
ATOM 22064 C CA . TRP C 1 290 ? 200.752 142.576 152.372 1.00 40.34 290 TRP B CA 1
ATOM 22065 C C . TRP C 1 290 ? 201.734 142.684 153.533 1.00 40.34 290 TRP B C 1
ATOM 22066 O O . TRP C 1 290 ? 202.419 143.687 153.713 1.00 40.34 290 TRP B O 1
ATOM 22087 N N . GLU C 1 291 ? 201.864 141.614 154.306 1.00 47.20 291 GLU B N 1
ATOM 22088 C CA . GLU C 1 291 ? 202.872 141.508 155.355 1.00 47.20 291 GLU B CA 1
ATOM 22089 C C . GLU C 1 291 ? 204.301 141.534 154.795 1.00 47.20 291 GLU B C 1
ATOM 22090 O O . GLU C 1 291 ? 205.146 142.237 155.339 1.00 47.20 291 GLU B O 1
ATOM 22102 N N . ASN C 1 292 ? 204.581 140.870 153.670 1.00 48.49 292 ASN B N 1
ATOM 22103 C CA . ASN C 1 292 ? 205.867 141.002 152.982 1.00 48.49 292 ASN B CA 1
ATOM 22104 C C . ASN C 1 292 ? 206.156 142.451 152.570 1.00 48.49 292 ASN B C 1
ATOM 22105 O O . ASN C 1 292 ? 207.179 143.001 152.956 1.00 48.49 292 ASN B O 1
ATOM 22116 N N . MET C 1 293 ? 205.278 143.114 151.816 1.00 47.80 293 MET B N 1
ATOM 22117 C CA . MET C 1 293 ? 205.556 144.488 151.383 1.00 47.80 293 MET B CA 1
ATOM 22118 C C . MET C 1 293 ? 205.642 145.481 152.543 1.00 47.80 293 MET B C 1
ATOM 22119 O O . MET C 1 293 ? 206.518 146.334 152.527 1.00 47.80 293 MET B O 1
ATOM 22133 N N . THR C 1 294 ? 204.846 145.350 153.601 1.00 49.12 294 THR B N 1
ATOM 22134 C CA . THR C 1 294 ? 204.998 146.210 154.786 1.00 49.12 294 THR B CA 1
ATOM 22135 C C . THR C 1 294 ? 206.324 145.999 155.498 1.00 49.12 294 THR B C 1
ATOM 22136 O O . THR C 1 294 ? 206.995 146.976 155.815 1.00 49.12 294 THR B O 1
ATOM 22147 N N . LYS C 1 295 ? 206.770 144.750 155.687 1.00 53.94 295 LYS B N 1
ATOM 22148 C CA . LYS C 1 295 ? 208.111 144.472 156.214 1.00 53.94 295 LYS B CA 1
ATOM 22149 C C . LYS C 1 295 ? 209.204 145.082 155.334 1.00 53.94 295 LYS B C 1
ATOM 22150 O O . LYS C 1 295 ? 210.087 145.757 155.840 1.00 53.94 295 LYS B O 1
ATOM 22169 N N . ASN C 1 296 ? 209.110 144.917 154.020 1.00 54.02 296 ASN B N 1
ATOM 22170 C CA . ASN C 1 296 ? 210.047 145.510 153.075 1.00 54.02 296 ASN B CA 1
ATOM 22171 C C . ASN C 1 296 ? 210.086 147.037 153.186 1.00 54.02 296 ASN B C 1
ATOM 22172 O O . ASN C 1 296 ? 211.169 147.604 153.249 1.00 54.02 296 ASN B O 1
ATOM 22183 N N . LEU C 1 297 ? 208.937 147.711 153.261 1.00 55.89 297 LEU B N 1
ATOM 22184 C CA . LEU C 1 297 ? 208.868 149.157 153.487 1.00 55.89 297 LEU B CA 1
ATOM 22185 C C . LEU C 1 297 ? 209.542 149.569 154.806 1.00 55.89 297 LEU B C 1
ATOM 22186 O O . LEU C 1 297 ? 210.283 150.544 154.849 1.00 55.89 297 LEU B O 1
ATOM 22202 N N . ASP C 1 298 ? 209.309 148.822 155.879 1.00 62.95 298 ASP B N 1
ATOM 22203 C CA . ASP C 1 298 ? 209.860 149.083 157.210 1.00 62.95 298 ASP B CA 1
ATOM 22204 C C . ASP C 1 298 ? 211.389 148.866 157.273 1.00 62.95 298 ASP B C 1
ATOM 22205 O O . ASP C 1 298 ? 212.130 149.672 157.832 1.00 62.95 298 ASP B O 1
ATOM 22214 N N . ASP C 1 299 ? 211.869 147.772 156.680 1.00 64.43 299 ASP B N 1
ATOM 22215 C CA . ASP C 1 299 ? 213.262 147.314 156.702 1.00 64.43 299 ASP B CA 1
ATOM 22216 C C . ASP C 1 299 ? 214.160 148.106 155.735 1.00 64.43 299 ASP B C 1
ATOM 22217 O O . ASP C 1 299 ? 215.182 148.669 156.129 1.00 64.43 299 ASP B O 1
ATOM 22226 N N . SER C 1 300 ? 213.784 148.159 154.459 1.00 64.43 300 SER B N 1
ATOM 22227 C CA . SER C 1 300 ? 214.633 148.626 153.360 1.00 74.79 300 SER B CA 1
ATOM 22228 C C . SER C 1 300 ? 214.647 150.156 153.232 1.00 74.79 300 SER B C 1
ATOM 22229 O O . SER C 1 300 ? 214.001 150.754 152.372 1.00 74.79 300 SER B O 1
ATOM 22236 N N . ASP C 1 301 ? 215.388 150.790 154.138 1.00 76.40 301 ASP B N 1
ATOM 22237 C CA . ASP C 1 301 ? 215.369 152.232 154.414 1.00 76.40 301 ASP B CA 1
ATOM 22238 C C . ASP C 1 301 ? 216.332 153.094 153.563 1.00 76.40 301 ASP B C 1
ATOM 22239 O O . ASP C 1 301 ? 216.476 154.287 153.824 1.00 76.40 301 ASP B O 1
ATOM 22248 N N . ASP C 1 302 ? 217.033 152.535 152.571 1.00 66.98 302 ASP B N 1
ATOM 22249 C CA . ASP C 1 302 ? 217.978 153.316 151.760 1.00 66.98 302 ASP B CA 1
ATOM 22250 C C . ASP C 1 302 ? 217.305 154.233 150.716 1.00 66.98 302 ASP B C 1
ATOM 22251 O O . ASP C 1 302 ? 216.487 153.788 149.911 1.00 66.98 302 ASP B O 1
ATOM 22260 N N . VAL C 1 303 ? 217.664 155.514 150.705 1.00 50.97 303 VAL B N 1
ATOM 22261 C CA . VAL C 1 303 ? 216.900 156.605 150.075 1.00 50.97 303 VAL B CA 1
ATOM 22262 C C . VAL C 1 303 ? 216.941 156.643 148.540 1.00 50.97 303 VAL B C 1
ATOM 22263 O O . VAL C 1 303 ? 217.958 156.352 147.915 1.00 50.97 303 VAL B O 1
ATOM 22276 N N . VAL C 1 304 ? 215.840 157.082 147.929 1.00 47.83 304 VAL B N 1
ATOM 22277 C CA . VAL C 1 304 ? 215.782 157.670 146.584 1.00 47.83 304 VAL B CA 1
ATOM 22278 C C . VAL C 1 304 ? 214.952 158.953 146.617 1.00 47.83 304 VAL B C 1
ATOM 22279 O O . VAL C 1 304 ? 213.857 158.968 147.169 1.00 47.83 304 VAL B O 1
ATOM 22292 N N . LYS C 1 305 ? 215.449 160.038 146.022 1.00 47.83 305 LYS B N 1
ATOM 22293 C CA . LYS C 1 305 ? 214.771 161.334 146.008 1.00 47.83 305 LYS B CA 1
ATOM 22294 C C . LYS C 1 305 ? 214.179 161.599 144.632 1.00 47.83 305 LYS B C 1
ATOM 22295 O O . LYS C 1 305 ? 214.929 161.800 143.682 1.00 47.83 305 LYS B O 1
ATOM 22314 N N . ILE C 1 306 ? 212.854 161.670 144.519 1.00 47.83 306 ILE B N 1
ATOM 22315 C CA . ILE C 1 306 ? 212.183 162.044 143.270 1.00 47.83 306 ILE B CA 1
ATOM 22316 C C . ILE C 1 306 ? 211.618 163.448 143.427 1.00 47.83 306 ILE B C 1
ATOM 22317 O O . ILE C 1 306 ? 210.818 163.709 144.322 1.00 47.83 306 ILE B O 1
ATOM 22333 N N . ALA C 1 307 ? 212.035 164.375 142.573 1.00 47.83 307 ALA B N 1
ATOM 22334 C CA . ALA C 1 307 ? 211.526 165.737 142.600 1.00 47.83 307 ALA B CA 1
ATOM 22335 C C . ALA C 1 307 ? 210.254 165.835 141.774 1.00 47.83 307 ALA B C 1
ATOM 22336 O O . ALA C 1 307 ? 210.249 165.516 140.590 1.00 47.83 307 ALA B O 1
ATOM 22343 N N . LEU C 1 308 ? 209.182 166.280 142.405 1.00 47.83 308 LEU B N 1
ATOM 22344 C CA . LEU C 1 308 ? 207.878 166.415 141.793 1.00 47.83 308 LEU B CA 1
ATOM 22345 C C . LEU C 1 308 ? 207.608 167.902 141.624 1.00 47.83 308 LEU B C 1
ATOM 22346 O O . LEU C 1 308 ? 207.491 168.639 142.599 1.00 47.83 308 LEU B O 1
ATOM 22362 N N . VAL C 1 309 ? 207.526 168.339 140.372 1.00 47.83 309 VAL B N 1
ATOM 22363 C CA . VAL C 1 309 ? 207.429 169.752 140.007 1.00 47.83 309 VAL B CA 1
ATOM 22364 C C . VAL C 1 309 ? 206.017 170.064 139.506 1.00 47.83 309 VAL B C 1
ATOM 22365 O O . VAL C 1 309 ? 205.627 169.594 138.446 1.00 47.83 309 VAL B O 1
ATOM 22378 N N . GLY C 1 310 ? 205.255 170.891 140.224 1.00 47.83 310 GLY B N 1
ATOM 22379 C CA . GLY C 1 310 ? 203.885 171.256 139.843 1.00 47.83 310 GLY B CA 1
ATOM 22380 C C . GLY C 1 310 ? 203.238 172.344 140.700 1.00 47.83 310 GLY B C 1
ATOM 22381 O O . GLY C 1 310 ? 203.851 172.829 141.649 1.00 47.83 310 GLY B O 1
ATOM 22385 N N . LYS C 1 311 ? 201.997 172.736 140.375 1.00 50.93 311 LYS B N 1
ATOM 22386 C CA . LYS C 1 311 ? 201.149 173.629 141.198 1.00 50.93 311 LYS B CA 1
ATOM 22387 C C . LYS C 1 311 ? 200.783 172.989 142.536 1.00 50.93 311 LYS B C 1
ATOM 22388 O O . LYS C 1 311 ? 200.813 171.772 142.637 1.00 50.93 311 LYS B O 1
ATOM 22407 N N . TYR C 1 312 ? 200.354 173.776 143.518 1.00 55.49 312 TYR B N 1
ATOM 22408 C CA . TYR C 1 312 ? 199.715 173.331 144.775 1.00 55.49 312 TYR B CA 1
ATOM 22409 C C . TYR C 1 312 ? 200.480 172.272 145.577 1.00 55.49 312 TYR B C 1
ATOM 22410 O O . TYR C 1 312 ? 199.893 171.559 146.387 1.00 55.49 312 TYR B O 1
ATOM 22428 N N . THR C 1 313 ? 201.788 172.127 145.376 1.00 48.90 313 THR B N 1
ATOM 22429 C CA . THR C 1 313 ? 202.590 171.060 145.997 1.00 48.90 313 THR B CA 1
ATOM 22430 C C . THR C 1 313 ? 202.720 171.187 147.519 1.00 48.90 313 THR B C 1
ATOM 22431 O O . THR C 1 313 ? 203.238 170.284 148.169 1.00 48.90 313 THR B O 1
ATOM 22442 N N . ASN C 1 314 ? 202.200 172.251 148.128 1.00 56.95 314 ASN B N 1
ATOM 22443 C CA . ASN C 1 314 ? 201.980 172.381 149.571 1.00 56.95 314 ASN B CA 1
ATOM 22444 C C . ASN C 1 314 ? 200.804 171.535 150.110 1.00 56.95 314 ASN B C 1
ATOM 22445 O O . ASN C 1 314 ? 200.786 171.196 151.290 1.00 56.95 314 ASN B O 1
ATOM 22456 N N . LEU C 1 315 ? 199.832 171.193 149.260 1.00 54.93 315 LEU B N 1
ATOM 22457 C CA . LEU C 1 315 ? 198.637 170.398 149.553 1.00 54.93 315 LEU B CA 1
ATOM 22458 C C . LEU C 1 315 ? 198.823 168.971 149.017 1.00 54.93 315 LEU B C 1
ATOM 22459 O O . LEU C 1 315 ? 198.477 168.673 147.879 1.00 54.93 315 LEU B O 1
ATOM 22475 N N . LYS C 1 316 ? 199.427 168.066 149.788 1.00 49.85 316 LYS B N 1
ATOM 22476 C CA . LYS C 1 316 ? 200.008 166.818 149.251 1.00 49.85 316 LYS B CA 1
ATOM 22477 C C . LYS C 1 316 ? 198.965 165.824 148.707 1.00 49.85 316 LYS B C 1
ATOM 22478 O O . LYS C 1 316 ? 199.264 165.063 147.790 1.00 49.85 316 LYS B O 1
ATOM 22497 N N . ASP C 1 317 ? 197.710 165.917 149.153 1.00 55.55 317 ASP B N 1
ATOM 22498 C CA . ASP C 1 317 ? 196.565 165.187 148.578 1.00 55.55 317 ASP B CA 1
ATOM 22499 C C . ASP C 1 317 ? 196.117 165.714 147.213 1.00 55.55 317 ASP B C 1
ATOM 22500 O O . ASP C 1 317 ? 195.364 165.049 146.516 1.00 55.55 317 ASP B O 1
ATOM 22509 N N . SER C 1 318 ? 196.625 166.855 146.758 1.00 48.80 318 SER B N 1
ATOM 22510 C CA . SER C 1 318 ? 196.502 167.296 145.369 1.00 48.80 318 SER B CA 1
ATOM 22511 C C . SER C 1 318 ? 197.199 166.364 144.370 1.00 48.80 318 SER B C 1
ATOM 22512 O O . SER C 1 318 ? 196.996 166.507 143.170 1.00 48.80 318 SER B O 1
ATOM 22520 N N . TYR C 1 319 ? 198.017 165.426 144.851 1.00 47.83 319 TYR B N 1
ATOM 22521 C CA . TYR C 1 319 ? 198.773 164.446 144.084 1.00 47.83 319 TYR B CA 1
ATOM 22522 C C . TYR C 1 319 ? 198.746 163.069 144.753 1.00 47.83 319 TYR B C 1
ATOM 22523 O O . TYR C 1 319 ? 199.750 162.367 144.753 1.00 47.83 319 TYR B O 1
ATOM 22541 N N . LEU C 1 320 ? 197.646 162.665 145.387 1.00 47.83 320 LEU B N 1
ATOM 22542 C CA . LEU C 1 320 ? 197.594 161.421 146.141 1.00 47.83 320 LEU B CA 1
ATOM 22543 C C . LEU C 1 320 ? 197.938 160.207 145.276 1.00 47.83 320 LEU B C 1
ATOM 22544 O O . LEU C 1 320 ? 198.765 159.394 145.670 1.00 47.83 320 LEU B O 1
ATOM 22560 N N . SER C 1 321 ? 197.359 160.063 144.095 1.00 47.83 321 SER B N 1
ATOM 22561 C CA . SER C 1 321 ? 197.610 158.932 143.210 1.00 47.83 321 SER B CA 1
ATOM 22562 C C . SER C 1 321 ? 199.040 158.919 142.707 1.00 47.83 321 SER B C 1
ATOM 22563 O O . SER C 1 321 ? 199.659 157.870 142.717 1.00 47.83 321 SER B O 1
ATOM 22571 N N . VAL C 1 322 ? 199.619 160.063 142.361 1.00 47.83 322 VAL B N 1
ATOM 22572 C CA . VAL C 1 322 ? 201.037 160.203 142.040 1.00 47.83 322 VAL B CA 1
ATOM 22573 C C . VAL C 1 322 ? 201.896 159.759 143.211 1.00 47.83 322 VAL B C 1
ATOM 22574 O O . VAL C 1 322 ? 202.764 158.920 143.034 1.00 47.83 322 VAL B O 1
ATOM 22587 N N . THR C 1 323 ? 201.640 160.271 144.409 1.00 47.83 323 THR B N 1
ATOM 22588 C CA . THR C 1 323 ? 202.374 159.930 145.624 1.00 47.83 323 THR B CA 1
ATOM 22589 C C . THR C 1 323 ? 202.320 158.438 145.886 1.00 47.83 323 THR B C 1
ATOM 22590 O O . THR C 1 323 ? 203.338 157.827 146.158 1.00 47.83 323 THR B O 1
ATOM 22601 N N . LYS C 1 324 ? 201.144 157.824 145.764 1.00 47.83 324 LYS B N 1
ATOM 22602 C CA . LYS C 1 324 ? 200.951 156.396 146.007 1.00 47.83 324 LYS B CA 1
ATOM 22603 C C . LYS C 1 324 ? 201.587 155.555 144.908 1.00 47.83 324 LYS B C 1
ATOM 22604 O O . LYS C 1 324 ? 202.276 154.599 145.206 1.00 47.83 324 LYS B O 1
ATOM 22623 N N . SER C 1 325 ? 201.468 155.955 143.653 1.00 47.83 325 SER B N 1
ATOM 22624 C CA . SER C 1 325 ? 202.117 155.312 142.517 1.00 47.83 325 SER B CA 1
ATOM 22625 C C . SER C 1 325 ? 203.643 155.326 142.649 1.00 47.83 325 SER B C 1
ATOM 22626 O O . SER C 1 325 ? 204.282 154.296 142.457 1.00 47.83 325 SER B O 1
ATOM 22634 N N . LEU C 1 326 ? 204.239 156.447 143.063 1.00 47.83 326 LEU B N 1
ATOM 22635 C CA . LEU C 1 326 ? 205.654 156.543 143.411 1.00 47.83 326 LEU B CA 1
ATOM 22636 C C . LEU C 1 326 ? 206.043 155.636 144.573 1.00 47.83 326 LEU B C 1
ATOM 22637 O O . LEU C 1 326 ? 207.079 154.991 144.516 1.00 47.83 326 LEU B O 1
ATOM 22653 N N . GLU C 1 327 ? 205.238 155.541 145.621 1.00 47.83 327 GLU B N 1
ATOM 22654 C CA . GLU C 1 327 ? 205.478 154.591 146.698 1.00 47.83 327 GLU B CA 1
ATOM 22655 C C . GLU C 1 327 ? 205.416 153.142 146.221 1.00 47.83 327 GLU B C 1
ATOM 22656 O O . GLU C 1 327 ? 206.270 152.360 146.594 1.00 47.83 327 GLU B O 1
ATOM 22668 N N . HIS C 1 328 ? 204.478 152.748 145.366 1.00 47.83 328 HIS B N 1
ATOM 22669 C CA . HIS C 1 328 ? 204.393 151.373 144.877 1.00 47.83 328 HIS B CA 1
ATOM 22670 C C . HIS C 1 328 ? 205.646 150.997 144.111 1.00 47.83 328 HIS B C 1
ATOM 22671 O O . HIS C 1 328 ? 206.215 149.937 144.328 1.00 47.83 328 HIS B O 1
ATOM 22685 N N . ALA C 1 329 ? 206.113 151.892 143.249 1.00 47.83 329 ALA B N 1
ATOM 22686 C CA . ALA C 1 329 ? 207.352 151.735 142.510 1.00 47.83 329 ALA B CA 1
ATOM 22687 C C . ALA C 1 329 ? 208.554 151.645 143.456 1.00 47.83 329 ALA B C 1
ATOM 22688 O O . ALA C 1 329 ? 209.350 150.715 143.364 1.00 47.83 329 ALA B O 1
ATOM 22695 N N . SER C 1 330 ? 208.667 152.562 144.411 1.00 48.53 330 SER B N 1
ATOM 22696 C CA . SER C 1 330 ? 209.765 152.567 145.364 1.00 48.53 330 SER B CA 1
ATOM 22697 C C . SER C 1 330 ? 209.784 151.340 146.260 1.00 48.53 330 SER B C 1
ATOM 22698 O O . SER C 1 330 ? 210.844 150.761 146.458 1.00 48.53 330 SER B O 1
ATOM 22706 N N . MET C 1 331 ? 208.637 150.872 146.749 1.00 51.21 331 MET B N 1
ATOM 22707 C CA . MET C 1 331 ? 208.549 149.635 147.532 1.00 51.21 331 MET B CA 1
ATOM 22708 C C . MET C 1 331 ? 208.924 148.412 146.696 1.00 51.21 331 MET B C 1
ATOM 22709 O O . MET C 1 331 ? 209.654 147.557 147.180 1.00 51.21 331 MET B O 1
ATOM 22723 N N . LYS C 1 332 ? 208.536 148.351 145.419 1.00 52.27 332 LYS B N 1
ATOM 22724 C CA . LYS C 1 332 ? 208.930 147.272 144.501 1.00 52.27 332 LYS B CA 1
ATOM 22725 C C . LYS C 1 332 ? 210.450 147.209 144.313 1.00 52.27 332 LYS B C 1
ATOM 22726 O O . LYS C 1 332 ? 211.025 146.128 144.261 1.00 52.27 332 LYS B O 1
ATOM 22745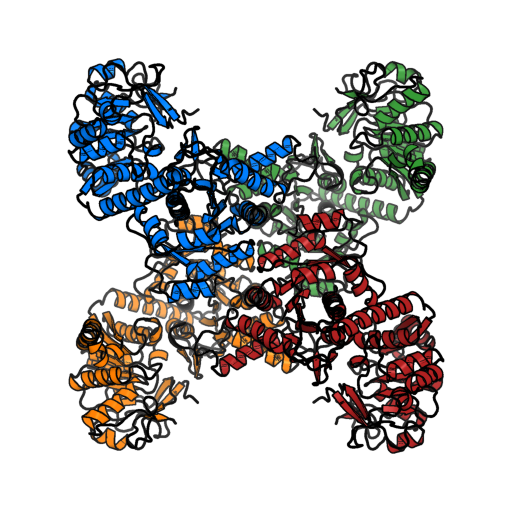 N N . CYS C 1 333 ? 211.109 148.368 144.287 1.00 54.51 333 CYS B N 1
ATOM 22746 C CA . CYS C 1 333 ? 212.569 148.519 144.241 1.00 54.51 333 CYS B CA 1
ATOM 22747 C C . CYS C 1 333 ? 213.267 148.406 145.611 1.00 54.51 333 CYS B C 1
ATOM 22748 O O . CYS C 1 333 ? 214.485 148.526 145.682 1.00 54.51 333 CYS B O 1
ATOM 22756 N N . ARG C 1 334 ? 212.518 148.228 146.701 1.00 59.32 334 ARG B N 1
ATOM 22757 C CA . ARG C 1 334 ? 212.995 148.221 148.092 1.00 59.32 334 ARG B CA 1
ATOM 22758 C C . ARG C 1 334 ? 213.863 149.437 148.437 1.00 59.32 334 ARG B C 1
ATOM 22759 O O . ARG C 1 334 ? 214.937 149.301 149.015 1.00 59.32 334 ARG B O 1
ATOM 22780 N N . ARG C 1 335 ? 213.384 150.640 148.095 1.00 56.11 335 ARG B N 1
ATOM 22781 C CA . ARG C 1 335 ? 214.019 151.925 148.431 1.00 56.11 335 ARG B CA 1
ATOM 22782 C C . ARG C 1 335 ? 213.082 152.875 149.154 1.00 56.11 335 ARG B C 1
ATOM 22783 O O . ARG C 1 335 ? 211.891 152.920 148.874 1.00 56.11 335 ARG B O 1
ATOM 22804 N N . GLN C 1 336 ? 213.629 153.648 150.079 1.00 53.77 336 GLN B N 1
ATOM 22805 C CA . GLN C 1 336 ? 212.901 154.667 150.820 1.00 53.77 336 GLN B CA 1
ATOM 22806 C C . GLN C 1 336 ? 212.688 155.886 149.931 1.00 53.77 336 GLN B C 1
ATOM 22807 O O . GLN C 1 336 ? 213.633 156.575 149.590 1.00 53.77 336 GLN B O 1
ATOM 22821 N N . LEU C 1 337 ? 211.455 156.158 149.538 1.00 47.83 337 LEU B N 1
ATOM 22822 C CA . LEU C 1 337 ? 211.125 157.329 148.745 1.00 47.83 337 LEU B CA 1
ATOM 22823 C C . LEU C 1 337 ? 211.106 158.588 149.608 1.00 47.83 337 LEU B C 1
ATOM 22824 O O . LEU C 1 337 ? 210.393 158.652 150.602 1.00 47.83 337 LEU B O 1
ATOM 22840 N N . GLU C 1 338 ? 211.785 159.627 149.152 1.00 47.83 338 GLU B N 1
ATOM 22841 C CA . GLU C 1 338 ? 211.476 161.007 149.503 1.00 47.83 338 GLU B CA 1
ATOM 22842 C C . GLU C 1 338 ? 210.941 161.728 148.270 1.00 47.83 338 GLU B C 1
ATOM 22843 O O . GLU C 1 338 ? 211.528 161.647 147.189 1.00 47.83 338 GLU B O 1
ATOM 22855 N N . ILE C 1 339 ? 209.826 162.441 148.424 1.00 47.83 339 ILE B N 1
ATOM 22856 C CA . ILE C 1 339 ? 209.315 163.320 147.369 1.00 47.83 339 ILE B CA 1
ATOM 22857 C C . ILE C 1 339 ? 209.767 164.737 147.693 1.00 47.83 339 ILE B C 1
ATOM 22858 O O . ILE C 1 339 ? 209.482 165.269 148.763 1.00 47.83 339 ILE B O 1
ATOM 22874 N N . LEU C 1 340 ? 210.478 165.359 146.763 1.00 47.83 340 LEU B N 1
ATOM 22875 C CA . LEU C 1 340 ? 210.898 166.750 146.897 1.00 47.83 340 LEU B CA 1
ATOM 22876 C C . LEU C 1 340 ? 209.801 167.618 146.276 1.00 47.83 340 LEU B C 1
ATOM 22877 O O . LEU C 1 340 ? 209.642 167.639 145.058 1.00 47.83 340 LEU B O 1
ATOM 22893 N N . TRP C 1 341 ? 208.983 168.251 147.108 1.00 47.83 341 TRP B N 1
ATOM 22894 C CA . TRP C 1 341 ? 207.765 168.955 146.702 1.00 47.83 341 TRP B CA 1
ATOM 22895 C C . TRP C 1 341 ? 208.061 170.350 146.140 1.00 47.83 341 TRP B C 1
ATOM 22896 O O . TRP C 1 341 ? 207.974 171.351 146.843 1.00 47.83 341 TRP B O 1
ATOM 22917 N N . VAL C 1 342 ? 208.434 170.419 144.866 1.00 47.83 342 VAL B N 1
ATOM 22918 C CA . VAL C 1 342 ? 208.899 171.640 144.204 1.00 47.83 342 VAL B CA 1
ATOM 22919 C C . VAL C 1 342 ? 207.730 172.411 143.580 1.00 47.83 342 VAL B C 1
ATOM 22920 O O . VAL C 1 342 ? 207.152 172.002 142.574 1.00 47.83 342 VAL B O 1
ATOM 22933 N N . GLU C 1 343 ? 207.365 173.551 144.171 1.00 47.83 343 GLU B N 1
ATOM 22934 C CA . GLU C 1 343 ? 206.403 174.501 143.598 1.00 47.83 343 GLU B CA 1
ATOM 22935 C C . GLU C 1 343 ? 206.957 175.080 142.298 1.00 47.83 343 GLU B C 1
ATOM 22936 O O . GLU C 1 343 ? 207.898 175.866 142.325 1.00 47.83 343 GLU B O 1
ATOM 22948 N N . ALA C 1 344 ? 206.396 174.694 141.154 1.00 47.83 344 ALA B N 1
ATOM 22949 C CA . ALA C 1 344 ? 206.989 174.975 139.847 1.00 47.83 344 ALA B CA 1
ATOM 22950 C C . ALA C 1 344 ? 207.219 176.471 139.588 1.00 47.83 344 ALA B C 1
ATOM 22951 O O . ALA C 1 344 ? 208.216 176.851 138.988 1.00 47.83 344 ALA B O 1
ATOM 22958 N N . SER C 1 345 ? 206.321 177.322 140.075 1.00 47.83 345 SER B N 1
ATOM 22959 C CA . SER C 1 345 ? 206.421 178.779 140.004 1.00 47.83 345 SER B CA 1
ATOM 22960 C C . SER C 1 345 ? 207.677 179.336 140.684 1.00 47.83 345 SER B C 1
ATOM 22961 O O . SER C 1 345 ? 208.255 180.308 140.195 1.00 47.83 345 SER B O 1
ATOM 22969 N N . ASN C 1 346 ? 208.162 178.721 141.769 1.00 47.83 346 ASN B N 1
ATOM 22970 C CA . ASN C 1 346 ? 209.330 179.218 142.488 1.00 47.83 346 ASN B CA 1
ATOM 22971 C C . ASN C 1 346 ? 210.612 179.105 141.650 1.00 47.83 346 ASN B C 1
ATOM 22972 O O . ASN C 1 346 ? 211.499 179.932 141.815 1.00 47.83 346 ASN B O 1
ATOM 22983 N N . LEU C 1 347 ? 210.694 178.141 140.728 1.00 47.83 347 LEU B N 1
ATOM 22984 C CA . LEU C 1 347 ? 211.815 177.980 139.798 1.00 47.83 347 LEU B CA 1
ATOM 22985 C C . LEU C 1 347 ? 211.899 179.093 138.743 1.00 47.83 347 LEU B C 1
ATOM 22986 O O . LEU C 1 347 ? 212.954 179.275 138.137 1.00 47.83 347 LEU B O 1
ATOM 23002 N N . GLU C 1 348 ? 210.805 179.814 138.483 1.00 49.32 348 GLU B N 1
ATOM 23003 C CA . GLU C 1 348 ? 210.779 180.881 137.480 1.00 49.32 348 GLU B CA 1
ATOM 23004 C C . GLU C 1 348 ? 211.566 182.119 137.958 1.00 49.32 348 GLU B C 1
ATOM 23005 O O . GLU C 1 348 ? 211.397 182.528 139.113 1.00 49.32 348 GLU B O 1
ATOM 23017 N N . PRO C 1 349 ? 212.385 182.769 137.101 1.00 55.06 349 PRO B N 1
ATOM 23018 C CA . PRO C 1 349 ? 213.244 183.884 137.512 1.00 55.06 349 PRO B CA 1
ATOM 23019 C C . PRO C 1 349 ? 212.494 185.061 138.146 1.00 55.06 349 PRO B C 1
ATOM 23020 O O . PRO C 1 349 ? 213.013 185.722 139.038 1.00 55.06 349 PRO B O 1
ATOM 23031 N N . GLU C 1 350 ? 211.237 185.280 137.770 1.00 61.36 350 GLU B N 1
ATOM 23032 C CA . GLU C 1 350 ? 210.371 186.303 138.369 1.00 61.36 350 GLU B CA 1
ATOM 23033 C C . GLU C 1 350 ? 210.137 186.105 139.882 1.00 61.36 350 GLU B C 1
ATOM 23034 O O . GLU C 1 350 ? 209.936 187.083 140.597 1.00 61.36 350 GLU B O 1
ATOM 23046 N N . THR C 1 351 ? 210.230 184.875 140.407 1.00 56.24 351 THR B N 1
ATOM 23047 C CA . THR C 1 351 ? 210.224 184.617 141.859 1.00 56.24 351 THR B CA 1
ATOM 23048 C C . THR C 1 351 ? 211.459 185.199 142.534 1.00 56.24 351 THR B C 1
ATOM 23049 O O . THR C 1 351 ? 211.344 185.748 143.624 1.00 56.24 351 THR B O 1
ATOM 23060 N N . GLN C 1 352 ? 212.631 185.115 141.902 1.00 56.36 352 GLN B N 1
ATOM 23061 C CA . GLN C 1 352 ? 213.916 185.533 142.480 1.00 56.36 352 GLN B CA 1
ATOM 23062 C C . GLN C 1 352 ? 213.935 187.040 142.812 1.00 56.36 352 GLN B C 1
ATOM 23063 O O . GLN C 1 352 ? 214.581 187.466 143.765 1.00 56.36 352 GLN B O 1
ATOM 23077 N N . GLU C 1 353 ? 213.182 187.850 142.066 1.00 68.72 353 GLU B N 1
ATOM 23078 C CA . GLU C 1 353 ? 212.990 189.284 142.327 1.00 68.72 353 GLU B CA 1
ATOM 23079 C C . GLU C 1 353 ? 212.097 189.563 143.552 1.00 68.72 353 GLU B C 1
ATOM 23080 O O . GLU C 1 353 ? 212.246 190.596 144.206 1.00 68.72 353 GLU B O 1
ATOM 23092 N N . VAL C 1 354 ? 211.167 188.656 143.871 1.00 66.39 354 VAL B N 1
ATOM 23093 C CA . VAL C 1 354 ? 210.310 188.727 145.064 1.00 66.39 354 VAL B CA 1
ATOM 23094 C C . VAL C 1 354 ? 211.056 188.188 146.281 1.00 66.39 354 VAL B C 1
ATOM 23095 O O . VAL C 1 354 ? 211.201 188.884 147.278 1.00 66.39 354 VAL B O 1
ATOM 23108 N N . ASP C 1 355 ? 211.556 186.957 146.188 1.00 64.07 355 ASP B N 1
ATOM 23109 C CA . ASP C 1 355 ? 212.238 186.231 147.254 1.00 64.07 355 ASP B CA 1
ATOM 23110 C C . ASP C 1 355 ? 213.358 185.329 146.714 1.00 64.07 355 ASP B C 1
ATOM 23111 O O . ASP C 1 355 ? 213.123 184.371 145.974 1.00 64.07 355 ASP B O 1
ATOM 23120 N N . LYS C 1 356 ? 214.581 185.583 147.178 1.00 58.93 356 LYS B N 1
ATOM 23121 C CA . LYS C 1 356 ? 215.742 184.713 146.961 1.00 58.93 356 LYS B CA 1
ATOM 23122 C C . LYS C 1 356 ? 215.494 183.308 147.523 1.00 58.93 356 LYS B C 1
ATOM 23123 O O . LYS C 1 356 ? 215.800 182.319 146.863 1.00 58.93 356 LYS B O 1
ATOM 23142 N N . ASN C 1 357 ? 214.932 183.215 148.727 1.00 59.96 357 ASN B N 1
ATOM 23143 C CA . ASN C 1 357 ? 214.940 181.985 149.515 1.00 59.96 357 ASN B CA 1
ATOM 23144 C C . ASN C 1 357 ? 214.103 180.884 148.858 1.00 59.96 357 ASN B C 1
ATOM 23145 O O . ASN C 1 357 ? 214.642 179.823 148.569 1.00 59.96 357 ASN B O 1
ATOM 23156 N N . LYS C 1 358 ? 212.829 181.134 148.534 1.00 50.92 358 LYS B N 1
ATOM 23157 C CA . LYS C 1 358 ? 211.990 180.169 147.803 1.00 50.92 358 LYS B CA 1
ATOM 23158 C C . LYS C 1 358 ? 212.608 179.762 146.464 1.00 50.92 358 LYS B C 1
ATOM 23159 O O . LYS C 1 358 ? 212.649 178.570 146.170 1.00 50.92 358 LYS B O 1
ATOM 23178 N N . PHE C 1 359 ? 213.128 180.696 145.663 1.00 41.50 359 PHE B N 1
ATOM 23179 C CA . PHE C 1 359 ? 213.788 180.345 144.400 1.00 41.50 359 PHE B CA 1
ATOM 23180 C C . PHE C 1 359 ? 214.990 179.416 144.634 1.00 41.50 359 PHE B C 1
ATOM 23181 O O . PHE C 1 359 ? 215.063 178.356 144.025 1.00 41.50 359 PHE B O 1
ATOM 23198 N N . HIS C 1 360 ? 215.888 179.744 145.564 1.00 40.29 360 HIS B N 1
ATOM 23199 C CA . HIS C 1 360 ? 217.068 178.920 145.835 1.00 40.29 360 HIS B CA 1
ATOM 23200 C C . HIS C 1 360 ? 216.738 177.589 146.516 1.00 40.29 360 HIS B C 1
ATOM 23201 O O . HIS C 1 360 ? 217.302 176.576 146.122 1.00 40.29 360 HIS B O 1
ATOM 23215 N N . ASP C 1 361 ? 215.807 177.535 147.470 1.00 41.72 361 ASP B N 1
ATOM 23216 C CA . ASP C 1 361 ? 215.385 176.265 148.071 1.00 41.72 361 ASP B CA 1
ATOM 23217 C C . ASP C 1 361 ? 214.732 175.355 147.028 1.00 41.72 361 ASP B C 1
ATOM 23218 O O . ASP C 1 361 ? 215.063 174.174 146.962 1.00 41.72 361 ASP B O 1
ATOM 23227 N N . SER C 1 362 ? 213.861 175.887 146.166 1.00 34.19 362 SER B N 1
ATOM 23228 C CA . SER C 1 362 ? 213.202 175.084 145.136 1.00 34.19 362 SER B CA 1
ATOM 23229 C C . SER C 1 362 ? 214.169 174.587 144.061 1.00 34.19 362 SER B C 1
ATOM 23230 O O . SER C 1 362 ? 214.134 173.402 143.732 1.00 34.19 362 SER B O 1
ATOM 23238 N N . TRP C 1 363 ? 215.091 175.423 143.573 1.00 28.54 363 TRP B N 1
ATOM 23239 C CA . TRP C 1 363 ? 216.146 174.982 142.651 1.00 28.54 363 TRP B CA 1
ATOM 23240 C C . TRP C 1 363 ? 217.170 174.053 143.298 1.00 28.54 363 TRP B C 1
ATOM 23241 O O . TRP C 1 363 ? 217.621 173.120 142.645 1.00 28.54 363 TRP B O 1
ATOM 23262 N N . ASN C 1 364 ? 217.521 174.241 144.569 1.00 31.44 364 ASN B N 1
ATOM 23263 C CA . ASN C 1 364 ? 218.368 173.298 145.289 1.00 31.44 364 ASN B CA 1
ATOM 23264 C C . ASN C 1 364 ? 217.681 171.929 145.438 1.00 31.44 364 ASN B C 1
ATOM 23265 O O . ASN C 1 364 ? 218.280 170.918 145.094 1.00 31.44 364 ASN B O 1
ATOM 23276 N N . LYS C 1 365 ? 216.404 171.888 145.845 1.00 29.87 365 LYS B N 1
ATOM 23277 C CA . LYS C 1 365 ? 215.592 170.660 145.869 1.00 29.87 365 LYS B CA 1
ATOM 23278 C C . LYS C 1 365 ? 215.559 170.003 144.495 1.00 29.87 365 LYS B C 1
ATOM 23279 O O . LYS C 1 365 ? 215.870 168.826 144.397 1.00 29.87 365 LYS B O 1
ATOM 23298 N N . LEU C 1 366 ? 215.279 170.746 143.424 1.00 27.08 366 LEU B N 1
ATOM 23299 C CA . LEU C 1 366 ? 215.285 170.189 142.070 1.00 27.08 366 LEU B CA 1
ATOM 23300 C C . LEU C 1 366 ? 216.661 169.626 141.690 1.00 27.08 366 LEU B C 1
ATOM 23301 O O . LEU C 1 366 ? 216.751 168.529 141.166 1.00 27.08 366 LEU B O 1
ATOM 23317 N N . SER C 1 367 ? 217.737 170.325 142.040 1.00 29.51 367 SER B N 1
ATOM 23318 C CA . SER C 1 367 ? 219.104 169.849 141.861 1.00 29.51 367 SER B CA 1
ATOM 23319 C C . SER C 1 367 ? 219.423 168.605 142.693 1.00 29.51 367 SER B C 1
ATOM 23320 O O . SER C 1 367 ? 220.292 167.825 142.323 1.00 29.51 367 SER B O 1
ATOM 23328 N N . SER C 1 368 ? 218.732 168.394 143.816 1.00 29.71 368 SER B N 1
ATOM 23329 C CA . SER C 1 368 ? 218.906 167.251 144.717 1.00 29.71 368 SER B CA 1
ATOM 23330 C C . SER C 1 368 ? 218.235 165.968 144.217 1.00 29.71 368 SER B C 1
ATOM 23331 O O . SER C 1 368 ? 218.252 164.959 144.908 1.00 29.71 368 SER B O 1
ATOM 23339 N N . ALA C 1 369 ? 217.622 165.987 143.036 1.00 27.39 369 ALA B N 1
ATOM 23340 C CA . ALA C 1 369 ? 216.900 164.862 142.471 1.00 27.39 369 ALA B CA 1
ATOM 23341 C C . ALA C 1 369 ? 217.789 163.681 142.072 1.00 27.39 369 ALA B C 1
ATOM 23342 O O . ALA C 1 369 ? 218.776 163.830 141.353 1.00 27.39 369 ALA B O 1
ATOM 23349 N N . ASP C 1 370 ? 217.365 162.480 142.434 1.00 31.57 370 ASP B N 1
ATOM 23350 C CA . ASP C 1 370 ? 217.776 161.254 141.754 1.00 31.57 370 ASP B CA 1
ATOM 23351 C C . ASP C 1 370 ? 216.938 161.008 140.485 1.00 31.57 370 ASP B C 1
ATOM 23352 O O . ASP C 1 370 ? 217.413 160.396 139.536 1.00 31.57 370 ASP B O 1
ATOM 23361 N N . GLY C 1 371 ? 215.715 161.536 140.444 1.00 27.96 371 GLY B N 1
ATOM 23362 C CA . GLY C 1 371 ? 214.807 161.524 139.301 1.00 27.96 371 GLY B CA 1
ATOM 23363 C C . GLY C 1 371 ? 213.774 162.643 139.409 1.00 27.96 371 GLY B C 1
ATOM 23364 O O . GLY C 1 371 ? 213.594 163.221 140.478 1.00 27.96 371 GLY B O 1
ATOM 23368 N N . ILE C 1 372 ? 213.092 162.964 138.317 1.00 47.83 372 ILE B N 1
ATOM 23369 C CA . ILE C 1 372 ? 212.168 164.091 138.196 1.00 47.83 372 ILE B CA 1
ATOM 23370 C C . ILE C 1 372 ? 210.844 163.625 137.593 1.00 47.83 372 ILE B C 1
ATOM 23371 O O . ILE C 1 372 ? 210.789 162.844 136.646 1.00 47.83 372 ILE B O 1
ATOM 23387 N N . LEU C 1 373 ? 209.761 164.145 138.133 1.00 47.83 373 LEU B N 1
ATOM 23388 C CA . LEU C 1 373 ? 208.416 163.918 137.673 1.00 47.83 373 LEU B CA 1
ATOM 23389 C C . LEU C 1 373 ? 207.751 165.266 137.416 1.00 47.83 373 LEU B C 1
ATOM 23390 O O . LEU C 1 373 ? 207.703 166.111 138.305 1.00 47.83 373 LEU B O 1
ATOM 23406 N N . VAL C 1 374 ? 207.170 165.436 136.237 1.00 47.83 374 VAL B N 1
ATOM 23407 C CA . VAL C 1 374 ? 206.213 166.498 135.962 1.00 47.83 374 VAL B CA 1
ATOM 23408 C C . VAL C 1 374 ? 204.855 165.826 135.792 1.00 47.83 374 VAL B C 1
ATOM 23409 O O . VAL C 1 374 ? 204.619 165.184 134.766 1.00 47.83 374 VAL B O 1
ATOM 23422 N N . PRO C 1 375 ? 203.991 165.874 136.813 1.00 47.83 375 PRO B N 1
ATOM 23423 C CA . PRO C 1 375 ? 202.680 165.255 136.773 1.00 47.83 375 PRO B CA 1
ATOM 23424 C C . PRO C 1 375 ? 201.702 166.055 135.906 1.00 47.83 375 PRO B C 1
ATOM 23425 O O . PRO C 1 375 ? 202.010 167.150 135.440 1.00 47.83 375 PRO B O 1
ATOM 23436 N N . GLY C 1 376 ? 200.497 165.515 135.716 1.00 50.06 376 GLY B N 1
ATOM 23437 C CA . GLY C 1 376 ? 199.389 166.291 135.165 1.00 50.06 376 GLY B CA 1
ATOM 23438 C C . GLY C 1 376 ? 199.036 167.484 136.051 1.00 50.06 376 GLY B C 1
ATOM 23439 O O . GLY C 1 376 ? 199.248 167.450 137.263 1.00 50.06 376 GLY B O 1
ATOM 23443 N N . GLY C 1 377 ? 198.529 168.549 135.440 1.00 58.06 377 GLY B N 1
ATOM 23444 C CA . GLY C 1 377 ? 198.332 169.834 136.094 1.00 58.06 377 GLY B CA 1
ATOM 23445 C C . GLY C 1 377 ? 196.999 170.488 135.772 1.00 58.06 377 GLY B C 1
ATOM 23446 O O . GLY C 1 377 ? 196.343 170.186 134.777 1.00 58.06 377 GLY B O 1
ATOM 23450 N N . PHE C 1 378 ? 196.594 171.370 136.681 1.00 63.65 378 PHE B N 1
ATOM 23451 C CA . PHE C 1 378 ? 195.249 171.940 136.773 1.00 63.65 378 PHE B CA 1
ATOM 23452 C C . PHE C 1 378 ? 195.069 173.269 136.030 1.00 63.65 378 PHE B C 1
ATOM 23453 O O . PHE C 1 378 ? 193.942 173.727 135.848 1.00 63.65 378 PHE B O 1
ATOM 23470 N N . GLY C 1 379 ? 196.162 173.920 135.628 1.00 69.98 379 GLY B N 1
ATOM 23471 C CA . GLY C 1 379 ? 196.132 175.214 134.946 1.00 69.98 379 GLY B CA 1
ATOM 23472 C C . GLY C 1 379 ? 197.478 175.731 134.432 1.00 69.98 379 GLY B C 1
ATOM 23473 O O . GLY C 1 379 ? 198.513 175.100 134.579 1.00 69.98 379 GLY B O 1
ATOM 23477 N N . THR C 1 380 ? 197.459 176.908 133.818 1.00 68.05 380 THR B N 1
ATOM 23478 C CA . THR C 1 380 ? 198.593 177.539 133.116 1.00 68.05 380 THR B CA 1
ATOM 23479 C C . THR C 1 380 ? 199.690 178.091 134.031 1.00 68.05 380 THR B C 1
ATOM 23480 O O . THR C 1 380 ? 200.867 178.037 133.666 1.00 68.05 380 THR B O 1
ATOM 23491 N N . ARG C 1 381 ? 199.335 178.624 135.209 1.00 65.21 381 ARG B N 1
ATOM 23492 C CA . ARG C 1 381 ? 200.270 179.278 136.147 1.00 65.21 381 ARG B CA 1
ATOM 23493 C C . ARG C 1 381 ? 201.378 178.319 136.607 1.00 65.21 381 ARG B C 1
ATOM 23494 O O . ARG C 1 381 ? 201.138 177.414 137.396 1.00 65.21 381 ARG B O 1
ATOM 23515 N N . GLY C 1 382 ? 202.593 178.509 136.097 1.00 55.12 382 GLY B N 1
ATOM 23516 C CA . GLY C 1 382 ? 203.738 177.625 136.330 1.00 55.12 382 GLY B CA 1
ATOM 23517 C C . GLY C 1 382 ? 204.225 176.821 135.119 1.00 55.12 382 GLY B C 1
ATOM 23518 O O . GLY C 1 382 ? 205.180 176.069 135.281 1.00 55.12 382 GLY B O 1
ATOM 23522 N N . ILE C 1 383 ? 203.624 176.938 133.924 1.00 52.35 383 ILE B N 1
ATOM 23523 C CA . ILE C 1 383 ? 204.090 176.213 132.720 1.00 52.35 383 ILE B CA 1
ATOM 23524 C C . ILE C 1 383 ? 205.577 176.472 132.423 1.00 52.35 383 ILE B C 1
ATOM 23525 O O . ILE C 1 383 ? 206.317 175.518 132.207 1.00 52.35 383 ILE B O 1
ATOM 23541 N N . GLU C 1 384 ? 206.070 177.709 132.495 1.00 48.95 384 GLU B N 1
ATOM 23542 C CA . GLU C 1 384 ? 207.505 177.987 132.319 1.00 48.95 384 GLU B CA 1
ATOM 23543 C C . GLU C 1 384 ? 208.344 177.332 133.421 1.00 48.95 384 GLU B C 1
ATOM 23544 O O . GLU C 1 384 ? 209.361 176.706 133.135 1.00 48.95 384 GLU B O 1
ATOM 23556 N N . GLY C 1 385 ? 207.887 177.375 134.670 1.00 47.83 385 GLY B N 1
ATOM 23557 C CA . GLY C 1 385 ? 208.494 176.665 135.794 1.00 47.83 385 GLY B CA 1
ATOM 23558 C C . GLY C 1 385 ? 208.652 175.161 135.561 1.00 47.83 385 GLY B C 1
ATOM 23559 O O . GLY C 1 385 ? 209.676 174.571 135.893 1.00 47.83 385 GLY B O 1
ATOM 23563 N N . MET C 1 386 ? 207.662 174.529 134.940 1.00 47.83 386 MET B N 1
ATOM 23564 C CA . MET C 1 386 ? 207.730 173.124 134.540 1.00 47.83 386 MET B CA 1
ATOM 23565 C C . MET C 1 386 ? 208.624 172.894 133.308 1.00 47.83 386 MET B C 1
ATOM 23566 O O . MET C 1 386 ? 209.301 171.873 133.238 1.00 47.83 386 MET B O 1
ATOM 23580 N N . ILE C 1 387 ? 208.704 173.838 132.365 1.00 47.83 387 ILE B N 1
ATOM 23581 C CA . ILE C 1 387 ? 209.600 173.761 131.199 1.00 47.83 387 ILE B CA 1
ATOM 23582 C C . ILE C 1 387 ? 211.068 173.889 131.637 1.00 47.83 387 ILE B C 1
ATOM 23583 O O . ILE C 1 387 ? 211.939 173.207 131.099 1.00 47.83 387 ILE B O 1
ATOM 23599 N N . LEU C 1 388 ? 211.356 174.707 132.649 1.00 47.83 388 LEU B N 1
ATOM 23600 C CA . LEU C 1 388 ? 212.685 174.830 133.256 1.00 47.83 388 LEU B CA 1
ATOM 23601 C C . LEU C 1 388 ? 213.163 173.497 133.852 1.00 47.83 388 LEU B C 1
ATOM 23602 O O . LEU C 1 388 ? 214.294 173.083 133.624 1.00 47.83 388 LEU B O 1
ATOM 23618 N N . ALA C 1 389 ? 212.300 172.794 134.582 1.00 47.83 389 ALA B N 1
ATOM 23619 C CA . ALA C 1 389 ? 212.638 171.500 135.168 1.00 47.83 389 ALA B CA 1
ATOM 23620 C C . ALA C 1 389 ? 212.725 170.385 134.119 1.00 47.83 389 ALA B C 1
ATOM 23621 O O . ALA C 1 389 ? 213.634 169.568 134.162 1.00 47.83 389 ALA B O 1
ATOM 23628 N N . ALA C 1 390 ? 211.848 170.403 133.121 1.00 47.83 390 ALA B N 1
ATOM 23629 C CA . ALA C 1 390 ? 211.941 169.544 131.954 1.00 47.83 390 ALA B CA 1
ATOM 23630 C C . ALA C 1 390 ? 213.281 169.713 131.231 1.00 47.83 390 ALA B C 1
ATOM 23631 O O . ALA C 1 390 ? 213.894 168.710 130.864 1.00 47.83 390 ALA B O 1
ATOM 23638 N N . LYS C 1 391 ? 213.765 170.958 131.081 1.00 47.83 391 LYS B N 1
ATOM 23639 C CA . LYS C 1 391 ? 215.079 171.265 130.510 1.00 47.83 391 LYS B CA 1
ATOM 23640 C C . LYS C 1 391 ? 216.188 170.715 131.386 1.00 47.83 391 LYS B C 1
ATOM 23641 O O . LYS C 1 391 ? 216.978 169.917 130.904 1.00 47.83 391 LYS B O 1
ATOM 23660 N N . TRP C 1 392 ? 216.242 171.098 132.663 1.00 47.83 392 TRP B N 1
ATOM 23661 C CA . TRP C 1 392 ? 217.340 170.715 133.550 1.00 47.83 392 TRP B CA 1
ATOM 23662 C C . TRP C 1 392 ? 217.515 169.196 133.680 1.00 47.83 392 TRP B C 1
ATOM 23663 O O . TRP C 1 392 ? 218.638 168.702 133.693 1.00 47.83 392 TRP B O 1
ATOM 23684 N N . ALA C 1 393 ? 216.423 168.433 133.677 1.00 47.83 393 ALA B N 1
ATOM 23685 C CA . ALA C 1 393 ? 216.471 166.975 133.622 1.00 47.83 393 ALA B CA 1
ATOM 23686 C C . ALA C 1 393 ? 217.040 166.428 132.305 1.00 47.83 393 ALA B C 1
ATOM 23687 O O . ALA C 1 393 ? 217.822 165.478 132.305 1.00 47.83 393 ALA B O 1
ATOM 23694 N N . ARG C 1 394 ? 216.669 167.026 131.167 1.00 47.83 394 ARG B N 1
ATOM 23695 C CA . ARG C 1 394 ? 217.195 166.650 129.847 1.00 47.83 394 ARG B CA 1
ATOM 23696 C C . ARG C 1 394 ? 218.685 166.969 129.749 1.00 47.83 394 ARG B C 1
ATOM 23697 O O . ARG C 1 394 ? 219.482 166.135 129.335 1.00 47.83 394 ARG B O 1
ATOM 23718 N N . GLU C 1 395 ? 219.058 168.168 130.181 1.00 47.83 395 GLU B N 1
ATOM 23719 C CA . GLU C 1 395 ? 220.424 168.682 130.162 1.00 47.83 395 GLU B CA 1
ATOM 23720 C C . GLU C 1 395 ? 221.370 167.868 131.060 1.00 47.83 395 GLU B C 1
ATOM 23721 O O . GLU C 1 395 ? 222.454 167.491 130.631 1.00 47.83 395 GLU B O 1
ATOM 23733 N N . SER C 1 396 ? 220.962 167.566 132.295 1.00 47.83 396 SER B N 1
ATOM 23734 C CA . SER C 1 396 ? 221.811 166.917 133.303 1.00 47.83 396 SER B CA 1
ATOM 23735 C C . SER C 1 396 ? 221.694 165.392 133.351 1.00 47.83 396 SER B C 1
ATOM 23736 O O . SER C 1 396 ? 222.325 164.747 134.171 1.00 47.83 396 SER B O 1
ATOM 23744 N N . GLY C 1 397 ? 220.909 164.782 132.471 1.00 47.83 397 GLY B N 1
ATOM 23745 C CA . GLY C 1 397 ? 220.743 163.328 132.384 1.00 47.83 397 GLY B CA 1
ATOM 23746 C C . GLY C 1 397 ? 219.854 162.705 133.464 1.00 47.83 397 GLY B C 1
ATOM 23747 O O . GLY C 1 397 ? 219.674 161.491 133.461 1.00 47.83 397 GLY B O 1
ATOM 23751 N N . VAL C 1 398 ? 219.292 163.492 134.386 1.00 47.83 398 VAL B N 1
ATOM 23752 C CA . VAL C 1 398 ? 218.439 162.995 135.474 1.00 47.83 398 VAL B CA 1
ATOM 23753 C C . VAL C 1 398 ? 217.182 162.334 134.905 1.00 47.83 398 VAL B C 1
ATOM 23754 O O . VAL C 1 398 ? 216.514 162.954 134.085 1.00 47.83 398 VAL B O 1
ATOM 23767 N N . PRO C 1 399 ? 216.831 161.099 135.310 1.00 47.83 399 PRO B N 1
ATOM 23768 C CA . PRO C 1 399 ? 215.630 160.424 134.846 1.00 47.83 399 PRO B CA 1
ATOM 23769 C C . PRO C 1 399 ? 214.356 161.260 134.993 1.00 47.83 399 PRO B C 1
ATOM 23770 O O . PRO C 1 399 ? 214.113 161.812 136.053 1.00 47.83 399 PRO B O 1
ATOM 23781 N N . PHE C 1 400 ? 213.537 161.336 133.954 1.00 47.83 400 PHE B N 1
ATOM 23782 C CA . PHE C 1 400 ? 212.372 162.195 133.841 1.00 47.83 400 PHE B CA 1
ATOM 23783 C C . PHE C 1 400 ? 211.147 161.411 133.371 1.00 47.83 400 PHE B C 1
ATOM 23784 O O . PHE C 1 400 ? 211.193 160.704 132.362 1.00 47.83 400 PHE B O 1
ATOM 23801 N N . LEU C 1 401 ? 210.023 161.624 134.045 1.00 47.83 401 LEU B N 1
ATOM 23802 C CA . LEU C 1 401 ? 208.709 161.246 133.559 1.00 47.83 401 LEU B CA 1
ATOM 23803 C C . LEU C 1 401 ? 207.810 162.471 133.441 1.00 47.83 401 LEU B C 1
ATOM 23804 O O . LEU C 1 401 ? 207.602 163.200 134.402 1.00 47.83 401 LEU B O 1
ATOM 23820 N N . GLY C 1 402 ? 207.233 162.664 132.269 1.00 47.83 402 GLY B N 1
ATOM 23821 C CA . GLY C 1 402 ? 206.204 163.649 132.014 1.00 47.83 402 GLY B CA 1
ATOM 23822 C C . GLY C 1 402 ? 204.846 162.988 131.852 1.00 47.83 402 GLY B C 1
ATOM 23823 O O . GLY C 1 402 ? 204.582 162.333 130.852 1.00 47.83 402 GLY B O 1
ATOM 23827 N N . VAL C 1 403 ? 203.941 163.198 132.794 1.00 47.83 403 VAL B N 1
ATOM 23828 C CA . VAL C 1 403 ? 202.577 162.675 132.716 1.00 47.83 403 VAL B CA 1
ATOM 23829 C C . VAL C 1 403 ? 201.649 163.804 132.317 1.00 47.83 403 VAL B C 1
ATOM 23830 O O . VAL C 1 403 ? 201.619 164.841 132.969 1.00 47.83 403 VAL B O 1
ATOM 23843 N N . CYS C 1 404 ? 200.879 163.597 131.251 1.00 47.83 404 CYS B N 1
ATOM 23844 C CA . CYS C 1 404 ? 199.877 164.527 130.737 1.00 47.83 404 CYS B CA 1
ATOM 23845 C C . CYS C 1 404 ? 200.457 165.923 130.418 1.00 47.83 404 CYS B C 1
ATOM 23846 O O . CYS C 1 404 ? 201.168 166.063 129.424 1.00 47.83 404 CYS B O 1
ATOM 23854 N N . LEU C 1 405 ? 200.243 166.941 131.257 1.00 47.83 405 LEU B N 1
ATOM 23855 C CA . LEU C 1 405 ? 200.922 168.237 131.160 1.00 47.83 405 LEU B CA 1
ATOM 23856 C C . LEU C 1 405 ? 202.445 168.072 131.108 1.00 47.83 405 LEU B C 1
ATOM 23857 O O . LEU C 1 405 ? 203.114 168.772 130.366 1.00 47.83 405 LEU B O 1
ATOM 23873 N N . GLY C 1 406 ? 202.995 167.087 131.806 1.00 47.83 406 GLY B N 1
ATOM 23874 C CA . GLY C 1 406 ? 204.390 166.693 131.713 1.00 47.83 406 GLY B CA 1
ATOM 23875 C C . GLY C 1 406 ? 204.857 166.330 130.307 1.00 47.83 406 GLY B C 1
ATOM 23876 O O . GLY C 1 406 ? 205.871 166.849 129.867 1.00 47.83 406 GLY B O 1
ATOM 23880 N N . LEU C 1 407 ? 204.140 165.473 129.582 1.00 47.83 407 LEU B N 1
ATOM 23881 C CA . LEU C 1 407 ? 204.449 165.200 128.173 1.00 47.83 407 LEU B CA 1
ATOM 23882 C C . LEU C 1 407 ? 204.364 166.493 127.367 1.00 47.83 407 LEU B C 1
ATOM 23883 O O . LEU C 1 407 ? 205.228 166.764 126.542 1.00 47.83 407 LEU B O 1
ATOM 23899 N N . GLN C 1 408 ? 203.350 167.316 127.612 1.00 49.29 408 GLN B N 1
ATOM 23900 C CA . GLN C 1 408 ? 203.181 168.549 126.852 1.00 49.29 408 GLN B CA 1
ATOM 23901 C C . GLN C 1 408 ? 204.343 169.531 127.096 1.00 49.29 408 GLN B C 1
ATOM 23902 O O . GLN C 1 408 ? 204.960 169.969 126.130 1.00 49.29 408 GLN B O 1
ATOM 23916 N N . VAL C 1 409 ? 204.756 169.793 128.342 1.00 47.83 409 VAL B N 1
ATOM 23917 C CA . VAL C 1 409 ? 205.969 170.586 128.603 1.00 47.83 409 VAL B CA 1
ATOM 23918 C C . VAL C 1 409 ? 207.256 169.914 128.106 1.00 47.83 409 VAL B C 1
ATOM 23919 O O . VAL C 1 409 ? 208.153 170.616 127.665 1.00 47.83 409 VAL B O 1
ATOM 23932 N N . ALA C 1 410 ? 207.365 168.586 128.098 1.00 47.83 410 ALA B N 1
ATOM 23933 C CA . ALA C 1 410 ? 208.542 167.908 127.559 1.00 47.83 410 ALA B CA 1
ATOM 23934 C C . ALA C 1 410 ? 208.689 168.114 126.045 1.00 47.83 410 ALA B C 1
ATOM 23935 O O . ALA C 1 410 ? 209.797 168.302 125.560 1.00 47.83 410 ALA B O 1
ATOM 23942 N N . ALA C 1 411 ? 207.585 168.084 125.301 1.00 51.65 411 ALA B N 1
ATOM 23943 C CA . ALA C 1 411 ? 207.620 168.318 123.867 1.00 51.65 411 ALA B CA 1
ATOM 23944 C C . ALA C 1 411 ? 207.892 169.801 123.542 1.00 51.65 411 ALA B C 1
ATOM 23945 O O . ALA C 1 411 ? 208.681 170.105 122.660 1.00 51.65 411 ALA B O 1
ATOM 23952 N N . ILE C 1 412 ? 207.281 170.721 124.292 1.00 52.39 412 ILE B N 1
ATOM 23953 C CA . ILE C 1 412 ? 207.506 172.169 124.229 1.00 52.39 412 ILE B CA 1
ATOM 23954 C C . ILE C 1 412 ? 208.982 172.511 124.487 1.00 52.39 412 ILE B C 1
ATOM 23955 O O . ILE C 1 412 ? 209.597 173.240 123.718 1.00 52.39 412 ILE B O 1
ATOM 23971 N N . GLU C 1 413 ? 209.585 171.980 125.548 1.00 50.27 413 GLU B N 1
ATOM 23972 C CA . GLU C 1 413 ? 210.985 172.201 125.879 1.00 50.27 413 GLU B CA 1
ATOM 23973 C C . GLU C 1 413 ? 211.937 171.704 124.780 1.00 50.27 413 GLU B C 1
ATOM 23974 O O . GLU C 1 413 ? 212.826 172.423 124.337 1.00 50.27 413 GLU B O 1
ATOM 23986 N N . PHE C 1 414 ? 211.709 170.495 124.286 1.00 56.34 414 PHE B N 1
ATOM 23987 C CA . PHE C 1 414 ? 212.478 169.905 123.213 1.00 56.34 414 PHE B CA 1
ATOM 23988 C C . PHE C 1 414 ? 212.328 170.674 121.904 1.00 56.34 414 PHE B C 1
ATOM 23989 O O . PHE C 1 414 ? 213.312 170.918 121.206 1.00 56.34 414 PHE B O 1
ATOM 24006 N N . ALA C 1 415 ? 211.131 171.151 121.579 1.00 60.70 415 ALA B N 1
ATOM 24007 C CA . ALA C 1 415 ? 210.963 172.026 120.432 1.00 60.70 415 ALA B CA 1
ATOM 24008 C C . ALA C 1 415 ? 211.778 173.322 120.587 1.00 60.70 415 ALA B C 1
ATOM 24009 O O . ALA C 1 415 ? 212.516 173.696 119.673 1.00 60.70 415 ALA B O 1
ATOM 24016 N N . ARG C 1 416 ? 211.735 173.949 121.765 1.00 58.22 416 ARG B N 1
ATOM 24017 C CA . ARG C 1 416 ? 212.448 175.198 122.058 1.00 58.22 416 ARG B CA 1
ATOM 24018 C C . ARG C 1 416 ? 213.969 175.054 122.060 1.00 58.22 416 ARG B C 1
ATOM 24019 O O . ARG C 1 416 ? 214.652 175.961 121.591 1.00 58.22 416 ARG B O 1
ATOM 24040 N N . ASN C 1 417 ? 214.499 173.930 122.533 1.00 39.69 417 ASN B N 1
ATOM 24041 C CA . ASN C 1 417 ? 215.925 173.788 122.819 1.00 39.69 417 ASN B CA 1
ATOM 24042 C C . ASN C 1 417 ? 216.661 172.717 121.993 1.00 39.69 417 ASN B C 1
ATOM 24043 O O . ASN C 1 417 ? 217.883 172.685 122.024 1.00 39.69 417 ASN B O 1
ATOM 24054 N N . VAL C 1 418 ? 215.974 171.850 121.251 1.00 39.69 418 VAL B N 1
ATOM 24055 C CA . VAL C 1 418 ? 216.608 170.750 120.493 1.00 39.69 418 VAL B CA 1
ATOM 24056 C C . VAL C 1 418 ? 216.176 170.672 119.030 1.00 39.69 418 VAL B C 1
ATOM 24057 O O . VAL C 1 418 ? 217.017 170.420 118.168 1.00 39.69 418 VAL B O 1
ATOM 24070 N N . ILE C 1 419 ? 214.912 170.953 118.707 1.00 39.69 419 ILE B N 1
ATOM 24071 C CA . ILE C 1 419 ? 214.490 171.111 117.305 1.00 39.69 419 ILE B CA 1
ATOM 24072 C C . ILE C 1 419 ? 214.967 172.459 116.743 1.00 39.69 419 ILE B C 1
ATOM 24073 O O . ILE C 1 419 ? 215.304 172.561 115.567 1.00 39.69 419 ILE B O 1
ATOM 24089 N N . GLY C 1 420 ? 215.024 173.491 117.588 1.00 39.69 420 GLY B N 1
ATOM 24090 C CA . GLY C 1 420 ? 215.408 174.845 117.206 1.00 39.69 420 GLY B CA 1
ATOM 24091 C C . GLY C 1 420 ? 214.236 175.690 116.719 1.00 39.69 420 GLY B C 1
ATOM 24092 O O . GLY C 1 420 ? 214.326 176.331 115.676 1.00 39.69 420 GLY B O 1
ATOM 24096 N N . ARG C 1 421 ? 213.125 175.672 117.458 1.00 39.69 421 ARG B N 1
ATOM 24097 C CA . ARG C 1 421 ? 211.958 176.548 117.299 1.00 39.69 421 ARG B CA 1
ATOM 24098 C C . ARG C 1 421 ? 211.923 177.531 118.488 1.00 39.69 421 ARG B C 1
ATOM 24099 O O . ARG C 1 421 ? 211.298 177.219 119.498 1.00 39.69 421 ARG B O 1
ATOM 24120 N N . PRO C 1 422 ? 212.609 178.684 118.470 1.00 39.69 422 PRO B N 1
ATOM 24121 C CA . PRO C 1 422 ? 212.954 179.409 119.707 1.00 39.69 422 PRO B CA 1
ATOM 24122 C C . PRO C 1 422 ? 211.797 180.106 120.445 1.00 39.69 422 PRO B C 1
ATOM 24123 O O . PRO C 1 422 ? 212.025 180.824 121.418 1.00 39.69 422 PRO B O 1
ATOM 24134 N N . ASN C 1 423 ? 210.570 179.934 119.964 1.00 39.69 423 ASN B N 1
ATOM 24135 C CA . ASN C 1 423 ? 209.344 180.612 120.369 1.00 39.69 423 ASN B CA 1
ATOM 24136 C C . ASN C 1 423 ? 208.118 179.674 120.391 1.00 39.69 423 ASN B C 1
ATOM 24137 O O . ASN C 1 423 ? 207.002 180.146 120.609 1.00 39.69 423 ASN B O 1
ATOM 24148 N N . SER C 1 424 ? 208.273 178.372 120.123 1.00 39.69 424 SER B N 1
ATOM 24149 C CA . SER C 1 424 ? 207.136 177.442 120.026 1.00 39.69 424 SER B CA 1
ATOM 24150 C C . SER C 1 424 ? 206.400 177.251 121.359 1.00 39.69 424 SER B C 1
ATOM 24151 O O . SER C 1 424 ? 206.994 177.387 122.428 1.00 39.69 424 SER B O 1
ATOM 24159 N N . SER C 1 425 ? 205.085 177.012 121.327 1.00 39.69 425 SER B N 1
ATOM 24160 C CA . SER C 1 425 ? 204.263 177.142 122.538 1.00 39.69 425 SER B CA 1
ATOM 24161 C C . SER C 1 425 ? 202.962 176.325 122.551 1.00 39.69 425 SER B C 1
ATOM 24162 O O . SER C 1 425 ? 202.684 175.497 121.689 1.00 39.69 425 SER B O 1
ATOM 24170 N N . SER C 1 426 ? 202.164 176.546 123.590 1.00 39.69 426 SER B N 1
ATOM 24171 C CA . SER C 1 426 ? 200.947 175.839 123.967 1.00 39.69 426 SER B CA 1
ATOM 24172 C C . SER C 1 426 ? 199.705 176.712 123.776 1.00 39.69 426 SER B C 1
ATOM 24173 O O . SER C 1 426 ? 199.630 177.826 124.288 1.00 39.69 426 SER B O 1
ATOM 24181 N N . THR C 1 427 ? 198.701 176.181 123.079 1.00 39.69 427 THR B N 1
ATOM 24182 C CA . THR C 1 427 ? 197.406 176.842 122.885 1.00 39.69 427 THR B CA 1
ATOM 24183 C C . THR C 1 427 ? 196.694 177.054 124.216 1.00 39.69 427 THR B C 1
ATOM 24184 O O . THR C 1 427 ? 195.952 178.014 124.378 1.00 39.69 427 THR B O 1
ATOM 24195 N N . GLU C 1 428 ? 196.913 176.172 125.188 1.00 39.69 428 GLU B N 1
ATOM 24196 C CA . GLU C 1 428 ? 196.401 176.347 126.542 1.00 39.69 428 GLU B CA 1
ATOM 24197 C C . GLU C 1 428 ? 197.072 177.535 127.241 1.00 39.69 428 GLU B C 1
ATOM 24198 O O . GLU C 1 428 ? 196.392 178.350 127.856 1.00 39.69 428 GLU B O 1
ATOM 24210 N N . PHE C 1 429 ? 198.396 177.654 127.126 1.00 39.69 429 PHE B N 1
ATOM 24211 C CA . PHE C 1 429 ? 199.200 178.662 127.815 1.00 39.69 429 PHE B CA 1
ATOM 24212 C C . PHE C 1 429 ? 198.983 180.080 127.270 1.00 39.69 429 PHE B C 1
ATOM 24213 O O . PHE C 1 429 ? 198.852 181.007 128.059 1.00 39.69 429 PHE B O 1
ATOM 24230 N N . LEU C 1 430 ? 198.942 180.265 125.946 1.00 39.69 430 LEU B N 1
ATOM 24231 C CA . LEU C 1 430 ? 198.793 181.572 125.296 1.00 39.69 430 LEU B CA 1
ATOM 24232 C C . LEU C 1 430 ? 197.915 181.490 124.044 1.00 39.69 430 LEU B C 1
ATOM 24233 O O . LEU C 1 430 ? 198.047 180.575 123.234 1.00 39.69 430 LEU B O 1
ATOM 24249 N N . ASP C 1 431 ? 197.094 182.520 123.837 1.00 39.69 431 ASP B N 1
ATOM 24250 C CA . ASP C 1 431 ? 196.348 182.746 122.591 1.00 39.69 431 ASP B CA 1
ATOM 24251 C C . ASP C 1 431 ? 196.217 184.252 122.258 1.00 39.69 431 ASP B C 1
ATOM 24252 O O . ASP C 1 431 ? 195.192 184.718 121.770 1.00 39.69 431 ASP B O 1
ATOM 24261 N N . GLU C 1 432 ? 197.238 185.053 122.583 1.00 39.69 432 GLU B N 1
ATOM 24262 C CA . GLU C 1 432 ? 197.264 186.510 122.357 1.00 39.69 432 GLU B CA 1
ATOM 24263 C C . GLU C 1 432 ? 197.450 186.904 120.885 1.00 39.69 432 GLU B C 1
ATOM 24264 O O . GLU C 1 432 ? 197.018 187.975 120.465 1.00 39.69 432 GLU B O 1
ATOM 24276 N N . THR C 1 433 ? 198.055 186.033 120.084 1.00 39.69 433 THR B N 1
ATOM 24277 C CA . THR C 1 433 ? 198.051 186.079 118.619 1.00 39.69 433 THR B CA 1
ATOM 24278 C C . THR C 1 433 ? 197.909 184.664 118.068 1.00 39.69 433 THR B C 1
ATOM 24279 O O . THR C 1 433 ? 198.179 183.693 118.774 1.00 39.69 433 THR B O 1
ATOM 24289 N N . LEU C 1 434 ? 197.521 184.531 116.802 1.00 39.69 434 LEU B N 1
ATOM 24290 C CA . LEU C 1 434 ? 197.462 183.256 116.090 1.00 39.69 434 LEU B CA 1
ATOM 24291 C C . LEU C 1 434 ? 198.868 182.776 115.709 1.00 39.69 434 LEU B C 1
ATOM 24292 O O . LEU C 1 434 ? 199.292 182.872 114.557 1.00 39.69 434 LEU B O 1
ATOM 24308 N N . LEU C 1 435 ? 199.601 182.278 116.702 1.00 39.69 435 LEU B N 1
ATOM 24309 C CA . LEU C 1 435 ? 200.949 181.729 116.571 1.00 39.69 435 LEU B CA 1
ATOM 24310 C C . LEU C 1 435 ? 200.991 180.608 115.518 1.00 39.69 435 LEU B C 1
ATOM 24311 O O . LEU C 1 435 ? 200.116 179.755 115.473 1.00 39.69 435 LEU B O 1
ATOM 24327 N N . ALA C 1 436 ? 202.031 180.567 114.698 1.00 39.69 436 ALA B N 1
ATOM 24328 C CA . ALA C 1 436 ? 202.296 179.446 113.800 1.00 39.69 436 ALA B CA 1
ATOM 24329 C C . ALA C 1 436 ? 202.967 178.223 114.478 1.00 39.69 436 ALA B C 1
ATOM 24330 O O . ALA C 1 436 ? 202.540 177.101 114.206 1.00 39.69 436 ALA B O 1
ATOM 24337 N N . PRO C 1 437 ? 203.983 178.361 115.359 1.00 39.69 437 PRO B N 1
ATOM 24338 C CA . PRO C 1 437 ? 204.641 177.219 115.999 1.00 39.69 437 PRO B CA 1
ATOM 24339 C C . PRO C 1 437 ? 203.882 176.727 117.253 1.00 39.69 437 PRO B C 1
ATOM 24340 O O . PRO C 1 437 ? 204.387 176.767 118.372 1.00 39.69 437 PRO B O 1
ATOM 24351 N N . GLU C 1 438 ? 202.643 176.262 117.092 1.00 39.69 438 GLU B N 1
ATOM 24352 C CA . GLU C 1 438 ? 201.870 175.650 118.183 1.00 39.69 438 GLU B CA 1
ATOM 24353 C C . GLU C 1 438 ? 202.180 174.151 118.304 1.00 39.69 438 GLU B C 1
ATOM 24354 O O . GLU C 1 438 ? 201.844 173.358 117.425 1.00 39.69 438 GLU B O 1
ATOM 24366 N N . ASP C 1 439 ? 202.812 173.748 119.407 1.00 39.69 439 ASP B N 1
ATOM 24367 C CA . ASP C 1 439 ? 203.132 172.344 119.693 1.00 39.69 439 ASP B CA 1
ATOM 24368 C C . ASP C 1 439 ? 202.007 171.623 120.436 1.00 39.69 439 ASP B C 1
ATOM 24369 O O . ASP C 1 439 ? 201.830 170.425 120.271 1.00 39.69 439 ASP B O 1
ATOM 24378 N N . GLN C 1 440 ? 201.238 172.340 121.249 1.00 39.69 440 GLN B N 1
ATOM 24379 C CA . GLN C 1 440 ? 200.125 171.798 122.020 1.00 39.69 440 GLN B CA 1
ATOM 24380 C C . GLN C 1 440 ? 198.820 172.503 121.626 1.00 39.69 440 GLN B C 1
ATOM 24381 O O . GLN C 1 440 ? 198.748 173.730 121.645 1.00 39.69 440 GLN B O 1
ATOM 24395 N N . VAL C 1 441 ? 197.811 171.728 121.217 1.00 39.69 441 VAL B N 1
ATOM 24396 C CA . VAL C 1 441 ? 196.590 172.136 120.483 1.00 39.69 441 VAL B CA 1
ATOM 24397 C C . VAL C 1 441 ? 195.380 171.304 120.936 1.00 39.69 441 VAL B C 1
ATOM 24398 O O . VAL C 1 441 ? 195.560 170.314 121.635 1.00 39.69 441 VAL B O 1
ATOM 24411 N N . VAL C 1 442 ? 194.149 171.683 120.581 1.00 39.69 442 VAL B N 1
ATOM 24412 C CA . VAL C 1 442 ? 192.913 170.968 120.971 1.00 39.69 442 VAL B CA 1
ATOM 24413 C C . VAL C 1 442 ? 192.436 170.034 119.853 1.00 39.69 442 VAL B C 1
ATOM 24414 O O . VAL C 1 442 ? 192.358 170.454 118.702 1.00 39.69 442 VAL B O 1
ATOM 24427 N N . ILE C 1 443 ? 192.057 168.797 120.194 1.00 39.69 443 ILE B N 1
ATOM 24428 C CA . ILE C 1 443 ? 191.306 167.871 119.317 1.00 39.69 443 ILE B CA 1
ATOM 24429 C C . ILE C 1 443 ? 190.315 167.020 120.126 1.00 39.69 443 ILE B C 1
ATOM 24430 O O . ILE C 1 443 ? 190.687 166.120 120.864 1.00 39.69 443 ILE B O 1
ATOM 24446 N N . THR C 1 444 ? 184.251 167.621 124.497 1.00 39.69 456 THR B N 1
ATOM 24447 C CA . THR C 1 444 ? 184.804 168.630 125.416 1.00 39.69 456 THR B CA 1
ATOM 24448 C C . THR C 1 444 ? 185.916 168.092 126.326 1.00 39.69 456 THR B C 1
ATOM 24449 O O . THR C 1 444 ? 186.585 168.870 127.004 1.00 39.69 456 THR B O 1
ATOM 24460 N N . MET C 1 445 ? 186.140 166.778 126.348 1.00 39.69 457 MET B N 1
ATOM 24461 C CA . MET C 1 445 ? 187.192 166.103 127.118 1.00 39.69 457 MET B CA 1
ATOM 24462 C C . MET C 1 445 ? 187.424 164.695 126.577 1.00 39.69 457 MET B C 1
ATOM 24463 O O . MET C 1 445 ? 186.494 164.063 126.091 1.00 39.69 457 MET B O 1
ATOM 24477 N N . ARG C 1 446 ? 188.638 164.168 126.712 1.00 59.57 458 ARG B N 1
ATOM 24478 C CA . ARG C 1 446 ? 188.951 162.760 126.424 1.00 59.57 458 ARG B CA 1
ATOM 24479 C C . ARG C 1 446 ? 189.265 162.046 127.729 1.00 59.57 458 ARG B C 1
ATOM 24480 O O . ARG C 1 446 ? 190.248 162.360 128.397 1.00 59.57 458 ARG B O 1
ATOM 24501 N N . LEU C 1 447 ? 188.402 161.099 128.080 1.00 52.62 459 LEU B N 1
ATOM 24502 C CA . LEU C 1 447 ? 188.313 160.472 129.392 1.00 52.62 459 LEU B CA 1
ATOM 24503 C C . LEU C 1 447 ? 188.242 158.952 129.284 1.00 52.62 459 LEU B C 1
ATOM 24504 O O . LEU C 1 447 ? 187.773 158.414 128.279 1.00 52.62 459 LEU B O 1
ATOM 24520 N N . GLY C 1 448 ? 188.662 158.263 130.343 1.00 47.83 460 GLY B N 1
ATOM 24521 C CA . GLY C 1 448 ? 188.444 156.826 130.511 1.00 47.83 460 GLY B CA 1
ATOM 24522 C C . GLY C 1 448 ? 189.525 155.929 129.932 1.00 47.83 460 GLY B C 1
ATOM 24523 O O . GLY C 1 448 ? 190.575 156.392 129.502 1.00 47.83 460 GLY B O 1
ATOM 24527 N N . LEU C 1 449 ? 189.297 154.623 129.972 1.00 47.83 461 LEU B N 1
ATOM 24528 C CA . LEU C 1 449 ? 190.234 153.606 129.520 1.00 47.83 461 LEU B CA 1
ATOM 24529 C C . LEU C 1 449 ? 190.247 153.517 127.996 1.00 47.83 461 LEU B C 1
ATOM 24530 O O . LEU C 1 449 ? 189.249 153.145 127.386 1.00 47.83 461 LEU B O 1
ATOM 24546 N N . ARG C 1 450 ? 191.387 153.836 127.385 1.00 53.13 462 ARG B N 1
ATOM 24547 C CA . ARG C 1 450 ? 191.592 153.837 125.927 1.00 53.13 462 ARG B CA 1
ATOM 24548 C C . ARG C 1 450 ? 192.819 152.993 125.564 1.00 53.13 462 ARG B C 1
ATOM 24549 O O . ARG C 1 450 ? 193.744 152.922 126.372 1.00 53.13 462 ARG B O 1
ATOM 24570 N N . PRO C 1 451 ? 192.869 152.369 124.376 1.00 57.20 463 PRO B N 1
ATOM 24571 C CA . PRO C 1 451 ? 194.032 151.618 123.927 1.00 57.20 463 PRO B CA 1
ATOM 24572 C C . PRO C 1 451 ? 195.103 152.551 123.354 1.00 57.20 463 PRO B C 1
ATOM 24573 O O . PRO C 1 451 ? 194.874 153.255 122.382 1.00 57.20 463 PRO B O 1
ATOM 24584 N N . THR C 1 452 ? 196.307 152.487 123.895 1.00 62.09 464 THR B N 1
ATOM 24585 C CA . THR C 1 452 ? 197.516 152.978 123.237 1.00 62.09 464 THR B CA 1
ATOM 24586 C C . THR C 1 452 ? 198.206 151.789 122.592 1.00 62.09 464 THR B C 1
ATOM 24587 O O . THR C 1 452 ? 198.471 150.787 123.243 1.00 62.09 464 THR B O 1
ATOM 24598 N N . ILE C 1 453 ? 198.513 151.889 121.308 1.00 65.17 465 ILE B N 1
ATOM 24599 C CA . ILE C 1 453 ? 199.256 150.899 120.533 1.00 65.17 465 ILE B CA 1
ATOM 24600 C C . ILE C 1 453 ? 200.702 151.378 120.390 1.00 65.17 465 ILE B C 1
ATOM 24601 O O . ILE C 1 453 ? 200.951 152.552 120.123 1.00 65.17 465 ILE B O 1
ATOM 24617 N N . PHE C 1 454 ? 201.664 150.482 120.607 1.00 67.05 466 PHE B N 1
ATOM 24618 C CA . PHE C 1 454 ? 203.080 150.735 120.345 1.00 67.05 466 PHE B CA 1
ATOM 24619 C C . PHE C 1 454 ? 203.389 150.744 118.845 1.00 67.05 466 PHE B C 1
ATOM 24620 O O . PHE C 1 454 ? 202.910 149.901 118.086 1.00 67.05 466 PHE B O 1
ATOM 24637 N N . GLN C 1 455 ? 204.254 151.665 118.421 1.00 71.68 467 GLN B N 1
ATOM 24638 C CA . GLN C 1 455 ? 204.708 151.757 117.036 1.00 71.68 467 GLN B CA 1
ATOM 24639 C C . GLN C 1 455 ? 205.699 150.618 116.687 1.00 71.68 467 GLN B C 1
ATOM 24640 O O . GLN C 1 455 ? 206.395 150.130 117.582 1.00 71.68 467 GLN B O 1
ATOM 24654 N N . PRO C 1 456 ? 205.830 150.188 115.420 1.00 74.79 468 PRO B N 1
ATOM 24655 C CA . PRO C 1 456 ? 206.461 148.901 115.096 1.00 74.79 468 PRO B CA 1
ATOM 24656 C C . PRO C 1 456 ? 207.949 148.764 115.446 1.00 74.79 468 PRO B C 1
ATOM 24657 O O . PRO C 1 456 ? 208.388 147.717 115.919 1.00 74.79 468 PRO B O 1
ATOM 24668 N N . ASN C 1 457 ? 208.726 149.829 115.248 1.00 75.86 469 ASN B N 1
ATOM 24669 C CA . ASN C 1 457 ? 210.168 149.867 115.514 1.00 75.86 469 ASN B CA 1
ATOM 24670 C C . ASN C 1 457 ? 210.511 150.392 116.923 1.00 75.86 469 ASN B C 1
ATOM 24671 O O . ASN C 1 457 ? 211.671 150.650 117.232 1.00 75.86 469 ASN B O 1
ATOM 24682 N N . SER C 1 458 ? 209.517 150.555 117.800 1.00 70.33 470 SER B N 1
ATOM 24683 C CA . SER C 1 458 ? 209.701 151.106 119.150 1.00 70.33 470 SER B CA 1
ATOM 24684 C C . SER C 1 458 ? 210.467 150.213 120.138 1.00 70.33 470 SER B C 1
ATOM 24685 O O . SER C 1 458 ? 210.737 150.658 121.253 1.00 70.33 470 SER B O 1
ATOM 24693 N N . GLU C 1 459 ? 210.811 148.965 119.815 1.00 70.24 471 GLU B N 1
ATOM 24694 C CA . GLU C 1 459 ? 211.293 147.991 120.809 1.00 70.24 471 GLU B CA 1
ATOM 24695 C C . GLU C 1 459 ? 212.642 148.335 121.477 1.00 70.24 471 GLU B C 1
ATOM 24696 O O . GLU C 1 459 ? 212.928 147.845 122.565 1.00 70.24 471 GLU B O 1
ATOM 24708 N N . TRP C 1 460 ? 213.452 149.229 120.904 1.00 63.64 472 TRP B N 1
ATOM 24709 C CA . TRP C 1 460 ? 214.635 149.766 121.583 1.00 63.64 472 TRP B CA 1
ATOM 24710 C C . TRP C 1 460 ? 214.275 150.499 122.886 1.00 63.64 472 TRP B C 1
ATOM 24711 O O . TRP C 1 460 ? 215.062 150.502 123.831 1.00 63.64 472 TRP B O 1
ATOM 24732 N N . SER C 1 461 ? 213.101 151.136 122.939 1.00 61.05 473 SER B N 1
ATOM 24733 C CA . SER C 1 461 ? 212.718 152.038 124.030 1.00 61.05 473 SER B CA 1
ATOM 24734 C C . SER C 1 461 ? 212.491 151.303 125.343 1.00 61.05 473 SER B C 1
ATOM 24735 O O . SER C 1 461 ? 211.869 150.242 125.417 1.00 61.05 473 SER B O 1
ATOM 24743 N N . ASN C 1 462 ? 213.007 151.895 126.408 1.00 59.83 474 ASN B N 1
ATOM 24744 C CA . ASN C 1 462 ? 212.956 151.344 127.751 1.00 59.83 474 ASN B CA 1
ATOM 24745 C C . ASN C 1 462 ? 211.520 151.318 128.270 1.00 59.83 474 ASN B C 1
ATOM 24746 O O . ASN C 1 462 ? 211.148 150.368 128.951 1.00 59.83 474 ASN B O 1
ATOM 24757 N N . ILE C 1 463 ? 210.692 152.300 127.909 1.00 58.02 475 ILE B N 1
ATOM 24758 C CA . ILE C 1 463 ? 209.282 152.338 128.291 1.00 58.02 475 ILE B CA 1
ATOM 24759 C C . ILE C 1 463 ? 208.491 151.160 127.740 1.00 58.02 475 ILE B C 1
ATOM 24760 O O . ILE C 1 463 ? 207.796 150.497 128.498 1.00 58.02 475 ILE B O 1
ATOM 24776 N N . ARG C 1 464 ? 208.642 150.791 126.469 1.00 67.60 476 ARG B N 1
ATOM 24777 C CA . ARG C 1 464 ? 208.033 149.555 125.971 1.00 67.60 476 ARG B CA 1
ATOM 24778 C C . ARG C 1 464 ? 208.580 148.337 126.704 1.00 67.60 476 ARG B C 1
ATOM 24779 O O . ARG C 1 464 ? 207.813 147.489 127.136 1.00 67.60 476 ARG B O 1
ATOM 24800 N N . LYS C 1 465 ? 209.890 148.269 126.925 1.00 64.72 477 LYS B N 1
ATOM 24801 C CA . LYS C 1 465 ? 210.530 147.148 127.625 1.00 64.72 477 LYS B CA 1
ATOM 24802 C C . LYS C 1 465 ? 210.067 146.998 129.082 1.00 64.72 477 LYS B C 1
ATOM 24803 O O . LYS C 1 465 ? 210.046 145.885 129.585 1.00 64.72 477 LYS B O 1
ATOM 24822 N N . LEU C 1 466 ? 209.617 148.072 129.734 1.00 58.57 478 LEU B N 1
ATOM 24823 C CA . LEU C 1 466 ? 208.934 148.070 131.036 1.00 58.57 478 LEU B CA 1
ATOM 24824 C C . LEU C 1 466 ? 207.493 147.541 130.982 1.00 58.57 478 LEU B C 1
ATOM 24825 O O . LEU C 1 466 ? 207.025 146.958 131.955 1.00 58.57 478 LEU B O 1
ATOM 24841 N N . TYR C 1 467 ? 206.767 147.706 129.883 1.00 60.43 479 TYR B N 1
ATOM 24842 C CA . TYR C 1 467 ? 205.503 146.986 129.663 1.00 60.43 479 TYR B CA 1
ATOM 24843 C C . TYR C 1 467 ? 205.712 145.546 129.182 1.00 60.43 479 TYR B C 1
ATOM 24844 O O . TYR C 1 467 ? 204.860 144.693 129.417 1.00 60.43 479 TYR B O 1
ATOM 24862 N N . GLY C 1 468 ? 206.857 145.257 128.565 1.00 69.11 480 GLY B N 1
ATOM 24863 C CA . GLY C 1 468 ? 207.247 143.941 128.080 1.00 69.11 480 GLY B CA 1
ATOM 24864 C C . GLY C 1 468 ? 206.934 143.723 126.600 1.00 69.11 480 GLY B C 1
ATOM 24865 O O . GLY C 1 468 ? 206.914 144.653 125.804 1.00 69.11 480 GLY B O 1
ATOM 24869 N N . GLU C 1 469 ? 206.681 142.480 126.216 1.00 69.64 481 GLU B N 1
ATOM 24870 C CA . GLU C 1 469 ? 206.454 142.046 124.830 1.00 69.64 481 GLU B CA 1
ATOM 24871 C C . GLU C 1 469 ? 205.166 142.596 124.170 1.00 69.64 481 GLU B C 1
ATOM 24872 O O . GLU C 1 469 ? 204.970 142.445 122.963 1.00 69.64 481 GLU B O 1
ATOM 24884 N N . VAL C 1 470 ? 204.254 143.158 124.963 1.00 67.05 482 VAL B N 1
ATOM 24885 C CA . VAL C 1 470 ? 202.888 143.512 124.557 1.00 67.05 482 VAL B CA 1
ATOM 24886 C C . VAL C 1 470 ? 202.848 144.620 123.492 1.00 67.05 482 VAL B C 1
ATOM 24887 O O . VAL C 1 470 ? 203.753 145.446 123.408 1.00 67.05 482 VAL B O 1
ATOM 24900 N N . ASN C 1 471 ? 201.813 144.617 122.644 1.00 66.79 483 ASN B N 1
ATOM 24901 C CA . ASN C 1 471 ? 201.583 145.606 121.582 1.00 66.79 483 ASN B CA 1
ATOM 24902 C C . ASN C 1 471 ? 200.641 146.759 121.976 1.00 66.79 483 ASN B C 1
ATOM 24903 O O . ASN C 1 471 ? 200.737 147.857 121.440 1.00 66.79 483 ASN B O 1
ATOM 24914 N N . GLU C 1 472 ? 199.733 146.508 122.918 1.00 66.45 484 GLU B N 1
ATOM 24915 C CA . GLU C 1 472 ? 198.773 147.468 123.472 1.00 66.45 484 GLU B CA 1
ATOM 24916 C C . GLU C 1 472 ? 199.066 147.722 124.953 1.00 66.45 484 GLU B C 1
ATOM 24917 O O . GLU C 1 472 ? 199.323 146.790 125.703 1.00 66.45 484 GLU B O 1
ATOM 24929 N N . VAL C 1 473 ? 198.919 148.960 125.411 1.00 59.63 485 VAL B N 1
ATOM 24930 C CA . VAL C 1 473 ? 198.700 149.263 126.831 1.00 59.63 485 VAL B CA 1
ATOM 24931 C C . VAL C 1 473 ? 197.353 149.944 126.956 1.00 59.63 485 VAL B C 1
ATOM 24932 O O . VAL C 1 473 ? 197.019 150.814 126.164 1.00 59.63 485 VAL B O 1
ATOM 24945 N N . HIS C 1 474 ? 196.550 149.526 127.928 1.00 57.55 486 HIS B N 1
ATOM 24946 C CA . HIS C 1 474 ? 195.230 150.091 128.213 1.00 57.55 486 HIS B CA 1
ATOM 24947 C C . HIS C 1 474 ? 195.343 150.978 129.445 1.00 57.55 486 HIS B C 1
ATOM 24948 O O . HIS C 1 474 ? 195.697 150.513 130.520 1.00 57.55 486 HIS B O 1
ATOM 24962 N N . GLU C 1 475 ? 195.089 152.270 129.291 1.00 47.87 487 GLU B N 1
ATOM 24963 C CA . GLU C 1 475 ? 195.385 153.293 130.300 1.00 47.87 487 GLU B CA 1
ATOM 24964 C C . GLU C 1 475 ? 194.358 154.434 130.251 1.00 47.87 487 GLU B C 1
ATOM 24965 O O . GLU C 1 475 ? 193.614 154.582 129.280 1.00 47.87 487 GLU B O 1
ATOM 24977 N N . ARG C 1 476 ? 194.276 155.232 131.317 1.00 47.83 488 ARG B N 1
ATOM 24978 C CA . ARG C 1 476 ? 193.186 156.187 131.535 1.00 47.83 488 ARG B CA 1
ATOM 24979 C C . ARG C 1 476 ? 193.585 157.608 131.189 1.00 47.83 488 ARG B C 1
ATOM 24980 O O . ARG C 1 476 ? 194.651 158.073 131.565 1.00 47.83 488 ARG B O 1
ATOM 25001 N N . HIS C 1 477 ? 192.718 158.309 130.479 1.00 47.92 489 HIS B N 1
ATOM 25002 C CA . HIS C 1 477 ? 192.981 159.632 129.929 1.00 47.92 489 HIS B CA 1
ATOM 25003 C C . HIS C 1 477 ? 192.184 160.732 130.627 1.00 47.92 489 HIS B C 1
ATOM 25004 O O . HIS C 1 477 ? 191.119 160.478 131.178 1.00 47.92 489 HIS B O 1
ATOM 25018 N N . ARG C 1 478 ? 192.709 161.959 130.622 1.00 51.10 490 ARG B N 1
ATOM 25019 C CA . ARG C 1 478 ? 192.049 163.171 131.125 1.00 51.10 490 ARG B CA 1
ATOM 25020 C C . ARG C 1 478 ? 192.683 164.414 130.500 1.00 51.10 490 ARG B C 1
ATOM 25021 O O . ARG C 1 478 ? 193.434 165.137 131.147 1.00 51.10 490 ARG B O 1
ATOM 25042 N N . HIS C 1 479 ? 192.451 164.619 129.210 1.00 57.25 491 HIS B N 1
ATOM 25043 C CA . HIS C 1 479 ? 193.033 165.742 128.478 1.00 57.25 491 HIS B CA 1
ATOM 25044 C C . HIS C 1 479 ? 192.148 166.209 127.323 1.00 57.25 491 HIS B C 1
ATOM 25045 O O . HIS C 1 479 ? 191.577 165.422 126.584 1.00 57.25 491 HIS B O 1
ATOM 25059 N N . ARG C 1 480 ? 192.050 167.522 127.159 1.00 71.71 492 ARG B N 1
ATOM 25060 C CA . ARG C 1 480 ? 191.394 168.191 126.026 1.00 71.71 492 ARG B CA 1
ATOM 25061 C C . ARG C 1 480 ? 192.425 168.618 124.974 1.00 71.71 492 ARG B C 1
ATOM 25062 O O . ARG C 1 480 ? 192.237 168.411 123.778 1.00 71.71 492 ARG B O 1
ATOM 25083 N N . TYR C 1 481 ? 193.556 169.143 125.431 1.00 70.25 493 TYR B N 1
ATOM 25084 C CA . TYR C 1 481 ? 194.748 169.419 124.630 1.00 70.25 493 TYR B CA 1
ATOM 25085 C C . TYR C 1 481 ? 195.613 168.174 124.410 1.00 70.25 493 TYR B C 1
ATOM 25086 O O . TYR C 1 481 ? 195.681 167.304 125.274 1.00 70.25 493 TYR B O 1
ATOM 25104 N N . GLU C 1 482 ? 196.364 168.125 123.313 1.00 69.26 494 GLU B N 1
ATOM 25105 C CA . GLU C 1 482 ? 197.540 167.253 123.153 1.00 69.26 494 GLU B CA 1
ATOM 25106 C C . GLU C 1 482 ? 198.525 167.804 122.110 1.00 69.26 494 GLU B C 1
ATOM 25107 O O . GLU C 1 482 ? 198.443 168.970 121.734 1.00 69.26 494 GLU B O 1
ATOM 25119 N N . ILE C 1 483 ? 199.501 167.001 121.678 1.00 69.60 495 ILE B N 1
ATOM 25120 C CA . ILE C 1 483 ? 200.526 167.404 120.709 1.00 69.60 495 ILE B CA 1
ATOM 25121 C C . ILE C 1 483 ? 199.939 167.614 119.303 1.00 69.60 495 ILE B C 1
ATOM 25122 O O . ILE C 1 483 ? 199.059 166.881 118.862 1.00 69.60 495 ILE B O 1
ATOM 25138 N N . ASN C 1 484 ? 200.460 168.601 118.575 1.00 76.86 496 ASN B N 1
ATOM 25139 C CA . ASN C 1 484 ? 200.138 168.887 117.177 1.00 76.86 496 ASN B CA 1
ATOM 25140 C C . ASN C 1 484 ? 200.637 167.766 116.233 1.00 76.86 496 ASN B C 1
ATOM 25141 O O . ASN C 1 484 ? 201.846 167.612 116.072 1.00 76.86 496 ASN B O 1
ATOM 25152 N N . PRO C 1 485 ? 199.758 167.029 115.532 1.00 78.00 497 PRO B N 1
ATOM 25153 C CA . PRO C 1 485 ? 200.134 165.847 114.748 1.00 78.00 497 PRO B CA 1
ATOM 25154 C C . PRO C 1 485 ? 200.980 166.133 113.501 1.00 78.00 497 PRO B C 1
ATOM 25155 O O . PRO C 1 485 ? 201.594 165.217 112.972 1.00 78.00 497 PRO B O 1
ATOM 25166 N N . LYS C 1 486 ? 201.058 167.381 113.026 1.00 80.76 498 LYS B N 1
ATOM 25167 C CA . LYS C 1 486 ? 201.952 167.759 111.913 1.00 80.76 498 LYS B CA 1
ATOM 25168 C C . LYS C 1 486 ? 203.418 167.933 112.335 1.00 80.76 498 LYS B C 1
ATOM 25169 O O . LYS C 1 486 ? 204.302 167.824 111.505 1.00 80.76 498 LYS B O 1
ATOM 25188 N N . ILE C 1 487 ? 203.678 168.196 113.615 1.00 79.98 499 ILE B N 1
ATOM 25189 C CA . ILE C 1 487 ? 205.026 168.462 114.152 1.00 79.98 499 ILE B CA 1
ATOM 25190 C C . ILE C 1 487 ? 205.785 167.172 114.486 1.00 79.98 499 ILE B C 1
ATOM 25191 O O . ILE C 1 487 ? 207.011 167.138 114.445 1.00 79.98 499 ILE B O 1
ATOM 25207 N N . VAL C 1 488 ? 205.082 166.088 114.814 1.00 80.22 500 VAL B N 1
ATOM 25208 C CA . VAL C 1 488 ? 205.707 164.913 115.442 1.00 80.22 500 VAL B CA 1
ATOM 25209 C C . VAL C 1 488 ? 206.799 164.270 114.587 1.00 80.22 500 VAL B C 1
ATOM 25210 O O . VAL C 1 488 ? 207.837 163.917 115.129 1.00 80.22 500 VAL B O 1
ATOM 25223 N N . ASN C 1 489 ? 206.634 164.172 113.265 1.00 84.76 501 ASN B N 1
ATOM 25224 C CA . ASN C 1 489 ? 207.647 163.553 112.406 1.00 84.76 501 ASN B CA 1
ATOM 25225 C C . ASN C 1 489 ? 208.919 164.415 112.244 1.00 84.76 501 ASN B C 1
ATOM 25226 O O . ASN C 1 489 ? 209.982 163.878 111.939 1.00 84.76 501 ASN B O 1
ATOM 25237 N N . ASP C 1 490 ? 208.842 165.727 112.490 1.00 81.27 502 ASP B N 1
ATOM 25238 C CA . ASP C 1 490 ? 210.012 166.603 112.621 1.00 81.27 502 ASP B CA 1
ATOM 25239 C C . ASP C 1 490 ? 210.677 166.397 113.995 1.00 81.27 502 ASP B C 1
ATOM 25240 O O . ASP C 1 490 ? 211.890 166.231 114.095 1.00 81.27 502 ASP B O 1
ATOM 25249 N N . MET C 1 491 ? 209.886 166.295 115.061 1.00 74.17 503 MET B N 1
ATOM 25250 C CA . MET C 1 491 ? 210.377 166.038 116.417 1.00 74.17 503 MET B CA 1
ATOM 25251 C C . MET C 1 491 ? 211.047 164.659 116.576 1.00 74.17 503 MET B C 1
ATOM 25252 O O . MET C 1 491 ? 212.074 164.544 117.248 1.00 74.17 503 MET B O 1
ATOM 25266 N N . GLU C 1 492 ? 210.559 163.627 115.885 1.00 73.55 504 GLU B N 1
ATOM 25267 C CA . GLU C 1 492 ? 211.222 162.321 115.859 1.00 73.55 504 GLU B CA 1
ATOM 25268 C C . GLU C 1 492 ? 212.622 162.354 115.219 1.00 73.55 504 GLU B C 1
ATOM 25269 O O . GLU C 1 492 ? 213.461 161.525 115.567 1.00 73.55 504 GLU B O 1
ATOM 25281 N N . SER C 1 493 ? 212.930 163.312 114.336 1.00 76.08 505 SER B N 1
ATOM 25282 C CA . SER C 1 493 ? 214.242 163.381 113.666 1.00 76.08 505 SER B CA 1
ATOM 25283 C C . SER C 1 493 ? 215.408 163.616 114.641 1.00 76.08 505 SER B C 1
ATOM 25284 O O . SER C 1 493 ? 216.500 163.078 114.450 1.00 76.08 505 SER B O 1
ATOM 25292 N N . ARG C 1 494 ? 215.171 164.363 115.722 1.00 69.48 506 ARG B N 1
ATOM 25293 C CA . ARG C 1 494 ? 216.139 164.633 116.794 1.00 69.48 506 ARG B CA 1
ATOM 25294 C C . ARG C 1 494 ? 216.079 163.595 117.936 1.00 69.48 506 ARG B C 1
ATOM 25295 O O . ARG C 1 494 ? 216.701 163.789 118.972 1.00 69.48 506 ARG B O 1
ATOM 25316 N N . GLY C 1 495 ? 215.348 162.488 117.760 1.00 62.38 507 GLY B N 1
ATOM 25317 C CA . GLY C 1 495 ? 215.304 161.344 118.685 1.00 62.38 507 GLY B CA 1
ATOM 25318 C C . GLY C 1 495 ? 214.160 161.297 119.699 1.00 62.38 507 GLY B C 1
ATOM 25319 O O . GLY C 1 495 ? 214.141 160.391 120.527 1.00 62.38 507 GLY B O 1
ATOM 25323 N N . PHE C 1 496 ? 213.209 162.228 119.666 1.00 60.14 508 PHE B N 1
ATOM 25324 C CA . PHE C 1 496 ? 212.035 162.263 120.557 1.00 60.14 508 PHE B CA 1
ATOM 25325 C C . PHE C 1 496 ? 210.907 161.369 120.004 1.00 60.14 508 PHE B C 1
ATOM 25326 O O . PHE C 1 496 ? 209.891 161.832 119.503 1.00 60.14 508 PHE B O 1
ATOM 25343 N N . ILE C 1 497 ? 211.143 160.060 119.981 1.00 58.73 509 ILE B N 1
ATOM 25344 C CA . ILE C 1 497 ? 210.287 159.078 119.310 1.00 58.73 509 ILE B CA 1
ATOM 25345 C C . ILE C 1 497 ? 208.956 158.906 120.050 1.00 58.73 509 ILE B C 1
ATOM 25346 O O . ILE C 1 497 ? 208.928 158.534 121.226 1.00 58.73 509 ILE B O 1
ATOM 25362 N N . PHE C 1 498 ? 207.831 159.066 119.356 1.00 60.34 510 PHE B N 1
ATOM 25363 C CA . PHE C 1 498 ? 206.506 158.765 119.893 1.00 60.34 510 PHE B CA 1
ATOM 25364 C C . PHE C 1 498 ? 206.232 157.264 119.810 1.00 60.34 510 PHE B C 1
ATOM 25365 O O . PHE C 1 498 ? 205.515 156.760 118.950 1.00 60.34 510 PHE B O 1
ATOM 25382 N N . VAL C 1 499 ? 206.847 156.564 120.758 1.00 59.39 511 VAL B N 1
ATOM 25383 C CA . VAL C 1 499 ? 206.786 155.131 121.011 1.00 59.39 511 VAL B CA 1
ATOM 25384 C C . VAL C 1 499 ? 205.377 154.524 120.946 1.00 59.39 511 VAL B C 1
ATOM 25385 O O . VAL C 1 499 ? 205.243 153.388 120.495 1.00 59.39 511 VAL B O 1
ATOM 25398 N N . GLY C 1 500 ? 204.321 155.233 121.348 1.00 60.31 512 GLY B N 1
ATOM 25399 C CA . GLY C 1 500 ? 202.953 154.724 121.277 1.00 60.31 512 GLY B CA 1
ATOM 25400 C C . GLY C 1 500 ? 201.891 155.790 121.046 1.00 60.31 512 GLY B C 1
ATOM 25401 O O . GLY C 1 500 ? 202.073 156.954 121.399 1.00 60.31 512 GLY B O 1
ATOM 25405 N N . LYS C 1 501 ? 200.786 155.389 120.418 1.00 65.46 513 LYS B N 1
ATOM 25406 C CA . LYS C 1 501 ? 199.730 156.249 119.870 1.00 65.46 513 LYS B CA 1
ATOM 25407 C C . LYS C 1 501 ? 198.349 155.599 119.984 1.00 65.46 513 LYS B C 1
ATOM 25408 O O . LYS C 1 501 ? 198.241 154.394 120.179 1.00 65.46 513 LYS B O 1
ATOM 25427 N N . ASP C 1 502 ? 197.297 156.373 119.754 1.00 70.30 514 ASP B N 1
ATOM 25428 C CA . ASP C 1 502 ? 195.966 155.850 119.446 1.00 70.30 514 ASP B CA 1
ATOM 25429 C C . ASP C 1 502 ? 196.015 154.926 118.213 1.00 70.30 514 ASP B C 1
ATOM 25430 O O . ASP C 1 502 ? 196.885 155.081 117.360 1.00 70.30 514 ASP B O 1
ATOM 25439 N N . GLU C 1 503 ? 195.072 154.002 118.052 1.00 78.56 515 GLU B N 1
ATOM 25440 C CA . GLU C 1 503 ? 195.044 153.063 116.918 1.00 78.56 515 GLU B CA 1
ATOM 25441 C C . GLU C 1 503 ? 194.923 153.760 115.553 1.00 78.56 515 GLU B C 1
ATOM 25442 O O . GLU C 1 503 ? 195.274 153.198 114.518 1.00 78.56 515 GLU B O 1
ATOM 25454 N N . THR C 1 504 ? 194.455 155.004 115.547 1.00 79.70 516 THR B N 1
ATOM 25455 C CA . THR C 1 504 ? 194.364 155.880 114.375 1.00 79.70 516 THR B CA 1
ATOM 25456 C C . THR C 1 504 ? 195.720 156.335 113.842 1.00 79.70 516 THR B C 1
ATOM 25457 O O . THR C 1 504 ? 195.817 156.746 112.687 1.00 79.70 516 THR B O 1
ATOM 25468 N N . GLY C 1 505 ? 196.759 156.350 114.675 1.00 77.20 517 GLY B N 1
ATOM 25469 C CA . GLY C 1 505 ? 198.004 157.073 114.409 1.00 77.20 517 GLY B CA 1
ATOM 25470 C C . GLY C 1 505 ? 197.921 158.599 114.576 1.00 77.20 517 GLY B C 1
ATOM 25471 O O . GLY C 1 505 ? 198.947 159.269 114.542 1.00 77.20 517 GLY B O 1
ATOM 25475 N N . GLN C 1 506 ? 196.729 159.176 114.768 1.00 78.11 518 GLN B N 1
ATOM 25476 C CA . GLN C 1 506 ? 196.514 160.631 114.801 1.00 78.11 518 GLN B CA 1
ATOM 25477 C C . GLN C 1 506 ? 196.733 161.275 116.185 1.00 78.11 518 GLN B C 1
ATOM 25478 O O . GLN C 1 506 ? 196.857 162.496 116.281 1.00 78.11 518 GLN B O 1
ATOM 25492 N N . ARG C 1 507 ? 196.768 160.481 117.264 1.00 70.39 519 ARG B N 1
ATOM 25493 C CA . ARG C 1 507 ? 196.927 160.942 118.663 1.00 70.39 519 ARG B CA 1
ATOM 25494 C C . ARG C 1 507 ? 198.163 160.314 119.306 1.00 70.39 519 ARG B C 1
ATOM 25495 O O . ARG C 1 507 ? 198.277 159.091 119.302 1.00 70.39 519 ARG B O 1
ATOM 25516 N N . CYS C 1 508 ? 199.079 161.103 119.858 1.00 66.91 520 CYS B N 1
ATOM 25517 C CA . CYS C 1 508 ? 200.363 160.607 120.386 1.00 66.91 520 CYS B CA 1
ATOM 25518 C C . CYS C 1 508 ? 200.332 160.442 121.909 1.00 66.91 520 CYS B C 1
ATOM 25519 O O . CYS C 1 508 ? 199.918 161.344 122.626 1.00 66.91 520 CYS B O 1
ATOM 25527 N N . GLU C 1 509 ? 200.758 159.286 122.421 1.00 57.89 521 GLU B N 1
ATOM 25528 C CA . GLU C 1 509 ? 200.378 158.837 123.768 1.00 57.89 521 GLU B CA 1
ATOM 25529 C C . GLU C 1 509 ? 201.511 158.306 124.649 1.00 57.89 521 GLU B C 1
ATOM 25530 O O . GLU C 1 509 ? 201.400 158.395 125.866 1.00 57.89 521 GLU B O 1
ATOM 25542 N N . ILE C 1 510 ? 202.613 157.819 124.075 1.00 48.98 522 ILE B N 1
ATOM 25543 C CA . ILE C 1 510 ? 203.866 157.551 124.782 1.00 48.98 522 ILE B CA 1
ATOM 25544 C C . ILE C 1 510 ? 205.015 158.072 123.936 1.00 48.98 522 ILE B C 1
ATOM 25545 O O . ILE C 1 510 ? 205.067 157.795 122.742 1.00 48.98 522 ILE B O 1
ATOM 25561 N N . PHE C 1 511 ? 205.977 158.745 124.544 1.00 47.83 523 PHE B N 1
ATOM 25562 C CA . PHE C 1 511 ? 207.262 159.037 123.917 1.00 47.83 523 PHE B CA 1
ATOM 25563 C C . PHE C 1 511 ? 208.430 158.590 124.798 1.00 47.83 523 PHE B C 1
ATOM 25564 O O . PHE C 1 511 ? 208.324 158.589 126.021 1.00 47.83 523 PHE B O 1
ATOM 25581 N N . GLU C 1 512 ? 209.561 158.280 124.172 1.00 51.63 524 GLU B N 1
ATOM 25582 C CA . GLU C 1 512 ? 210.870 158.205 124.824 1.00 51.63 524 GLU B CA 1
ATOM 25583 C C . GLU C 1 512 ? 211.928 158.931 123.988 1.00 51.63 524 GLU B C 1
ATOM 25584 O O . GLU C 1 512 ? 212.003 158.751 122.775 1.00 51.63 524 GLU B O 1
ATOM 25596 N N . LEU C 1 513 ? 212.762 159.749 124.619 1.00 49.94 525 LEU B N 1
ATOM 25597 C CA . LEU C 1 513 ? 213.924 160.376 123.992 1.00 49.94 525 LEU B CA 1
ATOM 25598 C C . LEU C 1 513 ? 215.123 159.417 123.968 1.00 49.94 525 LEU B C 1
ATOM 25599 O O . LEU C 1 513 ? 215.569 158.956 125.014 1.00 49.94 525 LEU B O 1
ATOM 25615 N N . LYS C 1 514 ? 215.674 159.149 122.778 1.00 52.67 526 LYS B N 1
ATOM 25616 C CA . LYS C 1 514 ? 216.827 158.247 122.566 1.00 52.67 526 LYS B CA 1
ATOM 25617 C C . LYS C 1 514 ? 218.093 158.618 123.346 1.00 52.67 526 LYS B C 1
ATOM 25618 O O . LYS C 1 514 ? 218.718 157.750 123.946 1.00 52.67 526 LYS B O 1
ATOM 25637 N N . GLY C 1 515 ? 218.474 159.894 123.333 1.00 47.94 527 GLY B N 1
ATOM 25638 C CA . GLY C 1 515 ? 219.741 160.405 123.867 1.00 47.94 527 GLY B CA 1
ATOM 25639 C C . GLY C 1 515 ? 219.830 160.540 125.389 1.00 47.94 527 GLY B C 1
ATOM 25640 O O . GLY C 1 515 ? 220.647 161.318 125.878 1.00 47.94 527 GLY B O 1
ATOM 25644 N N . HIS C 1 516 ? 218.979 159.845 126.143 1.00 47.83 528 HIS B N 1
ATOM 25645 C CA . HIS C 1 516 ? 218.827 159.987 127.590 1.00 47.83 528 HIS B CA 1
ATOM 25646 C C . HIS C 1 516 ? 218.467 158.640 128.234 1.00 47.83 528 HIS B C 1
ATOM 25647 O O . HIS C 1 516 ? 217.667 157.906 127.653 1.00 47.83 528 HIS B O 1
ATOM 25661 N N . PRO C 1 517 ? 219.025 158.267 129.400 1.00 47.83 529 PRO B N 1
ATOM 25662 C CA . PRO C 1 517 ? 218.778 156.956 130.003 1.00 47.83 529 PRO B CA 1
ATOM 25663 C C . PRO C 1 517 ? 217.310 156.707 130.365 1.00 47.83 529 PRO B C 1
ATOM 25664 O O . PRO C 1 517 ? 216.852 155.567 130.300 1.00 47.83 529 PRO B O 1
ATOM 25675 N N . TYR C 1 518 ? 216.568 157.756 130.728 1.00 47.83 530 TYR B N 1
ATOM 25676 C CA . TYR C 1 518 ? 215.132 157.685 130.965 1.00 47.83 530 TYR B CA 1
ATOM 25677 C C . TYR C 1 518 ? 214.501 159.080 130.865 1.00 47.83 530 TYR B C 1
ATOM 25678 O O . TYR C 1 518 ? 214.433 159.801 131.850 1.00 47.83 530 TYR B O 1
ATOM 25696 N N . TYR C 1 519 ? 214.037 159.489 129.689 1.00 47.83 531 TYR B N 1
ATOM 25697 C CA . TYR C 1 519 ? 213.295 160.741 129.503 1.00 47.83 531 TYR B CA 1
ATOM 25698 C C . TYR C 1 519 ? 212.078 160.437 128.651 1.00 47.83 531 TYR B C 1
ATOM 25699 O O . TYR C 1 519 ? 212.176 160.224 127.443 1.00 47.83 531 TYR B O 1
ATOM 25717 N N . VAL C 1 520 ? 210.947 160.308 129.335 1.00 47.83 532 VAL B N 1
ATOM 25718 C CA . VAL C 1 520 ? 209.746 159.621 128.872 1.00 47.83 532 VAL B CA 1
ATOM 25719 C C . VAL C 1 520 ? 208.535 160.477 129.190 1.00 47.83 532 VAL B C 1
ATOM 25720 O O . VAL C 1 520 ? 208.547 161.265 130.132 1.00 47.83 532 VAL B O 1
ATOM 25733 N N . GLY C 1 521 ? 207.444 160.297 128.465 1.00 47.83 533 GLY B N 1
ATOM 25734 C CA . GLY C 1 521 ? 206.163 160.811 128.909 1.00 47.83 533 GLY B CA 1
ATOM 25735 C C . GLY C 1 521 ? 204.970 160.101 128.307 1.00 47.83 533 GLY B C 1
ATOM 25736 O O . GLY C 1 521 ? 205.069 159.439 127.280 1.00 47.83 533 GLY B O 1
ATOM 25740 N N . THR C 1 522 ? 203.841 160.250 128.985 1.00 47.83 534 THR B N 1
ATOM 25741 C CA . THR C 1 522 ? 202.579 159.573 128.697 1.00 47.83 534 THR B CA 1
ATOM 25742 C C . THR C 1 522 ? 201.458 160.591 128.610 1.00 47.83 534 THR B C 1
ATOM 25743 O O . THR C 1 522 ? 201.378 161.506 129.424 1.00 47.83 534 THR B O 1
ATOM 25754 N N . GLN C 1 523 ? 200.571 160.460 127.631 1.00 49.87 535 GLN B N 1
ATOM 25755 C CA . GLN C 1 523 ? 199.390 161.315 127.553 1.00 49.87 535 GLN B CA 1
ATOM 25756 C C . GLN C 1 523 ? 198.278 160.823 128.496 1.00 49.87 535 GLN B C 1
ATOM 25757 O O . GLN C 1 523 ? 197.485 161.618 128.992 1.00 49.87 535 GLN B O 1
ATOM 25771 N N . TYR C 1 524 ? 198.252 159.527 128.806 1.00 47.83 536 TYR B N 1
ATOM 25772 C CA . TYR C 1 524 ? 197.454 158.961 129.884 1.00 47.83 536 TYR B CA 1
ATOM 25773 C C . TYR C 1 524 ? 198.070 159.249 131.245 1.00 47.83 536 TYR B C 1
ATOM 25774 O O . TYR C 1 524 ? 199.274 159.449 131.366 1.00 47.83 536 TYR B O 1
ATOM 25792 N N . HIS C 1 525 ? 197.224 159.213 132.267 1.00 47.83 537 HIS B N 1
ATOM 25793 C CA . HIS C 1 525 ? 197.560 159.221 133.682 1.00 47.83 537 HIS B CA 1
ATOM 25794 C C . HIS C 1 525 ? 197.860 157.795 134.148 1.00 47.83 537 HIS B C 1
ATOM 25795 O O . HIS C 1 525 ? 196.926 157.017 134.347 1.00 47.83 537 HIS B O 1
ATOM 25809 N N . PRO C 1 526 ? 199.131 157.388 134.291 1.00 47.83 538 PRO B N 1
ATOM 25810 C CA . PRO C 1 526 ? 199.471 156.028 134.660 1.00 47.83 538 PRO B CA 1
ATOM 25811 C C . PRO C 1 526 ? 199.243 155.772 136.149 1.00 47.83 538 PRO B C 1
ATOM 25812 O O . PRO C 1 526 ? 199.240 154.624 136.568 1.00 47.83 538 PRO B O 1
ATOM 25823 N N . GLU C 1 527 ? 199.077 156.807 136.975 1.00 47.83 539 GLU B N 1
ATOM 25824 C CA . GLU C 1 527 ? 198.822 156.653 138.399 1.00 47.83 539 GLU B CA 1
ATOM 25825 C C . GLU C 1 527 ? 197.551 155.874 138.658 1.00 47.83 539 GLU B C 1
ATOM 25826 O O . GLU C 1 527 ? 197.511 155.045 139.557 1.00 47.83 539 GLU B O 1
ATOM 25838 N N . TYR C 1 528 ? 196.497 156.149 137.894 1.00 47.83 540 TYR B N 1
ATOM 25839 C CA . TYR C 1 528 ? 195.159 155.653 138.186 1.00 47.83 540 TYR B CA 1
ATOM 25840 C C . TYR C 1 528 ? 195.029 154.144 138.038 1.00 47.83 540 TYR B C 1
ATOM 25841 O O . TYR C 1 528 ? 194.150 153.550 138.643 1.00 47.83 540 TYR B O 1
ATOM 25859 N N . THR C 1 529 ? 195.926 153.510 137.293 1.00 47.83 541 THR B N 1
ATOM 25860 C CA . THR C 1 529 ? 195.993 152.058 137.127 1.00 47.83 541 THR B CA 1
ATOM 25861 C C . THR C 1 529 ? 196.950 151.364 138.105 1.00 47.83 541 THR B C 1
ATOM 25862 O O . THR C 1 529 ? 196.915 150.143 138.188 1.00 47.83 541 THR B O 1
ATOM 25873 N N . SER C 1 530 ? 197.752 152.085 138.900 1.00 48.55 542 SER B N 1
ATOM 25874 C CA . SER C 1 530 ? 198.714 151.498 139.853 1.00 48.55 542 SER B CA 1
ATOM 25875 C C . SER C 1 530 ? 198.064 150.688 140.987 1.00 48.55 542 SER B C 1
ATOM 25876 O O . SER C 1 530 ? 197.058 151.096 141.560 1.00 48.55 542 SER B O 1
ATOM 25884 N N . LYS C 1 531 ? 198.649 149.533 141.330 1.00 51.35 543 LYS B N 1
ATOM 25885 C CA . LYS C 1 531 ? 198.230 148.663 142.444 1.00 51.35 543 LYS B CA 1
ATOM 25886 C C . LYS C 1 531 ? 199.386 148.442 143.415 1.00 51.35 543 LYS B C 1
ATOM 25887 O O . LYS C 1 531 ? 200.541 148.444 143.018 1.00 51.35 543 LYS B O 1
ATOM 25906 N N . VAL C 1 532 ? 199.084 148.203 144.687 1.00 51.15 544 VAL B N 1
ATOM 25907 C CA . VAL C 1 532 ? 200.082 148.164 145.775 1.00 51.15 544 VAL B CA 1
ATOM 25908 C C . VAL C 1 532 ? 201.192 147.132 145.537 1.00 51.15 544 VAL B C 1
ATOM 25909 O O . VAL C 1 532 ? 202.361 147.392 145.808 1.00 51.15 544 VAL B O 1
ATOM 25922 N N . LEU C 1 533 ? 200.821 145.969 145.002 1.00 59.15 545 LEU B N 1
ATOM 25923 C CA . LEU C 1 533 ? 201.702 144.838 144.738 1.00 59.15 545 LEU B CA 1
ATOM 25924 C C . LEU C 1 533 ? 202.289 144.851 143.310 1.00 59.15 545 LEU B C 1
ATOM 25925 O O . LEU C 1 533 ? 203.263 144.152 143.038 1.00 59.15 545 LEU B O 1
ATOM 25941 N N . GLU C 1 534 ? 201.740 145.662 142.402 1.00 56.83 546 GLU B N 1
ATOM 25942 C CA . GLU C 1 534 ? 202.149 145.802 140.998 1.00 56.83 546 GLU B CA 1
ATOM 25943 C C . GLU C 1 534 ? 202.075 147.278 140.560 1.00 56.83 546 GLU B C 1
ATOM 25944 O O . GLU C 1 534 ? 200.997 147.760 140.207 1.00 56.83 546 GLU B O 1
ATOM 25956 N N . PRO C 1 535 ? 203.190 148.026 140.590 1.00 50.58 547 PRO B N 1
ATOM 25957 C CA . PRO C 1 535 ? 203.200 149.442 140.253 1.00 50.58 547 PRO B CA 1
ATOM 25958 C C . PRO C 1 535 ? 202.867 149.706 138.787 1.00 50.58 547 PRO B C 1
ATOM 25959 O O . PRO C 1 535 ? 203.023 148.846 137.927 1.00 50.58 547 PRO B O 1
ATOM 25970 N N . SER C 1 536 ? 202.509 150.949 138.504 1.00 49.14 548 SER B N 1
ATOM 25971 C CA . SER C 1 536 ? 202.369 151.446 137.144 1.00 49.14 548 SER B CA 1
ATOM 25972 C C . SER C 1 536 ? 203.723 151.491 136.454 1.00 49.14 548 SER B C 1
ATOM 25973 O O . SER C 1 536 ? 204.680 152.037 137.001 1.00 49.14 548 SER B O 1
ATOM 25981 N N . ARG C 1 537 ? 203.837 150.933 135.250 1.00 48.49 549 ARG B N 1
ATOM 25982 C CA . ARG C 1 537 ? 205.143 150.737 134.594 1.00 48.49 549 ARG B CA 1
ATOM 25983 C C . ARG C 1 537 ? 205.948 152.024 134.345 1.00 48.49 549 ARG B C 1
ATOM 25984 O O . ARG C 1 537 ? 207.124 152.012 134.674 1.00 48.49 549 ARG B O 1
ATOM 26005 N N . PRO C 1 538 ? 205.393 153.160 133.895 1.00 47.83 550 PRO B N 1
ATOM 26006 C CA . PRO C 1 538 ? 206.152 154.402 133.767 1.00 47.83 550 PRO B CA 1
ATOM 26007 C C . PRO C 1 538 ? 206.781 154.907 135.077 1.00 47.83 550 PRO B C 1
ATOM 26008 O O . PRO C 1 538 ? 207.911 155.392 135.064 1.00 47.83 550 PRO B O 1
ATOM 26019 N N . PHE C 1 539 ? 206.080 154.756 136.205 1.00 47.83 551 PHE B N 1
ATOM 26020 C CA . PHE C 1 539 ? 206.541 155.108 137.549 1.00 47.83 551 PHE B CA 1
ATOM 26021 C C . PHE C 1 539 ? 207.538 154.085 138.091 1.00 47.83 551 PHE B C 1
ATOM 26022 O O . PHE C 1 539 ? 208.487 154.467 138.759 1.00 47.83 551 PHE B O 1
ATOM 26039 N N . TRP C 1 540 ? 207.376 152.797 137.794 1.00 48.41 552 TRP B N 1
ATOM 26040 C CA . TRP C 1 540 ? 208.382 151.782 138.125 1.00 48.41 552 TRP B CA 1
ATOM 26041 C C . TRP C 1 540 ? 209.681 152.058 137.378 1.00 48.41 552 TRP B C 1
ATOM 26042 O O . TRP C 1 540 ? 210.733 152.118 138.000 1.00 48.41 552 TRP B O 1
ATOM 26063 N N . GLY C 1 541 ? 209.596 152.366 136.084 1.00 47.83 553 GLY B N 1
ATOM 26064 C CA . GLY C 1 541 ? 210.711 152.847 135.285 1.00 47.83 553 GLY B CA 1
ATOM 26065 C C . GLY C 1 541 ? 211.394 154.078 135.848 1.00 47.83 553 GLY B C 1
ATOM 26066 O O . GLY C 1 541 ? 212.606 154.069 136.011 1.00 47.83 553 GLY B O 1
ATOM 26070 N N . LEU C 1 542 ? 210.643 155.113 136.224 1.00 47.83 554 LEU B N 1
ATOM 26071 C CA . LEU C 1 542 ? 211.219 156.324 136.812 1.00 47.83 554 LEU B CA 1
ATOM 26072 C C . LEU C 1 542 ? 212.001 156.019 138.087 1.00 47.83 554 LEU B C 1
ATOM 26073 O O . LEU C 1 542 ? 213.162 156.392 138.197 1.00 47.83 554 LEU B O 1
ATOM 26089 N N . VAL C 1 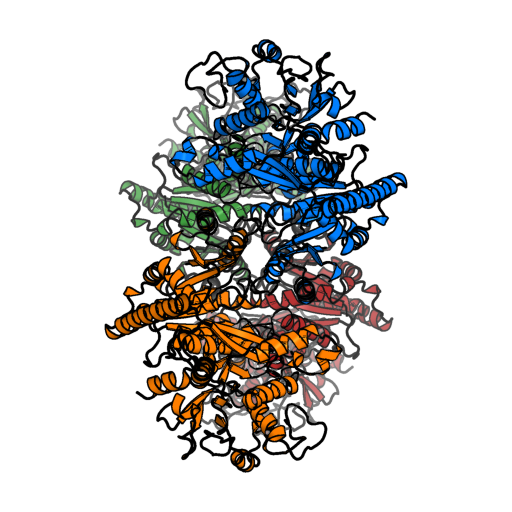543 ? 211.404 155.343 139.064 1.00 47.83 555 VAL B N 1
ATOM 26090 C CA . VAL C 1 543 ? 212.091 155.079 140.332 1.00 47.83 555 VAL B CA 1
ATOM 26091 C C . VAL C 1 543 ? 213.254 154.107 140.137 1.00 47.83 555 VAL B C 1
ATOM 26092 O O . VAL C 1 543 ? 214.307 154.297 140.735 1.00 47.83 555 VAL B O 1
ATOM 26105 N N . ALA C 1 544 ? 213.141 153.109 139.263 1.00 47.83 556 ALA B N 1
ATOM 26106 C CA . ALA C 1 544 ? 214.233 152.188 138.977 1.00 47.83 556 ALA B CA 1
ATOM 26107 C C . ALA C 1 544 ? 215.412 152.897 138.299 1.00 47.83 556 ALA B C 1
ATOM 26108 O O . ALA C 1 544 ? 216.554 152.713 138.710 1.00 47.83 556 ALA B O 1
ATOM 26115 N N . ALA C 1 545 ? 215.160 153.769 137.324 1.00 47.83 557 ALA B N 1
ATOM 26116 C CA . ALA C 1 545 ? 216.180 154.609 136.713 1.00 47.83 557 ALA B CA 1
ATOM 26117 C C . ALA C 1 545 ? 216.852 155.534 137.735 1.00 47.83 557 ALA B C 1
ATOM 26118 O O . ALA C 1 545 ? 218.076 155.582 137.812 1.00 47.83 557 ALA B O 1
ATOM 26125 N N . ALA C 1 546 ? 216.080 156.208 138.583 1.00 47.83 558 ALA B N 1
ATOM 26126 C CA . ALA C 1 546 ? 216.599 157.074 139.632 1.00 47.83 558 ALA B CA 1
ATOM 26127 C C . ALA C 1 546 ? 217.455 156.312 140.658 1.00 47.83 558 ALA B C 1
ATOM 26128 O O . ALA C 1 546 ? 218.447 156.826 141.163 1.00 47.83 558 ALA B O 1
ATOM 26135 N N . SER C 1 547 ? 217.113 155.056 140.936 1.00 47.83 559 SER B N 1
ATOM 26136 C CA . SER C 1 547 ? 217.878 154.156 141.799 1.00 47.83 559 SER B CA 1
ATOM 26137 C C . SER C 1 547 ? 219.150 153.607 141.132 1.00 47.83 559 SER B C 1
ATOM 26138 O O . SER C 1 547 ? 219.975 152.995 141.802 1.00 47.83 559 SER B O 1
ATOM 26146 N N . GLY C 1 548 ? 219.312 153.774 139.816 1.00 53.21 560 GLY B N 1
ATOM 26147 C CA . GLY C 1 548 ? 220.385 153.158 139.027 1.00 53.21 560 GLY B CA 1
ATOM 26148 C C . GLY C 1 548 ? 220.175 151.671 138.712 1.00 53.21 560 GLY B C 1
ATOM 26149 O O . GLY C 1 548 ? 221.089 151.004 138.230 1.00 53.21 560 GLY B O 1
ATOM 26153 N N . THR C 1 549 ? 218.985 151.144 139.008 1.00 57.29 561 THR B N 1
ATOM 26154 C CA . THR C 1 549 ? 218.628 149.715 138.962 1.00 57.29 561 THR B CA 1
ATOM 26155 C C . THR C 1 549 ? 217.709 149.373 137.789 1.00 57.29 561 THR B C 1
ATOM 26156 O O . THR C 1 549 ? 217.037 148.343 137.817 1.00 57.29 561 THR B O 1
ATOM 26167 N N . LEU C 1 550 ? 217.620 150.224 136.762 1.00 56.54 562 LEU B N 1
ATOM 26168 C CA . LEU C 1 550 ? 216.652 150.074 135.673 1.00 56.54 562 LEU B CA 1
ATOM 26169 C C . LEU C 1 550 ? 216.811 148.765 134.905 1.00 56.54 562 LEU B C 1
ATOM 26170 O O . LEU C 1 550 ? 215.832 148.066 134.693 1.00 56.54 562 LEU B O 1
ATOM 26186 N N . GLY C 1 551 ? 218.033 148.399 134.540 1.00 67.77 563 GLY B N 1
ATOM 26187 C CA . GLY C 1 551 ? 218.314 147.131 133.879 1.00 67.77 563 GLY B CA 1
ATOM 26188 C C . GLY C 1 551 ? 217.857 145.922 134.689 1.00 67.77 563 GLY B C 1
ATOM 26189 O O . GLY C 1 551 ? 217.222 145.026 134.150 1.00 67.77 563 GLY B O 1
ATOM 26193 N N . GLU C 1 552 ? 218.082 145.915 136.000 1.00 68.42 564 GLU B N 1
ATOM 26194 C CA . GLU C 1 552 ? 217.648 144.825 136.881 1.00 68.42 564 GLU B CA 1
ATOM 26195 C C . GLU C 1 552 ? 216.114 144.721 136.949 1.00 68.42 564 GLU B C 1
ATOM 26196 O O . GLU C 1 552 ? 215.566 143.622 136.915 1.00 68.42 564 GLU B O 1
ATOM 26208 N N . VAL C 1 553 ? 215.400 145.849 136.986 1.00 69.72 565 VAL B N 1
ATOM 26209 C CA . VAL C 1 553 ? 213.929 145.889 136.963 1.00 69.72 565 VAL B CA 1
ATOM 26210 C C . VAL C 1 553 ? 213.365 145.486 135.599 1.00 69.72 565 VAL B C 1
ATOM 26211 O O . VAL C 1 553 ? 212.409 144.718 135.537 1.00 69.72 565 VAL B O 1
ATOM 26224 N N . ILE C 1 554 ? 213.961 145.939 134.497 1.00 75.75 566 ILE B N 1
ATOM 26225 C CA . ILE C 1 554 ? 213.556 145.536 133.147 1.00 75.75 566 ILE B CA 1
ATOM 26226 C C . ILE C 1 554 ? 213.803 144.033 132.947 1.00 75.75 566 ILE B C 1
ATOM 26227 O O . ILE C 1 554 ? 212.987 143.349 132.331 1.00 75.75 566 ILE B O 1
ATOM 26243 N N . LYS C 1 555 ? 214.871 143.484 133.526 1.00 74.08 567 LYS B N 1
ATOM 26244 C CA . LYS C 1 555 ? 215.177 142.046 133.508 1.00 74.08 567 LYS B CA 1
ATOM 26245 C C . LYS C 1 555 ? 214.157 141.214 134.288 1.00 74.08 567 LYS B C 1
ATOM 26246 O O . LYS C 1 555 ? 213.776 140.147 133.828 1.00 74.08 567 LYS B O 1
ATOM 26265 N N . ASP C 1 556 ? 213.677 141.696 135.433 1.00 82.75 568 ASP B N 1
ATOM 26266 C CA . ASP C 1 556 ? 212.649 141.012 136.238 1.00 82.75 568 ASP B CA 1
ATOM 26267 C C . ASP C 1 556 ? 211.296 140.959 135.506 1.00 82.75 568 ASP B C 1
ATOM 26268 O O . ASP C 1 556 ? 210.592 139.953 135.542 1.00 82.75 568 ASP B O 1
ATOM 26277 N N . ILE C 1 557 ? 210.933 142.025 134.793 1.00 30.00 569 ILE B N 1
ATOM 26278 C CA . ILE C 1 557 ? 209.670 142.115 134.051 1.00 30.00 569 ILE B CA 1
ATOM 26279 C C . ILE C 1 557 ? 209.640 141.147 132.857 1.00 30.00 569 ILE B C 1
ATOM 26280 O O . ILE C 1 557 ? 208.653 140.450 132.641 1.00 30.00 569 ILE B O 1
ATOM 26296 N N . ASN C 1 558 ? 210.714 141.093 132.067 1.00 30.00 570 ASN B N 1
ATOM 26297 C CA . ASN C 1 558 ? 210.781 140.330 130.811 1.00 30.00 570 ASN B CA 1
ATOM 26298 C C . ASN C 1 558 ? 211.133 138.835 130.975 1.00 30.00 570 ASN B C 1
ATOM 26299 O O . ASN C 1 558 ? 211.184 138.089 129.998 1.00 30.00 570 ASN B O 1
ATOM 26310 N N . LEU C 1 559 ? 211.380 138.375 132.196 1.00 30.00 571 LEU B N 1
ATOM 26311 C CA . LEU C 1 559 ? 211.791 137.006 132.506 1.00 30.00 571 LEU B CA 1
ATOM 26312 C C . LEU C 1 559 ? 210.726 135.972 132.106 1.00 30.00 571 LEU B C 1
ATOM 26313 O O . LEU C 1 559 ? 209.642 135.905 132.685 1.00 30.00 571 LEU B O 1
ATOM 26329 N N . MET D 1 1 ? 162.022 140.058 185.765 1.00 37.34 1 MET C N 1
ATOM 26330 C CA . MET D 1 1 ? 160.963 141.072 185.659 1.00 37.34 1 MET C CA 1
ATOM 26331 C C . MET D 1 1 ? 160.819 141.531 184.214 1.00 37.34 1 MET C C 1
ATOM 26332 O O . MET D 1 1 ? 161.807 141.882 183.590 1.00 37.34 1 MET C O 1
ATOM 26348 N N . LYS D 1 2 ? 159.613 141.542 183.657 1.00 37.34 2 LYS C N 1
ATOM 26349 C CA . LYS D 1 2 ? 159.289 142.196 182.379 1.00 37.34 2 LYS C CA 1
ATOM 26350 C C . LYS D 1 2 ? 158.876 143.644 182.639 1.00 37.34 2 LYS C C 1
ATOM 26351 O O . LYS D 1 2 ? 158.276 143.924 183.665 1.00 37.34 2 LYS C O 1
ATOM 26370 N N . TYR D 1 3 ? 159.143 144.548 181.717 1.00 37.34 3 TYR C N 1
ATOM 26371 C CA . TYR D 1 3 ? 158.824 145.964 181.785 1.00 37.34 3 TYR C CA 1
ATOM 26372 C C . TYR D 1 3 ? 158.031 146.381 180.558 1.00 37.34 3 TYR C C 1
ATOM 26373 O O . TYR D 1 3 ? 158.505 146.257 179.437 1.00 37.34 3 TYR C O 1
ATOM 26391 N N . VAL D 1 4 ? 156.864 146.983 180.763 1.00 37.34 4 VAL C N 1
ATOM 26392 C CA . VAL D 1 4 ? 156.137 147.716 179.716 1.00 37.34 4 VAL C CA 1
ATOM 26393 C C . VAL D 1 4 ? 156.252 149.189 180.051 1.00 37.34 4 VAL C C 1
ATOM 26394 O O . VAL D 1 4 ? 155.683 149.625 181.030 1.00 37.34 4 VAL C O 1
ATOM 26407 N N . VAL D 1 5 ? 156.955 149.984 179.261 1.00 37.34 5 VAL C N 1
ATOM 26408 C CA . VAL D 1 5 ? 156.964 151.437 179.403 1.00 37.34 5 VAL C CA 1
ATOM 26409 C C . VAL D 1 5 ? 155.827 152.015 178.581 1.00 37.34 5 VAL C C 1
ATOM 26410 O O . VAL D 1 5 ? 155.744 151.763 177.393 1.00 37.34 5 VAL C O 1
ATOM 26423 N N . VAL D 1 6 ? 154.960 152.815 179.173 1.00 37.34 6 VAL C N 1
ATOM 26424 C CA . VAL D 1 6 ? 153.920 153.579 178.481 1.00 37.34 6 VAL C CA 1
ATOM 26425 C C . VAL D 1 6 ? 154.313 155.038 178.510 1.00 37.34 6 VAL C C 1
ATOM 26426 O O . VAL D 1 6 ? 154.591 155.578 179.572 1.00 37.34 6 VAL C O 1
ATOM 26439 N N . SER D 1 7 ? 154.382 155.689 177.360 1.00 37.34 7 SER C N 1
ATOM 26440 C CA . SER D 1 7 ? 155.101 156.947 177.222 1.00 37.34 7 SER C CA 1
ATOM 26441 C C . SER D 1 7 ? 154.421 157.974 176.339 1.00 37.34 7 SER C C 1
ATOM 26442 O O . SER D 1 7 ? 153.648 157.642 175.450 1.00 37.34 7 SER C O 1
ATOM 26450 N N . GLY D 1 8 ? 154.826 159.215 176.569 1.00 37.34 8 GLY C N 1
ATOM 26451 C CA . GLY D 1 8 ? 154.852 160.294 175.600 1.00 37.34 8 GLY C CA 1
ATOM 26452 C C . GLY D 1 8 ? 153.563 160.702 174.942 1.00 37.34 8 GLY C C 1
ATOM 26453 O O . GLY D 1 8 ? 152.512 160.694 175.565 1.00 37.34 8 GLY C O 1
ATOM 26457 N N . GLY D 1 9 ? 153.709 161.162 173.706 1.00 37.34 9 GLY C N 1
ATOM 26458 C CA . GLY D 1 9 ? 152.703 161.856 172.923 1.00 37.34 9 GLY C CA 1
ATOM 26459 C C . GLY D 1 9 ? 152.930 163.358 172.885 1.00 37.34 9 GLY C C 1
ATOM 26460 O O . GLY D 1 9 ? 153.634 163.921 173.714 1.00 37.34 9 GLY C O 1
ATOM 26464 N N . VAL D 1 10 ? 152.295 164.031 171.932 1.00 37.34 10 VAL C N 1
ATOM 26465 C CA . VAL D 1 10 ? 152.359 165.497 171.764 1.00 37.34 10 VAL C CA 1
ATOM 26466 C C . VAL D 1 10 ? 151.695 166.301 172.886 1.00 37.34 10 VAL C C 1
ATOM 26467 O O . VAL D 1 10 ? 151.986 167.479 173.042 1.00 37.34 10 VAL C O 1
ATOM 26480 N N . ILE D 1 11 ? 150.828 165.673 173.675 1.00 37.34 11 ILE C N 1
ATOM 26481 C CA . ILE D 1 11 ? 150.125 166.239 174.830 1.00 37.34 11 ILE C CA 1
ATOM 26482 C C . ILE D 1 11 ? 150.174 165.270 176.014 1.00 37.34 11 ILE C C 1
ATOM 26483 O O . ILE D 1 11 ? 150.182 164.062 175.835 1.00 37.34 11 ILE C O 1
ATOM 26499 N N . SER D 1 12 ? 150.133 165.794 177.228 1.00 42.75 12 SER C N 1
ATOM 26500 C CA . SER D 1 12 ? 149.623 165.087 178.405 1.00 42.75 12 SER C CA 1
ATOM 26501 C C . SER D 1 12 ? 148.089 165.185 178.460 1.00 42.75 12 SER C C 1
ATOM 26502 O O . SER D 1 12 ? 147.470 165.884 177.662 1.00 42.75 12 SER C O 1
ATOM 26510 N N . GLY D 1 13 ? 147.434 164.485 179.368 1.00 39.27 13 GLY C N 1
ATOM 26511 C CA . GLY D 1 13 ? 145.974 164.475 179.483 1.00 39.27 13 GLY C CA 1
ATOM 26512 C C . GLY D 1 13 ? 145.261 163.683 178.391 1.00 39.27 13 GLY C C 1
ATOM 26513 O O . GLY D 1 13 ? 144.172 164.060 177.973 1.00 39.27 13 GLY C O 1
ATOM 26517 N N . ILE D 1 14 ? 145.895 162.629 177.888 1.00 37.42 14 ILE C N 1
ATOM 26518 C CA . ILE D 1 14 ? 145.500 161.936 176.658 1.00 37.42 14 ILE C CA 1
ATOM 26519 C C . ILE D 1 14 ? 144.970 160.523 176.898 1.00 37.42 14 ILE C C 1
ATOM 26520 O O . ILE D 1 14 ? 144.030 160.100 176.239 1.00 37.42 14 ILE C O 1
ATOM 26536 N N . GLY D 1 15 ? 145.569 159.782 177.814 1.00 37.34 15 GLY C N 1
ATOM 26537 C CA . GLY D 1 15 ? 145.265 158.388 178.082 1.00 37.34 15 GLY C CA 1
ATOM 26538 C C . GLY D 1 15 ? 146.439 157.517 178.501 1.00 37.34 15 GLY C C 1
ATOM 26539 O O . GLY D 1 15 ? 146.254 156.310 178.510 1.00 37.34 15 GLY C O 1
ATOM 26543 N N . LYS D 1 16 ? 147.644 158.016 178.808 1.00 37.34 16 LYS C N 1
ATOM 26544 C CA . LYS D 1 16 ? 148.736 157.109 179.205 1.00 37.34 16 LYS C CA 1
ATOM 26545 C C . LYS D 1 16 ? 148.345 156.304 180.437 1.00 37.34 16 LYS C C 1
ATOM 26546 O O . LYS D 1 16 ? 148.555 155.106 180.441 1.00 37.34 16 LYS C O 1
ATOM 26565 N N . GLY D 1 17 ? 147.758 156.925 181.448 1.00 37.34 17 GLY C N 1
ATOM 26566 C CA . GLY D 1 17 ? 147.285 156.283 182.648 1.00 37.34 17 GLY C CA 1
ATOM 26567 C C . GLY D 1 17 ? 146.161 155.298 182.402 1.00 37.34 17 GLY C C 1
ATOM 26568 O O . GLY D 1 17 ? 146.246 154.159 182.852 1.00 37.34 17 GLY C O 1
ATOM 26572 N N . VAL D 1 18 ? 145.132 155.649 181.638 1.00 37.34 18 VAL C N 1
ATOM 26573 C CA . VAL D 1 18 ? 144.075 154.684 181.311 1.00 37.34 18 VAL C CA 1
ATOM 26574 C C . VAL D 1 18 ? 144.614 153.530 180.474 1.00 37.34 18 VAL C C 1
ATOM 26575 O O . VAL D 1 18 ? 144.253 152.387 180.725 1.00 37.34 18 VAL C O 1
ATOM 26588 N N . LEU D 1 19 ? 145.501 153.777 179.519 1.00 37.34 19 LEU C N 1
ATOM 26589 C CA . LEU D 1 19 ? 146.068 152.747 178.672 1.00 37.34 19 LEU C CA 1
ATOM 26590 C C . LEU D 1 19 ? 147.059 151.859 179.417 1.00 37.34 19 LEU C C 1
ATOM 26591 O O . LEU D 1 19 ? 147.027 150.650 179.240 1.00 37.34 19 LEU C O 1
ATOM 26607 N N . ALA D 1 20 ? 147.893 152.416 180.288 1.00 37.34 20 ALA C N 1
ATOM 26608 C CA . ALA D 1 20 ? 148.750 151.681 181.207 1.00 37.34 20 ALA C CA 1
ATOM 26609 C C . ALA D 1 20 ? 147.931 150.792 182.130 1.00 37.34 20 ALA C C 1
ATOM 26610 O O . ALA D 1 20 ? 148.175 149.594 182.205 1.00 37.34 20 ALA C O 1
ATOM 26617 N N . SER D 1 21 ? 146.901 151.345 182.765 1.00 37.34 21 SER C N 1
ATOM 26618 C CA . SER D 1 21 ? 145.997 150.624 183.658 1.00 37.34 21 SER C CA 1
ATOM 26619 C C . SER D 1 21 ? 145.260 149.508 182.944 1.00 37.34 21 SER C C 1
ATOM 26620 O O . SER D 1 21 ? 145.216 148.391 183.435 1.00 37.34 21 SER C O 1
ATOM 26628 N N . SER D 1 22 ? 144.749 149.776 181.746 1.00 37.34 22 SER C N 1
ATOM 26629 C CA . SER D 1 22 ? 144.147 148.775 180.878 1.00 37.34 22 SER C CA 1
ATOM 26630 C C . SER D 1 22 ? 145.127 147.691 180.455 1.00 37.34 22 SER C C 1
ATOM 26631 O O . SER D 1 22 ? 144.793 146.525 180.533 1.00 37.34 22 SER C O 1
ATOM 26639 N N . THR D 1 23 ? 146.346 148.034 180.050 1.00 37.34 23 THR C N 1
ATOM 26640 C CA . THR D 1 23 ? 147.373 147.069 179.638 1.00 37.34 23 THR C CA 1
ATOM 26641 C C . THR D 1 23 ? 147.740 146.163 180.788 1.00 37.34 23 THR C C 1
ATOM 26642 O O . THR D 1 23 ? 147.744 144.951 180.645 1.00 37.34 23 THR C O 1
ATOM 26653 N N . GLY D 1 24 ? 147.986 146.738 181.957 1.00 37.34 24 GLY C N 1
ATOM 26654 C CA . GLY D 1 24 ? 148.288 145.969 183.148 1.00 37.34 24 GLY C CA 1
ATOM 26655 C C . GLY D 1 24 ? 147.136 145.073 183.563 1.00 37.34 24 GLY C C 1
ATOM 26656 O O . GLY D 1 24 ? 147.369 143.930 183.930 1.00 37.34 24 GLY C O 1
ATOM 26660 N N . MET D 1 25 ? 145.893 145.540 183.447 1.00 37.34 25 MET C N 1
ATOM 26661 C CA . MET D 1 25 ? 144.704 144.744 183.735 1.00 37.34 25 MET C CA 1
ATOM 26662 C C . MET D 1 25 ? 144.620 143.546 182.789 1.00 37.34 25 MET C C 1
ATOM 26663 O O . MET D 1 25 ? 144.502 142.412 183.236 1.00 37.34 25 MET C O 1
ATOM 26677 N N . LEU D 1 26 ? 144.829 143.759 181.489 1.00 37.34 26 LEU C N 1
ATOM 26678 C CA . LEU D 1 26 ? 144.906 142.686 180.509 1.00 37.34 26 LEU C CA 1
ATOM 26679 C C . LEU D 1 26 ? 146.033 141.695 180.781 1.00 37.34 26 LEU C C 1
ATOM 26680 O O . LEU D 1 26 ? 145.784 140.504 180.693 1.00 37.34 26 LEU C O 1
ATOM 26696 N N . LEU D 1 27 ? 147.236 142.101 181.167 1.00 37.34 27 LEU C N 1
ATOM 26697 C CA . LEU D 1 27 ? 148.279 141.140 181.526 1.00 37.34 27 LEU C CA 1
ATOM 26698 C C . LEU D 1 27 ? 147.890 140.349 182.770 1.00 37.34 27 LEU C C 1
ATOM 26699 O O . LEU D 1 27 ? 148.138 139.153 182.836 1.00 37.34 27 LEU C O 1
ATOM 26715 N N . LYS D 1 28 ? 147.172 140.957 183.709 1.00 37.34 28 LYS C N 1
ATOM 26716 C CA . LYS D 1 28 ? 146.602 140.264 184.860 1.00 37.34 28 LYS C CA 1
ATOM 26717 C C . LYS D 1 28 ? 145.557 139.224 184.466 1.00 37.34 28 LYS C C 1
ATOM 26718 O O . LYS D 1 28 ? 145.426 138.219 185.141 1.00 37.34 28 LYS C O 1
ATOM 26737 N N . THR D 1 29 ? 144.866 139.360 183.344 1.00 38.02 29 THR C N 1
ATOM 26738 C CA . THR D 1 29 ? 143.964 138.316 182.834 1.00 38.02 29 THR C CA 1
ATOM 26739 C C . THR D 1 29 ? 144.688 137.057 182.359 1.00 38.02 29 THR C C 1
ATOM 26740 O O . THR D 1 29 ? 144.089 135.992 182.374 1.00 38.02 29 THR C O 1
ATOM 26751 N N . LEU D 1 30 ? 145.981 137.116 182.027 1.00 38.35 30 LEU C N 1
ATOM 26752 C CA . LEU D 1 30 ? 146.831 135.937 181.806 1.00 38.35 30 LEU C CA 1
ATOM 26753 C C . LEU D 1 30 ? 147.327 135.308 183.120 1.00 38.35 30 LEU C C 1
ATOM 26754 O O . LEU D 1 30 ? 148.085 134.349 183.098 1.00 38.35 30 LEU C O 1
ATOM 26770 N N . GLY D 1 31 ? 146.943 135.856 184.270 1.00 41.54 31 GLY C N 1
ATOM 26771 C CA . GLY D 1 31 ? 147.384 135.410 185.590 1.00 41.54 31 GLY C CA 1
ATOM 26772 C C . GLY D 1 31 ? 148.722 135.984 186.041 1.00 41.54 31 GLY C C 1
ATOM 26773 O O . GLY D 1 31 ? 149.198 135.639 187.117 1.00 41.54 31 GLY C O 1
ATOM 26777 N N . LEU D 1 32 ? 149.332 136.865 185.252 1.00 37.34 32 LEU C N 1
ATOM 26778 C CA . LEU D 1 32 ? 150.573 137.546 185.617 1.00 37.34 32 LEU C CA 1
ATOM 26779 C C . LEU D 1 32 ? 150.338 138.451 186.821 1.00 37.34 32 LEU C C 1
ATOM 26780 O O . LEU D 1 32 ? 149.309 139.109 186.926 1.00 37.34 32 LEU C O 1
ATOM 26796 N N . LYS D 1 33 ? 151.305 138.515 187.721 1.00 37.34 33 LYS C N 1
ATOM 26797 C CA . LYS D 1 33 ? 151.330 139.473 188.824 1.00 37.34 33 LYS C CA 1
ATOM 26798 C C . LYS D 1 33 ? 151.866 140.783 188.273 1.00 37.34 33 LYS C C 1
ATOM 26799 O O . LYS D 1 33 ? 152.995 140.817 187.801 1.00 37.34 33 LYS C O 1
ATOM 26818 N N . VAL D 1 34 ? 151.076 141.844 188.281 1.00 37.34 34 VAL C N 1
ATOM 26819 C CA . VAL D 1 34 ? 151.425 143.104 187.616 1.00 37.34 34 VAL C CA 1
ATOM 26820 C C . VAL D 1 34 ? 151.608 144.209 188.637 1.00 37.34 34 VAL C C 1
ATOM 26821 O O . VAL D 1 34 ? 150.683 144.518 189.368 1.00 37.34 34 VAL C O 1
ATOM 26834 N N . THR D 1 35 ? 152.772 144.835 188.663 1.00 37.34 35 THR C N 1
ATOM 26835 C CA . THR D 1 35 ? 153.034 146.080 189.387 1.00 37.34 35 THR C CA 1
ATOM 26836 C C . THR D 1 35 ? 153.111 147.263 188.433 1.00 37.34 35 THR C C 1
ATOM 26837 O O . THR D 1 35 ? 153.060 147.118 187.217 1.00 37.34 35 THR C O 1
ATOM 26848 N N . SER D 1 36 ? 153.218 148.460 188.972 1.00 37.34 36 SER C N 1
ATOM 26849 C CA . SER D 1 36 ? 153.238 149.698 188.212 1.00 37.34 36 SER C CA 1
ATOM 26850 C C . SER D 1 36 ? 154.099 150.739 188.897 1.00 37.34 36 SER C C 1
ATOM 26851 O O . SER D 1 36 ? 154.022 150.878 190.106 1.00 37.34 36 SER C O 1
ATOM 26859 N N . ILE D 1 37 ? 154.829 151.533 188.129 1.00 37.34 37 ILE C N 1
ATOM 26860 C CA . ILE D 1 37 ? 155.589 152.683 188.608 1.00 37.34 37 ILE C CA 1
ATOM 26861 C C . ILE D 1 37 ? 155.169 153.891 187.786 1.00 37.34 37 ILE C C 1
ATOM 26862 O O . ILE D 1 37 ? 155.180 153.832 186.570 1.00 37.34 37 ILE C O 1
ATOM 26878 N N . LYS D 1 38 ? 154.844 155.010 188.413 1.00 37.34 38 LYS C N 1
ATOM 26879 C CA . LYS D 1 38 ? 154.643 156.287 187.732 1.00 37.34 38 LYS C CA 1
ATOM 26880 C C . LYS D 1 38 ? 155.925 157.087 187.829 1.00 37.34 38 LYS C C 1
ATOM 26881 O O . LYS D 1 38 ? 156.506 157.179 188.899 1.00 37.34 38 LYS C O 1
ATOM 26900 N N . ILE D 1 39 ? 156.377 157.669 186.730 1.00 37.34 39 ILE C N 1
ATOM 26901 C CA . ILE D 1 39 ? 157.422 158.680 186.739 1.00 37.34 39 ILE C CA 1
ATOM 26902 C C . ILE D 1 39 ? 156.755 160.012 186.429 1.00 37.34 39 ILE C C 1
ATOM 26903 O O . ILE D 1 39 ? 156.279 160.230 185.326 1.00 37.34 39 ILE C O 1
ATOM 26919 N N . ASP D 1 40 ? 156.739 160.923 187.383 1.00 37.34 40 ASP C N 1
ATOM 26920 C CA . ASP D 1 40 ? 156.304 162.299 187.207 1.00 37.34 40 ASP C CA 1
ATOM 26921 C C . ASP D 1 40 ? 157.541 163.190 187.157 1.00 37.34 40 ASP C C 1
ATOM 26922 O O . ASP D 1 40 ? 158.081 163.535 188.198 1.00 37.34 40 ASP C O 1
ATOM 26931 N N . PRO D 1 41 ? 158.045 163.573 185.978 1.00 37.34 41 PRO C N 1
ATOM 26932 C CA . PRO D 1 41 ? 159.207 164.432 185.869 1.00 37.34 41 PRO C CA 1
ATOM 26933 C C . PRO D 1 41 ? 158.853 165.864 186.258 1.00 37.34 41 PRO C C 1
ATOM 26934 O O . PRO D 1 41 ? 158.684 166.716 185.411 1.00 37.34 41 PRO C O 1
ATOM 26945 N N . TYR D 1 42 ? 158.704 166.129 187.547 1.00 37.34 42 TYR C N 1
ATOM 26946 C CA . TYR D 1 42 ? 158.515 167.449 188.116 1.00 37.34 42 TYR C CA 1
ATOM 26947 C C . TYR D 1 42 ? 159.285 167.625 189.429 1.00 37.34 42 TYR C C 1
ATOM 26948 O O . TYR D 1 42 ? 159.636 166.662 190.106 1.00 37.34 42 TYR C O 1
ATOM 26966 N N . MET D 1 43 ? 159.592 168.860 189.799 1.00 37.34 43 MET C N 1
ATOM 26967 C CA . MET D 1 43 ? 160.408 169.177 190.965 1.00 37.34 43 MET C CA 1
ATOM 26968 C C . MET D 1 43 ? 159.723 168.888 192.290 1.00 37.34 43 MET C C 1
ATOM 26969 O O . MET D 1 43 ? 160.387 168.846 193.317 1.00 37.34 43 MET C O 1
ATOM 26983 N N . ASN D 1 44 ? 158.408 168.714 192.303 1.00 37.34 44 ASN C N 1
ATOM 26984 C CA . ASN D 1 44 ? 157.676 168.401 193.516 1.00 37.34 44 ASN C CA 1
ATOM 26985 C C . ASN D 1 44 ? 158.103 167.024 194.016 1.00 37.34 44 ASN C C 1
ATOM 26986 O O . ASN D 1 44 ? 158.065 166.059 193.254 1.00 37.34 44 ASN C O 1
ATOM 26997 N N . ILE D 1 45 ? 158.508 166.889 195.272 1.00 37.34 45 ILE C N 1
ATOM 26998 C CA . ILE D 1 45 ? 158.820 165.568 195.824 1.00 37.34 45 ILE C CA 1
ATOM 26999 C C . ILE D 1 45 ? 157.576 164.684 195.864 1.00 37.34 45 ILE C C 1
ATOM 27000 O O . ILE D 1 45 ? 157.674 163.482 195.662 1.00 37.34 45 ILE C O 1
ATOM 27016 N N . ASP D 1 46 ? 156.400 165.258 196.054 1.00 37.34 46 ASP C N 1
ATOM 27017 C CA . ASP D 1 46 ? 155.127 164.552 196.098 1.00 37.34 46 ASP C CA 1
ATOM 27018 C C . ASP D 1 46 ? 153.988 165.507 195.699 1.00 37.34 46 ASP C C 1
ATOM 27019 O O . ASP D 1 46 ? 154.195 166.709 195.562 1.00 37.34 46 ASP C O 1
ATOM 27028 N N . ALA D 1 47 ? 152.769 164.999 195.526 1.00 40.05 47 ALA C N 1
ATOM 27029 C CA . ALA D 1 47 ? 151.606 165.829 195.198 1.00 40.05 47 ALA C CA 1
ATOM 27030 C C . ALA D 1 47 ? 150.908 166.421 196.439 1.00 40.05 47 ALA C C 1
ATOM 27031 O O . ALA D 1 47 ? 149.794 166.916 196.344 1.00 40.05 47 ALA C O 1
ATOM 27038 N N . GLY D 1 48 ? 151.520 166.373 197.618 1.00 43.64 48 GLY C N 1
ATOM 27039 C CA . GLY D 1 48 ? 150.864 166.704 198.877 1.00 43.64 48 GLY C CA 1
ATOM 27040 C C . GLY D 1 48 ? 150.487 168.170 199.034 1.00 43.64 48 GLY C C 1
ATOM 27041 O O . GLY D 1 48 ? 149.393 168.483 199.486 1.00 43.64 48 GLY C O 1
ATOM 27045 N N . THR D 1 49 ? 151.365 169.075 198.616 1.00 45.89 49 THR C N 1
ATOM 27046 C CA . THR D 1 49 ? 151.160 170.534 198.688 1.00 45.89 49 THR C CA 1
ATOM 27047 C C . THR D 1 49 ? 150.947 171.168 197.309 1.00 45.89 49 THR C C 1
ATOM 27048 O O . THR D 1 49 ? 151.244 172.335 197.114 1.00 45.89 49 THR C O 1
ATOM 27059 N N . MET D 1 50 ? 150.445 170.411 196.335 1.00 44.66 50 MET C N 1
ATOM 27060 C CA . MET D 1 50 ? 149.914 170.939 195.068 1.00 44.66 50 MET C CA 1
ATOM 27061 C C . MET D 1 50 ? 148.432 171.335 195.218 1.00 44.66 50 MET C C 1
ATOM 27062 O O . MET D 1 50 ? 147.766 170.929 196.168 1.00 44.66 50 MET C O 1
ATOM 27076 N N . SER D 1 51 ? 147.903 172.117 194.277 1.00 52.39 51 SER C N 1
ATOM 27077 C CA . SER D 1 51 ? 146.484 172.511 194.182 1.00 52.39 51 SER C CA 1
ATOM 27078 C C . SER D 1 51 ? 145.826 171.929 192.917 1.00 52.39 51 SER C C 1
ATOM 27079 O O . SER D 1 51 ? 146.437 171.958 191.851 1.00 52.39 51 SER C O 1
ATOM 27087 N N . PRO D 1 52 ? 144.588 171.400 192.982 1.00 58.08 52 PRO C N 1
ATOM 27088 C CA . PRO D 1 52 ? 144.044 170.453 192.000 1.00 58.08 52 PRO C CA 1
ATOM 27089 C C . PRO D 1 52 ? 143.676 171.007 190.618 1.00 58.08 52 PRO C C 1
ATOM 27090 O O . PRO D 1 52 ? 143.197 170.261 189.769 1.00 58.08 52 PRO C O 1
ATOM 27101 N N . LEU D 1 53 ? 143.915 172.286 190.341 1.00 63.22 53 LEU C N 1
ATOM 27102 C CA . LEU D 1 53 ? 143.785 172.843 188.989 1.00 63.22 53 LEU C CA 1
ATOM 27103 C C . LEU D 1 53 ? 144.860 172.317 188.021 1.00 63.22 53 LEU C C 1
ATOM 27104 O O . LEU D 1 53 ? 144.689 172.363 186.806 1.00 63.22 53 LEU C O 1
ATOM 27120 N N . GLU D 1 54 ? 145.963 171.807 188.555 1.00 59.70 54 GLU C N 1
ATOM 27121 C CA . GLU D 1 54 ? 147.009 171.111 187.820 1.00 59.70 54 GLU C CA 1
ATOM 27122 C C . GLU D 1 54 ? 146.995 169.645 188.253 1.00 59.70 54 GLU C C 1
ATOM 27123 O O . GLU D 1 54 ? 147.078 169.340 189.441 1.00 59.70 54 GLU C O 1
ATOM 27135 N N . HIS D 1 55 ? 146.854 168.725 187.298 1.00 59.40 55 HIS C N 1
ATOM 27136 C CA . HIS D 1 55 ? 146.893 167.267 187.509 1.00 59.40 55 HIS C CA 1
ATOM 27137 C C . HIS D 1 55 ? 145.815 166.663 188.440 1.00 59.40 55 HIS C C 1
ATOM 27138 O O . HIS D 1 55 ? 145.954 165.535 188.904 1.00 59.40 55 HIS C O 1
ATOM 27152 N N . GLY D 1 56 ? 144.703 167.362 188.672 1.00 54.74 56 GLY C N 1
ATOM 27153 C CA . GLY D 1 56 ? 143.525 166.851 189.376 1.00 54.74 56 GLY C CA 1
ATOM 27154 C C . GLY D 1 56 ? 143.734 166.564 190.864 1.00 54.74 56 GLY C C 1
ATOM 27155 O O . GLY D 1 56 ? 144.529 167.208 191.538 1.00 54.74 56 GLY C O 1
ATOM 27159 N N . GLU D 1 57 ? 142.980 165.613 191.411 1.00 47.36 57 GLU C N 1
ATOM 27160 C CA . GLU D 1 57 ? 143.068 165.223 192.818 1.00 47.36 57 GLU C CA 1
ATOM 27161 C C . GLU D 1 57 ? 144.456 164.700 193.228 1.00 47.36 57 GLU C C 1
ATOM 27162 O O . GLU D 1 57 ? 145.142 164.016 192.477 1.00 47.36 57 GLU C O 1
ATOM 27174 N N . CYS D 1 58 ? 144.773 164.900 194.504 1.00 44.78 58 CYS C N 1
ATOM 27175 C CA . CYS D 1 58 ? 145.741 164.092 195.233 1.00 44.78 58 CYS C CA 1
ATOM 27176 C C . CYS D 1 58 ? 145.184 162.688 195.512 1.00 44.78 58 CYS C C 1
ATOM 27177 O O . CYS D 1 58 ? 144.015 162.542 195.865 1.00 44.78 58 CYS C O 1
ATOM 27185 N N . PHE D 1 59 ? 146.014 161.654 195.410 1.00 37.34 59 PHE C N 1
ATOM 27186 C CA . PHE D 1 59 ? 145.675 160.289 195.807 1.00 37.34 59 PHE C CA 1
ATOM 27187 C C . PHE D 1 59 ? 146.485 159.873 197.035 1.00 37.34 59 PHE C C 1
ATOM 27188 O O . PHE D 1 59 ? 147.704 160.015 197.030 1.00 37.34 59 PHE C O 1
ATOM 27205 N N . VAL D 1 60 ? 145.846 159.338 198.075 1.00 37.34 60 VAL C N 1
ATOM 27206 C CA . VAL D 1 60 ? 146.522 158.912 199.308 1.00 37.34 60 VAL C CA 1
ATOM 27207 C C . VAL D 1 60 ? 146.725 157.406 199.331 1.00 37.34 60 VAL C C 1
ATOM 27208 O O . VAL D 1 60 ? 145.813 156.636 199.055 1.00 37.34 60 VAL C O 1
ATOM 27221 N N . LEU D 1 61 ? 147.940 156.987 199.655 1.00 37.34 61 LEU C N 1
ATOM 27222 C CA . LEU D 1 61 ? 148.368 155.594 199.732 1.00 37.34 61 LEU C CA 1
ATOM 27223 C C . LEU D 1 61 ? 148.225 155.033 201.143 1.00 37.34 61 LEU C C 1
ATOM 27224 O O . LEU D 1 61 ? 148.028 155.784 202.088 1.00 37.34 61 LEU C O 1
ATOM 27240 N N . ASP D 1 62 ? 148.383 153.726 201.335 1.00 38.46 62 ASP C N 1
ATOM 27241 C CA . ASP D 1 62 ? 148.347 153.135 202.681 1.00 38.46 62 ASP C CA 1
ATOM 27242 C C . ASP D 1 62 ? 149.428 153.703 203.608 1.00 38.46 62 ASP C C 1
ATOM 27243 O O . ASP D 1 62 ? 149.173 153.945 204.778 1.00 38.46 62 ASP C O 1
ATOM 27252 N N . ASP D 1 63 ? 150.628 153.968 203.097 1.00 37.34 63 ASP C N 1
ATOM 27253 C CA . ASP D 1 63 ? 151.743 154.555 203.851 1.00 37.34 63 ASP C CA 1
ATOM 27254 C C . ASP D 1 63 ? 151.599 156.072 204.061 1.00 37.34 63 ASP C C 1
ATOM 27255 O O . ASP D 1 63 ? 152.452 156.705 204.678 1.00 37.34 63 ASP C O 1
ATOM 27264 N N . GLY D 1 64 ? 150.519 156.677 203.566 1.00 37.76 64 GLY C N 1
ATOM 27265 C CA . GLY D 1 64 ? 150.268 158.111 203.648 1.00 37.76 64 GLY C CA 1
ATOM 27266 C C . GLY D 1 64 ? 151.012 158.936 202.602 1.00 37.76 64 GLY C C 1
ATOM 27267 O O . GLY D 1 64 ? 151.087 160.151 202.736 1.00 37.76 64 GLY C O 1
ATOM 27271 N N . GLY D 1 65 ? 151.574 158.313 201.568 1.00 37.34 65 GLY C N 1
ATOM 27272 C CA . GLY D 1 65 ? 152.064 159.021 200.395 1.00 37.34 65 GLY C CA 1
ATOM 27273 C C . GLY D 1 65 ? 150.950 159.809 199.719 1.00 37.34 65 GLY C C 1
ATOM 27274 O O . GLY D 1 65 ? 149.840 159.320 199.598 1.00 37.34 65 GLY C O 1
ATOM 27278 N N . GLU D 1 66 ? 151.238 161.028 199.282 1.00 39.81 66 GLU C N 1
ATOM 27279 C CA . GLU D 1 66 ? 150.305 161.881 198.554 1.00 39.81 66 GLU C CA 1
ATOM 27280 C C . GLU D 1 66 ? 150.796 161.986 197.119 1.00 39.81 66 GLU C C 1
ATOM 27281 O O . GLU D 1 66 ? 151.884 162.485 196.859 1.00 39.81 66 GLU C O 1
ATOM 27293 N N . THR D 1 67 ? 150.040 161.471 196.167 1.00 37.34 67 THR C N 1
ATOM 27294 C CA . THR D 1 67 ? 150.587 161.066 194.866 1.00 37.34 67 THR C CA 1
ATOM 27295 C C . THR D 1 67 ? 149.677 161.425 193.709 1.00 37.34 67 THR C C 1
ATOM 27296 O O . THR D 1 67 ? 148.528 161.806 193.886 1.00 37.34 67 THR C O 1
ATOM 27307 N N . ASP D 1 68 ? 150.215 161.356 192.501 1.00 38.98 68 ASP C N 1
ATOM 27308 C CA . ASP D 1 68 ? 149.464 161.547 191.271 1.00 38.98 68 ASP C CA 1
ATOM 27309 C C . ASP D 1 68 ? 148.294 160.553 191.169 1.00 38.98 68 ASP C C 1
ATOM 27310 O O . ASP D 1 68 ? 148.434 159.376 191.502 1.00 38.98 68 ASP C O 1
ATOM 27319 N N . LEU D 1 69 ? 147.140 161.020 190.697 1.00 38.02 69 LEU C N 1
ATOM 27320 C CA . LEU D 1 69 ? 145.949 160.197 190.528 1.00 38.02 69 LEU C CA 1
ATOM 27321 C C . LEU D 1 69 ? 146.128 158.977 189.611 1.00 38.02 69 LEU C C 1
ATOM 27322 O O . LEU D 1 69 ? 145.305 158.061 189.631 1.00 38.02 69 LEU C O 1
ATOM 27338 N N . ASP D 1 70 ? 147.224 158.878 188.872 1.00 37.34 70 ASP C N 1
ATOM 27339 C CA . ASP D 1 70 ? 147.629 157.675 188.173 1.00 37.34 70 ASP C CA 1
ATOM 27340 C C . ASP D 1 70 ? 147.905 156.498 189.095 1.00 37.34 70 ASP C C 1
ATOM 27341 O O . ASP D 1 70 ? 147.520 155.385 188.757 1.00 37.34 70 ASP C O 1
ATOM 27350 N N . LEU D 1 71 ? 148.468 156.703 190.288 1.00 37.34 71 LEU C N 1
ATOM 27351 C CA . LEU D 1 71 ? 148.619 155.602 191.229 1.00 37.34 71 LEU C CA 1
ATOM 27352 C C . LEU D 1 71 ? 147.252 155.085 191.651 1.00 37.34 71 LEU C C 1
ATOM 27353 O O . LEU D 1 71 ? 147.060 153.884 191.758 1.00 37.34 71 LEU C O 1
ATOM 27369 N N . GLY D 1 72 ? 146.261 155.961 191.783 1.00 37.34 72 GLY C N 1
ATOM 27370 C CA . GLY D 1 72 ? 144.879 155.564 192.003 1.00 37.34 72 GLY C CA 1
ATOM 27371 C C . GLY D 1 72 ? 144.276 154.774 190.859 1.00 37.34 72 GLY C C 1
ATOM 27372 O O . GLY D 1 72 ? 143.562 153.811 191.100 1.00 37.34 72 GLY C O 1
ATOM 27376 N N . ASN D 1 73 ? 144.590 155.113 189.615 1.00 37.34 73 ASN C N 1
ATOM 27377 C CA . ASN D 1 73 ? 144.178 154.303 188.476 1.00 37.34 73 ASN C CA 1
ATOM 27378 C C . ASN D 1 73 ? 144.774 152.900 188.564 1.00 37.34 73 ASN C C 1
ATOM 27379 O O . ASN D 1 73 ? 144.053 151.925 188.403 1.00 37.34 73 ASN C O 1
ATOM 27390 N N . TYR D 1 74 ? 146.059 152.777 188.874 1.00 37.34 74 TYR C N 1
ATOM 27391 C CA . TYR D 1 74 ? 146.708 151.482 188.965 1.00 37.34 74 TYR C CA 1
ATOM 27392 C C . TYR D 1 74 ? 146.138 150.658 190.113 1.00 37.34 74 TYR C C 1
ATOM 27393 O O . TYR D 1 74 ? 145.829 149.489 189.928 1.00 37.34 74 TYR C O 1
ATOM 27411 N N . GLU D 1 75 ? 145.955 151.251 191.293 1.00 37.34 75 GLU C N 1
ATOM 27412 C CA . GLU D 1 75 ? 145.395 150.558 192.449 1.00 37.34 75 GLU C CA 1
ATOM 27413 C C . GLU D 1 75 ? 144.023 149.978 192.139 1.00 37.34 75 GLU C C 1
ATOM 27414 O O . GLU D 1 75 ? 143.786 148.812 192.459 1.00 37.34 75 GLU C O 1
ATOM 27426 N N . ARG D 1 76 ? 143.133 150.724 191.470 1.00 37.34 76 ARG C N 1
ATOM 27427 C CA . ARG D 1 76 ? 141.787 150.221 191.181 1.00 37.34 76 ARG C CA 1
ATOM 27428 C C . ARG D 1 76 ? 141.687 149.263 189.995 1.00 37.34 76 ARG C C 1
ATOM 27429 O O . ARG D 1 76 ? 140.903 148.334 190.077 1.00 37.34 76 ARG C O 1
ATOM 27450 N N . TYR D 1 77 ? 142.463 149.429 188.926 1.00 37.34 77 TYR C N 1
ATOM 27451 C CA . TYR D 1 77 ? 142.427 148.508 187.779 1.00 37.34 77 TYR C CA 1
ATOM 27452 C C . TYR D 1 77 ? 143.189 147.225 188.077 1.00 37.34 77 TYR C C 1
ATOM 27453 O O . TYR D 1 77 ? 142.677 146.131 187.863 1.00 37.34 77 TYR C O 1
ATOM 27471 N N . LEU D 1 78 ? 144.427 147.348 188.547 1.00 37.34 78 LEU C N 1
ATOM 27472 C CA . LEU D 1 78 ? 145.282 146.193 188.803 1.00 37.34 78 LEU C CA 1
ATOM 27473 C C . LEU D 1 78 ? 144.897 145.502 190.107 1.00 37.34 78 LEU C C 1
ATOM 27474 O O . LEU D 1 78 ? 145.216 144.334 190.287 1.00 37.34 78 LEU C O 1
ATOM 27490 N N . GLY D 1 79 ? 144.201 146.178 191.018 1.00 37.34 79 GLY C N 1
ATOM 27491 C CA . GLY D 1 79 ? 143.857 145.615 192.315 1.00 37.34 79 GLY C CA 1
ATOM 27492 C C . GLY D 1 79 ? 145.105 145.346 193.133 1.00 37.34 79 GLY C C 1
ATOM 27493 O O . GLY D 1 79 ? 145.352 144.209 193.502 1.00 37.34 79 GLY C O 1
ATOM 27497 N N . ILE D 1 80 ? 145.890 146.383 193.380 1.00 37.34 80 ILE C N 1
ATOM 27498 C CA . ILE D 1 80 ? 147.189 146.329 194.049 1.00 37.34 80 ILE C CA 1
ATOM 27499 C C . ILE D 1 80 ? 147.310 147.481 195.034 1.00 37.34 80 ILE C C 1
ATOM 27500 O O . ILE D 1 80 ? 146.592 148.464 194.920 1.00 37.34 80 ILE C O 1
ATOM 27516 N N . THR D 1 81 ? 148.223 147.371 195.987 1.00 37.34 81 THR C N 1
ATOM 27517 C CA . THR D 1 81 ? 148.550 148.432 196.937 1.00 37.34 81 THR C CA 1
ATOM 27518 C C . THR D 1 81 ? 149.942 148.961 196.654 1.00 37.34 81 THR C C 1
ATOM 27519 O O . THR D 1 81 ? 150.898 148.197 196.671 1.00 37.34 81 THR C O 1
ATOM 27530 N N . LEU D 1 82 ? 150.076 150.259 196.447 1.00 37.34 82 LEU C N 1
ATOM 27531 C CA . LEU D 1 82 ? 151.337 150.916 196.147 1.00 37.34 82 LEU C CA 1
ATOM 27532 C C . LEU D 1 82 ? 151.921 151.650 197.357 1.00 37.34 82 LEU C C 1
ATOM 27533 O O . LEU D 1 82 ? 151.205 152.072 198.263 1.00 37.34 82 LEU C O 1
ATOM 27549 N N . SER D 1 83 ? 153.238 151.811 197.381 1.00 37.34 83 SER C N 1
ATOM 27550 C CA . SER D 1 83 ? 153.965 152.638 198.337 1.00 37.34 83 SER C CA 1
ATOM 27551 C C . SER D 1 83 ? 154.354 153.969 197.701 1.00 37.34 83 SER C C 1
ATOM 27552 O O . SER D 1 83 ? 154.366 154.083 196.480 1.00 37.34 83 SER C O 1
ATOM 27560 N N . ARG D 1 84 ? 154.751 154.983 198.470 1.00 37.34 84 ARG C N 1
ATOM 27561 C CA . ARG D 1 84 ? 155.294 156.231 197.917 1.00 37.34 84 ARG C CA 1
ATOM 27562 C C . ARG D 1 84 ? 156.547 156.035 197.055 1.00 37.34 84 ARG C C 1
ATOM 27563 O O . ARG D 1 84 ? 156.884 156.913 196.276 1.00 37.34 84 ARG C O 1
ATOM 27584 N N . ASP D 1 85 ? 157.205 154.892 197.111 1.00 37.34 85 ASP C N 1
ATOM 27585 C CA . ASP D 1 85 ? 158.286 154.520 196.200 1.00 37.34 85 ASP C CA 1
ATOM 27586 C C . ASP D 1 85 ? 157.828 154.201 194.775 1.00 37.34 85 ASP C C 1
ATOM 27587 O O . ASP D 1 85 ? 158.619 154.329 193.849 1.00 37.34 85 ASP C O 1
ATOM 27596 N N . HIS D 1 86 ? 156.575 153.816 194.558 1.00 37.34 86 HIS C N 1
ATOM 27597 C CA . HIS D 1 86 ? 156.017 153.551 193.233 1.00 37.34 86 HIS C CA 1
ATOM 27598 C C . HIS D 1 86 ? 155.746 154.813 192.422 1.00 37.34 86 HIS C C 1
ATOM 27599 O O . HIS D 1 86 ? 155.392 154.711 191.256 1.00 37.34 86 HIS C O 1
ATOM 27613 N N . ASN D 1 87 ? 155.937 156.000 192.987 1.00 37.34 87 ASN C N 1
ATOM 27614 C CA . ASN D 1 87 ? 156.011 157.240 192.238 1.00 37.34 87 ASN C CA 1
ATOM 27615 C C . ASN D 1 87 ? 157.440 157.791 192.296 1.00 37.34 87 ASN C C 1
ATOM 27616 O O . ASN D 1 87 ? 157.909 158.161 193.365 1.00 37.34 87 ASN C O 1
ATOM 27627 N N . ILE D 1 88 ? 158.120 157.896 191.161 1.00 37.34 88 ILE C N 1
ATOM 27628 C CA . ILE D 1 88 ? 159.429 158.538 191.033 1.00 37.34 88 ILE C CA 1
ATOM 27629 C C . ILE D 1 88 ? 159.192 159.964 190.553 1.00 37.34 88 ILE C C 1
ATOM 27630 O O . ILE D 1 88 ? 158.413 160.174 189.634 1.00 37.34 88 ILE C O 1
ATOM 27646 N N . THR D 1 89 ? 159.875 160.958 191.105 1.00 37.34 89 THR C N 1
ATOM 27647 C CA . THR D 1 89 ? 159.803 162.335 190.608 1.00 37.34 89 THR C CA 1
ATOM 27648 C C . THR D 1 89 ? 161.186 162.914 190.395 1.00 37.34 89 THR C C 1
ATOM 27649 O O . THR D 1 89 ? 162.147 162.432 190.984 1.00 37.34 89 THR C O 1
ATOM 27660 N N . THR D 1 90 ? 161.320 163.953 189.577 1.00 37.34 90 THR C N 1
ATOM 27661 C CA . THR D 1 90 ? 162.564 164.727 189.491 1.00 37.34 90 THR C CA 1
ATOM 27662 C C . THR D 1 90 ? 163.003 165.183 190.879 1.00 37.34 90 THR C C 1
ATOM 27663 O O . THR D 1 90 ? 164.130 164.927 191.270 1.00 37.34 90 THR C O 1
ATOM 27674 N N . GLY D 1 91 ? 162.102 165.740 191.685 1.00 37.34 91 GLY C N 1
ATOM 27675 C CA . GLY D 1 91 ? 162.375 166.112 193.066 1.00 37.34 91 GLY C CA 1
ATOM 27676 C C . GLY D 1 91 ? 162.922 164.965 193.902 1.00 37.34 91 GLY C C 1
ATOM 27677 O O . GLY D 1 91 ? 163.949 165.122 194.543 1.00 37.34 91 GLY C O 1
ATOM 27681 N N . LYS D 1 92 ? 162.313 163.785 193.851 1.00 37.34 92 LYS C N 1
ATOM 27682 C CA . LYS D 1 92 ? 162.780 162.599 194.581 1.00 37.34 92 LYS C CA 1
ATOM 27683 C C . LYS D 1 92 ? 164.149 162.124 194.143 1.00 37.34 92 LYS C C 1
ATOM 27684 O O . LYS D 1 92 ? 164.986 161.849 194.988 1.00 37.34 92 LYS C O 1
ATOM 27703 N N . ILE D 1 93 ? 164.392 162.019 192.848 1.00 37.34 93 ILE C N 1
ATOM 27704 C CA . ILE D 1 93 ? 165.617 161.409 192.351 1.00 37.34 93 ILE C CA 1
ATOM 27705 C C . ILE D 1 93 ? 166.823 162.330 192.459 1.00 37.34 93 ILE C C 1
ATOM 27706 O O . ILE D 1 93 ? 167.891 161.880 192.839 1.00 37.34 93 ILE C O 1
ATOM 27722 N N . TYR D 1 94 ? 166.673 163.628 192.231 1.00 37.34 94 TYR C N 1
ATOM 27723 C CA . TYR D 1 94 ? 167.763 164.565 192.476 1.00 37.34 94 TYR C CA 1
ATOM 27724 C C . TYR D 1 94 ? 168.077 164.634 193.958 1.00 37.34 94 TYR C C 1
ATOM 27725 O O . TYR D 1 94 ? 169.232 164.510 194.338 1.00 37.34 94 TYR C O 1
ATOM 27743 N N . SER D 1 95 ? 167.066 164.712 194.819 1.00 37.34 95 SER C N 1
ATOM 27744 C CA . SER D 1 95 ? 167.250 164.688 196.265 1.00 37.34 95 SER C CA 1
ATOM 27745 C C . SER D 1 95 ? 167.985 163.430 196.738 1.00 37.34 95 SER C C 1
ATOM 27746 O O . SER D 1 95 ? 168.888 163.519 197.568 1.00 37.34 95 SER C O 1
ATOM 27754 N N . HIS D 1 96 ? 167.690 162.271 196.155 1.00 37.34 96 HIS C N 1
ATOM 27755 C CA . HIS D 1 96 ? 168.358 160.996 196.407 1.00 37.34 96 HIS C CA 1
ATOM 27756 C C . HIS D 1 96 ? 169.849 161.005 196.072 1.00 37.34 96 HIS C C 1
ATOM 27757 O O . HIS D 1 96 ? 170.655 160.720 196.947 1.00 37.34 96 HIS C O 1
ATOM 27771 N N . VAL D 1 97 ? 170.260 161.379 194.855 1.00 37.34 97 VAL C N 1
ATOM 27772 C CA . VAL D 1 97 ? 171.689 161.388 194.497 1.00 37.34 97 VAL C CA 1
ATOM 27773 C C . VAL D 1 97 ? 172.439 162.544 195.136 1.00 37.34 97 VAL C C 1
ATOM 27774 O O . VAL D 1 97 ? 173.619 162.404 195.414 1.00 37.34 97 VAL C O 1
ATOM 27787 N N . ILE D 1 98 ? 171.796 163.670 195.423 1.00 37.34 98 ILE C N 1
ATOM 27788 C CA . ILE D 1 98 ? 172.435 164.783 196.126 1.00 37.34 98 ILE C CA 1
ATOM 27789 C C . ILE D 1 98 ? 172.717 164.386 197.575 1.00 37.34 98 ILE C C 1
ATOM 27790 O O . ILE D 1 98 ? 173.811 164.605 198.063 1.00 37.34 98 ILE C O 1
ATOM 27806 N N . SER D 1 99 ? 171.806 163.688 198.250 1.00 37.34 99 SER C N 1
ATOM 27807 C CA . SER D 1 99 ? 172.062 163.109 199.576 1.00 37.34 99 SER C CA 1
ATOM 27808 C C . SER D 1 99 ? 173.198 162.092 199.550 1.00 37.34 99 SER C C 1
ATOM 27809 O O . SER D 1 99 ? 174.086 162.121 200.387 1.00 37.34 99 SER C O 1
ATOM 27817 N N . ARG D 1 100 ? 173.216 161.222 198.548 1.00 37.34 100 ARG C N 1
ATOM 27818 C CA . ARG D 1 100 ? 174.222 160.179 198.335 1.00 37.34 100 ARG C CA 1
ATOM 27819 C C . ARG D 1 100 ? 175.608 160.747 197.995 1.00 37.34 100 ARG C C 1
ATOM 27820 O O . ARG D 1 100 ? 176.612 160.225 198.457 1.00 37.34 100 ARG C O 1
ATOM 27841 N N . GLU D 1 101 ? 175.692 161.873 197.293 1.00 37.34 101 GLU C N 1
ATOM 27842 C CA . GLU D 1 101 ? 176.937 162.620 197.079 1.00 37.34 101 GLU C CA 1
ATOM 27843 C C . GLU D 1 101 ? 177.442 163.282 198.352 1.00 37.34 101 GLU C C 1
ATOM 27844 O O . GLU D 1 101 ? 178.616 163.148 198.672 1.00 37.34 101 GLU C O 1
ATOM 27856 N N . ARG D 1 102 ? 176.569 163.938 199.119 1.00 37.34 102 ARG C N 1
ATOM 27857 C CA . ARG D 1 102 ? 176.921 164.540 200.411 1.00 37.34 102 ARG C CA 1
ATOM 27858 C C . ARG D 1 102 ? 177.395 163.518 201.436 1.00 37.34 102 ARG C C 1
ATOM 27859 O O . ARG D 1 102 ? 178.284 163.804 202.230 1.00 37.34 102 ARG C O 1
ATOM 27880 N N . ARG D 1 103 ? 176.848 162.308 201.384 1.00 37.34 103 ARG C N 1
ATOM 27881 C CA . ARG D 1 103 ? 177.239 161.146 202.190 1.00 37.34 103 ARG C CA 1
ATOM 27882 C C . ARG D 1 103 ? 178.549 160.496 201.734 1.00 37.34 103 ARG C C 1
ATOM 27883 O O . ARG D 1 103 ? 179.055 159.615 202.411 1.00 37.34 103 ARG C O 1
ATOM 27904 N N . GLY D 1 104 ? 179.127 160.932 200.623 1.00 37.97 104 GLY C N 1
ATOM 27905 C CA . GLY D 1 104 ? 180.405 160.438 200.111 1.00 37.97 104 GLY C CA 1
ATOM 27906 C C . GLY D 1 104 ? 180.323 159.128 199.329 1.00 37.97 104 GLY C C 1
ATOM 27907 O O . GLY D 1 104 ? 181.361 158.581 198.971 1.00 37.97 104 GLY C O 1
ATOM 27911 N N . ASP D 1 105 ? 179.128 158.610 199.039 1.00 39.33 105 ASP C N 1
ATOM 27912 C CA . ASP D 1 105 ? 178.961 157.267 198.478 1.00 39.33 105 ASP C CA 1
ATOM 27913 C C . ASP D 1 105 ? 179.534 157.099 197.070 1.00 39.33 105 ASP C C 1
ATOM 27914 O O . ASP D 1 105 ? 179.807 155.983 196.644 1.00 39.33 105 ASP C O 1
ATOM 27923 N N . TYR D 1 106 ? 179.755 158.188 196.336 1.00 37.34 106 TYR C N 1
ATOM 27924 C CA . TYR D 1 106 ? 180.302 158.169 194.976 1.00 37.34 106 TYR C CA 1
ATOM 27925 C C . TYR D 1 106 ? 181.837 158.231 194.920 1.00 37.34 106 TYR C C 1
ATOM 27926 O O . TYR D 1 106 ? 182.412 158.482 193.861 1.00 37.34 106 TYR C O 1
ATOM 27944 N N . LEU D 1 107 ? 182.517 157.981 196.047 1.00 37.36 107 LEU C N 1
ATOM 27945 C CA . LEU D 1 107 ? 183.945 157.644 196.138 1.00 37.36 107 LEU C CA 1
ATOM 27946 C C . LEU D 1 107 ? 184.870 158.635 195.429 1.00 37.36 107 LEU C C 1
ATOM 27947 O O . LEU D 1 107 ? 185.799 158.260 194.723 1.00 37.36 107 LEU C O 1
ATOM 27963 N N . GLY D 1 108 ? 184.606 159.923 195.582 1.00 39.78 108 GLY C N 1
ATOM 27964 C CA . GLY D 1 108 ? 185.459 160.967 195.045 1.00 39.78 108 GLY C CA 1
ATOM 27965 C C . GLY D 1 108 ? 185.321 161.253 193.559 1.00 39.78 108 GLY C C 1
ATOM 27966 O O . GLY D 1 108 ? 185.993 162.157 193.075 1.00 39.78 108 GLY C O 1
ATOM 27970 N N . LYS D 1 109 ? 184.468 160.546 192.825 1.00 37.76 109 LYS C N 1
ATOM 27971 C CA . LYS D 1 109 ? 184.204 160.825 191.409 1.00 37.76 109 LYS C CA 1
ATOM 27972 C C . LYS D 1 109 ? 183.252 162.012 191.225 1.00 37.76 109 LYS C C 1
ATOM 27973 O O . LYS D 1 109 ? 182.481 162.343 192.117 1.00 37.76 109 LYS C O 1
ATOM 27992 N N . THR D 1 110 ? 183.265 162.644 190.056 1.00 37.34 110 THR C N 1
ATOM 27993 C CA . THR D 1 110 ? 182.269 163.632 189.629 1.00 37.34 110 THR C CA 1
ATOM 27994 C C . THR D 1 110 ? 180.921 162.953 189.484 1.00 37.34 110 THR C C 1
ATOM 27995 O O . THR D 1 110 ? 180.738 162.116 188.606 1.00 37.34 110 THR C O 1
ATOM 28006 N N . VAL D 1 111 ? 179.961 163.370 190.285 1.00 37.34 111 VAL C N 1
ATOM 28007 C CA . VAL D 1 111 ? 178.588 162.916 190.158 1.00 37.34 111 VAL C CA 1
ATOM 28008 C C . VAL D 1 111 ? 177.923 163.694 189.022 1.00 37.34 111 VAL C C 1
ATOM 28009 O O . VAL D 1 111 ? 177.939 164.914 188.999 1.00 37.34 111 VAL C O 1
ATOM 28022 N N . GLN D 1 112 ? 177.365 162.995 188.046 1.00 37.34 112 GLN C N 1
ATOM 28023 C CA . GLN D 1 112 ? 176.865 163.522 186.775 1.00 37.34 112 GLN C CA 1
ATOM 28024 C C . GLN D 1 112 ? 175.502 162.924 186.467 1.00 37.34 112 GLN C C 1
ATOM 28025 O O . GLN D 1 112 ? 175.169 161.867 186.983 1.00 37.34 112 GLN C O 1
ATOM 28039 N N . ILE D 1 113 ? 174.734 163.523 185.562 1.00 37.34 113 ILE C N 1
ATOM 28040 C CA . ILE D 1 113 ? 173.419 162.991 185.204 1.00 37.34 113 ILE C CA 1
ATOM 28041 C C . ILE D 1 113 ? 173.541 161.620 184.537 1.00 37.34 113 ILE C C 1
ATOM 28042 O O . ILE D 1 113 ? 172.919 160.677 185.001 1.00 37.34 113 ILE C O 1
ATOM 28058 N N . VAL D 1 114 ? 174.430 161.445 183.565 1.00 37.34 114 VAL C N 1
ATOM 28059 C CA . VAL D 1 114 ? 174.919 160.129 183.116 1.00 37.34 114 VAL C CA 1
ATOM 28060 C C . VAL D 1 114 ? 176.358 160.004 183.611 1.00 37.34 114 VAL C C 1
ATOM 28061 O O . VAL D 1 114 ? 177.131 160.918 183.356 1.00 37.34 114 VAL C O 1
ATOM 28074 N N . PRO D 1 115 ? 176.767 158.950 184.327 1.00 37.34 115 PRO C N 1
ATOM 28075 C CA . PRO D 1 115 ? 175.985 157.772 184.665 1.00 37.34 115 PRO C CA 1
ATOM 28076 C C . PRO D 1 115 ? 175.161 157.875 185.955 1.00 37.34 115 PRO C C 1
ATOM 28077 O O . PRO D 1 115 ? 174.273 157.068 186.149 1.00 37.34 115 PRO C O 1
ATOM 28088 N N . HIS D 1 116 ? 175.442 158.798 186.866 1.00 37.34 116 HIS C N 1
ATOM 28089 C CA . HIS D 1 116 ? 175.053 158.620 188.263 1.00 37.34 116 HIS C CA 1
ATOM 28090 C C . HIS D 1 116 ? 173.570 158.798 188.532 1.00 37.34 116 HIS C C 1
ATOM 28091 O O . HIS D 1 116 ? 172.998 157.999 189.264 1.00 37.34 116 HIS C O 1
ATOM 28105 N N . LEU D 1 117 ? 172.914 159.792 187.939 1.00 37.34 117 LEU C N 1
ATOM 28106 C CA . LEU D 1 117 ? 171.476 159.967 188.106 1.00 37.34 117 LEU C CA 1
ATOM 28107 C C . LEU D 1 117 ? 170.697 158.924 187.318 1.00 37.34 117 LEU C C 1
ATOM 28108 O O . LEU D 1 117 ? 169.757 158.350 187.841 1.00 37.34 117 LEU C O 1
ATOM 28124 N N . THR D 1 118 ? 171.101 158.584 186.104 1.00 37.34 118 THR C N 1
ATOM 28125 C CA . THR D 1 118 ? 170.429 157.544 185.327 1.00 37.34 118 THR C CA 1
ATOM 28126 C C . THR D 1 118 ? 170.641 156.154 185.899 1.00 37.34 118 THR C C 1
ATOM 28127 O O . THR D 1 118 ? 169.718 155.352 185.826 1.00 37.34 118 THR C O 1
ATOM 28138 N N . ASN D 1 119 ? 171.771 155.855 186.539 1.00 37.34 119 ASN C N 1
ATOM 28139 C CA . ASN D 1 119 ? 171.938 154.657 187.350 1.00 37.34 119 ASN C CA 1
ATOM 28140 C C . ASN D 1 119 ? 170.942 154.655 188.491 1.00 37.34 119 ASN C C 1
ATOM 28141 O O . ASN D 1 119 ? 170.209 153.694 188.635 1.00 37.34 119 ASN C O 1
ATOM 28152 N N . ALA D 1 120 ? 170.860 155.729 189.273 1.00 37.34 120 ALA C N 1
ATOM 28153 C CA . ALA D 1 120 ? 169.925 155.828 190.379 1.00 37.34 120 ALA C CA 1
ATOM 28154 C C . ALA D 1 120 ? 168.463 155.621 189.966 1.00 37.34 120 ALA C C 1
ATOM 28155 O O . ALA D 1 120 ? 167.733 154.956 190.681 1.00 37.34 120 ALA C O 1
ATOM 28162 N N . ILE D 1 121 ? 168.033 156.097 188.796 1.00 37.34 121 ILE C N 1
ATOM 28163 C CA . ILE D 1 121 ? 166.689 155.840 188.253 1.00 37.34 121 ILE C CA 1
ATOM 28164 C C . ILE D 1 121 ? 166.506 154.354 187.944 1.00 37.34 121 ILE C C 1
ATOM 28165 O O . ILE D 1 121 ? 165.504 153.761 188.315 1.00 37.34 121 ILE C O 1
ATOM 28181 N N . GLN D 1 122 ? 167.464 153.717 187.279 1.00 37.34 122 GLN C N 1
ATOM 28182 C CA . GLN D 1 122 ? 167.434 152.284 186.980 1.00 37.34 122 GLN C CA 1
ATOM 28183 C C . GLN D 1 122 ? 167.480 151.407 188.233 1.00 37.34 122 GLN C C 1
ATOM 28184 O O . GLN D 1 122 ? 166.792 150.402 188.307 1.00 37.34 122 GLN C O 1
ATOM 28198 N N . ASP D 1 123 ? 168.234 151.794 189.249 1.00 37.34 123 ASP C N 1
ATOM 28199 C CA . ASP D 1 123 ? 168.267 151.125 190.537 1.00 37.34 123 ASP C CA 1
ATOM 28200 C C . ASP D 1 123 ? 166.941 151.243 191.271 1.00 37.34 123 ASP C C 1
ATOM 28201 O O . ASP D 1 123 ? 166.471 150.268 191.836 1.00 37.34 123 ASP C O 1
ATOM 28210 N N . TRP D 1 124 ? 166.308 152.411 191.246 1.00 37.34 124 TRP C N 1
ATOM 28211 C CA . TRP D 1 124 ? 164.995 152.621 191.830 1.00 37.34 124 TRP C CA 1
ATOM 28212 C C . TRP D 1 124 ? 163.943 151.758 191.152 1.00 37.34 124 TRP C C 1
ATOM 28213 O O . TRP D 1 124 ? 163.208 151.054 191.829 1.00 37.34 124 TRP C O 1
ATOM 28234 N N . ILE D 1 125 ? 163.896 151.729 189.822 1.00 37.34 125 ILE C N 1
ATOM 28235 C CA . ILE D 1 125 ? 162.947 150.893 189.090 1.00 37.34 125 ILE C CA 1
ATOM 28236 C C . ILE D 1 125 ? 163.172 149.423 189.439 1.00 37.34 125 ILE C C 1
ATOM 28237 O O . ILE D 1 125 ? 162.213 148.737 189.787 1.00 37.34 125 ILE C O 1
ATOM 28253 N N . GLN D 1 126 ? 164.409 148.920 189.429 1.00 37.34 126 GLN C N 1
ATOM 28254 C CA . GLN D 1 126 ? 164.682 147.533 189.808 1.00 37.34 126 GLN C CA 1
ATOM 28255 C C . GLN D 1 126 ? 164.328 147.218 191.255 1.00 37.34 126 GLN C C 1
ATOM 28256 O O . GLN D 1 126 ? 163.629 146.241 191.483 1.00 37.34 126 GLN C O 1
ATOM 28270 N N . ARG D 1 127 ? 164.694 148.048 192.232 1.00 37.34 127 ARG C N 1
ATOM 28271 C CA . ARG D 1 127 ? 164.266 147.877 193.628 1.00 37.34 127 ARG C CA 1
ATOM 28272 C C . ARG D 1 127 ? 162.748 147.793 193.756 1.00 37.34 127 ARG C C 1
ATOM 28273 O O . ARG D 1 127 ? 162.211 146.834 194.291 1.00 37.34 127 ARG C O 1
ATOM 28294 N N . VAL D 1 128 ? 162.043 148.796 193.265 1.00 37.34 128 VAL C N 1
ATOM 28295 C CA . VAL D 1 128 ? 160.623 149.005 193.542 1.00 37.34 128 VAL C CA 1
ATOM 28296 C C . VAL D 1 128 ? 159.727 148.036 192.782 1.00 37.34 128 VAL C C 1
ATOM 28297 O O . VAL D 1 128 ? 158.711 147.594 193.300 1.00 37.34 128 VAL C O 1
ATOM 28310 N N . SER D 1 129 ? 160.109 147.624 191.581 1.00 37.34 129 SER C N 1
ATOM 28311 C CA . SER D 1 129 ? 159.371 146.617 190.821 1.00 37.34 129 SER C CA 1
ATOM 28312 C C . SER D 1 129 ? 159.373 145.235 191.472 1.00 37.34 129 SER C C 1
ATOM 28313 O O . SER D 1 129 ? 158.487 144.445 191.190 1.00 37.34 129 SER C O 1
ATOM 28321 N N . LYS D 1 130 ? 160.296 144.936 192.388 1.00 37.34 130 LYS C N 1
ATOM 28322 C CA . LYS D 1 130 ? 160.328 143.686 193.146 1.00 37.34 130 LYS C CA 1
ATOM 28323 C C . LYS D 1 130 ? 159.514 143.711 194.439 1.00 37.34 130 LYS C C 1
ATOM 28324 O O . LYS D 1 130 ? 159.295 142.665 195.042 1.00 37.34 130 LYS C O 1
ATOM 28343 N N . ILE D 1 131 ? 159.028 144.870 194.872 1.00 37.34 131 ILE C N 1
ATOM 28344 C CA . ILE D 1 131 ? 158.173 144.983 196.054 1.00 37.34 131 ILE C CA 1
ATOM 28345 C C . ILE D 1 131 ? 156.840 144.271 195.773 1.00 37.34 131 ILE C C 1
ATOM 28346 O O . ILE D 1 131 ? 156.220 144.577 194.759 1.00 37.34 131 ILE C O 1
ATOM 28362 N N . PRO D 1 132 ? 156.365 143.351 196.634 1.00 37.34 132 PRO C N 1
ATOM 28363 C CA . PRO D 1 132 ? 155.045 142.753 196.511 1.00 37.34 132 PRO C CA 1
ATOM 28364 C C . PRO D 1 132 ? 153.934 143.789 196.668 1.00 37.34 132 PRO C C 1
ATOM 28365 O O . PRO D 1 132 ? 153.923 144.536 197.636 1.00 37.34 132 PRO C O 1
ATOM 28376 N N . VAL D 1 133 ? 152.986 143.825 195.745 1.00 37.34 133 VAL C N 1
ATOM 28377 C CA . VAL D 1 133 ? 151.877 144.797 195.713 1.00 37.34 133 VAL C CA 1
ATOM 28378 C C . VAL D 1 133 ? 150.494 144.155 195.606 1.00 37.34 133 VAL C C 1
ATOM 28379 O O . VAL D 1 133 ? 149.515 144.784 195.987 1.00 37.34 133 VAL C O 1
ATOM 28392 N N . ASP D 1 134 ? 150.402 142.909 195.139 1.00 50.01 134 ASP C N 1
ATOM 28393 C CA . ASP D 1 134 ? 149.256 142.019 195.313 1.00 50.01 134 ASP C CA 1
ATOM 28394 C C . ASP D 1 134 ? 149.135 141.548 196.757 1.00 50.01 134 ASP C C 1
ATOM 28395 O O . ASP D 1 134 ? 150.111 141.510 197.503 1.00 50.01 134 ASP C O 1
ATOM 28404 N N . ASP D 1 135 ? 147.955 141.059 197.121 1.00 57.73 135 ASP C N 1
ATOM 28405 C CA . ASP D 1 135 ? 147.708 140.409 198.412 1.00 57.73 135 ASP C CA 1
ATOM 28406 C C . ASP D 1 135 ? 148.292 138.988 198.506 1.00 57.73 135 ASP C C 1
ATOM 28407 O O . ASP D 1 135 ? 148.439 138.458 199.606 1.00 57.73 135 ASP C O 1
ATOM 28416 N N . THR D 1 136 ? 148.699 138.368 197.397 1.00 52.52 136 THR C N 1
ATOM 28417 C CA . THR D 1 136 ? 149.433 137.091 197.399 1.00 52.52 136 THR C CA 1
ATOM 28418 C C . THR D 1 136 ? 150.833 137.206 198.003 1.00 52.52 136 THR C C 1
ATOM 28419 O O . THR D 1 136 ? 151.400 136.201 198.417 1.00 52.52 136 THR C O 1
ATOM 28430 N N . GLY D 1 137 ? 151.407 138.409 198.093 1.00 47.65 137 GLY C N 1
ATOM 28431 C CA . GLY D 1 137 ? 152.707 138.647 198.731 1.00 47.65 137 GLY C CA 1
ATOM 28432 C C . GLY D 1 137 ? 153.922 138.132 197.957 1.00 47.65 137 GLY C C 1
ATOM 28433 O O . GLY D 1 137 ? 155.033 138.115 198.481 1.00 47.65 137 GLY C O 1
ATOM 28437 N N . LEU D 1 138 ? 153.725 137.713 196.709 1.00 39.70 138 LEU C N 1
ATOM 28438 C CA . LEU D 1 138 ? 154.778 137.267 195.804 1.00 39.70 138 LEU C CA 1
ATOM 28439 C C . LEU D 1 138 ? 155.352 138.438 195.011 1.00 39.70 138 LEU C C 1
ATOM 28440 O O . LEU D 1 138 ? 154.684 139.437 194.776 1.00 39.70 138 LEU C O 1
ATOM 28456 N N . GLU D 1 139 ? 156.591 138.310 194.563 1.00 37.34 139 GLU C N 1
ATOM 28457 C CA . GLU D 1 139 ? 157.243 139.283 193.690 1.00 37.34 139 GLU C CA 1
ATOM 28458 C C . GLU D 1 139 ? 156.515 139.403 192.333 1.00 37.34 139 GLU C C 1
ATOM 28459 O O . GLU D 1 139 ? 156.100 138.380 191.793 1.00 37.34 139 GLU C O 1
ATOM 28471 N N . PRO D 1 140 ? 156.349 140.604 191.749 1.00 37.34 140 PRO C N 1
ATOM 28472 C CA . PRO D 1 140 ? 155.670 140.794 190.466 1.00 37.34 140 PRO C CA 1
ATOM 28473 C C . PRO D 1 140 ? 156.358 140.134 189.259 1.00 37.34 140 PRO C C 1
ATOM 28474 O O . PRO D 1 140 ? 157.557 139.881 189.264 1.00 37.34 140 PRO C O 1
ATOM 28485 N N . ASP D 1 141 ? 155.612 139.884 188.187 1.00 37.34 141 ASP C N 1
ATOM 28486 C CA . ASP D 1 141 ? 156.110 139.349 186.913 1.00 37.34 141 ASP C CA 1
ATOM 28487 C C . ASP D 1 141 ? 156.366 140.442 185.880 1.00 37.34 141 ASP C C 1
ATOM 28488 O O . ASP D 1 141 ? 157.372 140.430 185.177 1.00 37.34 141 ASP C O 1
ATOM 28497 N N . VAL D 1 142 ? 155.436 141.384 185.791 1.00 37.34 142 VAL C N 1
ATOM 28498 C CA . VAL D 1 142 ? 155.483 142.524 184.886 1.00 37.34 142 VAL C CA 1
ATOM 28499 C C . VAL D 1 142 ? 155.388 143.804 185.696 1.00 37.34 142 VAL C C 1
ATOM 28500 O O . VAL D 1 142 ? 154.575 143.898 186.605 1.00 37.34 142 VAL C O 1
ATOM 28513 N N . CYS D 1 143 ? 156.180 144.809 185.365 1.00 37.34 143 CYS C N 1
ATOM 28514 C CA . CYS D 1 143 ? 156.043 146.165 185.852 1.00 37.34 143 CYS C CA 1
ATOM 28515 C C . CYS D 1 143 ? 155.639 147.092 184.707 1.00 37.34 143 CYS C C 1
ATOM 28516 O O . CYS D 1 143 ? 156.365 147.218 183.727 1.00 37.34 143 CYS C O 1
ATOM 28524 N N . ILE D 1 144 ? 154.487 147.748 184.803 1.00 37.34 144 ILE C N 1
ATOM 28525 C CA . ILE D 1 144 ? 154.122 148.838 183.899 1.00 37.34 144 ILE C CA 1
ATOM 28526 C C . ILE D 1 144 ? 154.815 150.111 184.380 1.00 37.34 144 ILE C C 1
ATOM 28527 O O . ILE D 1 144 ? 154.536 150.583 185.466 1.00 37.34 144 ILE C O 1
ATOM 28543 N N . ILE D 1 145 ? 155.694 150.712 183.602 1.00 37.34 145 ILE C N 1
ATOM 28544 C CA . ILE D 1 145 ? 156.270 152.014 183.932 1.00 37.34 145 ILE C CA 1
ATOM 28545 C C . ILE D 1 145 ? 155.518 153.033 183.107 1.00 37.34 145 ILE C C 1
ATOM 28546 O O . ILE D 1 145 ? 155.514 152.956 181.894 1.00 37.34 145 ILE C O 1
ATOM 28562 N N . GLU D 1 146 ? 154.886 154.013 183.720 1.00 37.34 146 GLU C N 1
ATOM 28563 C CA . GLU D 1 146 ? 154.279 155.094 182.970 1.00 37.34 146 GLU C CA 1
ATOM 28564 C C . GLU D 1 146 ? 155.126 156.351 183.120 1.00 37.34 146 GLU C C 1
ATOM 28565 O O . GLU D 1 146 ? 155.251 156.916 184.202 1.00 37.34 146 GLU C O 1
ATOM 28577 N N . LEU D 1 147 ? 155.708 156.803 182.015 1.00 37.34 147 LEU C N 1
ATOM 28578 C CA . LEU D 1 147 ? 156.461 158.040 181.939 1.00 37.34 147 LEU C CA 1
ATOM 28579 C C . LEU D 1 147 ? 155.476 159.185 181.709 1.00 37.34 147 LEU C C 1
ATOM 28580 O O . LEU D 1 147 ? 154.912 159.316 180.631 1.00 37.34 147 LEU C O 1
ATOM 28596 N N . GLY D 1 148 ? 155.245 159.995 182.726 1.00 37.34 148 GLY C N 1
ATOM 28597 C CA . GLY D 1 148 ? 154.395 161.167 182.695 1.00 37.34 148 GLY C CA 1
ATOM 28598 C C . GLY D 1 148 ? 154.966 162.299 181.848 1.00 37.34 148 GLY C C 1
ATOM 28599 O O . GLY D 1 148 ? 156.158 162.335 181.565 1.00 37.34 148 GLY C O 1
ATOM 28603 N N . GLY D 1 149 ? 154.134 163.249 181.448 1.00 37.34 149 GLY C N 1
ATOM 28604 C CA . GLY D 1 149 ? 154.544 164.344 180.580 1.00 37.34 149 GLY C CA 1
ATOM 28605 C C . GLY D 1 149 ? 154.779 163.930 179.131 1.00 37.34 149 GLY C C 1
ATOM 28606 O O . GLY D 1 149 ? 154.280 162.909 178.666 1.00 37.34 149 GLY C O 1
ATOM 28610 N N . THR D 1 150 ? 155.537 164.731 178.398 1.00 38.47 150 THR C N 1
ATOM 28611 C CA . THR D 1 150 ? 155.857 164.535 176.987 1.00 38.47 150 THR C CA 1
ATOM 28612 C C . THR D 1 150 ? 157.331 164.159 176.840 1.00 38.47 150 THR C C 1
ATOM 28613 O O . THR D 1 150 ? 158.218 164.641 177.533 1.00 38.47 150 THR C O 1
ATOM 28624 N N . VAL D 1 151 ? 157.620 163.232 175.941 1.00 37.34 151 VAL C N 1
ATOM 28625 C CA . VAL D 1 151 ? 158.984 162.871 175.569 1.00 37.34 151 VAL C CA 1
ATOM 28626 C C . VAL D 1 151 ? 159.606 164.051 174.820 1.00 37.34 151 VAL C C 1
ATOM 28627 O O . VAL D 1 151 ? 158.979 164.617 173.934 1.00 37.34 151 VAL C O 1
ATOM 28640 N N . GLY D 1 152 ? 160.818 164.465 175.178 1.00 40.66 152 GLY C N 1
ATOM 28641 C CA . GLY D 1 152 ? 161.445 165.653 174.591 1.00 40.66 152 GLY C CA 1
ATOM 28642 C C . GLY D 1 152 ? 161.170 166.958 175.329 1.00 40.66 152 GLY C C 1
ATOM 28643 O O . GLY D 1 152 ? 161.668 168.003 174.921 1.00 40.66 152 GLY C O 1
ATOM 28647 N N . ASP D 1 153 ? 160.455 166.908 176.452 1.00 41.11 153 ASP C N 1
ATOM 28648 C CA . ASP D 1 153 ? 160.532 167.914 177.511 1.00 41.11 153 ASP C CA 1
ATOM 28649 C C . ASP D 1 153 ? 161.943 167.970 178.105 1.00 41.11 153 ASP C C 1
ATOM 28650 O O . ASP D 1 153 ? 162.622 166.952 178.198 1.00 41.11 153 ASP C O 1
ATOM 28659 N N . ILE D 1 154 ? 162.373 169.123 178.603 1.00 37.34 154 ILE C N 1
ATOM 28660 C CA . ILE D 1 154 ? 163.625 169.226 179.357 1.00 37.34 154 ILE C CA 1
ATOM 28661 C C . ILE D 1 154 ? 163.561 168.466 180.690 1.00 37.34 154 ILE C C 1
ATOM 28662 O O . ILE D 1 154 ? 164.545 167.887 181.130 1.00 37.34 154 ILE C O 1
ATOM 28678 N N . GLU D 1 155 ? 162.385 168.354 181.284 1.00 37.34 155 GLU C N 1
ATOM 28679 C CA . GLU D 1 155 ? 162.184 167.641 182.536 1.00 37.34 155 GLU C CA 1
ATOM 28680 C C . GLU D 1 155 ? 162.299 166.138 182.409 1.00 37.34 155 GLU C C 1
ATOM 28681 O O . GLU D 1 155 ? 162.754 165.480 183.333 1.00 37.34 155 GLU C O 1
ATOM 28693 N N . SER D 1 156 ? 161.851 165.583 181.284 1.00 37.34 156 SER C N 1
ATOM 28694 C CA . SER D 1 156 ? 161.860 164.131 181.071 1.00 37.34 156 SER C CA 1
ATOM 28695 C C . SER D 1 156 ? 163.193 163.608 180.536 1.00 37.34 156 SER C C 1
ATOM 28696 O O . SER D 1 156 ? 163.432 162.416 180.618 1.00 37.34 156 SER C O 1
ATOM 28704 N N . ALA D 1 157 ? 164.113 164.464 180.100 1.00 37.34 157 ALA C N 1
ATOM 28705 C CA . ALA D 1 157 ? 165.431 164.125 179.567 1.00 37.34 157 ALA C CA 1
ATOM 28706 C C . ALA D 1 157 ? 166.254 163.112 180.397 1.00 37.34 157 ALA C C 1
ATOM 28707 O O . ALA D 1 157 ? 166.669 162.104 179.826 1.00 37.34 157 ALA C O 1
ATOM 28714 N N . PRO D 1 158 ? 166.461 163.274 181.721 1.00 37.34 158 PRO C N 1
ATOM 28715 C CA . PRO D 1 158 ? 167.142 162.263 182.525 1.00 37.34 158 PRO C CA 1
ATOM 28716 C C . PRO D 1 158 ? 166.413 160.918 182.577 1.00 37.34 158 PRO C C 1
ATOM 28717 O O . PRO D 1 158 ? 167.053 159.880 182.645 1.00 37.34 158 PRO C O 1
ATOM 28728 N N . PHE D 1 159 ? 165.087 160.894 182.533 1.00 37.34 159 PHE C N 1
ATOM 28729 C CA . PHE D 1 159 ? 164.312 159.656 182.572 1.00 37.34 159 PHE C CA 1
ATOM 28730 C C . PHE D 1 159 ? 164.316 158.925 181.244 1.00 37.34 159 PHE C C 1
ATOM 28731 O O . PHE D 1 159 ? 164.429 157.713 181.241 1.00 37.34 159 PHE C O 1
ATOM 28748 N N . VAL D 1 160 ? 164.249 159.612 180.110 1.00 37.34 160 VAL C N 1
ATOM 28749 C CA . VAL D 1 160 ? 164.396 158.938 178.815 1.00 37.34 160 VAL C CA 1
ATOM 28750 C C . VAL D 1 160 ? 165.799 158.362 178.621 1.00 37.34 160 VAL C C 1
ATOM 28751 O O . VAL D 1 160 ? 165.892 157.245 178.147 1.00 37.34 160 VAL C O 1
ATOM 28764 N N . GLU D 1 161 ? 166.880 159.009 179.072 1.00 37.34 161 GLU C N 1
ATOM 28765 C CA . GLU D 1 161 ? 168.216 158.396 179.094 1.00 37.34 161 GLU C CA 1
ATOM 28766 C C . GLU D 1 161 ? 168.260 157.166 179.993 1.00 37.34 161 GLU C C 1
ATOM 28767 O O . GLU D 1 161 ? 168.750 156.120 179.582 1.00 37.34 161 GLU C O 1
ATOM 28779 N N . ALA D 1 162 ? 167.700 157.240 181.197 1.00 37.34 162 ALA C N 1
ATOM 28780 C CA . ALA D 1 162 ? 167.598 156.086 182.070 1.00 37.34 162 ALA C CA 1
ATOM 28781 C C . ALA D 1 162 ? 166.834 154.937 181.424 1.00 37.34 162 ALA C C 1
ATOM 28782 O O . ALA D 1 162 ? 167.273 153.807 181.511 1.00 37.34 162 ALA C O 1
ATOM 28789 N N . LEU D 1 163 ? 165.728 155.204 180.738 1.00 37.34 163 LEU C N 1
ATOM 28790 C CA . LEU D 1 163 ? 164.925 154.173 180.103 1.00 37.34 163 LEU C CA 1
ATOM 28791 C C . LEU D 1 163 ? 165.594 153.569 178.871 1.00 37.34 163 LEU C C 1
ATOM 28792 O O . LEU D 1 163 ? 165.541 152.353 178.722 1.00 37.34 163 LEU C O 1
ATOM 28808 N N . ARG D 1 164 ? 166.286 154.336 178.022 1.00 37.34 164 ARG C N 1
ATOM 28809 C CA . ARG D 1 164 ? 167.035 153.743 176.915 1.00 37.34 164 ARG C CA 1
ATOM 28810 C C . ARG D 1 164 ? 168.259 152.961 177.369 1.00 37.34 164 ARG C C 1
ATOM 28811 O O . ARG D 1 164 ? 168.583 151.959 176.757 1.00 37.34 164 ARG C O 1
ATOM 28832 N N . GLN D 1 165 ? 168.923 153.347 178.453 1.00 37.34 165 GLN C N 1
ATOM 28833 C CA . GLN D 1 165 ? 169.910 152.501 179.106 1.00 37.34 165 GLN C CA 1
ATOM 28834 C C . GLN D 1 165 ? 169.282 151.239 179.711 1.00 37.34 165 GLN C C 1
ATOM 28835 O O . GLN D 1 165 ? 169.794 150.140 179.512 1.00 37.34 165 GLN C O 1
ATOM 28849 N N . PHE D 1 166 ? 168.135 151.357 180.376 1.00 37.34 166 PHE C N 1
ATOM 28850 C CA . PHE D 1 166 ? 167.448 150.237 180.992 1.00 37.34 166 PHE C CA 1
ATOM 28851 C C . PHE D 1 166 ? 167.051 149.170 179.983 1.00 37.34 166 PHE C C 1
ATOM 28852 O O . PHE D 1 166 ? 167.226 147.992 180.250 1.00 37.34 166 PHE C O 1
ATOM 28869 N N . GLN D 1 167 ? 166.603 149.572 178.798 1.00 37.34 167 GLN C N 1
ATOM 28870 C CA . GLN D 1 167 ? 166.309 148.707 177.665 1.00 37.34 167 GLN C CA 1
ATOM 28871 C C . GLN D 1 167 ? 167.454 147.764 177.260 1.00 37.34 167 GLN C C 1
ATOM 28872 O O . GLN D 1 167 ? 167.184 146.772 176.597 1.00 37.34 167 GLN C O 1
ATOM 28886 N N . PHE D 1 168 ? 168.712 148.059 177.597 1.00 37.34 168 PHE C N 1
ATOM 28887 C CA . PHE D 1 168 ? 169.863 147.180 177.383 1.00 37.34 168 PHE C CA 1
ATOM 28888 C C . PHE D 1 168 ? 170.403 146.551 178.663 1.00 37.34 168 PHE C C 1
ATOM 28889 O O . PHE D 1 168 ? 171.023 145.497 178.596 1.00 37.34 168 PHE C O 1
ATOM 28906 N N . GLU D 1 169 ? 170.174 147.131 179.835 1.00 37.34 169 GLU C N 1
ATOM 28907 C CA . GLU D 1 169 ? 170.441 146.445 181.094 1.00 37.34 169 GLU C CA 1
ATOM 28908 C C . GLU D 1 169 ? 169.548 145.228 181.250 1.00 37.34 169 GLU C C 1
ATOM 28909 O O . GLU D 1 169 ? 170.053 144.139 181.492 1.00 37.34 169 GLU C O 1
ATOM 28921 N N . VAL D 1 170 ? 168.244 145.358 181.050 1.00 37.34 170 VAL C N 1
ATOM 28922 C CA . VAL D 1 170 ? 167.344 144.208 180.886 1.00 37.34 170 VAL C CA 1
ATOM 28923 C C . VAL D 1 170 ? 167.365 143.791 179.414 1.00 37.34 170 VAL C C 1
ATOM 28924 O O . VAL D 1 170 ? 167.606 144.611 178.542 1.00 37.34 170 VAL C O 1
ATOM 28937 N N . GLY D 1 171 ? 167.173 142.525 179.083 1.00 37.34 171 GLY C N 1
ATOM 28938 C CA . GLY D 1 171 ? 167.177 142.126 177.669 1.00 37.34 171 GLY C CA 1
ATOM 28939 C C . GLY D 1 171 ? 165.982 142.670 176.874 1.00 37.34 171 GLY C C 1
ATOM 28940 O O . GLY D 1 171 ? 164.962 143.042 177.450 1.00 37.34 171 GLY C O 1
ATOM 28944 N N . ARG D 1 172 ? 166.030 142.639 175.541 1.00 37.34 172 ARG C N 1
ATOM 28945 C CA . ARG D 1 172 ? 164.902 143.072 174.699 1.00 37.34 172 ARG C CA 1
ATOM 28946 C C . ARG D 1 172 ? 163.633 142.289 174.992 1.00 37.34 172 ARG C C 1
ATOM 28947 O O . ARG D 1 172 ? 162.571 142.879 175.092 1.00 37.34 172 ARG C O 1
ATOM 28968 N N . GLU D 1 173 ? 163.715 140.987 175.213 1.00 37.34 173 GLU C N 1
ATOM 28969 C CA . GLU D 1 173 ? 162.573 140.157 175.622 1.00 37.34 173 GLU C CA 1
ATOM 28970 C C . GLU D 1 173 ? 161.958 140.556 176.972 1.00 37.34 173 GLU C C 1
ATOM 28971 O O . GLU D 1 173 ? 160.905 140.041 177.330 1.00 37.34 173 GLU C O 1
ATOM 28983 N N . ASN D 1 174 ? 162.604 141.440 177.730 1.00 37.34 174 ASN C N 1
ATOM 28984 C CA . ASN D 1 174 ? 162.139 141.941 179.012 1.00 37.34 174 ASN C CA 1
ATOM 28985 C C . ASN D 1 174 ? 161.643 143.380 178.967 1.00 37.34 174 ASN C C 1
ATOM 28986 O O . ASN D 1 174 ? 161.056 143.796 179.940 1.00 37.34 174 ASN C O 1
ATOM 28997 N N . PHE D 1 175 ? 161.830 144.156 177.910 1.00 37.34 175 PHE C N 1
ATOM 28998 C CA . PHE D 1 175 ? 161.424 145.553 177.838 1.00 37.34 175 PHE C CA 1
ATOM 28999 C C . PHE D 1 175 ? 160.637 145.803 176.571 1.00 37.34 175 PHE C C 1
ATOM 29000 O O . PHE D 1 175 ? 161.152 145.531 175.492 1.00 37.34 175 PHE C O 1
ATOM 29017 N N . ALA D 1 176 ? 159.450 146.379 176.667 1.00 37.34 176 ALA C N 1
ATOM 29018 C CA . ALA D 1 176 ? 158.684 146.852 175.527 1.00 37.34 176 ALA C CA 1
ATOM 29019 C C . ALA D 1 176 ? 158.177 148.268 175.774 1.00 37.34 176 ALA C C 1
ATOM 29020 O O . ALA D 1 176 ? 157.796 148.602 176.885 1.00 37.34 176 ALA C O 1
ATOM 29027 N N . LEU D 1 177 ? 158.187 149.116 174.754 1.00 37.34 177 LEU C N 1
ATOM 29028 C CA . LEU D 1 177 ? 157.732 150.500 174.826 1.00 37.34 177 LEU C CA 1
ATOM 29029 C C . LEU D 1 177 ? 156.426 150.685 174.057 1.00 37.34 177 LEU C C 1
ATOM 29030 O O . LEU D 1 177 ? 156.376 150.436 172.861 1.00 37.34 177 LEU C O 1
ATOM 29046 N N . ILE D 1 178 ? 155.394 151.205 174.702 1.00 37.34 178 ILE C N 1
ATOM 29047 C CA . ILE D 1 178 ? 154.169 151.684 174.075 1.00 37.34 178 ILE C CA 1
ATOM 29048 C C . ILE D 1 178 ? 154.214 153.204 174.044 1.00 37.34 178 ILE C C 1
ATOM 29049 O O . ILE D 1 178 ? 154.417 153.845 175.071 1.00 37.34 178 ILE C O 1
ATOM 29065 N N . HIS D 1 179 ? 154.019 153.806 172.883 1.00 37.34 179 HIS C N 1
ATOM 29066 C CA . HIS D 1 179 ? 153.906 155.246 172.754 1.00 37.34 179 HIS C CA 1
ATOM 29067 C C . HIS D 1 179 ? 152.463 155.619 172.504 1.00 37.34 179 HIS C C 1
ATOM 29068 O O . HIS D 1 179 ? 151.852 155.097 171.590 1.00 37.34 179 HIS C O 1
ATOM 29082 N N . VAL D 1 180 ? 151.902 156.509 173.303 1.00 37.34 180 VAL C N 1
ATOM 29083 C CA . VAL D 1 180 ? 150.524 156.970 173.145 1.00 37.34 180 VAL C CA 1
ATOM 29084 C C . VAL D 1 180 ? 150.570 158.308 172.426 1.00 37.34 180 VAL C C 1
ATOM 29085 O O . VAL D 1 180 ? 151.341 159.168 172.811 1.00 37.34 180 VAL C O 1
ATOM 29098 N N . SER D 1 181 ? 149.800 158.517 171.366 1.00 37.34 181 SER C N 1
ATOM 29099 C CA . SER D 1 181 ? 149.842 159.771 170.593 1.00 37.34 181 SER C CA 1
ATOM 29100 C C . SER D 1 181 ? 148.469 160.210 170.101 1.00 37.34 181 SER C C 1
ATOM 29101 O O . SER D 1 181 ? 147.556 159.409 169.952 1.00 37.34 181 SER C O 1
ATOM 29109 N N . LEU D 1 182 ? 148.308 161.506 169.874 1.00 37.34 182 LEU C N 1
ATOM 29110 C CA . LEU D 1 182 ? 147.067 162.095 169.396 1.00 37.34 182 LEU C CA 1
ATOM 29111 C C . LEU D 1 182 ? 147.038 162.067 167.875 1.00 37.34 182 LEU C C 1
ATOM 29112 O O . LEU D 1 182 ? 147.947 162.585 167.237 1.00 37.34 182 LEU C O 1
ATOM 29128 N N . VAL D 1 183 ? 145.974 161.508 167.306 1.00 37.34 183 VAL C N 1
ATOM 29129 C CA . VAL D 1 183 ? 145.619 161.671 165.895 1.00 37.34 183 VAL C CA 1
ATOM 29130 C C . VAL D 1 183 ? 144.484 162.687 165.820 1.00 37.34 183 VAL C C 1
ATOM 29131 O O . VAL D 1 183 ? 143.336 162.303 166.030 1.00 37.34 183 VAL C O 1
ATOM 29144 N N . PRO D 1 184 ? 144.746 163.983 165.593 1.00 37.34 184 PRO C N 1
ATOM 29145 C CA . PRO D 1 184 ? 143.669 164.944 165.473 1.00 37.34 184 PRO C CA 1
ATOM 29146 C C . PRO D 1 184 ? 142.894 164.743 164.179 1.00 37.34 184 PRO C C 1
ATOM 29147 O O . PRO D 1 184 ? 143.424 164.270 163.175 1.00 37.34 184 PRO C O 1
ATOM 29158 N N . VAL D 1 185 ? 141.626 165.129 164.198 1.00 42.53 185 VAL C N 1
ATOM 29159 C CA . VAL D 1 185 ? 140.756 165.119 163.023 1.00 42.53 185 VAL C CA 1
ATOM 29160 C C . VAL D 1 185 ? 140.418 166.554 162.660 1.00 42.53 185 VAL C C 1
ATOM 29161 O O . VAL D 1 185 ? 139.889 167.294 163.481 1.00 42.53 185 VAL C O 1
ATOM 29174 N N . ILE D 1 186 ? 140.743 166.956 161.440 1.00 48.82 186 ILE C N 1
ATOM 29175 C CA . ILE D 1 186 ? 140.676 168.338 160.960 1.00 48.82 186 ILE C CA 1
ATOM 29176 C C . ILE D 1 186 ? 139.974 168.310 159.602 1.00 48.82 186 ILE C C 1
ATOM 29177 O O . ILE D 1 186 ? 140.506 167.770 158.644 1.00 48.82 186 ILE C O 1
ATOM 29193 N N . HIS D 1 187 ? 138.747 168.826 159.514 1.00 55.04 187 HIS C N 1
ATOM 29194 C CA . HIS D 1 187 ? 137.887 168.733 158.320 1.00 55.04 187 HIS C CA 1
ATOM 29195 C C . HIS D 1 187 ? 137.667 167.296 157.820 1.00 55.04 187 HIS C C 1
ATOM 29196 O O . HIS D 1 187 ? 137.613 167.037 156.621 1.00 55.04 187 HIS C O 1
ATOM 29210 N N . GLY D 1 188 ? 137.600 166.328 158.731 1.00 51.04 188 GLY C N 1
ATOM 29211 C CA . GLY D 1 188 ? 137.460 164.916 158.399 1.00 51.04 188 GLY C CA 1
ATOM 29212 C C . GLY D 1 188 ? 138.715 164.255 157.825 1.00 51.04 188 GLY C C 1
ATOM 29213 O O . GLY D 1 188 ? 138.692 163.060 157.542 1.00 51.04 188 GLY C O 1
ATOM 29217 N N . GLU D 1 189 ? 139.829 164.968 157.688 1.00 48.25 189 GLU C N 1
ATOM 29218 C CA . GLU D 1 189 ? 141.144 164.350 157.553 1.00 48.25 189 GLU C CA 1
ATOM 29219 C C . GLU D 1 189 ? 141.624 163.874 158.923 1.00 48.25 189 GLU C C 1
ATOM 29220 O O . GLU D 1 189 ? 141.668 164.665 159.858 1.00 48.25 189 GLU C O 1
ATOM 29232 N N . GLN D 1 190 ? 142.040 162.619 159.059 1.00 43.98 190 GLN C N 1
ATOM 29233 C CA . GLN D 1 190 ? 142.810 162.157 160.215 1.00 43.98 190 GLN C CA 1
ATOM 29234 C C . GLN D 1 190 ? 144.290 162.449 159.958 1.00 43.98 190 GLN C C 1
ATOM 29235 O O . GLN D 1 190 ? 144.850 161.965 158.982 1.00 43.98 190 GLN C O 1
ATOM 29249 N N . LYS D 1 191 ? 144.929 163.258 160.800 1.00 41.47 191 LYS C N 1
ATOM 29250 C CA . LYS D 1 191 ? 146.288 163.771 160.551 1.00 41.47 191 LYS C CA 1
ATOM 29251 C C . LYS D 1 191 ? 147.337 162.911 161.249 1.00 41.47 191 LYS C C 1
ATOM 29252 O O . LYS D 1 191 ? 147.360 162.822 162.464 1.00 41.47 191 LYS C O 1
ATOM 29271 N N . THR D 1 192 ? 148.252 162.307 160.499 1.00 50.11 192 THR C N 1
ATOM 29272 C CA . THR D 1 192 ? 149.337 161.455 161.036 1.00 50.11 192 THR C CA 1
ATOM 29273 C C . THR D 1 192 ? 150.571 162.231 161.514 1.00 50.11 192 THR C C 1
ATOM 29274 O O . THR D 1 192 ? 151.366 161.697 162.283 1.00 50.11 192 THR C O 1
ATOM 29285 N N . LYS D 1 193 ? 150.754 163.485 161.089 1.00 54.46 193 LYS C N 1
ATOM 29286 C CA . LYS D 1 193 ? 151.979 164.272 161.296 1.00 54.46 193 LYS C CA 1
ATOM 29287 C C . LYS D 1 193 ? 152.364 164.508 162.756 1.00 54.46 193 LYS C C 1
ATOM 29288 O O . LYS D 1 193 ? 153.548 164.359 163.038 1.00 54.46 193 LYS C O 1
ATOM 29307 N N . PRO D 1 194 ? 151.451 164.734 163.719 1.00 45.72 194 PRO C N 1
ATOM 29308 C CA . PRO D 1 194 ? 151.842 164.860 165.114 1.00 45.72 194 PRO C CA 1
ATOM 29309 C C . PRO D 1 194 ? 152.448 163.570 165.654 1.00 45.72 194 PRO C C 1
ATOM 29310 O O . PRO D 1 194 ? 153.441 163.618 166.362 1.00 45.72 194 PRO C O 1
ATOM 29321 N N . THR D 1 195 ? 151.937 162.406 165.259 1.00 39.04 195 THR C N 1
ATOM 29322 C CA . THR D 1 195 ? 152.513 161.114 165.660 1.00 39.04 195 THR C CA 1
ATOM 29323 C C . THR D 1 195 ? 153.855 160.856 164.986 1.00 39.04 195 THR C C 1
ATOM 29324 O O . THR D 1 195 ? 154.760 160.373 165.645 1.00 39.04 195 THR C O 1
ATOM 29335 N N . GLN D 1 196 ? 154.048 161.271 163.729 1.00 41.11 196 GLN C N 1
ATOM 29336 C CA . GLN D 1 196 ? 155.341 161.167 163.048 1.00 41.11 196 GLN C CA 1
ATOM 29337 C C . GLN D 1 196 ? 156.410 162.000 163.760 1.00 41.11 196 GLN C C 1
ATOM 29338 O O . GLN D 1 196 ? 157.503 161.507 164.002 1.00 41.11 196 GLN C O 1
ATOM 29352 N N . ALA D 1 197 ? 156.086 163.233 164.158 1.00 37.34 197 ALA C N 1
ATOM 29353 C CA . ALA D 1 197 ? 156.959 164.075 164.964 1.00 37.34 197 ALA C CA 1
ATOM 29354 C C . ALA D 1 197 ? 157.293 163.419 166.304 1.00 37.34 197 ALA C C 1
ATOM 29355 O O . ALA D 1 197 ? 158.449 163.399 166.704 1.00 37.34 197 ALA C O 1
ATOM 29362 N N . ALA D 1 198 ? 156.298 162.830 166.970 1.00 37.34 198 ALA C N 1
ATOM 29363 C CA . ALA D 1 198 ? 156.475 162.173 168.251 1.00 37.34 198 ALA C CA 1
ATOM 29364 C C . ALA D 1 198 ? 157.366 160.930 168.160 1.00 37.34 198 ALA C C 1
ATOM 29365 O O . ALA D 1 198 ? 158.241 160.749 168.993 1.00 37.34 198 ALA C O 1
ATOM 29372 N N . ILE D 1 199 ? 157.221 160.096 167.130 1.00 37.34 199 ILE C N 1
ATOM 29373 C CA . ILE D 1 199 ? 158.080 158.924 166.928 1.00 37.34 199 ILE C CA 1
ATOM 29374 C C . ILE D 1 199 ? 159.491 159.322 166.510 1.00 37.34 199 ILE C C 1
ATOM 29375 O O . ILE D 1 199 ? 160.445 158.694 166.953 1.00 37.34 199 ILE C O 1
ATOM 29391 N N . LYS D 1 200 ? 159.677 160.398 165.745 1.00 37.34 200 LYS C N 1
ATOM 29392 C CA . LYS D 1 200 ? 161.019 160.934 165.500 1.00 37.34 200 LYS C CA 1
ATOM 29393 C C . LYS D 1 200 ? 161.661 161.546 166.754 1.00 37.34 200 LYS C C 1
ATOM 29394 O O . LYS D 1 200 ? 162.848 161.338 166.966 1.00 37.34 200 LYS C O 1
ATOM 29413 N N . ASP D 1 201 ? 160.920 162.206 167.631 1.00 37.34 201 ASP C N 1
ATOM 29414 C CA . ASP D 1 201 ? 161.417 162.602 168.949 1.00 37.34 201 ASP C CA 1
ATOM 29415 C C . ASP D 1 201 ? 161.798 161.394 169.808 1.00 37.34 201 ASP C C 1
ATOM 29416 O O . ASP D 1 201 ? 162.837 161.421 170.447 1.00 37.34 201 ASP C O 1
ATOM 29425 N N . LEU D 1 202 ? 161.045 160.293 169.798 1.00 37.34 202 LEU C N 1
ATOM 29426 C CA . LEU D 1 202 ? 161.480 159.060 170.451 1.00 37.34 202 LEU C CA 1
ATOM 29427 C C . LEU D 1 202 ? 162.806 158.553 169.883 1.00 37.34 202 LEU C C 1
ATOM 29428 O O . LEU D 1 202 ? 163.752 158.360 170.639 1.00 37.34 202 LEU C O 1
ATOM 29444 N N . ARG D 1 203 ? 162.892 158.355 168.563 1.00 37.34 203 ARG C N 1
ATOM 29445 C CA . ARG D 1 203 ? 164.113 157.869 167.910 1.00 37.34 203 ARG C CA 1
ATOM 29446 C C . ARG D 1 203 ? 165.299 158.769 168.195 1.00 37.34 203 ARG C C 1
ATOM 29447 O O . ARG D 1 203 ? 166.389 158.282 168.446 1.00 37.34 203 ARG C O 1
ATOM 29468 N N . SER D 1 204 ? 165.084 160.078 168.217 1.00 37.34 204 SER C N 1
ATOM 29469 C CA . SER D 1 204 ? 166.080 161.084 168.558 1.00 37.34 204 SER C CA 1
ATOM 29470 C C . SER D 1 204 ? 166.678 160.885 169.949 1.00 37.34 204 SER C C 1
ATOM 29471 O O . SER D 1 204 ? 167.870 161.041 170.163 1.00 37.34 204 SER C O 1
ATOM 29479 N N . LEU D 1 205 ? 165.876 160.451 170.908 1.00 37.34 205 LEU C N 1
ATOM 29480 C CA . LEU D 1 205 ? 166.296 160.133 172.270 1.00 37.34 205 LEU C CA 1
ATOM 29481 C C . LEU D 1 205 ? 166.743 158.679 172.435 1.00 37.34 205 LEU C C 1
ATOM 29482 O O . LEU D 1 205 ? 167.017 158.245 173.546 1.00 37.34 205 LEU C O 1
ATOM 29498 N N . GLY D 1 206 ? 166.841 157.923 171.347 1.00 37.34 206 GLY C N 1
ATOM 29499 C CA . GLY D 1 206 ? 167.352 156.560 171.304 1.00 37.34 206 GLY C CA 1
ATOM 29500 C C . GLY D 1 206 ? 166.364 155.471 171.702 1.00 37.34 206 GLY C C 1
ATOM 29501 O O . GLY D 1 206 ? 166.781 154.393 172.105 1.00 37.34 206 GLY C O 1
ATOM 29505 N N . LEU D 1 207 ? 165.067 155.723 171.592 1.00 37.34 207 LEU C N 1
ATOM 29506 C CA . LEU D 1 207 ? 164.004 154.771 171.890 1.00 37.34 207 LEU C CA 1
ATOM 29507 C C . LEU D 1 207 ? 163.213 154.466 170.623 1.00 37.34 207 LEU C C 1
ATOM 29508 O O . LEU D 1 207 ? 162.986 155.337 169.793 1.00 37.34 207 LEU C O 1
ATOM 29524 N N . ILE D 1 208 ? 162.758 153.230 170.476 1.00 37.34 208 ILE C N 1
ATOM 29525 C CA . ILE D 1 208 ? 161.922 152.793 169.353 1.00 37.34 208 ILE C CA 1
ATOM 29526 C C . ILE D 1 208 ? 160.640 152.177 169.931 1.00 37.34 208 ILE C C 1
ATOM 29527 O O . ILE D 1 208 ? 160.736 151.277 170.759 1.00 37.34 208 ILE C O 1
ATOM 29543 N N . PRO D 1 209 ? 159.442 152.631 169.539 1.00 37.34 209 PRO C N 1
ATOM 29544 C CA . PRO D 1 209 ? 158.194 152.072 170.039 1.00 37.34 209 PRO C CA 1
ATOM 29545 C C . PRO D 1 209 ? 157.982 150.633 169.562 1.00 37.34 209 PRO C C 1
ATOM 29546 O O . PRO D 1 209 ? 158.055 150.338 168.378 1.00 37.34 209 PRO C O 1
ATOM 29557 N N . ASP D 1 210 ? 157.634 149.727 170.460 1.00 37.34 210 ASP C N 1
ATOM 29558 C CA . ASP D 1 210 ? 157.112 148.409 170.120 1.00 37.34 210 ASP C CA 1
ATOM 29559 C C . ASP D 1 210 ? 155.621 148.430 169.811 1.00 37.34 210 ASP C C 1
ATOM 29560 O O . ASP D 1 210 ? 155.152 147.604 169.045 1.00 37.34 210 ASP C O 1
ATOM 29569 N N . MET D 1 211 ? 154.890 149.396 170.344 1.00 37.34 211 MET C N 1
ATOM 29570 C CA . MET D 1 211 ? 153.508 149.709 170.025 1.00 37.34 211 MET C CA 1
ATOM 29571 C C . MET D 1 211 ? 153.343 151.203 169.809 1.00 37.34 211 MET C C 1
ATOM 29572 O O . MET D 1 211 ? 153.919 151.997 170.549 1.00 37.34 211 MET C O 1
ATOM 29586 N N . ILE D 1 212 ? 152.471 151.582 168.889 1.00 37.34 212 ILE C N 1
ATOM 29587 C CA . ILE D 1 212 ? 151.822 152.887 168.871 1.00 37.34 212 ILE C CA 1
ATOM 29588 C C . ILE D 1 212 ? 150.390 152.706 169.352 1.00 37.34 212 ILE C C 1
ATOM 29589 O O . ILE D 1 212 ? 149.663 151.892 168.803 1.00 37.34 212 ILE C O 1
ATOM 29605 N N . ALA D 1 213 ? 149.947 153.477 170.333 1.00 37.34 213 ALA C N 1
ATOM 29606 C CA . ALA D 1 213 ? 148.541 153.664 170.627 1.00 37.34 213 ALA C CA 1
ATOM 29607 C C . ALA D 1 213 ? 148.112 155.046 170.159 1.00 37.34 213 ALA C C 1
ATOM 29608 O O . ALA D 1 213 ? 148.671 156.059 170.565 1.00 37.34 213 ALA C O 1
ATOM 29615 N N . CYS D 1 214 ? 147.102 155.101 169.313 1.00 37.67 214 CYS C N 1
ATOM 29616 C CA . CYS D 1 214 ? 146.585 156.337 168.770 1.00 37.67 214 CYS C CA 1
ATOM 29617 C C . CYS D 1 214 ? 145.239 156.639 169.396 1.00 37.67 214 CYS C C 1
ATOM 29618 O O . CYS D 1 214 ? 144.317 155.829 169.364 1.00 37.67 214 CYS C O 1
ATOM 29626 N N . ARG D 1 215 ? 145.156 157.825 169.971 1.00 40.65 215 ARG C N 1
ATOM 29627 C CA . ARG D 1 215 ? 143.969 158.385 170.582 1.00 40.65 215 ARG C CA 1
ATOM 29628 C C . ARG D 1 215 ? 143.341 159.308 169.555 1.00 40.65 215 ARG C C 1
ATOM 29629 O O . ARG D 1 215 ? 144.010 160.185 169.020 1.00 40.65 215 ARG C O 1
ATOM 29650 N N . CYS D 1 216 ? 142.081 159.074 169.228 1.00 42.53 216 CYS C N 1
ATOM 29651 C CA . CYS D 1 216 ? 141.411 159.776 168.145 1.00 42.53 216 CYS C CA 1
ATOM 29652 C C . CYS D 1 216 ? 139.923 159.923 168.457 1.00 42.53 216 CYS C C 1
ATOM 29653 O O . CYS D 1 216 ? 139.344 159.055 169.103 1.00 42.53 216 CYS C O 1
ATOM 29661 N N . SER D 1 217 ? 139.266 160.961 167.960 1.00 48.32 217 SER C N 1
ATOM 29662 C CA . SER D 1 217 ? 137.817 161.046 168.111 1.00 48.32 217 SER C CA 1
ATOM 29663 C C . SER D 1 217 ? 136.851 160.141 167.336 1.00 48.32 217 SER C C 1
ATOM 29664 O O . SER D 1 217 ? 135.634 160.232 167.460 1.00 48.32 217 SER C O 1
ATOM 29672 N N . GLU D 1 218 ? 137.405 159.225 166.559 1.00 48.26 218 GLU C N 1
ATOM 29673 C CA . GLU D 1 218 ? 136.743 158.258 165.696 1.00 48.26 218 GLU C CA 1
ATOM 29674 C C . GLU D 1 218 ? 137.700 157.092 165.423 1.00 48.26 218 GLU C C 1
ATOM 29675 O O . GLU D 1 218 ? 138.877 157.162 165.748 1.00 48.26 218 GLU C O 1
ATOM 29687 N N . GLU D 1 219 ? 137.228 155.985 164.865 1.00 48.78 219 GLU C N 1
ATOM 29688 C CA . GLU D 1 219 ? 138.104 154.873 164.530 1.00 48.78 219 GLU C CA 1
ATOM 29689 C C . GLU D 1 219 ? 139.105 155.293 163.449 1.00 48.78 219 GLU C C 1
ATOM 29690 O O . GLU D 1 219 ? 138.731 155.945 162.471 1.00 48.78 219 GLU C O 1
ATOM 29702 N N . LEU D 1 220 ? 140.374 154.898 163.579 1.00 46.12 220 LEU C N 1
ATOM 29703 C CA . LEU D 1 220 ? 141.350 155.167 162.532 1.00 46.12 220 LEU C CA 1
ATOM 29704 C C . LEU D 1 220 ? 140.917 154.517 161.213 1.00 46.12 220 LEU C C 1
ATOM 29705 O O . LEU D 1 220 ? 140.496 153.363 161.197 1.00 46.12 220 LEU C O 1
ATOM 29721 N N . ASN D 1 221 ? 141.075 155.221 160.098 1.00 52.93 221 ASN C N 1
ATOM 29722 C CA . ASN D 1 221 ? 140.939 154.654 158.754 1.00 52.93 221 ASN C CA 1
ATOM 29723 C C . ASN D 1 221 ? 142.112 153.696 158.486 1.00 52.93 221 ASN C C 1
ATOM 29724 O O . ASN D 1 221 ? 143.211 153.948 158.973 1.00 52.93 221 ASN C O 1
ATOM 29735 N N . ARG D 1 222 ? 141.972 152.658 157.655 1.00 55.70 222 ARG C N 1
ATOM 29736 C CA . ARG D 1 222 ? 143.137 151.842 157.231 1.00 55.70 222 ARG C CA 1
ATOM 29737 C C . ARG D 1 222 ? 144.173 152.619 156.434 1.00 55.70 222 ARG C C 1
ATOM 29738 O O . ARG D 1 222 ? 145.352 152.330 156.573 1.00 55.70 222 ARG C O 1
ATOM 29759 N N . SER D 1 223 ? 143.790 153.679 155.729 1.00 51.13 223 SER C N 1
ATOM 29760 C CA . SER D 1 223 ? 144.744 154.665 155.195 1.00 51.13 223 SER C CA 1
ATOM 29761 C C . SER D 1 223 ? 145.620 155.247 156.311 1.00 51.13 223 SER C C 1
ATOM 29762 O O . SER D 1 223 ? 146.846 155.221 156.237 1.00 51.13 223 SER C O 1
ATOM 29770 N N . THR D 1 224 ? 145.004 155.713 157.394 1.00 48.67 224 THR C N 1
ATOM 29771 C CA . THR D 1 224 ? 145.702 156.307 158.539 1.00 48.67 224 THR C CA 1
ATOM 29772 C C . THR D 1 224 ? 146.619 155.303 159.224 1.00 48.67 224 THR C C 1
ATOM 29773 O O . THR D 1 224 ? 147.781 155.611 159.447 1.00 48.67 224 THR C O 1
ATOM 29784 N N . ILE D 1 225 ? 146.155 154.088 159.513 1.00 48.79 225 ILE C N 1
ATOM 29785 C CA . ILE D 1 225 ? 146.994 153.036 160.105 1.00 48.79 225 ILE C CA 1
ATOM 29786 C C . ILE D 1 225 ? 148.178 152.700 159.199 1.00 48.79 225 ILE C C 1
ATOM 29787 O O . ILE D 1 225 ? 149.301 152.605 159.681 1.00 48.79 225 ILE C O 1
ATOM 29803 N N . ASP D 1 226 ? 147.965 152.567 157.888 1.00 50.67 226 ASP C N 1
ATOM 29804 C CA . ASP D 1 226 ? 149.046 152.257 156.951 1.00 50.67 226 ASP C CA 1
ATOM 29805 C C . ASP D 1 226 ? 150.051 153.402 156.831 1.00 50.67 226 ASP C C 1
ATOM 29806 O O . ASP D 1 226 ? 151.249 153.148 156.808 1.00 50.67 226 ASP C O 1
ATOM 29815 N N . LYS D 1 227 ? 149.606 154.662 156.799 1.00 47.26 227 LYS C N 1
ATOM 29816 C CA . LYS D 1 227 ? 150.504 155.821 156.777 1.00 47.26 227 LYS C CA 1
ATOM 29817 C C . LYS D 1 227 ? 151.289 155.957 158.081 1.00 47.26 227 LYS C C 1
ATOM 29818 O O . LYS D 1 227 ? 152.474 156.258 158.047 1.00 47.26 227 LYS C O 1
ATOM 29837 N N . ILE D 1 228 ? 150.706 155.633 159.227 1.00 46.27 228 ILE C N 1
ATOM 29838 C CA . ILE D 1 228 ? 151.463 155.520 160.479 1.00 46.27 228 ILE C CA 1
ATOM 29839 C C . ILE D 1 228 ? 152.519 154.420 160.335 1.00 46.27 228 ILE C C 1
ATOM 29840 O O . ILE D 1 228 ? 153.692 154.702 160.517 1.00 46.27 228 ILE C O 1
ATOM 29856 N N . ALA D 1 229 ? 152.161 153.216 159.912 1.00 47.87 229 ALA C N 1
ATOM 29857 C CA . ALA D 1 229 ? 153.112 152.124 159.732 1.00 47.87 229 ALA C CA 1
ATOM 29858 C C . ALA D 1 229 ? 154.148 152.341 158.603 1.00 47.87 229 ALA C C 1
ATOM 29859 O O . ALA D 1 229 ? 155.142 151.626 158.539 1.00 47.87 229 ALA C O 1
ATOM 29866 N N . MET D 1 230 ? 153.967 153.307 157.696 1.00 53.53 230 MET C N 1
ATOM 29867 C CA . MET D 1 230 ? 155.013 153.758 156.766 1.00 53.53 230 MET C CA 1
ATOM 29868 C C . MET D 1 230 ? 156.015 154.716 157.422 1.00 53.53 230 MET C C 1
ATOM 29869 O O . MET D 1 230 ? 157.215 154.483 157.357 1.00 53.53 230 MET C O 1
ATOM 29883 N N . PHE D 1 231 ? 155.549 155.832 157.985 1.00 49.36 231 PHE C N 1
ATOM 29884 C CA . PHE D 1 231 ? 156.409 156.944 158.418 1.00 49.36 231 PHE C CA 1
ATOM 29885 C C . PHE D 1 231 ? 156.922 156.797 159.850 1.00 49.36 231 PHE C C 1
ATOM 29886 O O . PHE D 1 231 ? 157.896 157.445 160.219 1.00 49.36 231 PHE C O 1
ATOM 29903 N N . CYS D 1 232 ? 156.310 155.912 160.628 1.00 50.56 232 CYS C N 1
ATOM 29904 C CA . CYS D 1 232 ? 156.842 155.328 161.852 1.00 50.56 232 CYS C CA 1
ATOM 29905 C C . CYS D 1 232 ? 157.241 153.893 161.488 1.00 50.56 232 CYS C C 1
ATOM 29906 O O . CYS D 1 232 ? 156.483 153.202 160.822 1.00 50.56 232 CYS C O 1
ATOM 29914 N N . HIS D 1 233 ? 158.418 153.409 161.861 1.00 47.18 233 HIS C N 1
ATOM 29915 C CA . HIS D 1 233 ? 158.923 152.125 161.334 1.00 47.18 233 HIS C CA 1
ATOM 29916 C C . HIS D 1 233 ? 158.413 150.952 162.164 1.00 47.18 233 HIS C C 1
ATOM 29917 O O . HIS D 1 233 ? 159.146 150.344 162.934 1.00 47.18 233 HIS C O 1
ATOM 29931 N N . VAL D 1 234 ? 157.127 150.656 161.995 1.00 45.21 234 VAL C N 1
ATOM 29932 C CA . VAL D 1 234 ? 156.365 149.629 162.708 1.00 45.21 234 VAL C CA 1
ATOM 29933 C C . VAL D 1 234 ? 155.479 148.837 161.742 1.00 45.21 234 VAL C C 1
ATOM 29934 O O . VAL D 1 234 ? 155.146 149.308 160.665 1.00 45.21 234 VAL C O 1
ATOM 29947 N N . GLY D 1 235 ? 155.069 147.629 162.112 1.00 43.74 235 GLY C N 1
ATOM 29948 C CA . GLY D 1 235 ? 154.027 146.891 161.390 1.00 43.74 235 GLY C CA 1
ATOM 29949 C C . GLY D 1 235 ? 152.608 147.355 161.729 1.00 43.74 235 GLY C C 1
ATOM 29950 O O . GLY D 1 235 ? 152.394 147.906 162.796 1.00 43.74 235 GLY C O 1
ATOM 29954 N N . PRO D 1 236 ? 151.599 147.134 160.877 1.00 45.37 236 PRO C N 1
ATOM 29955 C CA . PRO D 1 236 ? 150.229 147.545 161.157 1.00 45.37 236 PRO C CA 1
ATOM 29956 C C . PRO D 1 236 ? 149.594 146.825 162.355 1.00 45.37 236 PRO C C 1
ATOM 29957 O O . PRO D 1 236 ? 148.653 147.346 162.941 1.00 45.37 236 PRO C O 1
ATOM 29968 N N . GLU D 1 237 ? 150.109 145.676 162.791 1.00 45.37 237 GLU C N 1
ATOM 29969 C CA . GLU D 1 237 ? 149.694 145.016 164.033 1.00 45.37 237 GLU C CA 1
ATOM 29970 C C . GLU D 1 237 ? 150.160 145.768 165.290 1.00 45.37 237 GLU C C 1
ATOM 29971 O O . GLU D 1 237 ? 149.593 145.601 166.366 1.00 45.37 237 GLU C O 1
ATOM 29983 N N . GLN D 1 238 ? 151.194 146.602 165.155 1.00 41.70 238 GLN C N 1
ATOM 29984 C CA . GLN D 1 238 ? 151.774 147.417 166.210 1.00 41.70 238 GLN C CA 1
ATOM 29985 C C . GLN D 1 238 ? 151.054 148.752 166.414 1.00 41.70 238 GLN C C 1
ATOM 29986 O O . GLN D 1 238 ? 151.446 149.513 167.285 1.00 41.70 238 GLN C O 1
ATOM 30000 N N . VAL D 1 239 ? 150.026 149.081 165.634 1.00 38.00 239 VAL C N 1
ATOM 30001 C CA . VAL D 1 239 ? 149.192 150.269 165.846 1.00 38.00 239 VAL C CA 1
ATOM 30002 C C . VAL D 1 239 ? 147.858 149.843 166.455 1.00 38.00 239 VAL C C 1
ATOM 30003 O O . VAL D 1 239 ? 147.145 149.028 165.875 1.00 38.00 239 VAL C O 1
ATOM 30016 N N . VAL D 1 240 ? 147.486 150.416 167.597 1.00 37.34 240 VAL C N 1
ATOM 30017 C CA . VAL D 1 240 ? 146.168 150.261 168.229 1.00 37.34 240 VAL C CA 1
ATOM 30018 C C . VAL D 1 240 ? 145.436 151.587 168.223 1.00 37.34 240 VAL C C 1
ATOM 30019 O O . VAL D 1 240 ? 146.029 152.658 168.201 1.00 37.34 240 VAL C O 1
ATOM 30032 N N . ASN D 1 241 ? 144.121 151.506 168.172 1.00 42.37 241 ASN C N 1
ATOM 30033 C CA . ASN D 1 241 ? 143.201 152.566 167.819 1.00 42.37 241 ASN C CA 1
ATOM 30034 C C . ASN D 1 241 ? 142.203 152.692 168.972 1.00 42.37 241 ASN C C 1
ATOM 30035 O O . ASN D 1 241 ? 141.351 151.831 169.156 1.00 42.37 241 ASN C O 1
ATOM 30046 N N . VAL D 1 242 ? 142.359 153.738 169.775 1.00 43.09 242 VAL C N 1
ATOM 30047 C CA . VAL D 1 242 ? 141.688 153.908 171.058 1.00 43.09 242 VAL C CA 1
ATOM 30048 C C . VAL D 1 242 ? 140.770 155.122 170.973 1.00 43.09 242 VAL C C 1
ATOM 30049 O O . VAL D 1 242 ? 141.186 156.260 171.185 1.00 43.09 242 VAL C O 1
ATOM 30062 N N . HIS D 1 243 ? 139.519 154.891 170.597 1.00 48.60 243 HIS C N 1
ATOM 30063 C CA . HIS D 1 243 ? 138.656 155.893 169.962 1.00 48.60 243 HIS C CA 1
ATOM 30064 C C . HIS D 1 243 ? 137.574 156.501 170.862 1.00 48.60 243 HIS C C 1
ATOM 30065 O O . HIS D 1 243 ? 136.388 156.425 170.567 1.00 48.60 243 HIS C O 1
ATOM 30079 N N . ASP D 1 244 ? 137.959 157.181 171.941 1.00 51.34 244 ASP C N 1
ATOM 30080 C CA . ASP D 1 244 ? 137.052 158.026 172.744 1.00 51.34 244 ASP C CA 1
ATOM 30081 C C . ASP D 1 244 ? 135.780 157.275 173.198 1.00 51.34 244 ASP C C 1
ATOM 30082 O O . ASP D 1 244 ? 134.650 157.705 172.964 1.00 51.34 244 ASP C O 1
ATOM 30091 N N . VAL D 1 245 ? 135.954 156.110 173.817 1.00 50.72 245 VAL C N 1
ATOM 30092 C CA . VAL D 1 245 ? 134.868 155.222 174.232 1.00 50.72 245 VAL C CA 1
ATOM 30093 C C . VAL D 1 245 ? 133.984 155.888 175.292 1.00 50.72 245 VAL C C 1
ATOM 30094 O O . VAL D 1 245 ? 134.441 156.719 176.077 1.00 50.72 245 VAL C O 1
ATOM 30107 N N . ASN D 1 246 ? 132.707 155.503 175.341 1.00 51.84 246 ASN C N 1
ATOM 30108 C CA . ASN D 1 246 ? 131.722 156.046 176.278 1.00 51.84 246 ASN C CA 1
ATOM 30109 C C . ASN D 1 246 ? 132.044 155.814 177.765 1.00 51.84 246 ASN C C 1
ATOM 30110 O O . ASN D 1 246 ? 131.533 156.541 178.615 1.00 51.84 246 ASN C O 1
ATOM 30121 N N . SER D 1 247 ? 132.892 154.835 178.103 1.00 45.58 247 SER C N 1
ATOM 30122 C CA . SER D 1 247 ? 133.449 154.663 179.446 1.00 45.58 247 SER C CA 1
ATOM 30123 C C . SER D 1 247 ? 134.805 153.964 179.439 1.00 45.58 247 SER C C 1
ATOM 30124 O O . SER D 1 247 ? 135.062 153.116 178.587 1.00 45.58 247 SER C O 1
ATOM 30132 N N . THR D 1 248 ? 135.669 154.274 180.405 1.00 39.83 248 THR C N 1
ATOM 30133 C CA . THR D 1 248 ? 137.024 153.717 180.503 1.00 39.83 248 THR C CA 1
ATOM 30134 C C . THR D 1 248 ? 137.056 152.220 180.777 1.00 39.83 248 THR C C 1
ATOM 30135 O O . THR D 1 248 ? 138.057 151.585 180.474 1.00 39.83 248 THR C O 1
ATOM 30146 N N . TYR D 1 249 ? 135.986 151.616 181.291 1.00 39.36 249 TYR C N 1
ATOM 30147 C CA . TYR D 1 249 ? 135.872 150.174 181.493 1.00 39.36 249 TYR C CA 1
ATOM 30148 C C . TYR D 1 249 ? 135.841 149.404 180.167 1.00 39.36 249 TYR C C 1
ATOM 30149 O O . TYR D 1 249 ? 136.268 148.256 180.109 1.00 39.36 249 TYR C O 1
ATOM 30167 N N . HIS D 1 250 ? 135.435 150.041 179.073 1.00 41.41 250 HIS C N 1
ATOM 30168 C CA . HIS D 1 250 ? 135.509 149.473 177.732 1.00 41.41 250 HIS C CA 1
ATOM 30169 C C . HIS D 1 250 ? 136.899 149.551 177.091 1.00 41.41 250 HIS C C 1
ATOM 30170 O O . HIS D 1 250 ? 137.172 148.771 176.189 1.00 41.41 250 HIS C O 1
ATOM 30184 N N . VAL D 1 251 ? 137.817 150.415 177.538 1.00 37.34 251 VAL C N 1
ATOM 30185 C CA . VAL D 1 251 ? 139.155 150.550 176.923 1.00 37.34 251 VAL C CA 1
ATOM 30186 C C . VAL D 1 251 ? 139.962 149.247 176.935 1.00 37.34 251 VAL C C 1
ATOM 30187 O O . VAL D 1 251 ? 140.494 148.904 175.887 1.00 37.34 251 VAL C O 1
ATOM 30200 N N . PRO D 1 252 ? 140.021 148.455 178.020 1.00 37.34 252 PRO C N 1
ATOM 30201 C CA . PRO D 1 252 ? 140.667 147.155 177.976 1.00 37.34 252 PRO C CA 1
ATOM 30202 C C . PRO D 1 252 ? 140.098 146.238 176.903 1.00 37.34 252 PRO C C 1
ATOM 30203 O O . PRO D 1 252 ? 140.833 145.485 176.289 1.00 37.34 252 PRO C O 1
ATOM 30214 N N . LEU D 1 253 ? 138.800 146.310 176.642 1.00 37.34 253 LEU C N 1
ATOM 30215 C CA . LEU D 1 253 ? 138.129 145.460 175.677 1.00 37.34 253 LEU C CA 1
ATOM 30216 C C . LEU D 1 253 ? 138.382 145.891 174.223 1.00 37.34 253 LEU C C 1
ATOM 30217 O O . LEU D 1 253 ? 138.470 145.018 173.370 1.00 37.34 253 LEU C O 1
ATOM 30233 N N . LEU D 1 254 ? 138.644 147.171 173.929 1.00 37.34 254 LEU C N 1
ATOM 30234 C CA . LEU D 1 254 ? 139.289 147.566 172.662 1.00 37.34 254 LEU C CA 1
ATOM 30235 C C . LEU D 1 254 ? 140.675 146.943 172.515 1.00 37.34 254 LEU C C 1
ATOM 30236 O O . LEU D 1 254 ? 140.961 146.277 171.534 1.00 37.34 254 LEU C O 1
ATOM 30252 N N . LEU D 1 255 ? 141.553 147.150 173.481 1.00 37.34 255 LEU C N 1
ATOM 30253 C CA . LEU D 1 255 ? 142.936 146.707 173.391 1.00 37.34 255 LEU C CA 1
ATOM 30254 C C . LEU D 1 255 ? 143.035 145.184 173.283 1.00 37.34 255 LEU C C 1
ATOM 30255 O O . LEU D 1 255 ? 143.901 144.666 172.583 1.00 37.34 255 LEU C O 1
ATOM 30271 N N . LEU D 1 256 ? 142.109 144.471 173.913 1.00 37.34 256 LEU C N 1
ATOM 30272 C CA . LEU D 1 256 ? 141.956 143.029 173.839 1.00 37.34 256 LEU C CA 1
ATOM 30273 C C . LEU D 1 256 ? 141.525 142.553 172.446 1.00 37.34 256 LEU C C 1
ATOM 30274 O O . LEU D 1 256 ? 142.212 141.713 171.867 1.00 37.34 256 LEU C O 1
ATOM 30290 N N . LYS D 1 257 ? 140.448 143.103 171.869 1.00 38.83 257 LYS C N 1
ATOM 30291 C CA . LYS D 1 257 ? 139.973 142.707 170.538 1.00 38.83 257 LYS C CA 1
ATOM 30292 C C . LYS D 1 257 ? 140.923 143.085 169.407 1.00 38.83 257 LYS C C 1
ATOM 30293 O O . LYS D 1 257 ? 141.021 142.356 168.432 1.00 38.83 257 LYS C O 1
ATOM 30312 N N . GLN D 1 258 ? 141.671 144.176 169.549 1.00 37.34 258 GLN C N 1
ATOM 30313 C CA . GLN D 1 258 ? 142.703 144.600 168.596 1.00 37.34 258 GLN C CA 1
ATOM 30314 C C . GLN D 1 258 ? 144.021 143.812 168.692 1.00 37.34 258 GLN C C 1
ATOM 30315 O O . GLN D 1 258 ? 145.015 144.201 168.091 1.00 37.34 258 GLN C O 1
ATOM 30329 N N . HIS D 1 259 ? 144.062 142.702 169.432 1.00 38.81 259 HIS C N 1
ATOM 30330 C CA . HIS D 1 259 ? 145.225 141.808 169.553 1.00 38.81 259 HIS C CA 1
ATOM 30331 C C . HIS D 1 259 ? 146.467 142.441 170.179 1.00 38.81 259 HIS C C 1
ATOM 30332 O O . HIS D 1 259 ? 147.565 141.925 170.007 1.00 38.81 259 HIS C O 1
ATOM 30346 N N . MET D 1 260 ? 146.321 143.504 170.968 1.00 39.90 260 MET C N 1
ATOM 30347 C CA . MET D 1 260 ? 147.451 144.060 171.702 1.00 39.90 260 MET C CA 1
ATOM 30348 C C . MET D 1 260 ? 148.045 143.038 172.659 1.00 39.90 260 MET C C 1
ATOM 30349 O O . MET D 1 260 ? 149.256 142.910 172.763 1.00 39.90 260 MET C O 1
ATOM 30363 N N . ILE D 1 261 ? 147.205 142.284 173.353 1.00 40.60 261 ILE C N 1
ATOM 30364 C CA . ILE D 1 261 ? 147.673 141.284 174.306 1.00 40.60 261 ILE C CA 1
ATOM 30365 C C . ILE D 1 261 ? 148.437 140.159 173.605 1.00 40.60 261 ILE C C 1
ATOM 30366 O O . ILE D 1 261 ? 149.450 139.713 174.125 1.00 40.60 261 ILE C O 1
ATOM 30382 N N . ASP D 1 262 ? 148.019 139.751 172.405 1.00 43.43 262 ASP C N 1
ATOM 30383 C CA . ASP D 1 262 ? 148.722 138.744 171.609 1.00 43.43 262 ASP C CA 1
ATOM 30384 C C . ASP D 1 262 ? 150.086 139.248 171.135 1.00 43.43 262 ASP C C 1
ATOM 30385 O O . ASP D 1 262 ? 151.062 138.502 171.147 1.00 43.43 262 ASP C O 1
ATOM 30394 N N . TYR D 1 263 ? 150.180 140.524 170.760 1.00 37.34 263 TYR C N 1
ATOM 30395 C CA . TYR D 1 263 ? 151.447 141.156 170.445 1.00 37.34 263 TYR C CA 1
ATOM 30396 C C . TYR D 1 263 ? 152.368 141.181 171.663 1.00 37.34 263 TYR C C 1
ATOM 30397 O O . TYR D 1 263 ? 153.475 140.665 171.592 1.00 37.34 263 TYR C O 1
ATOM 30415 N N . LEU D 1 264 ? 151.921 141.721 172.800 1.00 37.34 264 LEU C N 1
ATOM 30416 C CA . LEU D 1 264 ? 152.734 141.791 174.019 1.00 37.34 264 LEU C CA 1
ATOM 30417 C C . LEU D 1 264 ? 153.130 140.406 174.516 1.00 37.34 264 LEU C C 1
ATOM 30418 O O . LEU D 1 264 ? 154.259 140.234 174.957 1.00 37.34 264 LEU C O 1
ATOM 30434 N N . HIS D 1 265 ? 152.258 139.410 174.406 1.00 40.69 265 HIS C N 1
ATOM 30435 C CA . HIS D 1 265 ? 152.559 138.045 174.819 1.00 40.69 265 HIS C CA 1
ATOM 30436 C C . HIS D 1 265 ? 153.751 137.479 174.070 1.00 40.69 265 HIS C C 1
ATOM 30437 O O . HIS D 1 265 ? 154.688 137.000 174.694 1.00 40.69 265 HIS C O 1
ATOM 30451 N N . SER D 1 266 ? 153.773 137.611 172.751 1.00 37.80 266 SER C N 1
ATOM 30452 C CA . SER D 1 266 ? 154.902 137.255 171.902 1.00 37.80 266 SER C CA 1
ATOM 30453 C C . SER D 1 266 ? 156.138 138.139 172.133 1.00 37.80 266 SER C C 1
ATOM 30454 O O . SER D 1 266 ? 157.228 137.639 172.392 1.00 37.80 266 SER C O 1
ATOM 30462 N N . ARG D 1 267 ? 155.980 139.463 172.119 1.00 37.34 267 ARG C N 1
ATOM 30463 C CA . ARG D 1 267 ? 157.058 140.455 172.221 1.00 37.34 267 ARG C CA 1
ATOM 30464 C C . ARG D 1 267 ? 157.819 140.412 173.547 1.00 37.34 267 ARG C C 1
ATOM 30465 O O . ARG D 1 267 ? 159.011 140.701 173.564 1.00 37.34 267 ARG C O 1
ATOM 30486 N N . LEU D 1 268 ? 157.159 140.064 174.648 1.00 37.34 268 LEU C N 1
ATOM 30487 C CA . LEU D 1 268 ? 157.780 139.879 175.959 1.00 37.34 268 LEU C CA 1
ATOM 30488 C C . LEU D 1 268 ? 157.942 138.410 176.356 1.00 37.34 268 LEU C C 1
ATOM 30489 O O . LEU D 1 268 ? 158.329 138.130 177.488 1.00 37.34 268 LEU C O 1
ATOM 30505 N N . LYS D 1 269 ? 157.664 137.457 175.461 1.00 38.84 269 LYS C N 1
ATOM 30506 C CA . LYS D 1 269 ? 157.802 136.013 175.713 1.00 38.84 269 LYS C CA 1
ATOM 30507 C C . LYS D 1 269 ? 157.028 135.571 176.967 1.00 38.84 269 LYS C C 1
ATOM 30508 O O . LYS D 1 269 ? 157.539 134.828 177.794 1.00 38.84 269 LYS C O 1
ATOM 30527 N N . LEU D 1 270 ? 155.798 136.045 177.152 1.00 39.44 270 LEU C N 1
ATOM 30528 C CA . LEU D 1 270 ? 155.065 135.894 178.414 1.00 39.44 270 LEU C CA 1
ATOM 30529 C C . LEU D 1 270 ? 154.640 134.461 178.729 1.00 39.44 270 LEU C C 1
ATOM 30530 O O . LEU D 1 270 ? 154.498 134.122 179.896 1.00 39.44 270 LEU C O 1
ATOM 30546 N N . GLY D 1 271 ? 154.529 133.595 177.728 1.00 45.08 271 GLY C N 1
ATOM 30547 C CA . GLY D 1 271 ? 154.346 132.164 177.953 1.00 45.08 271 GLY C CA 1
ATOM 30548 C C . GLY D 1 271 ? 155.530 131.478 178.649 1.00 45.08 271 GLY C C 1
ATOM 30549 O O . GLY D 1 271 ? 155.376 130.364 179.145 1.00 45.08 271 GLY C O 1
ATOM 30553 N N . GLU D 1 272 ? 156.698 132.124 178.709 1.00 49.18 272 GLU C N 1
ATOM 30554 C CA . GLU D 1 272 ? 157.881 131.647 179.431 1.00 49.18 272 GLU C CA 1
ATOM 30555 C C . GLU D 1 272 ? 157.934 132.086 180.898 1.00 49.18 272 GLU C C 1
ATOM 30556 O O . GLU D 1 272 ? 158.802 131.629 181.639 1.00 49.18 272 GLU C O 1
ATOM 30568 N N . VAL D 1 273 ? 157.020 132.942 181.352 1.00 48.29 273 VAL C N 1
ATOM 30569 C CA . VAL D 1 273 ? 156.827 133.181 182.788 1.00 48.29 273 VAL C CA 1
ATOM 30570 C C . VAL D 1 273 ? 156.165 131.935 183.406 1.00 48.29 273 VAL C C 1
ATOM 30571 O O . VAL D 1 273 ? 155.159 131.466 182.874 1.00 48.29 273 VAL C O 1
ATOM 30584 N N . PRO D 1 274 ? 156.669 131.371 184.519 1.00 51.54 274 PRO C N 1
ATOM 30585 C CA . PRO D 1 274 ? 155.996 130.291 185.219 1.00 51.54 274 PRO C CA 1
ATOM 30586 C C . PRO D 1 274 ? 154.698 130.786 185.846 1.00 51.54 274 PRO C C 1
ATOM 30587 O O . PRO D 1 274 ? 154.691 131.725 186.640 1.00 51.54 274 PRO C O 1
ATOM 30598 N N . LEU D 1 275 ? 153.592 130.139 185.502 1.00 53.60 275 LEU C N 1
ATOM 30599 C CA . LEU D 1 275 ? 152.256 130.443 186.000 1.00 53.60 275 LEU C CA 1
ATOM 30600 C C . LEU D 1 275 ? 151.569 129.141 186.390 1.00 53.60 275 LEU C C 1
ATOM 30601 O O . LEU D 1 275 ? 151.617 128.156 185.652 1.00 53.60 275 LEU C O 1
ATOM 30617 N N . THR D 1 276 ? 150.922 129.137 187.546 1.00 61.99 276 THR C N 1
ATOM 30618 C CA . THR D 1 276 ? 150.196 127.973 188.056 1.00 61.99 276 THR C CA 1
ATOM 30619 C C . THR D 1 276 ? 148.765 127.934 187.536 1.00 61.99 276 THR C C 1
ATOM 30620 O O . THR D 1 276 ? 148.234 128.939 187.072 1.00 61.99 276 THR C O 1
ATOM 30631 N N . LEU D 1 277 ? 148.090 126.791 187.642 1.00 64.62 277 LEU C N 1
ATOM 30632 C CA . LEU D 1 277 ? 146.684 126.676 187.251 1.00 64.62 277 LEU C CA 1
ATOM 30633 C C . LEU D 1 277 ? 145.795 127.600 188.098 1.00 64.62 277 LEU C C 1
ATOM 30634 O O . LEU D 1 277 ? 144.805 128.114 187.590 1.00 64.62 277 LEU C O 1
ATOM 30650 N N . GLU D 1 278 ? 146.168 127.903 189.341 1.00 66.66 278 GLU C N 1
ATOM 30651 C CA . GLU D 1 278 ? 145.462 128.899 190.157 1.00 66.66 278 GLU C CA 1
ATOM 30652 C C . GLU D 1 278 ? 145.630 130.315 189.586 1.00 66.66 278 GLU C C 1
ATOM 30653 O O . GLU D 1 278 ? 144.660 131.060 189.499 1.00 66.66 278 GLU C O 1
ATOM 30665 N N . ASP D 1 279 ? 146.833 130.694 189.143 1.00 64.76 279 ASP C N 1
ATOM 30666 C CA . ASP D 1 279 ? 147.088 131.996 188.529 1.00 64.76 279 ASP C CA 1
ATOM 30667 C C . ASP D 1 279 ? 146.274 132.193 187.262 1.00 64.76 279 ASP C C 1
ATOM 30668 O O . ASP D 1 279 ? 145.574 133.196 187.128 1.00 64.76 279 ASP C O 1
ATOM 30677 N N . LYS D 1 280 ? 146.318 131.237 186.332 1.00 59.59 280 LYS C N 1
ATOM 30678 C CA . LYS D 1 280 ? 145.510 131.330 185.112 1.00 59.59 280 LYS C CA 1
ATOM 30679 C C . LYS D 1 280 ? 144.017 131.283 185.418 1.00 59.59 280 LYS C C 1
ATOM 30680 O O . LYS D 1 280 ? 143.236 131.944 184.739 1.00 59.59 280 LYS C O 1
ATOM 30699 N N . GLU D 1 281 ? 143.596 130.584 186.468 1.00 60.72 281 GLU C N 1
ATOM 30700 C CA . GLU D 1 281 ? 142.197 130.589 186.893 1.00 60.72 281 GLU C CA 1
ATOM 30701 C C . GLU D 1 281 ? 141.775 131.977 187.378 1.00 60.72 281 GLU C C 1
ATOM 30702 O O . GLU D 1 281 ? 140.836 132.532 186.818 1.00 60.72 281 GLU C O 1
ATOM 30714 N N . ARG D 1 282 ? 142.509 132.594 188.320 1.00 57.14 282 ARG C N 1
ATOM 30715 C CA . ARG D 1 282 ? 142.248 133.983 188.746 1.00 57.14 282 ARG C CA 1
ATOM 30716 C C . ARG D 1 282 ? 142.245 134.945 187.564 1.00 57.14 282 ARG C C 1
ATOM 30717 O O . ARG D 1 282 ? 141.382 135.806 187.479 1.00 57.14 282 ARG C O 1
ATOM 30738 N N . GLY D 1 283 ? 143.163 134.761 186.618 1.00 50.68 283 GLY C N 1
ATOM 30739 C CA . GLY D 1 283 ? 143.262 135.596 185.430 1.00 50.68 283 GLY C CA 1
ATOM 30740 C C . GLY D 1 283 ? 142.026 135.506 184.542 1.00 50.68 283 GLY C C 1
ATOM 30741 O O . GLY D 1 283 ? 141.434 136.523 184.193 1.00 50.68 283 GLY C O 1
ATOM 30745 N N . SER D 1 284 ? 141.580 134.296 184.227 1.00 53.65 284 SER C N 1
ATOM 30746 C CA . SER D 1 284 ? 140.362 134.063 183.448 1.00 53.65 284 SER C CA 1
ATOM 30747 C C . SER D 1 284 ? 139.101 134.535 184.177 1.00 53.65 284 SER C C 1
ATOM 30748 O O . SER D 1 284 ? 138.247 135.179 183.569 1.00 53.65 284 SER C O 1
ATOM 30756 N N . GLN D 1 285 ? 139.012 134.322 185.494 1.00 52.30 285 GLN C N 1
ATOM 30757 C CA . GLN D 1 285 ? 137.923 134.851 186.297 1.00 52.30 285 GLN C CA 1
ATOM 30758 C C . GLN D 1 285 ? 137.857 136.382 186.196 1.00 52.30 285 GLN C C 1
ATOM 30759 O O . GLN D 1 285 ? 136.791 136.907 185.899 1.00 52.30 285 GLN C O 1
ATOM 30773 N N . LEU D 1 286 ? 138.970 137.105 186.344 1.00 46.62 286 LEU C N 1
ATOM 30774 C CA . LEU D 1 286 ? 139.014 138.554 186.145 1.00 46.62 286 LEU C CA 1
ATOM 30775 C C . LEU D 1 286 ? 138.481 138.967 184.770 1.00 46.62 286 LEU C C 1
ATOM 30776 O O . LEU D 1 286 ? 137.669 139.882 184.689 1.00 46.62 286 LEU C O 1
ATOM 30792 N N . LEU D 1 287 ? 138.859 138.281 183.694 1.00 46.71 287 LEU C N 1
ATOM 30793 C CA . LEU D 1 287 ? 138.326 138.597 182.379 1.00 46.71 287 LEU C CA 1
ATOM 30794 C C . LEU D 1 287 ? 136.796 138.463 182.349 1.00 46.71 287 LEU C C 1
ATOM 30795 O O . LEU D 1 287 ? 136.103 139.374 181.904 1.00 46.71 287 LEU C O 1
ATOM 30811 N N . THR D 1 288 ? 136.252 137.364 182.876 1.00 46.67 288 THR C N 1
ATOM 30812 C CA . THR D 1 288 ? 134.803 137.157 182.912 1.00 46.67 288 THR C CA 1
ATOM 30813 C C . THR D 1 288 ? 134.104 138.183 183.796 1.00 46.67 288 THR C C 1
ATOM 30814 O O . THR D 1 288 ? 133.107 138.754 183.381 1.00 46.67 288 THR C O 1
ATOM 30825 N N . ASN D 1 289 ? 134.658 138.517 184.962 1.00 45.35 289 ASN C N 1
ATOM 30826 C CA . ASN D 1 289 ? 134.151 139.601 185.809 1.00 45.35 289 ASN C CA 1
ATOM 30827 C C . ASN D 1 289 ? 134.097 140.939 185.052 1.00 45.35 289 ASN C C 1
ATOM 30828 O O . ASN D 1 289 ? 133.099 141.645 185.102 1.00 45.35 289 ASN C O 1
ATOM 30839 N N . TRP D 1 290 ? 135.149 141.294 184.324 1.00 40.34 290 TRP C N 1
ATOM 30840 C CA . TRP D 1 290 ? 135.251 142.576 183.640 1.00 40.34 290 TRP C CA 1
ATOM 30841 C C . TRP D 1 290 ? 134.268 142.684 182.480 1.00 40.34 290 TRP C C 1
ATOM 30842 O O . TRP D 1 290 ? 133.582 143.687 182.300 1.00 40.34 290 TRP C O 1
ATOM 30863 N N . GLU D 1 291 ? 134.137 141.614 181.706 1.00 47.20 291 GLU C N 1
ATOM 30864 C CA . GLU D 1 291 ? 133.128 141.508 180.659 1.00 47.20 291 GLU C CA 1
ATOM 30865 C C . GLU D 1 291 ? 131.700 141.534 181.219 1.00 47.20 291 GLU C C 1
ATOM 30866 O O . GLU D 1 291 ? 130.854 142.237 180.677 1.00 47.20 291 GLU C O 1
ATOM 30878 N N . ASN D 1 292 ? 131.421 140.869 182.344 1.00 48.49 292 ASN C N 1
ATOM 30879 C CA . ASN D 1 292 ? 130.135 141.001 183.034 1.00 48.49 292 ASN C CA 1
ATOM 30880 C C . ASN D 1 292 ? 129.846 142.450 183.446 1.00 48.49 292 ASN C C 1
ATOM 30881 O O . ASN D 1 292 ? 128.823 142.999 183.061 1.00 48.49 292 ASN C O 1
ATOM 30892 N N . MET D 1 293 ? 130.725 143.113 184.200 1.00 47.80 293 MET C N 1
ATOM 30893 C CA . MET D 1 293 ? 130.447 144.486 184.634 1.00 47.80 293 MET C CA 1
ATOM 30894 C C . MET D 1 293 ? 130.359 145.480 183.474 1.00 47.80 293 MET C C 1
ATOM 30895 O O . MET D 1 293 ? 129.483 146.332 183.491 1.00 47.80 293 MET C O 1
ATOM 30909 N N . THR D 1 294 ? 131.155 145.349 182.416 1.00 49.12 294 THR C N 1
ATOM 30910 C CA . THR D 1 294 ? 131.001 146.210 181.231 1.00 49.12 294 THR C CA 1
ATOM 30911 C C . THR D 1 294 ? 129.675 145.998 180.519 1.00 49.12 294 THR C C 1
ATOM 30912 O O . THR D 1 294 ? 129.003 146.975 180.203 1.00 49.12 294 THR C O 1
ATOM 30923 N N . LYS D 1 295 ? 129.229 144.749 180.330 1.00 53.94 295 LYS C N 1
ATOM 30924 C CA . LYS D 1 295 ? 127.888 144.471 179.805 1.00 53.94 295 LYS C CA 1
ATOM 30925 C C . LYS D 1 295 ? 126.795 145.081 180.685 1.00 53.94 295 LYS C C 1
ATOM 30926 O O . LYS D 1 295 ? 125.912 145.754 180.181 1.00 53.94 295 LYS C O 1
ATOM 30945 N N . ASN D 1 296 ? 126.891 144.914 181.999 1.00 54.02 296 ASN C N 1
ATOM 30946 C CA . ASN D 1 296 ? 125.954 145.507 182.946 1.00 54.02 296 ASN C CA 1
ATOM 30947 C C . ASN D 1 296 ? 125.915 147.034 182.835 1.00 54.02 296 ASN C C 1
ATOM 30948 O O . ASN D 1 296 ? 124.831 147.600 182.773 1.00 54.02 296 ASN C O 1
ATOM 30959 N N . LEU D 1 297 ? 127.063 147.708 182.759 1.00 55.89 297 LEU C N 1
ATOM 30960 C CA . LEU D 1 297 ? 127.131 149.154 182.533 1.00 55.89 297 LEU C CA 1
ATOM 30961 C C . LEU D 1 297 ? 126.456 149.566 181.216 1.00 55.89 297 LEU C C 1
ATOM 30962 O O . LEU D 1 297 ? 125.715 150.541 181.173 1.00 55.89 297 LEU C O 1
ATOM 30978 N N . ASP D 1 298 ? 126.688 148.821 180.141 1.00 62.95 298 ASP C N 1
ATOM 30979 C CA . ASP D 1 298 ? 126.136 149.082 178.812 1.00 62.95 298 ASP C CA 1
ATOM 30980 C C . ASP D 1 298 ? 124.607 148.864 178.749 1.00 62.95 298 ASP C C 1
ATOM 30981 O O . ASP D 1 298 ? 123.865 149.670 178.192 1.00 62.95 298 ASP C O 1
ATOM 30990 N N . ASP D 1 299 ? 124.128 147.769 179.342 1.00 64.43 299 ASP C N 1
ATOM 30991 C CA . ASP D 1 299 ? 122.735 147.311 179.322 1.00 64.43 299 ASP C CA 1
ATOM 30992 C C . ASP D 1 299 ? 121.838 148.102 180.289 1.00 64.43 299 ASP C C 1
ATOM 30993 O O . ASP D 1 299 ? 120.815 148.665 179.897 1.00 64.43 299 ASP C O 1
ATOM 31002 N N . SER D 1 300 ? 122.215 148.155 181.565 1.00 64.43 300 SER C N 1
ATOM 31003 C CA . SER D 1 300 ? 121.366 148.622 182.666 1.00 74.79 300 SER C CA 1
ATOM 31004 C C . SER D 1 300 ? 121.352 150.152 182.794 1.00 74.79 300 SER C C 1
ATOM 31005 O O . SER D 1 300 ? 121.999 150.749 183.653 1.00 74.79 300 SER C O 1
ATOM 31012 N N . ASP D 1 301 ? 120.610 150.786 181.888 1.00 76.40 301 ASP C N 1
ATOM 31013 C CA . ASP D 1 301 ? 120.629 152.228 181.613 1.00 76.40 301 ASP C CA 1
ATOM 31014 C C . ASP D 1 301 ? 119.666 153.089 182.465 1.00 76.40 301 ASP C C 1
ATOM 31015 O O . ASP D 1 301 ? 119.521 154.282 182.205 1.00 76.40 301 ASP C O 1
ATOM 31024 N N . ASP D 1 302 ? 118.965 152.529 183.458 1.00 66.98 302 ASP C N 1
ATOM 31025 C CA . ASP D 1 302 ? 118.020 153.309 184.269 1.00 66.98 302 ASP C CA 1
ATOM 31026 C C . ASP D 1 302 ? 118.695 154.226 185.313 1.00 66.98 302 ASP C C 1
ATOM 31027 O O . ASP D 1 302 ? 119.513 153.781 186.118 1.00 66.98 302 ASP C O 1
ATOM 31036 N N . VAL D 1 303 ? 118.335 155.507 185.325 1.00 50.97 303 VAL C N 1
ATOM 31037 C CA . VAL D 1 303 ? 119.099 156.598 185.955 1.00 50.97 303 VAL C CA 1
ATOM 31038 C C . VAL D 1 303 ? 119.059 156.636 187.490 1.00 50.97 303 VAL C C 1
ATOM 31039 O O . VAL D 1 303 ? 118.043 156.344 188.115 1.00 50.97 303 VAL C O 1
ATOM 31052 N N . VAL D 1 304 ? 120.161 157.075 188.100 1.00 47.83 304 VAL C N 1
ATOM 31053 C CA . VAL D 1 304 ? 120.219 157.662 189.445 1.00 47.83 304 VAL C CA 1
ATOM 31054 C C . VAL D 1 304 ? 121.049 158.946 189.412 1.00 47.83 304 VAL C C 1
ATOM 31055 O O . VAL D 1 304 ? 122.144 158.962 188.859 1.00 47.83 304 VAL C O 1
ATOM 31068 N N . LYS D 1 305 ? 120.552 160.030 190.007 1.00 47.83 305 LYS C N 1
ATOM 31069 C CA . LYS D 1 305 ? 121.230 161.326 190.021 1.00 47.83 305 LYS C CA 1
ATOM 31070 C C . LYS D 1 305 ? 121.822 161.591 191.397 1.00 47.83 305 LYS C C 1
ATOM 31071 O O . LYS D 1 305 ? 121.073 161.792 192.348 1.00 47.83 305 LYS C O 1
ATOM 31090 N N . ILE D 1 306 ? 123.147 161.663 191.509 1.00 47.83 306 ILE C N 1
ATOM 31091 C CA . ILE D 1 306 ? 123.820 162.037 192.757 1.00 47.83 306 ILE C CA 1
ATOM 31092 C C . ILE D 1 306 ? 124.384 163.441 192.601 1.00 47.83 306 ILE C C 1
ATOM 31093 O O . ILE D 1 306 ? 125.183 163.703 191.705 1.00 47.83 306 ILE C O 1
ATOM 31109 N N . ALA D 1 307 ? 123.967 164.368 193.455 1.00 47.83 307 ALA C N 1
ATOM 31110 C CA . ALA D 1 307 ? 124.476 165.730 193.428 1.00 47.83 307 ALA C CA 1
ATOM 31111 C C . ALA D 1 307 ? 125.748 165.828 194.254 1.00 47.83 307 ALA C C 1
ATOM 31112 O O . ALA D 1 307 ? 125.754 165.509 195.438 1.00 47.83 307 ALA C O 1
ATOM 31119 N N . LEU D 1 308 ? 126.820 166.274 193.622 1.00 47.83 308 LEU C N 1
ATOM 31120 C CA . LEU D 1 308 ? 128.124 166.409 194.233 1.00 47.83 308 LEU C CA 1
ATOM 31121 C C . LEU D 1 308 ? 128.394 167.896 194.402 1.00 47.83 308 LEU C C 1
ATOM 31122 O O . LEU D 1 308 ? 128.509 168.633 193.428 1.00 47.83 308 LEU C O 1
ATOM 31138 N N . VAL D 1 309 ? 128.476 168.333 195.654 1.00 47.83 309 VAL C N 1
ATOM 31139 C CA . VAL D 1 309 ? 128.573 169.746 196.020 1.00 47.83 309 VAL C CA 1
ATOM 31140 C C . VAL D 1 309 ? 129.985 170.058 196.519 1.00 47.83 309 VAL C C 1
ATOM 31141 O O . VAL D 1 309 ? 130.377 169.588 197.579 1.00 47.83 309 VAL C O 1
ATOM 31154 N N . GLY D 1 310 ? 130.746 170.885 195.801 1.00 47.83 310 GLY C N 1
ATOM 31155 C CA . GLY D 1 310 ? 132.117 171.251 196.181 1.00 47.83 310 GLY C CA 1
ATOM 31156 C C . GLY D 1 310 ? 132.763 172.340 195.324 1.00 47.83 310 GLY C C 1
ATOM 31157 O O . GLY D 1 310 ? 132.148 172.825 194.375 1.00 47.83 310 GLY C O 1
ATOM 31161 N N . LYS D 1 311 ? 134.004 172.732 195.649 1.00 50.93 311 LYS C N 1
ATOM 31162 C CA . LYS D 1 311 ? 134.850 173.626 194.824 1.00 50.93 311 LYS C CA 1
ATOM 31163 C C . LYS D 1 311 ? 135.216 172.986 193.486 1.00 50.93 311 LYS C C 1
ATOM 31164 O O . LYS D 1 311 ? 135.186 171.769 193.385 1.00 50.93 311 LYS C O 1
ATOM 31183 N N . TYR D 1 312 ? 135.643 173.773 192.504 1.00 55.49 312 TYR C N 1
ATOM 31184 C CA . TYR D 1 312 ? 136.282 173.329 191.247 1.00 55.49 312 TYR C CA 1
ATOM 31185 C C . TYR D 1 312 ? 135.517 172.270 190.445 1.00 55.49 312 TYR C C 1
ATOM 31186 O O . TYR D 1 312 ? 136.103 171.557 189.634 1.00 55.49 312 TYR C O 1
ATOM 31204 N N . THR D 1 313 ? 134.209 172.125 190.646 1.00 48.90 313 THR C N 1
ATOM 31205 C CA . THR D 1 313 ? 133.407 171.058 190.026 1.00 48.90 313 THR C CA 1
ATOM 31206 C C . THR D 1 313 ? 133.275 171.185 188.504 1.00 48.90 313 THR C C 1
ATOM 31207 O O . THR D 1 313 ? 132.757 170.282 187.854 1.00 48.90 313 THR C O 1
ATOM 31218 N N . ASN D 1 314 ? 133.795 172.249 187.895 1.00 56.95 314 ASN C N 1
ATOM 31219 C CA . ASN D 1 314 ? 134.013 172.380 186.451 1.00 56.95 314 ASN C CA 1
ATOM 31220 C C . ASN D 1 314 ? 135.189 171.534 185.912 1.00 56.95 314 ASN C C 1
ATOM 31221 O O . ASN D 1 314 ? 135.206 171.196 184.732 1.00 56.95 314 ASN C O 1
ATOM 31232 N N . LEU D 1 315 ? 136.162 171.192 186.761 1.00 54.93 315 LEU C N 1
ATOM 31233 C CA . LEU D 1 315 ? 137.357 170.399 186.466 1.00 54.93 315 LEU C CA 1
ATOM 31234 C C . LEU D 1 315 ? 137.172 168.971 187.002 1.00 54.93 315 LEU C C 1
ATOM 31235 O O . LEU D 1 315 ? 137.519 168.672 188.140 1.00 54.93 315 LEU C O 1
ATOM 31251 N N . LYS D 1 316 ? 136.567 168.066 186.231 1.00 49.85 316 LYS C N 1
ATOM 31252 C CA . LYS D 1 316 ? 135.988 166.817 186.768 1.00 49.85 316 LYS C CA 1
ATOM 31253 C C . LYS D 1 316 ? 137.031 165.823 187.311 1.00 49.85 316 LYS C C 1
ATOM 31254 O O . LYS D 1 316 ? 136.734 165.062 188.228 1.00 49.85 316 LYS C O 1
ATOM 31273 N N . ASP D 1 317 ? 138.286 165.918 186.865 1.00 55.55 317 ASP C N 1
ATOM 31274 C CA . ASP D 1 317 ? 139.432 165.188 187.438 1.00 55.55 317 ASP C CA 1
ATOM 31275 C C . ASP D 1 317 ? 139.881 165.715 188.803 1.00 55.55 317 ASP C C 1
ATOM 31276 O O . ASP D 1 317 ? 140.634 165.050 189.500 1.00 55.55 317 ASP C O 1
ATOM 31285 N N . SER D 1 318 ? 139.373 166.855 189.259 1.00 48.80 318 SER C N 1
ATOM 31286 C CA . SER D 1 318 ? 139.496 167.296 190.648 1.00 48.80 318 SER C CA 1
ATOM 31287 C C . SER D 1 318 ? 138.801 166.364 191.647 1.00 48.80 318 SER C C 1
ATOM 31288 O O . SER D 1 318 ? 139.004 166.505 192.847 1.00 48.80 318 SER C O 1
ATOM 31296 N N . TYR D 1 319 ? 137.983 165.424 191.167 1.00 47.83 319 TYR C N 1
ATOM 31297 C CA . TYR D 1 319 ? 137.228 164.444 191.934 1.00 47.83 319 TYR C CA 1
ATOM 31298 C C . TYR D 1 319 ? 137.255 163.067 191.264 1.00 47.83 319 TYR C C 1
ATOM 31299 O O . TYR D 1 319 ? 136.251 162.365 191.265 1.00 47.83 319 TYR C O 1
ATOM 31317 N N . LEU D 1 320 ? 138.355 162.664 190.629 1.00 47.83 320 LEU C N 1
ATOM 31318 C CA . LEU D 1 320 ? 138.407 161.421 189.874 1.00 47.83 320 LEU C CA 1
ATOM 31319 C C . LEU D 1 320 ? 138.063 160.206 190.739 1.00 47.83 320 LEU C C 1
ATOM 31320 O O . LEU D 1 320 ? 137.236 159.392 190.346 1.00 47.83 320 LEU C O 1
ATOM 31336 N N . SER D 1 321 ? 138.644 160.061 191.920 1.00 47.83 321 SER C N 1
ATOM 31337 C CA . SER D 1 321 ? 138.393 158.930 192.805 1.00 47.83 321 SER C CA 1
ATOM 31338 C C . SER D 1 321 ? 136.964 158.917 193.309 1.00 47.83 321 SER C C 1
ATOM 31339 O O . SER D 1 321 ? 136.346 157.867 193.299 1.00 47.83 321 SER C O 1
ATOM 31347 N N . VAL D 1 322 ? 136.384 160.060 193.656 1.00 47.83 322 VAL C N 1
ATOM 31348 C CA . VAL D 1 322 ? 134.968 160.200 193.978 1.00 47.83 322 VAL C CA 1
ATOM 31349 C C . VAL D 1 322 ? 134.107 159.756 192.808 1.00 47.83 322 VAL C C 1
ATOM 31350 O O . VAL D 1 322 ? 133.239 158.917 192.985 1.00 47.83 322 VAL C O 1
ATOM 31363 N N . THR D 1 323 ? 134.363 160.268 191.610 1.00 47.83 323 THR C N 1
ATOM 31364 C CA . THR D 1 323 ? 133.627 159.928 190.395 1.00 47.83 323 THR C CA 1
ATOM 31365 C C . THR D 1 323 ? 133.681 158.436 190.132 1.00 47.83 323 THR C C 1
ATOM 31366 O O . THR D 1 323 ? 132.664 157.824 189.861 1.00 47.83 323 THR C O 1
ATOM 31377 N N . LYS D 1 324 ? 134.858 157.822 190.254 1.00 47.83 324 LYS C N 1
ATOM 31378 C CA . LYS D 1 324 ? 135.051 156.394 190.009 1.00 47.83 324 LYS C CA 1
ATOM 31379 C C . LYS D 1 324 ? 134.417 155.553 191.109 1.00 47.83 324 LYS C C 1
ATOM 31380 O O . LYS D 1 324 ? 133.728 154.596 190.811 1.00 47.83 324 LYS C O 1
ATOM 31399 N N . SER D 1 325 ? 134.536 155.952 192.364 1.00 47.83 325 SER C N 1
ATOM 31400 C CA . SER D 1 325 ? 133.889 155.309 193.500 1.00 47.83 325 SER C CA 1
ATOM 31401 C C . SER D 1 325 ? 132.363 155.322 193.369 1.00 47.83 325 SER C C 1
ATOM 31402 O O . SER D 1 325 ? 131.724 154.292 193.562 1.00 47.83 325 SER C O 1
ATOM 31410 N N . LEU D 1 326 ? 131.766 156.443 192.957 1.00 47.83 326 LEU C N 1
ATOM 31411 C CA . LEU D 1 326 ? 130.350 156.538 192.609 1.00 47.83 326 LEU C CA 1
ATOM 31412 C C . LEU D 1 326 ? 129.961 155.631 191.447 1.00 47.83 326 LEU C C 1
ATOM 31413 O O . LEU D 1 326 ? 128.925 154.986 191.505 1.00 47.83 326 LEU C O 1
ATOM 31429 N N . GLU D 1 327 ? 130.765 155.538 190.399 1.00 47.83 327 GLU C N 1
ATOM 31430 C CA . GLU D 1 327 ? 130.524 154.588 189.322 1.00 47.83 327 GLU C CA 1
ATOM 31431 C C . GLU D 1 327 ? 130.588 153.139 189.798 1.00 47.83 327 GLU C C 1
ATOM 31432 O O . GLU D 1 327 ? 129.734 152.356 189.425 1.00 47.83 327 GLU C O 1
ATOM 31444 N N . HIS D 1 328 ? 131.526 152.745 190.653 1.00 47.83 328 HIS C N 1
ATOM 31445 C CA . HIS D 1 328 ? 131.612 151.370 191.141 1.00 47.83 328 HIS C CA 1
ATOM 31446 C C . HIS D 1 328 ? 130.360 150.992 191.908 1.00 47.83 328 HIS C C 1
ATOM 31447 O O . HIS D 1 328 ? 129.791 149.932 191.691 1.00 47.83 328 HIS C O 1
ATOM 31461 N N . ALA D 1 329 ? 129.893 151.887 192.770 1.00 47.83 329 ALA C N 1
ATOM 31462 C CA . ALA D 1 329 ? 128.655 151.729 193.511 1.00 47.83 329 ALA C CA 1
ATOM 31463 C C . ALA D 1 329 ? 127.452 151.639 192.565 1.00 47.83 329 ALA C C 1
ATOM 31464 O O . ALA D 1 329 ? 126.657 150.709 192.658 1.00 47.83 329 ALA C O 1
ATOM 31471 N N . SER D 1 330 ? 127.339 152.557 191.610 1.00 48.53 330 SER C N 1
ATOM 31472 C CA . SER D 1 330 ? 126.239 152.562 190.659 1.00 48.53 330 SER C CA 1
ATOM 31473 C C . SER D 1 330 ? 126.220 151.335 189.762 1.00 48.53 330 SER C C 1
ATOM 31474 O O . SER D 1 330 ? 125.160 150.756 189.565 1.00 48.53 330 SER C O 1
ATOM 31482 N N . MET D 1 331 ? 127.367 150.867 189.272 1.00 51.21 331 MET C N 1
ATOM 31483 C CA . MET D 1 331 ? 127.455 149.630 188.488 1.00 51.21 331 MET C CA 1
ATOM 31484 C C . MET D 1 331 ? 127.081 148.407 189.324 1.00 51.21 331 MET C C 1
ATOM 31485 O O . MET D 1 331 ? 126.351 147.552 188.841 1.00 51.21 331 MET C O 1
ATOM 31499 N N . LYS D 1 332 ? 127.470 148.346 190.601 1.00 52.27 332 LYS C N 1
ATOM 31500 C CA . LYS D 1 332 ? 127.077 147.266 191.519 1.00 52.27 332 LYS C CA 1
ATOM 31501 C C . LYS D 1 332 ? 125.557 147.203 191.708 1.00 52.27 332 LYS C C 1
ATOM 31502 O O . LYS D 1 332 ? 124.982 146.122 191.760 1.00 52.27 332 LYS C O 1
ATOM 31521 N N . CYS D 1 333 ? 124.898 148.362 191.735 1.00 54.51 333 CYS C N 1
ATOM 31522 C CA . CYS D 1 333 ? 123.438 148.512 191.783 1.00 54.51 333 CYS C CA 1
ATOM 31523 C C . CYS D 1 333 ? 122.739 148.400 190.413 1.00 54.51 333 CYS C C 1
ATOM 31524 O O . CYS D 1 333 ? 121.521 148.518 190.343 1.00 54.51 333 CYS C O 1
ATOM 31532 N N . ARG D 1 334 ? 123.487 148.222 189.323 1.00 59.32 334 ARG C N 1
ATOM 31533 C CA . ARG D 1 334 ? 123.009 148.215 187.932 1.00 59.32 334 ARG C CA 1
ATOM 31534 C C . ARG D 1 334 ? 122.140 149.431 187.587 1.00 59.32 334 ARG C C 1
ATOM 31535 O O . ARG D 1 334 ? 121.066 149.295 187.011 1.00 59.32 334 ARG C O 1
ATOM 31556 N N . ARG D 1 335 ? 122.619 150.634 187.930 1.00 56.11 335 ARG C N 1
ATOM 31557 C CA . ARG D 1 335 ? 121.983 151.919 187.594 1.00 56.11 335 ARG C CA 1
ATOM 31558 C C . ARG D 1 335 ? 122.920 152.870 186.871 1.00 56.11 335 ARG C C 1
ATOM 31559 O O . ARG D 1 335 ? 124.111 152.915 187.151 1.00 56.11 335 ARG C O 1
ATOM 31580 N N . GLN D 1 336 ? 122.371 153.643 185.947 1.00 53.77 336 GLN C N 1
ATOM 31581 C CA . GLN D 1 336 ? 123.098 154.662 185.206 1.00 53.77 336 GLN C CA 1
ATOM 31582 C C . GLN D 1 336 ? 123.312 155.881 186.095 1.00 53.77 336 GLN C C 1
ATOM 31583 O O . GLN D 1 336 ? 122.366 156.570 186.437 1.00 53.77 336 GLN C O 1
ATOM 31597 N N . LEU D 1 337 ? 124.545 156.153 186.487 1.00 47.83 337 LEU C N 1
ATOM 31598 C CA . LEU D 1 337 ? 124.875 157.324 187.281 1.00 47.83 337 LEU C CA 1
ATOM 31599 C C . LEU D 1 337 ? 124.893 158.583 186.418 1.00 47.83 337 LEU C C 1
ATOM 31600 O O . LEU D 1 337 ? 125.605 158.648 185.423 1.00 47.83 337 LEU C O 1
ATOM 31616 N N . GLU D 1 338 ? 124.214 159.622 186.875 1.00 47.83 338 GLU C N 1
ATOM 31617 C CA . GLU D 1 338 ? 124.521 161.002 186.524 1.00 47.83 338 GLU C CA 1
ATOM 31618 C C . GLU D 1 338 ? 125.058 161.723 187.757 1.00 47.83 338 GLU C C 1
ATOM 31619 O O . GLU D 1 338 ? 124.471 161.642 188.838 1.00 47.83 338 GLU C O 1
ATOM 31631 N N . ILE D 1 339 ? 126.172 162.436 187.602 1.00 47.83 339 ILE C N 1
ATOM 31632 C CA . ILE D 1 339 ? 126.684 163.315 188.657 1.00 47.83 339 ILE C CA 1
ATOM 31633 C C . ILE D 1 339 ? 126.231 164.732 188.333 1.00 47.83 339 ILE C C 1
ATOM 31634 O O . ILE D 1 339 ? 126.515 165.265 187.263 1.00 47.83 339 ILE C O 1
ATOM 31650 N N . LEU D 1 340 ? 125.520 165.354 189.265 1.00 47.83 340 LEU C N 1
ATOM 31651 C CA . LEU D 1 340 ? 125.100 166.745 189.131 1.00 47.83 340 LEU C CA 1
ATOM 31652 C C . LEU D 1 340 ? 126.197 167.613 189.751 1.00 47.83 340 LEU C C 1
ATOM 31653 O O . LEU D 1 340 ? 126.356 167.633 190.969 1.00 47.83 340 LEU C O 1
ATOM 31669 N N . TRP D 1 341 ? 127.014 168.246 188.919 1.00 47.83 341 TRP C N 1
ATOM 31670 C CA . TRP D 1 341 ? 128.232 168.950 189.325 1.00 47.83 341 TRP C CA 1
ATOM 31671 C C . TRP D 1 341 ? 127.936 170.345 189.887 1.00 47.83 341 TRP C C 1
ATOM 31672 O O . TRP D 1 341 ? 128.022 171.346 189.185 1.00 47.83 341 TRP C O 1
ATOM 31693 N N . VAL D 1 342 ? 127.564 170.414 191.161 1.00 47.83 342 VAL C N 1
ATOM 31694 C CA . VAL D 1 342 ? 127.099 171.634 191.824 1.00 47.83 342 VAL C CA 1
ATOM 31695 C C . VAL D 1 342 ? 128.268 172.406 192.448 1.00 47.83 342 VAL C C 1
ATOM 31696 O O . VAL D 1 342 ? 128.847 171.996 193.453 1.00 47.83 342 VAL C O 1
ATOM 31709 N N . GLU D 1 343 ? 128.632 173.546 191.857 1.00 47.83 343 GLU C N 1
ATOM 31710 C CA . GLU D 1 343 ? 129.594 174.496 192.429 1.00 47.83 343 GLU C CA 1
ATOM 31711 C C . GLU D 1 343 ? 129.042 175.074 193.730 1.00 47.83 343 GLU C C 1
ATOM 31712 O O . GLU D 1 343 ? 128.100 175.860 193.704 1.00 47.83 343 GLU C O 1
ATOM 31724 N N . ALA D 1 344 ? 129.603 174.688 194.873 1.00 47.83 344 ALA C N 1
ATOM 31725 C CA . ALA D 1 344 ? 129.012 174.969 196.181 1.00 47.83 344 ALA C CA 1
ATOM 31726 C C . ALA D 1 344 ? 128.781 176.464 196.441 1.00 47.83 344 ALA C C 1
ATOM 31727 O O . ALA D 1 344 ? 127.784 176.844 197.041 1.00 47.83 344 ALA C O 1
ATOM 31734 N N . SER D 1 345 ? 129.678 177.316 195.953 1.00 47.83 345 SER C N 1
ATOM 31735 C CA . SER D 1 345 ? 129.578 178.773 196.025 1.00 47.83 345 SER C CA 1
ATOM 31736 C C . SER D 1 345 ? 128.321 179.330 195.346 1.00 47.83 345 SER C C 1
ATOM 31737 O O . SER D 1 345 ? 127.743 180.301 195.835 1.00 47.83 345 SER C O 1
ATOM 31745 N N . ASN D 1 346 ? 127.835 178.715 194.261 1.00 47.83 346 ASN C N 1
ATOM 31746 C CA . ASN D 1 346 ? 126.666 179.212 193.543 1.00 47.83 346 ASN C CA 1
ATOM 31747 C C . ASN D 1 346 ? 125.385 179.098 194.382 1.00 47.83 346 ASN C C 1
ATOM 31748 O O . ASN D 1 346 ? 124.497 179.925 194.218 1.00 47.83 346 ASN C O 1
ATOM 31759 N N . LEU D 1 347 ? 125.304 178.134 195.304 1.00 47.83 347 LEU C N 1
ATOM 31760 C CA . LEU D 1 347 ? 124.184 177.972 196.235 1.00 47.83 347 LEU C CA 1
ATOM 31761 C C . LEU D 1 347 ? 124.101 179.084 197.290 1.00 47.83 347 LEU C C 1
ATOM 31762 O O . LEU D 1 347 ? 123.046 179.266 197.897 1.00 47.83 347 LEU C O 1
ATOM 31778 N N . GLU D 1 348 ? 125.195 179.806 197.549 1.00 49.32 348 GLU C N 1
ATOM 31779 C CA . GLU D 1 348 ? 125.221 180.873 198.552 1.00 49.32 348 GLU C CA 1
ATOM 31780 C C . GLU D 1 348 ? 124.433 182.110 198.076 1.00 49.32 348 GLU C C 1
ATOM 31781 O O . GLU D 1 348 ? 124.601 182.520 196.921 1.00 49.32 348 GLU C O 1
ATOM 31793 N N . PRO D 1 349 ? 123.615 182.759 198.934 1.00 55.06 349 PRO C N 1
ATOM 31794 C CA . PRO D 1 349 ? 122.755 183.874 198.524 1.00 55.06 349 PRO C CA 1
ATOM 31795 C C . PRO D 1 349 ? 123.504 185.052 197.889 1.00 55.06 349 PRO C C 1
ATOM 31796 O O . PRO D 1 349 ? 122.984 185.713 196.998 1.00 55.06 349 PRO C O 1
ATOM 31807 N N . GLU D 1 350 ? 124.761 185.272 198.265 1.00 61.36 350 GLU C N 1
ATOM 31808 C CA . GLU D 1 350 ? 125.626 186.295 197.665 1.00 61.36 350 GLU C CA 1
ATOM 31809 C C . GLU D 1 350 ? 125.859 186.098 196.152 1.00 61.36 350 GLU C C 1
ATOM 31810 O O . GLU D 1 350 ? 126.059 187.076 195.437 1.00 61.36 350 GLU C O 1
ATOM 31822 N N . THR D 1 351 ? 125.766 184.868 195.626 1.00 56.24 351 THR C N 1
ATOM 31823 C CA . THR D 1 351 ? 125.771 184.610 194.174 1.00 56.24 351 THR C CA 1
ATOM 31824 C C . THR D 1 351 ? 124.535 185.192 193.501 1.00 56.24 351 THR C C 1
ATOM 31825 O O . THR D 1 351 ? 124.649 185.742 192.411 1.00 56.24 351 THR C O 1
ATOM 31836 N N . GLN D 1 352 ? 123.364 185.108 194.133 1.00 56.36 352 GLN C N 1
ATOM 31837 C CA . GLN D 1 352 ? 122.078 185.525 193.557 1.00 56.36 352 GLN C CA 1
ATOM 31838 C C . GLN D 1 352 ? 122.058 187.032 193.226 1.00 56.36 352 GLN C C 1
ATOM 31839 O O . GLN D 1 352 ? 121.412 187.458 192.273 1.00 56.36 352 GLN C O 1
ATOM 31853 N N . GLU D 1 353 ? 122.811 187.842 193.971 1.00 68.72 353 GLU C N 1
ATOM 31854 C CA . GLU D 1 353 ? 123.003 189.277 193.711 1.00 68.72 353 GLU C CA 1
ATOM 31855 C C . GLU D 1 353 ? 123.894 189.556 192.485 1.00 68.72 353 GLU C C 1
ATOM 31856 O O . GLU D 1 353 ? 123.745 190.590 191.831 1.00 68.72 353 GLU C O 1
ATOM 31868 N N . VAL D 1 354 ? 124.824 188.650 192.165 1.00 66.39 354 VAL C N 1
ATOM 31869 C CA . VAL D 1 354 ? 125.681 188.721 190.972 1.00 66.39 354 VAL C CA 1
ATOM 31870 C C . VAL D 1 354 ? 124.934 188.182 189.755 1.00 66.39 354 VAL C C 1
ATOM 31871 O O . VAL D 1 354 ? 124.788 188.879 188.758 1.00 66.39 354 VAL C O 1
ATOM 31884 N N . ASP D 1 355 ? 124.435 186.951 189.848 1.00 64.07 355 ASP C N 1
ATOM 31885 C CA . ASP D 1 355 ? 123.752 186.225 188.782 1.00 64.07 355 ASP C CA 1
ATOM 31886 C C . ASP D 1 355 ? 122.633 185.323 189.323 1.00 64.07 355 ASP C C 1
ATOM 31887 O O . ASP D 1 355 ? 122.869 184.365 190.061 1.00 64.07 355 ASP C O 1
ATOM 31896 N N . LYS D 1 356 ? 121.409 185.577 188.859 1.00 58.93 356 LYS C N 1
ATOM 31897 C CA . LYS D 1 356 ? 120.249 184.705 189.078 1.00 58.93 356 LYS C CA 1
ATOM 31898 C C . LYS D 1 356 ? 120.497 183.301 188.514 1.00 58.93 356 LYS C C 1
ATOM 31899 O O . LYS D 1 356 ? 120.192 182.311 189.174 1.00 58.93 356 LYS C O 1
ATOM 31918 N N . ASN D 1 357 ? 121.058 183.209 187.310 1.00 59.96 357 ASN C N 1
ATOM 31919 C CA . ASN D 1 357 ? 121.050 181.979 186.521 1.00 59.96 357 ASN C CA 1
ATOM 31920 C C . ASN D 1 357 ? 121.887 180.878 187.178 1.00 59.96 357 ASN C C 1
ATOM 31921 O O . ASN D 1 357 ? 121.350 179.817 187.467 1.00 59.96 357 ASN C O 1
ATOM 31932 N N . LYS D 1 358 ? 123.161 181.129 187.500 1.00 50.92 358 LYS C N 1
ATOM 31933 C CA . LYS D 1 358 ? 124.002 180.164 188.231 1.00 50.92 358 LYS C CA 1
ATOM 31934 C C . LYS D 1 358 ? 123.385 179.756 189.570 1.00 50.92 358 LYS C C 1
ATOM 31935 O O . LYS D 1 358 ? 123.345 178.564 189.864 1.00 50.92 358 LYS C O 1
ATOM 31954 N N . PHE D 1 359 ? 122.866 180.690 190.371 1.00 41.50 359 PHE C N 1
ATOM 31955 C CA . PHE D 1 359 ? 122.206 180.337 191.636 1.00 41.50 359 PHE C CA 1
ATOM 31956 C C . PHE D 1 359 ? 121.004 179.408 191.402 1.00 41.50 359 PHE C C 1
ATOM 31957 O O . PHE D 1 359 ? 120.933 178.348 192.010 1.00 41.50 359 PHE C O 1
ATOM 31974 N N . HIS D 1 360 ? 120.106 179.736 190.472 1.00 40.29 360 HIS C N 1
ATOM 31975 C CA . HIS D 1 360 ? 118.926 178.912 190.202 1.00 40.29 360 HIS C CA 1
ATOM 31976 C C . HIS D 1 360 ? 119.256 177.581 189.521 1.00 40.29 360 HIS C C 1
ATOM 31977 O O . HIS D 1 360 ? 118.693 176.568 189.915 1.00 40.29 360 HIS C O 1
ATOM 31991 N N . ASP D 1 361 ? 120.186 177.528 188.565 1.00 41.72 361 ASP C N 1
ATOM 31992 C CA . ASP D 1 361 ? 120.608 176.258 187.964 1.00 41.72 361 ASP C CA 1
ATOM 31993 C C . ASP D 1 361 ? 121.263 175.348 189.006 1.00 41.72 361 ASP C C 1
ATOM 31994 O O . ASP D 1 361 ? 120.932 174.167 189.072 1.00 41.72 361 ASP C O 1
ATOM 32003 N N . SER D 1 362 ? 122.134 175.881 189.867 1.00 34.19 362 SER C N 1
ATOM 32004 C CA . SER D 1 362 ? 122.794 175.078 190.897 1.00 34.19 362 SER C CA 1
ATOM 32005 C C . SER D 1 362 ? 121.828 174.579 191.972 1.00 34.19 362 SER C C 1
ATOM 32006 O O . SER D 1 362 ? 121.863 173.394 192.301 1.00 34.19 362 SER C O 1
ATOM 32014 N N . TRP D 1 363 ? 120.906 175.415 192.462 1.00 28.54 363 TRP C N 1
ATOM 32015 C CA . TRP D 1 363 ? 119.852 174.973 193.384 1.00 28.54 363 TRP C CA 1
ATOM 32016 C C . TRP D 1 363 ? 118.827 174.044 192.738 1.00 28.54 363 TRP C C 1
ATOM 32017 O O . TRP D 1 363 ? 118.378 173.111 193.391 1.00 28.54 363 TRP C O 1
ATOM 32038 N N . ASN D 1 364 ? 118.476 174.232 191.467 1.00 31.44 364 ASN C N 1
ATOM 32039 C CA . ASN D 1 364 ? 117.629 173.289 190.747 1.00 31.44 364 ASN C CA 1
ATOM 32040 C C . ASN D 1 364 ? 118.316 171.920 190.598 1.00 31.44 364 ASN C C 1
ATOM 32041 O O . ASN D 1 364 ? 117.718 170.909 190.942 1.00 31.44 364 ASN C O 1
ATOM 32052 N N . LYS D 1 365 ? 119.593 171.880 190.189 1.00 29.87 365 LYS C N 1
ATOM 32053 C CA . LYS D 1 365 ? 120.405 170.652 190.164 1.00 29.87 365 LYS C CA 1
ATOM 32054 C C . LYS D 1 365 ? 120.439 169.995 191.538 1.00 29.87 365 LYS C C 1
ATOM 32055 O O . LYS D 1 365 ? 120.129 168.818 191.636 1.00 29.87 365 LYS C O 1
ATOM 32074 N N . LEU D 1 366 ? 120.720 170.737 192.609 1.00 27.08 366 LEU C N 1
ATOM 32075 C CA . LEU D 1 366 ? 120.715 170.180 193.963 1.00 27.08 366 LEU C CA 1
ATOM 32076 C C . LEU D 1 366 ? 119.340 169.617 194.344 1.00 27.08 366 LEU C C 1
ATOM 32077 O O . LEU D 1 366 ? 119.251 168.519 194.867 1.00 27.08 366 LEU C O 1
ATOM 32093 N N . SER D 1 367 ? 118.263 170.315 193.995 1.00 29.51 367 SER C N 1
ATOM 32094 C CA . SER D 1 367 ? 116.896 169.839 194.175 1.00 29.51 367 SER C CA 1
ATOM 32095 C C . SER D 1 367 ? 116.577 168.595 193.342 1.00 29.51 367 SER C C 1
ATOM 32096 O O . SER D 1 367 ? 115.709 167.815 193.713 1.00 29.51 367 SER C O 1
ATOM 32104 N N . SER D 1 368 ? 117.268 168.385 192.219 1.00 29.71 368 SER C N 1
ATOM 32105 C CA . SER D 1 368 ? 117.094 167.242 191.318 1.00 29.71 368 SER C CA 1
ATOM 32106 C C . SER D 1 368 ? 117.765 165.959 191.817 1.00 29.71 368 SER C C 1
ATOM 32107 O O . SER D 1 368 ? 117.748 164.950 191.126 1.00 29.71 368 SER C O 1
ATOM 32115 N N . ALA D 1 369 ? 118.379 165.978 192.998 1.00 27.39 369 ALA C N 1
ATOM 32116 C CA . ALA D 1 369 ? 119.102 164.853 193.561 1.00 27.39 369 ALA C CA 1
ATOM 32117 C C . ALA D 1 369 ? 118.214 163.671 193.960 1.00 27.39 369 ALA C C 1
ATOM 32118 O O . ALA D 1 369 ? 117.227 163.820 194.681 1.00 27.39 369 ALA C O 1
ATOM 32125 N N . ASP D 1 370 ? 118.638 162.471 193.598 1.00 31.57 370 ASP C N 1
ATOM 32126 C CA . ASP D 1 370 ? 118.228 161.244 194.278 1.00 31.57 370 ASP C CA 1
ATOM 32127 C C . ASP D 1 370 ? 119.067 160.998 195.546 1.00 31.57 370 ASP C C 1
ATOM 32128 O O . ASP D 1 370 ? 118.594 160.386 196.495 1.00 31.57 370 ASP C O 1
ATOM 32137 N N . GLY D 1 371 ? 120.290 161.527 195.587 1.00 27.96 371 GLY C N 1
ATOM 32138 C CA . GLY D 1 371 ? 121.198 161.514 196.728 1.00 27.96 371 GLY C CA 1
ATOM 32139 C C . GLY D 1 371 ? 122.231 162.634 196.620 1.00 27.96 371 GLY C C 1
ATOM 32140 O O . GLY D 1 371 ? 122.410 163.212 195.551 1.00 27.96 371 GLY C O 1
ATOM 32144 N N . ILE D 1 372 ? 122.914 162.955 197.712 1.00 47.83 372 ILE C N 1
ATOM 32145 C CA . ILE D 1 372 ? 123.838 164.082 197.832 1.00 47.83 372 ILE C CA 1
ATOM 32146 C C . ILE D 1 372 ? 125.162 163.617 198.434 1.00 47.83 372 ILE C C 1
ATOM 32147 O O . ILE D 1 372 ? 125.218 162.836 199.381 1.00 47.83 372 ILE C O 1
ATOM 32163 N N . LEU D 1 373 ? 126.245 164.137 197.893 1.00 47.83 373 LEU C N 1
ATOM 32164 C CA . LEU D 1 373 ? 127.590 163.911 198.353 1.00 47.83 373 LEU C CA 1
ATOM 32165 C C . LEU D 1 373 ? 128.255 165.259 198.610 1.00 47.83 373 LEU C C 1
ATOM 32166 O O . LEU D 1 373 ? 128.302 166.104 197.721 1.00 47.83 373 LEU C O 1
ATOM 32182 N N . VAL D 1 374 ? 128.837 165.429 199.787 1.00 47.83 374 VAL C N 1
ATOM 32183 C CA . VAL D 1 374 ? 129.793 166.491 200.062 1.00 47.83 374 VAL C CA 1
ATOM 32184 C C . VAL D 1 374 ? 131.152 165.819 200.231 1.00 47.83 374 VAL C C 1
ATOM 32185 O O . VAL D 1 374 ? 131.389 165.177 201.256 1.00 47.83 374 VAL C O 1
ATOM 32198 N N . PRO D 1 375 ? 132.015 165.868 199.209 1.00 47.83 375 PRO C N 1
ATOM 32199 C CA . PRO D 1 375 ? 133.326 165.250 199.248 1.00 47.83 375 PRO C CA 1
ATOM 32200 C C . PRO D 1 375 ? 134.304 166.050 200.114 1.00 47.83 375 PRO C C 1
ATOM 32201 O O . PRO D 1 375 ? 133.996 167.145 200.581 1.00 47.83 375 PRO C O 1
ATOM 32212 N N . GLY D 1 376 ? 135.510 165.510 200.304 1.00 50.06 376 GLY C N 1
ATOM 32213 C CA . GLY D 1 376 ? 136.619 166.286 200.854 1.00 50.06 376 GLY C CA 1
ATOM 32214 C C . GLY D 1 376 ? 136.970 167.480 199.968 1.00 50.06 376 GLY C C 1
ATOM 32215 O O . GLY D 1 376 ? 136.758 167.446 198.756 1.00 50.06 376 GLY C O 1
ATOM 32219 N N . GLY D 1 377 ? 137.477 168.545 200.579 1.00 58.06 377 GLY C N 1
ATOM 32220 C CA . GLY D 1 377 ? 137.673 169.830 199.925 1.00 58.06 377 GLY C CA 1
ATOM 32221 C C . GLY D 1 377 ? 139.006 170.484 200.246 1.00 58.06 377 GLY C C 1
ATOM 32222 O O . GLY D 1 377 ? 139.663 170.182 201.240 1.00 58.06 377 GLY C O 1
ATOM 32226 N N . PHE D 1 378 ? 139.410 171.366 199.337 1.00 63.65 378 PHE C N 1
ATOM 32227 C CA . PHE D 1 378 ? 140.755 171.937 199.245 1.00 63.65 378 PHE C CA 1
ATOM 32228 C C . PHE D 1 378 ? 140.935 173.266 199.988 1.00 63.65 378 PHE C C 1
ATOM 32229 O O . PHE D 1 378 ? 142.062 173.725 200.169 1.00 63.65 378 PHE C O 1
ATOM 32246 N N . GLY D 1 379 ? 139.842 173.916 200.391 1.00 69.98 379 GLY C N 1
ATOM 32247 C CA . GLY D 1 379 ? 139.872 175.210 201.073 1.00 69.98 379 GLY C CA 1
ATOM 32248 C C . GLY D 1 379 ? 138.527 175.727 201.589 1.00 69.98 379 GLY C C 1
ATOM 32249 O O . GLY D 1 379 ? 137.492 175.095 201.442 1.00 69.98 379 GLY C O 1
ATOM 32253 N N . THR D 1 380 ? 138.545 176.903 202.203 1.00 68.05 380 THR C N 1
ATOM 32254 C CA . THR D 1 380 ? 137.412 177.534 202.906 1.00 68.05 380 THR C CA 1
ATOM 32255 C C . THR D 1 380 ? 136.314 178.086 201.992 1.00 68.05 380 THR C C 1
ATOM 32256 O O . THR D 1 380 ? 135.137 178.031 202.358 1.00 68.05 380 THR C O 1
ATOM 32267 N N . ARG D 1 381 ? 136.667 178.619 200.814 1.00 65.21 381 ARG C N 1
ATOM 32268 C CA . ARG D 1 381 ? 135.732 179.273 199.877 1.00 65.21 381 ARG C CA 1
ATOM 32269 C C . ARG D 1 381 ? 134.624 178.314 199.418 1.00 65.21 381 ARG C C 1
ATOM 32270 O O . ARG D 1 381 ? 134.863 177.409 198.628 1.00 65.21 381 ARG C O 1
ATOM 32291 N N . GLY D 1 382 ? 133.409 178.504 199.928 1.00 55.12 382 GLY C N 1
ATOM 32292 C CA . GLY D 1 382 ? 132.264 177.618 199.696 1.00 55.12 382 GLY C CA 1
ATOM 32293 C C . GLY D 1 382 ? 131.778 176.814 200.908 1.00 55.12 382 GLY C C 1
ATOM 32294 O O . GLY D 1 382 ? 130.823 176.062 200.746 1.00 55.12 382 GLY C O 1
ATOM 32298 N N . ILE D 1 383 ? 132.380 176.931 202.101 1.00 52.35 383 ILE C N 1
ATOM 32299 C CA . ILE D 1 383 ? 131.915 176.205 203.306 1.00 52.35 383 ILE C CA 1
ATOM 32300 C C . ILE D 1 383 ? 130.428 176.464 203.604 1.00 52.35 383 ILE C C 1
ATOM 32301 O O . ILE D 1 383 ? 129.690 175.510 203.820 1.00 52.35 383 ILE C O 1
ATOM 32317 N N . GLU D 1 384 ? 129.935 177.701 203.533 1.00 48.95 384 GLU C N 1
ATOM 32318 C CA . GLU D 1 384 ? 128.500 177.978 203.710 1.00 48.95 384 GLU C CA 1
ATOM 32319 C C . GLU D 1 384 ? 127.661 177.323 202.608 1.00 48.95 384 GLU C C 1
ATOM 32320 O O . GLU D 1 384 ? 126.644 176.697 202.896 1.00 48.95 384 GLU C O 1
ATOM 32332 N N . GLY D 1 385 ? 128.116 177.367 201.359 1.00 47.83 385 GLY C N 1
ATOM 32333 C CA . GLY D 1 385 ? 127.509 176.657 200.235 1.00 47.83 385 GLY C CA 1
ATOM 32334 C C . GLY D 1 385 ? 127.351 175.153 200.468 1.00 47.83 385 GLY C C 1
ATOM 32335 O O . GLY D 1 385 ? 126.327 174.563 200.137 1.00 47.83 385 GLY C O 1
ATOM 32339 N N . MET D 1 386 ? 128.343 174.521 201.088 1.00 47.83 386 MET C N 1
ATOM 32340 C CA . MET D 1 386 ? 128.275 173.116 201.488 1.00 47.83 386 MET C CA 1
ATOM 32341 C C . MET D 1 386 ? 127.383 172.885 202.720 1.00 47.83 386 MET C C 1
ATOM 32342 O O . MET D 1 386 ? 126.706 171.864 202.790 1.00 47.83 386 MET C O 1
ATOM 32356 N N . ILE D 1 387 ? 127.303 173.829 203.664 1.00 47.83 387 ILE C N 1
ATOM 32357 C CA . ILE D 1 387 ? 126.407 173.750 204.831 1.00 47.83 387 ILE C CA 1
ATOM 32358 C C . ILE D 1 387 ? 124.939 173.878 204.394 1.00 47.83 387 ILE C C 1
ATOM 32359 O O . ILE D 1 387 ? 124.069 173.196 204.933 1.00 47.83 387 ILE C O 1
ATOM 32375 N N . LEU D 1 388 ? 124.651 174.696 203.382 1.00 47.83 388 LEU C N 1
ATOM 32376 C CA . LEU D 1 388 ? 123.320 174.819 202.776 1.00 47.83 388 LEU C CA 1
ATOM 32377 C C . LEU D 1 388 ? 122.842 173.486 202.180 1.00 47.83 388 LEU C C 1
ATOM 32378 O O . LEU D 1 388 ? 121.712 173.072 202.409 1.00 47.83 388 LEU C O 1
ATOM 32394 N N . ALA D 1 389 ? 123.705 172.784 201.450 1.00 47.83 389 ALA C N 1
ATOM 32395 C CA . ALA D 1 389 ? 123.367 171.490 200.863 1.00 47.83 389 ALA C CA 1
ATOM 32396 C C . ALA D 1 389 ? 123.282 170.374 201.912 1.00 47.83 389 ALA C C 1
ATOM 32397 O O . ALA D 1 389 ? 122.373 169.557 201.869 1.00 47.83 389 ALA C O 1
ATOM 32404 N N . ALA D 1 390 ? 124.159 170.392 202.909 1.00 47.83 390 ALA C N 1
ATOM 32405 C CA . ALA D 1 390 ? 124.067 169.533 204.076 1.00 47.83 390 ALA C CA 1
ATOM 32406 C C . ALA D 1 390 ? 122.728 169.701 204.800 1.00 47.83 390 ALA C C 1
ATOM 32407 O O . ALA D 1 390 ? 122.116 168.698 205.167 1.00 47.83 390 ALA C O 1
ATOM 32414 N N . LYS D 1 391 ? 122.244 170.946 204.951 1.00 47.83 391 LYS C N 1
ATOM 32415 C CA . LYS D 1 391 ? 120.930 171.253 205.523 1.00 47.83 391 LYS C CA 1
ATOM 32416 C C . LYS D 1 391 ? 119.821 170.703 204.648 1.00 47.83 391 LYS C C 1
ATOM 32417 O O . LYS D 1 391 ? 119.032 169.904 205.130 1.00 47.83 391 LYS C O 1
ATOM 32436 N N . TRP D 1 392 ? 119.765 171.086 203.371 1.00 47.83 392 TRP C N 1
ATOM 32437 C CA . TRP D 1 392 ? 118.667 170.703 202.485 1.00 47.83 392 TRP C CA 1
ATOM 32438 C C . TRP D 1 392 ? 118.493 169.184 202.355 1.00 47.83 392 TRP C C 1
ATOM 32439 O O . TRP D 1 392 ? 117.370 168.689 202.342 1.00 47.83 392 TRP C O 1
ATOM 32460 N N . ALA D 1 393 ? 119.585 168.421 202.356 1.00 47.83 393 ALA C N 1
ATOM 32461 C CA . ALA D 1 393 ? 119.537 166.963 202.411 1.00 47.83 393 ALA C CA 1
ATOM 32462 C C . ALA D 1 393 ? 118.970 166.416 203.728 1.00 47.83 393 ALA C C 1
ATOM 32463 O O . ALA D 1 393 ? 118.188 165.465 203.729 1.00 47.83 393 ALA C O 1
ATOM 32470 N N . ARG D 1 394 ? 119.341 167.014 204.866 1.00 47.83 394 ARG C N 1
ATOM 32471 C CA . ARG D 1 394 ? 118.817 166.636 206.186 1.00 47.83 394 ARG C CA 1
ATOM 32472 C C . ARG D 1 394 ? 117.327 166.955 206.286 1.00 47.83 394 ARG C C 1
ATOM 32473 O O . ARG D 1 394 ? 116.530 166.120 206.700 1.00 47.83 394 ARG C O 1
ATOM 32494 N N . GLU D 1 395 ? 116.952 168.154 205.854 1.00 47.83 395 GLU C N 1
ATOM 32495 C CA . GLU D 1 395 ? 115.586 168.667 205.875 1.00 47.83 395 GLU C CA 1
ATOM 32496 C C . GLU D 1 395 ? 114.640 167.853 204.977 1.00 47.83 395 GLU C C 1
ATOM 32497 O O . GLU D 1 395 ? 113.556 167.476 205.407 1.00 47.83 395 GLU C O 1
ATOM 32509 N N . SER D 1 396 ? 115.048 167.552 203.742 1.00 47.83 396 SER C N 1
ATOM 32510 C CA . SER D 1 396 ? 114.197 166.903 202.734 1.00 47.83 396 SER C CA 1
ATOM 32511 C C . SER D 1 396 ? 114.315 165.378 202.685 1.00 47.83 396 SER C C 1
ATOM 32512 O O . SER D 1 396 ? 113.684 164.733 201.865 1.00 47.83 396 SER C O 1
ATOM 32520 N N . GLY D 1 397 ? 115.101 164.768 203.565 1.00 47.83 397 GLY C N 1
ATOM 32521 C CA . GLY D 1 397 ? 115.268 163.314 203.651 1.00 47.83 397 GLY C CA 1
ATOM 32522 C C . GLY D 1 397 ? 116.156 162.691 202.570 1.00 47.83 397 GLY C C 1
ATOM 32523 O O . GLY D 1 397 ? 116.337 161.477 202.572 1.00 47.83 397 GLY C O 1
ATOM 32527 N N . VAL D 1 398 ? 116.717 163.479 201.648 1.00 47.83 398 VAL C N 1
ATOM 32528 C CA . VAL D 1 398 ? 117.569 162.983 200.559 1.00 47.83 398 VAL C CA 1
ATOM 32529 C C . VAL D 1 398 ? 118.827 162.322 201.127 1.00 47.83 398 VAL C C 1
ATOM 32530 O O . VAL D 1 398 ? 119.495 162.942 201.947 1.00 47.83 398 VAL C O 1
ATOM 32543 N N . PRO D 1 399 ? 119.178 161.088 200.721 1.00 47.83 399 PRO C N 1
ATOM 32544 C CA . PRO D 1 399 ? 120.379 160.413 201.183 1.00 47.83 399 PRO C CA 1
ATOM 32545 C C . PRO D 1 399 ? 121.653 161.249 201.036 1.00 47.83 399 PRO C C 1
ATOM 32546 O O . PRO D 1 399 ? 121.896 161.802 199.976 1.00 47.83 399 PRO C O 1
ATOM 32557 N N . PHE D 1 400 ? 122.474 161.325 202.075 1.00 47.83 400 PHE C N 1
ATOM 32558 C CA . PHE D 1 400 ? 123.638 162.184 202.187 1.00 47.83 400 PHE C CA 1
ATOM 32559 C C . PHE D 1 400 ? 124.864 161.401 202.656 1.00 47.83 400 PHE C C 1
ATOM 32560 O O . PHE D 1 400 ? 124.818 160.693 203.665 1.00 47.83 400 PHE C O 1
ATOM 32577 N N . LEU D 1 401 ? 125.987 161.615 201.980 1.00 47.83 401 LEU C N 1
ATOM 32578 C CA . LEU D 1 401 ? 127.302 161.237 202.466 1.00 47.83 401 LEU C CA 1
ATOM 32579 C C . LEU D 1 401 ? 128.200 162.463 202.583 1.00 47.83 401 LEU C C 1
ATOM 32580 O O . LEU D 1 401 ? 128.407 163.192 201.622 1.00 47.83 401 LEU C O 1
ATOM 32596 N N . GLY D 1 402 ? 128.778 162.655 203.755 1.00 47.83 402 GLY C N 1
ATOM 32597 C CA . GLY D 1 402 ? 129.807 163.641 204.010 1.00 47.83 402 GLY C CA 1
ATOM 32598 C C . GLY D 1 402 ? 131.165 162.980 204.170 1.00 47.83 402 GLY C C 1
ATOM 32599 O O . GLY D 1 402 ? 131.431 162.325 205.170 1.00 47.83 402 GLY C O 1
ATOM 32603 N N . VAL D 1 403 ? 132.070 163.190 203.228 1.00 47.83 403 VAL C N 1
ATOM 32604 C CA . VAL D 1 403 ? 133.434 162.668 203.304 1.00 47.83 403 VAL C CA 1
ATOM 32605 C C . VAL D 1 403 ? 134.362 163.797 203.703 1.00 47.83 403 VAL C C 1
ATOM 32606 O O . VAL D 1 403 ? 134.391 164.834 203.051 1.00 47.83 403 VAL C O 1
ATOM 32619 N N . CYS D 1 404 ? 135.132 163.591 204.768 1.00 47.83 404 CYS C N 1
ATOM 32620 C CA . CYS D 1 404 ? 136.135 164.521 205.281 1.00 47.83 404 CYS C CA 1
ATOM 32621 C C . CYS D 1 404 ? 135.555 165.917 205.602 1.00 47.83 404 CYS C C 1
ATOM 32622 O O . CYS D 1 404 ? 134.844 166.055 206.596 1.00 47.83 404 CYS C O 1
ATOM 32630 N N . LEU D 1 405 ? 135.767 166.935 204.763 1.00 47.83 405 LEU C N 1
ATOM 32631 C CA . LEU D 1 405 ? 135.088 168.231 204.861 1.00 47.83 405 LEU C CA 1
ATOM 32632 C C . LEU D 1 405 ? 133.565 168.064 204.913 1.00 47.83 405 LEU C C 1
ATOM 32633 O O . LEU D 1 405 ? 132.896 168.764 205.657 1.00 47.83 405 LEU C O 1
ATOM 32649 N N . GLY D 1 406 ? 133.015 167.079 204.216 1.00 47.83 406 GLY C N 1
ATOM 32650 C CA . GLY D 1 406 ? 131.620 166.685 204.310 1.00 47.83 406 GLY C CA 1
ATOM 32651 C C . GLY D 1 406 ? 131.155 166.321 205.716 1.00 47.83 406 GLY C C 1
ATOM 32652 O O . GLY D 1 406 ? 130.141 166.840 206.157 1.00 47.83 406 GLY C O 1
ATOM 32656 N N . LEU D 1 407 ? 131.872 165.464 206.440 1.00 47.83 407 LEU C N 1
ATOM 32657 C CA . LEU D 1 407 ? 131.565 165.191 207.849 1.00 47.83 407 LEU C CA 1
ATOM 32658 C C . LEU D 1 407 ? 131.650 166.484 208.656 1.00 47.83 407 LEU C C 1
ATOM 32659 O O . LEU D 1 407 ? 130.786 166.754 209.482 1.00 47.83 407 LEU C O 1
ATOM 32675 N N . GLN D 1 408 ? 132.663 167.307 208.410 1.00 49.29 408 GLN C N 1
ATOM 32676 C CA . GLN D 1 408 ? 132.832 168.540 209.171 1.00 49.29 408 GLN C CA 1
ATOM 32677 C C . GLN D 1 408 ? 131.669 169.522 208.928 1.00 49.29 408 GLN C C 1
ATOM 32678 O O . GLN D 1 408 ? 131.053 169.959 209.895 1.00 49.29 408 GLN C O 1
ATOM 32692 N N . VAL D 1 409 ? 131.256 169.784 207.683 1.00 47.83 409 VAL C N 1
ATOM 32693 C CA . VAL D 1 409 ? 130.042 170.577 207.422 1.00 47.83 409 VAL C CA 1
ATOM 32694 C C . VAL D 1 409 ? 128.756 169.904 207.921 1.00 47.83 409 VAL C C 1
ATOM 32695 O O . VAL D 1 409 ? 127.859 170.605 208.362 1.00 47.83 409 VAL C O 1
ATOM 32708 N N . ALA D 1 410 ? 128.647 168.576 207.928 1.00 47.83 410 ALA C N 1
ATOM 32709 C CA . ALA D 1 410 ? 127.470 167.897 208.468 1.00 47.83 410 ALA C CA 1
ATOM 32710 C C . ALA D 1 410 ? 127.325 168.102 209.982 1.00 47.83 410 ALA C C 1
ATOM 32711 O O . ALA D 1 410 ? 126.217 168.290 210.467 1.00 47.83 410 ALA C O 1
ATOM 32718 N N . ALA D 1 411 ? 128.429 168.072 210.725 1.00 51.65 411 ALA C N 1
ATOM 32719 C CA . ALA D 1 411 ? 128.396 168.306 212.159 1.00 51.65 411 ALA C CA 1
ATOM 32720 C C . ALA D 1 411 ? 128.124 169.789 212.485 1.00 51.65 411 ALA C C 1
ATOM 32721 O O . ALA D 1 411 ? 127.335 170.092 213.367 1.00 51.65 411 ALA C O 1
ATOM 32728 N N . ILE D 1 412 ? 128.733 170.709 211.735 1.00 52.39 412 ILE C N 1
ATOM 32729 C CA . ILE D 1 412 ? 128.508 172.157 211.799 1.00 52.39 412 ILE C CA 1
ATOM 32730 C C . ILE D 1 412 ? 127.031 172.499 211.541 1.00 52.39 412 ILE C C 1
ATOM 32731 O O . ILE D 1 412 ? 126.417 173.227 212.312 1.00 52.39 412 ILE C O 1
ATOM 32747 N N . GLU D 1 413 ? 126.428 171.968 210.481 1.00 50.27 413 GLU C N 1
ATOM 32748 C CA . GLU D 1 413 ? 125.028 172.188 210.151 1.00 50.27 413 GLU C CA 1
ATOM 32749 C C . GLU D 1 413 ? 124.077 171.691 211.250 1.00 50.27 413 GLU C C 1
ATOM 32750 O O . GLU D 1 413 ? 123.187 172.410 211.695 1.00 50.27 413 GLU C O 1
ATOM 32762 N N . PHE D 1 414 ? 124.305 170.482 211.744 1.00 56.34 414 PHE C N 1
ATOM 32763 C CA . PHE D 1 414 ? 123.538 169.891 212.818 1.00 56.34 414 PHE C CA 1
ATOM 32764 C C . PHE D 1 414 ? 123.688 170.660 214.127 1.00 56.34 414 PHE C C 1
ATOM 32765 O O . PHE D 1 414 ? 122.705 170.903 214.826 1.00 56.34 414 PHE C O 1
ATOM 32782 N N . ALA D 1 415 ? 124.885 171.137 214.451 1.00 60.70 415 ALA C N 1
ATOM 32783 C CA . ALA D 1 415 ? 125.054 172.012 215.598 1.00 60.70 415 ALA C CA 1
ATOM 32784 C C . ALA D 1 415 ? 124.239 173.308 215.444 1.00 60.70 415 ALA C C 1
ATOM 32785 O O . ALA D 1 415 ? 123.501 173.681 216.359 1.00 60.70 415 ALA C O 1
ATOM 32792 N N . ARG D 1 416 ? 124.280 173.935 214.266 1.00 58.22 416 ARG C N 1
ATOM 32793 C CA . ARG D 1 416 ? 123.567 175.184 213.974 1.00 58.22 416 ARG C CA 1
ATOM 32794 C C . ARG D 1 416 ? 122.046 175.040 213.973 1.00 58.22 416 ARG C C 1
ATOM 32795 O O . ARG D 1 416 ? 121.363 175.945 214.444 1.00 58.22 416 ARG C O 1
ATOM 32816 N N . ASN D 1 417 ? 121.516 173.915 213.501 1.00 39.69 417 ASN C N 1
ATOM 32817 C CA . ASN D 1 417 ? 120.090 173.772 213.215 1.00 39.69 417 ASN C CA 1
ATOM 32818 C C . ASN D 1 417 ? 119.354 172.701 214.041 1.00 39.69 417 ASN C C 1
ATOM 32819 O O . ASN D 1 417 ? 118.132 172.669 214.012 1.00 39.69 417 ASN C O 1
ATOM 32830 N N . VAL D 1 418 ? 120.043 171.834 214.783 1.00 39.69 418 VAL C N 1
ATOM 32831 C CA . VAL D 1 418 ? 119.409 170.733 215.541 1.00 39.69 418 VAL C CA 1
ATOM 32832 C C . VAL D 1 418 ? 119.843 170.655 217.004 1.00 39.69 418 VAL C C 1
ATOM 32833 O O . VAL D 1 418 ? 119.003 170.403 217.866 1.00 39.69 418 VAL C O 1
ATOM 32846 N N . ILE D 1 419 ? 121.107 170.936 217.326 1.00 39.69 419 ILE C N 1
ATOM 32847 C CA . ILE D 1 419 ? 121.530 171.094 218.727 1.00 39.69 419 ILE C CA 1
ATOM 32848 C C . ILE D 1 419 ? 121.053 172.442 219.291 1.00 39.69 419 ILE C C 1
ATOM 32849 O O . ILE D 1 419 ? 120.717 172.543 220.467 1.00 39.69 419 ILE C O 1
ATOM 32865 N N . GLY D 1 420 ? 120.995 173.474 218.446 1.00 39.69 420 GLY C N 1
ATOM 32866 C CA . GLY D 1 420 ? 120.611 174.828 218.829 1.00 39.69 420 GLY C CA 1
ATOM 32867 C C . GLY D 1 420 ? 121.783 175.673 219.315 1.00 39.69 420 GLY C C 1
ATOM 32868 O O . GLY D 1 420 ? 121.693 176.314 220.359 1.00 39.69 420 GLY C O 1
ATOM 32872 N N . ARG D 1 421 ? 122.893 175.655 218.575 1.00 39.69 421 ARG C N 1
ATOM 32873 C CA . ARG D 1 421 ? 124.060 176.533 218.734 1.00 39.69 421 ARG C CA 1
ATOM 32874 C C . ARG D 1 421 ? 124.094 177.516 217.545 1.00 39.69 421 ARG C C 1
ATOM 32875 O O . ARG D 1 421 ? 124.718 177.205 216.534 1.00 39.69 421 ARG C O 1
ATOM 32896 N N . PRO D 1 422 ? 123.407 178.669 217.564 1.00 39.69 422 PRO C N 1
ATOM 32897 C CA . PRO D 1 422 ? 123.061 179.394 216.327 1.00 39.69 422 PRO C CA 1
ATOM 32898 C C . PRO D 1 422 ? 124.217 180.092 215.589 1.00 39.69 422 PRO C C 1
ATOM 32899 O O . PRO D 1 422 ? 123.987 180.810 214.616 1.00 39.69 422 PRO C O 1
ATOM 32910 N N . ASN D 1 423 ? 125.444 179.920 216.068 1.00 39.69 423 ASN C N 1
ATOM 32911 C CA . ASN D 1 423 ? 126.670 180.598 215.663 1.00 39.69 423 ASN C CA 1
ATOM 32912 C C . ASN D 1 423 ? 127.896 179.661 215.639 1.00 39.69 423 ASN C C 1
ATOM 32913 O O . ASN D 1 423 ? 129.012 180.133 215.421 1.00 39.69 423 ASN C O 1
ATOM 32924 N N . SER D 1 424 ? 127.742 178.359 215.907 1.00 39.69 424 SER C N 1
ATOM 32925 C CA . SER D 1 424 ? 128.879 177.429 216.003 1.00 39.69 424 SER C CA 1
ATOM 32926 C C . SER D 1 424 ? 129.614 177.238 214.669 1.00 39.69 424 SER C C 1
ATOM 32927 O O . SER D 1 424 ? 129.019 177.375 213.601 1.00 39.69 424 SER C O 1
ATOM 32935 N N . SER D 1 425 ? 130.930 177.001 214.700 1.00 39.69 425 SER C N 1
ATOM 32936 C CA . SER D 1 425 ? 131.750 177.131 213.489 1.00 39.69 425 SER C CA 1
ATOM 32937 C C . SER D 1 425 ? 133.051 176.315 213.474 1.00 39.69 425 SER C C 1
ATOM 32938 O O . SER D 1 425 ? 133.331 175.486 214.336 1.00 39.69 425 SER C O 1
ATOM 32946 N N . SER D 1 426 ? 133.849 176.536 212.435 1.00 39.69 426 SER C N 1
ATOM 32947 C CA . SER D 1 426 ? 135.066 175.830 212.056 1.00 39.69 426 SER C CA 1
ATOM 32948 C C . SER D 1 426 ? 136.308 176.703 212.247 1.00 39.69 426 SER C C 1
ATOM 32949 O O . SER D 1 426 ? 136.382 177.817 211.735 1.00 39.69 426 SER C O 1
ATOM 32957 N N . THR D 1 427 ? 137.312 176.172 212.942 1.00 39.69 427 THR C N 1
ATOM 32958 C CA . THR D 1 427 ? 138.607 176.834 213.136 1.00 39.69 427 THR C CA 1
ATOM 32959 C C . THR D 1 427 ? 139.318 177.047 211.805 1.00 39.69 427 THR C C 1
ATOM 32960 O O . THR D 1 427 ? 140.059 178.007 211.642 1.00 39.69 427 THR C O 1
ATOM 32971 N N . GLU D 1 428 ? 139.098 176.165 210.832 1.00 39.69 428 GLU C N 1
ATOM 32972 C CA . GLU D 1 428 ? 139.610 176.340 209.477 1.00 39.69 428 GLU C CA 1
ATOM 32973 C C . GLU D 1 428 ? 138.937 177.529 208.780 1.00 39.69 428 GLU C C 1
ATOM 32974 O O . GLU D 1 428 ? 139.617 178.344 208.164 1.00 39.69 428 GLU C O 1
ATOM 32986 N N . PHE D 1 429 ? 137.613 177.647 208.896 1.00 39.69 429 PHE C N 1
ATOM 32987 C CA . PHE D 1 429 ? 136.808 178.655 208.208 1.00 39.69 429 PHE C CA 1
ATOM 32988 C C . PHE D 1 429 ? 137.025 180.073 208.753 1.00 39.69 429 PHE C C 1
ATOM 32989 O O . PHE D 1 429 ? 137.156 181.000 207.965 1.00 39.69 429 PHE C O 1
ATOM 33006 N N . LEU D 1 430 ? 137.068 180.258 210.077 1.00 39.69 430 LEU C N 1
ATOM 33007 C CA . LEU D 1 430 ? 137.217 181.565 210.728 1.00 39.69 430 LEU C CA 1
ATOM 33008 C C . LEU D 1 430 ? 138.095 181.482 211.978 1.00 39.69 430 LEU C C 1
ATOM 33009 O O . LEU D 1 430 ? 137.965 180.567 212.788 1.00 39.69 430 LEU C O 1
ATOM 33025 N N . ASP D 1 431 ? 138.916 182.513 212.185 1.00 39.69 431 ASP C N 1
ATOM 33026 C CA . ASP D 1 431 ? 139.663 182.738 213.431 1.00 39.69 431 ASP C CA 1
ATOM 33027 C C . ASP D 1 431 ? 139.794 184.244 213.765 1.00 39.69 431 ASP C C 1
ATOM 33028 O O . ASP D 1 431 ? 140.819 184.710 214.251 1.00 39.69 431 ASP C O 1
ATOM 33037 N N . GLU D 1 432 ? 138.772 185.045 213.440 1.00 39.69 432 GLU C N 1
ATOM 33038 C CA . GLU D 1 432 ? 138.746 186.502 213.667 1.00 39.69 432 GLU C CA 1
ATOM 33039 C C . GLU D 1 432 ? 138.561 186.895 215.139 1.00 39.69 432 GLU C C 1
ATOM 33040 O O . GLU D 1 432 ? 138.993 187.967 215.559 1.00 39.69 432 GLU C O 1
ATOM 33052 N N . THR D 1 433 ? 137.957 186.023 215.940 1.00 39.69 433 THR C N 1
ATOM 33053 C CA . THR D 1 433 ? 137.962 186.069 217.405 1.00 39.69 433 THR C CA 1
ATOM 33054 C C . THR D 1 433 ? 138.105 184.654 217.955 1.00 39.69 433 THR C C 1
ATOM 33055 O O . THR D 1 433 ? 137.835 183.683 217.249 1.00 39.69 433 THR C O 1
ATOM 33065 N N . LEU D 1 434 ? 138.494 184.520 219.221 1.00 39.69 434 LEU C N 1
ATOM 33066 C CA . LEU D 1 434 ? 138.554 183.245 219.933 1.00 39.69 434 LEU C CA 1
ATOM 33067 C C . LEU D 1 434 ? 137.148 182.765 220.315 1.00 39.69 434 LEU C C 1
ATOM 33068 O O . LEU D 1 434 ? 136.726 182.860 221.467 1.00 39.69 434 LEU C O 1
ATOM 33084 N N . LEU D 1 435 ? 136.415 182.267 219.322 1.00 39.69 435 LEU C N 1
ATOM 33085 C CA . LEU D 1 435 ? 135.067 181.717 219.454 1.00 39.69 435 LEU C CA 1
ATOM 33086 C C . LEU D 1 435 ? 135.027 180.596 220.506 1.00 39.69 435 LEU C C 1
ATOM 33087 O O . LEU D 1 435 ? 135.902 179.743 220.551 1.00 39.69 435 LEU C O 1
ATOM 33103 N N . ALA D 1 436 ? 133.987 180.555 221.328 1.00 39.69 436 ALA C N 1
ATOM 33104 C CA . ALA D 1 436 ? 133.724 179.433 222.226 1.00 39.69 436 ALA C CA 1
ATOM 33105 C C . ALA D 1 436 ? 133.052 178.210 221.548 1.00 39.69 436 ALA C C 1
ATOM 33106 O O . ALA D 1 436 ? 133.480 177.088 221.819 1.00 39.69 436 ALA C O 1
ATOM 33113 N N . PRO D 1 437 ? 132.036 178.347 220.668 1.00 39.69 437 PRO C N 1
ATOM 33114 C CA . PRO D 1 437 ? 131.378 177.205 220.028 1.00 39.69 437 PRO C CA 1
ATOM 33115 C C . PRO D 1 437 ? 132.136 176.715 218.772 1.00 39.69 437 PRO C C 1
ATOM 33116 O O . PRO D 1 437 ? 131.630 176.755 217.655 1.00 39.69 437 PRO C O 1
ATOM 33127 N N . GLU D 1 438 ? 133.375 176.250 218.933 1.00 39.69 438 GLU C N 1
ATOM 33128 C CA . GLU D 1 438 ? 134.147 175.639 217.841 1.00 39.69 438 GLU C CA 1
ATOM 33129 C C . GLU D 1 438 ? 133.837 174.140 217.720 1.00 39.69 438 GLU C C 1
ATOM 33130 O O . GLU D 1 438 ? 134.175 173.346 218.598 1.00 39.69 438 GLU C O 1
ATOM 33142 N N . ASP D 1 439 ? 133.205 173.737 216.617 1.00 39.69 439 ASP C N 1
ATOM 33143 C CA . ASP D 1 439 ? 132.885 172.333 216.331 1.00 39.69 439 ASP C CA 1
ATOM 33144 C C . ASP D 1 439 ? 134.010 171.612 215.586 1.00 39.69 439 ASP C C 1
ATOM 33145 O O . ASP D 1 439 ? 134.188 170.414 215.751 1.00 39.69 439 ASP C O 1
ATOM 33154 N N . GLN D 1 440 ? 134.778 172.330 214.773 1.00 39.69 440 GLN C N 1
ATOM 33155 C CA . GLN D 1 440 ? 135.891 171.788 214.001 1.00 39.69 440 GLN C CA 1
ATOM 33156 C C . GLN D 1 440 ? 137.196 172.493 214.394 1.00 39.69 440 GLN C C 1
ATOM 33157 O O . GLN D 1 440 ? 137.267 173.720 214.375 1.00 39.69 440 GLN C O 1
ATOM 33171 N N . VAL D 1 441 ? 138.206 171.719 214.803 1.00 39.69 441 VAL C N 1
ATOM 33172 C CA . VAL D 1 441 ? 139.427 172.128 215.535 1.00 39.69 441 VAL C CA 1
ATOM 33173 C C . VAL D 1 441 ? 140.637 171.296 215.081 1.00 39.69 441 VAL C C 1
ATOM 33174 O O . VAL D 1 441 ? 140.457 170.306 214.382 1.00 39.69 441 VAL C O 1
ATOM 33187 N N . VAL D 1 442 ? 141.868 171.675 215.435 1.00 39.69 442 VAL C N 1
ATOM 33188 C CA . VAL D 1 442 ? 143.104 170.961 215.044 1.00 39.69 442 VAL C CA 1
ATOM 33189 C C . VAL D 1 442 ? 143.582 170.027 216.162 1.00 39.69 442 VAL C C 1
ATOM 33190 O O . VAL D 1 442 ? 143.661 170.446 217.313 1.00 39.69 442 VAL C O 1
ATOM 33203 N N . ILE D 1 443 ? 143.961 168.790 215.819 1.00 39.69 443 ILE C N 1
ATOM 33204 C CA . ILE D 1 443 ? 144.714 167.864 216.696 1.00 39.69 443 ILE C CA 1
ATOM 33205 C C . ILE D 1 443 ? 145.705 167.013 215.886 1.00 39.69 443 ILE C C 1
ATOM 33206 O O . ILE D 1 443 ? 145.332 166.113 215.148 1.00 39.69 443 ILE C O 1
ATOM 33222 N N . THR D 1 444 ? 151.765 167.618 211.510 1.00 39.69 456 THR C N 1
ATOM 33223 C CA . THR D 1 444 ? 151.210 168.627 210.591 1.00 39.69 456 THR C CA 1
ATOM 33224 C C . THR D 1 444 ? 150.098 168.089 209.683 1.00 39.69 456 THR C C 1
ATOM 33225 O O . THR D 1 444 ? 149.428 168.867 209.005 1.00 39.69 456 THR C O 1
ATOM 33236 N N . MET D 1 445 ? 149.874 166.775 209.660 1.00 39.69 457 MET C N 1
ATOM 33237 C CA . MET D 1 445 ? 148.822 166.100 208.891 1.00 39.69 457 MET C CA 1
ATOM 33238 C C . MET D 1 445 ? 148.591 164.692 209.431 1.00 39.69 457 MET C C 1
ATOM 33239 O O . MET D 1 445 ? 149.521 164.060 209.917 1.00 39.69 457 MET C O 1
ATOM 33253 N N . ARG D 1 446 ? 147.377 164.165 209.298 1.00 59.57 458 ARG C N 1
ATOM 33254 C CA . ARG D 1 446 ? 147.065 162.756 209.585 1.00 59.57 458 ARG C CA 1
ATOM 33255 C C . ARG D 1 446 ? 146.750 162.043 208.280 1.00 59.57 458 ARG C C 1
ATOM 33256 O O . ARG D 1 446 ? 145.766 162.357 207.613 1.00 59.57 458 ARG C O 1
ATOM 33277 N N . LEU D 1 447 ? 147.613 161.096 207.929 1.00 52.62 459 LEU C N 1
ATOM 33278 C CA . LEU D 1 447 ? 147.702 160.469 206.615 1.00 52.62 459 LEU C CA 1
ATOM 33279 C C . LEU D 1 447 ? 147.773 158.949 206.723 1.00 52.62 459 LEU C C 1
ATOM 33280 O O . LEU D 1 447 ? 148.243 158.411 207.728 1.00 52.62 459 LEU C O 1
ATOM 33296 N N . GLY D 1 448 ? 147.352 158.261 205.665 1.00 47.83 460 GLY C N 1
ATOM 33297 C CA . GLY D 1 448 ? 147.571 156.824 205.495 1.00 47.83 460 GLY C CA 1
ATOM 33298 C C . GLY D 1 448 ? 146.491 155.926 206.076 1.00 47.83 460 GLY C C 1
ATOM 33299 O O . GLY D 1 448 ? 145.441 156.389 206.506 1.00 47.83 460 GLY C O 1
ATOM 33303 N N . LEU D 1 449 ? 146.719 154.620 206.035 1.00 47.83 461 LEU C N 1
ATOM 33304 C CA . LEU D 1 449 ? 145.782 153.603 206.487 1.00 47.83 461 LEU C CA 1
ATOM 33305 C C . LEU D 1 449 ? 145.771 153.514 208.011 1.00 47.83 461 LEU C C 1
ATOM 33306 O O . LEU D 1 449 ? 146.769 153.142 208.621 1.00 47.83 461 LEU C O 1
ATOM 33322 N N . ARG D 1 450 ? 144.631 153.831 208.623 1.00 53.13 462 ARG C N 1
ATOM 33323 C CA . ARG D 1 450 ? 144.428 153.832 210.082 1.00 53.13 462 ARG C CA 1
ATOM 33324 C C . ARG D 1 450 ? 143.201 152.987 210.445 1.00 53.13 462 ARG C C 1
ATOM 33325 O O . ARG D 1 450 ? 142.276 152.916 209.637 1.00 53.13 462 ARG C O 1
ATOM 33346 N N . PRO D 1 451 ? 143.153 152.363 211.633 1.00 57.20 463 PRO C N 1
ATOM 33347 C CA . PRO D 1 451 ? 141.990 151.611 212.082 1.00 57.20 463 PRO C CA 1
ATOM 33348 C C . PRO D 1 451 ? 140.919 152.544 212.657 1.00 57.20 463 PRO C C 1
ATOM 33349 O O . PRO D 1 451 ? 141.148 153.248 213.629 1.00 57.20 463 PRO C O 1
ATOM 33360 N N . THR D 1 452 ? 139.715 152.480 212.116 1.00 62.09 464 THR C N 1
ATOM 33361 C CA . THR D 1 452 ? 138.506 152.970 212.776 1.00 62.09 464 THR C CA 1
ATOM 33362 C C . THR D 1 452 ? 137.817 151.780 213.421 1.00 62.09 464 THR C C 1
ATOM 33363 O O . THR D 1 452 ? 137.552 150.778 212.770 1.00 62.09 464 THR C O 1
ATOM 33374 N N . ILE D 1 453 ? 137.511 151.879 214.705 1.00 65.17 465 ILE C N 1
ATOM 33375 C CA . ILE D 1 453 ? 136.769 150.889 215.480 1.00 65.17 465 ILE C CA 1
ATOM 33376 C C . ILE D 1 453 ? 135.323 151.368 215.625 1.00 65.17 465 ILE C C 1
ATOM 33377 O O . ILE D 1 453 ? 135.073 152.541 215.892 1.00 65.17 465 ILE C O 1
ATOM 33393 N N . PHE D 1 454 ? 134.361 150.471 215.408 1.00 67.05 466 PHE C N 1
ATOM 33394 C CA . PHE D 1 454 ? 132.945 150.724 215.672 1.00 67.05 466 PHE C CA 1
ATOM 33395 C C . PHE D 1 454 ? 132.637 150.732 217.172 1.00 67.05 466 PHE C C 1
ATOM 33396 O O . PHE D 1 454 ? 133.117 149.889 217.930 1.00 67.05 466 PHE C O 1
ATOM 33413 N N . GLN D 1 455 ? 131.772 151.653 217.597 1.00 71.68 467 GLN C N 1
ATOM 33414 C CA . GLN D 1 455 ? 131.320 151.744 218.982 1.00 71.68 467 GLN C CA 1
ATOM 33415 C C . GLN D 1 455 ? 130.329 150.604 219.332 1.00 71.68 467 GLN C C 1
ATOM 33416 O O . GLN D 1 455 ? 129.633 150.116 218.437 1.00 71.68 467 GLN C O 1
ATOM 33430 N N . PRO D 1 456 ? 130.199 150.174 220.598 1.00 74.79 468 PRO C N 1
ATOM 33431 C CA . PRO D 1 456 ? 129.569 148.887 220.922 1.00 74.79 468 PRO C CA 1
ATOM 33432 C C . PRO D 1 456 ? 128.081 148.749 220.574 1.00 74.79 468 PRO C C 1
ATOM 33433 O O . PRO D 1 456 ? 127.642 147.702 220.101 1.00 74.79 468 PRO C O 1
ATOM 33444 N N . ASN D 1 457 ? 127.304 149.814 220.773 1.00 75.86 469 ASN C N 1
ATOM 33445 C CA . ASN D 1 457 ? 125.861 149.852 220.508 1.00 75.86 469 ASN C CA 1
ATOM 33446 C C . ASN D 1 457 ? 125.517 150.377 219.099 1.00 75.86 469 ASN C C 1
ATOM 33447 O O . ASN D 1 457 ? 124.357 150.635 218.791 1.00 75.86 469 ASN C O 1
ATOM 33458 N N . SER D 1 458 ? 126.510 150.540 218.222 1.00 70.33 470 SER C N 1
ATOM 33459 C CA . SER D 1 458 ? 126.325 151.092 216.872 1.00 70.33 470 SER C CA 1
ATOM 33460 C C . SER D 1 458 ? 125.559 150.199 215.884 1.00 70.33 470 SER C C 1
ATOM 33461 O O . SER D 1 458 ? 125.287 150.644 214.770 1.00 70.33 470 SER C O 1
ATOM 33469 N N . GLU D 1 459 ? 125.215 148.951 216.207 1.00 70.24 471 GLU C N 1
ATOM 33470 C CA . GLU D 1 459 ? 124.733 147.977 215.213 1.00 70.24 471 GLU C CA 1
ATOM 33471 C C . GLU D 1 459 ? 123.383 148.321 214.547 1.00 70.24 471 GLU C C 1
ATOM 33472 O O . GLU D 1 459 ? 123.097 147.831 213.459 1.00 70.24 471 GLU C O 1
ATOM 33484 N N . TRP D 1 460 ? 122.573 149.214 215.120 1.00 63.64 472 TRP C N 1
ATOM 33485 C CA . TRP D 1 460 ? 121.390 149.750 214.443 1.00 63.64 472 TRP C CA 1
ATOM 33486 C C . TRP D 1 460 ? 121.748 150.485 213.140 1.00 63.64 472 TRP C C 1
ATOM 33487 O O . TRP D 1 460 ? 120.960 150.487 212.195 1.00 63.64 472 TRP C O 1
ATOM 33508 N N . SER D 1 461 ? 122.922 151.122 213.086 1.00 61.05 473 SER C N 1
ATOM 33509 C CA . SER D 1 461 ? 123.304 152.024 211.995 1.00 61.05 473 SER C CA 1
ATOM 33510 C C . SER D 1 461 ? 123.530 151.290 210.681 1.00 61.05 473 SER C C 1
ATOM 33511 O O . SER D 1 461 ? 124.152 150.229 210.607 1.00 61.05 473 SER C O 1
ATOM 33519 N N . ASN D 1 462 ? 123.013 151.882 209.617 1.00 59.83 474 ASN C N 1
ATOM 33520 C CA . ASN D 1 462 ? 123.063 151.332 208.274 1.00 59.83 474 ASN C CA 1
ATOM 33521 C C . ASN D 1 462 ? 124.498 151.306 207.753 1.00 59.83 474 ASN C C 1
ATOM 33522 O O . ASN D 1 462 ? 124.870 150.356 207.072 1.00 59.83 474 ASN C O 1
ATOM 33533 N N . ILE D 1 463 ? 125.326 152.288 208.114 1.00 58.02 475 ILE C N 1
ATOM 33534 C CA . ILE D 1 463 ? 126.736 152.327 207.731 1.00 58.02 475 ILE C CA 1
ATOM 33535 C C . ILE D 1 463 ? 127.528 151.149 208.281 1.00 58.02 475 ILE C C 1
ATOM 33536 O O . ILE D 1 463 ? 128.223 150.487 207.522 1.00 58.02 475 ILE C O 1
ATOM 33552 N N . ARG D 1 464 ? 127.378 150.779 209.552 1.00 67.60 476 ARG C N 1
ATOM 33553 C CA . ARG D 1 464 ? 127.988 149.543 210.049 1.00 67.60 476 ARG C CA 1
ATOM 33554 C C . ARG D 1 464 ? 127.441 148.325 209.316 1.00 67.60 476 ARG C C 1
ATOM 33555 O O . ARG D 1 464 ? 128.208 147.478 208.883 1.00 67.60 476 ARG C O 1
ATOM 33576 N N . LYS D 1 465 ? 126.131 148.257 209.097 1.00 64.72 477 LYS C N 1
ATOM 33577 C CA . LYS D 1 465 ? 125.491 147.136 208.396 1.00 64.72 477 LYS C CA 1
ATOM 33578 C C . LYS D 1 465 ? 125.952 146.987 206.939 1.00 64.72 477 LYS C C 1
ATOM 33579 O O . LYS D 1 465 ? 125.973 145.874 206.436 1.00 64.72 477 LYS C O 1
ATOM 33598 N N . LEU D 1 466 ? 126.402 148.061 206.287 1.00 58.57 478 LEU C N 1
ATOM 33599 C CA . LEU D 1 466 ? 127.083 148.061 204.984 1.00 58.57 478 LEU C CA 1
ATOM 33600 C C . LEU D 1 466 ? 128.525 147.532 205.037 1.00 58.57 478 LEU C C 1
ATOM 33601 O O . LEU D 1 466 ? 128.992 146.949 204.063 1.00 58.57 478 LEU C O 1
ATOM 33617 N N . TYR D 1 467 ? 129.252 147.697 206.135 1.00 60.43 479 TYR C N 1
ATOM 33618 C CA . TYR D 1 467 ? 130.516 146.977 206.354 1.00 60.43 479 TYR C CA 1
ATOM 33619 C C . TYR D 1 467 ? 130.309 145.537 206.835 1.00 60.43 479 TYR C C 1
ATOM 33620 O O . TYR D 1 467 ? 131.161 144.684 206.598 1.00 60.43 479 TYR C O 1
ATOM 33638 N N . GLY D 1 468 ? 129.164 145.247 207.452 1.00 69.11 480 GLY C N 1
ATOM 33639 C CA . GLY D 1 468 ? 128.774 143.931 207.937 1.00 69.11 480 GLY C CA 1
ATOM 33640 C C . GLY D 1 468 ? 129.089 143.713 209.417 1.00 69.11 480 GLY C C 1
ATOM 33641 O O . GLY D 1 468 ? 129.109 144.643 210.213 1.00 69.11 480 GLY C O 1
ATOM 33645 N N . GLU D 1 469 ? 129.343 142.470 209.801 1.00 69.64 481 GLU C N 1
ATOM 33646 C CA . GLU D 1 469 ? 129.571 142.035 211.186 1.00 69.64 481 GLU C CA 1
ATOM 33647 C C . GLU D 1 469 ? 130.859 142.586 211.846 1.00 69.64 481 GLU C C 1
ATOM 33648 O O . GLU D 1 469 ? 131.056 142.434 213.052 1.00 69.64 481 GLU C O 1
ATOM 33660 N N . VAL D 1 470 ? 131.770 143.148 211.052 1.00 67.05 482 VAL C N 1
ATOM 33661 C CA . VAL D 1 470 ? 133.137 143.502 211.457 1.00 67.05 482 VAL C CA 1
ATOM 33662 C C . VAL D 1 470 ? 133.177 144.610 212.523 1.00 67.05 482 VAL C C 1
ATOM 33663 O O . VAL D 1 470 ? 132.272 145.436 212.607 1.00 67.05 482 VAL C O 1
ATOM 33676 N N . ASN D 1 471 ? 134.212 144.607 213.369 1.00 66.79 483 ASN C N 1
ATOM 33677 C CA . ASN D 1 471 ? 134.444 145.596 214.431 1.00 66.79 483 ASN C CA 1
ATOM 33678 C C . ASN D 1 471 ? 135.384 146.749 214.037 1.00 66.79 483 ASN C C 1
ATOM 33679 O O . ASN D 1 471 ? 135.288 147.847 214.574 1.00 66.79 483 ASN C O 1
ATOM 33690 N N . GLU D 1 472 ? 136.292 146.499 213.094 1.00 66.45 484 GLU C N 1
ATOM 33691 C CA . GLU D 1 472 ? 137.251 147.459 212.540 1.00 66.45 484 GLU C CA 1
ATOM 33692 C C . GLU D 1 472 ? 136.957 147.713 211.059 1.00 66.45 484 GLU C C 1
ATOM 33693 O O . GLU D 1 472 ? 136.700 146.781 210.309 1.00 66.45 484 GLU C O 1
ATOM 33705 N N . VAL D 1 473 ? 137.103 148.953 210.601 1.00 59.63 485 VAL C N 1
ATOM 33706 C CA . VAL D 1 473 ? 137.321 149.256 209.181 1.00 59.63 485 VAL C CA 1
ATOM 33707 C C . VAL D 1 473 ? 138.667 149.937 209.056 1.00 59.63 485 VAL C C 1
ATOM 33708 O O . VAL D 1 473 ? 139.001 150.807 209.848 1.00 59.63 485 VAL C O 1
ATOM 33721 N N . HIS D 1 474 ? 139.470 149.520 208.083 1.00 57.55 486 HIS C N 1
ATOM 33722 C CA . HIS D 1 474 ? 140.789 150.085 207.797 1.00 57.55 486 HIS C CA 1
ATOM 33723 C C . HIS D 1 474 ? 140.675 150.973 206.565 1.00 57.55 486 HIS C C 1
ATOM 33724 O O . HIS D 1 474 ? 140.320 150.508 205.490 1.00 57.55 486 HIS C O 1
ATOM 33738 N N . GLU D 1 475 ? 140.929 152.265 206.720 1.00 47.87 487 GLU C N 1
ATOM 33739 C CA . GLU D 1 475 ? 140.631 153.288 205.711 1.00 47.87 487 GLU C CA 1
ATOM 33740 C C . GLU D 1 475 ? 141.658 154.429 205.760 1.00 47.87 487 GLU C C 1
ATOM 33741 O O . GLU D 1 475 ? 142.402 154.577 206.730 1.00 47.87 487 GLU C O 1
ATOM 33753 N N . ARG D 1 476 ? 141.738 155.227 204.694 1.00 47.83 488 ARG C N 1
ATOM 33754 C CA . ARG D 1 476 ? 142.828 156.183 204.475 1.00 47.83 488 ARG C CA 1
ATOM 33755 C C . ARG D 1 476 ? 142.429 157.604 204.822 1.00 47.83 488 ARG C C 1
ATOM 33756 O O . ARG D 1 476 ? 141.362 158.068 204.447 1.00 47.83 488 ARG C O 1
ATOM 33777 N N . HIS D 1 477 ? 143.296 158.305 205.532 1.00 47.92 489 HIS C N 1
ATOM 33778 C CA . HIS D 1 477 ? 143.033 159.627 206.082 1.00 47.92 489 HIS C CA 1
ATOM 33779 C C . HIS D 1 477 ? 143.829 160.729 205.384 1.00 47.92 489 HIS C C 1
ATOM 33780 O O . HIS D 1 477 ? 144.894 160.475 204.833 1.00 47.92 489 HIS C O 1
ATOM 33794 N N . ARG D 1 478 ? 143.304 161.955 205.390 1.00 51.10 490 ARG C N 1
ATOM 33795 C CA . ARG D 1 478 ? 143.963 163.168 204.887 1.00 51.10 490 ARG C CA 1
ATOM 33796 C C . ARG D 1 478 ? 143.329 164.410 205.512 1.00 51.10 490 ARG C C 1
ATOM 33797 O O . ARG D 1 478 ? 142.577 165.133 204.867 1.00 51.10 490 ARG C O 1
ATOM 33818 N N . HIS D 1 479 ? 143.562 164.614 206.802 1.00 57.25 491 HIS C N 1
ATOM 33819 C CA . HIS D 1 479 ? 142.980 165.737 207.536 1.00 57.25 491 HIS C CA 1
ATOM 33820 C C . HIS D 1 479 ? 143.866 166.204 208.690 1.00 57.25 491 HIS C C 1
ATOM 33821 O O . HIS D 1 479 ? 144.437 165.417 209.428 1.00 57.25 491 HIS C O 1
ATOM 33835 N N . ARG D 1 480 ? 143.964 167.517 208.854 1.00 71.71 492 ARG C N 1
ATOM 33836 C CA . ARG D 1 480 ? 144.620 168.186 209.987 1.00 71.71 492 ARG C CA 1
ATOM 33837 C C . ARG D 1 480 ? 143.589 168.612 211.039 1.00 71.71 492 ARG C C 1
ATOM 33838 O O . ARG D 1 480 ? 143.779 168.405 212.235 1.00 71.71 492 ARG C O 1
ATOM 33859 N N . TYR D 1 481 ? 142.458 169.137 210.584 1.00 70.25 493 TYR C N 1
ATOM 33860 C CA . TYR D 1 481 ? 141.266 169.412 211.386 1.00 70.25 493 TYR C CA 1
ATOM 33861 C C . TYR D 1 481 ? 140.403 168.167 211.607 1.00 70.25 493 TYR C C 1
ATOM 33862 O O . TYR D 1 481 ? 140.333 167.297 210.742 1.00 70.25 493 TYR C O 1
ATOM 33880 N N . GLU D 1 482 ? 139.652 168.118 212.704 1.00 69.26 494 GLU C N 1
ATOM 33881 C CA . GLU D 1 482 ? 138.476 167.245 212.864 1.00 69.26 494 GLU C CA 1
ATOM 33882 C C . GLU D 1 482 ? 137.493 167.795 213.909 1.00 69.26 494 GLU C C 1
ATOM 33883 O O . GLU D 1 482 ? 137.574 168.961 214.285 1.00 69.26 494 GLU C O 1
ATOM 33895 N N . ILE D 1 483 ? 136.517 166.991 214.341 1.00 69.60 495 ILE C N 1
ATOM 33896 C CA . ILE D 1 483 ? 135.492 167.394 215.311 1.00 69.60 495 ILE C CA 1
ATOM 33897 C C . ILE D 1 483 ? 136.081 167.603 216.716 1.00 69.60 495 ILE C C 1
ATOM 33898 O O . ILE D 1 483 ? 136.961 166.871 217.157 1.00 69.60 495 ILE C O 1
ATOM 33914 N N . ASN D 1 484 ? 135.560 168.590 217.446 1.00 76.86 496 ASN C N 1
ATOM 33915 C CA . ASN D 1 484 ? 135.883 168.876 218.844 1.00 76.86 496 ASN C CA 1
ATOM 33916 C C . ASN D 1 484 ? 135.385 167.754 219.788 1.00 76.86 496 ASN C C 1
ATOM 33917 O O . ASN D 1 484 ? 134.176 167.600 219.949 1.00 76.86 496 ASN C O 1
ATOM 33928 N N . PRO D 1 485 ? 136.264 167.017 220.487 1.00 78.00 497 PRO C N 1
ATOM 33929 C CA . PRO D 1 485 ? 135.890 165.835 221.271 1.00 78.00 497 PRO C CA 1
ATOM 33930 C C . PRO D 1 485 ? 135.045 166.120 222.519 1.00 78.00 497 PRO C C 1
ATOM 33931 O O . PRO D 1 485 ? 134.432 165.204 223.048 1.00 78.00 497 PRO C O 1
ATOM 33942 N N . LYS D 1 486 ? 134.966 167.368 222.995 1.00 80.76 498 LYS C N 1
ATOM 33943 C CA . LYS D 1 486 ? 134.074 167.746 224.108 1.00 80.76 498 LYS C CA 1
ATOM 33944 C C . LYS D 1 486 ? 132.608 167.918 223.688 1.00 80.76 498 LYS C C 1
ATOM 33945 O O . LYS D 1 486 ? 131.724 167.809 224.518 1.00 80.76 498 LYS C O 1
ATOM 33964 N N . ILE D 1 487 ? 132.346 168.182 222.408 1.00 79.98 499 ILE C N 1
ATOM 33965 C CA . ILE D 1 487 ? 130.998 168.448 221.872 1.00 79.98 499 ILE C CA 1
ATOM 33966 C C . ILE D 1 487 ? 130.239 167.158 221.538 1.00 79.98 499 ILE C C 1
ATOM 33967 O O . ILE D 1 487 ? 129.013 167.123 221.580 1.00 79.98 499 ILE C O 1
ATOM 33983 N N . VAL D 1 488 ? 130.942 166.074 221.209 1.00 80.22 500 VAL C N 1
ATOM 33984 C CA . VAL D 1 488 ? 130.317 164.899 220.582 1.00 80.22 500 VAL C CA 1
ATOM 33985 C C . VAL D 1 488 ? 129.226 164.255 221.437 1.00 80.22 500 VAL C C 1
ATOM 33986 O O . VAL D 1 488 ? 128.187 163.902 220.895 1.00 80.22 500 VAL C O 1
ATOM 33999 N N . ASN D 1 489 ? 129.392 164.157 222.759 1.00 84.76 501 ASN C N 1
ATOM 34000 C CA . ASN D 1 489 ? 128.380 163.537 223.618 1.00 84.76 501 ASN C CA 1
ATOM 34001 C C . ASN D 1 489 ? 127.107 164.399 223.782 1.00 84.76 501 ASN C C 1
ATOM 34002 O O . ASN D 1 489 ? 126.045 163.862 224.087 1.00 84.76 501 ASN C O 1
ATOM 34013 N N . ASP D 1 490 ? 127.184 165.711 223.536 1.00 81.27 502 ASP C N 1
ATOM 34014 C CA . ASP D 1 490 ? 126.014 166.587 223.406 1.00 81.27 502 ASP C CA 1
ATOM 34015 C C . ASP D 1 490 ? 125.347 166.381 222.033 1.00 81.27 502 ASP C C 1
ATOM 34016 O O . ASP D 1 490 ? 124.134 166.214 221.934 1.00 81.27 502 ASP C O 1
ATOM 34025 N N . MET D 1 491 ? 126.138 166.280 220.966 1.00 74.17 503 MET C N 1
ATOM 34026 C CA . MET D 1 491 ? 125.645 166.023 219.611 1.00 74.17 503 MET C CA 1
ATOM 34027 C C . MET D 1 491 ? 124.976 164.644 219.452 1.00 74.17 503 MET C C 1
ATOM 34028 O O . MET D 1 491 ? 123.948 164.529 218.780 1.00 74.17 503 MET C O 1
ATOM 34042 N N . GLU D 1 492 ? 125.465 163.612 220.142 1.00 73.55 504 GLU C N 1
ATOM 34043 C CA . GLU D 1 492 ? 124.803 162.305 220.168 1.00 73.55 504 GLU C CA 1
ATOM 34044 C C . GLU D 1 492 ? 123.403 162.337 220.809 1.00 73.55 504 GLU C C 1
ATOM 34045 O O . GLU D 1 492 ? 122.564 161.508 220.462 1.00 73.55 504 GLU C O 1
ATOM 34057 N N . SER D 1 493 ? 123.095 163.295 221.693 1.00 76.08 505 SER C N 1
ATOM 34058 C CA . SER D 1 493 ? 121.784 163.363 222.364 1.00 76.08 505 SER C CA 1
ATOM 34059 C C . SER D 1 493 ? 120.617 163.598 221.390 1.00 76.08 505 SER C C 1
ATOM 34060 O O . SER D 1 493 ? 119.525 163.060 221.582 1.00 76.08 505 SER C O 1
ATOM 34068 N N . ARG D 1 494 ? 120.853 164.345 220.308 1.00 69.48 506 ARG C N 1
ATOM 34069 C CA . ARG D 1 494 ? 119.884 164.615 219.238 1.00 69.48 506 ARG C CA 1
ATOM 34070 C C . ARG D 1 494 ? 119.943 163.578 218.096 1.00 69.48 506 ARG C C 1
ATOM 34071 O O . ARG D 1 494 ? 119.320 163.772 217.060 1.00 69.48 506 ARG C O 1
ATOM 34092 N N . GLY D 1 495 ? 120.675 162.471 218.270 1.00 62.38 507 GLY C N 1
ATOM 34093 C CA . GLY D 1 495 ? 120.719 161.327 217.345 1.00 62.38 507 GLY C CA 1
ATOM 34094 C C . GLY D 1 495 ? 121.861 161.281 216.330 1.00 62.38 507 GLY C C 1
ATOM 34095 O O . GLY D 1 495 ? 121.880 160.375 215.502 1.00 62.38 507 GLY C O 1
ATOM 34099 N N . PHE D 1 496 ? 122.812 162.213 216.363 1.00 60.14 508 PHE C N 1
ATOM 34100 C CA . PHE D 1 496 ? 123.986 162.249 215.470 1.00 60.14 508 PHE C CA 1
ATOM 34101 C C . PHE D 1 496 ? 125.114 161.355 216.023 1.00 60.14 508 PHE C C 1
ATOM 34102 O O . PHE D 1 496 ? 126.130 161.818 216.523 1.00 60.14 508 PHE C O 1
ATOM 34119 N N . ILE D 1 497 ? 124.878 160.046 216.045 1.00 58.73 509 ILE C N 1
ATOM 34120 C CA . ILE D 1 497 ? 125.736 159.064 216.715 1.00 58.73 509 ILE C CA 1
ATOM 34121 C C . ILE D 1 497 ? 127.067 158.892 215.974 1.00 58.73 509 ILE C C 1
ATOM 34122 O O . ILE D 1 497 ? 127.093 158.521 214.798 1.00 58.73 509 ILE C O 1
ATOM 34138 N N . PHE D 1 498 ? 128.192 159.052 216.667 1.00 60.34 510 PHE C N 1
ATOM 34139 C CA . PHE D 1 498 ? 129.517 158.752 216.129 1.00 60.34 510 PHE C CA 1
ATOM 34140 C C . PHE D 1 498 ? 129.791 157.251 216.212 1.00 60.34 510 PHE C C 1
ATOM 34141 O O . PHE D 1 498 ? 130.509 156.747 217.070 1.00 60.34 510 PHE C O 1
ATOM 34158 N N . VAL D 1 499 ? 129.176 156.551 215.264 1.00 59.39 511 VAL C N 1
ATOM 34159 C CA . VAL D 1 499 ? 129.237 155.118 215.010 1.00 59.39 511 VAL C CA 1
ATOM 34160 C C . VAL D 1 499 ? 130.647 154.513 215.074 1.00 59.39 511 VAL C C 1
ATOM 34161 O O . VAL D 1 499 ? 130.781 153.376 215.524 1.00 59.39 511 VAL C O 1
ATOM 34174 N N . GLY D 1 500 ? 131.701 155.222 214.671 1.00 60.31 512 GLY C N 1
ATOM 34175 C CA . GLY D 1 500 ? 133.070 154.713 214.741 1.00 60.31 512 GLY C CA 1
ATOM 34176 C C . GLY D 1 500 ? 134.132 155.779 214.972 1.00 60.31 512 GLY C C 1
ATOM 34177 O O . GLY D 1 500 ? 133.949 156.944 214.619 1.00 60.31 512 GLY C O 1
ATOM 34181 N N . LYS D 1 501 ? 135.238 155.379 215.598 1.00 65.46 513 LYS C N 1
ATOM 34182 C CA . LYS D 1 501 ? 136.294 156.239 216.146 1.00 65.46 513 LYS C CA 1
ATOM 34183 C C . LYS D 1 501 ? 137.675 155.589 216.030 1.00 65.46 513 LYS C C 1
ATOM 34184 O O . LYS D 1 501 ? 137.783 154.384 215.835 1.00 65.46 513 LYS C O 1
ATOM 34203 N N . ASP D 1 502 ? 138.727 156.363 216.260 1.00 70.30 514 ASP C N 1
ATOM 34204 C CA . ASP D 1 502 ? 140.058 155.842 216.566 1.00 70.30 514 ASP C CA 1
ATOM 34205 C C . ASP D 1 502 ? 140.011 154.917 217.799 1.00 70.30 514 ASP C C 1
ATOM 34206 O O . ASP D 1 502 ? 139.141 155.071 218.653 1.00 70.30 514 ASP C O 1
ATOM 34215 N N . GLU D 1 503 ? 140.954 153.993 217.959 1.00 78.56 515 GLU C N 1
ATOM 34216 C CA . GLU D 1 503 ? 140.984 153.054 219.093 1.00 78.56 515 GLU C CA 1
ATOM 34217 C C . GLU D 1 503 ? 141.105 153.751 220.458 1.00 78.56 515 GLU C C 1
ATOM 34218 O O . GLU D 1 503 ? 140.754 153.187 221.493 1.00 78.56 515 GLU C O 1
ATOM 34230 N N . THR D 1 504 ? 141.573 154.995 220.464 1.00 79.70 516 THR C N 1
ATOM 34231 C CA . THR D 1 504 ? 141.664 155.870 221.636 1.00 79.70 516 THR C CA 1
ATOM 34232 C C . THR D 1 504 ? 140.308 156.324 222.170 1.00 79.70 516 THR C C 1
ATOM 34233 O O . THR D 1 504 ? 140.212 156.735 223.325 1.00 79.70 516 THR C O 1
ATOM 34244 N N . GLY D 1 505 ? 139.269 156.339 221.339 1.00 77.20 517 GLY C N 1
ATOM 34245 C CA . GLY D 1 505 ? 138.024 157.062 221.605 1.00 77.20 517 GLY C CA 1
ATOM 34246 C C . GLY D 1 505 ? 138.106 158.588 221.439 1.00 77.20 517 GLY C C 1
ATOM 34247 O O . GLY D 1 505 ? 137.080 159.257 221.474 1.00 77.20 517 GLY C O 1
ATOM 34251 N N . GLN D 1 506 ? 139.298 159.165 221.246 1.00 78.11 518 GLN C N 1
ATOM 34252 C CA . GLN D 1 506 ? 139.511 160.620 221.214 1.00 78.11 518 GLN C CA 1
ATOM 34253 C C . GLN D 1 506 ? 139.292 161.264 219.830 1.00 78.11 518 GLN C C 1
ATOM 34254 O O . GLN D 1 506 ? 139.167 162.485 219.734 1.00 78.11 518 GLN C O 1
ATOM 34268 N N . ARG D 1 507 ? 139.255 160.471 218.751 1.00 70.39 519 ARG C N 1
ATOM 34269 C CA . ARG D 1 507 ? 139.096 160.932 217.352 1.00 70.39 519 ARG C CA 1
ATOM 34270 C C . ARG D 1 507 ? 137.860 160.304 216.709 1.00 70.39 519 ARG C C 1
ATOM 34271 O O . ARG D 1 507 ? 137.746 159.081 216.713 1.00 70.39 519 ARG C O 1
ATOM 34292 N N . CYS D 1 508 ? 136.942 161.093 216.159 1.00 66.91 520 CYS C N 1
ATOM 34293 C CA . CYS D 1 508 ? 135.658 160.597 215.631 1.00 66.91 520 CYS C CA 1
ATOM 34294 C C . CYS D 1 508 ? 135.689 160.432 214.108 1.00 66.91 520 CYS C C 1
ATOM 34295 O O . CYS D 1 508 ? 136.101 161.334 213.391 1.00 66.91 520 CYS C O 1
ATOM 34303 N N . GLU D 1 509 ? 135.263 159.276 213.596 1.00 57.89 521 GLU C N 1
ATOM 34304 C CA . GLU D 1 509 ? 135.641 158.828 212.249 1.00 57.89 521 GLU C CA 1
ATOM 34305 C C . GLU D 1 509 ? 134.508 158.297 211.369 1.00 57.89 521 GLU C C 1
ATOM 34306 O O . GLU D 1 509 ? 134.618 158.386 210.152 1.00 57.89 521 GLU C O 1
ATOM 34318 N N . ILE D 1 510 ? 133.406 157.809 211.943 1.00 48.98 522 ILE C N 1
ATOM 34319 C CA . ILE D 1 510 ? 132.153 157.541 211.238 1.00 48.98 522 ILE C CA 1
ATOM 34320 C C . ILE D 1 510 ? 131.004 158.061 212.084 1.00 48.98 522 ILE C C 1
ATOM 34321 O O . ILE D 1 510 ? 130.954 157.784 213.278 1.00 48.98 522 ILE C O 1
ATOM 34337 N N . PHE D 1 511 ? 130.042 158.734 211.478 1.00 47.83 523 PHE C N 1
ATOM 34338 C CA . PHE D 1 511 ? 128.757 159.025 212.106 1.00 47.83 523 PHE C CA 1
ATOM 34339 C C . PHE D 1 511 ? 127.589 158.578 211.226 1.00 47.83 523 PHE C C 1
ATOM 34340 O O . PHE D 1 511 ? 127.693 158.577 210.002 1.00 47.83 523 PHE C O 1
ATOM 34357 N N . GLU D 1 512 ? 126.458 158.267 211.852 1.00 51.63 524 GLU C N 1
ATOM 34358 C CA . GLU D 1 512 ? 125.149 158.192 211.201 1.00 51.63 524 GLU C CA 1
ATOM 34359 C C . GLU D 1 512 ? 124.091 158.918 212.038 1.00 51.63 524 GLU C C 1
ATOM 34360 O O . GLU D 1 512 ? 124.017 158.737 213.251 1.00 51.63 524 GLU C O 1
ATOM 34372 N N . LEU D 1 513 ? 123.257 159.736 211.408 1.00 49.94 525 LEU C N 1
ATOM 34373 C CA . LEU D 1 513 ? 122.095 160.362 212.037 1.00 49.94 525 LEU C CA 1
ATOM 34374 C C . LEU D 1 513 ? 120.896 159.402 212.061 1.00 49.94 525 LEU C C 1
ATOM 34375 O O . LEU D 1 513 ? 120.450 158.941 211.015 1.00 49.94 525 LEU C O 1
ATOM 34391 N N . LYS D 1 514 ? 120.346 159.133 213.251 1.00 52.67 526 LYS C N 1
ATOM 34392 C CA . LYS D 1 514 ? 119.194 158.231 213.464 1.00 52.67 526 LYS C CA 1
ATOM 34393 C C . LYS D 1 514 ? 117.927 158.602 212.685 1.00 52.67 526 LYS C C 1
ATOM 34394 O O . LYS D 1 514 ? 117.302 157.734 212.086 1.00 52.67 526 LYS C O 1
ATOM 34413 N N . GLY D 1 515 ? 117.545 159.878 212.699 1.00 47.94 527 GLY C N 1
ATOM 34414 C CA . GLY D 1 515 ? 116.278 160.389 212.166 1.00 47.94 527 GLY C CA 1
ATOM 34415 C C . GLY D 1 515 ? 116.187 160.524 210.644 1.00 47.94 527 GLY C C 1
ATOM 34416 O O . GLY D 1 515 ? 115.370 161.302 210.157 1.00 47.94 527 GLY C O 1
ATOM 34420 N N . HIS D 1 516 ? 117.038 159.829 209.890 1.00 47.83 528 HIS C N 1
ATOM 34421 C CA . HIS D 1 516 ? 117.188 159.972 208.443 1.00 47.83 528 HIS C CA 1
ATOM 34422 C C . HIS D 1 516 ? 117.549 158.625 207.798 1.00 47.83 528 HIS C C 1
ATOM 34423 O O . HIS D 1 516 ? 118.350 157.891 208.377 1.00 47.83 528 HIS C O 1
ATOM 34437 N N . PRO D 1 517 ? 116.990 158.252 206.632 1.00 47.83 529 PRO C N 1
ATOM 34438 C CA . PRO D 1 517 ? 117.237 156.942 206.029 1.00 47.83 529 PRO C CA 1
ATOM 34439 C C . PRO D 1 517 ? 118.705 156.693 205.665 1.00 47.83 529 PRO C C 1
ATOM 34440 O O . PRO D 1 517 ? 119.164 155.554 205.729 1.00 47.83 529 PRO C O 1
ATOM 34451 N N . TYR D 1 518 ? 119.446 157.743 205.302 1.00 47.83 530 TYR C N 1
ATOM 34452 C CA . TYR D 1 518 ? 120.882 157.673 205.063 1.00 47.83 530 TYR C CA 1
ATOM 34453 C C . TYR D 1 518 ? 121.512 159.068 205.164 1.00 47.83 530 TYR C C 1
ATOM 34454 O O . TYR D 1 518 ? 121.580 159.789 204.179 1.00 47.83 530 TYR C O 1
ATOM 34472 N N . TYR D 1 519 ? 121.978 159.477 206.339 1.00 47.83 531 TYR C N 1
ATOM 34473 C CA . TYR D 1 519 ? 122.719 160.729 206.526 1.00 47.83 531 TYR C CA 1
ATOM 34474 C C . TYR D 1 519 ? 123.937 160.425 207.376 1.00 47.83 531 TYR C C 1
ATOM 34475 O O . TYR D 1 519 ? 123.839 160.212 208.584 1.00 47.83 531 TYR C O 1
ATOM 34493 N N . VAL D 1 520 ? 125.068 160.297 206.691 1.00 47.83 532 VAL C N 1
ATOM 34494 C CA . VAL D 1 520 ? 126.269 159.610 207.153 1.00 47.83 532 VAL C CA 1
ATOM 34495 C C . VAL D 1 520 ? 127.480 160.466 206.835 1.00 47.83 532 VAL C C 1
ATOM 34496 O O . VAL D 1 520 ? 127.466 161.255 205.893 1.00 47.83 532 VAL C O 1
ATOM 34509 N N . GLY D 1 521 ? 128.571 160.287 207.558 1.00 47.83 533 GLY C N 1
ATOM 34510 C CA . GLY D 1 521 ? 129.852 160.802 207.114 1.00 47.83 533 GLY C CA 1
ATOM 34511 C C . GLY D 1 521 ? 131.045 160.092 207.714 1.00 47.83 533 GLY C C 1
ATOM 34512 O O . GLY D 1 521 ? 130.948 159.429 208.741 1.00 47.83 533 GLY C O 1
ATOM 34516 N N . THR D 1 522 ? 132.174 160.241 207.036 1.00 47.83 534 THR C N 1
ATOM 34517 C CA . THR D 1 522 ? 133.436 159.565 207.322 1.00 47.83 534 THR C CA 1
ATOM 34518 C C . THR D 1 522 ? 134.557 160.583 207.409 1.00 47.83 534 THR C C 1
ATOM 34519 O O . THR D 1 522 ? 134.635 161.498 206.595 1.00 47.83 534 THR C O 1
ATOM 34530 N N . GLN D 1 523 ? 135.444 160.452 208.386 1.00 49.87 535 GLN C N 1
ATOM 34531 C CA . GLN D 1 523 ? 136.625 161.308 208.464 1.00 49.87 535 GLN C CA 1
ATOM 34532 C C . GLN D 1 523 ? 137.737 160.817 207.521 1.00 49.87 535 GLN C C 1
ATOM 34533 O O . GLN D 1 523 ? 138.529 161.612 207.023 1.00 49.87 535 GLN C O 1
ATOM 34547 N N . TYR D 1 524 ? 137.763 159.521 207.209 1.00 47.83 536 TYR C N 1
ATOM 34548 C CA . TYR D 1 524 ? 138.561 158.955 206.131 1.00 47.83 536 TYR C CA 1
ATOM 34549 C C . TYR D 1 524 ? 137.943 159.243 204.770 1.00 47.83 536 TYR C C 1
ATOM 34550 O O . TYR D 1 524 ? 136.739 159.443 204.651 1.00 47.83 536 TYR C O 1
ATOM 34568 N N . HIS D 1 525 ? 138.789 159.208 203.748 1.00 47.83 537 HIS C N 1
ATOM 34569 C CA . HIS D 1 525 ? 138.451 159.216 202.333 1.00 47.83 537 HIS C CA 1
ATOM 34570 C C . HIS D 1 525 ? 138.151 157.790 201.866 1.00 47.83 537 HIS C C 1
ATOM 34571 O O . HIS D 1 525 ? 139.085 157.013 201.667 1.00 47.83 537 HIS C O 1
ATOM 34585 N N . PRO D 1 526 ? 136.880 157.383 201.725 1.00 47.83 538 PRO C N 1
ATOM 34586 C CA . PRO D 1 526 ? 136.541 156.023 201.356 1.00 47.83 538 PRO C CA 1
ATOM 34587 C C . PRO D 1 526 ? 136.767 155.768 199.866 1.00 47.83 538 PRO C C 1
ATOM 34588 O O . PRO D 1 526 ? 136.770 154.620 199.447 1.00 47.83 538 PRO C O 1
ATOM 34599 N N . GLU D 1 527 ? 136.932 156.803 199.041 1.00 47.83 539 GLU C N 1
ATOM 34600 C CA . GLU D 1 527 ? 137.186 156.649 197.617 1.00 47.83 539 GLU C CA 1
ATOM 34601 C C . GLU D 1 527 ? 138.457 155.871 197.356 1.00 47.83 539 GLU C C 1
ATOM 34602 O O . GLU D 1 527 ? 138.497 155.042 196.457 1.00 47.83 539 GLU C O 1
ATOM 34614 N N . TYR D 1 528 ? 139.512 156.146 198.119 1.00 47.83 540 TYR C N 1
ATOM 34615 C CA . TYR D 1 528 ? 140.850 155.650 197.826 1.00 47.83 540 TYR C CA 1
ATOM 34616 C C . TYR D 1 528 ? 140.981 154.142 197.973 1.00 47.83 540 TYR C C 1
ATOM 34617 O O . TYR D 1 528 ? 141.860 153.549 197.368 1.00 47.83 540 TYR C O 1
ATOM 34635 N N . THR D 1 529 ? 140.084 153.507 198.718 1.00 47.83 541 THR C N 1
ATOM 34636 C CA . THR D 1 529 ? 140.019 152.055 198.884 1.00 47.83 541 THR C CA 1
ATOM 34637 C C . THR D 1 529 ? 139.060 151.361 197.907 1.00 47.83 541 THR C C 1
ATOM 34638 O O . THR D 1 529 ? 139.096 150.140 197.824 1.00 47.83 541 THR C O 1
ATOM 34649 N N . SER D 1 530 ? 138.258 152.082 197.113 1.00 48.55 542 SER C N 1
ATOM 34650 C CA . SER D 1 530 ? 137.295 151.495 196.160 1.00 48.55 542 SER C CA 1
ATOM 34651 C C . SER D 1 530 ? 137.944 150.685 195.025 1.00 48.55 542 SER C C 1
ATOM 34652 O O . SER D 1 530 ? 138.950 151.094 194.452 1.00 48.55 542 SER C O 1
ATOM 34660 N N . LYS D 1 531 ? 137.360 149.530 194.682 1.00 51.35 543 LYS C N 1
ATOM 34661 C CA . LYS D 1 531 ? 137.778 148.661 193.568 1.00 51.35 543 LYS C CA 1
ATOM 34662 C C . LYS D 1 531 ? 136.621 148.440 192.597 1.00 51.35 543 LYS C C 1
ATOM 34663 O O . LYS D 1 531 ? 135.467 148.441 192.996 1.00 51.35 543 LYS C O 1
ATOM 34682 N N . VAL D 1 532 ? 136.923 148.201 191.325 1.00 51.15 544 VAL C N 1
ATOM 34683 C CA . VAL D 1 532 ? 135.924 148.162 190.239 1.00 51.15 544 VAL C CA 1
ATOM 34684 C C . VAL D 1 532 ? 134.815 147.130 190.477 1.00 51.15 544 VAL C C 1
ATOM 34685 O O . VAL D 1 532 ? 133.645 147.390 190.207 1.00 51.15 544 VAL C O 1
ATOM 34698 N N . LEU D 1 533 ? 135.186 145.967 191.011 1.00 59.15 545 LEU C N 1
ATOM 34699 C CA . LEU D 1 533 ? 134.305 144.835 191.275 1.00 59.15 545 LEU C CA 1
ATOM 34700 C C . LEU D 1 533 ? 133.720 144.848 192.703 1.00 59.15 545 LEU C C 1
ATOM 34701 O O . LEU D 1 533 ? 132.746 144.149 192.977 1.00 59.15 545 LEU C O 1
ATOM 34717 N N . GLU D 1 534 ? 134.269 145.659 193.611 1.00 56.83 546 GLU C N 1
ATOM 34718 C CA . GLU D 1 534 ? 133.862 145.798 195.016 1.00 56.83 546 GLU C CA 1
ATOM 34719 C C . GLU D 1 534 ? 133.936 147.274 195.454 1.00 56.83 546 GLU C C 1
ATOM 34720 O O . GLU D 1 534 ? 135.014 147.756 195.807 1.00 56.83 546 GLU C O 1
ATOM 34732 N N . PRO D 1 535 ? 132.820 148.022 195.426 1.00 50.58 547 PRO C N 1
ATOM 34733 C CA . PRO D 1 535 ? 132.810 149.438 195.763 1.00 50.58 547 PRO C CA 1
ATOM 34734 C C . PRO D 1 535 ? 133.144 149.701 197.229 1.00 50.58 547 PRO C C 1
ATOM 34735 O O . PRO D 1 535 ? 132.989 148.841 198.089 1.00 50.58 547 PRO C O 1
ATOM 34746 N N . SER D 1 536 ? 133.501 150.944 197.512 1.00 49.14 548 SER C N 1
ATOM 34747 C CA . SER D 1 536 ? 133.643 151.441 198.872 1.00 49.14 548 SER C CA 1
ATOM 34748 C C . SER D 1 536 ? 132.289 151.484 199.563 1.00 49.14 548 SER C C 1
ATOM 34749 O O . SER D 1 536 ? 131.332 152.030 199.018 1.00 49.14 548 SER C O 1
ATOM 34757 N N . ARG D 1 537 ? 132.176 150.926 200.767 1.00 48.49 549 ARG C N 1
ATOM 34758 C CA . ARG D 1 537 ? 130.871 150.730 201.424 1.00 48.49 549 ARG C CA 1
ATOM 34759 C C . ARG D 1 537 ? 130.066 152.016 201.674 1.00 48.49 549 ARG C C 1
ATOM 34760 O O . ARG D 1 537 ? 128.890 152.004 201.347 1.00 48.49 549 ARG C O 1
ATOM 34781 N N . PRO D 1 538 ? 130.621 153.152 202.124 1.00 47.83 550 PRO C N 1
ATOM 34782 C CA . PRO D 1 538 ? 129.861 154.394 202.253 1.00 47.83 550 PRO C CA 1
ATOM 34783 C C . PRO D 1 538 ? 129.231 154.899 200.944 1.00 47.83 550 PRO C C 1
ATOM 34784 O O . PRO D 1 538 ? 128.101 155.384 200.958 1.00 47.83 550 PRO C O 1
ATOM 34795 N N . PHE D 1 539 ? 129.931 154.749 199.815 1.00 47.83 551 PHE C N 1
ATOM 34796 C CA . PHE D 1 539 ? 129.469 155.101 198.472 1.00 47.83 551 PHE C CA 1
ATOM 34797 C C . PHE D 1 539 ? 128.472 154.078 197.930 1.00 47.83 551 PHE C C 1
ATOM 34798 O O . PHE D 1 539 ? 127.522 154.460 197.263 1.00 47.83 551 PHE C O 1
ATOM 34815 N N . TRP D 1 540 ? 128.634 152.790 198.227 1.00 48.41 552 TRP C N 1
ATOM 34816 C CA . TRP D 1 540 ? 127.628 151.775 197.896 1.00 48.41 552 TRP C CA 1
ATOM 34817 C C . TRP D 1 540 ? 126.330 152.050 198.645 1.00 48.41 552 TRP C C 1
ATOM 34818 O O . TRP D 1 540 ? 125.277 152.110 198.023 1.00 48.41 552 TRP C O 1
ATOM 34839 N N . GLY D 1 541 ? 126.416 152.358 199.939 1.00 47.83 553 GLY C N 1
ATOM 34840 C CA . GLY D 1 541 ? 125.301 152.837 200.738 1.00 47.83 553 GLY C CA 1
ATOM 34841 C C . GLY D 1 541 ? 124.618 154.068 200.177 1.00 47.83 553 GLY C C 1
ATOM 34842 O O . GLY D 1 541 ? 123.406 154.059 200.014 1.00 47.83 553 GLY C O 1
ATOM 34846 N N . LEU D 1 542 ? 125.368 155.105 199.800 1.00 47.83 554 LEU C N 1
ATOM 34847 C CA . LEU D 1 542 ? 124.791 156.315 199.213 1.00 47.83 554 LEU C CA 1
ATOM 34848 C C . LEU D 1 542 ? 124.008 156.010 197.939 1.00 47.83 554 LEU C C 1
ATOM 34849 O O . LEU D 1 542 ? 122.847 156.383 197.829 1.00 47.83 554 LEU C O 1
ATOM 34865 N N . VAL D 1 543 ? 124.604 155.335 196.961 1.00 47.83 555 VAL C N 1
ATOM 34866 C CA . VAL D 1 543 ? 123.917 155.071 195.693 1.00 47.83 555 VAL C CA 1
ATOM 34867 C C . VAL D 1 543 ? 122.754 154.098 195.889 1.00 47.83 555 VAL C C 1
ATOM 34868 O O . VAL D 1 543 ? 121.701 154.288 195.292 1.00 47.83 555 VAL C O 1
ATOM 34881 N N . ALA D 1 544 ? 122.869 153.100 196.762 1.00 47.83 556 ALA C N 1
ATOM 34882 C CA . ALA D 1 544 ? 121.777 152.178 197.049 1.00 47.83 556 ALA C CA 1
ATOM 34883 C C . ALA D 1 544 ? 120.598 152.887 197.728 1.00 47.83 556 ALA C C 1
ATOM 34884 O O . ALA D 1 544 ? 119.456 152.703 197.319 1.00 47.83 556 ALA C O 1
ATOM 34891 N N . ALA D 1 545 ? 120.850 153.759 198.703 1.00 47.83 557 ALA C N 1
ATOM 34892 C CA . ALA D 1 545 ? 119.830 154.598 199.315 1.00 47.83 557 ALA C CA 1
ATOM 34893 C C . ALA D 1 545 ? 119.158 155.523 198.294 1.00 47.83 557 ALA C C 1
ATOM 34894 O O . ALA D 1 545 ? 117.933 155.571 198.218 1.00 47.83 557 ALA C O 1
ATOM 34901 N N . ALA D 1 546 ? 119.928 156.198 197.445 1.00 47.83 558 ALA C N 1
ATOM 34902 C CA . ALA D 1 546 ? 119.408 157.064 196.398 1.00 47.83 558 ALA C CA 1
ATOM 34903 C C . ALA D 1 546 ? 118.552 156.302 195.372 1.00 47.83 558 ALA C C 1
ATOM 34904 O O . ALA D 1 546 ? 117.559 156.816 194.867 1.00 47.83 558 ALA C O 1
ATOM 34911 N N . SER D 1 547 ? 118.894 155.046 195.093 1.00 47.83 559 SER C N 1
ATOM 34912 C CA . SER D 1 547 ? 118.128 154.146 194.230 1.00 47.83 559 SER C CA 1
ATOM 34913 C C . SER D 1 547 ? 116.858 153.597 194.899 1.00 47.83 559 SER C C 1
ATOM 34914 O O . SER D 1 547 ? 116.033 152.985 194.229 1.00 47.83 559 SER C O 1
ATOM 34922 N N . GLY D 1 548 ? 116.696 153.763 196.215 1.00 53.21 560 GLY C N 1
ATOM 34923 C CA . GLY D 1 548 ? 115.625 153.146 197.004 1.00 53.21 560 GLY C CA 1
ATOM 34924 C C . GLY D 1 548 ? 115.835 151.659 197.319 1.00 53.21 560 GLY C C 1
ATOM 34925 O O . GLY D 1 548 ? 114.922 150.991 197.801 1.00 53.21 560 GLY C O 1
ATOM 34929 N N . THR D 1 549 ? 117.025 151.133 197.021 1.00 57.29 561 THR C N 1
ATOM 34930 C CA . THR D 1 549 ? 117.383 149.704 197.066 1.00 57.29 561 THR C CA 1
ATOM 34931 C C . THR D 1 549 ? 118.303 149.362 198.239 1.00 57.29 561 THR C C 1
ATOM 34932 O O . THR D 1 549 ? 118.975 148.332 198.210 1.00 57.29 561 THR C O 1
ATOM 34943 N N . LEU D 1 550 ? 118.392 150.213 199.266 1.00 56.54 562 LEU C N 1
ATOM 34944 C CA . LEU D 1 550 ? 119.361 150.063 200.354 1.00 56.54 562 LEU C CA 1
ATOM 34945 C C . LEU D 1 550 ? 119.203 148.754 201.121 1.00 56.54 562 LEU C C 1
ATOM 34946 O O . LEU D 1 550 ? 120.183 148.055 201.333 1.00 56.54 562 LEU C O 1
ATOM 34962 N N . GLY D 1 551 ? 117.982 148.387 201.488 1.00 67.77 563 GLY C N 1
ATOM 34963 C CA . GLY D 1 551 ? 117.701 147.119 202.149 1.00 67.77 563 GLY C CA 1
ATOM 34964 C C . GLY D 1 551 ? 118.158 145.910 201.338 1.00 67.77 563 GLY C C 1
ATOM 34965 O O . GLY D 1 551 ? 118.795 145.014 201.876 1.00 67.77 563 GLY C O 1
ATOM 34969 N N . GLU D 1 552 ? 117.933 145.904 200.027 1.00 68.42 564 GLU C N 1
ATOM 34970 C CA . GLU D 1 552 ? 118.366 144.814 199.146 1.00 68.42 564 GLU C CA 1
ATOM 34971 C C . GLU D 1 552 ? 119.900 144.710 199.076 1.00 68.42 564 GLU C C 1
ATOM 34972 O O . GLU D 1 552 ? 120.449 143.612 199.109 1.00 68.42 564 GLU C O 1
ATOM 34984 N N . VAL D 1 553 ? 120.613 145.839 199.039 1.00 69.72 565 VAL C N 1
ATOM 34985 C CA . VAL D 1 553 ? 122.084 145.879 199.060 1.00 69.72 565 VAL C CA 1
ATOM 34986 C C . VAL D 1 553 ? 122.650 145.476 200.424 1.00 69.72 565 VAL C C 1
ATOM 34987 O O . VAL D 1 553 ? 123.606 144.708 200.486 1.00 69.72 565 VAL C O 1
ATOM 35000 N N . ILE D 1 554 ? 122.054 145.928 201.526 1.00 75.75 566 ILE C N 1
ATOM 35001 C CA . ILE D 1 554 ? 122.461 145.525 202.876 1.00 75.75 566 ILE C CA 1
ATOM 35002 C C . ILE D 1 554 ? 122.214 144.022 203.076 1.00 75.75 566 ILE C C 1
ATOM 35003 O O . ILE D 1 554 ? 123.032 143.338 203.691 1.00 75.75 566 ILE C O 1
ATOM 35019 N N . LYS D 1 555 ? 121.146 143.473 202.497 1.00 74.08 567 LYS C N 1
ATOM 35020 C CA . LYS D 1 555 ? 120.841 142.035 202.516 1.00 74.08 567 LYS C CA 1
ATOM 35021 C C . LYS D 1 555 ? 121.861 141.203 201.734 1.00 74.08 567 LYS C C 1
ATOM 35022 O O . LYS D 1 555 ? 122.242 140.136 202.194 1.00 74.08 567 LYS C O 1
ATOM 35041 N N . ASP D 1 556 ? 122.339 141.686 200.589 1.00 82.75 568 ASP C N 1
ATOM 35042 C CA . ASP D 1 556 ? 123.367 141.002 199.783 1.00 82.75 568 ASP C CA 1
ATOM 35043 C C . ASP D 1 556 ? 124.721 140.949 200.514 1.00 82.75 568 ASP C C 1
ATOM 35044 O O . ASP D 1 556 ? 125.425 139.944 200.477 1.00 82.75 568 ASP C O 1
ATOM 35053 N N . ILE D 1 557 ? 125.084 142.015 201.227 1.00 30.00 569 ILE C N 1
ATOM 35054 C CA . ILE D 1 557 ? 126.348 142.106 201.968 1.00 30.00 569 ILE C CA 1
ATOM 35055 C C . ILE D 1 557 ? 126.379 141.138 203.161 1.00 30.00 569 ILE C C 1
ATOM 35056 O O . ILE D 1 557 ? 127.367 140.441 203.377 1.00 30.00 569 ILE C O 1
ATOM 35072 N N . ASN D 1 558 ? 125.306 141.082 203.953 1.00 30.00 570 ASN C N 1
ATOM 35073 C CA . ASN D 1 558 ? 125.239 140.319 205.209 1.00 30.00 570 ASN C CA 1
ATOM 35074 C C . ASN D 1 558 ? 124.889 138.824 205.044 1.00 30.00 570 ASN C C 1
ATOM 35075 O O . ASN D 1 558 ? 124.838 138.078 206.021 1.00 30.00 570 ASN C O 1
ATOM 35086 N N . LEU D 1 559 ? 124.640 138.364 203.823 1.00 30.00 571 LEU C N 1
ATOM 35087 C CA . LEU D 1 559 ? 124.229 136.995 203.513 1.00 30.00 571 LEU C CA 1
ATOM 35088 C C . LEU D 1 559 ? 125.295 135.961 203.911 1.00 30.00 571 LEU C C 1
ATOM 35089 O O . LEU D 1 559 ? 126.379 135.896 203.332 1.00 30.00 571 LEU C O 1
#

Radius of gyration: 44.29 Å; Cα contacts (8 Å, |Δi|>4): 4866; chains: 4; bounding box: 108×83×112 Å

Nearest PDB structures (foldseek):
  7rkh-assembly1_D  TM=1.002E+00  e=0.000E+00  Saccharomyces cerevisiae
  4zdi-assembly3_C  TM=9.425E-01  e=2.346E-57  Mycobacterium tuberculosis H37Rv
  4zdi-assembly3_D  TM=9.388E-01  e=6.390E-57  Mycobacterium tuberculosis H37Rv
  4zdj-assembly1_A  TM=9.199E-01  e=1.422E-57  Mycobacterium tuberculosis H37Rv
  4zdi-assembly5_F  TM=9.393E-01  e=1.179E-56  Mycobacterium tuberculosis H37Rv

CATH classification: 3.40.50.300 (+1 more: 3.40.50.880)

Secondary structure (DSSP, 8-state):
-EEEEEE--SSSSSSHHHHHHHHHHHHHHTT--EEEEEEE-SS-SSSTT--TTTTS-EEE-TT--EEEHHHHHHIIIII----GGGEEEHHHHHHHHHHHHHTTTTTTSPP-IIIIIHHHHHHHHHHHHTS--STT-PPPSEEEEEE-S-TT-TTTHHHHHHHHHHHHHS-GGGEEEEEEEE--EETTEEP-HHHHHHHHHHHHTT---SEEEEE-SSPPPHHHHHHHHHHSS--GGGEEEE---SSGGGHHHHHHHTTHHHHHHHHTTGGGS---HHHHHHHHHHHHHHHHHHHHHHH---EEEEEEEETTTTSGGGGHHHHHHHHHHHHHTT-EEEEEEEEGGGGSHHHHHH-HHHHHHHHHHHHT-SEEEE---SSSTTHHHHHHHHHHHHHH---EEEETHHHHHHHHHHIIIII--TT-EETTT--SS--S-EEEEE---EEEEEEEEEPTTGGGSHHHHHH-S-SEEEEEEEESEEE-TTTHHHHGGGTEEEEEE-TTSSSEEEEEETTSSSEEEESSBGGGG-BTTB--HHHHHHHHHHTT-HHHHHHHHH-/-EEEEEE--SSSSSSHHHHHHHHHHHHHHTT--EEEEEEE-SS-SSSTT--TTTTS-EEE-TT--EEEHHHHHHIIIII----GGGEEEHHHHHHHHHHHHHTTTTTTSPP-IIIIIHHHHHHHHHHHHTS--STT-PPPSEEEEEE-S-TT-TTTHHHHHHHHHHHHHS-GGGEEEEEEEE--EETTEEP-HHHHHHHHHHHHTT---SEEEEE-SSPPPHHHHHHHHHHSS--GGGEEEE---SSGGGHHHHHHHTTHHHHHHHHTTGGGS---HHHHHHHHHHHHHHHHHHHHHHH---EEEEEEEETTTTSGGGGHHHHHHHHHHHHHTT-EEEEEEEEGGGGSHHHHHH-HHHHHHHHHHHHT-SEEEE---SSSTTHHHHHHHHHHHHHH---EEEETHHHHHHHHHHIIIII--TT-EETTT--SS--S-EEEEE---EEEEEEEEEPTTGGGSHHHHHH-S-SEEEEEEEESEEE-TTTHHHHGGGTEEEEEE-TTSSSEEEEEETTSSSEEEESSBGGGG-BTTB--HHHHHHHHHHTT-HHHHHHHHH-/-EEEEEE--SSSSSSHHHHHHHHHHHHHHTT--EEEEEEE-SS-SSSTT--TTTTS-EEE-TT--EEEHHHHHHIIIII----GGGEEEHHHHHHHHHHHHHTTTTTTSPP-IIIIIHHHHHHHHHHHHTS--STT-PPPSEEEEEE-S-TT-TTTHHHHHHHHHHHHHS-GGGEEEEEEEE--EETTEEP-HHHHHHHHHHHHTT---SEEEEE-SSPPPHHHHHHHHHHSS--GGGEEEE---SSGGGHHHHHHHTTHHHHHHHHTTGGGS---HHHHHHHHHHHHHHHHHHHHHHH---EEEEEEEETTTTSGGGGHHHHHHHHHHHHHTT-EEEEEEEEGGGGSHHHHHH-HHHHHHHHHHHHT-SEEEE---SSSTTHHHHHHHHHHHHHH---EEEETHHHHHHHHHHIIIII--TT-EETTT--SS--S-EEEEE---EEEEEEEEEPTTGGGSHHHHHH-S-SEEEEEEEESEEE-TTTHHHHGGGTEEEEEE-TTSSSEEEEEETTSSSEEEESSBGGGG-BTTB--HHHHHHHHHHTT-HHHHHHHHH-/-EEEEEE--SSSSSSHHHHHHHHHHHHHHTT--EEEEEEE-SS-SSSTT--TTTTS-EEE-TT--EEEHHHHHHIIIII----GGGEEEHHHHHHHHHHHHHTTTTTTSPP-IIIIIHHHHHHHHHHHHTS--STT-PPPSEEEEEE-S-TT-TTTHHHHHHHHHHHHHS-GGGEEEEEEEE--EETTEEP-HHHHHHHHHHHHTT---SEEEEE-SSPPPHHHHHHHHHHSS--GGGEEEE---SSGGGHHHHHHHTTHHHHHHHHTTGGGS---HHHHHHHHHHHHHHHHHHHHHHH---EEEEEEEETTTTSGGGGHHHHHHHHHHHHHTT-EEEEEEEEGGGGSHHHHHH-HHHHHHHHHHHHT-SEEEE---SSSTTHHHHHHHHHHHHHH---EEEETHHHHHHHHHHIIIII--TT-EETTT--SS--S-EEEEE---EEEEEEEEEPTTGGGSHHHHHH-S-SEEEEEEEESEEE-TTTHHHHGGGTEEEEEE-TTSSSEEEEEETTSSSEEEESSBGGGG-BTTB--HHHHHHHHHHTT-HHHHHHHHH-